Protein AF-0000000075753235 (afdb_homodimer)

Solvent-accessible surface area (backbone atoms only — not comparable to full-atom values): 97916 Å² total; per-residue (Å²): 142,77,81,78,78,77,78,72,82,73,74,75,79,72,69,81,71,80,68,76,73,75,78,65,78,64,93,69,38,59,59,55,52,57,59,63,32,46,79,42,34,32,75,44,60,53,36,77,43,79,50,76,74,67,65,80,92,75,47,64,98,64,55,66,48,65,40,37,39,37,42,35,33,50,56,72,45,80,89,66,63,62,46,47,30,39,38,29,28,66,83,36,90,60,72,43,78,44,76,40,39,81,50,61,64,69,44,44,36,70,41,46,74,52,74,90,72,58,59,54,44,79,44,33,29,37,41,74,43,71,49,60,59,76,37,33,66,32,44,33,45,46,32,36,26,50,26,92,64,46,69,79,39,45,48,57,75,68,37,94,40,51,57,15,32,40,25,24,46,28,79,80,36,71,62,59,49,51,58,70,42,84,60,77,79,59,55,45,57,63,59,50,46,74,48,25,39,75,59,39,83,78,55,43,59,40,70,46,88,51,88,25,84,71,30,47,32,35,38,36,36,37,80,42,59,22,40,51,95,76,34,57,28,75,48,75,45,61,50,22,28,69,45,62,42,51,29,23,31,29,39,20,43,62,34,65,35,23,51,32,73,47,59,48,45,69,62,47,75,56,92,49,47,18,43,33,41,34,33,36,25,37,55,32,37,23,40,32,38,40,38,51,20,42,53,80,41,21,48,34,29,33,41,44,41,96,83,27,22,40,24,40,41,32,38,19,40,20,79,51,66,46,60,50,46,33,31,35,16,37,11,68,45,59,68,41,13,51,45,27,41,51,58,49,48,54,45,68,62,51,68,78,68,62,74,74,79,55,73,52,80,79,68,60,76,68,62,86,45,60,64,24,47,50,82,69,75,69,58,88,84,58,72,71,72,89,49,80,62,33,25,33,26,40,36,36,49,79,32,64,38,54,83,43,30,52,64,57,53,52,50,38,52,48,39,33,50,74,69,72,48,63,43,23,30,38,34,47,36,62,47,50,68,23,53,42,59,79,92,53,59,63,45,54,16,9,32,19,50,92,57,44,29,50,90,36,27,71,76,31,54,40,49,46,45,50,51,46,42,70,76,36,66,63,42,75,42,38,23,41,44,47,31,66,52,41,32,76,20,11,32,18,81,86,24,59,48,46,71,74,42,58,61,39,81,44,45,50,49,54,88,43,65,79,23,70,55,41,65,48,22,86,83,30,54,36,32,28,69,24,58,91,36,36,48,59,49,40,44,51,51,50,49,50,39,46,72,34,62,35,52,29,37,36,39,28,58,45,27,55,51,75,27,36,60,44,24,66,53,32,57,50,41,45,58,40,49,53,50,22,49,51,51,32,39,46,73,69,30,49,62,44,41,34,43,24,35,46,54,26,61,46,46,37,49,61,66,30,47,50,73,88,55,81,52,28,39,28,51,42,44,77,81,72,55,93,87,41,77,73,48,54,52,48,51,56,53,36,33,22,52,42,29,74,54,46,67,74,31,34,41,37,58,22,76,58,48,48,37,56,60,48,96,55,18,68,44,52,50,53,52,39,40,48,32,32,30,44,50,34,37,23,44,40,71,84,41,72,36,65,71,60,52,48,25,52,41,33,36,26,83,84,69,46,38,25,43,38,48,32,75,32,67,23,20,46,76,55,77,64,66,42,77,79,71,43,58,70,45,45,31,28,17,19,26,60,51,51,80,67,27,33,16,28,35,36,39,35,38,60,31,62,47,69,45,68,50,57,47,48,56,64,68,26,31,47,45,48,82,82,47,83,55,37,29,33,40,35,26,51,89,57,62,35,66,52,70,82,26,36,63,80,43,92,54,28,35,36,24,42,64,30,49,56,60,23,61,46,37,35,38,38,37,53,44,45,77,43,79,45,77,84,55,66,73,87,51,84,63,75,78,61,49,43,35,36,30,81,52,23,29,58,76,26,67,39,15,53,35,30,45,73,47,73,47,74,46,70,46,96,89,44,30,40,36,37,45,36,33,21,51,45,42,38,32,37,30,33,38,30,66,50,39,50,82,54,47,65,88,74,25,46,46,49,25,47,84,85,37,76,57,63,70,90,36,49,51,50,52,85,42,75,79,22,44,31,43,32,34,31,47,38,61,39,38,60,74,66,65,64,76,60,79,87,50,52,49,49,50,39,35,38,39,38,91,138,78,81,75,81,77,77,72,80,72,75,75,80,71,67,81,71,80,68,76,73,74,77,64,77,65,93,69,38,60,61,55,52,57,57,62,32,46,79,41,35,31,74,43,60,54,36,79,44,77,49,76,73,66,62,79,91,75,48,62,98,64,54,66,48,65,40,36,39,38,41,33,32,49,56,71,46,79,90,65,63,62,45,48,31,38,38,28,29,65,83,37,90,61,73,45,78,44,76,41,39,82,50,60,65,70,45,43,36,69,42,46,74,54,74,92,73,57,58,54,45,79,45,31,29,38,40,74,42,72,50,60,60,76,36,32,65,28,44,32,44,47,33,34,25,49,25,93,67,46,70,80,38,45,47,58,74,67,38,92,41,52,57,14,32,41,25,24,44,30,79,80,36,72,61,59,49,51,57,70,43,83,60,75,79,60,56,46,56,64,59,49,46,74,50,25,39,74,59,38,84,77,56,44,60,39,70,46,88,49,86,24,84,73,30,47,32,36,40,36,36,37,80,42,59,22,43,52,95,76,33,57,28,75,47,78,46,60,48,21,29,68,46,62,42,53,28,24,31,28,40,20,44,60,34,65,35,25,51,31,72,46,59,48,46,69,64,48,74,56,94,49,47,18,43,33,44,34,33,37,26,37,55,32,38,24,41,33,39,40,38,50,19,42,52,80,42,22,45,35,29,33,40,45,42,95,84,27,22,39,24,39,40,35,39,20,40,20,80,51,66,45,60,51,46,35,30,36,16,38,12,67,45,58,67,39,13,51,43,27,41,52,58,50,47,54,44,67,62,51,68,78,67,64,75,74,77,56,71,55,78,75,68,62,75,69,61,86,46,60,64,26,49,51,82,71,74,75,59,91,82,59,71,69,72,88,49,82,63,33,26,32,25,39,35,36,49,80,32,64,38,54,84,42,30,51,65,58,52,52,49,39,52,47,39,32,50,74,70,70,47,63,44,22,31,38,33,47,37,62,45,52,68,25,54,42,60,79,92,55,59,63,46,53,15,9,33,19,48,93,57,45,29,49,89,33,27,70,75,31,55,41,50,46,45,51,50,45,42,69,75,38,66,66,42,75,41,38,23,41,44,47,32,66,52,40,32,77,20,11,33,20,80,85,24,59,46,45,72,75,42,56,61,41,81,44,47,49,48,52,85,44,64,78,24,69,56,40,66,47,23,85,84,29,53,36,32,27,68,24,58,93,37,34,50,60,48,40,44,52,52,50,48,50,38,45,74,34,62,35,51,30,37,35,40,27,58,44,26,56,51,76,27,36,59,43,24,67,54,30,56,50,42,45,59,40,50,53,49,24,49,51,52,32,40,47,73,69,31,49,60,42,41,34,44,23,35,46,54,26,61,46,46,37,50,62,65,32,47,49,73,90,54,82,51,26,40,27,51,43,43,75,82,71,54,92,87,41,77,72,47,55,51,48,52,56,51,33,34,24,54,42,29,72,55,48,68,77,31,35,42,38,56,21,76,58,49,46,37,55,61,49,97,53,16,68,42,52,50,52,52,40,40,46,32,32,29,45,51,35,36,24,44,38,71,84,41,70,35,66,72,60,51,48,25,51,39,34,36,26,84,84,69,44,38,26,42,37,48,32,74,33,67,23,19,44,77,55,77,62,67,41,79,78,72,43,58,71,45,45,32,28,18,20,26,60,51,52,78,68,28,32,16,28,36,36,39,34,37,58,32,62,49,68,46,69,48,58,46,48,57,64,68,25,30,47,44,48,82,82,46,83,57,38,29,33,39,35,26,51,88,58,61,35,67,52,71,80,25,35,64,80,44,90,55,28,35,37,24,42,65,30,49,56,58,21,60,45,38,35,37,36,38,53,43,44,78,41,78,46,77,83,57,67,73,88,50,86,64,73,77,63,48,43,35,37,30,81,51,22,28,59,77,27,68,38,17,52,35,30,45,74,48,74,48,75,47,70,45,94,88,44,28,41,36,37,46,36,33,22,52,44,42,37,33,38,30,34,37,29,67,51,38,50,81,54,49,63,87,75,28,46,48,50,24,46,85,85,36,75,56,63,70,88,36,49,50,51,53,86,41,76,79,22,42,30,42,32,35,31,48,39,60,40,38,60,74,67,64,64,75,60,78,89,50,51,48,47,48,39,38,38,38,38,92

pLDDT: mean 88.5, std 16.79, range [19.42, 98.81]

Nearest PDB structures (foldseek):
  7exr-assembly1_B  TM=8.157E-01  e=2.314E-50  Arabidopsis thaliana
  7exf-assembly1_B  TM=8.101E-01  e=1.974E-50  Arabidopsis thaliana
  7exh-assembly2_A  TM=8.199E-01  e=3.097E-49  Arabidopsis thaliana
  7exg-assembly1_B  TM=8.079E-01  e=2.377E-49  Arabidopsis thaliana
  7exf-assembly2_A  TM=8.141E-01  e=5.545E-49  Arabidopsis thaliana

Sequence (1890 aa):
MKANNRDTSTLPIQGPSQTARHPQTPFVSPAQMAMFSRVTSYPPLGQITCLQGAQTALRPKQDTLRFTVTIESSSSFPAQSWEAQIWHNITSPEWGSLPLQRCSPDHAALLTGEESKYRYHRYIFSEDISLPAAGGHAQFTVRFRTGPDAEWQWANQMHPLHDGEIVYSARHSDLDKAVCMDFAAQAPKEQLQKYIDNLHDDIQVESRLSEAPGSILWALSGDIDGVQNGSSTMKRLAVGTPSSVVRYFSLVRVSSPWLGPRHGKDNFRLTEDAIFCSFLREDGVNLVLLAVSGVNDILTVFQSGENGDVLISAKSDNSEASKFHVLVSAAENFEVAMSAVVYEARKVVRPFADASHLDLEDSVPLSPPGDDMVLVEKDPSAQWLSEWIDGLTYCTWNGLGQDLTEEKILRALDSLKANGINIVNLIIDDGWQTNDNDGESQFKQGWKQFEAHAKGFPKGLNHTVRAIHRAHPNIEHVAVWHALLGYWGGISPKGDLAQRFKTKRVKIKDPTANGPIAECLPDGTIVAIDPDDVKRFYDEFYTYLRSVGIDSVKTDAQFFLDLLEDPEDRRSFMTSYQDAWSIASLRHFSTRSVSCGSMTPQIIFHSQISTNKPAIPLRNSDDFFPDVVASHPWHVFCNAHNALLTRYLNVLPDWDMFQTSHPYASFHAAARCVSGGPIYITDEPGKHDLALLDQMTAPTVKDITVILRPSVIGRTIDVYHDYNEGQVLRIGSYTGWAKTGSGILGLFNIQPAEASIIVSLMDFPGIHEDSEGQYIVRSHSSGKISPRMRPSTKDSLISVVLEPKGWEVLTAYPTHPFALTGSHGGNSSGDGLTHVAVLGLLGKMTGAAAVVTSDISVVENGRLRLDISLKALGTLGIYFSDLQDKSIARNFMVMILGLPIPENTVWKQGGENANVLAIDVLAAWKSMKLDSGWSNEAFVQLFMGMKANNRDTSTLPIQGPSQTARHPQTPFVSPAQMAMFSRVTSYPPLGQITCLQGAQTALRPKQDTLRFTVTIESSSSFPAQSWEAQIWHNITSPEWGSLPLQRCSPDHAALLTGEESKYRYHRYIFSEDISLPAAGGHAQFTVRFRTGPDAEWQWANQMHPLHDGEIVYSARHSDLDKAVCMDFAAQAPKEQLQKYIDNLHDDIQVESRLSEAPGSILWALSGDIDGVQNGSSTMKRLAVGTPSSVVRYFSLVRVSSPWLGPRHGKDNFRLTEDAIFCSFLREDGVNLVLLAVSGVNDILTVFQSGENGDVLISAKSDNSEASKFHVLVSAAENFEVAMSAVVYEARKVVRPFADASHLDLEDSVPLSPPGDDMVLVEKDPSAQWLSEWIDGLTYCTWNGLGQDLTEEKILRALDSLKANGINIVNLIIDDGWQTNDNDGESQFKQGWKQFEAHAKGFPKGLNHTVRAIHRAHPNIEHVAVWHALLGYWGGISPKGDLAQRFKTKRVKIKDPTANGPIAECLPDGTIVAIDPDDVKRFYDEFYTYLRSVGIDSVKTDAQFFLDLLEDPEDRRSFMTSYQDAWSIASLRHFSTRSVSCGSMTPQIIFHSQISTNKPAIPLRNSDDFFPDVVASHPWHVFCNAHNALLTRYLNVLPDWDMFQTSHPYASFHAAARCVSGGPIYITDEPGKHDLALLDQMTAPTVKDITVILRPSVIGRTIDVYHDYNEGQVLRIGSYTGWAKTGSGILGLFNIQPAEASIIVSLMDFPGIHEDSEGQYIVRSHSSGKISPRMRPSTKDSLISVVLEPKGWEVLTAYPTHPFALTGSHGGNSSGDGLTHVAVLGLLGKMTGAAAVVTSDISVVENGRLRLDISLKALGTLGIYFSDLQDKSIARNFMVMILGLPIPENTVWKQGGENANVLAIDVLAAWKSMKLDSGWSNEAFVQLFMG

Radius of gyration: 38.79 Å; Cα contacts (8 Å, |Δi|>4): 4490; chains: 2; bounding box: 101×114×123 Å

Foldseek 3Di:
DDDPPPPPPCPDPPDDPPPPPDQPADPDDFVVQQLPKDKAKVVGFQEEDEDEQDPPPPGPPFDKDKMKMKIKGFLSHDQFPKWKWKFKCQVHVDTDIGTWAWDDCLLFPAFDDDPVPDGIDMTMTMDMDTGDQQWFKMWIWMWMTRDPPGDIDTPVVSDVTHIYMYGYAHPDHPLVVVLPDPVVPDDQVVVCCVFFPPADPQKDKDWDDFPQRFKTKIKIKHKWFEDDPQAWGKDKDWGGATPQFAKKKFWFCPDLLFTFIDMDGRAAADDGWTQKMWTQHGNQKIKIKGWAAQVLQKDWTWHADPRRIIMIMIIHLHRGMDMTMMMMMMGNDPLSRLLRRLVVLLCRLPVPPPPPPPPVPPPPPRRVPFLFALPPVDDLPDFDDDDPLFWEEAEAPPQPHQQAALVSVVLLVVLCVVVVHQTAEYEDEHNFFDWPPPPDDQLQTAGADLWGDCVRPVPTLLVSLVVCCVVRVSHNAYEYEAELQGTNQHHDCPHPDVVVAPKDKFAFADPDDVPPNCVNPVVRIHIGGFLVCLLVVLLVSLVVCVVSPHQAYEYEPLSRLVRTRGSVSNSSCVQSSLVSNVVSCCVRRNQRYEHYSQPHSSSQSRPWSHQPGAAHEYAQRDEDDQPDPLVLLSLLVGSQQSCSNNLNTRYQYDSYEEACQHPLNLVVLLSRQQQLTGYYYHYHRPRHDVLSLVQQWFAWLVRGITGQGASGGKHFPRNNDDVVSQAWTWIWHWHDHQLQTKIKIKTWRSDQAKDKHKDFPCSTGRDDCPRAFWKWKAKQPSRDIRPIDDNPDSSRMYMYIAGGSGMIMMMIGTWDWDAAVPLPDDQPVPPNTKIKTWQAAHSHSPRSSQWSDKDWDQDPVRKIKIKTKGLGFHKTKMFIPRQLVDDPVPWKFKDKPRHTFDPVQWDAPPDSNHGIIIGRRVVRCVVVVDHPVPHRIIIMMMIGD/DDPDPPPPCCPDPPPDPPPPPPQPADPDDFVVQQLPKDKAKVVGFQEEDEDEADPPPPGPPFDKDKMKMKIKGFLSHDQFPKWKWKFKCQVHVDTDIGTWAWDDCLLFPAFDDDPVPDGIDMTMTMDMDTGDQQWFKMWIWMWMTRDPVGDIDTPVVSDVTHIYMYGYAHPDHPLVVVLPDPVVPDDQVVVCCVFFPPADPQKDKDWDDFPQRFKTKIKIKHKWFEADPQAWGKDKDWGGATPQFAKKKFWFCPDLLFTFIDMDGRAAADDGWTQKMWTQHGNQKIKIKGWAAQVLQKDWTWHADPRRIIMIMIIHLHRGMDMTMMMIMMGNDPLSRLLRRLVVLLCRLDVPPPPPPPPVVPPPPRRVPFLFALPPPDDLPDFDDDDPFFWEEAEAPPQPHQQAALVSVVLLVVLCVVVVHQTAEYEDEHNFFDWPPPPDDQLQTAGADLWGDCVRPVPTLLVSLVVCCVVRVSHNAYEYEAELQGTNQHHDCPHPDVVPAAKDKFAFADPDDVPPNCVNCVVRIHIGGFLVCLLVVLLVSLVVCVVSPHQAYEYEPLSSLVRTRGSVSNSSCNQSSLVSNVVNCCVRRNQRYEAYSQPHSSSCSRPWSHQPGAAHEYAQRDEDDQPDVLVLLSLLQGSQQSCSNNLNTRYQYDSYEEACQHPLNLVVLLSRQQQLTGYYYNYHRPRHDVLSLVQQWFAWLVRGITGQGASGGKHFPRNNDDVVSQAWTWIWHWHDHQLQTKIKIKTWRSDQAKDKHKDFPCSTGRDDQPRAFWKWKAKQPSRDIRPIDDNPDSSGMYMYIAGGSGMIMMMIGTWDWDAAVPLPDDQVVPPNTKIKTWQAAHSHSPRSSQWSDWDWDQDPVRKIKIKTKGLGFHKTKMFIPRQLVDDPVPWKFKDKPRHTFDPVQWDAPPDSNHGIIIGRRVVRCVVVVDHPVPHRIIIMMMIGD

InterPro domains:
  IPR008811 Glycosyl hydrolases 36 [PF05691] (385-752)
  IPR008811 Glycosyl hydrolases 36 [PTHR31268] (193-888)
  IPR013785 Aldolase-type TIM barrel [G3DSA:3.20.20.70] (391-705)
  IPR017853 Glycoside hydrolase superfamily [SSF51445] (389-701)

Secondary structure (DSSP, 8-state):
-----------------------------HHHHHHT-EEEEESPTTSEEEE----GGG--SS-EEEEEEEEEEETTS-----EEEEEE-SSSSS-EEEE-EEE-GGGEEE-SS-GGG--EEEEEEEEEEEPPTT-EEEEEEEEEESSTTSPPEEHHHHSS-PPEEEEE--TT-HHHHHHHS-TTSS-HHHHHTTTEES--TT-EEEEE--SSTTEEEEEEEEEE---BTTB-EEEEEEEEEESSEEEEEEEE-SSSS--EEEEESSS---SS-EEEEEEEETTSPEEEEEEE-SGGGEEEEEEE-TTS-EEEEEEE--SS-EEEEEEEEEESSHHHHHHHHHHHHHHHH-TT--SSS--TTS-S--SS--TT-----S-TTSPP---GGGB-EEESHHHH-SS--HHHHHHHHHHHHHTT---SEEEE-TT-SEESSTTS-GGG--EEESSPPTTT-TTHHHHHHHHHHHH-TT--EEEEEEETTBBTTBB-TTSHHHHHS-EEEEEB--SSTT-HHHHH-TT-EEEEE-GGGHHHHHHHHHHHHHHTT--EEEEE-TTHHHHB-SHHHHHHHHHHHHHHHHHHHHHHHTT-EEE-S---HHHIIIIIS--SS--EEEE-SS---TT-TTHHHHHHHHHHHHHHHHTTSSEEEE--EE-SSSTTHHHHHHHHHHH-S--EE-PPTT---HHHHHHHEEE-TT--EEE---SEEEEES-TT--GGG-PPEEEEEEESSTTTSEEEEEEE--SSS-EEEEEEGGGSTT--TT--SEEEEEETTT--BPPPB-TTSS--EEEEEE-TT-EEEEEEEEEEEE--TT--S--TTSSS-EEEEEEEEETSTTGGGGEEEEEEEE-TTS-EEEEEEESS-SEEEEEETTGGG--HHHHEEEEETTEEPPGGGEEETTSTT-SEEEEEHHHHHHHTT---TT-SSEEEEEEE-/-----------------------------HHHHHHT-EEEEESPTTSEEEE----GGG--SS-EEEEEEEEEEETTS-----EEEEEE-SSSSS-EEEE-EEE-GGGEEE-SS-GGG--EEEEEEEEEEEPPTT-EEEEEEEEEESSTTSPPEEHHHHSS-PPEEEEE--TT-HHHHHHHS-TTSS-HHHHHTTTEES--TT-EEEEE--SSTTEEEEEEEEEE---BTTB-EEEEEEEEEESSEEEEEEEE-SSSS--EEEEESSS---SS-EEEEEEEETTSPEEEEEEE-SGGGEEEEEEE-TTS-EEEEEEE--SS-EEEEEEEEEESSHHHHHHHHHHHHHHHH-TT--SSSS-TTS-S--SS--TT-----S-TTSPP---GGGB-EEESHHHH-SS--HHHHHHHHHHHHHTT---SEEEE-TT-SEESSTTS-GGG--EEESSPPTTT-TTHHHHHHHHHHHH-TT--EEEEEEETTBBTTBB-TTSHHHHHS-EEEEEB--SSTT-HHHHH-TT-EEEEE-GGGHHHHHHHHHHHHHHTT--EEEEE-TTHHHHB-SHHHHHHHHHHHHHHHHHHHHHHHTT-EEE-S---HHHIIIIIS--SS--EEEE-SS---TT-TTHHHHHHHHHHHHHHHHTTSSEEEE--EE-SSSTTHHHHHHHHHHH-S--EE-PPTT---HHHHHHHEEE-TT--EEE---SEEEEES-TT--GGG-PPEEEEEEESSTTTSEEEEEEE--SSS-EEEEEEGGGSTT--TT--SEEEEEETTT--BPPPB-TTSS--EEEEEE-TT-EEEEEEEEEEEE--TT--S--TTSSS-EEEEEEEEETSTTGGGGEEEEEEEE-TTS-EEEEEEESS-SEEEEEETTGGG--HHHHEEEEETTEEPPGGGEEETTSTT-SEEEEEHHHHHHHTT---TT-SSEEEEEEE-

Structure (mmCIF, N/CA/C/O backbone):
data_AF-0000000075753235-model_v1
#
loop_
_entity.id
_entity.type
_entity.pdbx_description
1 polymer 'Pc13g07970 protein'
#
loop_
_atom_site.group_PDB
_atom_site.id
_atom_site.type_symbol
_atom_site.label_atom_id
_atom_site.label_alt_id
_atom_site.label_comp_id
_atom_site.label_asym_id
_atom_site.label_entity_id
_atom_site.label_seq_id
_atom_site.pdbx_PDB_ins_code
_atom_site.Cartn_x
_atom_site.Cartn_y
_atom_site.Cartn_z
_atom_site.occupancy
_atom_site.B_iso_or_equiv
_atom_site.auth_seq_id
_atom_site.auth_comp_id
_atom_site.auth_asym_id
_atom_site.auth_atom_id
_atom_site.pdbx_PDB_model_num
ATOM 1 N N . MET A 1 1 ? -9.742 8.391 -71.625 1 19.44 1 MET A N 1
ATOM 2 C CA . MET A 1 1 ? -9.008 7.219 -71.125 1 19.44 1 MET A CA 1
ATOM 3 C C . MET A 1 1 ? -8.875 7.215 -69.625 1 19.44 1 MET A C 1
ATOM 5 O O . MET A 1 1 ? -8.148 8.039 -69.062 1 19.44 1 MET A O 1
ATOM 9 N N . LYS A 1 2 ? -9.82 6.727 -68.875 1 20.08 2 LYS A N 1
ATOM 10 C CA . LYS A 1 2 ? -10.82 6.754 -67.812 1 20.08 2 LYS A CA 1
ATOM 11 C C . LYS A 1 2 ? -10.367 5.949 -66.625 1 20.08 2 LYS A C 1
ATOM 13 O O . LYS A 1 2 ? -10.047 4.762 -66.75 1 20.08 2 LYS A O 1
ATOM 18 N N . ALA A 1 3 ? -9.844 6.742 -65.625 1 20.88 3 ALA A N 1
ATOM 19 C CA . ALA A 1 3 ? -9.125 6.488 -64.375 1 20.88 3 ALA A CA 1
ATOM 20 C C . ALA A 1 3 ? -9.828 5.422 -63.531 1 20.88 3 ALA A C 1
ATOM 22 O O . ALA A 1 3 ? -11.031 5.527 -63.281 1 20.88 3 ALA A O 1
ATOM 23 N N . ASN A 1 4 ? -9.367 4.223 -63.656 1 21.39 4 ASN A N 1
ATOM 24 C CA . ASN A 1 4 ? -9.938 2.986 -63.125 1 21.39 4 ASN A CA 1
ATOM 25 C C . ASN A 1 4 ? -10.148 3.053 -61.625 1 21.39 4 ASN A C 1
ATOM 27 O O . ASN A 1 4 ? -9.211 3.312 -60.875 1 21.39 4 ASN A O 1
ATOM 31 N N . ASN A 1 5 ? -11.367 3.391 -61.156 1 22 5 ASN A N 1
ATOM 32 C CA . ASN A 1 5 ? -12.031 3.717 -59.906 1 22 5 ASN A CA 1
ATOM 33 C C . ASN A 1 5 ? -11.922 2.576 -58.906 1 22 5 ASN A C 1
ATOM 35 O O . ASN A 1 5 ? -12.57 1.541 -59.062 1 22 5 ASN A O 1
ATOM 39 N N . ARG A 1 6 ? -10.578 2.266 -58.5 1 22.62 6 ARG A N 1
ATOM 40 C CA . ARG A 1 6 ? -10.305 1.132 -57.625 1 22.62 6 ARG A CA 1
ATOM 41 C C . ARG A 1 6 ? -11.195 1.179 -56.375 1 22.62 6 ARG A C 1
ATOM 43 O O . ARG A 1 6 ? -11.258 2.203 -55.688 1 22.62 6 ARG A O 1
ATOM 50 N N . ASP A 1 7 ? -12.242 0.362 -56.281 1 21.7 7 ASP A N 1
ATOM 51 C CA . ASP A 1 7 ? -13.398 0.163 -55.406 1 21.7 7 ASP A CA 1
ATOM 52 C C . ASP A 1 7 ? -12.969 -0.184 -53.969 1 21.7 7 ASP A C 1
ATOM 54 O O . ASP A 1 7 ? -12.422 -1.262 -53.75 1 21.7 7 ASP A O 1
ATOM 58 N N . THR A 1 8 ? -12.242 0.71 -53.312 1 26.03 8 THR A N 1
ATOM 59 C CA . THR A 1 8 ? -11.648 0.494 -52 1 26.03 8 THR A CA 1
ATOM 60 C C . THR A 1 8 ? -12.711 0.069 -51 1 26.03 8 THR A C 1
ATOM 62 O O . THR A 1 8 ? -13.742 0.726 -50.844 1 26.03 8 THR A O 1
ATOM 65 N N . SER A 1 9 ? -12.828 -1.245 -50.75 1 24.19 9 SER A N 1
ATOM 66 C CA . SER A 1 9 ? -13.828 -1.902 -49.906 1 24.19 9 SER A CA 1
ATOM 67 C C . SER A 1 9 ? -13.93 -1.246 -48.531 1 24.19 9 SER A C 1
ATOM 69 O O . SER A 1 9 ? -12.922 -1.104 -47.844 1 24.19 9 SER A O 1
ATOM 71 N N . THR A 1 10 ? -14.695 -0.194 -48.281 1 25.5 10 THR A N 1
ATOM 72 C CA . THR A 1 10 ? -15.07 0.682 -47.156 1 25.5 10 THR A CA 1
ATOM 73 C C . THR A 1 10 ? -15.719 -0.115 -46.031 1 25.5 10 THR A C 1
ATOM 75 O O . THR A 1 10 ? -16.906 0.054 -45.75 1 25.5 10 THR A O 1
ATOM 78 N N . LEU A 1 11 ? -15.406 -1.398 -45.812 1 28.42 11 LEU A N 1
ATOM 79 C CA . LEU A 1 11 ? -16.297 -1.96 -44.812 1 28.42 11 LEU A CA 1
ATOM 80 C C . LEU A 1 11 ? -16.203 -1.171 -43.5 1 28.42 11 LEU A C 1
ATOM 82 O O . LEU A 1 11 ? -15.117 -0.837 -43.062 1 28.42 11 LEU A O 1
ATOM 86 N N . PRO A 1 12 ? -17.297 -0.491 -43.156 1 28.19 12 PRO A N 1
ATOM 87 C CA . PRO A 1 12 ? -17.375 0.41 -42 1 28.19 12 PRO A CA 1
ATOM 88 C C . PRO A 1 12 ? -16.938 -0.262 -40.688 1 28.19 12 PRO A C 1
ATOM 90 O O . PRO A 1 12 ? -17.203 -1.448 -40.5 1 28.19 12 PRO A O 1
ATOM 93 N N . ILE A 1 13 ? -15.875 0.191 -40.125 1 32.06 13 ILE A N 1
ATOM 94 C CA . ILE A 1 13 ? -15.367 -0.187 -38.812 1 32.06 13 ILE A CA 1
ATOM 95 C C . ILE A 1 13 ? -16.453 0.017 -37.75 1 32.06 13 ILE A C 1
ATOM 97 O O . ILE A 1 13 ? -16.844 1.151 -37.438 1 32.06 13 ILE A O 1
ATOM 101 N N . GLN A 1 14 ? -17.594 -0.715 -37.875 1 30.62 14 GLN A N 1
ATOM 102 C CA . GLN A 1 14 ? -18.594 -0.616 -36.812 1 30.62 14 GLN A CA 1
ATOM 103 C C . GLN A 1 14 ? -17.938 -0.556 -35.438 1 30.62 14 GLN A C 1
ATOM 105 O O . GLN A 1 14 ? -16.953 -1.254 -35.188 1 30.62 14 GLN A O 1
ATOM 110 N N . GLY A 1 15 ? -18.094 0.594 -34.812 1 30.94 15 GLY A N 1
ATOM 111 C CA . GLY A 1 15 ? -17.656 0.928 -33.469 1 30.94 15 GLY A CA 1
ATOM 112 C C . GLY A 1 15 ? -17.891 -0.19 -32.469 1 30.94 15 GLY A C 1
ATOM 113 O O . GLY A 1 15 ? -18.688 -1.104 -32.719 1 30.94 15 GLY A O 1
ATOM 114 N N . PRO A 1 16 ? -16.984 -0.376 -31.625 1 32.84 16 PRO A N 1
ATOM 115 C CA . PRO A 1 16 ? -17.047 -1.477 -30.672 1 32.84 16 PRO A CA 1
ATOM 116 C C . PRO A 1 16 ? -18.375 -1.536 -29.922 1 32.84 16 PRO A C 1
ATOM 118 O O . PRO A 1 16 ? -18.812 -0.536 -29.344 1 32.84 16 PRO A O 1
ATOM 121 N N . SER A 1 17 ? -19.453 -2.035 -30.547 1 32.47 17 SER A N 1
ATOM 122 C CA . SER A 1 17 ? -20.656 -2.293 -29.781 1 32.47 17 SER A CA 1
ATOM 123 C C . SER A 1 17 ? -20.328 -2.658 -28.344 1 32.47 17 SER A C 1
ATOM 125 O O . SER A 1 17 ? -19.422 -3.455 -28.094 1 32.47 17 SER A O 1
ATOM 127 N N . GLN A 1 18 ? -20.609 -1.744 -27.438 1 35.28 18 GLN A N 1
ATOM 128 C CA . GLN A 1 18 ? -20.594 -1.973 -26 1 35.28 18 GLN A CA 1
ATOM 129 C C . GLN A 1 18 ? -21.297 -3.275 -25.641 1 35.28 18 GLN A C 1
ATOM 131 O O . GLN A 1 18 ? -22.516 -3.301 -25.453 1 35.28 18 GLN A O 1
ATOM 136 N N . THR A 1 19 ? -21.156 -4.305 -26.344 1 33.66 19 THR A N 1
ATOM 137 C CA . THR A 1 19 ? -21.812 -5.504 -25.844 1 33.66 19 THR A CA 1
ATOM 138 C C . THR A 1 19 ? -21.5 -5.719 -24.359 1 33.66 19 THR A C 1
ATOM 140 O O . THR A 1 19 ? -20.344 -5.844 -23.984 1 33.66 19 THR A O 1
ATOM 143 N N . ALA A 1 20 ? -22.469 -5.348 -23.547 1 42.47 20 ALA A N 1
ATOM 144 C CA . ALA A 1 20 ? -22.438 -5.684 -22.125 1 42.47 20 ALA A CA 1
ATOM 145 C C . ALA A 1 20 ? -21.953 -7.109 -21.906 1 42.47 20 ALA A C 1
ATOM 147 O O . ALA A 1 20 ? -22.578 -8.07 -22.375 1 42.47 20 ALA A O 1
ATOM 148 N N . ARG A 1 21 ? -20.844 -7.332 -21.578 1 44.62 21 ARG A N 1
ATOM 149 C CA . ARG A 1 21 ? -20.328 -8.648 -21.234 1 44.62 21 ARG A CA 1
ATOM 150 C C . ARG A 1 21 ? -21.219 -9.344 -20.203 1 44.62 21 ARG A C 1
ATOM 152 O O . ARG A 1 21 ? -21.469 -8.805 -19.125 1 44.62 21 ARG A O 1
ATOM 159 N N . HIS A 1 22 ? -22.078 -10.273 -20.562 1 44.09 22 HIS A N 1
ATOM 160 C CA . HIS A 1 22 ? -22.75 -11.062 -19.547 1 44.09 22 HIS A CA 1
ATOM 161 C C . HIS A 1 22 ? -21.75 -11.672 -18.562 1 44.09 22 HIS A C 1
ATOM 163 O O . HIS A 1 22 ? -20.719 -12.211 -18.984 1 44.09 22 HIS A O 1
ATOM 169 N N . PRO A 1 23 ? -21.859 -11.32 -17.281 1 47.38 23 PRO A N 1
ATOM 170 C CA . PRO A 1 23 ? -20.891 -11.797 -16.297 1 47.38 23 PRO A CA 1
ATOM 171 C C . PRO A 1 23 ? -20.719 -13.312 -16.328 1 47.38 23 PRO A C 1
ATOM 173 O O . PRO A 1 23 ? -21.703 -14.055 -16.359 1 47.38 23 PRO A O 1
ATOM 176 N N . GLN A 1 24 ? -19.641 -13.766 -16.812 1 51.53 24 GLN A N 1
ATOM 177 C CA . GLN A 1 24 ? -19.188 -15.148 -16.688 1 51.53 24 GLN A CA 1
ATOM 178 C C . GLN A 1 24 ? -19.266 -15.625 -15.242 1 51.53 24 GLN A C 1
ATOM 180 O O . GLN A 1 24 ? -18.828 -14.93 -14.328 1 51.53 24 GLN A O 1
ATOM 185 N N . THR A 1 25 ? -20.344 -16.359 -14.844 1 52.78 25 THR A N 1
ATOM 186 C CA . THR A 1 25 ? -20.422 -16.797 -13.453 1 52.78 25 THR A CA 1
ATOM 187 C C . THR A 1 25 ? -19.312 -17.797 -13.141 1 52.78 25 THR A C 1
ATOM 189 O O . THR A 1 25 ? -19.438 -18.984 -13.469 1 52.78 25 THR A O 1
ATOM 192 N N . PRO A 1 26 ? -18.125 -17.266 -12.867 1 58.75 26 PRO A N 1
ATOM 193 C CA . PRO A 1 26 ? -17.078 -18.234 -12.516 1 58.75 26 PRO A CA 1
ATOM 194 C C . PRO A 1 26 ? -17.406 -19.031 -11.258 1 58.75 26 PRO A C 1
ATOM 196 O O . PRO A 1 26 ? -18.172 -18.562 -10.414 1 58.75 26 PRO A O 1
ATOM 199 N N . PHE A 1 27 ? -17.188 -20.297 -11.273 1 64.81 27 PHE A N 1
ATOM 200 C CA . PHE A 1 27 ? -17.234 -21.078 -10.047 1 64.81 27 PHE A CA 1
ATOM 201 C C . PHE A 1 27 ? -16.125 -20.641 -9.086 1 64.81 27 PHE A C 1
ATOM 203 O O . PHE A 1 27 ? -14.945 -20.859 -9.344 1 64.81 27 PHE A O 1
ATOM 210 N N . VAL A 1 28 ? -16.5 -19.734 -8.133 1 72.81 28 VAL A N 1
ATOM 211 C CA . VAL A 1 28 ? -15.547 -19.25 -7.141 1 72.81 28 VAL A CA 1
ATOM 212 C C . VAL A 1 28 ? -15.906 -19.797 -5.766 1 72.81 28 VAL A C 1
ATOM 214 O O . VAL A 1 28 ? -17.094 -19.844 -5.398 1 72.81 28 VAL A O 1
ATOM 217 N N . SER A 1 29 ? -14.883 -20.234 -5.051 1 78.62 29 SER A N 1
ATOM 218 C CA . SER A 1 29 ? -15.094 -20.797 -3.721 1 78.62 29 SER A CA 1
ATOM 219 C C . SER A 1 29 ? -15.508 -19.719 -2.727 1 78.62 29 SER A C 1
ATOM 221 O O . SER A 1 29 ? -15.133 -18.547 -2.871 1 78.62 29 SER A O 1
ATOM 223 N N . PRO A 1 30 ? -16.297 -20.156 -1.712 1 79.31 30 PRO A N 1
ATOM 224 C CA . PRO A 1 30 ? -16.672 -19.219 -0.651 1 79.31 30 PRO A CA 1
ATOM 225 C C . PRO A 1 30 ? -15.461 -18.609 0.043 1 79.31 30 PRO A C 1
ATOM 227 O O . PRO A 1 30 ? -15.469 -17.406 0.359 1 79.31 30 PRO A O 1
ATOM 230 N N . ALA A 1 31 ? -14.461 -19.359 0.213 1 77.75 31 ALA A N 1
ATOM 231 C CA . ALA A 1 31 ? -13.273 -18.859 0.892 1 77.75 31 ALA A CA 1
ATOM 232 C C . ALA A 1 31 ? -12.578 -17.781 0.065 1 77.75 31 ALA A C 1
ATOM 234 O O . ALA A 1 31 ? -12.086 -16.797 0.611 1 77.75 31 ALA A O 1
ATOM 235 N N . GLN A 1 32 ? -12.555 -18 -1.137 1 82.06 32 GLN A N 1
ATOM 236 C CA . GLN A 1 32 ? -11.906 -17.016 -2.008 1 82.06 32 GLN A CA 1
ATOM 237 C C . GLN A 1 32 ? -12.734 -15.75 -2.129 1 82.06 32 GLN A C 1
ATOM 239 O O . GLN A 1 32 ? -12.188 -14.648 -2.207 1 82.06 32 GLN A O 1
ATOM 244 N N . MET A 1 33 ? -14.016 -15.984 -2.25 1 86.56 33 MET A N 1
ATOM 245 C CA . MET A 1 33 ? -14.875 -14.805 -2.27 1 86.56 33 MET A CA 1
ATOM 246 C C . MET A 1 33 ? -14.688 -13.969 -1.007 1 86.56 33 MET A C 1
ATOM 248 O O . MET A 1 33 ? -14.656 -12.742 -1.069 1 86.56 33 MET A O 1
ATOM 252 N N . ALA A 1 34 ? -14.562 -14.703 0.096 1 86.62 34 ALA A N 1
ATOM 253 C CA . ALA A 1 34 ? -14.352 -14.016 1.37 1 86.62 34 ALA A CA 1
ATOM 254 C C . ALA A 1 34 ? -13 -13.312 1.394 1 86.62 34 ALA A C 1
ATOM 256 O O . ALA A 1 34 ? -12.891 -12.188 1.902 1 86.62 34 ALA A O 1
ATOM 257 N N . MET A 1 35 ? -12.086 -13.898 0.825 1 86.88 35 MET A N 1
ATOM 258 C CA . MET A 1 35 ? -10.727 -13.352 0.812 1 86.88 35 MET A CA 1
ATOM 259 C C . MET A 1 35 ? -10.672 -12.047 0.021 1 86.88 35 MET A C 1
ATOM 261 O O . MET A 1 35 ? -9.922 -11.141 0.368 1 86.88 35 MET A O 1
ATOM 265 N N . PHE A 1 36 ? -11.453 -11.922 -1.009 1 89.44 36 PHE A N 1
ATOM 266 C CA . PHE A 1 36 ? -11.375 -10.758 -1.891 1 89.44 36 PHE A CA 1
ATOM 267 C C . PHE A 1 36 ? -12.414 -9.711 -1.497 1 89.44 36 PHE A C 1
ATOM 269 O O . PHE A 1 36 ? -12.5 -8.656 -2.125 1 89.44 36 PHE A O 1
ATOM 276 N N . SER A 1 37 ? -13.156 -10.047 -0.483 1 92.31 37 SER A N 1
ATOM 277 C CA . SER A 1 37 ? -14.172 -9.086 -0.06 1 92.31 37 SER A CA 1
ATOM 278 C C . SER A 1 37 ? -13.562 -7.977 0.792 1 92.31 37 SER A C 1
ATOM 280 O O . SER A 1 37 ? -12.516 -8.164 1.412 1 92.31 37 SER A O 1
ATOM 282 N N . ARG A 1 38 ? -14.164 -6.82 0.732 1 92.44 38 ARG A N 1
ATOM 283 C CA . ARG A 1 38 ? -13.812 -5.707 1.608 1 92.44 38 ARG A CA 1
ATOM 284 C C . ARG A 1 38 ? -14.734 -5.652 2.82 1 92.44 38 ARG A C 1
ATOM 286 O O . ARG A 1 38 ? -15.961 -5.594 2.674 1 92.44 38 ARG A O 1
ATOM 293 N N . VAL A 1 39 ? -14.133 -5.715 4 1 94.81 39 VAL A N 1
ATOM 294 C CA . VAL A 1 39 ? -14.914 -5.684 5.238 1 94.81 39 VAL A CA 1
ATOM 295 C C . VAL A 1 39 ? -14.609 -4.402 6.008 1 94.81 39 VAL A C 1
ATOM 297 O O . VAL A 1 39 ? -13.445 -4.117 6.32 1 94.81 39 VAL A O 1
ATOM 300 N N . THR A 1 40 ? -15.617 -3.574 6.23 1 95.69 40 THR A N 1
ATOM 301 C CA . THR A 1 40 ? -15.5 -2.34 7 1 95.69 40 THR A CA 1
ATOM 302 C C . THR A 1 40 ? -16.484 -2.336 8.164 1 95.69 40 THR A C 1
ATOM 304 O O . THR A 1 40 ? -17.625 -2.785 8.031 1 95.69 40 THR A O 1
ATOM 307 N N . SER A 1 41 ? -16.031 -1.885 9.32 1 96.44 41 SER A N 1
ATOM 308 C CA . SER A 1 41 ? -16.906 -1.909 10.484 1 96.44 41 SER A CA 1
ATOM 309 C C . SER A 1 41 ? -16.938 -0.557 11.188 1 96.44 41 SER A C 1
ATOM 311 O O . SER A 1 41 ? -16.031 0.255 11.016 1 96.44 41 SER A O 1
ATOM 313 N N . TYR A 1 42 ? -18.031 -0.284 11.883 1 95.69 42 TYR A N 1
ATOM 314 C CA . TYR A 1 42 ? -18.188 0.793 12.852 1 95.69 42 TYR A CA 1
ATOM 315 C C . TYR A 1 42 ? -18.75 0.267 14.164 1 95.69 42 TYR A C 1
ATOM 317 O O . TYR A 1 42 ? -19.844 -0.291 14.203 1 95.69 42 TYR A O 1
ATOM 325 N N . PRO A 1 43 ? -18.047 0.432 15.258 1 95.38 43 PRO A N 1
ATOM 326 C CA . PRO A 1 43 ? -16.688 0.977 15.375 1 95.38 43 PRO A CA 1
ATOM 327 C C . PRO A 1 43 ? -15.672 0.214 14.531 1 95.38 43 PRO A C 1
ATOM 329 O O . PRO A 1 43 ? -15.891 -0.956 14.203 1 95.38 43 PRO A O 1
ATOM 332 N N . PRO A 1 44 ? -14.641 0.923 14.172 1 96.12 44 PRO A N 1
ATOM 333 C CA . PRO A 1 44 ? -13.703 0.33 13.219 1 96.12 44 PRO A CA 1
ATOM 334 C C . PRO A 1 44 ? -12.789 -0.712 13.859 1 96.12 44 PRO A C 1
ATOM 336 O O . PRO A 1 44 ? -12.461 -0.602 15.039 1 96.12 44 PRO A O 1
ATOM 339 N N . LEU A 1 45 ? -12.375 -1.69 13.055 1 94.38 45 LEU A N 1
ATOM 340 C CA . LEU A 1 45 ? -11.328 -2.635 13.43 1 94.38 45 LEU A CA 1
ATOM 341 C C . LEU A 1 45 ? -9.969 -1.954 13.461 1 94.38 45 LEU A C 1
ATOM 343 O O . LEU A 1 45 ? -9.766 -0.935 12.797 1 94.38 45 LEU A O 1
ATOM 347 N N . GLY A 1 46 ? -9.094 -2.436 14.25 1 91.06 46 GLY A N 1
ATOM 348 C CA . GLY A 1 46 ? -7.699 -2.014 14.258 1 91.06 46 GLY A CA 1
ATOM 349 C C . GLY A 1 46 ? -7.477 -0.694 14.969 1 91.06 46 GLY A C 1
ATOM 350 O O . GLY A 1 46 ? -6.359 -0.178 15 1 91.06 46 GLY A O 1
ATOM 351 N N . GLN A 1 47 ? -8.57 -0.107 15.516 1 92.56 47 GLN A N 1
ATOM 352 C CA . GLN A 1 47 ? -8.469 1.187 16.188 1 92.56 47 GLN A CA 1
ATOM 353 C C . GLN A 1 47 ? -9.172 1.161 17.531 1 92.56 47 GLN A C 1
ATOM 355 O O . GLN A 1 47 ? -9.914 0.226 17.844 1 92.56 47 GLN A O 1
ATOM 360 N N . ILE A 1 48 ? -8.828 2.145 18.328 1 94.62 48 ILE A N 1
ATOM 361 C CA . ILE A 1 48 ? -9.508 2.316 19.594 1 94.62 48 ILE A CA 1
ATOM 362 C C . ILE A 1 48 ? -10.633 3.338 19.453 1 94.62 48 ILE A C 1
ATOM 364 O O . ILE A 1 48 ? -10.461 4.367 18.797 1 94.62 48 ILE A O 1
ATOM 368 N N . THR A 1 49 ? -11.781 3.016 19.875 1 94.69 49 THR A N 1
ATOM 369 C CA . THR A 1 49 ? -12.938 3.906 19.891 1 94.69 49 THR A CA 1
ATOM 370 C C . THR A 1 49 ? -13.328 4.258 21.312 1 94.69 49 THR A C 1
ATOM 372 O O . THR A 1 49 ? -13.586 3.367 22.141 1 94.69 49 THR A O 1
ATOM 375 N N . CYS A 1 50 ? -13.312 5.531 21.594 1 92 50 CYS A N 1
ATOM 376 C CA . CYS A 1 50 ? -13.742 6.02 22.891 1 92 50 CYS A CA 1
ATOM 377 C C . CYS A 1 50 ? -15.211 6.414 22.875 1 92 50 CYS A C 1
ATOM 379 O O . CYS A 1 50 ? -15.594 7.375 22.203 1 92 50 CYS A O 1
ATOM 381 N N . LEU A 1 51 ? -16 5.688 23.656 1 87.75 51 LEU A N 1
ATOM 382 C CA . LEU A 1 51 ? -17.438 5.961 23.703 1 87.75 51 LEU A CA 1
ATOM 383 C C . LEU A 1 51 ? -17.766 6.926 24.844 1 87.75 51 LEU A C 1
ATOM 385 O O . LEU A 1 51 ? -17.281 6.758 25.969 1 87.75 51 LEU A O 1
ATOM 389 N N . GLN A 1 52 ? -18.297 8.031 24.438 1 71.75 52 GLN A N 1
ATOM 390 C CA . GLN A 1 52 ? -18.688 9 25.453 1 71.75 52 GLN A CA 1
ATOM 391 C C . GLN A 1 52 ? -20.141 8.812 25.875 1 71.75 52 GLN A C 1
ATOM 393 O O . GLN A 1 52 ? -21 8.555 25.031 1 71.75 52 GLN A O 1
ATOM 398 N N . GLY A 1 53 ? -20.344 8.438 27.156 1 60.06 53 GLY A N 1
ATOM 399 C CA . GLY A 1 53 ? -21.703 8.266 27.641 1 60.06 53 GLY A CA 1
ATOM 400 C C . GLY A 1 53 ? -22.547 9.531 27.547 1 60.06 53 GLY A C 1
ATOM 401 O O . GLY A 1 53 ? -22 10.633 27.469 1 60.06 53 GLY A O 1
ATOM 402 N N . ALA A 1 54 ? -23.781 9.359 27.062 1 54.09 54 ALA A N 1
ATOM 403 C CA . ALA A 1 54 ? -24.719 10.477 27.062 1 54.09 54 ALA A CA 1
ATOM 404 C C . ALA A 1 54 ? -24.719 11.211 28.391 1 54.09 54 ALA A C 1
ATOM 406 O O . ALA A 1 54 ? -24.5 10.602 29.438 1 54.09 54 ALA A O 1
ATOM 407 N N . GLN A 1 55 ? -24.578 12.555 28.391 1 51.69 55 GLN A N 1
ATOM 408 C CA . GLN A 1 55 ? -24.703 13.352 29.609 1 51.69 55 GLN A CA 1
ATOM 409 C C . GLN A 1 55 ? -25.891 12.906 30.453 1 51.69 55 GLN A C 1
ATOM 411 O O . GLN A 1 55 ? -26.844 12.328 29.922 1 51.69 55 GLN A O 1
ATOM 416 N N . THR A 1 56 ? -25.828 12.961 31.797 1 48.44 56 THR A N 1
ATOM 417 C CA . THR A 1 56 ? -26.609 12.477 32.938 1 48.44 56 THR A CA 1
ATOM 418 C C . THR A 1 56 ? -28.109 12.578 32.625 1 48.44 56 THR A C 1
ATOM 420 O O . THR A 1 56 ? -28.891 11.695 33 1 48.44 56 THR A O 1
ATOM 423 N N . ALA A 1 57 ? -28.547 13.719 32.156 1 46.31 57 ALA A N 1
ATOM 424 C CA . ALA A 1 57 ? -30 13.906 32.281 1 46.31 57 ALA A CA 1
ATOM 425 C C . ALA A 1 57 ? -30.766 12.992 31.344 1 46.31 57 ALA A C 1
ATOM 427 O O . ALA A 1 57 ? -31.891 12.578 31.641 1 46.31 57 ALA A O 1
ATOM 428 N N . LEU A 1 58 ? -30.25 12.57 30.172 1 52.12 58 LEU A N 1
ATOM 429 C CA . LEU A 1 58 ? -31.062 11.859 29.172 1 52.12 58 LEU A CA 1
ATOM 430 C C . LEU A 1 58 ? -30.484 10.469 28.922 1 52.12 58 LEU A C 1
ATOM 432 O O . LEU A 1 58 ? -30.75 9.867 27.875 1 52.12 58 LEU A O 1
ATOM 436 N N . ARG A 1 59 ? -29.766 10.008 29.828 1 59.75 59 ARG A N 1
ATOM 437 C CA . ARG A 1 59 ? -29.109 8.727 29.594 1 59.75 59 ARG A CA 1
ATOM 438 C C . ARG A 1 59 ? -30.094 7.57 29.703 1 59.75 59 ARG A C 1
ATOM 440 O O . ARG A 1 59 ? -30.781 7.438 30.719 1 59.75 59 ARG A O 1
ATOM 447 N N . PRO A 1 60 ? -30.312 6.91 28.656 1 62.25 60 PRO A N 1
ATOM 448 C CA . PRO A 1 60 ? -31.172 5.734 28.734 1 62.25 60 PRO A CA 1
ATOM 449 C C . PRO A 1 60 ? -30.766 4.77 29.844 1 62.25 60 PRO A C 1
ATOM 451 O O . PRO A 1 60 ? -29.656 4.891 30.391 1 62.25 60 PRO A O 1
ATOM 454 N N . LYS A 1 61 ? -31.641 3.988 30.344 1 62.38 61 LYS A N 1
ATOM 455 C CA . LYS A 1 61 ? -31.438 3.027 31.438 1 62.38 61 LYS A CA 1
ATOM 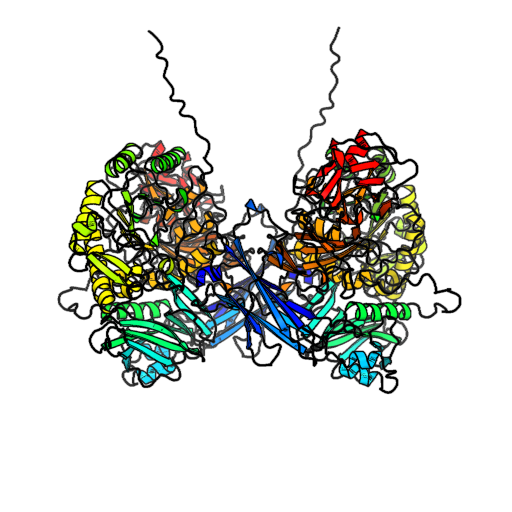456 C C . LYS A 1 61 ? -30.234 2.127 31.156 1 62.38 61 LYS A C 1
ATOM 458 O O . LYS A 1 61 ? -29.516 1.746 32.094 1 62.38 61 LYS A O 1
ATOM 463 N N . GLN A 1 62 ? -30.047 1.87 29.781 1 71.94 62 GLN A N 1
ATOM 464 C CA . GLN A 1 62 ? -28.891 1.031 29.453 1 71.94 62 GLN A CA 1
ATOM 465 C C . GLN A 1 62 ? -28.141 1.583 28.234 1 71.94 62 GLN A C 1
ATOM 467 O O . GLN A 1 62 ? -28.75 1.896 27.219 1 71.94 62 GLN A O 1
ATOM 472 N N . ASP A 1 63 ? -26.844 1.765 28.469 1 82.06 63 ASP A N 1
ATOM 473 C CA . ASP A 1 63 ? -26 2.209 27.359 1 82.06 63 ASP A CA 1
ATOM 474 C C . ASP A 1 63 ? -25.812 1.1 26.328 1 82.06 63 ASP A C 1
ATOM 476 O O . ASP A 1 63 ? -25.672 -0.073 26.688 1 82.06 63 ASP A O 1
ATOM 480 N N . THR A 1 64 ? -26.016 1.411 25.094 1 88.44 64 THR A N 1
ATOM 481 C CA . THR A 1 64 ? -25.844 0.433 24.031 1 88.44 64 THR A CA 1
ATOM 482 C C . THR A 1 64 ? -24.844 0.937 22.984 1 88.44 64 THR A C 1
ATOM 484 O O . THR A 1 64 ? -24.609 2.143 22.875 1 88.44 64 THR A O 1
ATOM 487 N N . LEU A 1 65 ? -24.203 0.062 22.375 1 91.75 65 LEU A N 1
ATOM 488 C CA . LEU A 1 65 ? -23.328 0.323 21.25 1 91.75 65 LEU A CA 1
ATOM 489 C C . LEU A 1 65 ? -23.812 -0.418 20 1 91.75 65 LEU A C 1
ATOM 491 O O . LEU A 1 65 ? -24.047 -1.627 20.047 1 91.75 65 LEU A O 1
ATOM 495 N N . ARG A 1 66 ? -24.062 0.267 18.984 1 93 66 ARG A N 1
ATOM 496 C CA . ARG A 1 66 ? -24.484 -0.36 17.734 1 93 66 ARG A CA 1
ATOM 497 C C . ARG A 1 66 ? -23.281 -0.696 16.859 1 93 66 ARG A C 1
ATOM 499 O O . ARG A 1 66 ? -22.469 0.179 16.531 1 93 66 ARG A O 1
ATOM 506 N N . PHE A 1 67 ? -23.172 -1.929 16.484 1 96 67 PHE A N 1
ATOM 507 C CA . PHE A 1 67 ? -22.172 -2.352 15.508 1 96 67 PHE A CA 1
ATOM 508 C C . PHE A 1 67 ? -22.75 -2.348 14.094 1 96 67 PHE A C 1
ATOM 510 O O . PHE A 1 67 ? -23.906 -2.719 13.891 1 96 67 PHE A O 1
ATOM 517 N N . THR A 1 68 ? -22.016 -1.888 13.141 1 96.81 68 THR A N 1
ATOM 518 C CA . THR A 1 68 ? -22.375 -1.964 11.727 1 96.81 68 THR A CA 1
ATOM 519 C C . THR A 1 68 ? -21.203 -2.506 10.914 1 96.81 68 THR A C 1
ATOM 521 O O . THR A 1 68 ? -20.062 -2.045 11.055 1 96.81 68 THR A O 1
ATOM 524 N N . VAL A 1 69 ? -21.422 -3.531 10.125 1 97.12 69 VAL A N 1
ATOM 525 C CA . VAL A 1 69 ? -20.406 -4.137 9.266 1 97.12 69 VAL A CA 1
ATOM 526 C C . VAL A 1 69 ? -20.859 -4.086 7.812 1 97.12 69 VAL A C 1
ATOM 528 O O . VAL A 1 69 ? -22.016 -4.414 7.504 1 97.12 69 VAL A O 1
ATOM 531 N N . THR A 1 70 ? -20.047 -3.592 6.949 1 96.75 70 THR A N 1
ATOM 532 C CA . THR A 1 70 ? -20.281 -3.631 5.508 1 96.75 70 THR A CA 1
ATOM 533 C C . THR A 1 70 ? -19.359 -4.641 4.836 1 96.75 70 THR A C 1
ATOM 535 O O . THR A 1 70 ? -18.156 -4.629 5.07 1 96.75 70 THR A O 1
ATOM 538 N N . ILE A 1 71 ? -19.922 -5.512 4.047 1 95.75 71 ILE A N 1
ATOM 539 C CA . ILE A 1 71 ? -19.156 -6.449 3.221 1 95.75 71 ILE A CA 1
ATOM 540 C C . ILE A 1 71 ? -19.391 -6.137 1.743 1 95.75 71 ILE A C 1
ATOM 542 O O . ILE A 1 71 ? -20.531 -6.121 1.275 1 95.75 71 ILE A O 1
ATOM 546 N N . GLU A 1 72 ? -18.328 -5.867 1.038 1 94.38 72 GLU A N 1
ATOM 547 C CA . GLU A 1 72 ? -18.391 -5.609 -0.397 1 94.38 72 GLU A CA 1
ATOM 548 C C . GLU A 1 72 ? -17.672 -6.703 -1.188 1 94.38 72 GLU A C 1
ATOM 550 O O . GLU A 1 72 ? -16.469 -6.887 -1.049 1 94.38 72 GLU A O 1
ATOM 555 N N . SER A 1 73 ? -18.453 -7.387 -1.944 1 92.75 73 SER A N 1
ATOM 556 C CA . SER A 1 73 ? -17.938 -8.453 -2.795 1 92.75 73 SER A CA 1
ATOM 557 C C . SER A 1 73 ? -18 -8.062 -4.266 1 92.75 73 SER A C 1
ATOM 559 O O . SER A 1 73 ? -18.984 -7.488 -4.727 1 92.75 73 SER A O 1
ATOM 561 N N . SER A 1 74 ? -16.969 -8.352 -4.984 1 90.38 74 SER A N 1
ATOM 562 C CA . SER A 1 74 ? -16.875 -7.973 -6.391 1 90.38 74 SER A CA 1
ATOM 563 C C . SER A 1 74 ? -18.078 -8.453 -7.18 1 90.38 74 SER A C 1
ATOM 565 O O . SER A 1 74 ? -18.578 -9.562 -6.949 1 90.38 74 SER A O 1
ATOM 567 N N . SER A 1 75 ? -18.484 -7.668 -8.172 1 89.38 75 SER A N 1
ATOM 568 C CA . SER A 1 75 ? -19.609 -8.031 -9.031 1 89.38 75 SER A CA 1
ATOM 569 C C . SER A 1 75 ? -19.234 -9.125 -10.016 1 89.38 75 SER A C 1
ATOM 571 O O . SER A 1 75 ? -20.094 -9.719 -10.664 1 89.38 75 SER A O 1
ATOM 573 N N . SER A 1 76 ? -17.938 -9.375 -10.023 1 84.19 76 SER A N 1
ATOM 574 C CA . SER A 1 76 ? -17.469 -10.5 -10.836 1 84.19 76 SER A CA 1
ATOM 575 C C . SER A 1 76 ? -17.891 -11.828 -10.219 1 84.19 76 SER A C 1
ATOM 577 O O . SER A 1 76 ? -17.844 -12.867 -10.883 1 84.19 76 SER A O 1
ATOM 579 N N . PHE A 1 77 ? -18.25 -11.766 -8.953 1 84.69 77 PHE A N 1
ATOM 580 C CA . PHE A 1 77 ? -18.75 -12.938 -8.258 1 84.69 77 PHE A CA 1
ATOM 581 C C . PHE A 1 77 ? -20.266 -12.859 -8.07 1 84.69 77 PHE A C 1
ATOM 583 O O . PHE A 1 77 ? -20.828 -11.766 -8.094 1 84.69 77 PHE A O 1
ATOM 590 N N . PRO A 1 78 ? -20.906 -13.977 -7.969 1 82.88 78 PRO A N 1
ATOM 591 C CA . PRO A 1 78 ? -22.359 -13.93 -7.75 1 82.88 78 PRO A CA 1
ATOM 592 C C . PRO A 1 78 ? -22.719 -13.352 -6.387 1 82.88 78 PRO A C 1
ATOM 594 O O . PRO A 1 78 ? -21.953 -13.453 -5.434 1 82.88 78 PRO A O 1
ATOM 597 N N . ALA A 1 79 ? -23.891 -12.727 -6.316 1 87.88 79 ALA A N 1
ATOM 598 C CA . ALA A 1 79 ? -24.422 -12.281 -5.031 1 87.88 79 ALA A CA 1
ATOM 599 C C . ALA A 1 79 ? -24.641 -13.461 -4.09 1 87.88 79 ALA A C 1
ATOM 601 O O . ALA A 1 79 ? -25.062 -14.539 -4.516 1 87.88 79 ALA A O 1
ATOM 602 N N . GLN A 1 80 ? -24.297 -13.305 -2.842 1 87.75 80 GLN A N 1
ATOM 603 C CA . GLN A 1 80 ? -24.406 -14.367 -1.846 1 87.75 80 GLN A CA 1
ATOM 604 C C . GLN A 1 80 ? -25.219 -13.914 -0.646 1 87.75 80 GLN A C 1
ATOM 606 O O . GLN A 1 80 ? -25.484 -12.719 -0.479 1 87.75 80 GLN A O 1
ATOM 611 N N . SER A 1 81 ? -25.656 -14.867 0.139 1 89.44 81 SER A N 1
ATOM 612 C CA . SER A 1 81 ? -26.344 -14.57 1.392 1 89.44 81 SER A CA 1
ATOM 613 C C . SER A 1 81 ? -25.359 -14.477 2.551 1 89.44 81 SER A C 1
ATOM 615 O O . SER A 1 81 ? -25.406 -15.266 3.492 1 89.44 81 SER A O 1
ATOM 617 N N . TRP A 1 82 ? -24.625 -13.422 2.496 1 93.94 82 TRP A N 1
ATOM 618 C CA . TRP A 1 82 ? -23.547 -13.227 3.465 1 93.94 82 TRP A CA 1
ATOM 619 C C . TRP A 1 82 ? -24.109 -13.133 4.883 1 93.94 82 TRP A C 1
ATOM 621 O O . TRP A 1 82 ? -25.234 -12.68 5.082 1 93.94 82 TRP A O 1
ATOM 631 N N . GLU A 1 83 ? -23.344 -13.625 5.816 1 95.56 83 GLU A N 1
ATOM 632 C CA . GLU A 1 83 ? -23.594 -13.453 7.246 1 95.56 83 GLU A CA 1
ATOM 633 C C . GLU A 1 83 ? -22.391 -12.82 7.945 1 95.56 83 GLU A C 1
ATOM 635 O O . GLU A 1 83 ? -21.234 -13.023 7.531 1 95.56 83 GLU A O 1
ATOM 640 N N . ALA A 1 84 ? -22.688 -12.023 8.953 1 97.25 84 ALA A N 1
ATOM 641 C CA . ALA A 1 84 ? -21.625 -11.383 9.719 1 97.25 84 ALA A CA 1
ATOM 642 C C . ALA A 1 84 ? -21.906 -11.438 11.211 1 97.25 84 ALA A C 1
ATOM 644 O O . ALA A 1 84 ? -23.078 -11.406 11.625 1 97.25 84 ALA A O 1
ATOM 645 N N . GLN A 1 85 ? -20.859 -11.609 12.023 1 97.75 85 GLN A N 1
ATOM 646 C CA . GLN A 1 85 ? -20.938 -11.578 13.477 1 97.75 85 GLN A CA 1
ATOM 647 C C . GLN A 1 85 ? -19.781 -10.781 14.07 1 97.75 85 GLN A C 1
ATOM 649 O O . GLN A 1 85 ? -18.719 -10.68 13.461 1 97.75 85 GLN A O 1
ATOM 654 N N . ILE A 1 86 ? -20.078 -10.227 15.227 1 97.88 86 ILE A N 1
ATOM 655 C CA . ILE A 1 86 ? -19.016 -9.625 16.031 1 97.88 86 ILE A CA 1
ATOM 656 C C . ILE A 1 86 ? -18.547 -10.625 17.094 1 97.88 86 ILE A C 1
ATOM 658 O O . ILE A 1 86 ? -19.359 -11.18 17.828 1 97.88 86 ILE A O 1
ATOM 662 N N . TRP A 1 87 ? -17.312 -10.883 17.031 1 96.06 87 TRP A N 1
ATOM 663 C CA . TRP A 1 87 ? -16.672 -11.648 18.094 1 96.06 87 TRP A CA 1
ATOM 664 C C . TRP A 1 87 ? -16.031 -10.719 19.125 1 96.06 87 TRP A C 1
ATOM 666 O O . TRP A 1 87 ? -15.156 -9.914 18.766 1 96.06 87 TRP A O 1
ATOM 676 N N . HIS A 1 88 ? -16.5 -10.789 20.406 1 96.44 88 HIS A N 1
ATOM 677 C CA . HIS A 1 88 ? -16.109 -9.711 21.312 1 96.44 88 HIS A CA 1
ATOM 678 C C . HIS A 1 88 ? -15.992 -10.219 22.75 1 96.44 88 HIS A C 1
ATOM 680 O O . HIS A 1 88 ? -16.469 -11.312 23.062 1 96.44 88 HIS A O 1
ATOM 686 N N . ASN A 1 89 ? -15.336 -9.484 23.609 1 96.38 89 ASN A N 1
ATOM 687 C CA . ASN A 1 89 ? -15.297 -9.695 25.047 1 96.38 89 ASN A CA 1
ATOM 688 C C . ASN A 1 89 ? -15.883 -8.508 25.812 1 96.38 89 ASN A C 1
ATOM 690 O O . ASN A 1 89 ? -15.398 -8.148 26.891 1 96.38 89 ASN A O 1
ATOM 694 N N . ILE A 1 90 ? -16.844 -7.855 25.312 1 94.88 90 ILE A N 1
ATOM 695 C CA . ILE A 1 90 ? -17.453 -6.637 25.844 1 94.88 90 ILE A CA 1
ATOM 696 C C . ILE A 1 90 ? -18.328 -6.977 27.047 1 94.88 90 ILE A C 1
ATOM 698 O O . ILE A 1 90 ? -18.25 -6.316 28.078 1 94.88 90 ILE A O 1
ATOM 702 N N . THR A 1 91 ? -19.109 -8.016 26.922 1 92.19 91 THR A N 1
ATOM 703 C CA . THR A 1 91 ? -20.094 -8.336 27.953 1 92.19 91 THR A CA 1
ATOM 704 C C . THR A 1 91 ? -19.5 -9.312 28.969 1 92.19 91 THR A C 1
ATOM 706 O O . THR A 1 91 ? -20.016 -9.445 30.078 1 92.19 91 THR A O 1
ATOM 709 N N . SER A 1 92 ? -18.453 -9.992 28.547 1 90.75 92 SER A N 1
ATOM 710 C CA . SER A 1 92 ? -17.75 -10.953 29.375 1 90.75 92 SER A CA 1
ATOM 711 C C . SER A 1 92 ? -16.266 -11.039 28.984 1 90.75 92 SER A C 1
ATOM 713 O O . SER A 1 92 ? -15.914 -10.75 27.844 1 90.75 92 SER A O 1
ATOM 715 N N . PRO A 1 93 ? -15.484 -11.391 29.938 1 89.94 93 PRO A N 1
ATOM 716 C CA . PRO A 1 93 ? -14.078 -11.594 29.578 1 89.94 93 PRO A CA 1
ATOM 717 C C . PRO A 1 93 ? -13.883 -12.719 28.562 1 89.94 93 PRO A C 1
ATOM 719 O O . PRO A 1 93 ? -12.906 -12.719 27.812 1 89.94 93 PRO A O 1
ATOM 722 N N . GLU A 1 94 ? -14.773 -13.641 28.531 1 92.56 94 GLU A N 1
ATOM 723 C CA . GLU A 1 94 ? -14.727 -14.703 27.531 1 92.56 94 GLU A CA 1
ATOM 724 C C . GLU A 1 94 ? -15.328 -14.234 26.203 1 92.56 94 GLU A C 1
ATOM 726 O O . GLU A 1 94 ? -16.375 -13.586 26.188 1 92.56 94 GLU A O 1
ATOM 731 N N . TRP A 1 95 ? -14.656 -14.547 25.25 1 93.56 95 TRP A N 1
ATOM 732 C CA . TRP A 1 95 ? -15.086 -14.094 23.938 1 93.56 95 TRP A CA 1
ATOM 733 C C . TRP A 1 95 ? -16.391 -14.773 23.531 1 93.56 95 TRP A C 1
ATOM 735 O O . TRP A 1 95 ? -16.594 -15.961 23.797 1 93.56 95 TRP A O 1
ATOM 745 N N . GLY A 1 96 ? -17.266 -14.031 23.047 1 94.06 96 GLY A N 1
ATOM 746 C CA . GLY A 1 96 ? -18.547 -14.508 22.547 1 94.06 96 GLY A CA 1
ATOM 747 C C . GLY A 1 96 ? -18.969 -13.875 21.234 1 94.06 96 GLY A C 1
ATOM 748 O O . GLY A 1 96 ? -18.266 -12.992 20.719 1 94.06 96 GLY A O 1
ATOM 749 N N . SER A 1 97 ? -20.062 -14.391 20.672 1 95.81 97 SER A N 1
ATOM 750 C CA . SER A 1 97 ? -20.516 -13.93 19.359 1 95.81 97 SER A CA 1
ATOM 751 C C . SER A 1 97 ? -21.734 -13.031 19.469 1 95.81 97 SER A C 1
ATOM 753 O O . SER A 1 97 ? -22.594 -13.25 20.328 1 95.81 97 SER A O 1
ATOM 755 N N . LEU A 1 98 ? -21.797 -11.984 18.703 1 97.44 98 LEU A N 1
ATOM 756 C CA . LEU A 1 98 ? -22.984 -11.156 18.453 1 97.44 98 LEU A CA 1
ATOM 757 C C . LEU A 1 98 ? -23.406 -11.258 16.984 1 97.44 98 LEU A C 1
ATOM 759 O O . LEU A 1 98 ? -22.828 -10.602 16.125 1 97.44 98 LEU A O 1
ATOM 763 N N . PRO A 1 99 ? -24.438 -12.094 16.688 1 97.62 99 PRO A N 1
ATOM 764 C CA . PRO A 1 99 ? -24.922 -12.156 15.305 1 97.62 99 PRO A CA 1
ATOM 765 C C . PRO A 1 99 ? -25.531 -10.836 14.836 1 97.62 99 PRO A C 1
ATOM 767 O O . PRO A 1 99 ? -26.297 -10.203 15.562 1 97.62 99 PRO A O 1
ATOM 770 N N . LEU A 1 100 ? -25.172 -10.445 13.727 1 97.94 100 LEU A N 1
ATOM 771 C CA . LEU A 1 100 ? -25.688 -9.203 13.164 1 97.94 100 LEU A CA 1
ATOM 772 C C . LEU A 1 100 ? -26.844 -9.469 12.203 1 97.94 100 LEU A C 1
ATOM 774 O O . LEU A 1 100 ? -26.938 -10.562 11.641 1 97.94 100 LEU A O 1
ATOM 778 N N . GLN A 1 101 ? -27.656 -8.461 12.039 1 96.44 101 GLN A N 1
ATOM 779 C CA . GLN A 1 101 ? -28.797 -8.57 11.133 1 96.44 101 GLN A CA 1
ATOM 780 C C . GLN A 1 101 ? -28.594 -7.734 9.875 1 96.44 101 GLN A C 1
ATOM 782 O O . GLN A 1 101 ? -28.031 -6.633 9.938 1 96.44 101 GLN A O 1
ATOM 787 N N . ARG A 1 102 ? -29.062 -8.234 8.812 1 94.88 102 ARG A N 1
ATOM 788 C CA . ARG A 1 102 ? -28.969 -7.512 7.547 1 94.88 102 ARG A CA 1
ATOM 789 C C . ARG A 1 102 ? -29.844 -6.266 7.555 1 94.88 102 ARG A C 1
ATOM 791 O O . ARG A 1 102 ? -30.969 -6.297 8.062 1 94.88 102 ARG A O 1
ATOM 798 N N . CYS A 1 103 ? -29.25 -5.164 7.062 1 92.31 103 CYS A N 1
ATOM 799 C CA . CYS A 1 103 ? -29.953 -3.887 7.004 1 92.31 103 CYS A CA 1
ATOM 800 C C . CYS A 1 103 ? -29.984 -3.346 5.578 1 92.31 103 CYS A C 1
ATOM 802 O O . CYS A 1 103 ? -29.359 -3.918 4.68 1 92.31 103 CYS A O 1
ATOM 804 N N . SER A 1 104 ? -30.75 -2.291 5.453 1 87.31 104 SER A N 1
ATOM 805 C CA . SER A 1 104 ? -30.797 -1.575 4.18 1 87.31 104 SER A CA 1
ATOM 806 C C . SER A 1 104 ? -29.453 -0.91 3.883 1 87.31 104 SER A C 1
ATOM 808 O O . SER A 1 104 ? -28.75 -0.477 4.801 1 87.31 104 SER A O 1
ATOM 810 N N . PRO A 1 105 ? -29.172 -0.873 2.615 1 81.56 105 PRO A N 1
ATOM 811 C CA . PRO A 1 105 ? -27.906 -0.208 2.244 1 81.56 105 PRO A CA 1
ATOM 812 C C . PRO A 1 105 ? -27.875 1.258 2.67 1 81.56 105 PRO A C 1
ATOM 814 O O . PRO A 1 105 ? -26.797 1.838 2.805 1 81.56 105 PRO A O 1
ATOM 817 N N . ASP A 1 106 ? -28.969 1.868 2.963 1 82.19 106 ASP A N 1
ATOM 818 C CA . ASP A 1 106 ? -29.031 3.275 3.346 1 82.19 106 ASP A CA 1
ATOM 819 C C . ASP A 1 106 ? -28.562 3.479 4.781 1 82.19 106 ASP A C 1
ATOM 821 O O . ASP A 1 106 ? -28.297 4.609 5.199 1 82.19 106 ASP A O 1
ATOM 825 N N . HIS A 1 107 ? -28.406 2.379 5.453 1 87.25 107 HIS A N 1
ATOM 826 C CA . HIS A 1 107 ? -27.938 2.439 6.832 1 87.25 107 HIS A CA 1
ATOM 827 C C . HIS A 1 107 ? -26.531 3.041 6.91 1 87.25 107 HIS A C 1
ATOM 829 O O . HIS A 1 107 ? -26.172 3.637 7.926 1 87.25 107 HIS A O 1
ATOM 835 N N . ALA A 1 108 ? -25.781 2.854 5.953 1 91.75 108 ALA A N 1
ATOM 836 C CA . ALA A 1 108 ? -24.438 3.42 5.785 1 91.75 108 ALA A CA 1
ATOM 837 C C . ALA A 1 108 ? -24.156 3.736 4.316 1 91.75 108 ALA A C 1
ATOM 839 O O . ALA A 1 108 ? -23.359 3.057 3.674 1 91.75 108 ALA A O 1
ATOM 840 N N . ALA A 1 109 ? -24.719 4.84 3.902 1 92.81 109 ALA A N 1
ATOM 841 C CA . ALA A 1 109 ? -24.688 5.199 2.486 1 92.81 109 ALA A CA 1
ATOM 842 C C . ALA A 1 109 ? -23.25 5.469 2.018 1 92.81 109 ALA A C 1
ATOM 844 O O . ALA A 1 109 ? -22.469 6.078 2.74 1 92.81 109 ALA A O 1
ATOM 845 N N . LEU A 1 110 ? -22.938 4.93 0.85 1 94.81 110 LEU A N 1
ATOM 846 C CA . LEU A 1 110 ? -21.641 5.191 0.232 1 94.81 110 LEU A CA 1
ATOM 847 C C . LEU A 1 110 ? -21.656 6.531 -0.498 1 94.81 110 LEU A C 1
ATOM 849 O O . LEU A 1 110 ? -22.391 6.715 -1.462 1 94.81 110 LEU A O 1
ATOM 853 N N . LEU A 1 111 ? -20.766 7.441 -0.114 1 95.88 111 LEU A N 1
ATOM 854 C CA . LEU A 1 111 ? -20.828 8.789 -0.663 1 95.88 111 LEU A CA 1
ATOM 855 C C . LEU A 1 111 ? -19.688 9.039 -1.633 1 95.88 111 LEU A C 1
ATOM 857 O O . LEU A 1 111 ? -19.531 10.148 -2.154 1 95.88 111 LEU A O 1
ATOM 861 N N . THR A 1 112 ? -18.844 8.031 -1.912 1 92.56 112 THR A N 1
ATOM 862 C CA . THR A 1 112 ? -17.75 8.219 -2.863 1 92.56 112 THR A CA 1
ATOM 863 C C . THR A 1 112 ? -17.922 7.293 -4.066 1 92.56 112 THR A C 1
ATOM 865 O O . THR A 1 112 ? -18.688 6.324 -4.008 1 92.56 112 THR A O 1
ATOM 868 N N . GLY A 1 113 ? -17.25 7.68 -5.105 1 86.56 113 GLY A N 1
ATOM 869 C CA . GLY A 1 113 ? -17.219 6.855 -6.301 1 86.56 113 GLY A CA 1
ATOM 870 C C . GLY A 1 113 ? -18.391 7.117 -7.238 1 86.56 113 GLY A C 1
ATOM 871 O O . GLY A 1 113 ? -19.391 7.699 -6.836 1 86.56 113 GLY A O 1
ATOM 872 N N . GLU A 1 114 ? -18.156 6.754 -8.469 1 83.94 114 GLU A N 1
ATOM 873 C CA . GLU A 1 114 ? -19.203 6.801 -9.484 1 83.94 114 GLU A CA 1
ATOM 874 C C . GLU A 1 114 ? -19.984 5.484 -9.547 1 83.94 114 GLU A C 1
ATOM 876 O O . GLU A 1 114 ? -19.391 4.41 -9.43 1 83.94 114 GLU A O 1
ATOM 881 N N . GLU A 1 115 ? -21.156 5.629 -9.656 1 80.12 115 GLU A N 1
ATOM 882 C CA . GLU A 1 115 ? -22.016 4.445 -9.688 1 80.12 115 GLU A CA 1
ATOM 883 C C . GLU A 1 115 ? -21.625 3.512 -10.828 1 80.12 115 GLU A C 1
ATOM 885 O O . GLU A 1 115 ? -21.656 2.289 -10.672 1 80.12 115 GLU A O 1
ATOM 890 N N . SER A 1 116 ? -21.234 4.062 -11.898 1 80.38 116 SER A N 1
ATOM 891 C CA . SER A 1 116 ? -20.906 3.26 -13.078 1 80.38 116 SER A CA 1
ATOM 892 C C . SER A 1 116 ? -19.609 2.479 -12.867 1 80.38 116 SER A C 1
ATOM 894 O O . SER A 1 116 ? -19.391 1.436 -13.492 1 80.38 116 SER A O 1
ATOM 896 N N . LYS A 1 117 ? -18.828 2.908 -11.984 1 83.19 117 LYS A N 1
ATOM 897 C CA . LYS A 1 117 ? -17.531 2.277 -11.766 1 83.19 117 LYS A CA 1
ATOM 898 C C . LYS A 1 117 ? -17.547 1.407 -10.516 1 83.19 117 LYS A C 1
ATOM 900 O O . LYS A 1 117 ? -16.562 0.734 -10.211 1 83.19 117 LYS A O 1
ATOM 905 N N . TYR A 1 118 ? -18.688 1.488 -9.836 1 87.81 118 TYR A N 1
ATOM 906 C CA . TYR A 1 118 ? -18.797 0.694 -8.617 1 87.81 118 TYR A CA 1
ATOM 907 C C . TYR A 1 118 ? -19.172 -0.751 -8.938 1 87.81 118 TYR A C 1
ATOM 909 O O . TYR A 1 118 ? -20.328 -1.052 -9.25 1 87.81 118 TYR A O 1
ATOM 917 N N . ARG A 1 119 ? -18.25 -1.682 -8.852 1 88.12 119 ARG A N 1
ATOM 918 C CA . ARG A 1 119 ? -18.422 -3.066 -9.273 1 88.12 119 ARG A CA 1
ATOM 919 C C . ARG A 1 119 ? -18.438 -4.012 -8.078 1 88.12 119 ARG A C 1
ATOM 921 O O . ARG A 1 119 ? -17.688 -5 -8.055 1 88.12 119 ARG A O 1
ATOM 928 N N . TYR A 1 120 ? -19.328 -3.646 -7.039 1 92.69 120 TYR A N 1
ATOM 929 C CA . TYR A 1 120 ? -19.406 -4.492 -5.852 1 92.69 120 TYR A CA 1
ATOM 930 C C . TYR A 1 120 ? -20.859 -4.754 -5.48 1 92.69 120 TYR A C 1
ATOM 932 O O . TYR A 1 120 ? -21.734 -3.906 -5.707 1 92.69 120 TYR A O 1
ATOM 940 N N . HIS A 1 121 ? -21.125 -5.969 -5.039 1 92.94 121 HIS A N 1
ATOM 941 C CA . HIS A 1 121 ? -22.297 -6.207 -4.215 1 92.94 121 HIS A CA 1
ATOM 942 C C . HIS A 1 121 ? -22.078 -5.738 -2.781 1 92.94 121 HIS A C 1
ATOM 944 O O . HIS A 1 121 ? -21.062 -6.078 -2.162 1 92.94 121 HIS A O 1
ATOM 950 N N . ARG A 1 122 ? -23.031 -4.934 -2.334 1 94.38 122 ARG A N 1
ATOM 951 C CA . ARG A 1 122 ? -22.859 -4.332 -1.016 1 94.38 122 ARG A CA 1
ATOM 952 C C . ARG A 1 122 ? -23.859 -4.902 -0.015 1 94.38 122 ARG A C 1
ATOM 954 O O . ARG A 1 122 ? -25.062 -4.906 -0.27 1 94.38 122 ARG A O 1
ATOM 961 N N . TYR A 1 123 ? -23.344 -5.41 1.124 1 95.75 123 TYR A N 1
ATOM 962 C CA . TYR A 1 123 ? -24.156 -5.977 2.199 1 95.75 123 TYR A CA 1
ATOM 963 C C . TYR A 1 123 ? -23.891 -5.262 3.518 1 95.75 123 TYR A C 1
ATOM 965 O O . TYR A 1 123 ? -22.734 -5.086 3.912 1 95.75 123 TYR A O 1
ATOM 973 N N . ILE A 1 124 ? -24.938 -4.848 4.188 1 96.69 124 ILE A N 1
ATOM 974 C CA . ILE A 1 124 ? -24.781 -4.133 5.453 1 96.69 124 ILE A CA 1
ATOM 975 C C . ILE A 1 124 ? -25.469 -4.914 6.574 1 96.69 124 ILE A C 1
ATOM 977 O O . ILE A 1 124 ? -26.562 -5.438 6.395 1 96.69 124 ILE A O 1
ATOM 981 N N . PHE A 1 125 ? -24.797 -5.027 7.668 1 97.25 125 PHE A N 1
ATOM 982 C CA . PHE A 1 125 ? -25.281 -5.73 8.844 1 97.25 125 PHE A CA 1
ATOM 983 C C . PHE A 1 125 ? -25.172 -4.855 10.086 1 97.25 125 PHE A C 1
ATOM 985 O O . PHE A 1 125 ? -24.219 -4.082 10.219 1 97.25 125 PHE A O 1
ATOM 992 N N . SER A 1 126 ? -26.125 -4.938 11 1 96.5 126 SER A N 1
ATOM 993 C CA . SER A 1 126 ? -26.062 -4.125 12.211 1 96.5 126 SER A CA 1
ATOM 994 C C . SER A 1 126 ? -26.781 -4.797 13.375 1 96.5 126 SER A C 1
ATOM 996 O O . SER A 1 126 ? -27.688 -5.605 13.164 1 96.5 126 SER A O 1
ATOM 998 N N . GLU A 1 127 ? -26.266 -4.566 14.523 1 96 127 GLU A N 1
ATOM 999 C CA . GLU A 1 127 ? -26.906 -5.023 15.75 1 96 127 GLU A CA 1
ATOM 1000 C C . GLU A 1 127 ? -26.391 -4.238 16.953 1 96 127 GLU A C 1
ATOM 1002 O O . GLU A 1 127 ? -25.281 -3.707 16.938 1 96 127 GLU A O 1
ATOM 1007 N N . ASP A 1 128 ? -27.219 -4.133 18 1 93.94 128 ASP A N 1
ATOM 1008 C CA . ASP A 1 128 ? -26.859 -3.447 19.234 1 93.94 128 ASP A CA 1
ATOM 1009 C C . ASP A 1 128 ? -26.328 -4.434 20.281 1 93.94 128 ASP A C 1
ATOM 1011 O O . ASP A 1 128 ? -26.719 -5.602 20.281 1 93.94 128 ASP A O 1
ATOM 1015 N N . ILE A 1 129 ? -25.438 -3.967 21.016 1 94.12 129 ILE A N 1
ATOM 1016 C CA . ILE A 1 129 ? -24.969 -4.715 22.172 1 94.12 129 ILE A CA 1
ATOM 1017 C C . ILE A 1 129 ? -25.062 -3.84 23.422 1 94.12 129 ILE A C 1
ATOM 1019 O O . ILE A 1 129 ? -24.875 -2.623 23.344 1 94.12 129 ILE A O 1
ATOM 1023 N N . SER A 1 130 ? -25.406 -4.414 24.516 1 91.88 130 SER A N 1
ATOM 1024 C CA . SER A 1 130 ? -25.469 -3.682 25.781 1 91.88 130 SER A CA 1
ATOM 1025 C C . SER A 1 130 ? -24.078 -3.469 26.359 1 91.88 130 SER A C 1
ATOM 1027 O O . SER A 1 130 ? -23.234 -4.367 26.312 1 91.88 130 SER A O 1
ATOM 1029 N N . LEU A 1 131 ? -23.891 -2.309 26.891 1 91.44 131 LEU A N 1
ATOM 1030 C CA . LEU A 1 131 ? -22.625 -1.994 27.547 1 91.44 131 LEU A CA 1
ATOM 1031 C C . LEU A 1 131 ? -22.734 -2.131 29.062 1 91.44 131 LEU A C 1
ATOM 1033 O O . LEU A 1 131 ? -23.641 -1.564 29.672 1 91.44 131 LEU A O 1
ATOM 1037 N N . PRO A 1 132 ? -21.812 -2.85 29.641 1 89.62 132 PRO A N 1
ATOM 1038 C CA . PRO A 1 132 ? -21.828 -2.955 31.109 1 89.62 132 PRO A CA 1
ATOM 1039 C C . PRO A 1 132 ? -21.688 -1.601 31.797 1 89.62 132 PRO A C 1
ATOM 1041 O O . PRO A 1 132 ? -20.938 -0.739 31.328 1 89.62 132 PRO A O 1
ATOM 1044 N N . ALA A 1 133 ? -22.281 -1.398 32.969 1 87.5 133 ALA A N 1
ATOM 1045 C CA . ALA A 1 133 ? -22.297 -0.138 33.719 1 87.5 133 ALA A CA 1
ATOM 1046 C C . ALA A 1 133 ? -20.922 0.191 34.281 1 87.5 133 ALA A C 1
ATOM 1048 O O . ALA A 1 133 ? -20.609 1.36 34.5 1 87.5 133 ALA A O 1
ATOM 1049 N N . ALA A 1 134 ? -20.156 -0.837 34.5 1 87.12 134 ALA A N 1
ATOM 1050 C CA . ALA A 1 134 ? -18.859 -0.652 35.156 1 87.12 134 ALA A CA 1
ATOM 1051 C C . ALA A 1 134 ? -17.859 -0.007 34.188 1 87.12 134 ALA A C 1
ATOM 1053 O O . ALA A 1 134 ? -16.812 0.495 34.625 1 87.12 134 ALA A O 1
ATOM 1054 N N . GLY A 1 135 ? -18.266 0.127 32.969 1 88.56 135 GLY A N 1
ATOM 1055 C CA . GLY A 1 135 ? -17.297 0.626 32 1 88.56 135 GLY A CA 1
ATOM 1056 C C . GLY A 1 135 ? -16.094 -0.282 31.844 1 88.56 135 GLY A C 1
ATOM 1057 O O . GLY A 1 135 ? -16.062 -1.389 32.375 1 88.56 135 GLY A O 1
ATOM 1058 N N . GLY A 1 136 ? -15.109 0.119 30.906 1 91.44 136 GLY A N 1
ATOM 1059 C CA . GLY A 1 136 ? -13.898 -0.677 30.75 1 91.44 136 GLY A CA 1
ATOM 1060 C C . GLY A 1 136 ? -13.344 -0.671 29.344 1 91.44 136 GLY A C 1
ATOM 1061 O O . GLY A 1 136 ? -13.672 0.213 28.547 1 91.44 136 GLY A O 1
ATOM 1062 N N . HIS A 1 137 ? -12.391 -1.515 29.172 1 95.56 137 HIS A N 1
ATOM 1063 C CA . HIS A 1 137 ? -11.688 -1.715 27.906 1 95.56 137 HIS A CA 1
ATOM 1064 C C . HIS A 1 137 ? -11.984 -3.092 27.312 1 95.56 137 HIS A C 1
ATOM 1066 O O . HIS A 1 137 ? -11.852 -4.105 28 1 95.56 137 HIS A O 1
ATOM 1072 N N . ALA A 1 138 ? -12.484 -3.156 26.109 1 96.5 138 ALA A N 1
ATOM 1073 C CA . ALA A 1 138 ? -12.852 -4.414 25.469 1 96.5 138 ALA A CA 1
ATOM 1074 C C . ALA A 1 138 ? -12.359 -4.457 24.016 1 96.5 138 ALA A C 1
ATOM 1076 O O . ALA A 1 138 ? -11.914 -3.438 23.484 1 96.5 138 ALA A O 1
ATOM 1077 N N . GLN A 1 139 ? -12.312 -5.625 23.469 1 96.19 139 GLN A N 1
ATOM 1078 C CA . GLN A 1 139 ? -11.875 -5.848 22.094 1 96.19 139 GLN A CA 1
ATOM 1079 C C . GLN A 1 139 ? -12.945 -6.582 21.297 1 96.19 139 GLN A C 1
ATOM 1081 O O . GLN A 1 139 ? -13.852 -7.191 21.859 1 96.19 139 GLN A O 1
ATOM 1086 N N . PHE A 1 140 ? -12.867 -6.457 19.984 1 96.62 140 PHE A N 1
ATOM 1087 C CA . PHE A 1 140 ? -13.789 -7.176 19.109 1 96.62 140 PHE A CA 1
ATOM 1088 C C . PHE A 1 140 ? -13.156 -7.402 17.734 1 96.62 140 PHE A C 1
ATOM 1090 O O . PHE A 1 140 ? -12.188 -6.73 17.375 1 96.62 140 PHE A O 1
ATOM 1097 N N . THR A 1 141 ? -13.562 -8.359 17 1 95.81 141 THR A N 1
ATOM 1098 C CA . THR A 1 141 ? -13.242 -8.609 15.602 1 95.81 141 THR A CA 1
ATOM 1099 C C . THR A 1 141 ? -14.492 -9.047 14.836 1 95.81 141 THR A C 1
ATOM 1101 O O . THR A 1 141 ? -15.578 -9.148 15.406 1 95.81 141 THR A O 1
ATOM 1104 N N . VAL A 1 142 ? -14.391 -9.125 13.523 1 96.62 142 VAL A N 1
ATOM 1105 C CA . VAL A 1 142 ? -15.508 -9.5 12.664 1 96.62 142 VAL A CA 1
ATOM 1106 C C . VAL A 1 142 ? -15.258 -10.875 12.055 1 96.62 142 VAL A C 1
ATOM 1108 O O . VAL A 1 142 ? -14.148 -11.172 11.609 1 96.62 142 VAL A O 1
ATOM 1111 N N . ARG A 1 143 ? -16.141 -11.703 12.164 1 94.62 143 ARG A N 1
ATOM 1112 C CA . ARG A 1 143 ? -16.109 -12.914 11.359 1 94.62 143 ARG A CA 1
ATOM 1113 C C . ARG A 1 143 ? -17.312 -12.969 10.406 1 94.62 143 ARG A C 1
ATOM 1115 O O . ARG A 1 143 ? -18.359 -12.414 10.703 1 94.62 143 ARG A O 1
ATOM 1122 N N . PHE A 1 144 ? -17.156 -13.492 9.25 1 95.06 144 PHE A N 1
ATOM 1123 C CA . PHE A 1 144 ? -18.156 -13.484 8.188 1 95.06 144 PHE A CA 1
ATOM 1124 C C . PHE A 1 144 ? -18.047 -14.734 7.324 1 95.06 144 PHE A C 1
ATOM 1126 O O . PHE A 1 144 ? -17.031 -15.43 7.359 1 95.06 144 PHE A O 1
ATOM 1133 N N . ARG A 1 145 ? -19.109 -15.047 6.695 1 92.06 145 ARG A N 1
ATOM 1134 C CA . ARG A 1 145 ? -19.156 -16.172 5.766 1 92.06 145 ARG A CA 1
ATOM 1135 C C . ARG A 1 145 ? -20.141 -15.898 4.629 1 92.06 145 ARG A C 1
ATOM 1137 O O . ARG A 1 145 ? -21.047 -15.086 4.773 1 92.06 145 ARG A O 1
ATOM 1144 N N . THR A 1 146 ? -19.953 -16.531 3.512 1 89.75 146 THR A N 1
ATOM 1145 C CA . THR A 1 146 ? -20.719 -16.266 2.295 1 89.75 146 THR A CA 1
ATOM 1146 C C . THR A 1 146 ? -22.109 -16.859 2.383 1 89.75 146 THR A C 1
ATOM 1148 O O . THR A 1 146 ? -22.984 -16.531 1.579 1 89.75 146 THR A O 1
ATOM 1151 N N . GLY A 1 147 ? -22.375 -17.688 3.307 1 87.44 147 GLY A N 1
ATOM 1152 C CA . GLY A 1 147 ? -23.656 -18.328 3.52 1 87.44 147 GLY A CA 1
ATOM 1153 C C . GLY A 1 147 ? -23.688 -19.203 4.766 1 87.44 147 GLY A C 1
ATOM 1154 O O . GLY A 1 147 ? -22.656 -19.422 5.395 1 87.44 147 GLY A O 1
ATOM 1155 N N . PRO A 1 148 ? -24.797 -19.688 5.184 1 82.12 148 PRO A N 1
ATOM 1156 C CA . PRO A 1 148 ? -24.953 -20.406 6.445 1 82.12 148 PRO A CA 1
ATOM 1157 C C . PRO A 1 148 ? -24.141 -21.703 6.484 1 82.12 148 PRO A C 1
ATOM 1159 O O . PRO A 1 148 ? -23.734 -22.156 7.562 1 82.12 148 PRO A O 1
ATOM 1162 N N . ASP A 1 149 ? -23.828 -22.219 5.305 1 76.38 149 ASP A N 1
ATOM 1163 C CA . ASP A 1 149 ? -23.141 -23.5 5.277 1 76.38 149 ASP A CA 1
ATOM 1164 C C . ASP A 1 149 ? -21.641 -23.312 5.051 1 76.38 149 ASP A C 1
ATOM 1166 O O . ASP A 1 149 ? -20.891 -24.281 5.043 1 76.38 149 ASP A O 1
ATOM 1170 N N . ALA A 1 150 ? -21.266 -22.094 4.766 1 82.25 150 ALA A N 1
ATOM 1171 C CA . ALA A 1 150 ? -19.844 -21.797 4.59 1 82.25 150 ALA A CA 1
ATOM 1172 C C . ALA A 1 150 ? -19.141 -21.656 5.938 1 82.25 150 ALA A C 1
ATOM 1174 O O . ALA A 1 150 ? -19.781 -21.344 6.945 1 82.25 150 ALA A O 1
ATOM 1175 N N . GLU A 1 151 ? -17.875 -21.906 5.984 1 80.88 151 GLU A N 1
ATOM 1176 C CA . GLU A 1 151 ? -17.094 -21.734 7.203 1 80.88 151 GLU A CA 1
ATOM 1177 C C . GLU A 1 151 ? -16.875 -20.25 7.512 1 80.88 151 GLU A C 1
ATOM 1179 O O . GLU A 1 151 ? -16.734 -19.438 6.602 1 80.88 151 GLU A O 1
ATOM 1184 N N . TRP A 1 152 ? -16.812 -19.984 8.828 1 88.19 152 TRP A N 1
ATOM 1185 C CA . TRP A 1 152 ? -16.547 -18.625 9.266 1 88.19 152 TRP A CA 1
ATOM 1186 C C . TRP A 1 152 ? -15.117 -18.203 8.914 1 88.19 152 TRP A C 1
ATOM 1188 O O . TRP A 1 152 ? -14.18 -18.984 9.078 1 88.19 152 TRP A O 1
ATOM 1198 N N . GLN A 1 153 ? -15.109 -17.109 8.312 1 87.69 153 GLN A N 1
ATOM 1199 C CA . GLN A 1 153 ? -13.82 -16.469 8.078 1 87.69 153 GLN A CA 1
ATOM 1200 C C . GLN A 1 153 ? -13.609 -15.289 9.016 1 87.69 153 GLN A C 1
ATOM 1202 O O . GLN A 1 153 ? -14.562 -14.609 9.398 1 87.69 153 GLN A O 1
ATOM 1207 N N . TRP A 1 154 ? -12.359 -15.047 9.391 1 87.25 154 TRP A N 1
ATOM 1208 C CA . TRP A 1 154 ? -12.031 -14 10.344 1 87.25 154 TRP A CA 1
ATOM 1209 C C . TRP A 1 154 ? -11.352 -12.82 9.648 1 87.25 154 TRP A C 1
ATOM 1211 O O . TRP A 1 154 ? -10.367 -13 8.938 1 87.25 154 TRP A O 1
ATOM 1221 N N . ALA A 1 155 ? -11.836 -11.641 9.914 1 88.06 155 ALA A N 1
ATOM 1222 C CA . ALA A 1 155 ? -11.305 -10.445 9.266 1 88.06 155 ALA A CA 1
ATOM 1223 C C . ALA A 1 155 ? -9.828 -10.25 9.609 1 88.06 155 ALA A C 1
ATOM 1225 O O . ALA A 1 155 ? -9.039 -9.844 8.75 1 88.06 155 ALA A O 1
ATOM 1226 N N . ASN A 1 156 ? -9.406 -10.492 10.789 1 80.25 156 ASN A N 1
ATOM 1227 C CA . ASN A 1 156 ? -8.039 -10.25 11.227 1 80.25 156 ASN A CA 1
ATOM 1228 C C . ASN A 1 156 ? -7.09 -11.336 10.734 1 80.25 156 ASN A C 1
ATOM 1230 O O . ASN A 1 156 ? -5.875 -11.242 10.93 1 80.25 156 ASN A O 1
ATOM 1234 N N . GLN A 1 157 ? -7.625 -12.367 10.141 1 72.31 157 GLN A N 1
ATOM 1235 C CA . GLN A 1 157 ? -6.789 -13.414 9.562 1 72.31 157 GLN A CA 1
ATOM 1236 C C . GLN A 1 157 ? -6.664 -13.25 8.047 1 72.31 157 GLN A C 1
ATOM 1238 O O . GLN A 1 157 ? -5.629 -13.578 7.465 1 72.31 157 GLN A O 1
ATOM 1243 N N . MET A 1 158 ? -7.77 -12.789 7.539 1 69.62 158 MET A N 1
ATOM 1244 C CA . MET A 1 158 ? -7.812 -12.672 6.086 1 69.62 158 MET A CA 1
ATOM 1245 C C . MET A 1 158 ? -7.129 -11.391 5.625 1 69.62 158 MET A C 1
ATOM 1247 O O . MET A 1 158 ? -6.664 -11.297 4.484 1 69.62 158 MET A O 1
ATOM 1251 N N . HIS A 1 159 ? -7.145 -10.391 6.508 1 72.5 159 HIS A N 1
ATOM 1252 C CA . HIS A 1 159 ? -6.605 -9.07 6.188 1 72.5 159 HIS A CA 1
ATOM 1253 C C . HIS A 1 159 ? -5.633 -8.602 7.258 1 72.5 159 HIS A C 1
ATOM 1255 O O . HIS A 1 159 ? -5.656 -9.094 8.391 1 72.5 159 HIS A O 1
ATOM 1261 N N . PRO A 1 160 ? -4.676 -7.797 6.816 1 71.69 160 PRO A N 1
ATOM 1262 C CA . PRO A 1 160 ? -3.766 -7.242 7.82 1 71.69 160 PRO A CA 1
ATOM 1263 C C . PRO A 1 160 ? -4.449 -6.238 8.742 1 71.69 160 PRO A C 1
ATOM 1265 O O . PRO A 1 160 ? -4.094 -5.055 8.75 1 71.69 160 PRO A O 1
ATOM 1268 N N . LEU A 1 161 ? -5.445 -6.773 9.5 1 79.31 161 LEU A N 1
ATOM 1269 C CA . LEU A 1 161 ? -6.238 -5.941 10.398 1 79.31 161 LEU A CA 1
ATOM 1270 C C . LEU A 1 161 ? -6.145 -6.457 11.828 1 79.31 161 LEU A C 1
ATOM 1272 O O . LEU A 1 161 ? -6.184 -7.664 12.062 1 79.31 161 LEU A O 1
ATOM 1276 N N . HIS A 1 162 ? -5.941 -5.559 12.758 1 85.38 162 HIS A N 1
ATOM 1277 C CA . HIS A 1 162 ? -5.992 -5.898 14.172 1 85.38 162 HIS A CA 1
ATOM 1278 C C . HIS A 1 162 ? -7.41 -5.793 14.719 1 85.38 162 HIS A C 1
ATOM 1280 O O . HIS A 1 162 ? -8.297 -5.254 14.055 1 85.38 162 HIS A O 1
ATOM 1286 N N . ASP A 1 163 ? -7.621 -6.312 15.867 1 93.31 163 ASP A N 1
ATOM 1287 C CA . ASP A 1 163 ? -8.914 -6.215 16.531 1 93.31 163 ASP A CA 1
ATOM 1288 C C . ASP A 1 163 ? -9.266 -4.762 16.844 1 93.31 163 ASP A C 1
ATOM 1290 O O . ASP A 1 163 ? -8.375 -3.938 17.062 1 93.31 163 ASP A O 1
ATOM 1294 N N . GLY A 1 164 ? -10.57 -4.492 16.75 1 95.62 164 GLY A N 1
ATOM 1295 C CA . GLY A 1 164 ? -11.039 -3.217 17.266 1 95.62 164 GLY A CA 1
ATOM 1296 C C . GLY A 1 164 ? -11.039 -3.152 18.781 1 95.62 164 GLY A C 1
ATOM 1297 O O . GLY A 1 164 ? -11.133 -4.184 19.453 1 95.62 164 GLY A O 1
ATOM 1298 N N . GLU A 1 165 ? -10.836 -2.002 19.297 1 96.12 165 GLU A N 1
ATOM 1299 C CA . GLU A 1 165 ? -10.867 -1.771 20.734 1 96.12 165 GLU A CA 1
ATOM 1300 C C . GLU A 1 165 ? -11.906 -0.72 21.109 1 96.12 165 GLU A C 1
ATOM 1302 O O . GLU A 1 165 ? -12.141 0.227 20.359 1 96.12 165 GLU A O 1
ATOM 1307 N N . ILE A 1 166 ? -12.555 -0.924 22.297 1 95.81 166 ILE A N 1
ATOM 1308 C CA . ILE A 1 166 ? -13.523 0.038 22.797 1 95.81 166 ILE A CA 1
ATOM 1309 C C . ILE A 1 166 ? -13.188 0.394 24.25 1 95.81 166 ILE A C 1
ATOM 1311 O O . ILE A 1 166 ? -12.797 -0.474 25.031 1 95.81 166 ILE A O 1
ATOM 1315 N N . VAL A 1 167 ? -13.242 1.655 24.531 1 95.12 167 VAL A N 1
ATOM 1316 C CA . VAL A 1 167 ? -13.117 2.16 25.891 1 95.12 167 VAL A CA 1
ATOM 1317 C C . VAL A 1 167 ? -14.336 3.018 26.234 1 95.12 167 VAL A C 1
ATOM 1319 O O . VAL A 1 167 ? -14.758 3.85 25.438 1 95.12 167 VAL A O 1
ATOM 1322 N N . TYR A 1 168 ? -14.953 2.812 27.297 1 88.25 168 TYR A N 1
ATOM 1323 C CA . TYR A 1 168 ? -16.094 3.615 27.719 1 88.25 168 TYR A CA 1
ATOM 1324 C C . TYR A 1 168 ? -16.156 3.738 29.234 1 88.25 168 TYR A C 1
ATOM 1326 O O . TYR A 1 168 ? -15.742 2.828 29.953 1 88.25 168 TYR A O 1
ATOM 1334 N N . SER A 1 169 ? -16.656 4.828 29.641 1 86.25 169 SER A N 1
ATOM 1335 C CA . SER A 1 169 ? -16.672 5.18 31.062 1 86.25 169 SER A CA 1
ATOM 1336 C C . SER A 1 169 ? -17.844 4.516 31.781 1 86.25 169 SER A C 1
ATOM 1338 O O . SER A 1 169 ? -18.891 4.246 31.172 1 86.25 169 SER A O 1
ATOM 1340 N N . ALA A 1 170 ? -17.547 4.387 33.062 1 85.56 170 ALA A N 1
ATOM 1341 C CA . ALA A 1 170 ? -18.625 3.875 33.938 1 85.56 170 ALA A CA 1
ATOM 1342 C C . ALA A 1 170 ? -19.766 4.883 34.031 1 85.56 170 ALA A C 1
ATOM 1344 O O . ALA A 1 170 ? -19.547 6.09 33.906 1 85.56 170 ALA A O 1
ATOM 1345 N N . ARG A 1 171 ? -20.938 4.402 34.25 1 80.06 171 ARG A N 1
ATOM 1346 C CA . ARG A 1 171 ? -22.109 5.266 34.406 1 80.06 171 ARG A CA 1
ATOM 1347 C C . ARG A 1 171 ? -21.922 6.207 35.594 1 80.06 171 ARG A C 1
ATOM 1349 O O . ARG A 1 171 ? -22.391 7.344 35.594 1 80.06 171 ARG A O 1
ATOM 1356 N N . HIS A 1 172 ? -21.391 5.637 36.656 1 79.06 172 HIS A N 1
ATOM 1357 C CA . HIS A 1 172 ? -21.031 6.434 37.812 1 79.06 172 HIS A CA 1
ATOM 1358 C C . HIS A 1 172 ? -19.516 6.406 38.031 1 79.06 172 HIS A C 1
ATOM 1360 O O . HIS A 1 172 ? -19.031 5.66 38.875 1 79.06 172 HIS A O 1
ATOM 1366 N N . SER A 1 173 ? -18.891 7.336 37.312 1 79.62 173 SER A N 1
ATOM 1367 C CA . SER A 1 173 ? -17.438 7.27 37.312 1 79.62 173 SER A CA 1
ATOM 1368 C C . SER A 1 173 ? -16.859 7.953 38.562 1 79.62 173 SER A C 1
ATOM 1370 O O . SER A 1 173 ? -17.484 8.852 39.125 1 79.62 173 SER A O 1
ATOM 1372 N N . ASP A 1 174 ? -15.75 7.492 38.938 1 79.44 174 ASP A N 1
ATOM 1373 C CA . ASP A 1 174 ? -15.031 8.094 40.062 1 79.44 174 ASP A CA 1
ATOM 1374 C C . ASP A 1 174 ? -14.664 9.547 39.75 1 79.44 174 ASP A C 1
ATOM 1376 O O . ASP A 1 174 ? -14.633 10.383 40.656 1 79.44 174 ASP A O 1
ATOM 1380 N N . LEU A 1 175 ? -14.492 9.828 38.594 1 83.62 175 LEU A N 1
ATOM 1381 C CA . LEU A 1 175 ? -14.125 11.18 38.188 1 83.62 175 LEU A CA 1
ATOM 1382 C C . LEU A 1 175 ? -15.305 12.133 38.375 1 83.62 175 LEU A C 1
ATOM 1384 O O . LEU A 1 175 ? -15.133 13.266 38.844 1 83.62 175 LEU A O 1
ATOM 1388 N N . ASP A 1 176 ? -16.453 11.68 37.969 1 79.62 176 ASP A N 1
ATOM 1389 C CA . ASP A 1 176 ? -17.641 12.516 38.125 1 79.62 176 ASP A CA 1
ATOM 1390 C C . ASP A 1 176 ? -17.906 12.852 39.594 1 79.62 176 ASP A C 1
ATOM 1392 O O . ASP A 1 176 ? -18.297 13.969 39.906 1 79.62 176 ASP A O 1
ATOM 1396 N N . LYS A 1 177 ? -17.609 11.898 40.344 1 78.88 177 LYS A N 1
ATOM 1397 C CA . LYS A 1 177 ? -17.75 12.117 41.781 1 78.88 177 LYS A CA 1
ATOM 1398 C C . LYS A 1 177 ? -16.75 13.148 42.281 1 78.88 177 LYS A C 1
ATOM 1400 O O . LYS A 1 177 ? -17.078 13.984 43.125 1 78.88 177 LYS A O 1
ATOM 1405 N N . ALA A 1 178 ? -15.633 12.992 41.781 1 79 178 ALA A N 1
ATOM 1406 C CA . ALA A 1 178 ? -14.562 13.875 42.219 1 79 178 ALA A CA 1
ATOM 1407 C C . ALA A 1 178 ? -14.797 15.305 41.719 1 79 178 ALA A C 1
ATOM 1409 O O . ALA A 1 178 ? -14.461 16.266 42.438 1 79 178 ALA A O 1
ATOM 1410 N N . VAL A 1 179 ? -15.32 15.484 40.594 1 79.56 179 VAL A N 1
ATOM 1411 C CA . VAL A 1 179 ? -15.57 16.797 40 1 79.56 179 VAL A CA 1
ATOM 1412 C C . VAL A 1 179 ? -16.688 17.5 40.75 1 79.56 179 VAL A C 1
ATOM 1414 O O . VAL A 1 179 ? -16.656 18.719 40.938 1 79.56 179 VAL A O 1
ATOM 1417 N N . CYS A 1 180 ? -17.781 16.766 41.094 1 68.25 180 CYS A N 1
ATOM 1418 C CA . CYS A 1 180 ? -18.953 17.344 41.75 1 68.25 180 CYS A CA 1
ATOM 1419 C C . CYS A 1 180 ? -18.672 17.609 43.219 1 68.25 180 CYS A C 1
ATOM 1421 O O . CYS A 1 180 ? -19.188 18.562 43.781 1 68.25 180 CYS A O 1
ATOM 1423 N N . MET A 1 181 ? -18.094 16.609 43.844 1 60.94 181 MET A N 1
ATOM 1424 C CA . MET A 1 181 ? -17.969 16.703 45.281 1 60.94 181 MET A CA 1
ATOM 1425 C C . MET A 1 181 ? -16.828 17.625 45.688 1 60.94 181 MET A C 1
ATOM 1427 O O . MET A 1 181 ? -15.852 17.766 44.938 1 60.94 181 MET A O 1
ATOM 1431 N N . ASP A 1 182 ? -17.062 18.656 46.469 1 51.47 182 ASP A N 1
ATOM 1432 C CA . ASP A 1 182 ? -16.047 19.438 47.156 1 51.47 182 ASP A CA 1
ATOM 1433 C C . ASP A 1 182 ? -14.945 18.547 47.688 1 51.47 182 ASP A C 1
ATOM 1435 O O . ASP A 1 182 ? -15.031 18.062 48.844 1 51.47 182 ASP A O 1
ATOM 1439 N N . PHE A 1 183 ? -14.375 17.781 47 1 50.25 183 PHE A N 1
ATOM 1440 C CA . PHE A 1 183 ? -13.328 16.828 47.375 1 50.25 183 PHE A CA 1
ATOM 1441 C C . PHE A 1 183 ? -12.25 17.531 48.188 1 50.25 183 PHE A C 1
ATOM 1443 O O . PHE A 1 183 ? -11.086 17.594 47.781 1 50.25 183 PHE A O 1
ATOM 1450 N N . ALA A 1 184 ? -12.578 18.578 48.875 1 51.72 184 ALA A N 1
ATOM 1451 C CA . ALA A 1 184 ? -11.68 19.266 49.781 1 51.72 184 ALA A CA 1
ATOM 1452 C C . ALA A 1 184 ? -11.023 18.281 50.75 1 51.72 184 ALA A C 1
ATOM 1454 O O . ALA A 1 184 ? -10.086 18.641 51.469 1 51.72 184 ALA A O 1
ATOM 1455 N N . ALA A 1 185 ? -11.578 17.016 50.906 1 59.41 185 ALA A N 1
ATOM 1456 C CA . ALA A 1 185 ? -11.094 16.312 52.062 1 59.41 185 ALA A CA 1
ATOM 1457 C C . ALA A 1 185 ? -9.797 15.57 51.781 1 59.41 185 ALA A C 1
ATOM 1459 O O . ALA A 1 185 ? -9.016 15.266 52.688 1 59.41 185 ALA A O 1
ATOM 1460 N N . GLN A 1 186 ? -9.516 15.125 50.5 1 72.44 186 GLN A N 1
ATOM 1461 C CA . GLN A 1 186 ? -8.297 14.344 50.312 1 72.44 186 GLN A CA 1
ATOM 1462 C C . GLN A 1 186 ? -7.141 15.242 49.875 1 72.44 186 GLN A C 1
ATOM 1464 O O . GLN A 1 186 ? -7.344 16.219 49.156 1 72.44 186 GLN A O 1
ATOM 1469 N N . ALA A 1 187 ? -6.023 14.844 50.438 1 87.5 187 ALA A N 1
ATOM 1470 C CA . ALA A 1 187 ? -4.805 15.547 50.031 1 87.5 187 ALA A CA 1
ATOM 1471 C C . ALA A 1 187 ? -4.562 15.453 48.531 1 87.5 187 ALA A C 1
ATOM 1473 O O . ALA A 1 187 ? -4.805 14.406 47.938 1 87.5 187 ALA A O 1
ATOM 1474 N N . PRO A 1 188 ? -4.305 16.516 47.906 1 91.94 188 PRO A N 1
ATOM 1475 C CA . PRO A 1 188 ? -4.078 16.547 46.469 1 91.94 188 PRO A CA 1
ATOM 1476 C C . PRO A 1 188 ? -3.17 15.422 45.969 1 91.94 188 PRO A C 1
ATOM 1478 O O . PRO A 1 188 ? -3.402 14.852 44.906 1 91.94 188 PRO A O 1
ATOM 1481 N N . LYS A 1 189 ? -2.223 15.07 46.719 1 92.75 189 LYS A N 1
ATOM 1482 C CA . LYS A 1 189 ? -1.301 14.008 46.375 1 92.75 189 LYS A CA 1
ATOM 1483 C C . LYS A 1 189 ? -2.018 12.656 46.281 1 92.75 189 LYS A C 1
ATOM 1485 O O . LYS A 1 189 ? -1.742 11.844 45.406 1 92.75 189 LYS A O 1
ATOM 1490 N N . GLU A 1 190 ? -2.877 12.438 47.219 1 90.75 190 GLU A N 1
ATOM 1491 C CA . GLU A 1 190 ? -3.643 11.188 47.219 1 90.75 190 GLU A CA 1
ATOM 1492 C C . GLU A 1 190 ? -4.598 11.109 46.031 1 90.75 190 GLU A C 1
ATOM 1494 O O . GLU A 1 190 ? -4.824 10.023 45.5 1 90.75 190 GLU A O 1
ATOM 1499 N N . GLN A 1 191 ? -5.055 12.211 45.719 1 91.56 191 GLN A N 1
ATOM 1500 C CA . GLN A 1 191 ? -5.949 12.25 44.562 1 91.56 191 GLN A CA 1
ATOM 1501 C C . GLN A 1 191 ? -5.207 11.891 43.281 1 91.56 191 GLN A C 1
ATOM 1503 O O . GLN A 1 191 ? -5.711 11.117 42.469 1 91.56 191 GLN A O 1
ATOM 1508 N N . LEU A 1 192 ? -4.086 12.422 43.125 1 95 192 LEU A N 1
ATOM 1509 C CA . LEU A 1 192 ? -3.299 12.227 41.938 1 95 192 LEU A CA 1
ATOM 1510 C C . LEU A 1 192 ? -2.783 10.797 41.844 1 95 192 LEU A C 1
ATOM 1512 O O . LEU A 1 192 ? -2.562 10.273 40.75 1 95 192 LEU A O 1
ATOM 1516 N N . GLN A 1 193 ? -2.648 10.102 43 1 94.56 193 GLN A N 1
ATOM 1517 C CA . GLN A 1 193 ? -2.152 8.727 43.031 1 94.56 193 GLN A CA 1
ATOM 1518 C C . GLN A 1 193 ? -3.15 7.754 42.438 1 94.56 193 GLN A C 1
ATOM 1520 O O . GLN A 1 193 ? -2.797 6.617 42.094 1 94.56 193 GLN A O 1
ATOM 1525 N N . LYS A 1 194 ? -4.277 8.188 42.219 1 92.5 194 LYS A N 1
ATOM 1526 C CA . LYS A 1 194 ? -5.27 7.367 41.531 1 92.5 194 LYS A CA 1
ATOM 1527 C C . LYS A 1 194 ? -4.938 7.246 40.062 1 92.5 194 LYS A C 1
ATOM 1529 O O . LYS A 1 194 ? -5.371 6.301 39.375 1 92.5 194 LYS A O 1
ATOM 1534 N N . TYR A 1 195 ? -4.246 8.195 39.594 1 95.88 195 TYR A N 1
ATOM 1535 C CA . TYR A 1 195 ? -3.977 8.258 38.156 1 95.88 195 TYR A CA 1
ATOM 1536 C C . TYR A 1 195 ? -2.514 7.941 37.875 1 95.88 195 TYR A C 1
ATOM 1538 O O . TYR A 1 195 ? -2.166 7.555 36.75 1 95.88 195 TYR A O 1
ATOM 1546 N N . ILE A 1 196 ? -1.667 8.141 38.812 1 97.38 196 ILE A N 1
ATOM 1547 C CA . ILE A 1 196 ? -0.236 7.906 38.625 1 97.38 196 ILE A CA 1
ATOM 1548 C C . ILE A 1 196 ? 0.281 7.039 39.781 1 97.38 196 ILE A C 1
ATOM 1550 O O . ILE A 1 196 ? 0.219 7.438 40.938 1 97.38 196 ILE A O 1
ATOM 1554 N N . ASP A 1 197 ? 0.868 5.934 39.406 1 96 197 ASP A N 1
ATOM 1555 C CA . ASP A 1 197 ? 1.453 5.027 40.406 1 96 197 ASP A CA 1
ATOM 1556 C C . ASP A 1 197 ? 2.863 5.465 40.781 1 96 197 ASP A C 1
ATOM 1558 O O . ASP A 1 197 ? 3.592 6.023 39.938 1 96 197 ASP A O 1
ATOM 1562 N N . ASN A 1 198 ? 3.268 5.266 42.031 1 93.88 198 ASN A N 1
ATOM 1563 C CA . ASN A 1 198 ? 4.625 5.492 42.531 1 93.88 198 ASN A CA 1
ATOM 1564 C C . ASN A 1 198 ? 5.043 6.949 42.375 1 93.88 198 ASN A C 1
ATOM 1566 O O . ASN A 1 198 ? 6.117 7.238 41.812 1 93.88 198 ASN A O 1
ATOM 1570 N N . LEU A 1 199 ? 4.117 7.844 42.75 1 94.12 199 LEU A N 1
ATOM 1571 C CA . LEU A 1 199 ? 4.426 9.273 42.719 1 94.12 199 LEU A CA 1
ATOM 1572 C C . LEU A 1 199 ? 5.652 9.578 43.562 1 94.12 199 LEU A C 1
ATOM 1574 O O . LEU A 1 199 ? 5.727 9.156 44.719 1 94.12 199 LEU A O 1
ATOM 1578 N N . HIS A 1 200 ? 6.531 10.211 42.969 1 91.75 200 HIS A N 1
ATOM 1579 C CA . HIS A 1 200 ? 7.777 10.484 43.688 1 91.75 200 HIS A CA 1
ATOM 1580 C C . HIS A 1 200 ? 7.555 11.438 44.844 1 91.75 200 HIS A C 1
ATOM 1582 O O . HIS A 1 200 ? 6.781 12.391 44.75 1 91.75 200 HIS A O 1
ATOM 1588 N N . ASP A 1 201 ? 8.352 11.344 45.938 1 90.25 201 ASP A N 1
ATOM 1589 C CA . ASP A 1 201 ? 8.148 12.086 47.156 1 90.25 201 ASP A CA 1
ATOM 1590 C C . ASP A 1 201 ? 8.609 13.539 47.031 1 90.25 201 ASP A C 1
ATOM 1592 O O . ASP A 1 201 ? 8.062 14.43 47.688 1 90.25 201 ASP A O 1
ATOM 1596 N N . ASP A 1 202 ? 9.461 13.773 46.156 1 91.06 202 ASP A N 1
ATOM 1597 C CA . ASP A 1 202 ? 10.055 15.094 46.062 1 91.06 202 ASP A CA 1
ATOM 1598 C C . ASP A 1 202 ? 9.156 16.031 45.25 1 91.06 202 ASP A C 1
ATOM 1600 O O . ASP A 1 202 ? 9.406 17.234 45.188 1 91.06 202 ASP A O 1
ATOM 1604 N N . ILE A 1 203 ? 8.086 15.531 44.688 1 94.56 203 ILE A N 1
ATOM 1605 C CA . ILE A 1 203 ? 7.191 16.359 43.875 1 94.56 203 ILE A CA 1
ATOM 1606 C C . ILE A 1 203 ? 6.156 17.031 44.781 1 94.56 203 ILE A C 1
ATOM 1608 O O . ILE A 1 203 ? 5.516 16.359 45.594 1 94.56 203 ILE A O 1
ATOM 1612 N N . GLN A 1 204 ? 6.047 18.312 44.688 1 95.25 204 GLN A N 1
ATOM 1613 C CA . GLN A 1 204 ? 4.992 19.062 45.375 1 95.25 204 GLN A CA 1
ATOM 1614 C C . GLN A 1 204 ? 3.713 19.094 44.531 1 95.25 204 GLN A C 1
ATOM 1616 O O . GLN A 1 204 ? 3.729 19.531 43.375 1 95.25 204 GLN A O 1
ATOM 1621 N N . VAL A 1 205 ? 2.598 18.672 45.156 1 96.75 205 VAL A N 1
ATOM 1622 C CA . VAL A 1 205 ? 1.333 18.578 44.438 1 96.75 205 VAL A CA 1
ATOM 1623 C C . VAL A 1 205 ? 0.314 19.531 45.031 1 96.75 205 VAL A C 1
ATOM 1625 O O . VAL A 1 205 ? 0.07 19.5 46.25 1 96.75 205 VAL A O 1
ATOM 1628 N N . GLU A 1 206 ? -0.247 20.391 44.219 1 95.5 206 GLU A N 1
ATOM 1629 C CA . GLU A 1 206 ? -1.317 21.297 44.625 1 95.5 206 GLU A CA 1
ATOM 1630 C C . GLU A 1 206 ? -2.555 21.109 43.75 1 95.5 206 GLU A C 1
ATOM 1632 O O . GLU A 1 206 ? -2.441 20.922 42.531 1 95.5 206 GLU A O 1
ATOM 1637 N N . SER A 1 207 ? -3.676 21.141 44.375 1 93.88 207 SER A N 1
ATOM 1638 C CA . SER A 1 207 ? -4.922 21.141 43.594 1 93.88 207 SER A CA 1
ATOM 1639 C C . SER A 1 207 ? -5.277 22.531 43.125 1 93.88 207 SER A C 1
ATOM 1641 O O . SER A 1 207 ? -5.094 23.516 43.844 1 93.88 207 SER A O 1
ATOM 1643 N N . ARG A 1 208 ? -5.715 22.641 41.938 1 93.44 208 ARG A N 1
ATOM 1644 C CA . ARG A 1 208 ? -6.148 23.906 41.344 1 93.44 208 ARG A CA 1
ATOM 1645 C C . ARG A 1 208 ? -7.586 23.812 40.844 1 93.44 208 ARG A C 1
ATOM 1647 O O . ARG A 1 208 ? -8.039 22.734 40.438 1 93.44 208 ARG A O 1
ATOM 1654 N N . LEU A 1 209 ? -8.242 24.891 40.906 1 89.62 209 LEU A N 1
ATOM 1655 C CA . LEU A 1 209 ? -9.578 24.938 40.312 1 89.62 209 LEU A CA 1
ATOM 1656 C C . LEU A 1 209 ? -9.5 25.047 38.812 1 89.62 209 LEU A C 1
ATOM 1658 O O . LEU A 1 209 ? -8.852 25.953 38.281 1 89.62 209 LEU A O 1
ATOM 1662 N N . SER A 1 210 ? -10.18 24.172 38.156 1 91.06 210 SER A N 1
ATOM 1663 C CA . SER A 1 210 ? -10.148 24.125 36.688 1 91.06 210 SER A CA 1
ATOM 1664 C C . SER A 1 210 ? -11.164 25.094 36.094 1 91.06 210 SER A C 1
ATOM 1666 O O . SER A 1 210 ? -12.273 25.234 36.625 1 91.06 210 SER A O 1
ATOM 1668 N N . GLU A 1 211 ? -10.836 25.734 35.031 1 89 211 GLU A N 1
ATOM 1669 C CA . GLU A 1 211 ? -11.75 26.578 34.25 1 89 211 GLU A CA 1
ATOM 1670 C C . GLU A 1 211 ? -12.453 25.797 33.156 1 89 211 GLU A C 1
ATOM 1672 O O . GLU A 1 211 ? -13.25 26.344 32.406 1 89 211 GLU A O 1
ATOM 1677 N N . ALA A 1 212 ? -12.18 24.578 33.094 1 91.19 212 ALA A N 1
ATOM 1678 C CA . ALA A 1 212 ? -12.844 23.672 32.156 1 91.19 212 ALA A CA 1
ATOM 1679 C C . ALA A 1 212 ? -13.773 22.719 32.875 1 91.19 212 ALA A C 1
ATOM 1681 O O . ALA A 1 212 ? -13.32 21.734 33.5 1 91.19 212 ALA A O 1
ATOM 1682 N N . PRO A 1 213 ? -15 22.891 32.75 1 88.19 213 PRO A N 1
ATOM 1683 C CA . PRO A 1 213 ? -15.938 22.031 33.5 1 88.19 213 PRO A CA 1
ATOM 1684 C C . PRO A 1 213 ? -15.781 20.562 33.125 1 88.19 213 PRO A C 1
ATOM 1686 O O . PRO A 1 213 ? -15.633 20.219 31.953 1 88.19 213 PRO A O 1
ATOM 1689 N N . GLY A 1 214 ? -15.766 19.734 34.156 1 88.81 214 GLY A N 1
ATOM 1690 C CA . GLY A 1 214 ? -15.68 18.297 33.969 1 88.81 214 GLY A CA 1
ATOM 1691 C C . GLY A 1 214 ? -14.273 17.75 34.125 1 88.81 214 GLY A C 1
ATOM 1692 O O . GLY A 1 214 ? -14.016 16.594 33.844 1 88.81 214 GLY A O 1
ATOM 1693 N N . SER A 1 215 ? -13.367 18.641 34.656 1 94.25 215 SER A N 1
ATOM 1694 C CA . SER A 1 215 ? -11.984 18.203 34.812 1 94.25 215 SER A CA 1
ATOM 1695 C C . SER A 1 215 ? -11.469 18.453 36.219 1 94.25 215 SER A C 1
ATOM 1697 O O . SER A 1 215 ? -12.055 19.234 36.969 1 94.25 215 SER A O 1
ATOM 1699 N N . ILE A 1 216 ? -10.477 17.703 36.594 1 95.44 216 ILE A N 1
ATOM 1700 C CA . ILE A 1 216 ? -9.68 17.938 37.781 1 95.44 216 ILE A CA 1
ATOM 1701 C C . ILE A 1 216 ? -8.289 18.422 37.375 1 95.44 216 ILE A C 1
ATOM 1703 O O . ILE A 1 216 ? -7.746 18.016 36.375 1 95.44 216 ILE A O 1
ATOM 1707 N N . LEU A 1 217 ? -7.789 19.328 38.219 1 96.56 217 LEU A N 1
ATOM 1708 C CA . LEU A 1 217 ? -6.543 19.984 37.812 1 96.56 217 LEU A CA 1
ATOM 1709 C C . LEU A 1 217 ? -5.562 20.016 39 1 96.56 217 LEU A C 1
ATOM 1711 O O . LEU A 1 217 ? -5.945 20.328 40.125 1 96.56 217 LEU A O 1
ATOM 1715 N N . TRP A 1 218 ? -4.375 19.625 38.75 1 97.5 218 TRP A N 1
ATOM 1716 C CA . TRP A 1 218 ? -3.287 19.703 39.719 1 97.5 218 TRP A CA 1
ATOM 1717 C C . TRP A 1 218 ? -2.109 20.484 39.156 1 97.5 218 TRP A C 1
ATOM 1719 O O . TRP A 1 218 ? -1.897 20.516 37.938 1 97.5 218 TRP A O 1
ATOM 1729 N N . ALA A 1 219 ? -1.395 21.141 40 1 97.12 219 ALA A N 1
ATOM 1730 C CA . ALA A 1 219 ? -0.114 21.766 39.688 1 97.12 219 ALA A CA 1
ATOM 1731 C C . ALA A 1 219 ? 1.03 21.078 40.406 1 97.12 219 ALA A C 1
ATOM 1733 O O . ALA A 1 219 ? 0.971 20.875 41.625 1 97.12 219 ALA A O 1
ATOM 1734 N N . LEU A 1 220 ? 1.958 20.641 39.688 1 97.62 220 LEU A N 1
ATOM 1735 C CA . LEU A 1 220 ? 3.156 20.016 40.25 1 97.62 220 LEU A CA 1
ATOM 1736 C C . LEU A 1 220 ? 4.348 20.969 40.156 1 97.62 220 LEU A C 1
ATOM 1738 O O . LEU A 1 220 ? 4.504 21.688 39.188 1 97.62 220 LEU A O 1
ATOM 1742 N N . SER A 1 221 ? 5.16 21 41.188 1 96.19 221 SER A N 1
ATOM 1743 C CA . SER A 1 221 ? 6.371 21.812 41.188 1 96.19 221 SER A CA 1
ATOM 1744 C C . SER A 1 221 ? 7.5 21.109 41.938 1 96.19 221 SER A C 1
ATOM 1746 O O . SER A 1 221 ? 7.262 20.141 42.656 1 96.19 221 SER A O 1
ATOM 1748 N N . GLY A 1 222 ? 8.641 21.484 41.719 1 95.44 222 GLY A N 1
ATOM 1749 C CA . GLY A 1 222 ? 9.844 21.016 42.406 1 95.44 222 GLY A CA 1
ATOM 1750 C C . GLY A 1 222 ? 10.992 22 42.344 1 95.44 222 GLY A C 1
ATOM 1751 O O . GLY A 1 222 ? 11.07 22.812 41.406 1 95.44 222 GLY A O 1
ATOM 1752 N N . ASP A 1 223 ? 11.867 21.891 43.281 1 95.06 223 ASP A N 1
ATOM 1753 C CA . ASP A 1 223 ? 12.969 22.844 43.406 1 95.06 223 ASP A CA 1
ATOM 1754 C C . ASP A 1 223 ? 14.086 22.5 42.406 1 95.06 223 ASP A C 1
ATOM 1756 O O . ASP A 1 223 ? 14.367 21.328 42.156 1 95.06 223 ASP A O 1
ATOM 1760 N N . ILE A 1 224 ? 14.68 23.5 41.906 1 96.62 224 ILE A N 1
ATOM 1761 C CA . ILE A 1 224 ? 15.859 23.359 41.062 1 96.62 224 ILE A CA 1
ATOM 1762 C C . ILE A 1 224 ? 16.844 24.484 41.344 1 96.62 224 ILE A C 1
ATOM 1764 O O . ILE A 1 224 ? 16.453 25.625 41.562 1 96.62 224 ILE A O 1
ATOM 1768 N N . ASP A 1 225 ? 18.156 24.156 41.375 1 96.38 225 ASP A N 1
ATOM 1769 C CA . ASP A 1 225 ? 19.203 25.125 41.688 1 96.38 225 ASP A CA 1
ATOM 1770 C C . ASP A 1 225 ? 19.422 26.094 40.531 1 96.38 225 ASP A C 1
ATOM 1772 O O . ASP A 1 225 ? 19.016 25.812 39.406 1 96.38 225 ASP A O 1
ATOM 1776 N N . GLY A 1 226 ? 19.922 27.25 40.875 1 95.69 226 GLY A N 1
ATOM 1777 C CA . GLY A 1 226 ? 20.281 28.203 39.844 1 95.69 226 GLY A CA 1
ATOM 1778 C C . GLY A 1 226 ? 21.562 27.844 39.125 1 95.69 226 GLY A C 1
ATOM 1779 O O . GLY A 1 226 ? 22.203 26.828 39.438 1 95.69 226 GLY A O 1
ATOM 1780 N N . VAL A 1 227 ? 21.875 28.656 38.125 1 96.19 227 VAL A N 1
ATOM 1781 C CA . VAL A 1 227 ? 23.078 28.5 37.312 1 96.19 227 VAL A CA 1
ATOM 1782 C C . VAL A 1 227 ? 24.297 28.312 38.219 1 96.19 227 VAL A C 1
ATOM 1784 O O . VAL A 1 227 ? 24.422 29 39.219 1 96.19 227 VAL A O 1
ATOM 1787 N N . GLN A 1 228 ? 25.188 27.312 37.844 1 93.38 228 GLN A N 1
ATOM 1788 C CA . GLN A 1 228 ? 26.422 27.047 38.594 1 93.38 228 GLN A CA 1
ATOM 1789 C C . GLN A 1 228 ? 27.641 27.109 37.656 1 93.38 228 GLN A C 1
ATOM 1791 O O . GLN A 1 228 ? 27.688 26.406 36.656 1 93.38 228 GLN A O 1
ATOM 1796 N N . ASN A 1 229 ? 28.641 27.891 38 1 91.5 229 ASN A N 1
ATOM 1797 C CA . ASN A 1 229 ? 29.891 28.016 37.25 1 91.5 229 ASN A CA 1
ATOM 1798 C C . ASN A 1 229 ? 29.625 28.328 35.781 1 91.5 229 ASN A C 1
ATOM 1800 O O . ASN A 1 229 ? 30.234 27.734 34.906 1 91.5 229 ASN A O 1
ATOM 1804 N N . GLY A 1 230 ? 28.578 29.125 35.531 1 90.5 230 GLY A N 1
ATOM 1805 C CA . GLY A 1 230 ? 28.312 29.594 34.188 1 90.5 230 GLY A CA 1
ATOM 1806 C C . GLY A 1 230 ? 27.547 28.578 33.344 1 90.5 230 GLY A C 1
ATOM 1807 O O . GLY A 1 230 ? 27.312 28.797 32.156 1 90.5 230 GLY A O 1
ATOM 1808 N N . SER A 1 231 ? 27.125 27.5 33.969 1 94.06 231 SER A N 1
ATOM 1809 C CA . SER A 1 231 ? 26.391 26.469 33.25 1 94.06 231 SER A CA 1
ATOM 1810 C C . SER A 1 231 ? 25 26.266 33.844 1 94.06 231 SER A C 1
ATOM 1812 O O . SER A 1 231 ? 24.828 26.391 35.062 1 94.06 231 SER A O 1
ATOM 1814 N N . SER A 1 232 ? 24.078 25.969 32.969 1 95.81 232 SER A N 1
ATOM 1815 C CA . SER A 1 232 ? 22.719 25.672 33.438 1 95.81 232 SER A CA 1
ATOM 1816 C C . SER A 1 232 ? 22.719 24.469 34.375 1 95.81 232 SER A C 1
ATOM 1818 O O . SER A 1 232 ? 23.516 23.562 34.25 1 95.81 232 SER A O 1
ATOM 1820 N N . THR A 1 233 ? 21.859 24.5 35.344 1 96.69 233 THR A N 1
ATOM 1821 C CA . THR A 1 233 ? 21.656 23.344 36.188 1 96.69 233 THR A CA 1
ATOM 1822 C C . THR A 1 233 ? 20.547 22.453 35.656 1 96.69 233 THR A C 1
ATOM 1824 O O . THR A 1 233 ? 19.516 22.953 35.188 1 96.69 233 THR A O 1
ATOM 1827 N N . MET A 1 234 ? 20.828 21.172 35.656 1 96.25 234 MET A N 1
ATOM 1828 C CA . MET A 1 234 ? 19.844 20.203 35.156 1 96.25 234 MET A CA 1
ATOM 1829 C C . MET A 1 234 ? 19.297 19.375 36.312 1 96.25 234 MET A C 1
ATOM 1831 O O . MET A 1 234 ? 20.031 19.016 37.25 1 96.25 234 MET A O 1
ATOM 1835 N N . LYS A 1 235 ? 18.016 19.156 36.281 1 95.88 235 LYS A N 1
ATOM 1836 C CA . LYS A 1 235 ? 17.359 18.266 37.25 1 95.88 235 LYS A CA 1
ATOM 1837 C C . LYS A 1 235 ? 16.438 17.281 36.531 1 95.88 235 LYS A C 1
ATOM 1839 O O . LYS A 1 235 ? 15.688 17.656 35.625 1 95.88 235 LYS A O 1
ATOM 1844 N N . ARG A 1 236 ? 16.578 16.047 36.844 1 95.81 236 ARG A N 1
ATOM 1845 C CA . ARG A 1 236 ? 15.688 14.984 36.375 1 95.81 236 ARG A CA 1
ATOM 1846 C C . ARG A 1 236 ? 14.922 14.352 37.531 1 95.81 236 ARG A C 1
ATOM 1848 O O . ARG A 1 236 ? 15.531 13.93 38.5 1 95.81 236 ARG A O 1
ATOM 1855 N N . LEU A 1 237 ? 13.641 14.359 37.438 1 95.75 237 LEU A N 1
ATOM 1856 C CA . LEU A 1 237 ? 12.805 13.852 38.531 1 95.75 237 LEU A CA 1
ATOM 1857 C C . LEU A 1 237 ? 11.672 12.992 37.969 1 95.75 237 LEU A C 1
ATOM 1859 O O . LEU A 1 237 ? 10.969 13.406 37.031 1 95.75 237 LEU A O 1
ATOM 1863 N N . ALA A 1 238 ? 11.5 11.828 38.531 1 95.62 238 ALA A N 1
ATOM 1864 C CA . ALA A 1 238 ? 10.406 10.953 38.125 1 95.62 238 ALA A CA 1
ATOM 1865 C C . ALA A 1 238 ? 9.078 11.422 38.719 1 95.62 238 ALA A C 1
ATOM 1867 O O . ALA A 1 238 ? 9 11.781 39.906 1 95.62 238 ALA A O 1
ATOM 1868 N N . VAL A 1 239 ? 8.109 11.539 37.906 1 96.75 239 VAL A N 1
ATOM 1869 C CA . VAL A 1 239 ? 6.758 11.797 38.406 1 96.75 239 VAL A CA 1
ATOM 1870 C C . VAL A 1 239 ? 6.145 10.508 38.938 1 96.75 239 VAL A C 1
ATOM 1872 O O . VAL A 1 239 ? 5.684 10.461 40.062 1 96.75 239 VAL A O 1
ATOM 1875 N N . GLY A 1 240 ? 6.133 9.516 38.188 1 96.75 240 GLY A N 1
ATOM 1876 C CA . GLY A 1 240 ? 5.543 8.211 38.406 1 96.75 240 GLY A CA 1
ATOM 1877 C C . GLY A 1 240 ? 5.09 7.531 37.125 1 96.75 240 GLY A C 1
ATOM 1878 O O . GLY A 1 240 ? 5.453 7.961 36.031 1 96.75 240 GLY A O 1
ATOM 1879 N N . THR A 1 241 ? 4.453 6.391 37.281 1 97.12 241 THR A N 1
ATOM 1880 C CA . THR A 1 241 ? 3.973 5.621 36.156 1 97.12 241 THR A CA 1
ATOM 1881 C C . THR A 1 241 ? 2.467 5.793 35.969 1 97.12 241 THR A C 1
ATOM 1883 O O . THR A 1 241 ? 1.688 5.438 36.875 1 97.12 241 THR A O 1
ATOM 1886 N N . PRO A 1 242 ? 2.051 6.391 34.812 1 97.5 242 PRO A N 1
ATOM 1887 C CA . PRO A 1 242 ? 0.604 6.48 34.594 1 97.5 242 PRO A CA 1
ATOM 1888 C C . PRO A 1 242 ? -0.101 5.133 34.75 1 97.5 242 PRO A C 1
ATOM 1890 O O . PRO A 1 242 ? 0.397 4.117 34.281 1 97.5 242 PRO A O 1
ATOM 1893 N N . SER A 1 243 ? -1.252 5.168 35.375 1 95.88 243 SER A N 1
ATOM 1894 C CA . SER A 1 243 ? -1.931 3.932 35.719 1 95.88 243 SER A CA 1
ATOM 1895 C C . SER A 1 243 ? -2.973 3.543 34.688 1 95.88 243 SER A C 1
ATOM 1897 O O . SER A 1 243 ? -3.654 4.406 34.125 1 95.88 243 SER A O 1
ATOM 1899 N N . SER A 1 244 ? -3.086 2.219 34.406 1 95.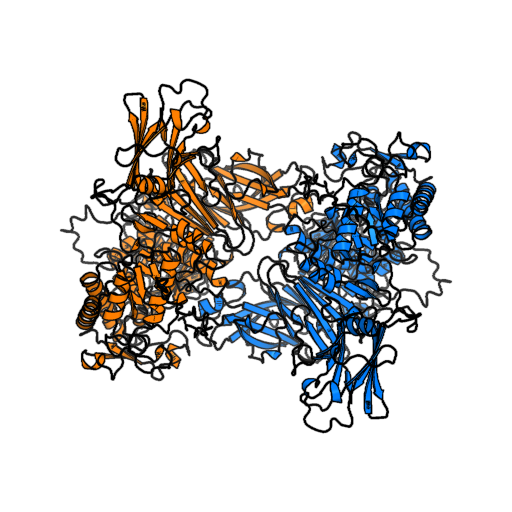56 244 SER A N 1
ATOM 1900 C CA . SER A 1 244 ? -4.141 1.625 33.594 1 95.56 244 SER A CA 1
ATOM 1901 C C . SER A 1 244 ? -4.184 2.25 32.219 1 95.56 244 SER A C 1
ATOM 1903 O O . SER A 1 244 ? -5.254 2.621 31.734 1 95.56 244 SER A O 1
ATOM 1905 N N . VAL A 1 245 ? -3.057 2.461 31.688 1 97 245 VAL A N 1
ATOM 1906 C CA . VAL A 1 245 ? -2.949 3.139 30.391 1 97 245 VAL A CA 1
ATOM 1907 C C . VAL A 1 245 ? -3.23 2.15 29.266 1 97 245 VAL A C 1
ATOM 1909 O O . VAL A 1 245 ? -2.729 1.024 29.281 1 97 245 VAL A O 1
ATOM 1912 N N . VAL A 1 246 ? -4.059 2.559 28.328 1 96.75 246 VAL A N 1
ATOM 1913 C CA . VAL A 1 246 ? -4.332 1.77 27.125 1 96.75 246 VAL A CA 1
ATOM 1914 C C . VAL A 1 246 ? -3.545 2.33 25.938 1 96.75 246 VAL A C 1
ATOM 1916 O O . VAL A 1 246 ? -3.02 1.574 25.125 1 96.75 246 VAL A O 1
ATOM 1919 N N . ARG A 1 247 ? -3.576 3.682 25.781 1 97.38 247 ARG A N 1
ATOM 1920 C CA . ARG A 1 247 ? -2.859 4.402 24.734 1 97.38 247 ARG A CA 1
ATOM 1921 C C . ARG A 1 247 ? -2.242 5.688 25.281 1 97.38 247 ARG A C 1
ATOM 1923 O O . ARG A 1 247 ? -2.709 6.227 26.281 1 97.38 247 ARG A O 1
ATOM 1930 N N . TYR A 1 248 ? -1.194 6.07 24.641 1 97.81 248 TYR A N 1
ATOM 1931 C CA . TYR A 1 248 ? -0.695 7.398 24.984 1 97.81 248 TYR A CA 1
ATOM 1932 C C . TYR A 1 248 ? -0.351 8.195 23.734 1 97.81 248 TYR A C 1
ATOM 1934 O O . TYR A 1 248 ? -0.207 7.629 22.641 1 97.81 248 TYR A O 1
ATOM 1942 N N . PHE A 1 249 ? -0.347 9.438 23.875 1 97.38 249 PHE A N 1
ATOM 1943 C CA . PHE A 1 249 ? -0.01 10.438 22.875 1 97.38 249 PHE A CA 1
ATOM 1944 C C . PHE A 1 249 ? 0.856 11.539 23.469 1 97.38 249 PHE A C 1
ATOM 1946 O O . PHE A 1 249 ? 0.572 12.031 24.562 1 97.38 249 PHE A O 1
ATOM 1953 N N . SER A 1 250 ? 1.97 11.867 22.766 1 98.06 250 SER A N 1
ATOM 1954 C CA . SER A 1 250 ? 2.83 12.961 23.203 1 98.06 250 SER A CA 1
ATOM 1955 C C . SER A 1 250 ? 3.219 13.859 22.047 1 98.06 250 SER A C 1
ATOM 1957 O O . SER A 1 250 ? 3.299 13.406 20.906 1 98.06 250 SER A O 1
ATOM 1959 N N . LEU A 1 251 ? 3.301 15.094 22.312 1 98 251 LEU A N 1
ATOM 1960 C CA . LEU A 1 251 ? 3.986 16 21.391 1 98 251 LEU A CA 1
ATOM 1961 C C . LEU A 1 251 ? 5.438 16.203 21.812 1 98 251 LEU A C 1
ATOM 1963 O O . LEU A 1 251 ? 5.707 16.75 22.875 1 98 251 LEU A O 1
ATOM 1967 N N . VAL A 1 252 ? 6.293 15.75 20.984 1 96 252 VAL A N 1
ATOM 1968 C CA . VAL A 1 252 ? 7.715 15.75 21.312 1 96 252 VAL A CA 1
ATOM 1969 C C . VAL A 1 252 ? 8.438 16.812 20.484 1 96 252 VAL A C 1
ATOM 1971 O O . VAL A 1 252 ? 7.895 17.297 19.484 1 96 252 VAL A O 1
ATOM 1974 N N . ARG A 1 253 ? 9.547 17.219 20.969 1 94 253 ARG A N 1
ATOM 1975 C CA . ARG A 1 253 ? 10.445 18.078 20.188 1 94 253 ARG A CA 1
ATOM 1976 C C . ARG A 1 253 ? 11.227 17.266 19.156 1 94 253 ARG A C 1
ATOM 1978 O O . ARG A 1 253 ? 12.391 16.938 19.375 1 94 253 ARG A O 1
ATOM 1985 N N . VAL A 1 254 ? 10.664 17.094 18.031 1 89.12 254 VAL A N 1
ATOM 1986 C CA . VAL A 1 254 ? 11.328 16.344 16.984 1 89.12 254 VAL A CA 1
ATOM 1987 C C . VAL A 1 254 ? 12.672 17 16.656 1 89.12 254 VAL A C 1
ATOM 1989 O O . VAL A 1 254 ? 13.617 16.328 16.234 1 89.12 254 VAL A O 1
ATOM 1992 N N . SER A 1 255 ? 12.656 18.281 16.703 1 87.75 255 SER A N 1
ATOM 1993 C CA . SER A 1 255 ? 13.828 19.156 16.641 1 87.75 255 SER A CA 1
ATOM 1994 C C . SER A 1 255 ? 13.594 20.438 17.406 1 87.75 255 SER A C 1
ATOM 1996 O O . SER A 1 255 ? 12.5 20.688 17.906 1 87.75 255 SER A O 1
ATOM 1998 N N . SER A 1 256 ? 14.594 21.188 17.469 1 91 256 SER A N 1
ATOM 1999 C CA . SER A 1 256 ? 14.477 22.422 18.219 1 91 256 SER A CA 1
ATOM 2000 C C . SER A 1 256 ? 13.359 23.297 17.672 1 91 256 SER A C 1
ATOM 2002 O O . SER A 1 256 ? 12.68 24 18.438 1 91 256 SER A O 1
ATOM 2004 N N . PRO A 1 257 ? 13.156 23.359 16.359 1 93.44 257 PRO A N 1
ATOM 2005 C CA . PRO A 1 257 ? 12.133 24.25 15.812 1 93.44 257 PRO A CA 1
ATOM 2006 C C . PRO A 1 257 ? 10.75 23.609 15.773 1 93.44 257 PRO A C 1
ATOM 2008 O O . PRO A 1 257 ? 9.742 24.312 15.602 1 93.44 257 PRO A O 1
ATOM 2011 N N . TRP A 1 258 ? 10.695 22.281 15.906 1 94.38 258 TRP A N 1
ATOM 2012 C CA . TRP A 1 258 ? 9.445 21.641 15.508 1 94.38 258 TRP A CA 1
ATOM 2013 C C . TRP A 1 258 ? 8.992 20.641 16.562 1 94.38 258 TRP A C 1
ATOM 2015 O O . TRP A 1 258 ? 9.805 19.938 17.156 1 94.38 258 TRP A O 1
ATOM 2025 N N . LEU A 1 259 ? 7.664 20.609 16.75 1 96.12 259 LEU A N 1
ATOM 2026 C CA . LEU A 1 259 ? 7.012 19.562 17.516 1 96.12 259 LEU A CA 1
ATOM 2027 C C . LEU A 1 259 ? 6.461 18.484 16.578 1 96.12 259 LEU A C 1
ATOM 2029 O O . LEU A 1 259 ? 6.285 18.719 15.391 1 96.12 259 LEU A O 1
ATOM 2033 N N . GLY A 1 260 ? 6.258 17.344 17.078 1 95.12 260 GLY A N 1
ATOM 2034 C CA . GLY A 1 260 ? 5.629 16.25 16.359 1 95.12 260 GLY A CA 1
ATOM 2035 C C . GLY A 1 260 ? 5.02 15.203 17.281 1 95.12 260 GLY A C 1
ATOM 2036 O O . GLY A 1 260 ? 5.422 15.086 18.438 1 95.12 260 GLY A O 1
ATOM 2037 N N . PRO A 1 261 ? 4.109 14.398 16.781 1 96.5 261 PRO A N 1
ATOM 2038 C CA . PRO A 1 261 ? 3.396 13.422 17.609 1 96.5 261 PRO A CA 1
ATOM 2039 C C . PRO A 1 261 ? 4.168 12.117 17.781 1 96.5 261 PRO A C 1
ATOM 2041 O O . PRO A 1 261 ? 4.879 11.695 16.859 1 96.5 261 PRO A O 1
ATOM 2044 N N . ARG A 1 262 ? 4.055 11.492 18.969 1 94.12 262 ARG A N 1
ATOM 2045 C CA . ARG A 1 262 ? 4.461 10.125 19.281 1 94.12 262 ARG A CA 1
ATOM 2046 C C . ARG A 1 262 ? 3.34 9.359 19.969 1 94.12 262 ARG A C 1
ATOM 2048 O O . ARG A 1 262 ? 2.652 9.898 20.828 1 94.12 262 ARG A O 1
ATOM 2055 N N . HIS A 1 263 ? 3.152 8.141 19.469 1 94.69 263 HIS A N 1
ATOM 2056 C CA . HIS A 1 263 ? 2.086 7.312 20.031 1 94.69 263 HIS A CA 1
ATOM 2057 C C . HIS A 1 263 ? 2.621 5.961 20.484 1 94.69 263 HIS A C 1
ATOM 2059 O O . HIS A 1 263 ? 3.709 5.547 20.078 1 94.69 263 HIS A O 1
ATOM 2065 N N . GLY A 1 264 ? 1.823 5.367 21.359 1 92.38 264 GLY A N 1
ATOM 2066 C CA . GLY A 1 264 ? 2.1 4.008 21.797 1 92.38 264 GLY A CA 1
ATOM 2067 C C . GLY A 1 264 ? 0.949 3.381 22.562 1 92.38 264 GLY A C 1
ATOM 2068 O O . GLY A 1 264 ? -0.139 3.955 22.641 1 92.38 264 GLY A O 1
ATOM 2069 N N . LYS A 1 265 ? 1.176 2.229 23.078 1 92.25 265 LYS A N 1
ATOM 2070 C CA . LYS A 1 265 ? 0.145 1.487 23.812 1 92.25 265 LYS A CA 1
ATOM 2071 C C . LYS A 1 265 ? 0.384 1.538 25.312 1 92.25 265 LYS A C 1
ATOM 2073 O O . LYS A 1 265 ? 0.488 2.621 25.891 1 92.25 265 LYS A O 1
ATOM 2078 N N . ASP A 1 266 ? 0.597 0.408 25.922 1 91 266 ASP A N 1
ATOM 2079 C CA . ASP A 1 266 ? 0.563 0.373 27.391 1 91 266 ASP A CA 1
ATOM 2080 C C . ASP A 1 266 ? 1.963 0.546 27.969 1 91 266 ASP A C 1
ATOM 2082 O O . ASP A 1 266 ? 2.125 0.625 29.188 1 91 266 ASP A O 1
ATOM 2086 N N . ASN A 1 267 ? 2.953 0.649 27.188 1 90.31 267 ASN A N 1
ATOM 2087 C CA . ASN A 1 267 ? 4.312 0.909 27.641 1 90.31 267 ASN A CA 1
ATOM 2088 C C . ASN A 1 267 ? 4.824 2.258 27.141 1 90.31 267 ASN A C 1
ATOM 2090 O O . ASN A 1 267 ? 5.316 2.367 26.016 1 90.31 267 ASN A O 1
ATOM 2094 N N . PHE A 1 268 ? 4.863 3.188 28.078 1 95.19 268 PHE A N 1
ATOM 2095 C CA . PHE A 1 268 ? 5.254 4.547 27.734 1 95.19 268 PHE A CA 1
ATOM 2096 C C . PHE A 1 268 ? 6.75 4.625 27.438 1 95.19 268 PHE A C 1
ATOM 2098 O O . PHE A 1 268 ? 7.57 4.281 28.297 1 95.19 268 PHE A O 1
ATOM 2105 N N . ARG A 1 269 ? 7.082 5.008 26.234 1 89.06 269 ARG A N 1
ATOM 2106 C CA . ARG A 1 269 ? 8.469 5.145 25.797 1 89.06 269 ARG A CA 1
ATOM 2107 C C . ARG A 1 269 ? 8.625 6.289 24.812 1 89.06 269 ARG A C 1
ATOM 2109 O O . ARG A 1 269 ? 7.902 6.355 23.812 1 89.06 269 ARG A O 1
ATOM 2116 N N . LEU A 1 270 ? 9.578 7.203 25.125 1 89.81 270 LEU A N 1
ATOM 2117 C CA . LEU A 1 270 ? 9.891 8.312 24.234 1 89.81 270 LEU A CA 1
ATOM 2118 C C . LEU A 1 270 ? 11.383 8.328 23.891 1 89.81 270 LEU A C 1
ATOM 2120 O O . LEU A 1 270 ? 12.219 8 24.734 1 89.81 270 LEU A O 1
ATOM 2124 N N . THR A 1 271 ? 11.633 8.727 22.703 1 79.88 271 THR A N 1
ATOM 2125 C CA . THR A 1 271 ? 13.016 8.945 22.312 1 79.88 271 THR A CA 1
ATOM 2126 C C . THR A 1 271 ? 13.383 10.422 22.422 1 79.88 271 THR A C 1
ATOM 2128 O O . THR A 1 271 ? 14.516 10.758 22.766 1 79.88 271 THR A O 1
ATOM 2131 N N . GLU A 1 272 ? 12.43 11.305 22.188 1 88.38 272 GLU A N 1
ATOM 2132 C CA . GLU A 1 272 ? 12.633 12.75 22.25 1 88.38 272 GLU A CA 1
ATOM 2133 C C . GLU A 1 272 ? 11.961 13.352 23.484 1 88.38 272 GLU A C 1
ATOM 2135 O O . GLU A 1 272 ? 11.086 12.727 24.078 1 88.38 272 GLU A O 1
ATOM 2140 N N . ASP A 1 273 ? 12.359 14.562 23.781 1 93.94 273 ASP A N 1
ATOM 2141 C CA . ASP A 1 273 ? 11.711 15.312 24.859 1 93.94 273 ASP A CA 1
ATOM 2142 C C . ASP A 1 273 ? 10.289 15.711 24.469 1 93.94 273 ASP A C 1
ATOM 2144 O O . ASP A 1 273 ? 10.039 16.078 23.312 1 93.94 273 ASP A O 1
ATOM 2148 N N . ALA A 1 274 ? 9.445 15.578 25.453 1 97.56 274 ALA A N 1
ATOM 2149 C CA . ALA A 1 274 ? 8.055 15.953 25.188 1 97.56 274 ALA A CA 1
ATOM 2150 C C . ALA A 1 274 ? 7.656 17.188 25.984 1 97.56 274 ALA A C 1
ATOM 2152 O O . ALA A 1 274 ? 8.148 17.406 27.094 1 97.56 274 ALA A O 1
ATOM 2153 N N . ILE A 1 275 ? 6.781 18 25.453 1 97.69 275 ILE A N 1
ATOM 2154 C CA . ILE A 1 275 ? 6.25 19.141 26.188 1 97.69 275 ILE A CA 1
ATOM 2155 C C . ILE A 1 275 ? 4.844 18.812 26.688 1 97.69 275 ILE A C 1
ATOM 2157 O O . ILE A 1 275 ? 4.32 19.516 27.562 1 97.69 275 ILE A O 1
ATOM 2161 N N . PHE A 1 276 ? 4.316 17.844 26.016 1 95 276 PHE A N 1
ATOM 2162 C CA . PHE A 1 276 ? 2.941 17.438 26.281 1 95 276 PHE A CA 1
ATOM 2163 C C . PHE A 1 276 ? 2.816 15.914 26.234 1 95 276 PHE A C 1
ATOM 2165 O O . PHE A 1 276 ? 3.395 15.258 25.359 1 95 276 PHE A O 1
ATOM 2172 N N . CYS A 1 277 ? 2.133 15.25 27.328 1 98.31 277 CYS A N 1
ATOM 2173 C CA . CYS A 1 277 ? 1.822 13.828 27.328 1 98.31 277 CYS A CA 1
ATOM 2174 C C . CYS A 1 277 ? 0.363 13.586 27.703 1 98.31 277 CYS A C 1
ATOM 2176 O O . CYS A 1 277 ? -0.164 14.227 28.609 1 98.31 277 CYS A O 1
ATOM 2178 N N . SER A 1 278 ? -0.217 12.727 27 1 98.56 278 SER A N 1
ATOM 2179 C CA . SER A 1 278 ? -1.595 12.328 27.281 1 98.56 278 SER A CA 1
ATOM 2180 C C . SER A 1 278 ? -1.735 10.812 27.344 1 98.56 278 SER A C 1
ATOM 2182 O O . SER A 1 278 ? -1.123 10.094 26.547 1 98.56 278 SER A O 1
ATOM 2184 N N . PHE A 1 279 ? -2.5 10.336 28.328 1 98.44 279 PHE A N 1
ATOM 2185 C CA . PHE A 1 279 ? -2.715 8.914 28.547 1 98.44 279 PHE A CA 1
ATOM 2186 C C . PHE A 1 279 ? -4.203 8.586 28.578 1 98.44 279 PHE A C 1
ATOM 2188 O O . PHE A 1 279 ? -4.941 9.148 29.406 1 98.44 279 PHE A O 1
ATOM 2195 N N . LEU A 1 280 ? -4.629 7.754 27.688 1 97.69 280 LEU A N 1
ATOM 2196 C CA . LEU A 1 280 ? -5.973 7.195 27.734 1 97.69 280 LEU A CA 1
ATOM 2197 C C . LEU A 1 280 ? -6.016 5.977 28.656 1 97.69 280 LEU A C 1
ATOM 2199 O O . LEU A 1 280 ? -5.293 5.004 28.438 1 97.69 280 LEU A O 1
ATOM 2203 N N . ARG A 1 281 ? -6.844 6.059 29.609 1 96.5 281 ARG A N 1
ATOM 2204 C CA . ARG A 1 281 ? -6.93 5 30.609 1 96.5 281 ARG A CA 1
ATOM 2205 C C . ARG A 1 281 ? -8.016 3.99 30.234 1 96.5 281 ARG A C 1
ATOM 2207 O O . ARG A 1 281 ? -8.891 4.281 29.422 1 96.5 281 ARG A O 1
ATOM 2214 N N . GLU A 1 282 ? -8.039 2.875 30.938 1 95.12 282 GLU A N 1
ATOM 2215 C CA . GLU A 1 282 ? -9 1.802 30.719 1 95.12 282 GLU A CA 1
ATOM 2216 C C . GLU A 1 282 ? -10.414 2.238 31.109 1 95.12 282 GLU A C 1
ATOM 2218 O O . GLU A 1 282 ? -11.398 1.695 30.594 1 95.12 282 GLU A O 1
ATOM 2223 N N . ASP A 1 283 ? -10.516 3.193 31.984 1 92.56 283 ASP A N 1
ATOM 2224 C CA . ASP A 1 283 ? -11.828 3.658 32.438 1 92.56 283 ASP A CA 1
ATOM 2225 C C . ASP A 1 283 ? -12.328 4.805 31.547 1 92.56 283 ASP A C 1
ATOM 2227 O O . ASP A 1 283 ? -13.352 5.43 31.859 1 92.56 283 ASP A O 1
ATOM 2231 N N . GLY A 1 284 ? -11.586 5.184 30.547 1 92.69 284 GLY A N 1
ATOM 2232 C CA . GLY A 1 284 ? -12.016 6.188 29.578 1 92.69 284 GLY A CA 1
ATOM 2233 C C . GLY A 1 284 ? -11.531 7.586 29.922 1 92.69 284 GLY A C 1
ATOM 2234 O O . GLY A 1 284 ? -11.758 8.523 29.156 1 92.69 284 GLY A O 1
ATOM 2235 N N . VAL A 1 285 ? -10.883 7.707 31.016 1 94.56 285 VAL A N 1
ATOM 2236 C CA . VAL A 1 285 ? -10.406 9.016 31.469 1 94.56 285 VAL A CA 1
ATOM 2237 C C . VAL A 1 285 ? -9.109 9.367 30.734 1 94.56 285 VAL A C 1
ATOM 2239 O O . VAL A 1 285 ? -8.266 8.5 30.5 1 94.56 285 VAL A O 1
ATOM 2242 N N . ASN A 1 286 ? -9 10.625 30.359 1 96.44 286 ASN A N 1
ATOM 2243 C CA . ASN A 1 286 ? -7.777 11.172 29.781 1 96.44 286 ASN A CA 1
ATOM 2244 C C . ASN A 1 286 ? -6.945 11.906 30.828 1 96.44 286 ASN A C 1
ATOM 2246 O O . ASN A 1 286 ? -7.426 12.836 31.469 1 96.44 286 ASN A O 1
ATOM 2250 N N . LEU A 1 287 ? -5.746 11.438 31.016 1 98.12 287 LEU A N 1
ATOM 2251 C CA . LEU A 1 287 ? -4.777 12.125 31.859 1 98.12 287 LEU A CA 1
ATOM 2252 C C . LEU A 1 287 ? -3.801 12.938 31.031 1 98.12 287 LEU A C 1
ATOM 2254 O O . LEU A 1 287 ? -3.072 12.383 30.203 1 98.12 287 LEU A O 1
ATOM 2258 N N . VAL A 1 288 ? -3.805 14.242 31.25 1 98.44 288 VAL A N 1
ATOM 2259 C CA . VAL A 1 288 ? -2.996 15.117 30.406 1 98.44 288 VAL A CA 1
ATOM 2260 C C . VAL A 1 288 ? -1.968 15.852 31.266 1 98.44 288 VAL A C 1
ATOM 2262 O O . VAL A 1 288 ? -2.305 16.406 32.312 1 98.44 288 VAL A O 1
ATOM 2265 N N . LEU A 1 289 ? -0.72 15.781 30.859 1 98.75 289 LEU A N 1
ATOM 2266 C CA . LEU A 1 289 ? 0.375 16.5 31.5 1 98.75 289 LEU A CA 1
ATOM 2267 C C . LEU A 1 289 ? 0.962 17.547 30.562 1 98.75 289 LEU A C 1
ATOM 2269 O O . LEU A 1 289 ? 1.222 17.266 29.391 1 98.75 289 LEU A O 1
ATOM 2273 N N . LEU A 1 290 ? 1.154 18.734 31.062 1 98.62 290 LEU A N 1
ATOM 2274 C CA . LEU A 1 290 ? 1.756 19.828 30.312 1 98.62 290 LEU A CA 1
ATOM 2275 C C . LEU A 1 290 ? 2.947 20.422 31.062 1 98.62 290 LEU A C 1
ATOM 2277 O O . LEU A 1 290 ? 2.812 20.844 32.219 1 98.62 290 LEU A O 1
ATOM 2281 N N . ALA A 1 291 ? 4.086 20.391 30.438 1 98.44 291 ALA A N 1
ATOM 2282 C CA . ALA A 1 291 ? 5.285 21.016 31 1 98.44 291 ALA A CA 1
ATOM 2283 C C . ALA A 1 291 ? 5.344 22.5 30.656 1 98.44 291 ALA A C 1
ATOM 2285 O O . ALA A 1 291 ? 5.406 22.875 29.484 1 98.44 291 ALA A O 1
ATOM 2286 N N . VAL A 1 292 ? 5.34 23.328 31.625 1 97.56 292 VAL A N 1
ATOM 2287 C CA . VAL A 1 292 ? 5.344 24.766 31.406 1 97.56 292 VAL A CA 1
ATOM 2288 C C . VAL A 1 292 ? 6.777 25.297 31.453 1 97.56 292 VAL A C 1
ATOM 2290 O O . VAL A 1 292 ? 7.477 25.109 32.438 1 97.56 292 VAL A O 1
ATOM 2293 N N . SER A 1 293 ? 7.164 26 30.422 1 96.25 293 SER A N 1
ATOM 2294 C CA . SER A 1 293 ? 8.539 26.484 30.312 1 96.25 293 SER A CA 1
ATOM 2295 C C . SER A 1 293 ? 8.586 28.016 30.266 1 96.25 293 SER A C 1
ATOM 2297 O O . SER A 1 293 ? 7.578 28.672 30.016 1 96.25 293 SER A O 1
ATOM 2299 N N . GLY A 1 294 ? 9.75 28.562 30.484 1 91.38 294 GLY A N 1
ATOM 2300 C CA . GLY A 1 294 ? 9.992 29.984 30.344 1 91.38 294 GLY A CA 1
ATOM 2301 C C . GLY A 1 294 ? 9.773 30.75 31.641 1 91.38 294 GLY A C 1
ATOM 2302 O O . GLY A 1 294 ? 10.375 31.812 31.844 1 91.38 294 GLY A O 1
ATOM 2303 N N . VAL A 1 295 ? 8.961 30.219 32.5 1 90.75 295 VAL A N 1
ATOM 2304 C CA . VAL A 1 295 ? 8.742 30.844 33.781 1 90.75 295 VAL A CA 1
ATOM 2305 C C . VAL A 1 295 ? 9.992 30.703 34.656 1 90.75 295 VAL A C 1
ATOM 2307 O O . VAL A 1 295 ? 10.562 29.609 34.781 1 90.75 295 VAL A O 1
ATOM 2310 N N . ASN A 1 296 ? 10.445 31.797 35.188 1 90.38 296 ASN A N 1
ATOM 2311 C CA . ASN A 1 296 ? 11.656 31.844 36 1 90.38 296 ASN A CA 1
ATOM 2312 C C . ASN A 1 296 ? 12.867 31.344 35.219 1 90.38 296 ASN A C 1
ATOM 2314 O O . ASN A 1 296 ? 13.797 30.781 35.781 1 90.38 296 ASN A O 1
ATOM 2318 N N . ASP A 1 297 ? 12.789 31.391 33.906 1 94.31 297 ASP A N 1
ATOM 2319 C CA . ASP A 1 297 ? 13.883 31 33.031 1 94.31 297 ASP A CA 1
ATOM 2320 C C . ASP A 1 297 ? 14.219 29.516 33.156 1 94.31 297 ASP A C 1
ATOM 2322 O O . ASP A 1 297 ? 15.391 29.141 33.219 1 94.31 297 ASP A O 1
ATOM 2326 N N . ILE A 1 298 ? 13.219 28.719 33.312 1 96.38 298 ILE A N 1
ATOM 2327 C CA . ILE A 1 298 ? 13.383 27.266 33.438 1 96.38 298 ILE A CA 1
ATOM 2328 C C . ILE A 1 298 ? 12.766 26.578 32.219 1 96.38 298 ILE A C 1
ATOM 2330 O O . ILE A 1 298 ? 11.625 26.859 31.844 1 96.38 298 ILE A O 1
ATOM 2334 N N . LEU A 1 299 ? 13.531 25.734 31.531 1 97.12 299 LEU A N 1
ATOM 2335 C CA . LEU A 1 299 ? 13.016 24.812 30.531 1 97.12 299 LEU A CA 1
ATOM 2336 C C . LEU A 1 299 ? 12.57 23.5 31.156 1 97.12 299 LEU A C 1
ATOM 2338 O O . LEU A 1 299 ? 13.352 22.844 31.844 1 97.12 299 LEU A O 1
ATOM 2342 N N . THR A 1 300 ? 11.328 23.141 31.047 1 98 300 THR A N 1
ATOM 2343 C CA . THR A 1 300 ? 10.766 21.906 31.578 1 98 300 THR A CA 1
ATOM 2344 C C . THR A 1 300 ? 10.227 21.016 30.469 1 98 300 THR A C 1
ATOM 2346 O O . THR A 1 300 ? 9.461 21.469 29.609 1 98 300 THR A O 1
ATOM 2349 N N . VAL A 1 301 ? 10.656 19.75 30.375 1 98.25 301 VAL A N 1
ATOM 2350 C CA . VAL A 1 301 ? 10.18 18.797 29.391 1 98.25 301 VAL A CA 1
ATOM 2351 C C . VAL A 1 301 ? 9.969 17.422 30.047 1 98.25 301 VAL A C 1
ATOM 2353 O O . VAL A 1 301 ? 10.336 17.219 31.203 1 98.25 301 VAL A O 1
ATOM 2356 N N . PHE A 1 302 ? 9.297 16.5 29.328 1 98.38 302 PHE A N 1
ATOM 2357 C CA . PHE A 1 302 ? 9.07 15.141 29.797 1 98.38 302 PHE A CA 1
ATOM 2358 C C . PHE A 1 302 ? 9.969 14.164 29.047 1 98.38 302 PHE A C 1
ATOM 2360 O O . PHE A 1 302 ? 10.289 14.367 27.875 1 98.38 302 PHE A O 1
ATOM 2367 N N . GLN A 1 303 ? 10.359 13.164 29.688 1 96.75 303 GLN A N 1
ATOM 2368 C CA . GLN A 1 303 ? 11.055 11.992 29.141 1 96.75 303 GLN A CA 1
ATOM 2369 C C . GLN A 1 303 ? 10.445 10.703 29.688 1 96.75 303 GLN A C 1
ATOM 2371 O O . GLN A 1 303 ? 9.523 10.734 30.5 1 96.75 303 GLN A O 1
ATOM 2376 N N . SER A 1 304 ? 10.922 9.57 29.141 1 95.12 304 SER A N 1
ATOM 2377 C CA . SER A 1 304 ? 10.438 8.289 29.641 1 95.12 304 SER A CA 1
ATOM 2378 C C . SER A 1 304 ? 11.523 7.551 30.422 1 95.12 304 SER A C 1
ATOM 2380 O O . SER A 1 304 ? 12.703 7.621 30.062 1 95.12 304 SER A O 1
ATOM 2382 N N . GLY A 1 305 ? 11.055 6.965 31.5 1 92 305 GLY A N 1
ATOM 2383 C CA . GLY A 1 305 ? 11.953 6.09 32.219 1 92 305 GLY A CA 1
ATOM 2384 C C . GLY A 1 305 ? 11.992 4.676 31.672 1 92 305 GLY A C 1
ATOM 2385 O O . GLY A 1 305 ? 11.312 4.371 30.703 1 92 305 GLY A O 1
ATOM 2386 N N . GLU A 1 306 ? 12.75 3.791 32.219 1 85.19 306 GLU A N 1
ATOM 2387 C CA . GLU A 1 306 ? 12.945 2.416 31.781 1 85.19 306 GLU A CA 1
ATOM 2388 C C . GLU A 1 306 ? 11.688 1.581 32 1 85.19 306 GLU A C 1
ATOM 2390 O O . GLU A 1 306 ? 11.43 0.633 31.25 1 85.19 306 GLU A O 1
ATOM 2395 N N . ASN A 1 307 ? 10.969 1.922 33 1 87.44 307 ASN A N 1
ATOM 2396 C CA . ASN A 1 307 ? 9.805 1.116 33.344 1 87.44 307 ASN A CA 1
ATOM 2397 C C . ASN A 1 307 ? 8.5 1.829 32.969 1 87.44 307 ASN A C 1
ATOM 2399 O O . ASN A 1 307 ? 7.488 1.661 33.656 1 87.44 307 ASN A O 1
ATOM 2403 N N . GLY A 1 308 ? 8.555 2.787 32.062 1 91.81 308 GLY A N 1
ATOM 2404 C CA . GLY A 1 308 ? 7.352 3.459 31.609 1 91.81 308 GLY A CA 1
ATOM 2405 C C . GLY A 1 308 ? 6.984 4.672 32.438 1 91.81 308 GLY A C 1
ATOM 2406 O O . GLY A 1 308 ? 5.891 5.223 32.312 1 91.81 308 GLY A O 1
ATOM 2407 N N . ASP A 1 309 ? 7.848 5.16 33.281 1 95.19 309 ASP A N 1
ATOM 2408 C CA . ASP A 1 309 ? 7.625 6.344 34.094 1 95.19 309 ASP A CA 1
ATOM 2409 C C . ASP A 1 309 ? 7.75 7.621 33.281 1 95.19 309 ASP A C 1
ATOM 2411 O O . ASP A 1 309 ? 8.516 7.668 32.312 1 95.19 309 ASP A O 1
ATOM 2415 N N . VAL A 1 310 ? 6.961 8.539 33.75 1 97.75 310 VAL A N 1
ATOM 2416 C CA . VAL A 1 310 ? 7.156 9.883 33.188 1 97.75 310 VAL A CA 1
ATOM 2417 C C . VAL A 1 310 ? 8.234 10.609 34 1 97.75 310 VAL A C 1
ATOM 2419 O O . VAL A 1 310 ? 8.164 10.688 35.219 1 97.75 310 VAL A O 1
ATOM 2422 N N . LEU A 1 311 ? 9.227 11.07 33.281 1 97.69 311 LEU A N 1
ATOM 2423 C CA . LEU A 1 311 ? 10.305 11.828 33.906 1 97.69 311 LEU A CA 1
ATOM 2424 C C . LEU A 1 311 ? 10.195 13.312 33.562 1 97.69 311 LEU A C 1
ATOM 2426 O O . LEU A 1 311 ? 9.891 13.664 32.406 1 97.69 311 LEU A O 1
ATOM 2430 N N . ILE A 1 312 ? 10.359 14.172 34.562 1 97.69 312 ILE A N 1
ATOM 2431 C CA . ILE A 1 312 ? 10.516 15.602 34.312 1 97.69 312 ILE A CA 1
ATOM 2432 C C . ILE A 1 312 ? 12 15.938 34.156 1 97.69 312 ILE A C 1
ATOM 2434 O O . ILE A 1 312 ? 12.82 15.555 35 1 97.69 312 ILE A O 1
ATOM 2438 N N . SER A 1 313 ? 12.32 16.484 33.094 1 97.88 313 SER A N 1
ATOM 2439 C CA . SER A 1 313 ? 13.648 17.047 32.906 1 97.88 313 SER A CA 1
ATOM 2440 C C . SER A 1 313 ? 13.602 18.578 32.844 1 97.88 313 SER A C 1
ATOM 2442 O O . SER A 1 313 ? 12.961 19.156 31.969 1 97.88 313 SER A O 1
ATOM 2444 N N . ALA A 1 314 ? 14.266 19.219 33.812 1 97.5 314 ALA A N 1
ATOM 2445 C CA . ALA A 1 314 ? 14.25 20.688 33.906 1 97.5 314 ALA A CA 1
ATOM 2446 C C . ALA A 1 314 ? 15.656 21.25 33.812 1 97.5 314 ALA A C 1
ATOM 2448 O O . ALA A 1 314 ? 16.609 20.688 34.312 1 97.5 314 ALA A O 1
ATOM 2449 N N . LYS A 1 315 ? 15.781 22.25 33.094 1 97.19 315 LYS A N 1
ATOM 2450 C CA . LYS A 1 315 ? 17.031 23 32.906 1 97.19 315 LYS A CA 1
ATOM 2451 C C . LYS A 1 315 ? 16.859 24.453 33.375 1 97.19 315 LYS A C 1
ATOM 2453 O O . LYS A 1 315 ? 16.031 25.188 32.844 1 97.19 315 LYS A O 1
ATOM 2458 N N . SER A 1 316 ? 17.656 24.906 34.344 1 97.19 316 SER A N 1
ATOM 2459 C CA . SER A 1 316 ? 17.531 26.25 34.906 1 97.19 316 SER A CA 1
ATOM 2460 C C . SER A 1 316 ? 18.578 27.188 34.312 1 97.19 316 SER A C 1
ATOM 2462 O O . SER A 1 316 ? 19.781 26.906 34.406 1 97.19 316 SER A O 1
ATOM 2464 N N . ASP A 1 317 ? 18.156 28.219 33.781 1 96.38 317 ASP A N 1
ATOM 2465 C CA . ASP A 1 317 ? 19.016 29.328 33.344 1 96.38 317 ASP A CA 1
ATOM 2466 C C . ASP A 1 317 ? 18.922 30.5 34.344 1 96.38 317 ASP A C 1
ATOM 2468 O O . ASP A 1 317 ? 19.484 31.562 34.062 1 96.38 317 ASP A O 1
ATOM 2472 N N . ASN A 1 318 ? 18.219 30.281 35.375 1 94.69 318 ASN A N 1
ATOM 2473 C CA . ASN A 1 318 ? 18.031 31.297 36.406 1 94.69 318 ASN A CA 1
ATOM 2474 C C . ASN A 1 318 ? 19.266 31.406 37.312 1 94.69 318 ASN A C 1
ATOM 2476 O O . ASN A 1 318 ? 19.875 30.406 37.625 1 94.69 318 ASN A O 1
ATOM 2480 N N . SER A 1 319 ? 19.594 32.688 37.656 1 92.94 319 SER A N 1
ATOM 2481 C CA . SER A 1 319 ? 20.734 32.875 38.562 1 92.94 319 SER A CA 1
ATOM 2482 C C . SER A 1 319 ? 20.438 32.406 39.969 1 92.94 319 SER A C 1
ATOM 2484 O O . SER A 1 319 ? 21.344 32.094 40.719 1 92.94 319 SER A O 1
ATOM 2486 N N . GLU A 1 320 ? 19.219 32.312 40.312 1 94.88 320 GLU A N 1
ATOM 2487 C CA . GLU A 1 320 ? 18.797 31.891 41.656 1 94.88 320 GLU A CA 1
ATOM 2488 C C . GLU A 1 320 ? 18.016 30.594 41.594 1 94.88 320 GLU A C 1
ATOM 2490 O O . GLU A 1 320 ? 17.5 30.203 40.531 1 94.88 320 GLU A O 1
ATOM 2495 N N . ALA A 1 321 ? 18.016 29.969 42.719 1 95.69 321 ALA A N 1
ATOM 2496 C CA . ALA A 1 321 ? 17.188 28.766 42.844 1 95.69 321 ALA A CA 1
ATOM 2497 C C . ALA A 1 321 ? 15.719 29.094 42.594 1 95.69 321 ALA A C 1
ATOM 2499 O O . ALA A 1 321 ? 15.234 30.156 42.969 1 95.69 321 ALA A O 1
ATOM 2500 N N . SER A 1 322 ? 15.094 28.25 41.938 1 95.19 322 SER A N 1
ATOM 2501 C CA . SER A 1 322 ? 13.695 28.438 41.594 1 95.19 322 SER A CA 1
ATOM 2502 C C . SER A 1 322 ? 12.961 27.094 41.5 1 95.19 322 SER A C 1
ATOM 2504 O O . SER A 1 322 ? 13.43 26.094 42.062 1 95.19 322 SER A O 1
ATOM 2506 N N . LYS A 1 323 ? 11.727 27.141 40.844 1 95.12 323 LYS A N 1
ATOM 2507 C CA . LYS A 1 323 ? 10.906 25.922 40.75 1 95.12 323 LYS A CA 1
ATOM 2508 C C . LYS A 1 323 ? 10.461 25.672 39.312 1 95.12 323 LYS A C 1
ATOM 2510 O O . LYS A 1 323 ? 10.172 26.625 38.594 1 95.12 323 LYS A O 1
ATOM 2515 N N . PHE A 1 324 ? 10.523 24.406 38.969 1 96.44 324 PHE A N 1
ATOM 2516 C CA . PHE A 1 324 ? 9.875 24.062 37.688 1 96.44 324 PHE A CA 1
ATOM 2517 C C . PHE A 1 324 ? 8.375 23.875 37.906 1 96.44 324 PHE A C 1
ATOM 2519 O O . PHE A 1 324 ? 7.91 23.688 39.031 1 96.44 324 PHE A O 1
ATOM 2526 N N . HIS A 1 325 ? 7.57 23.922 36.812 1 95.94 325 HIS A N 1
ATOM 2527 C CA . HIS A 1 325 ? 6.113 23.844 36.875 1 95.94 325 HIS A CA 1
ATOM 2528 C C . HIS A 1 325 ? 5.574 22.812 35.875 1 95.94 325 HIS A C 1
ATOM 2530 O O . HIS A 1 325 ? 5.98 22.797 34.688 1 95.94 325 HIS A O 1
ATOM 2536 N N . VAL A 1 326 ? 4.727 21.953 36.344 1 97.94 326 VAL A N 1
ATOM 2537 C CA . VAL A 1 326 ? 4.008 20.969 35.531 1 97.94 326 VAL A CA 1
ATOM 2538 C C . VAL A 1 326 ? 2.525 20.984 35.875 1 97.94 326 VAL A C 1
ATOM 2540 O O . VAL A 1 326 ? 2.17 21.109 37.062 1 97.94 326 VAL A O 1
ATOM 2543 N N . LEU A 1 327 ? 1.707 20.969 34.938 1 98.38 327 LEU A N 1
ATOM 2544 C CA . LEU A 1 327 ? 0.267 20.906 35.156 1 98.38 327 LEU A CA 1
ATOM 2545 C C . LEU A 1 327 ? -0.285 19.547 34.719 1 98.38 327 LEU A C 1
ATOM 2547 O O . LEU A 1 327 ? 0.159 18.969 33.719 1 98.38 327 LEU A O 1
ATOM 2551 N N . VAL A 1 328 ? -1.207 19.016 35.5 1 98.44 328 VAL A N 1
ATOM 2552 C CA . VAL A 1 328 ? -1.84 17.734 35.219 1 98.44 328 VAL A CA 1
ATOM 2553 C C . VAL A 1 328 ? -3.357 17.875 35.312 1 98.44 328 VAL A C 1
ATOM 2555 O O . VAL A 1 328 ? -3.873 18.5 36.25 1 98.44 328 VAL A O 1
ATOM 2558 N N . SER A 1 329 ? -4.062 17.344 34.375 1 98.12 329 SER A N 1
ATOM 2559 C CA . SER A 1 329 ? -5.523 17.344 34.438 1 98.12 329 SER A CA 1
ATOM 2560 C C . SER A 1 329 ? -6.09 15.977 34.062 1 98.12 329 SER A C 1
ATOM 2562 O O . SER A 1 329 ? -5.434 15.188 33.375 1 98.12 329 SER A O 1
ATOM 2564 N N . ALA A 1 330 ? -7.238 15.617 34.531 1 96.69 330 ALA A N 1
ATOM 2565 C CA . ALA A 1 330 ? -7.988 14.414 34.188 1 96.69 330 ALA A CA 1
ATOM 2566 C C . ALA A 1 330 ? -9.422 14.75 33.812 1 96.69 330 ALA A C 1
ATOM 2568 O O . ALA A 1 330 ? -10.078 15.555 34.469 1 96.69 330 ALA A O 1
ATOM 2569 N N . ALA A 1 331 ? -9.852 14.234 32.719 1 94.69 331 ALA A N 1
ATOM 2570 C CA . ALA A 1 331 ? -11.219 14.422 32.25 1 94.69 331 ALA A CA 1
ATOM 2571 C C . ALA A 1 331 ? -11.648 13.273 31.344 1 94.69 331 ALA A C 1
ATOM 2573 O O . ALA A 1 331 ? -10.812 12.562 30.797 1 94.69 331 ALA A O 1
ATOM 2574 N N . GLU A 1 332 ? -12.906 13.109 31.156 1 91.06 332 GLU A N 1
ATOM 2575 C CA . GLU A 1 332 ? -13.414 12.078 30.25 1 91.06 332 GLU A CA 1
ATOM 2576 C C . GLU A 1 332 ? -13.203 12.469 28.797 1 91.06 332 GLU A C 1
ATOM 2578 O O . GLU A 1 332 ? -13.055 11.602 27.938 1 91.06 332 GLU A O 1
ATOM 2583 N N . ASN A 1 333 ? -13.242 13.719 28.594 1 91.5 333 ASN A N 1
ATOM 2584 C CA . ASN A 1 333 ? -13.008 14.258 27.266 1 91.5 333 ASN A CA 1
ATOM 2585 C C . ASN A 1 333 ? -11.617 14.875 27.141 1 91.5 333 ASN A C 1
ATOM 2587 O O . ASN A 1 333 ? -11.219 15.688 27.969 1 91.5 333 ASN A O 1
ATOM 2591 N N . PHE A 1 334 ? -10.844 14.508 26.188 1 95.69 334 PHE A N 1
ATOM 2592 C CA . PHE A 1 334 ? -9.477 14.961 25.984 1 95.69 334 PHE A CA 1
ATOM 2593 C C . PHE A 1 334 ? -9.414 16.484 25.906 1 95.69 334 PHE A C 1
ATOM 2595 O O . PHE A 1 334 ? -8.531 17.109 26.484 1 95.69 334 PHE A O 1
ATOM 2602 N N . GLU A 1 335 ? -10.344 17.078 25.109 1 93.88 335 GLU A N 1
ATOM 2603 C CA . GLU A 1 335 ? -10.32 18.516 24.891 1 93.88 335 GLU A CA 1
ATOM 2604 C C . GLU A 1 335 ? -10.586 19.281 26.188 1 93.88 335 GLU A C 1
ATOM 2606 O O . GLU A 1 335 ? -10.039 20.359 26.391 1 93.88 335 GLU A O 1
ATOM 2611 N N . VAL A 1 336 ? -11.398 18.688 27.016 1 94 336 VAL A N 1
ATOM 2612 C CA . VAL A 1 336 ? -11.648 19.281 28.312 1 94 336 VAL A CA 1
ATOM 2613 C C . VAL A 1 336 ? -10.375 19.25 29.156 1 94 336 VAL A C 1
ATOM 2615 O O . VAL A 1 336 ? -10.016 20.25 29.797 1 94 336 VAL A O 1
ATOM 2618 N N . ALA A 1 337 ? -9.758 18.141 29.141 1 96.75 337 ALA A N 1
ATOM 2619 C CA . ALA A 1 337 ? -8.508 18.016 29.875 1 96.75 337 ALA A CA 1
ATOM 2620 C C . ALA A 1 337 ? -7.449 18.969 29.344 1 96.75 337 ALA A C 1
ATOM 2622 O O . ALA A 1 337 ? -6.719 19.594 30.125 1 96.75 337 ALA A O 1
ATOM 2623 N N . MET A 1 338 ? -7.359 19.109 28.078 1 96.88 338 MET A N 1
ATOM 2624 C CA . MET A 1 338 ? -6.395 19.984 27.422 1 96.88 338 MET A CA 1
ATOM 2625 C C . MET A 1 338 ? -6.688 21.453 27.766 1 96.88 338 MET A C 1
ATOM 2627 O O . MET A 1 338 ? -5.773 22.219 28.062 1 96.88 338 MET A O 1
ATOM 2631 N N . SER A 1 339 ? -7.945 21.844 27.719 1 96.06 339 SER A N 1
ATOM 2632 C CA . SER A 1 339 ? -8.328 23.203 28.047 1 96.06 339 SER A CA 1
ATOM 2633 C C . SER A 1 339 ? -7.953 23.547 29.484 1 96.06 339 SER A C 1
ATOM 2635 O O . SER A 1 339 ? -7.484 24.656 29.766 1 96.06 339 SER A O 1
ATOM 2637 N N . ALA A 1 340 ? -8.109 22.547 30.328 1 96.75 340 ALA A N 1
ATOM 2638 C CA . ALA A 1 340 ? -7.816 22.781 31.75 1 96.75 340 ALA A CA 1
ATOM 2639 C C . ALA A 1 340 ? -6.352 23.141 31.953 1 96.75 340 ALA A C 1
ATOM 2641 O O . ALA A 1 340 ? -6.039 24.109 32.656 1 96.75 340 ALA A O 1
ATOM 2642 N N . VAL A 1 341 ? -5.5 22.438 31.359 1 97.75 341 VAL A N 1
ATOM 2643 C CA . VAL A 1 341 ? -4.074 22.656 31.578 1 97.75 341 VAL A CA 1
ATOM 2644 C C . VAL A 1 341 ? -3.627 23.922 30.859 1 97.75 341 VAL A C 1
ATOM 2646 O O . VAL A 1 341 ? -2.715 24.625 31.312 1 97.75 341 VAL A O 1
ATOM 2649 N N . VAL A 1 342 ? -4.113 24.266 29.703 1 96.44 342 VAL A N 1
ATOM 2650 C CA . VAL A 1 342 ? -3.672 25.438 28.938 1 96.44 342 VAL A CA 1
ATOM 2651 C C . VAL A 1 342 ? -4.16 26.703 29.625 1 96.44 342 VAL A C 1
ATOM 2653 O O . VAL A 1 342 ? -3.414 27.688 29.719 1 96.44 342 VAL A O 1
ATOM 2656 N N . TYR A 1 343 ? -5.402 26.703 30.078 1 94.56 343 TYR A N 1
ATOM 2657 C CA . TYR A 1 343 ? -5.93 27.875 30.766 1 94.56 343 TYR A CA 1
ATOM 2658 C C . TYR A 1 343 ? -5.152 28.156 32.062 1 94.56 343 TYR A C 1
ATOM 2660 O O . TYR A 1 343 ? -4.867 29.297 32.375 1 94.56 343 TYR A O 1
ATOM 2668 N N . GLU A 1 344 ? -4.855 27.109 32.719 1 95.88 344 GLU A N 1
ATOM 2669 C CA . GLU A 1 344 ? -4.043 27.281 33.938 1 95.88 344 GLU A CA 1
ATOM 2670 C C . GLU A 1 344 ? -2.639 27.766 33.562 1 95.88 344 GLU A C 1
ATOM 2672 O O . GLU A 1 344 ? -2.047 28.562 34.312 1 95.88 344 GLU A O 1
ATOM 2677 N N . ALA A 1 345 ? -2.084 27.281 32.531 1 96.56 345 ALA A N 1
ATOM 2678 C CA . ALA A 1 345 ? -0.756 27.703 32.094 1 96.56 345 ALA A CA 1
ATOM 2679 C C . ALA A 1 345 ? -0.716 29.203 31.812 1 96.56 345 ALA A C 1
ATOM 2681 O O . ALA A 1 345 ? 0.294 29.859 32.062 1 96.56 345 ALA A O 1
ATOM 2682 N N . ARG A 1 346 ? -1.761 29.766 31.266 1 94.12 346 ARG A N 1
ATOM 2683 C CA . ARG A 1 346 ? -1.85 31.203 31 1 94.12 346 ARG A CA 1
ATOM 2684 C C . ARG A 1 346 ? -1.728 32 32.312 1 94.12 346 ARG A C 1
ATOM 2686 O O . ARG A 1 346 ? -1.112 33.062 32.312 1 94.12 346 ARG A O 1
ATOM 2693 N N . LYS A 1 347 ? -2.215 31.391 33.375 1 92.06 347 LYS A N 1
ATOM 2694 C CA . LYS A 1 347 ? -2.133 32.062 34.688 1 92.06 347 LYS A CA 1
ATOM 2695 C C . LYS A 1 347 ? -0.719 31.969 35.25 1 92.06 347 LYS A C 1
ATOM 2697 O O . LYS A 1 347 ? -0.249 32.906 35.875 1 92.06 347 LYS A O 1
ATOM 2702 N N . VAL A 1 348 ? -0.171 30.844 35 1 92.19 348 VAL A N 1
ATOM 2703 C CA . VAL A 1 348 ? 1.167 30.609 35.531 1 92.19 348 VAL A CA 1
ATOM 2704 C C . VAL A 1 348 ? 2.156 31.578 34.875 1 92.19 348 VAL A C 1
ATOM 2706 O O . VAL A 1 348 ? 3.062 32.094 35.531 1 92.19 348 VAL A O 1
ATOM 2709 N N . VAL A 1 349 ? 2.08 31.891 33.688 1 90.19 349 VAL A N 1
ATOM 2710 C CA . VAL A 1 349 ? 3.008 32.719 32.938 1 90.19 349 VAL A CA 1
ATOM 2711 C C . VAL A 1 349 ? 2.75 34.188 33.219 1 90.19 349 VAL A C 1
ATOM 2713 O O . VAL A 1 349 ? 3.676 35 33.188 1 90.19 349 VAL A O 1
ATOM 2716 N N . ARG A 1 350 ? 1.6 34.719 33.438 1 77.25 350 ARG A N 1
ATOM 2717 C CA . ARG A 1 350 ? 1.312 36.125 33.781 1 77.25 350 ARG A CA 1
ATOM 2718 C C . ARG A 1 350 ? 0.604 36.219 35.125 1 77.25 350 ARG A C 1
ATOM 2720 O O . ARG A 1 350 ? -0.62 36.344 35.188 1 77.25 350 ARG A O 1
ATOM 2727 N N . PRO A 1 351 ? 1.491 36.031 36.219 1 51.25 351 PRO A N 1
ATOM 2728 C CA . PRO A 1 351 ? 0.804 36 37.5 1 51.25 351 PRO A CA 1
ATOM 2729 C C . PRO A 1 351 ? 0.081 37.312 37.812 1 51.25 351 PRO A C 1
ATOM 2731 O O . PRO A 1 351 ? -0.95 37.312 38.469 1 51.25 351 PRO A O 1
ATOM 2734 N N . PHE A 1 352 ? 0.751 38.656 37.688 1 42.16 352 PHE A N 1
ATOM 2735 C CA . PHE A 1 352 ? 0.229 39.906 38.219 1 42.16 352 PHE A CA 1
ATOM 2736 C C . PHE A 1 352 ? -0.899 40.438 37.344 1 42.16 352 PHE A C 1
ATOM 2738 O O . PHE A 1 352 ? -1.187 41.656 37.375 1 42.16 352 PHE A O 1
ATOM 2745 N N . ALA A 1 353 ? -1.34 39.969 36.406 1 43.53 353 ALA A N 1
ATOM 2746 C CA . ALA A 1 353 ? -2.541 40.594 35.875 1 43.53 353 ALA A CA 1
ATOM 2747 C C . ALA A 1 353 ? -3.617 40.75 36.938 1 43.53 353 ALA A C 1
ATOM 2749 O O . ALA A 1 353 ? -4.07 39.75 37.531 1 43.53 353 ALA A O 1
ATOM 2750 N N . ASP A 1 354 ? -3.508 41.781 37.688 1 35.97 354 ASP A N 1
ATOM 2751 C CA . ASP A 1 354 ? -4.5 42.281 38.625 1 35.97 354 ASP A CA 1
ATOM 2752 C C . ASP A 1 354 ? -5.918 41.938 38.156 1 35.97 354 ASP A C 1
ATOM 2754 O O . ASP A 1 354 ? -6.316 42.312 37.062 1 35.97 354 ASP A O 1
ATOM 2758 N N . ALA A 1 355 ? -6.535 41.062 38.719 1 37.59 355 ALA A N 1
ATOM 2759 C CA . ALA A 1 355 ? -7.945 40.719 38.562 1 37.59 355 ALA A CA 1
ATOM 2760 C C . ALA A 1 355 ? -8.82 41.969 38.531 1 37.59 355 ALA A C 1
ATOM 2762 O O . ALA A 1 355 ? -10.031 41.875 38.344 1 37.59 355 ALA A O 1
ATOM 2763 N N . SER A 1 356 ? -8.414 43.062 39.25 1 32 356 SER A N 1
ATOM 2764 C CA . SER A 1 356 ? -9.383 44.125 39.5 1 32 356 SER A CA 1
ATOM 2765 C C . SER A 1 356 ? -9.938 44.688 38.188 1 32 356 SER A C 1
ATOM 2767 O O . SER A 1 356 ? -11.133 44.938 38.062 1 32 356 SER A O 1
ATOM 2769 N N . HIS A 1 357 ? -9.086 45.656 37.5 1 30.84 357 HIS A N 1
ATOM 2770 C CA . HIS A 1 357 ? -9.711 46.531 36.5 1 30.84 357 HIS A CA 1
ATOM 2771 C C . HIS A 1 357 ? -9.992 45.781 35.188 1 30.84 357 HIS A C 1
ATOM 2773 O O . HIS A 1 357 ? -10.336 46.406 34.188 1 30.84 357 HIS A O 1
ATOM 2779 N N . LEU A 1 358 ? -9.273 44.688 34.938 1 31.2 358 LEU A N 1
ATOM 2780 C CA . LEU A 1 358 ? -9.789 44.156 33.688 1 31.2 358 LEU A CA 1
ATOM 2781 C C . LEU A 1 358 ? -11.234 43.688 33.844 1 31.2 358 LEU A C 1
ATOM 2783 O O . LEU A 1 358 ? -11.531 42.812 34.656 1 31.2 358 LEU A O 1
ATOM 2787 N N . ASP A 1 359 ? -12.133 44.656 33.844 1 29.27 359 ASP A N 1
ATOM 2788 C CA . ASP A 1 359 ? -13.5 44.312 33.469 1 29.27 359 ASP A CA 1
ATOM 2789 C C . ASP A 1 359 ? -13.516 43.094 32.531 1 29.27 359 ASP A C 1
ATOM 2791 O O . ASP A 1 359 ? -13.398 43.281 31.312 1 29.27 359 ASP A O 1
ATOM 2795 N N . LEU A 1 360 ? -12.773 42.156 32.875 1 30.34 360 LEU A N 1
ATOM 2796 C CA . LEU A 1 360 ? -12.648 40.844 32.25 1 30.34 360 LEU A CA 1
ATOM 2797 C C . LEU A 1 360 ? -14.023 40.281 31.875 1 30.34 360 LEU A C 1
ATOM 2799 O O . LEU A 1 360 ? -14.156 39.094 31.609 1 30.34 360 LEU A O 1
ATOM 2803 N N . GLU A 1 361 ? -15.086 41 32.344 1 29.2 361 GLU A N 1
ATOM 2804 C CA . GLU A 1 361 ? -16.312 40.312 31.953 1 29.2 361 GLU A CA 1
ATOM 2805 C C . GLU A 1 361 ? -16.234 39.812 30.516 1 29.2 361 GLU A C 1
ATOM 2807 O O . GLU A 1 361 ? -16.703 38.719 30.219 1 29.2 361 GLU A O 1
ATOM 2812 N N . ASP A 1 362 ? -16.031 40.844 29.609 1 29.7 362 ASP A N 1
ATOM 2813 C CA . ASP A 1 362 ? -16.422 40.562 28.234 1 29.7 362 ASP A CA 1
ATOM 2814 C C . ASP A 1 362 ? -15.391 39.688 27.547 1 29.7 362 ASP A C 1
ATOM 2816 O O . ASP A 1 362 ? -15.703 39.031 26.547 1 29.7 362 ASP A O 1
ATOM 2820 N N . SER A 1 363 ? -13.945 39.969 27.641 1 29.86 363 SER A N 1
ATOM 2821 C CA . SER A 1 363 ? -13.125 39.5 26.531 1 29.86 363 SER A CA 1
ATOM 2822 C C . SER A 1 363 ? -12.484 38.156 26.844 1 29.86 363 SER A C 1
ATOM 2824 O O . SER A 1 363 ? -11.438 37.812 26.297 1 29.86 363 SER A O 1
ATOM 2826 N N . VAL A 1 364 ? -12.547 37.656 28 1 31.7 364 VAL A N 1
ATOM 2827 C CA . VAL A 1 364 ? -11.867 36.375 28.125 1 31.7 364 VAL A CA 1
ATOM 2828 C C . VAL A 1 364 ? -12.352 35.438 27.016 1 31.7 364 VAL A C 1
ATOM 2830 O O . VAL A 1 364 ? -13.539 35.125 26.938 1 31.7 364 VAL A O 1
ATOM 2833 N N . PRO A 1 365 ? -11.562 35.406 26 1 31.3 365 PRO A N 1
ATOM 2834 C CA . PRO A 1 365 ? -12.078 34.406 25.047 1 31.3 365 PRO A CA 1
ATOM 2835 C C . PRO A 1 365 ? -12.391 33.062 25.719 1 31.3 365 PRO A C 1
ATOM 2837 O O . PRO A 1 365 ? -11.633 32.594 26.578 1 31.3 365 PRO A O 1
ATOM 2840 N N . LEU A 1 366 ? -13.656 32.75 26.016 1 31.53 366 LEU A N 1
ATOM 2841 C CA . LEU A 1 366 ? -14.172 31.453 26.453 1 31.53 366 LEU A CA 1
ATOM 2842 C C . LEU A 1 366 ? -13.266 30.328 25.984 1 31.53 366 LEU A C 1
ATOM 2844 O O . LEU A 1 366 ? -12.555 30.469 24.984 1 31.53 366 LEU A O 1
ATOM 2848 N N . SER A 1 367 ? -12.906 29.281 26.828 1 30.67 367 SER A N 1
ATOM 2849 C CA . SER A 1 367 ? -12.352 27.953 26.547 1 30.67 367 SER A CA 1
ATOM 2850 C C . SER A 1 367 ? -12.547 27.578 25.078 1 30.67 367 SER A C 1
ATOM 2852 O O . SER A 1 367 ? -13.492 28.031 24.438 1 30.67 367 SER A O 1
ATOM 2854 N N . PRO A 1 368 ? -11.539 27.281 24.375 1 36.28 368 PRO A N 1
ATOM 2855 C CA . PRO A 1 368 ? -11.977 26.906 23.031 1 36.28 368 PRO A CA 1
ATOM 2856 C C . PRO A 1 368 ? -13.359 26.25 23.031 1 36.28 368 PRO A C 1
ATOM 2858 O O . PRO A 1 368 ? -13.586 25.266 23.734 1 36.28 368 PRO A O 1
ATOM 2861 N N . PRO A 1 369 ? -14.406 27 22.953 1 37.84 369 PRO A N 1
ATOM 2862 C CA . PRO A 1 369 ? -15.758 26.438 22.969 1 37.84 369 PRO A CA 1
ATOM 2863 C C . PRO A 1 369 ? -15.867 25.141 22.172 1 37.84 369 PRO A C 1
ATOM 2865 O O . PRO A 1 369 ? -15.016 24.844 21.344 1 37.84 369 PRO A O 1
ATOM 2868 N N . GLY A 1 370 ? -16.562 24.219 22.75 1 41.5 370 GLY A N 1
ATOM 2869 C CA . GLY A 1 370 ? -16.969 23.062 21.969 1 41.5 370 GLY A CA 1
ATOM 2870 C C . GLY A 1 370 ? -17.094 23.359 20.484 1 41.5 370 GLY A C 1
ATOM 2871 O O . GLY A 1 370 ? -17.109 24.531 20.078 1 41.5 370 GLY A O 1
ATOM 2872 N N . ASP A 1 371 ? -16.734 22.438 19.703 1 43.78 371 ASP A N 1
ATOM 2873 C CA . ASP A 1 371 ? -16.734 22.562 18.25 1 43.78 371 ASP A CA 1
ATOM 2874 C C . ASP A 1 371 ? -17.781 23.578 17.781 1 43.78 371 ASP A C 1
ATOM 2876 O O . ASP A 1 371 ? -17.719 24.047 16.641 1 43.78 371 ASP A O 1
ATOM 2880 N N . ASP A 1 372 ? -18.812 23.891 18.625 1 39.03 372 ASP A N 1
ATOM 2881 C CA . ASP A 1 372 ? -19.906 24.734 18.156 1 39.03 372 ASP A CA 1
ATOM 2882 C C . ASP A 1 372 ? -19.734 26.172 18.641 1 39.03 372 ASP A C 1
ATOM 2884 O O . ASP A 1 372 ? -20.594 27.016 18.406 1 39.03 372 ASP A O 1
ATOM 2888 N N . MET A 1 373 ? -18.875 26.328 19.578 1 36.22 373 MET A N 1
ATOM 2889 C CA . MET A 1 373 ? -18.906 27.703 20.078 1 36.22 373 MET A CA 1
ATOM 2890 C C . MET A 1 373 ? -18 28.609 19.25 1 36.22 373 MET A C 1
ATOM 2892 O O . MET A 1 373 ? -16.781 28.516 19.344 1 36.22 373 MET A O 1
ATOM 2896 N N . VAL A 1 374 ? -18.312 28.891 18.234 1 38.97 374 VAL A N 1
ATOM 2897 C CA . VAL A 1 374 ? -17.672 29.953 17.484 1 38.97 374 VAL A CA 1
ATOM 2898 C C . VAL A 1 374 ? -17.875 31.281 18.188 1 38.97 374 VAL A C 1
ATOM 2900 O O . VAL A 1 374 ? -19.016 31.719 18.391 1 38.97 374 VAL A O 1
ATOM 2903 N N . LEU A 1 375 ? -17.031 31.75 19.109 1 33.16 375 LEU A N 1
ATOM 2904 C CA . LEU A 1 375 ? -17.172 33.125 19.562 1 33.16 375 LEU A CA 1
ATOM 2905 C C . LEU A 1 375 ? -17.203 34.094 18.391 1 33.16 375 LEU A C 1
ATOM 2907 O O . LEU A 1 375 ? -16.203 34.25 17.688 1 33.16 375 LEU A O 1
ATOM 2911 N N . VAL A 1 376 ? -18.281 34.188 17.844 1 34.53 376 VAL A N 1
ATOM 2912 C CA . VAL A 1 376 ? -18.469 35.281 16.875 1 34.53 376 VAL A CA 1
ATOM 2913 C C . VAL A 1 376 ? -18.297 36.625 17.547 1 34.53 376 VAL A C 1
ATOM 2915 O O . VAL A 1 376 ? -19.094 37 18.391 1 34.53 376 VAL A O 1
ATOM 2918 N N . GLU A 1 377 ? -17.25 36.906 18.016 1 33.72 377 GLU A N 1
ATOM 2919 C CA . GLU A 1 377 ? -17.109 38.25 18.594 1 33.72 377 GLU A CA 1
ATOM 2920 C C . GLU A 1 377 ? -17.859 39.281 17.75 1 33.72 377 GLU A C 1
ATOM 2922 O O . GLU A 1 377 ? -18.047 40.438 18.188 1 33.72 377 GLU A O 1
ATOM 2927 N N . LYS A 1 378 ? -17.625 39.406 16.406 1 38.28 378 LYS A N 1
ATOM 2928 C CA . LYS A 1 378 ? -17.938 40.688 15.789 1 38.28 378 LYS A CA 1
ATOM 2929 C C . LYS A 1 378 ? -19.453 40.906 15.727 1 38.28 378 LYS A C 1
ATOM 2931 O O . LYS A 1 378 ? -20.219 39.938 15.766 1 38.28 378 LYS A O 1
ATOM 2936 N N . ASP A 1 379 ? -19.844 41.969 15.742 1 33.59 379 ASP A N 1
ATOM 2937 C CA . ASP A 1 379 ? -21.141 42.594 15.469 1 33.59 379 ASP A CA 1
ATOM 2938 C C . ASP A 1 379 ? -21.828 41.938 14.281 1 33.59 379 ASP A C 1
ATOM 2940 O O . ASP A 1 379 ? -21.297 41.906 13.18 1 33.59 379 ASP A O 1
ATOM 2944 N N . PRO A 1 380 ? -22.812 41.156 14.523 1 39.5 380 PRO A N 1
ATOM 2945 C CA . PRO A 1 380 ? -23.609 40.531 13.453 1 39.5 380 PRO A CA 1
ATOM 2946 C C . PRO A 1 380 ? -23.766 41.438 12.234 1 39.5 380 PRO A C 1
ATOM 2948 O O . PRO A 1 380 ? -24.094 40.969 11.141 1 39.5 380 PRO A O 1
ATOM 2951 N N . SER A 1 381 ? -23.844 42.75 12.438 1 41.47 381 SER A N 1
ATOM 2952 C CA . SER A 1 381 ? -24.062 43.688 11.336 1 41.47 381 SER A CA 1
ATOM 2953 C C . SER A 1 381 ? -22.766 43.969 10.586 1 41.47 381 SER A C 1
ATOM 2955 O O . SER A 1 381 ? -22.781 44.656 9.555 1 41.47 381 SER A O 1
ATOM 2957 N N . ALA A 1 382 ? -21.703 43.531 11.148 1 48.81 382 ALA A N 1
ATOM 2958 C CA . ALA A 1 382 ? -20.438 43.906 10.523 1 48.81 382 ALA A CA 1
ATOM 2959 C C . ALA A 1 382 ? -20.156 43.062 9.289 1 48.81 382 ALA A C 1
ATOM 2961 O O . ALA A 1 382 ? -20.281 41.844 9.328 1 48.81 382 ALA A O 1
ATOM 2962 N N . GLN A 1 383 ? -20.047 43.625 8.133 1 57.81 383 GLN A N 1
ATOM 2963 C CA . GLN A 1 383 ? -19.672 43.031 6.859 1 57.81 383 GLN A CA 1
ATOM 2964 C C . GLN A 1 383 ? -18.328 42.312 6.957 1 57.81 383 GLN A C 1
ATOM 2966 O O . GLN A 1 383 ? -17.453 42.719 7.707 1 57.81 383 GLN A O 1
ATOM 2971 N N . TRP A 1 384 ? -18.312 41.156 6.336 1 68.81 384 TRP A N 1
ATOM 2972 C CA . TRP A 1 384 ? -17.078 40.406 6.254 1 68.81 384 TRP A CA 1
ATOM 2973 C C . TRP A 1 384 ? -15.992 41.188 5.516 1 68.81 384 TRP A C 1
ATOM 2975 O O . TRP A 1 384 ? -16.266 41.812 4.496 1 68.81 384 TRP A O 1
ATOM 2985 N N . LEU A 1 385 ? -14.758 41.344 6.168 1 65.69 385 LEU A N 1
ATOM 2986 C CA . LEU A 1 385 ? -13.609 41.938 5.508 1 65.69 385 LEU A CA 1
ATOM 2987 C C . LEU A 1 385 ? -12.461 40.938 5.395 1 65.69 385 LEU A C 1
ATOM 2989 O O . LEU A 1 385 ? -12.094 40.312 6.379 1 65.69 385 LEU A O 1
ATOM 2993 N N . SER A 1 386 ? -12.055 40.781 4.176 1 77.56 386 SER A N 1
ATOM 2994 C CA . SER A 1 386 ? -10.945 39.844 3.941 1 77.56 386 SER A CA 1
ATOM 2995 C C . SER A 1 386 ? -9.68 40.312 4.641 1 77.56 386 SER A C 1
ATOM 2997 O O . SER A 1 386 ? -9.367 41.531 4.633 1 77.56 386 SER A O 1
ATOM 2999 N N . GLU A 1 387 ? -9.031 39.375 5.258 1 85.19 387 GLU A N 1
ATOM 3000 C CA . GLU A 1 387 ? -7.723 39.625 5.867 1 85.19 387 GLU A CA 1
ATOM 3001 C C . GLU A 1 387 ? -6.605 39.062 4.988 1 85.19 387 GLU A C 1
ATOM 3003 O O . GLU A 1 387 ? -6.863 38.344 4.016 1 85.19 387 GLU A O 1
ATOM 3008 N N . TRP A 1 388 ? -5.457 39.531 5.324 1 89.56 388 TRP A N 1
ATOM 3009 C CA . TRP A 1 388 ? -4.312 39.094 4.527 1 89.56 388 TRP A CA 1
ATOM 3010 C C . TRP A 1 388 ? -4.203 37.562 4.504 1 89.56 388 TRP A C 1
ATOM 3012 O O . TRP A 1 388 ? -3.771 37 3.506 1 89.56 388 TRP A O 1
ATOM 3022 N N . ILE A 1 389 ? -4.668 36.906 5.574 1 94.31 389 ILE A N 1
ATOM 3023 C CA . ILE A 1 389 ? -4.562 35.469 5.684 1 94.31 389 ILE A CA 1
ATOM 3024 C C . ILE A 1 389 ? -5.594 34.812 4.773 1 94.31 389 ILE A C 1
ATOM 3026 O O . ILE A 1 389 ? -5.504 33.594 4.492 1 94.31 389 ILE A O 1
ATOM 3030 N N . ASP A 1 390 ? -6.539 35.5 4.273 1 95.38 390 ASP A N 1
ATOM 3031 C CA . ASP A 1 390 ? -7.594 34.938 3.426 1 95.38 390 ASP A CA 1
ATOM 3032 C C . ASP A 1 390 ? -7.16 34.906 1.961 1 95.38 390 ASP A C 1
ATOM 3034 O O . ASP A 1 390 ? -7.781 34.25 1.138 1 95.38 390 ASP A O 1
ATOM 3038 N N . GLY A 1 391 ? -6.148 35.656 1.636 1 96.94 391 GLY A N 1
ATOM 3039 C CA . GLY A 1 391 ? -5.703 35.75 0.253 1 96.94 391 GLY A CA 1
ATOM 3040 C C . GLY A 1 391 ? -4.82 34.562 -0.148 1 96.94 391 GLY A C 1
ATOM 3041 O O . GLY A 1 391 ? -3.994 34.094 0.642 1 96.94 391 GLY A O 1
ATOM 3042 N N . LEU A 1 392 ? -5.059 34.062 -1.37 1 97.94 392 LEU A N 1
ATOM 3043 C CA . LEU A 1 392 ? -4.137 33.062 -1.89 1 97.94 392 LEU A CA 1
ATOM 3044 C C . LEU A 1 392 ? -2.717 33.625 -1.965 1 97.94 392 LEU A C 1
ATOM 3046 O O . LEU A 1 392 ? -2.504 34.75 -2.451 1 97.94 392 LEU A O 1
ATOM 3050 N N . THR A 1 393 ? -1.779 32.875 -1.518 1 98.38 393 THR A N 1
ATOM 3051 C CA . THR A 1 393 ? -0.412 33.375 -1.389 1 98.38 393 THR A CA 1
ATOM 3052 C C . THR A 1 393 ? 0.55 32.5 -2.207 1 98.38 393 THR A C 1
ATOM 3054 O O . THR A 1 393 ? 0.379 31.297 -2.301 1 98.38 393 THR A O 1
ATOM 3057 N N . TYR A 1 394 ? 1.479 33.125 -2.893 1 98.44 394 TYR A N 1
ATOM 3058 C CA . TYR A 1 394 ? 2.566 32.438 -3.578 1 98.44 394 TYR A CA 1
ATOM 3059 C C . TYR A 1 394 ? 3.885 32.625 -2.832 1 98.44 394 TYR A C 1
ATOM 3061 O O . TYR A 1 394 ? 4.23 33.75 -2.432 1 98.44 394 TYR A O 1
ATOM 3069 N N . CYS A 1 395 ? 4.578 31.609 -2.531 1 98.19 395 CYS A N 1
ATOM 3070 C CA . CYS A 1 395 ? 5.898 31.625 -1.905 1 98.19 395 CYS A CA 1
ATOM 3071 C C . CYS A 1 395 ? 6.965 31.125 -2.873 1 98.19 395 CYS A C 1
ATOM 3073 O O . CYS A 1 395 ? 6.773 30.109 -3.553 1 98.19 395 CYS A O 1
ATOM 3075 N N . THR A 1 396 ? 8.141 31.703 -2.934 1 97.69 396 THR A N 1
ATOM 3076 C CA . THR A 1 396 ? 9.133 31.469 -3.971 1 97.69 396 THR A CA 1
ATOM 3077 C C . THR A 1 396 ? 10.016 30.281 -3.617 1 97.69 396 THR A C 1
ATOM 3079 O O . THR A 1 396 ? 10.766 29.781 -4.461 1 97.69 396 THR A O 1
ATOM 3082 N N . TRP A 1 397 ? 9.969 29.688 -2.461 1 94.06 397 TRP A N 1
ATOM 3083 C CA . TRP A 1 397 ? 10.992 28.797 -1.915 1 94.06 397 TRP A CA 1
ATOM 3084 C C . TRP A 1 397 ? 11.148 27.547 -2.773 1 94.06 397 TRP A C 1
ATOM 3086 O O . TRP A 1 397 ? 12.164 27.359 -3.445 1 94.06 397 TRP A O 1
ATOM 3096 N N . ASN A 1 398 ? 10.148 26.734 -2.947 1 90.81 398 ASN A N 1
ATOM 3097 C CA . ASN A 1 398 ? 10.297 25.5 -3.699 1 90.81 398 ASN A CA 1
ATOM 3098 C C . ASN A 1 398 ? 10.211 25.734 -5.203 1 90.81 398 ASN A C 1
ATOM 3100 O O . ASN A 1 398 ? 10.844 25.031 -5.988 1 90.81 398 ASN A O 1
ATOM 3104 N N . GLY A 1 399 ? 9.484 26.719 -5.625 1 93.19 399 GLY A N 1
ATOM 3105 C CA . GLY A 1 399 ? 9.234 26.953 -7.039 1 93.19 399 GLY A CA 1
ATOM 3106 C C . GLY A 1 399 ? 10.414 27.594 -7.75 1 93.19 399 GLY A C 1
ATOM 3107 O O . GLY A 1 399 ? 10.711 27.25 -8.898 1 93.19 399 GLY A O 1
ATOM 3108 N N . LEU A 1 400 ? 11.062 28.578 -7.016 1 93.94 400 LEU A N 1
ATOM 3109 C CA . LEU A 1 400 ? 12.109 29.344 -7.676 1 93.94 400 LEU A CA 1
ATOM 3110 C C . LEU A 1 400 ? 13.477 29 -7.105 1 93.94 400 LEU A C 1
ATOM 3112 O O . LEU A 1 400 ? 14.5 29.25 -7.75 1 93.94 400 LEU A O 1
ATOM 3116 N N . GLY A 1 401 ? 13.523 28.516 -5.891 1 89.19 401 GLY A N 1
ATOM 3117 C CA . GLY A 1 401 ? 14.789 28.188 -5.27 1 89.19 401 GLY A CA 1
ATOM 3118 C C . GLY A 1 401 ? 15.445 29.375 -4.586 1 89.19 401 GLY A C 1
ATOM 3119 O O . GLY A 1 401 ? 14.883 30.469 -4.551 1 89.19 401 GLY A O 1
ATOM 3120 N N . GLN A 1 402 ? 16.656 29.203 -4.105 1 87.44 402 GLN A N 1
ATOM 3121 C CA . GLN A 1 402 ? 17.344 30.172 -3.256 1 87.44 402 GLN A CA 1
ATOM 3122 C C . GLN A 1 402 ? 18.078 31.219 -4.094 1 87.44 402 GLN A C 1
ATOM 3124 O 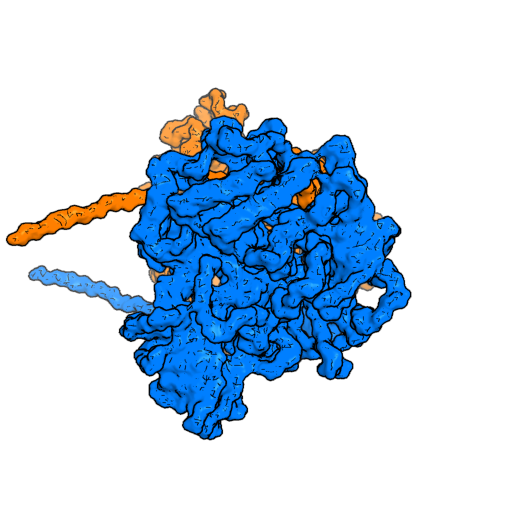O . GLN A 1 402 ? 18.391 32.312 -3.602 1 87.44 402 GLN A O 1
ATOM 3129 N N . ASP A 1 403 ? 18.406 30.906 -5.34 1 90.44 403 ASP A N 1
ATOM 3130 C CA . ASP A 1 403 ? 19.062 31.859 -6.215 1 90.44 403 ASP A CA 1
ATOM 3131 C C . ASP A 1 403 ? 18.047 32.844 -6.828 1 90.44 403 ASP A C 1
ATOM 3133 O O . ASP A 1 403 ? 17.859 32.844 -8.047 1 90.44 403 ASP A O 1
ATOM 3137 N N . LEU A 1 404 ? 17.594 33.781 -5.996 1 95 404 LEU A N 1
ATOM 3138 C CA . LEU A 1 404 ? 16.484 34.625 -6.391 1 95 404 LEU A CA 1
ATOM 3139 C C . LEU A 1 404 ? 16.984 35.875 -7.102 1 95 404 LEU A C 1
ATOM 3141 O O . LEU A 1 404 ? 18 36.469 -6.711 1 95 404 LEU A O 1
ATOM 3145 N N . THR A 1 405 ? 16.297 36.281 -8.125 1 96.69 405 THR A N 1
ATOM 3146 C CA . THR A 1 405 ? 16.516 37.531 -8.828 1 96.69 405 THR A CA 1
ATOM 3147 C C . THR A 1 405 ? 15.18 38.219 -9.125 1 96.69 405 THR A C 1
ATOM 3149 O O . THR A 1 405 ? 14.125 37.562 -9.125 1 96.69 405 THR A O 1
ATOM 3152 N N . GLU A 1 406 ? 15.273 39.531 -9.273 1 97.25 406 GLU A N 1
ATOM 3153 C CA . GLU A 1 406 ? 14.086 40.281 -9.688 1 97.25 406 GLU A CA 1
ATOM 3154 C C . GLU A 1 406 ? 13.461 39.656 -10.93 1 97.25 406 GLU A C 1
ATOM 3156 O O . GLU A 1 406 ? 12.242 39.469 -11 1 97.25 406 GLU A O 1
ATOM 3161 N N . GLU A 1 407 ? 14.273 39.219 -11.844 1 96.44 407 GLU A N 1
ATOM 3162 C CA . GLU A 1 407 ? 13.797 38.656 -13.102 1 96.44 407 GLU A CA 1
ATOM 3163 C C . GLU A 1 407 ? 13.039 37.375 -12.875 1 96.44 407 GLU A C 1
ATOM 3165 O O . GLU A 1 407 ? 11.984 37.125 -13.477 1 96.44 407 GLU A O 1
ATOM 3170 N N . LYS A 1 408 ? 13.578 36.469 -12.078 1 96.69 408 LYS A N 1
ATOM 3171 C CA . LYS A 1 408 ? 12.93 35.219 -11.789 1 96.69 408 LYS A CA 1
ATOM 3172 C C . LYS A 1 408 ? 11.57 35.406 -11.141 1 96.69 408 LYS A C 1
ATOM 3174 O O . LYS A 1 408 ? 10.609 34.719 -11.461 1 96.69 408 LYS A O 1
ATOM 3179 N N . ILE A 1 409 ? 11.492 36.344 -10.242 1 98.06 409 ILE A N 1
ATOM 3180 C CA . ILE A 1 409 ? 10.258 36.625 -9.523 1 98.06 409 ILE A CA 1
ATOM 3181 C C . ILE A 1 409 ? 9.211 37.156 -10.5 1 98.06 409 ILE A C 1
ATOM 3183 O O . ILE A 1 409 ? 8.07 36.688 -10.523 1 98.06 409 ILE A O 1
ATOM 3187 N N . LEU A 1 410 ? 9.609 38.156 -11.297 1 97.62 410 LEU A N 1
ATOM 3188 C CA . LEU A 1 410 ? 8.68 38.75 -12.25 1 97.62 410 LEU A CA 1
ATOM 3189 C C . LEU A 1 410 ? 8.211 37.719 -13.273 1 97.62 410 LEU A C 1
ATOM 3191 O O . LEU A 1 410 ? 7.043 37.688 -13.656 1 97.62 410 LEU A O 1
ATOM 3195 N N . ARG A 1 411 ? 9.133 36.875 -13.648 1 96.69 411 ARG A N 1
ATOM 3196 C CA . ARG A 1 411 ? 8.773 35.812 -14.594 1 96.69 411 ARG A CA 1
ATOM 3197 C C . ARG A 1 411 ? 7.758 34.875 -13.984 1 96.69 411 ARG A C 1
ATOM 3199 O O . ARG A 1 411 ? 6.848 34.406 -14.672 1 96.69 411 ARG A O 1
ATOM 3206 N N . ALA A 1 412 ? 7.961 34.469 -12.789 1 97.62 412 ALA A N 1
ATOM 3207 C CA . ALA A 1 412 ? 7.031 33.594 -12.109 1 97.62 412 ALA A CA 1
ATOM 3208 C C . ALA A 1 412 ? 5.645 34.219 -12 1 97.62 412 ALA A C 1
ATOM 3210 O O . ALA A 1 412 ? 4.633 33.562 -12.219 1 97.62 412 ALA A O 1
ATOM 3211 N N . LEU A 1 413 ? 5.594 35.5 -11.688 1 98.12 413 LEU A N 1
ATOM 3212 C CA . LEU A 1 413 ? 4.324 36.188 -11.539 1 98.12 413 LEU A CA 1
ATOM 3213 C C . LEU A 1 413 ? 3.633 36.344 -12.891 1 98.12 413 LEU A C 1
ATOM 3215 O O . LEU A 1 413 ? 2.406 36.25 -12.984 1 98.12 413 LEU A O 1
ATOM 3219 N N . ASP A 1 414 ? 4.438 36.531 -13.922 1 97.12 414 ASP A N 1
ATOM 3220 C CA . ASP A 1 414 ? 3.893 36.594 -15.273 1 97.12 414 ASP A CA 1
ATOM 3221 C C . ASP A 1 414 ? 3.246 35.25 -15.648 1 97.12 414 ASP A C 1
ATOM 3223 O O . ASP A 1 414 ? 2.201 35.219 -16.297 1 97.12 414 ASP A O 1
ATOM 3227 N N . SER A 1 415 ? 3.955 34.25 -15.273 1 96.5 415 SER A N 1
ATOM 3228 C CA . SER A 1 415 ? 3.424 32.906 -15.539 1 96.5 415 SER A CA 1
ATOM 3229 C C . SER A 1 415 ? 2.09 32.688 -14.836 1 96.5 415 SER A C 1
ATOM 3231 O O . SER A 1 415 ? 1.161 32.125 -15.414 1 96.5 415 SER A O 1
ATOM 3233 N N . LEU A 1 416 ? 1.968 33.094 -13.617 1 97.44 416 LEU A N 1
ATOM 3234 C CA . LEU A 1 416 ? 0.708 32.969 -12.891 1 97.44 416 LEU A CA 1
ATOM 3235 C C . LEU A 1 416 ? -0.394 33.75 -13.594 1 97.44 416 LEU A C 1
ATOM 3237 O O . LEU A 1 416 ? -1.487 33.25 -13.82 1 97.44 416 LEU A O 1
ATOM 3241 N N . LYS A 1 417 ? -0.04 34.969 -13.938 1 96.12 417 LYS A N 1
ATOM 3242 C CA . LYS A 1 417 ? -0.997 35.812 -14.617 1 96.12 417 LYS A CA 1
ATOM 3243 C C . LYS A 1 417 ? -1.44 35.219 -15.945 1 96.12 417 LYS A C 1
ATOM 3245 O O . LYS A 1 417 ? -2.631 35.219 -16.266 1 96.12 417 LYS A O 1
ATOM 3250 N N . ALA A 1 418 ? -0.498 34.719 -16.641 1 95.94 418 ALA A N 1
ATOM 3251 C CA . ALA A 1 418 ? -0.776 34.125 -17.938 1 95.94 418 ALA A CA 1
ATOM 3252 C C . ALA A 1 418 ? -1.719 32.938 -17.812 1 95.94 418 ALA A C 1
ATOM 3254 O O . ALA A 1 418 ? -2.469 32.625 -18.75 1 95.94 418 ALA A O 1
ATOM 3255 N N . ASN A 1 419 ? -1.676 32.312 -16.719 1 95.12 419 ASN A N 1
ATOM 3256 C CA . ASN A 1 419 ? -2.527 31.156 -16.484 1 95.12 419 ASN A CA 1
ATOM 3257 C C . ASN A 1 419 ? -3.797 31.531 -15.727 1 95.12 419 ASN A C 1
ATOM 3259 O O . ASN A 1 419 ? -4.531 30.656 -15.266 1 95.12 419 ASN A O 1
ATOM 3263 N N . GLY A 1 420 ? -4.027 32.781 -15.531 1 94.12 420 GLY A N 1
ATOM 3264 C CA . GLY A 1 420 ? -5.242 33.25 -14.891 1 94.12 420 GLY A CA 1
ATOM 3265 C C . GLY A 1 420 ? -5.23 33.062 -13.383 1 94.12 420 GLY A C 1
ATOM 3266 O O . GLY A 1 420 ? -6.285 33.062 -12.75 1 94.12 420 GLY A O 1
ATOM 3267 N N . ILE A 1 421 ? -4.133 32.875 -12.82 1 96.81 421 ILE A N 1
ATOM 3268 C CA . ILE A 1 421 ? -3.992 32.719 -11.375 1 96.81 421 ILE A CA 1
ATOM 3269 C C . ILE A 1 421 ? -3.668 34.062 -10.727 1 96.81 421 ILE A C 1
ATOM 3271 O O . ILE A 1 421 ? -2.586 34.594 -10.938 1 96.81 421 ILE A O 1
ATOM 3275 N N . ASN A 1 422 ? -4.574 34.594 -9.977 1 96 422 ASN A N 1
ATOM 3276 C CA . ASN A 1 422 ? -4.391 35.875 -9.312 1 96 422 ASN A CA 1
ATOM 3277 C C . ASN A 1 422 ? -4.137 35.719 -7.812 1 96 422 ASN A C 1
ATOM 3279 O O . ASN A 1 422 ? -5.082 35.625 -7.027 1 96 422 ASN A O 1
ATOM 3283 N N . ILE A 1 423 ? -2.947 35.812 -7.434 1 97.69 423 ILE A N 1
ATOM 3284 C CA . ILE A 1 423 ? -2.611 35.719 -6.016 1 97.69 423 ILE A CA 1
ATOM 3285 C C . ILE A 1 423 ? -2.783 37.094 -5.348 1 97.69 423 ILE A C 1
ATOM 3287 O O . ILE A 1 423 ? -2.787 38.125 -6.023 1 97.69 423 ILE A O 1
ATOM 3291 N N . VAL A 1 424 ? -2.916 37.062 -4.082 1 97.81 424 VAL A N 1
ATOM 3292 C CA . VAL A 1 424 ? -3.121 38.281 -3.322 1 97.81 424 VAL A CA 1
ATOM 3293 C C . VAL A 1 424 ? -1.834 38.656 -2.588 1 97.81 424 VAL A C 1
ATOM 3295 O O . VAL A 1 424 ? -1.537 39.844 -2.406 1 97.81 424 VAL A O 1
ATOM 3298 N N . ASN A 1 425 ? -1.117 37.656 -2.123 1 98.12 425 ASN A N 1
ATOM 3299 C CA . ASN A 1 425 ? 0.126 37.875 -1.391 1 98.12 425 ASN A CA 1
ATOM 3300 C C . ASN A 1 425 ? 1.302 37.156 -2.061 1 98.12 425 ASN A C 1
ATOM 3302 O O . ASN A 1 425 ? 1.142 36.094 -2.627 1 98.12 425 ASN A O 1
ATOM 3306 N N . LEU A 1 426 ? 2.443 37.812 -2.016 1 98.56 426 LEU A N 1
ATOM 3307 C CA . LEU A 1 426 ? 3.705 37.219 -2.449 1 98.56 426 LEU A CA 1
ATOM 3308 C C . LEU A 1 426 ? 4.703 37.156 -1.297 1 98.56 426 LEU A C 1
ATOM 3310 O O . LEU A 1 426 ? 4.891 38.156 -0.582 1 98.56 426 LEU A O 1
ATOM 3314 N N . ILE A 1 427 ? 5.281 36.062 -1.079 1 98.5 427 ILE A N 1
ATOM 3315 C CA . ILE A 1 427 ? 6.379 35.906 -0.127 1 98.5 427 ILE A CA 1
ATOM 3316 C C . ILE A 1 427 ? 7.691 35.688 -0.878 1 98.5 427 ILE A C 1
ATOM 3318 O O . ILE A 1 427 ? 7.891 34.625 -1.491 1 98.5 427 ILE A O 1
ATOM 3322 N N . ILE A 1 428 ? 8.5 36.688 -0.887 1 98.5 428 ILE A N 1
ATOM 3323 C CA . ILE A 1 428 ? 9.875 36.531 -1.346 1 98.5 428 ILE A CA 1
ATOM 3324 C C . ILE A 1 428 ? 10.695 35.812 -0.27 1 98.5 428 ILE A C 1
ATOM 3326 O O . ILE A 1 428 ? 11.148 36.438 0.688 1 98.5 428 ILE A O 1
ATOM 3330 N N . ASP A 1 429 ? 10.93 34.562 -0.453 1 97.62 429 ASP A N 1
ATOM 3331 C CA . ASP A 1 429 ? 11.562 33.719 0.566 1 97.62 429 ASP A CA 1
ATOM 3332 C C . ASP A 1 429 ? 13.078 33.906 0.554 1 97.62 429 ASP A C 1
ATOM 3334 O O . ASP A 1 429 ? 13.594 34.844 -0.061 1 97.62 429 ASP A O 1
ATOM 3338 N N . ASP A 1 430 ? 13.805 33.094 1.291 1 95.5 430 ASP A N 1
ATOM 3339 C CA . ASP A 1 430 ? 15.25 33.188 1.469 1 95.5 430 ASP A CA 1
ATOM 3340 C C . ASP A 1 430 ? 15.961 33.344 0.126 1 95.5 430 ASP A C 1
ATOM 3342 O O . ASP A 1 430 ? 15.586 32.688 -0.857 1 95.5 430 ASP A O 1
ATOM 3346 N N . GLY A 1 431 ? 16.938 34.219 0.071 1 94.25 431 GLY A N 1
ATOM 3347 C CA . GLY A 1 431 ? 17.75 34.344 -1.132 1 94.25 431 GLY A CA 1
ATOM 3348 C C . GLY A 1 431 ? 17.906 35.781 -1.578 1 94.25 431 GLY A C 1
ATOM 3349 O O . GLY A 1 431 ? 18.734 36.094 -2.449 1 94.25 431 GLY A O 1
ATOM 3350 N N . TRP A 1 432 ? 17.219 36.781 -0.91 1 96.88 432 TRP A N 1
ATOM 3351 C CA . TRP A 1 432 ? 17.234 38.188 -1.336 1 96.88 432 TRP A CA 1
ATOM 3352 C C . TRP A 1 432 ? 18.266 38.969 -0.541 1 96.88 432 TRP A C 1
ATOM 3354 O O . TRP A 1 432 ? 18.688 40.062 -0.964 1 96.88 432 TRP A O 1
ATOM 3364 N N . GLN A 1 433 ? 18.781 38.562 0.614 1 96.44 433 GLN A N 1
ATOM 3365 C CA . GLN A 1 433 ? 19.562 39.281 1.587 1 96.44 433 GLN A CA 1
ATOM 3366 C C . GLN A 1 433 ? 21.016 39.469 1.108 1 96.44 433 GLN A C 1
ATOM 3368 O O . GLN A 1 433 ? 21.5 38.656 0.314 1 96.44 433 GLN A O 1
ATOM 3373 N N . THR A 1 434 ? 21.625 40.531 1.603 1 97 434 THR A N 1
ATOM 3374 C CA . THR A 1 434 ? 23.062 40.719 1.409 1 97 434 THR A CA 1
ATOM 3375 C C . THR A 1 434 ? 23.844 40.094 2.555 1 97 434 THR A C 1
ATOM 3377 O O . THR A 1 434 ? 23.828 40.594 3.678 1 97 434 THR A O 1
ATOM 3380 N N . ASN A 1 435 ? 24.516 39.062 2.25 1 96 435 ASN A N 1
ATOM 3381 C CA . ASN A 1 435 ? 25.266 38.312 3.254 1 96 435 ASN A CA 1
ATOM 3382 C C . ASN A 1 435 ? 26.766 38.281 2.932 1 96 435 ASN A C 1
ATOM 3384 O O . ASN A 1 435 ? 27.172 38.625 1.812 1 96 435 ASN A O 1
ATOM 3388 N N . ASP A 1 436 ? 27.531 37.969 3.857 1 94.88 436 ASP A N 1
ATOM 3389 C CA . ASP A 1 436 ? 28.953 37.719 3.623 1 94.88 436 ASP A CA 1
ATOM 3390 C C . ASP A 1 436 ? 29.188 36.281 3.207 1 94.88 436 ASP A C 1
ATOM 3392 O O . ASP A 1 436 ? 28.234 35.531 2.955 1 94.88 436 ASP A O 1
ATOM 3396 N N . ASN A 1 437 ? 30.469 35.906 2.881 1 89.25 437 ASN A N 1
ATOM 3397 C CA . ASN A 1 437 ? 30.891 34.562 2.566 1 89.25 437 ASN A CA 1
ATOM 3398 C C . ASN A 1 437 ? 30.078 33.938 1.423 1 89.25 437 ASN A C 1
ATOM 3400 O O . ASN A 1 437 ? 29.547 32.844 1.544 1 89.25 437 ASN A O 1
ATOM 3404 N N . ASP A 1 438 ? 29.984 34.719 0.444 1 85.12 438 ASP A N 1
ATOM 3405 C CA . ASP A 1 438 ? 29.234 34.281 -0.733 1 85.12 438 ASP A CA 1
ATOM 3406 C C . ASP A 1 438 ? 29.75 32.938 -1.25 1 85.12 438 ASP A C 1
ATOM 3408 O O . ASP A 1 438 ? 30.969 32.75 -1.344 1 85.12 438 ASP A O 1
ATOM 3412 N N . GLY A 1 439 ? 28.844 32 -1.525 1 80.12 439 GLY A N 1
ATOM 3413 C CA . GLY A 1 439 ? 29.234 30.719 -2.072 1 80.12 439 GLY A CA 1
ATOM 3414 C C . GLY A 1 439 ? 29.438 29.656 -1.011 1 80.12 439 GLY A C 1
ATOM 3415 O O . GLY A 1 439 ? 29.5 28.469 -1.321 1 80.12 439 GLY A O 1
ATOM 3416 N N . GLU A 1 440 ? 29.562 30.109 0.176 1 85.69 440 GLU A N 1
ATOM 3417 C CA . GLU A 1 440 ? 29.703 29.141 1.263 1 85.69 440 GLU A CA 1
ATOM 3418 C C . GLU A 1 440 ? 28.344 28.641 1.735 1 85.69 440 GLU A C 1
ATOM 3420 O O . GLU A 1 440 ? 27.312 29.062 1.222 1 85.69 440 GLU A O 1
ATOM 3425 N N . SER A 1 441 ? 28.406 27.672 2.707 1 83.5 441 SER A N 1
ATOM 3426 C CA . SER A 1 441 ? 27.172 27.172 3.322 1 83.5 441 SER A CA 1
ATOM 3427 C C . SER A 1 441 ? 26.391 28.312 3.975 1 83.5 441 SER A C 1
ATOM 3429 O O . SER A 1 441 ? 26.984 29.234 4.527 1 83.5 441 SER A O 1
ATOM 3431 N N . GLN A 1 442 ? 25.125 28.234 3.91 1 86.06 442 GLN A N 1
ATOM 3432 C CA . GLN A 1 442 ? 24.25 29.266 4.48 1 86.06 442 GLN A CA 1
ATOM 3433 C C . GLN A 1 442 ? 24.547 29.469 5.965 1 86.06 442 GLN A C 1
ATOM 3435 O O . GLN A 1 442 ? 24.406 30.578 6.484 1 86.06 442 GLN A O 1
ATOM 3440 N N . PHE A 1 443 ? 25.062 28.469 6.645 1 86.69 443 PHE A N 1
ATOM 3441 C CA . PHE A 1 443 ? 25.297 28.547 8.078 1 86.69 443 PHE A CA 1
ATOM 3442 C C . PHE A 1 443 ? 26.562 29.344 8.383 1 86.69 443 PHE A C 1
ATOM 3444 O O . PHE A 1 443 ? 26.781 29.734 9.523 1 86.69 443 PHE A O 1
ATOM 3451 N N . LYS A 1 444 ? 27.328 29.656 7.34 1 89.12 444 LYS A N 1
ATOM 3452 C CA . LYS A 1 444 ? 28.531 30.453 7.488 1 89.12 444 LYS A CA 1
ATOM 3453 C C . LYS A 1 444 ? 28.297 31.891 7.051 1 89.12 444 LYS A C 1
ATOM 3455 O O . LYS A 1 444 ? 29.156 32.75 7.211 1 89.12 444 LYS A O 1
ATOM 3460 N N . GLN A 1 445 ? 27.141 32.125 6.555 1 92.94 445 GLN A N 1
ATOM 3461 C CA . GLN A 1 445 ? 26.844 33.438 6.012 1 92.94 445 GLN A CA 1
ATOM 3462 C C . GLN A 1 445 ? 26.172 34.344 7.062 1 92.94 445 GLN A C 1
ATOM 3464 O O . GLN A 1 445 ? 25.266 33.906 7.762 1 92.94 445 GLN A O 1
ATOM 3469 N N . GLY A 1 446 ? 26.703 35.531 7.223 1 95.81 446 GLY A N 1
ATOM 3470 C CA . GLY A 1 446 ? 26.141 36.531 8.117 1 95.81 446 GLY A CA 1
ATOM 3471 C C . GLY A 1 446 ? 25.562 37.719 7.379 1 95.81 446 GLY A C 1
ATOM 3472 O O . GLY A 1 446 ? 26.078 38.156 6.34 1 95.81 446 GLY A O 1
ATOM 3473 N N . TRP A 1 447 ? 24.516 38.312 7.93 1 98.06 447 TRP A N 1
ATOM 3474 C CA . TRP A 1 447 ? 23.797 39.406 7.332 1 98.06 447 TRP A CA 1
ATOM 3475 C C . TRP A 1 447 ? 24.609 40.688 7.402 1 98.06 447 TRP A C 1
ATOM 3477 O O . TRP A 1 447 ? 25.094 41.062 8.477 1 98.06 447 TRP A O 1
ATOM 3487 N N . LYS A 1 448 ? 24.719 41.469 6.301 1 97.75 448 LYS A N 1
ATOM 3488 C CA . LYS A 1 448 ? 25.656 42.594 6.215 1 97.75 448 LYS A CA 1
ATOM 3489 C C . LYS A 1 448 ? 24.922 43.938 6.32 1 97.75 448 LYS A C 1
ATOM 3491 O O . LYS A 1 448 ? 25.438 44.875 6.938 1 97.75 448 LYS A O 1
ATOM 3496 N N . GLN A 1 449 ? 23.828 44 5.613 1 97.75 449 GLN A N 1
ATOM 3497 C CA . GLN A 1 449 ? 23.094 45.281 5.527 1 97.75 449 GLN A CA 1
ATOM 3498 C C . GLN A 1 449 ? 21.625 45.031 5.195 1 97.75 449 GLN A C 1
ATOM 3500 O O . GLN A 1 449 ? 21.25 43.938 4.758 1 97.75 449 GLN A O 1
ATOM 3505 N N . PHE A 1 450 ? 20.766 46.031 5.371 1 98.12 450 PHE A N 1
ATOM 3506 C CA . PHE A 1 450 ? 19.328 45.906 5.195 1 98.12 450 PHE A CA 1
ATOM 3507 C C . PHE A 1 450 ? 18.984 45.688 3.729 1 98.12 450 PHE A C 1
ATOM 3509 O O . PHE A 1 450 ? 18.062 44.938 3.41 1 98.12 450 PHE A O 1
ATOM 3516 N N . GLU A 1 451 ? 19.75 46.281 2.828 1 97.19 451 GLU A N 1
ATOM 3517 C CA . GLU A 1 451 ? 19.438 46.312 1.403 1 97.19 451 GLU A CA 1
ATOM 3518 C C . GLU A 1 451 ? 19.703 44.938 0.76 1 97.19 451 GLU A C 1
ATOM 3520 O O . GLU A 1 451 ? 20.641 44.25 1.123 1 97.19 451 GLU A O 1
ATOM 3525 N N . ALA A 1 452 ? 18.953 44.656 -0.236 1 97.56 452 ALA A N 1
ATOM 3526 C CA . ALA A 1 452 ? 19.094 43.406 -0.977 1 97.56 452 ALA A CA 1
ATOM 3527 C C . ALA A 1 452 ? 20.406 43.375 -1.754 1 97.56 452 ALA A C 1
ATOM 3529 O O . ALA A 1 452 ? 20.969 44.438 -2.082 1 97.56 452 ALA A O 1
ATOM 3530 N N . HIS A 1 453 ? 20.875 42.125 -1.988 1 95.88 453 HIS A N 1
ATOM 3531 C CA . HIS A 1 453 ? 22.141 42.031 -2.713 1 95.88 453 HIS A CA 1
ATOM 3532 C C . HIS A 1 453 ? 21.984 42.5 -4.16 1 95.88 453 HIS A C 1
ATOM 3534 O O . HIS A 1 453 ? 20.938 42.281 -4.773 1 95.88 453 HIS A O 1
ATOM 3540 N N . ALA A 1 454 ? 22.938 42.969 -4.742 1 94.88 454 ALA A N 1
ATOM 3541 C CA . ALA A 1 454 ? 22.891 43.656 -6.043 1 94.88 454 ALA A CA 1
ATOM 3542 C C . ALA A 1 454 ? 22.875 42.625 -7.18 1 94.88 454 ALA A C 1
ATOM 3544 O O . ALA A 1 454 ? 22.406 42.938 -8.281 1 94.88 454 ALA A O 1
ATOM 3545 N N . LYS A 1 455 ? 23.422 41.531 -6.938 1 94.38 455 LYS A N 1
ATOM 3546 C CA . LYS A 1 455 ? 23.469 40.5 -7.973 1 94.38 455 LYS A CA 1
ATOM 3547 C C . LYS A 1 455 ? 22.062 40.125 -8.469 1 94.38 455 LYS A C 1
ATOM 3549 O O . LYS A 1 455 ? 21.828 40.062 -9.672 1 94.38 455 LYS A O 1
ATOM 3554 N N . GLY A 1 456 ? 21.172 39.969 -7.605 1 95.62 456 GLY A N 1
ATOM 3555 C CA . GLY A 1 456 ? 19.812 39.594 -7.965 1 95.62 456 GLY A CA 1
ATOM 3556 C C . GLY A 1 456 ? 18.859 40.75 -8.047 1 95.62 456 GLY A C 1
ATOM 3557 O O . GLY A 1 456 ? 17.859 40.719 -8.766 1 95.62 456 GLY A O 1
ATOM 3558 N N . PHE A 1 457 ? 19.234 41.812 -7.312 1 97.75 457 PHE A N 1
ATOM 3559 C CA . PHE A 1 457 ? 18.406 43 -7.234 1 97.75 457 PHE A CA 1
ATOM 3560 C C . PHE A 1 457 ? 19.234 44.25 -7.508 1 97.75 457 PHE A C 1
ATOM 3562 O O . PHE A 1 457 ? 19.375 45.125 -6.633 1 97.75 457 PHE A O 1
ATOM 3569 N N . PRO A 1 458 ? 19.609 44.375 -8.648 1 96 458 PRO A N 1
ATOM 3570 C CA . PRO A 1 458 ? 20.562 45.438 -8.977 1 96 458 PRO A CA 1
ATOM 3571 C C . PRO A 1 458 ? 20 46.844 -8.703 1 96 458 PRO A C 1
ATOM 3573 O O . PRO A 1 458 ? 20.766 47.781 -8.398 1 96 458 PRO A O 1
ATOM 3576 N N . LYS A 1 459 ? 18.719 47.062 -8.82 1 97 459 LYS A N 1
ATOM 3577 C CA . LYS A 1 459 ? 18.109 48.375 -8.586 1 97 459 LYS A CA 1
ATOM 3578 C C . LYS A 1 459 ? 17.453 48.438 -7.211 1 97 459 LYS A C 1
ATOM 3580 O O . LYS A 1 459 ? 16.703 49.375 -6.918 1 97 459 LYS A O 1
ATOM 3585 N N . GLY A 1 460 ? 17.609 47.344 -6.449 1 96.06 460 GLY A N 1
ATOM 3586 C CA . GLY A 1 460 ? 17.094 47.312 -5.09 1 96.06 460 GLY A CA 1
ATOM 3587 C C . GLY A 1 460 ? 15.703 46.75 -4.992 1 96.06 460 GLY A C 1
ATOM 3588 O O . GLY A 1 460 ? 15.016 46.594 -6.004 1 96.06 460 GLY A O 1
ATOM 3589 N N . LEU A 1 461 ? 15.25 46.562 -3.752 1 97.31 461 LEU A N 1
ATOM 3590 C CA . LEU A 1 461 ? 13.945 45.969 -3.496 1 97.31 461 LEU A CA 1
ATOM 3591 C C . LEU A 1 461 ? 12.828 46.969 -3.82 1 97.31 461 LEU A C 1
ATOM 3593 O O . LEU A 1 461 ? 11.727 46.562 -4.211 1 97.31 461 LEU A O 1
ATOM 3597 N N . ASN A 1 462 ? 13.125 48.188 -3.586 1 97.69 462 ASN A N 1
ATOM 3598 C CA . ASN A 1 462 ? 12.125 49.219 -3.904 1 97.69 462 ASN A CA 1
ATOM 3599 C C . ASN A 1 462 ? 11.688 49.125 -5.363 1 97.69 462 ASN A C 1
ATOM 3601 O O . ASN A 1 462 ? 10.492 49.188 -5.66 1 97.69 462 ASN A O 1
ATOM 3605 N N . HIS A 1 463 ? 12.664 49.062 -6.199 1 97.81 463 HIS A N 1
ATOM 3606 C CA . HIS A 1 463 ? 12.367 48.938 -7.621 1 97.81 463 HIS A CA 1
ATOM 3607 C C . HIS A 1 463 ? 11.586 47.656 -7.898 1 97.81 463 HIS A C 1
ATOM 3609 O O . HIS A 1 463 ? 10.633 47.656 -8.688 1 97.81 463 HIS A O 1
ATOM 3615 N N . THR A 1 464 ? 12.039 46.594 -7.289 1 98.06 464 THR A N 1
ATOM 3616 C CA . THR A 1 464 ? 11.398 45.312 -7.492 1 98.06 464 THR A CA 1
ATOM 3617 C C . THR A 1 464 ? 9.93 45.375 -7.07 1 98.06 464 THR A C 1
ATOM 3619 O O . THR A 1 464 ? 9.047 44.938 -7.809 1 98.06 464 THR A O 1
ATOM 3622 N N . VAL A 1 465 ? 9.617 45.875 -5.902 1 98.44 465 VAL A N 1
ATOM 3623 C CA . VAL A 1 465 ? 8.258 45.906 -5.367 1 98.44 465 VAL A CA 1
ATOM 3624 C C . VAL A 1 465 ? 7.387 46.812 -6.238 1 98.44 465 VAL A C 1
ATOM 3626 O O . VAL A 1 465 ? 6.234 46.469 -6.523 1 98.44 465 VAL A O 1
ATOM 3629 N N . ARG A 1 466 ? 7.887 47.875 -6.676 1 97.75 466 ARG A N 1
ATOM 3630 C CA . ARG A 1 466 ? 7.148 48.781 -7.566 1 97.75 466 ARG A CA 1
ATOM 3631 C C . ARG A 1 466 ? 6.832 48.094 -8.891 1 97.75 466 ARG A C 1
ATOM 3633 O O . ARG A 1 466 ? 5.73 48.219 -9.422 1 97.75 466 ARG A O 1
ATOM 3640 N N . ALA A 1 467 ? 7.859 47.438 -9.359 1 97.69 467 ALA A N 1
ATOM 3641 C CA . ALA A 1 467 ? 7.652 46.688 -10.609 1 97.69 467 ALA A CA 1
ATOM 3642 C C . ALA A 1 467 ? 6.559 45.656 -10.445 1 97.69 467 ALA A C 1
ATOM 3644 O O . ALA A 1 467 ? 5.75 45.438 -11.359 1 97.69 467 ALA A O 1
ATOM 3645 N N . ILE A 1 468 ? 6.527 44.969 -9.359 1 98.19 468 ILE A N 1
ATOM 3646 C CA . ILE A 1 468 ? 5.531 43.938 -9.062 1 98.19 468 ILE A CA 1
ATOM 3647 C C . ILE A 1 468 ? 4.141 44.562 -9.031 1 98.19 468 ILE A C 1
ATOM 3649 O O . ILE A 1 468 ? 3.215 44.094 -9.68 1 98.19 468 ILE A O 1
ATOM 3653 N N . HIS A 1 469 ? 3.986 45.688 -8.312 1 97.38 469 HIS A N 1
ATOM 3654 C CA . HIS A 1 469 ? 2.682 46.312 -8.164 1 97.38 469 HIS A CA 1
ATOM 3655 C C . HIS A 1 469 ? 2.195 46.875 -9.492 1 97.38 469 HIS A C 1
ATOM 3657 O O . HIS A 1 469 ? 0.994 46.906 -9.766 1 97.38 469 HIS A O 1
ATOM 3663 N N . ARG A 1 470 ? 3.09 47.312 -10.266 1 97 470 ARG A N 1
ATOM 3664 C CA . ARG A 1 470 ? 2.73 47.844 -11.562 1 97 470 ARG A CA 1
ATOM 3665 C C . ARG A 1 470 ? 2.252 46.75 -12.508 1 97 470 ARG A C 1
ATOM 3667 O O . ARG A 1 470 ? 1.221 46.906 -13.172 1 97 470 ARG A O 1
ATOM 3674 N N . ALA A 1 471 ? 3 45.75 -12.484 1 96.75 471 ALA A N 1
ATOM 3675 C CA . ALA A 1 471 ? 2.721 44.656 -13.43 1 96.75 471 ALA A CA 1
ATOM 3676 C C . ALA A 1 471 ? 1.594 43.781 -12.922 1 96.75 471 ALA A C 1
ATOM 3678 O O . ALA A 1 471 ? 0.855 43.188 -13.719 1 96.75 471 ALA A O 1
ATOM 3679 N N . HIS A 1 472 ? 1.438 43.719 -11.672 1 97.31 472 HIS A N 1
ATOM 3680 C CA . HIS A 1 472 ? 0.485 42.812 -11.039 1 97.31 472 HIS A CA 1
ATOM 3681 C C . HIS A 1 472 ? -0.29 43.5 -9.93 1 97.31 472 HIS A C 1
ATOM 3683 O O . HIS A 1 472 ? -0.112 43.188 -8.75 1 97.31 472 HIS A O 1
ATOM 3689 N N . PRO A 1 473 ? -1.207 44.281 -10.219 1 95.31 473 PRO A N 1
ATOM 3690 C CA . PRO A 1 473 ? -1.934 45.094 -9.234 1 95.31 473 PRO A CA 1
ATOM 3691 C C . PRO A 1 473 ? -2.779 44.25 -8.289 1 95.31 473 PRO A C 1
ATOM 3693 O O . PRO A 1 473 ? -3.215 44.719 -7.242 1 95.31 473 PRO A O 1
ATOM 3696 N N . ASN A 1 474 ? -3.049 43 -8.703 1 94.19 474 ASN A N 1
ATOM 3697 C CA . ASN A 1 474 ? -3.795 42.094 -7.836 1 94.19 474 ASN A CA 1
ATOM 3698 C C . ASN A 1 474 ? -3.006 41.75 -6.582 1 94.19 474 ASN A C 1
ATOM 3700 O O . ASN A 1 474 ? -3.574 41.25 -5.602 1 94.19 474 ASN A O 1
ATOM 3704 N N . ILE A 1 475 ? -1.725 41.938 -6.566 1 97.69 475 ILE A N 1
ATOM 3705 C CA . ILE A 1 475 ? -0.896 41.625 -5.406 1 97.69 475 ILE A CA 1
ATOM 3706 C C . ILE A 1 475 ? -0.966 42.781 -4.406 1 97.69 475 ILE A C 1
ATOM 3708 O O . ILE A 1 475 ? -0.453 43.875 -4.668 1 97.69 475 ILE A O 1
ATOM 3712 N N . GLU A 1 476 ? -1.549 42.469 -3.295 1 95.62 476 GLU A N 1
ATOM 3713 C CA . GLU A 1 476 ? -1.762 43.5 -2.287 1 95.62 476 GLU A CA 1
ATOM 3714 C C . GLU A 1 476 ? -0.575 43.594 -1.332 1 95.62 476 GLU A C 1
ATOM 3716 O O . GLU A 1 476 ? -0.228 44.688 -0.868 1 95.62 476 GLU A O 1
ATOM 3721 N N . HIS A 1 477 ? -0.025 42.469 -1.02 1 97 477 HIS A N 1
ATOM 3722 C CA . HIS A 1 477 ? 1.032 42.469 -0.015 1 97 477 HIS A CA 1
ATOM 3723 C C . HIS A 1 477 ? 2.254 41.688 -0.515 1 97 477 HIS A C 1
ATOM 3725 O O . HIS A 1 477 ? 2.119 40.688 -1.212 1 97 477 HIS A O 1
ATOM 3731 N N . VAL A 1 478 ? 3.416 42.188 -0.201 1 98.38 478 VAL A N 1
ATOM 3732 C CA . VAL A 1 478 ? 4.688 41.531 -0.489 1 98.38 478 VAL A CA 1
ATOM 3733 C C . VAL A 1 478 ? 5.461 41.312 0.809 1 98.38 478 VAL A C 1
ATOM 3735 O O . VAL A 1 478 ? 5.738 42.25 1.546 1 98.38 478 VAL A O 1
ATOM 3738 N N . ALA A 1 479 ? 5.703 40.125 1.126 1 98.44 479 ALA A N 1
ATOM 3739 C CA . ALA A 1 479 ? 6.449 39.719 2.318 1 98.44 479 ALA A CA 1
ATOM 3740 C C . ALA A 1 479 ? 7.875 39.312 1.963 1 98.44 479 ALA A C 1
ATOM 3742 O O . ALA A 1 479 ? 8.141 38.875 0.842 1 98.44 479 ALA A O 1
ATOM 3743 N N . VAL A 1 480 ? 8.797 39.438 2.891 1 98.5 480 VAL A N 1
ATOM 3744 C CA . VAL A 1 480 ? 10.133 38.875 2.727 1 98.5 480 VAL A CA 1
ATOM 3745 C C . VAL A 1 480 ? 10.453 37.938 3.883 1 98.5 480 VAL A C 1
ATOM 3747 O O . VAL A 1 480 ? 9.945 38.125 4.992 1 98.5 480 VAL A O 1
ATOM 3750 N N . TRP A 1 481 ? 11.273 36.969 3.553 1 98.12 481 TRP A N 1
ATOM 3751 C CA . TRP A 1 481 ? 11.805 36.031 4.535 1 98.12 481 TRP A CA 1
ATOM 3752 C C . TRP A 1 481 ? 13.055 36.594 5.211 1 98.12 481 TRP A C 1
ATOM 3754 O O . TRP A 1 481 ? 13.891 37.219 4.559 1 98.12 481 TRP A O 1
ATOM 3764 N N . HIS A 1 482 ? 13.203 36.406 6.492 1 97.75 482 HIS A N 1
ATOM 3765 C CA . HIS A 1 482 ? 14.469 36.656 7.188 1 97.75 482 HIS A CA 1
ATOM 3766 C C . HIS A 1 482 ? 14.586 35.781 8.438 1 97.75 482 HIS A C 1
ATOM 3768 O O . HIS A 1 482 ? 13.586 35.25 8.906 1 97.75 482 HIS A O 1
ATOM 3774 N N . ALA A 1 483 ? 15.805 35.656 8.977 1 97.31 483 ALA A N 1
ATOM 3775 C CA . ALA A 1 483 ? 16.047 34.906 10.211 1 97.31 483 ALA A CA 1
ATOM 3776 C C . ALA A 1 483 ? 16.062 35.844 11.422 1 97.31 483 ALA A C 1
ATOM 3778 O O . ALA A 1 483 ? 16.469 37 11.312 1 97.31 483 ALA A O 1
ATOM 3779 N N . LEU A 1 484 ? 15.727 35.312 12.539 1 98.06 484 LEU A N 1
ATOM 3780 C CA . LEU A 1 484 ? 15.547 36.125 13.734 1 98.06 484 LEU A CA 1
ATOM 3781 C C . LEU A 1 484 ? 16.859 36.75 14.164 1 98.06 484 LEU A C 1
ATOM 3783 O O . LEU A 1 484 ? 16.906 37.938 14.539 1 98.06 484 LEU A O 1
ATOM 3787 N N . LEU A 1 485 ? 17.969 36.062 14.086 1 97.19 485 LEU A N 1
ATOM 3788 C CA . LEU A 1 485 ? 19.25 36.562 14.578 1 97.19 485 LEU A CA 1
ATOM 3789 C C . LEU A 1 485 ? 20.047 37.188 13.453 1 97.19 485 LEU A C 1
ATOM 3791 O O . LEU A 1 485 ? 21.25 37.438 13.594 1 97.19 485 LEU A O 1
ATOM 3795 N N . GLY A 1 486 ? 19.438 37.469 12.422 1 96.5 486 GLY A N 1
ATOM 3796 C CA . GLY A 1 486 ? 20.062 37.938 11.188 1 96.5 486 GLY A CA 1
ATOM 3797 C C . GLY A 1 486 ? 19.891 36.938 10.039 1 96.5 486 GLY A C 1
ATOM 3798 O O . GLY A 1 486 ? 18.828 36.906 9.422 1 96.5 486 GLY A O 1
ATOM 3799 N N . TYR A 1 487 ? 20.875 36.219 9.781 1 95.44 487 TYR A N 1
ATOM 3800 C CA . TYR A 1 487 ? 20.828 35.094 8.875 1 95.44 487 TYR A CA 1
ATOM 3801 C C . TYR A 1 487 ? 21.203 33.812 9.586 1 95.44 487 TYR A C 1
ATOM 3803 O O . TYR A 1 487 ? 21.281 33.75 10.82 1 95.44 487 TYR A O 1
ATOM 3811 N N . TRP A 1 488 ? 21.438 32.719 8.883 1 91.38 488 TRP A N 1
ATOM 3812 C CA . TRP A 1 488 ? 21.797 31.453 9.508 1 91.38 488 TRP A CA 1
ATOM 3813 C C . TRP A 1 488 ? 23.109 31.562 10.25 1 91.38 488 TRP A C 1
ATOM 3815 O O . TRP A 1 488 ? 23.281 30.969 11.32 1 91.38 488 TRP A O 1
ATOM 3825 N N . GLY A 1 489 ? 24.062 32.344 9.734 1 92.38 489 GLY A N 1
ATOM 3826 C CA . GLY A 1 489 ? 25.328 32.594 10.375 1 92.38 489 GLY A CA 1
ATOM 3827 C C . GLY A 1 489 ? 25.328 33.875 11.211 1 92.38 489 GLY A C 1
ATOM 3828 O O . GLY A 1 489 ? 26.391 34.375 11.586 1 92.38 489 GLY A O 1
ATOM 3829 N N . GLY A 1 490 ? 24.188 34.469 11.469 1 95.88 490 GLY A N 1
ATOM 3830 C CA . GLY A 1 490 ? 24.078 35.688 12.289 1 95.88 490 GLY A CA 1
ATOM 3831 C C . GLY A 1 490 ? 24.328 36.969 11.516 1 95.88 490 GLY A C 1
ATOM 3832 O O . GLY A 1 490 ? 23.797 37.156 10.422 1 95.88 490 GLY A O 1
ATOM 3833 N N . ILE A 1 491 ? 25 37.906 12.25 1 97.5 491 ILE A N 1
ATOM 3834 C CA . ILE A 1 491 ? 25.375 39.188 11.68 1 97.5 491 ILE A CA 1
ATOM 3835 C C . ILE A 1 491 ? 26.828 39.156 11.211 1 97.5 491 ILE A C 1
ATOM 3837 O O . ILE A 1 491 ? 27.688 38.625 11.906 1 97.5 491 ILE A O 1
ATOM 3841 N N . SER A 1 492 ? 27.047 39.75 10.016 1 97.12 492 SER A N 1
ATOM 3842 C CA . SER A 1 492 ? 28.422 39.844 9.539 1 97.12 492 SER A CA 1
ATOM 3843 C C . SER A 1 492 ? 29.234 40.812 10.406 1 97.12 492 SER A C 1
ATOM 3845 O O . SER A 1 492 ? 28.875 42 10.562 1 97.12 492 SER A O 1
ATOM 3847 N N . PRO A 1 493 ? 30.328 40.344 10.914 1 95.06 493 PRO A N 1
ATOM 3848 C CA . PRO A 1 493 ? 31.109 41.219 11.789 1 95.06 493 PRO A CA 1
ATOM 3849 C C . PRO A 1 493 ? 31.703 42.438 11.047 1 95.06 493 PRO A C 1
ATOM 3851 O O . PRO A 1 493 ? 32.062 43.438 11.672 1 95.06 493 PRO A O 1
ATOM 3854 N N . LYS A 1 494 ? 31.859 42.312 9.805 1 94.44 494 LYS A N 1
ATOM 3855 C CA . LYS A 1 494 ? 32.5 43.375 9.023 1 94.44 494 LYS A CA 1
ATOM 3856 C C . LYS A 1 494 ? 31.453 44.156 8.219 1 94.44 494 LYS A C 1
ATOM 3858 O O . LYS A 1 494 ? 31.812 45 7.402 1 94.44 494 LYS A O 1
ATOM 3863 N N . GLY A 1 495 ? 30.234 43.938 8.438 1 96.25 495 GLY A N 1
ATOM 3864 C CA . GLY A 1 495 ? 29.188 44.562 7.676 1 96.25 495 GLY A CA 1
ATOM 3865 C C . GLY A 1 495 ? 28.672 45.844 8.312 1 96.25 495 GLY A C 1
ATOM 3866 O O . GLY A 1 495 ? 29.094 46.219 9.414 1 96.25 495 GLY A O 1
ATOM 3867 N N . ASP A 1 496 ? 27.812 46.469 7.605 1 97.44 496 ASP A N 1
ATOM 3868 C CA . ASP A 1 496 ? 27.219 47.75 8.039 1 97.44 496 ASP A CA 1
ATOM 3869 C C . ASP A 1 496 ? 26.438 47.562 9.336 1 97.44 496 ASP A C 1
ATOM 3871 O O . ASP A 1 496 ? 26.438 48.438 10.195 1 97.44 496 ASP A O 1
ATOM 3875 N N . LEU A 1 497 ? 25.75 46.469 9.539 1 98.19 497 LEU A N 1
ATOM 3876 C CA . LEU A 1 497 ? 24.922 46.25 10.711 1 98.19 497 LEU A CA 1
ATOM 3877 C C . LEU A 1 497 ? 25.766 46.156 11.977 1 98.19 497 LEU A C 1
ATOM 3879 O O . LEU A 1 497 ? 25.375 46.688 13.023 1 98.19 497 LEU A O 1
ATOM 3883 N N . ALA A 1 498 ? 26.891 45.562 11.859 1 97.38 498 ALA A N 1
ATOM 3884 C CA . ALA A 1 498 ? 27.781 45.438 13.008 1 97.38 498 ALA A CA 1
ATOM 3885 C C . ALA A 1 498 ? 28.375 46.781 13.383 1 97.38 498 ALA A C 1
ATOM 3887 O O . ALA A 1 498 ? 28.75 47 14.539 1 97.38 498 ALA A O 1
ATOM 3888 N N . GLN A 1 499 ? 28.484 47.625 12.453 1 97.44 499 GLN A N 1
ATOM 3889 C CA . GLN A 1 499 ? 28.984 48.969 12.719 1 97.44 499 GLN A CA 1
ATOM 3890 C C . GLN A 1 499 ? 27.906 49.875 13.312 1 97.44 499 GLN A C 1
ATOM 3892 O O . GLN A 1 499 ? 28.172 50.688 14.172 1 97.44 499 GLN A O 1
ATOM 3897 N N . ARG A 1 500 ? 26.734 49.688 12.953 1 97.56 500 ARG A N 1
ATOM 3898 C CA . ARG A 1 500 ? 25.609 50.531 13.32 1 97.56 500 ARG A CA 1
ATOM 3899 C C . ARG A 1 500 ? 25.016 50.125 14.664 1 97.56 500 ARG A C 1
ATOM 3901 O O . ARG A 1 500 ? 24.5 50.969 15.398 1 97.56 500 ARG A O 1
ATOM 3908 N N . PHE A 1 501 ? 25 48.875 14.977 1 98.38 501 PHE A N 1
ATOM 3909 C CA . PHE A 1 501 ? 24.344 48.406 16.172 1 98.38 501 PHE A CA 1
ATOM 3910 C C . PHE A 1 501 ? 25.328 47.719 17.109 1 98.38 501 PHE A C 1
ATOM 3912 O O . PHE A 1 501 ? 26.359 47.219 16.656 1 98.38 501 PHE A O 1
ATOM 3919 N N . LYS A 1 502 ? 24.984 47.688 18.469 1 98.19 502 LYS A N 1
ATOM 3920 C CA . LYS A 1 502 ? 25.766 46.906 19.422 1 98.19 502 LYS A CA 1
ATOM 3921 C C . LYS A 1 502 ? 25.578 45.406 19.172 1 98.19 502 LYS A C 1
ATOM 3923 O O . LYS A 1 502 ? 24.469 44.938 19 1 98.19 502 LYS A O 1
ATOM 3928 N N . THR A 1 503 ? 26.672 44.719 19.031 1 98 503 THR A N 1
ATOM 3929 C CA . THR A 1 503 ? 26.625 43.281 18.75 1 98 503 THR A CA 1
ATOM 3930 C C . THR A 1 503 ? 27.297 42.5 19.875 1 98 503 THR A C 1
ATOM 3932 O O . THR A 1 503 ? 28 43.062 20.703 1 98 503 THR A O 1
ATOM 3935 N N . LYS A 1 504 ? 27 41.25 19.938 1 97.44 504 LYS A N 1
ATOM 3936 C CA . LYS A 1 504 ? 27.625 40.281 20.859 1 97.44 504 LYS A CA 1
ATOM 3937 C C . LYS A 1 504 ? 27.938 38.969 20.172 1 97.44 504 LYS A C 1
ATOM 3939 O O . LYS A 1 504 ? 27.125 38.469 19.391 1 97.44 504 LYS A O 1
ATOM 3944 N N . ARG A 1 505 ? 29.141 38.469 20.422 1 95.69 505 ARG A N 1
ATOM 3945 C CA . ARG A 1 505 ? 29.469 37.125 19.984 1 95.69 505 ARG A CA 1
ATOM 3946 C C . ARG A 1 505 ? 28.906 36.094 20.953 1 95.69 505 ARG A C 1
ATOM 3948 O O . ARG A 1 505 ? 29.156 36.156 22.156 1 95.69 505 ARG A O 1
ATOM 3955 N N . VAL A 1 506 ? 28.125 35.188 20.438 1 95.38 506 VAL A N 1
ATOM 3956 C CA . VAL A 1 506 ? 27.469 34.188 21.281 1 95.38 506 VAL A CA 1
ATOM 3957 C C . VAL A 1 506 ? 27.797 32.781 20.781 1 95.38 506 VAL A C 1
ATOM 3959 O O . VAL A 1 506 ? 28 32.562 19.578 1 95.38 506 VAL A O 1
ATOM 3962 N N . LYS A 1 507 ? 27.797 31.812 21.656 1 93 507 LYS A N 1
ATOM 3963 C CA . LYS A 1 507 ? 28.078 30.422 21.328 1 93 507 LYS A CA 1
ATOM 3964 C C . LYS A 1 507 ? 26.797 29.656 21.016 1 93 507 LYS A C 1
ATOM 3966 O O . LYS A 1 507 ? 25.781 29.828 21.719 1 93 507 LYS A O 1
ATOM 3971 N N . ILE A 1 508 ? 26.844 28.891 19.906 1 90.5 508 ILE A N 1
ATOM 3972 C CA . ILE A 1 508 ? 25.688 28.094 19.484 1 90.5 508 ILE A CA 1
ATOM 3973 C C . ILE A 1 508 ? 26.016 26.609 19.672 1 90.5 508 ILE A C 1
ATOM 3975 O O . ILE A 1 508 ? 27.094 26.141 19.281 1 90.5 508 ILE A O 1
ATOM 3979 N N . LYS A 1 509 ? 25.141 25.875 20.25 1 80.56 509 LYS A N 1
ATOM 3980 C CA . LYS A 1 509 ? 25.281 24.438 20.375 1 80.56 509 LYS A CA 1
ATOM 3981 C C . LYS A 1 509 ? 24.5 23.703 19.281 1 80.56 509 LYS A C 1
ATOM 3983 O O . LYS A 1 509 ? 23.281 23.891 19.156 1 80.56 509 LYS A O 1
ATOM 3988 N N . ASP A 1 510 ? 25.172 23.062 18.422 1 66.12 510 ASP A N 1
ATOM 3989 C CA . ASP A 1 510 ? 24.531 22.297 17.359 1 66.12 510 ASP A CA 1
ATOM 3990 C C . ASP A 1 510 ? 23.859 21.031 17.938 1 66.12 510 ASP A C 1
ATOM 3992 O O . ASP A 1 510 ? 24.516 20.219 18.594 1 66.12 510 ASP A O 1
ATOM 3996 N N . PRO A 1 511 ? 22.562 20.953 17.688 1 61.09 511 PRO A N 1
ATOM 3997 C CA . PRO A 1 511 ? 21.875 19.781 18.219 1 61.09 511 PRO A CA 1
ATOM 3998 C C . PRO A 1 511 ? 22.375 18.469 17.609 1 61.09 511 PRO A C 1
ATOM 4000 O O . PRO A 1 511 ? 22.234 17.406 18.203 1 61.09 511 PRO A O 1
ATOM 4003 N N . THR A 1 512 ? 22.797 18.5 16.328 1 56.06 512 THR A N 1
ATOM 4004 C CA . THR A 1 512 ? 23.328 17.312 15.672 1 56.06 512 THR A CA 1
ATOM 4005 C C . THR A 1 512 ? 24.859 17.359 15.656 1 56.06 512 THR A C 1
ATOM 4007 O O . THR A 1 512 ? 25.453 18.344 15.227 1 56.06 512 THR A O 1
ATOM 4010 N N . ALA A 1 513 ? 25.453 16.359 16.375 1 44.5 513 ALA A N 1
ATOM 4011 C CA . ALA A 1 513 ? 26.906 16.281 16.281 1 44.5 513 ALA A CA 1
ATOM 4012 C C . ALA A 1 513 ? 27.359 16.266 14.82 1 44.5 513 ALA A C 1
ATOM 4014 O O . ALA A 1 513 ? 26.844 15.5 14.008 1 44.5 513 ALA A O 1
ATOM 4015 N N . ASN A 1 514 ? 28.141 17.156 14.398 1 46.97 514 ASN A N 1
ATOM 4016 C CA . ASN A 1 514 ? 28.656 17.312 13.039 1 46.97 514 ASN A CA 1
ATOM 4017 C C . ASN A 1 514 ? 27.562 17.812 12.094 1 46.97 514 ASN A C 1
ATOM 4019 O O . ASN A 1 514 ? 27.547 17.453 10.914 1 46.97 514 ASN A O 1
ATOM 4023 N N . GLY A 1 515 ? 26.531 18.375 12.781 1 60.31 515 GLY A N 1
ATOM 4024 C CA . GLY A 1 515 ? 25.516 19 11.945 1 60.31 515 GLY A CA 1
ATOM 4025 C C . GLY A 1 515 ? 26.047 20.172 11.148 1 60.31 515 GLY A C 1
ATOM 4026 O O . GLY A 1 515 ? 27.188 20.578 11.328 1 60.31 515 GLY A O 1
ATOM 4027 N N . PRO A 1 516 ? 25.266 20.531 10.266 1 61.28 516 PRO A N 1
ATOM 4028 C CA . PRO A 1 516 ? 25.719 21.594 9.375 1 61.28 516 PRO A CA 1
ATOM 4029 C C . PRO A 1 516 ? 26.172 22.844 10.133 1 61.28 516 PRO A C 1
ATOM 4031 O O . PRO A 1 516 ? 27.109 23.531 9.719 1 61.28 516 PRO A O 1
ATOM 4034 N N . ILE A 1 517 ? 25.531 23.062 11.258 1 66.25 517 ILE A N 1
ATOM 4035 C CA . ILE A 1 517 ? 25.906 24.25 12.023 1 66.25 517 ILE A CA 1
ATOM 4036 C C . ILE A 1 517 ? 27.281 24.062 12.633 1 66.25 517 ILE A C 1
ATOM 4038 O O . ILE A 1 517 ? 28.141 24.953 12.555 1 66.25 517 ILE A O 1
ATOM 4042 N N . ALA A 1 518 ? 27.469 22.891 13.141 1 56.81 518 ALA A N 1
ATOM 4043 C CA . ALA A 1 518 ? 28.75 22.594 13.781 1 56.81 518 ALA A CA 1
ATOM 4044 C C . ALA A 1 518 ? 29.875 22.594 12.766 1 56.81 518 ALA A C 1
ATOM 4046 O O . ALA A 1 518 ? 30.984 23.047 13.062 1 56.81 518 ALA A O 1
ATOM 4047 N N . GLU A 1 519 ? 29.609 22.125 11.633 1 61.16 519 GLU A N 1
ATOM 4048 C CA . GLU A 1 519 ? 30.625 22.016 10.594 1 61.16 519 GLU A CA 1
ATOM 4049 C C . GLU A 1 519 ? 31 23.391 10.055 1 61.16 519 GLU A C 1
ATOM 4051 O O . GLU A 1 519 ? 32.156 23.641 9.695 1 61.16 519 GLU A O 1
ATOM 4056 N N . CYS A 1 520 ? 30.078 24.188 10.133 1 66.25 520 CYS A N 1
ATOM 4057 C CA . CYS A 1 520 ? 30.281 25.453 9.438 1 66.25 520 CYS A CA 1
ATOM 4058 C C . CYS A 1 520 ? 30.781 26.531 10.383 1 66.25 520 CYS A C 1
ATOM 4060 O O . CYS A 1 520 ? 31.328 27.547 9.945 1 66.25 520 CYS A O 1
ATOM 4062 N N . LEU A 1 521 ? 30.609 26.312 11.672 1 71.94 521 LEU A N 1
ATOM 4063 C CA . LEU A 1 521 ? 31.062 27.281 12.656 1 71.94 521 LEU A CA 1
ATOM 4064 C C . LEU A 1 521 ? 32.188 26.703 13.516 1 71.94 521 LEU A C 1
ATOM 4066 O O . LEU A 1 521 ? 31.922 26.219 14.617 1 71.94 521 LEU A O 1
ATOM 4070 N N . PRO A 1 522 ? 33.469 26.656 12.969 1 64.81 522 PRO A N 1
ATOM 4071 C CA . PRO A 1 522 ? 34.594 25.984 13.656 1 64.81 522 PRO A CA 1
ATOM 4072 C C . PRO A 1 522 ? 34.656 26.344 15.133 1 64.81 522 PRO A C 1
ATOM 4074 O O . PRO A 1 522 ? 34.969 25.484 15.969 1 64.81 522 PRO A O 1
ATOM 4077 N N . ASP A 1 523 ? 34.406 27.578 15.469 1 79.19 523 ASP A N 1
ATOM 4078 C CA . ASP A 1 523 ? 34.469 27.938 16.891 1 79.19 523 ASP A CA 1
ATOM 4079 C C . ASP A 1 523 ? 33.094 27.891 17.547 1 79.19 523 ASP A C 1
ATOM 4081 O O . ASP A 1 523 ? 32.938 28.25 18.719 1 79.19 523 ASP A O 1
ATOM 4085 N N . GLY A 1 524 ? 32.125 27.562 16.781 1 84.62 524 GLY A N 1
ATOM 4086 C CA . GLY A 1 524 ? 30.766 27.391 17.266 1 84.62 524 GLY A CA 1
ATOM 4087 C C . GLY A 1 524 ? 30.094 28.688 17.672 1 84.62 524 GLY A C 1
ATOM 4088 O O . GLY A 1 524 ? 29.203 28.703 18.516 1 84.62 524 GLY A O 1
ATOM 4089 N N . THR A 1 525 ? 30.594 29.844 17.188 1 91.69 525 THR A N 1
ATOM 4090 C CA . THR A 1 525 ? 30.047 31.141 17.594 1 91.69 525 THR A CA 1
ATOM 4091 C C . THR A 1 525 ? 29.469 31.891 16.406 1 91.69 525 THR A C 1
ATOM 4093 O O . THR A 1 525 ? 29.875 31.656 15.258 1 91.69 525 THR A O 1
ATOM 4096 N N . ILE A 1 526 ? 28.547 32.75 16.672 1 94.25 526 ILE A N 1
ATOM 4097 C CA . ILE A 1 526 ? 28.031 33.688 15.695 1 94.25 526 ILE A CA 1
ATOM 4098 C C . ILE A 1 526 ? 27.922 35.094 16.328 1 94.25 526 ILE A C 1
ATOM 4100 O O . ILE A 1 526 ? 27.953 35.219 17.562 1 94.25 526 ILE A O 1
ATOM 4104 N N . VAL A 1 527 ? 27.891 36.062 15.5 1 96.38 527 VAL A N 1
ATOM 4105 C CA . VAL A 1 527 ? 27.656 37.438 15.969 1 96.38 527 VAL A CA 1
ATOM 4106 C C . VAL A 1 527 ? 26.172 37.75 15.836 1 96.38 527 VAL A C 1
ATOM 4108 O O . VAL A 1 527 ? 25.547 37.469 14.812 1 96.38 527 VAL A O 1
ATOM 4111 N N . ALA A 1 528 ? 25.578 38.281 16.906 1 97.94 528 ALA A N 1
ATOM 4112 C CA . ALA A 1 528 ? 24.188 38.719 16.922 1 97.94 528 ALA A CA 1
ATOM 4113 C C . ALA A 1 528 ? 24.047 40.125 17.469 1 97.94 528 ALA A C 1
ATOM 4115 O O . ALA A 1 528 ? 24.969 40.625 18.125 1 97.94 528 ALA A O 1
ATOM 4116 N N . ILE A 1 529 ? 22.969 40.781 17.141 1 98.56 529 ILE A N 1
ATOM 4117 C CA . ILE A 1 529 ? 22.688 42.094 17.734 1 98.56 529 ILE A CA 1
ATOM 4118 C C . ILE A 1 529 ? 22.484 41.938 19.234 1 98.56 529 ILE A C 1
ATOM 4120 O O . ILE A 1 529 ? 21.734 41.062 19.688 1 98.56 529 ILE A O 1
ATOM 4124 N N . ASP A 1 530 ? 23.156 42.719 19.969 1 98 530 ASP A N 1
ATOM 4125 C CA . ASP A 1 530 ? 23.047 42.656 21.438 1 98 530 ASP A CA 1
ATOM 4126 C C . ASP A 1 530 ? 21.625 42.969 21.891 1 98 530 ASP A C 1
ATOM 4128 O O . ASP A 1 530 ? 20.953 43.844 21.344 1 98 530 ASP A O 1
ATOM 4132 N N . PRO A 1 531 ? 21.109 42.281 22.969 1 97.81 531 PRO A N 1
ATOM 4133 C CA . PRO A 1 531 ? 19.766 42.531 23.484 1 97.81 531 PRO A CA 1
ATOM 4134 C C . PRO A 1 531 ? 19.516 44 23.812 1 97.81 531 PRO A C 1
ATOM 4136 O O . PRO A 1 531 ? 18.375 44.469 23.703 1 97.81 531 PRO A O 1
ATOM 4139 N N . ASP A 1 532 ? 20.516 44.75 24.094 1 97.06 532 ASP A N 1
ATOM 4140 C CA . ASP A 1 532 ? 20.375 46.156 24.453 1 97.06 532 ASP A CA 1
ATOM 4141 C C . ASP A 1 532 ? 19.969 47 23.25 1 97.06 532 ASP A C 1
ATOM 4143 O O . ASP A 1 532 ? 19.453 48.094 23.406 1 97.06 532 ASP A O 1
ATOM 4147 N N . ASP A 1 533 ? 20.219 46.438 22.109 1 98.12 533 ASP A N 1
ATOM 4148 C CA . ASP A 1 533 ? 20.031 47.25 20.922 1 98.12 533 ASP A CA 1
ATOM 4149 C C . ASP A 1 533 ? 19.047 46.562 19.953 1 98.12 533 ASP A C 1
ATOM 4151 O O . ASP A 1 533 ? 18.797 47.062 18.859 1 98.12 533 ASP A O 1
ATOM 4155 N N . VAL A 1 534 ? 18.453 45.5 20.344 1 98.44 534 VAL A N 1
ATOM 4156 C CA . VAL A 1 534 ? 17.656 44.688 19.438 1 98.44 534 VAL A CA 1
ATOM 4157 C C . VAL A 1 534 ? 16.344 45.375 19.125 1 98.44 534 VAL A C 1
ATOM 4159 O O . VAL A 1 534 ? 15.812 45.25 18.016 1 98.44 534 VAL A O 1
ATOM 4162 N N . LYS A 1 535 ? 15.758 46.125 20.047 1 97.75 535 LYS A N 1
ATOM 4163 C CA . LYS A 1 535 ? 14.539 46.906 19.797 1 97.75 535 LYS A CA 1
ATOM 4164 C C . LYS A 1 535 ? 14.75 47.938 18.688 1 97.75 535 LYS A C 1
ATOM 4166 O O . LYS A 1 535 ? 13.922 48.062 17.781 1 97.75 535 LYS A O 1
ATOM 4171 N N . ARG A 1 536 ? 15.852 48.656 18.828 1 98.12 536 ARG A N 1
ATOM 4172 C CA . ARG A 1 536 ? 16.188 49.625 17.812 1 98.12 536 ARG A CA 1
ATOM 4173 C C . ARG A 1 536 ? 16.438 48.969 16.453 1 98.12 536 ARG A C 1
ATOM 4175 O O . ARG A 1 536 ? 16.016 49.469 15.414 1 98.12 536 ARG A O 1
ATOM 4182 N N . PHE A 1 537 ? 17.172 47.938 16.531 1 98.19 537 PHE A N 1
ATOM 4183 C CA . PHE A 1 537 ? 17.5 47.219 15.312 1 98.19 537 PHE A CA 1
ATOM 4184 C C . PHE A 1 537 ? 16.219 46.844 14.547 1 98.19 537 PHE A C 1
ATOM 4186 O O . PHE A 1 537 ? 16.094 47.156 13.367 1 98.19 537 PHE A O 1
ATOM 4193 N N . TYR A 1 538 ? 15.234 46.156 15.125 1 98.69 538 TYR A N 1
ATOM 4194 C CA . TYR A 1 538 ? 14.023 45.719 14.445 1 98.69 538 TYR A CA 1
ATOM 4195 C C . TYR A 1 538 ? 13.164 46.875 14.016 1 98.69 538 TYR A C 1
ATOM 4197 O O . TYR A 1 538 ? 12.523 46.844 12.961 1 98.69 538 TYR A O 1
ATOM 4205 N N . ASP A 1 539 ? 13.102 47.875 14.828 1 97.81 539 ASP A N 1
ATOM 4206 C CA . ASP A 1 539 ? 12.352 49.062 14.438 1 97.81 539 ASP A CA 1
ATOM 4207 C C . ASP A 1 539 ? 12.922 49.688 13.156 1 97.81 539 ASP A C 1
ATOM 4209 O O . ASP A 1 539 ? 12.172 50 12.234 1 97.81 539 ASP A O 1
ATOM 4213 N N . GLU A 1 540 ? 14.266 49.812 13.078 1 98.19 540 GLU A N 1
ATOM 4214 C CA . GLU A 1 540 ? 14.906 50.406 11.906 1 98.19 540 GLU A CA 1
ATOM 4215 C C . GLU A 1 540 ? 14.805 49.5 10.703 1 98.19 540 GLU A C 1
ATOM 4217 O O . GLU A 1 540 ? 14.602 49.938 9.57 1 98.19 540 GLU A O 1
ATOM 4222 N N . PHE A 1 541 ? 15.047 48.281 10.906 1 98.38 541 PHE A N 1
ATOM 4223 C CA . PHE A 1 541 ? 14.953 47.312 9.828 1 98.38 541 PHE A CA 1
ATOM 4224 C C . PHE A 1 541 ? 13.562 47.312 9.195 1 98.38 541 PHE A C 1
ATOM 4226 O O . PHE A 1 541 ? 13.438 47.406 7.973 1 98.38 541 PHE A O 1
ATOM 4233 N N . TYR A 1 542 ? 12.484 47.219 10.016 1 98.69 542 TYR A N 1
ATOM 4234 C CA . TYR A 1 542 ? 11.117 47.188 9.5 1 98.69 542 TYR A CA 1
ATOM 4235 C C . TYR A 1 542 ? 10.711 48.562 8.938 1 98.69 542 TYR A C 1
ATOM 4237 O O . TYR A 1 542 ? 9.906 48.625 8.008 1 98.69 542 TYR A O 1
ATOM 4245 N N . THR A 1 543 ? 11.273 49.625 9.484 1 98.12 543 THR A N 1
ATOM 4246 C CA . THR A 1 543 ? 11.094 50.906 8.852 1 98.12 543 THR A CA 1
ATOM 4247 C C . THR A 1 543 ? 11.656 50.906 7.434 1 98.12 543 THR A C 1
ATOM 4249 O O . THR A 1 543 ? 11.016 51.406 6.504 1 98.12 543 THR A O 1
ATOM 4252 N N . TYR A 1 544 ? 12.844 50.375 7.379 1 98.06 544 TYR A N 1
ATOM 4253 C CA . TYR A 1 544 ? 13.438 50.25 6.055 1 98.06 544 TYR A CA 1
ATOM 4254 C C . TYR A 1 544 ? 12.539 49.438 5.129 1 98.06 544 TYR A C 1
ATOM 4256 O O . TYR A 1 544 ? 12.266 49.844 3.998 1 98.06 544 TYR A O 1
ATOM 4264 N N . LEU A 1 545 ? 12.125 48.25 5.562 1 98.69 545 LEU A N 1
ATOM 4265 C CA . LEU A 1 545 ? 11.297 47.375 4.727 1 98.69 545 LEU A CA 1
ATOM 4266 C C . LEU A 1 545 ? 10.047 48.125 4.266 1 98.69 545 LEU A C 1
ATOM 4268 O O . LEU A 1 545 ? 9.672 48.062 3.092 1 98.69 545 LEU A O 1
ATOM 4272 N N . ARG A 1 546 ? 9.406 48.812 5.16 1 97.88 546 ARG A N 1
ATOM 4273 C CA . ARG A 1 546 ? 8.227 49.594 4.801 1 97.88 546 ARG A CA 1
ATOM 4274 C C . ARG A 1 546 ? 8.57 50.656 3.764 1 97.88 546 ARG A C 1
ATOM 4276 O O . ARG A 1 546 ? 7.777 50.906 2.854 1 97.88 546 ARG A O 1
ATOM 4283 N N . SER A 1 547 ? 9.703 51.281 3.891 1 98 547 SER A N 1
ATOM 4284 C CA . SER A 1 547 ? 10.125 52.344 2.996 1 98 547 SER A CA 1
ATOM 4285 C C . SER A 1 547 ? 10.297 51.844 1.568 1 98 547 SER A C 1
ATOM 4287 O O . SER A 1 547 ? 10.18 52.594 0.612 1 98 547 SER A O 1
ATOM 4289 N N . VAL A 1 548 ? 10.602 50.594 1.48 1 98 548 VAL A N 1
ATOM 4290 C CA . VAL A 1 548 ? 10.828 50.062 0.143 1 98 548 VAL A CA 1
ATOM 4291 C C . VAL A 1 548 ? 9.602 49.281 -0.32 1 98 548 VAL A C 1
ATOM 4293 O O . VAL A 1 548 ? 9.664 48.531 -1.291 1 98 548 VAL A O 1
ATOM 4296 N N . GLY A 1 549 ? 8.508 49.312 0.376 1 97.44 549 GLY A N 1
ATOM 4297 C CA . GLY A 1 549 ? 7.234 48.781 -0.081 1 97.44 549 GLY A CA 1
ATOM 4298 C C . GLY A 1 549 ? 6.93 47.406 0.474 1 97.44 549 GLY A C 1
ATOM 4299 O O . GLY A 1 549 ? 5.895 46.812 0.152 1 97.44 549 GLY A O 1
ATOM 4300 N N . ILE A 1 550 ? 7.773 46.812 1.258 1 98.25 550 ILE A N 1
ATOM 4301 C CA . ILE A 1 550 ? 7.523 45.562 1.929 1 98.25 550 ILE A CA 1
ATOM 4302 C C . ILE A 1 550 ? 6.625 45.781 3.143 1 98.25 550 ILE A C 1
ATOM 4304 O O . ILE A 1 550 ? 6.91 46.625 3.984 1 98.25 550 ILE A O 1
ATOM 4308 N N . ASP A 1 551 ? 5.523 44.969 3.25 1 97 551 ASP A N 1
ATOM 4309 C CA . ASP A 1 551 ? 4.602 45.281 4.336 1 97 551 ASP A CA 1
ATOM 4310 C C . ASP A 1 551 ? 4.238 44 5.117 1 97 551 ASP A C 1
ATOM 4312 O O . ASP A 1 551 ? 3.217 43.969 5.809 1 97 551 ASP A O 1
ATOM 4316 N N . SER A 1 552 ? 4.934 42.969 4.973 1 97.75 552 SER A N 1
ATOM 4317 C CA . SER A 1 552 ? 4.773 41.719 5.676 1 97.75 552 SER A CA 1
ATOM 4318 C C . SER A 1 552 ? 6.094 40.938 5.754 1 97.75 552 SER A C 1
ATOM 4320 O O . SER A 1 552 ? 7 41.188 4.949 1 97.75 552 SER A O 1
ATOM 4322 N N . VAL A 1 553 ? 6.18 40 6.766 1 98.31 553 VAL A N 1
ATOM 4323 C CA . VAL A 1 553 ? 7.438 39.25 6.902 1 98.31 553 VAL A CA 1
ATOM 4324 C C . VAL A 1 553 ? 7.16 37.812 7.277 1 98.31 553 VAL A C 1
ATOM 4326 O O . VAL A 1 553 ? 6.121 37.5 7.863 1 98.31 553 VAL A O 1
ATOM 4329 N N . LYS A 1 554 ? 7.949 36.938 6.867 1 98.19 554 LYS A N 1
ATOM 4330 C CA . LYS A 1 554 ? 8.117 35.594 7.395 1 98.19 554 LYS A CA 1
ATOM 4331 C C . LYS A 1 554 ? 9.422 35.469 8.172 1 98.19 554 LYS A C 1
ATOM 4333 O O . LYS A 1 554 ? 10.508 35.469 7.582 1 98.19 554 LYS A O 1
ATOM 4338 N N . THR A 1 555 ? 9.32 35.375 9.422 1 98.5 555 THR A N 1
ATOM 4339 C CA . THR A 1 555 ? 10.516 35.344 10.258 1 98.5 555 THR A CA 1
ATOM 4340 C C . THR A 1 555 ? 10.828 33.906 10.672 1 98.5 555 THR A C 1
ATOM 4342 O O . THR A 1 555 ? 10.039 33.281 11.383 1 98.5 555 THR A O 1
ATOM 4345 N N . ASP A 1 556 ? 11.961 33.438 10.266 1 96.62 556 ASP A N 1
ATOM 4346 C CA . ASP A 1 556 ? 12.344 32.031 10.391 1 96.62 556 ASP A CA 1
ATOM 4347 C C . ASP A 1 556 ? 13.508 31.875 11.367 1 96.62 556 ASP A C 1
ATOM 4349 O O . ASP A 1 556 ? 13.977 32.844 11.945 1 96.62 556 ASP A O 1
ATOM 4353 N N . ALA A 1 557 ? 13.898 30.656 11.68 1 95 557 ALA A N 1
ATOM 4354 C CA . ALA A 1 557 ? 15.039 30.266 12.508 1 95 557 ALA A CA 1
ATOM 4355 C C . ALA A 1 557 ? 14.93 30.875 13.906 1 95 557 ALA A C 1
ATOM 4357 O O . ALA A 1 557 ? 15.938 31.25 14.508 1 95 557 ALA A O 1
ATOM 4358 N N . GLN A 1 558 ? 13.773 30.969 14.367 1 97.38 558 GLN A N 1
ATOM 4359 C CA . GLN A 1 558 ? 13.609 31.547 15.695 1 97.38 558 GLN A CA 1
ATOM 4360 C C . GLN A 1 558 ? 14.133 30.625 16.781 1 97.38 558 GLN A C 1
ATOM 4362 O O . GLN A 1 558 ? 14.469 31.062 17.875 1 97.38 558 GLN A O 1
ATOM 4367 N N . PHE A 1 559 ? 14.32 29.359 16.5 1 95.06 559 PHE A N 1
ATOM 4368 C CA . PHE A 1 559 ? 14.797 28.344 17.422 1 95.06 559 PHE A CA 1
ATOM 4369 C C . PHE A 1 559 ? 16.266 28.547 17.734 1 95.06 559 PHE A C 1
ATOM 4371 O O . PHE A 1 559 ? 16.797 27.953 18.672 1 95.06 559 PHE A O 1
ATOM 4378 N N . PHE A 1 560 ? 16.969 29.391 17.031 1 94.94 560 PHE A N 1
ATOM 4379 C CA . PHE A 1 560 ? 18.375 29.641 17.312 1 94.94 560 PHE A CA 1
ATOM 4380 C C . PHE A 1 560 ? 18.547 30.156 18.734 1 94.94 560 PHE A C 1
ATOM 4382 O O . PHE A 1 560 ? 19.609 29.969 19.344 1 94.94 560 PHE A O 1
ATOM 4389 N N . LEU A 1 561 ? 17.531 30.812 19.234 1 96.5 561 LEU A N 1
ATOM 4390 C CA . LEU A 1 561 ? 17.578 31.25 20.625 1 96.5 561 LEU A CA 1
ATOM 4391 C C . LEU A 1 561 ? 17.719 30.047 21.562 1 96.5 561 LEU A C 1
ATOM 4393 O O . LEU A 1 561 ? 18.375 30.156 22.609 1 96.5 561 LEU A O 1
ATOM 4397 N N . ASP A 1 562 ? 17.062 28.984 21.219 1 94.56 562 ASP A N 1
ATOM 4398 C CA . ASP A 1 562 ? 17.094 27.734 21.969 1 94.56 562 ASP A CA 1
ATOM 4399 C C . ASP A 1 562 ? 18.453 27.062 21.875 1 94.56 562 ASP A C 1
ATOM 4401 O O . ASP A 1 562 ? 18.828 26.266 22.75 1 94.56 562 ASP A O 1
ATOM 4405 N N . LEU A 1 563 ? 19.266 27.406 20.875 1 92.75 563 LEU A N 1
ATOM 4406 C CA . LEU A 1 563 ? 20.531 26.75 20.609 1 92.75 563 LEU A CA 1
ATOM 4407 C C . LEU A 1 563 ? 21.688 27.484 21.312 1 92.75 563 LEU A C 1
ATOM 4409 O O . LEU A 1 563 ? 22.812 27.016 21.312 1 92.75 563 LEU A O 1
ATOM 4413 N N . LEU A 1 564 ? 21.406 28.641 21.875 1 94.94 564 LEU A N 1
ATOM 4414 C CA . LEU A 1 564 ? 22.453 29.359 22.594 1 94.94 564 LEU A CA 1
ATOM 4415 C C . LEU A 1 564 ? 23.016 28.516 23.734 1 94.94 564 LEU A C 1
ATOM 4417 O O . LEU A 1 564 ? 22.25 27.922 24.516 1 94.94 564 LEU A O 1
ATOM 4421 N N . GLU A 1 565 ? 24.281 28.469 23.859 1 92.88 565 GLU A N 1
ATOM 4422 C CA . GLU A 1 565 ? 24.938 27.594 24.828 1 92.88 565 GLU A CA 1
ATOM 4423 C C . GLU A 1 565 ? 24.953 28.219 26.219 1 92.88 565 GLU A C 1
ATOM 4425 O O . GLU A 1 565 ? 24.688 27.547 27.219 1 92.88 565 GLU A O 1
ATOM 4430 N N . ASP A 1 566 ? 25.297 29.5 26.328 1 94.31 566 ASP A N 1
ATOM 4431 C CA . ASP A 1 566 ? 25.453 30.203 27.594 1 94.31 566 ASP A CA 1
ATOM 4432 C C . ASP A 1 566 ? 24.094 30.547 28.203 1 94.31 566 ASP A C 1
ATOM 4434 O O . ASP A 1 566 ? 23.281 31.219 27.578 1 94.31 566 ASP A O 1
ATOM 4438 N N . PRO A 1 567 ? 23.891 30.125 29.484 1 95.69 567 PRO A N 1
ATOM 4439 C CA . PRO A 1 567 ? 22.594 30.406 30.109 1 95.69 567 PRO A CA 1
ATOM 4440 C C . PRO A 1 567 ? 22.281 31.891 30.219 1 95.69 567 PRO A C 1
ATOM 4442 O O . PRO A 1 567 ? 21.125 32.281 30.078 1 95.69 567 PRO A O 1
ATOM 4445 N N . GLU A 1 568 ? 23.266 32.656 30.469 1 95 568 GLU A N 1
ATOM 4446 C CA . GLU A 1 568 ? 23.062 34.094 30.547 1 95 568 GLU A CA 1
ATOM 4447 C C . GLU A 1 568 ? 22.578 34.656 29.203 1 95 568 GLU A C 1
ATOM 4449 O O . GLU A 1 568 ? 21.688 35.5 29.172 1 95 568 GLU A O 1
ATOM 4454 N N . ASP A 1 569 ? 23.172 34.219 28.188 1 95.62 569 ASP A N 1
ATOM 4455 C CA . ASP A 1 569 ? 22.75 34.656 26.859 1 95.62 569 ASP A CA 1
ATOM 4456 C C . ASP A 1 569 ? 21.328 34.188 26.547 1 95.62 569 ASP A C 1
ATOM 4458 O O . ASP A 1 569 ? 20.531 34.938 26 1 95.62 569 ASP A O 1
ATOM 4462 N N . ARG A 1 570 ? 21.062 32.938 26.844 1 95.88 570 ARG A N 1
ATOM 4463 C CA . ARG A 1 570 ? 19.719 32.406 26.594 1 95.88 570 ARG A CA 1
ATOM 4464 C C . ARG A 1 570 ? 18.656 33.25 27.297 1 95.88 570 ARG A C 1
ATOM 4466 O O . ARG A 1 570 ? 17.625 33.562 26.719 1 95.88 570 ARG A O 1
ATOM 4473 N N . ARG A 1 571 ? 18.906 33.562 28.531 1 93.62 571 ARG A N 1
ATOM 4474 C CA . ARG A 1 571 ? 17.969 34.344 29.312 1 93.62 571 ARG A CA 1
ATOM 4475 C C . ARG A 1 571 ? 17.766 35.719 28.719 1 93.62 571 ARG A C 1
ATOM 4477 O O . ARG A 1 571 ? 16.625 36.188 28.562 1 93.62 571 ARG A O 1
ATOM 4484 N N . SER A 1 572 ? 18.859 36.344 28.391 1 94.31 572 SER A N 1
ATOM 4485 C CA . SER A 1 572 ? 18.797 37.719 27.922 1 94.31 572 SER A CA 1
ATOM 4486 C C . SER A 1 572 ? 18.25 37.812 26.5 1 94.31 572 SER A C 1
ATOM 4488 O O . SER A 1 572 ? 17.453 38.688 26.188 1 94.31 572 SER A O 1
ATOM 4490 N N . PHE A 1 573 ? 18.656 36.938 25.641 1 97.19 573 PHE A N 1
ATOM 4491 C CA . PHE A 1 573 ? 18.297 37 24.234 1 97.19 573 PHE A CA 1
ATOM 4492 C C . PHE A 1 573 ? 16.859 36.531 24.031 1 97.19 573 PHE A C 1
ATOM 4494 O O . PHE A 1 573 ? 16.125 37.094 23.203 1 97.19 573 PHE A O 1
ATOM 4501 N N . MET A 1 574 ? 16.391 35.531 24.75 1 95.44 574 MET A N 1
ATOM 4502 C CA . MET A 1 574 ? 15.086 34.906 24.531 1 95.44 574 MET A CA 1
ATOM 4503 C C . MET A 1 574 ? 13.969 35.938 24.625 1 95.44 574 MET A C 1
ATOM 4505 O O . MET A 1 574 ? 13.281 36.188 23.641 1 95.44 574 MET A O 1
ATOM 4509 N N . THR A 1 575 ? 13.789 36.562 25.656 1 94 575 THR A N 1
ATOM 4510 C CA . THR A 1 575 ? 12.68 37.469 25.891 1 94 575 THR A CA 1
ATOM 4511 C C . THR A 1 575 ? 12.883 38.781 25.109 1 94 575 THR A C 1
ATOM 4513 O O . THR A 1 575 ? 11.938 39.312 24.547 1 94 575 THR A O 1
ATOM 4516 N N . SER A 1 576 ? 14.164 39.281 25.031 1 96.88 576 SER A N 1
ATOM 4517 C CA . SER A 1 576 ? 14.445 40.531 24.375 1 96.88 576 SER A CA 1
ATOM 4518 C C . SER A 1 576 ? 14.148 40.469 22.875 1 96.88 576 SER A C 1
ATOM 4520 O O . SER A 1 576 ? 13.523 41.375 22.312 1 96.88 576 SER A O 1
ATOM 4522 N N . TYR A 1 577 ? 14.617 39.406 22.297 1 98.06 577 TYR A N 1
ATOM 4523 C CA . TYR A 1 577 ? 14.422 39.281 20.859 1 98.06 577 TYR A CA 1
ATOM 4524 C C . TYR A 1 577 ? 12.945 39.062 20.531 1 98.06 577 TYR A C 1
ATOM 4526 O O . TYR A 1 577 ? 12.422 39.656 19.609 1 98.06 577 TYR A O 1
ATOM 4534 N N . GLN A 1 578 ? 12.266 38.156 21.312 1 96.62 578 GLN A N 1
ATOM 4535 C CA . GLN A 1 578 ? 10.852 37.875 21.062 1 96.62 578 GLN A CA 1
ATOM 4536 C C . GLN A 1 578 ? 9.992 39.125 21.266 1 96.62 578 GLN A C 1
ATOM 4538 O O . GLN A 1 578 ? 9.07 39.375 20.484 1 96.62 578 GLN A O 1
ATOM 4543 N N . ASP A 1 579 ? 10.273 39.875 22.266 1 96.19 579 ASP A N 1
ATOM 4544 C CA . ASP A 1 579 ? 9.523 41.094 22.531 1 96.19 579 ASP A CA 1
ATOM 4545 C C . ASP A 1 579 ? 9.789 42.156 21.453 1 96.19 579 ASP A C 1
ATOM 4547 O O . ASP A 1 579 ? 8.852 42.781 20.953 1 96.19 579 ASP A O 1
ATOM 4551 N N . ALA A 1 580 ? 11.086 42.375 21.141 1 97.75 580 ALA A N 1
ATOM 4552 C CA . ALA A 1 580 ? 11.453 43.344 20.125 1 97.75 580 ALA A CA 1
ATOM 4553 C C . ALA A 1 580 ? 10.805 43.031 18.781 1 97.75 580 ALA A C 1
ATOM 4555 O O . ALA A 1 580 ? 10.258 43.906 18.109 1 97.75 580 ALA A O 1
ATOM 4556 N N . TRP A 1 581 ? 10.922 41.781 18.406 1 97.62 581 TRP A N 1
ATOM 4557 C CA . TRP A 1 581 ? 10.344 41.344 17.141 1 97.62 581 TRP A CA 1
ATOM 4558 C C . TRP A 1 581 ? 8.836 41.5 17.141 1 97.62 581 TRP A C 1
ATOM 4560 O O . TRP A 1 581 ? 8.266 42 16.156 1 97.62 581 TRP A O 1
ATOM 4570 N N . SER A 1 582 ? 8.148 41.125 18.219 1 95.75 582 SER A N 1
ATOM 4571 C CA . SER A 1 582 ? 6.695 41.219 18.328 1 95.75 582 SER A CA 1
ATOM 4572 C C . SER A 1 582 ? 6.23 42.656 18.25 1 95.75 582 SER A C 1
ATOM 4574 O O . SER A 1 582 ? 5.273 42.969 17.531 1 95.75 582 SER A O 1
ATOM 4576 N N . ILE A 1 583 ? 6.871 43.5 18.938 1 95.94 583 ILE A N 1
ATOM 4577 C CA . ILE A 1 583 ? 6.504 44.906 18.984 1 95.94 583 ILE A CA 1
ATOM 4578 C C . ILE A 1 583 ? 6.691 45.562 17.609 1 95.94 583 ILE A C 1
ATOM 4580 O O . ILE A 1 583 ? 5.812 46.25 17.109 1 95.94 583 ILE A O 1
ATOM 4584 N N . ALA A 1 584 ? 7.828 45.312 17.031 1 97.38 584 ALA A N 1
ATOM 4585 C CA . ALA A 1 584 ? 8.102 45.844 15.711 1 97.38 584 ALA A CA 1
ATOM 4586 C C . ALA A 1 584 ? 7.105 45.344 14.68 1 97.38 584 ALA A C 1
ATOM 4588 O O . ALA A 1 584 ? 6.656 46.094 13.812 1 97.38 584 ALA A O 1
ATOM 4589 N N . SER A 1 585 ? 6.844 44.094 14.719 1 96.19 585 SER A N 1
ATOM 4590 C CA . SER A 1 585 ? 5.891 43.469 13.789 1 96.19 585 SER A CA 1
ATOM 4591 C C . SER A 1 585 ? 4.52 44.125 13.898 1 96.19 585 SER A C 1
ATOM 4593 O O . SER A 1 585 ? 3.902 44.469 12.883 1 96.19 585 SER A O 1
ATOM 4595 N N . LEU A 1 586 ? 4.027 44.344 15.133 1 93.25 586 LEU A N 1
ATOM 4596 C CA . LEU A 1 586 ? 2.721 44.938 15.367 1 93.25 586 LEU A CA 1
ATOM 4597 C C . LEU A 1 586 ? 2.707 46.375 14.906 1 93.25 586 LEU A C 1
ATOM 4599 O O . LEU A 1 586 ? 1.719 46.844 14.336 1 93.25 586 LEU A O 1
ATOM 4603 N N . ARG A 1 587 ? 3.773 47.031 15.102 1 95.25 587 ARG A N 1
ATOM 4604 C CA . ARG A 1 587 ? 3.881 48.469 14.789 1 95.25 587 ARG A CA 1
ATOM 4605 C C . ARG A 1 587 ? 3.926 48.688 13.281 1 95.25 587 ARG A C 1
ATOM 4607 O O . ARG A 1 587 ? 3.307 49.625 12.773 1 95.25 587 ARG A O 1
ATOM 4614 N N . HIS A 1 588 ? 4.617 47.875 12.633 1 96.5 588 HIS A N 1
ATOM 4615 C CA . HIS A 1 588 ? 4.914 48.188 11.234 1 96.5 588 HIS A CA 1
ATOM 4616 C C . HIS A 1 588 ? 4.043 47.344 10.297 1 96.5 58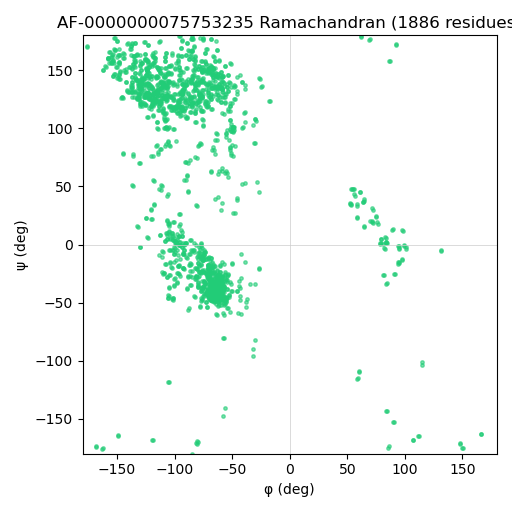8 HIS A C 1
ATOM 4618 O O . HIS A 1 588 ? 3.758 47.781 9.172 1 96.5 588 HIS A O 1
ATOM 4624 N N . PHE A 1 589 ? 3.625 46.219 10.75 1 96.5 589 PHE A N 1
ATOM 4625 C CA . PHE A 1 589 ? 2.994 45.281 9.805 1 96.5 589 PHE A CA 1
ATOM 4626 C C . PHE A 1 589 ? 1.671 44.781 10.352 1 96.5 589 PHE A C 1
ATOM 4628 O O . PHE A 1 589 ? 1.016 43.938 9.727 1 96.5 589 PHE A O 1
ATOM 4635 N N . SER A 1 590 ? 1.305 45.188 11.531 1 92.31 590 SER A N 1
ATOM 4636 C CA . SER A 1 590 ? 0.116 44.656 12.188 1 92.31 590 SER A CA 1
ATOM 4637 C C . SER A 1 590 ? 0.21 43.125 12.367 1 92.31 590 SER A C 1
ATOM 4639 O O . SER A 1 590 ? 1.174 42.625 12.953 1 92.31 590 SER A O 1
ATOM 4641 N N . THR A 1 591 ? -0.676 42.344 11.711 1 90.38 591 THR A N 1
ATOM 4642 C CA . THR A 1 591 ? -0.696 40.906 11.938 1 90.38 591 THR A CA 1
ATOM 4643 C C . THR A 1 591 ? -0.069 40.156 10.758 1 90.38 591 THR A C 1
ATOM 4645 O O . THR A 1 591 ? -0.127 38.938 10.68 1 90.38 591 THR A O 1
ATOM 4648 N N . ARG A 1 592 ? 0.57 40.875 9.859 1 96.31 592 ARG A N 1
ATOM 4649 C CA . ARG A 1 592 ? 1.089 40.25 8.641 1 96.31 592 ARG A CA 1
ATOM 4650 C C . ARG A 1 592 ? 2.521 39.75 8.844 1 96.31 592 ARG A C 1
ATOM 4652 O O . ARG A 1 592 ? 3.428 40.188 8.117 1 96.31 592 ARG A O 1
ATOM 4659 N N . SER A 1 593 ? 2.666 38.938 9.852 1 96.94 593 SER A N 1
ATOM 4660 C CA . SER A 1 593 ? 3.943 38.312 10.195 1 96.94 593 SER A CA 1
ATOM 4661 C C . SER A 1 593 ? 3.779 36.812 10.461 1 96.94 593 SER A C 1
ATOM 4663 O O . SER A 1 593 ? 2.928 36.406 11.25 1 96.94 593 SER A O 1
ATOM 4665 N N . VAL A 1 594 ? 4.516 36.031 9.781 1 97.62 594 VAL A N 1
ATOM 4666 C CA . VAL A 1 594 ? 4.5 34.594 9.992 1 97.62 594 VAL A CA 1
ATOM 4667 C C . VAL A 1 594 ? 5.629 34.188 10.938 1 97.62 594 VAL A C 1
ATOM 4669 O O . VAL A 1 594 ? 6.797 34.5 10.68 1 97.62 594 VAL A O 1
ATOM 4672 N N . SER A 1 595 ? 5.285 33.625 12.07 1 98 595 SER A N 1
ATOM 4673 C CA . SER A 1 595 ? 6.266 33.062 12.977 1 98 595 SER A CA 1
ATOM 4674 C C . SER A 1 595 ? 6.68 31.656 12.539 1 98 595 SER A C 1
ATOM 4676 O O . SER A 1 595 ? 5.855 30.734 12.516 1 98 595 SER A O 1
ATOM 4678 N N . CYS A 1 596 ? 7.93 31.484 12.195 1 97.19 596 CYS A N 1
ATOM 4679 C CA . CYS A 1 596 ? 8.391 30.219 11.633 1 97.19 596 CYS A CA 1
ATOM 4680 C C . CYS A 1 596 ? 9.602 29.688 12.406 1 97.19 596 CYS A C 1
ATOM 4682 O O . CYS A 1 596 ? 10.461 30.469 12.82 1 97.19 596 CYS A O 1
ATOM 4684 N N . GLY A 1 597 ? 9.664 28.297 12.594 1 95.94 597 GLY A N 1
ATOM 4685 C CA . GLY A 1 597 ? 10.719 27.703 13.391 1 95.94 597 GLY A CA 1
ATOM 4686 C C . GLY A 1 597 ? 10.688 28.125 14.844 1 95.94 597 GLY A C 1
ATOM 4687 O O . GLY A 1 597 ? 11.734 28.406 15.438 1 95.94 597 GLY A O 1
ATOM 4688 N N . SER A 1 598 ? 9.516 28.266 15.336 1 97.56 598 SER A N 1
ATOM 4689 C CA . SER A 1 598 ? 9.406 28.906 16.641 1 97.56 598 SER A CA 1
ATOM 4690 C C . SER A 1 598 ? 8.641 28.016 17.625 1 97.56 598 SER A C 1
ATOM 4692 O O . SER A 1 598 ? 8.086 28.516 18.609 1 97.56 598 SER A O 1
ATOM 4694 N N . MET A 1 599 ? 8.609 26.688 17.375 1 96.69 599 MET A N 1
ATOM 4695 C CA . MET A 1 599 ? 7.883 25.797 18.281 1 96.69 599 MET A CA 1
ATOM 4696 C C . MET A 1 599 ? 8.789 25.328 19.406 1 96.69 599 MET A C 1
ATOM 4698 O O . MET A 1 599 ? 8.852 24.141 19.703 1 96.69 599 MET A O 1
ATOM 4702 N N . THR A 1 600 ? 9.516 26.266 19.969 1 95.62 600 THR A N 1
ATOM 4703 C CA . THR A 1 600 ? 10.336 26.047 21.156 1 95.62 600 THR A CA 1
ATOM 4704 C C . THR A 1 600 ? 9.539 26.328 22.422 1 95.62 600 THR A C 1
ATOM 4706 O O . THR A 1 600 ? 8.82 27.328 22.5 1 95.62 600 THR A O 1
ATOM 4709 N N . PRO A 1 601 ? 9.688 25.453 23.453 1 97.31 601 PRO A N 1
ATOM 4710 C CA . PRO A 1 601 ? 8.836 25.594 24.641 1 97.31 601 PRO A CA 1
ATOM 4711 C C . PRO A 1 601 ? 8.875 27 25.234 1 97.31 601 PRO A C 1
ATOM 4713 O O . PRO A 1 601 ? 7.828 27.562 25.562 1 97.31 601 PRO A O 1
ATOM 4716 N N . GLN A 1 602 ? 10.039 27.578 25.328 1 95.88 602 GLN A N 1
ATOM 4717 C CA . GLN A 1 602 ? 10.172 28.906 25.922 1 95.88 602 GLN A CA 1
ATOM 4718 C C . GLN A 1 602 ? 9.422 29.953 25.109 1 95.88 602 GLN A C 1
ATOM 4720 O O . GLN A 1 602 ? 8.828 30.875 25.656 1 95.88 602 GLN A O 1
ATOM 4725 N N . ILE A 1 603 ? 9.469 29.828 23.812 1 97.19 603 ILE A N 1
ATOM 4726 C CA . ILE A 1 603 ? 8.766 30.75 22.922 1 97.19 603 ILE A CA 1
ATOM 4727 C C . ILE A 1 603 ? 7.258 30.531 23.047 1 97.19 603 ILE A C 1
ATOM 4729 O O . ILE A 1 603 ? 6.484 31.5 23.109 1 97.19 603 ILE A O 1
ATOM 4733 N N . ILE A 1 604 ? 6.859 29.297 23.125 1 97.62 604 ILE A N 1
ATOM 4734 C CA . ILE A 1 604 ? 5.449 28.938 23.219 1 97.62 604 ILE A CA 1
ATOM 4735 C C . ILE A 1 604 ? 4.824 29.578 24.453 1 97.62 604 ILE A C 1
ATOM 4737 O O . ILE A 1 604 ? 3.771 30.219 24.359 1 97.62 604 ILE A O 1
ATOM 4741 N N . PHE A 1 605 ? 5.457 29.562 25.562 1 96.62 605 PHE A N 1
ATOM 4742 C CA . PHE A 1 605 ? 4.848 29.984 26.828 1 96.62 605 PHE A CA 1
ATOM 4743 C C . PHE A 1 605 ? 5.113 31.469 27.078 1 96.62 605 PHE A C 1
ATOM 4745 O O . PHE A 1 605 ? 4.5 32.062 27.969 1 96.62 605 PHE A O 1
ATOM 4752 N N . HIS A 1 606 ? 5.949 32.031 26.25 1 93.94 606 HIS A N 1
ATOM 4753 C CA . HIS A 1 606 ? 6.203 33.469 26.391 1 93.94 606 HIS A CA 1
ATOM 4754 C C . HIS A 1 606 ? 5.426 34.281 25.359 1 93.94 606 HIS A C 1
ATOM 4756 O O . HIS A 1 606 ? 4.77 35.25 25.703 1 93.94 606 HIS A O 1
ATOM 4762 N N . SER A 1 607 ? 5.5 33.844 24.125 1 93.75 607 SER A N 1
ATOM 4763 C CA . SER A 1 607 ? 5.02 34.656 23.031 1 93.75 607 SER A CA 1
ATOM 4764 C C . SER A 1 607 ? 3.707 34.125 22.469 1 93.75 607 SER A C 1
ATOM 4766 O O . SER A 1 607 ? 2.904 34.875 21.922 1 93.75 607 SER A O 1
ATOM 4768 N N . GLN A 1 608 ? 3.455 32.875 22.562 1 95.75 608 GLN A N 1
ATOM 4769 C CA . GLN A 1 608 ? 2.385 32.312 21.75 1 95.75 608 GLN A CA 1
ATOM 4770 C C . GLN A 1 608 ? 1.179 31.953 22.625 1 95.75 608 GLN A C 1
ATOM 4772 O O . GLN A 1 608 ? 0.078 31.75 22.094 1 95.75 608 GLN A O 1
ATOM 4777 N N . ILE A 1 609 ? 1.347 31.859 23.922 1 94.31 609 ILE A N 1
ATOM 4778 C CA . ILE A 1 609 ? 0.244 31.453 24.781 1 94.31 609 ILE A CA 1
ATOM 4779 C C . ILE A 1 609 ? -0.568 32.656 25.203 1 94.31 609 ILE A C 1
ATOM 4781 O O . ILE A 1 609 ? -1.782 32.562 25.406 1 94.31 609 ILE A O 1
ATOM 4785 N N . SER A 1 610 ? 0.056 33.844 25.266 1 88.5 610 SER A N 1
ATOM 4786 C CA . SER A 1 610 ? -0.595 35.062 25.781 1 88.5 610 SER A CA 1
ATOM 4787 C C . SER A 1 610 ? -1.587 35.625 24.766 1 88.5 610 SER A C 1
ATOM 4789 O O . SER A 1 610 ? -1.297 35.656 23.562 1 88.5 610 SER A O 1
ATOM 4791 N N . THR A 1 611 ? -2.732 36.094 25.234 1 87.31 611 THR A N 1
ATOM 4792 C CA . THR A 1 611 ? -3.787 36.562 24.344 1 87.31 611 THR A CA 1
ATOM 4793 C C . THR A 1 611 ? -3.85 38.094 24.328 1 87.31 611 THR A C 1
ATOM 4795 O O . THR A 1 611 ? -4.844 38.688 23.891 1 87.31 611 THR A O 1
ATOM 4798 N N . ASN A 1 612 ? -2.893 38.719 24.766 1 83.69 612 ASN A N 1
ATOM 4799 C CA . ASN A 1 612 ? -2.893 40.188 24.891 1 83.69 612 ASN A CA 1
ATOM 4800 C C . ASN A 1 612 ? -2.463 40.844 23.578 1 83.69 612 ASN A C 1
ATOM 4802 O O . ASN A 1 612 ? -2.26 42.062 23.547 1 83.69 612 ASN A O 1
ATOM 4806 N N . LYS A 1 613 ? -2.258 40.156 22.625 1 87.25 613 LYS A N 1
ATOM 4807 C CA . LYS A 1 613 ? -1.924 40.625 21.281 1 87.25 613 LYS A CA 1
ATOM 4808 C C . LYS A 1 613 ? -2.686 39.875 20.203 1 87.25 613 LYS A C 1
ATOM 4810 O O . LYS A 1 613 ? -3.244 38.812 20.484 1 87.25 613 LYS A O 1
ATOM 4815 N N . PRO A 1 614 ? -2.756 40.406 19.031 1 90.06 614 PRO A N 1
ATOM 4816 C CA . PRO A 1 614 ? -3.439 39.688 17.969 1 90.06 614 PRO A CA 1
ATOM 4817 C C . PRO A 1 614 ? -2.717 38.406 17.578 1 90.06 614 PRO A C 1
ATOM 4819 O O . PRO A 1 614 ? -1.488 38.344 17.656 1 90.06 614 PRO A O 1
ATOM 4822 N N . ALA A 1 615 ? -3.482 37.531 17.125 1 92.44 615 ALA A N 1
ATOM 4823 C CA . ALA A 1 615 ? -2.916 36.281 16.688 1 92.44 615 ALA A CA 1
ATOM 4824 C C . ALA A 1 615 ? -2.213 36.406 15.336 1 92.44 615 ALA A C 1
ATOM 4826 O O . ALA A 1 615 ? -2.666 37.188 14.477 1 92.44 615 ALA A O 1
ATOM 4827 N N . ILE A 1 616 ? -1.142 35.75 15.156 1 94.88 616 ILE A N 1
ATOM 4828 C CA . ILE A 1 616 ? -0.405 35.75 13.891 1 94.88 616 ILE A CA 1
ATOM 4829 C C . ILE A 1 616 ? -0.218 34.312 13.414 1 94.88 616 ILE A C 1
ATOM 4831 O O . ILE A 1 616 ? -0.337 33.375 14.203 1 94.88 616 ILE A O 1
ATOM 4835 N N . PRO A 1 617 ? 0.042 34.062 12.133 1 96.94 617 PRO A N 1
ATOM 4836 C CA . PRO A 1 617 ? 0.306 32.719 11.641 1 96.94 617 PRO A CA 1
ATOM 4837 C C . PRO A 1 617 ? 1.558 32.094 12.258 1 96.94 617 PRO A C 1
ATOM 4839 O O . PRO A 1 617 ? 2.562 32.781 12.453 1 96.94 617 PRO A O 1
ATOM 4842 N N . LEU A 1 618 ? 1.446 30.859 12.664 1 98.19 618 LEU A N 1
ATOM 4843 C CA . LEU A 1 618 ? 2.549 30.047 13.172 1 98.19 618 LEU A CA 1
ATOM 4844 C C . LEU A 1 618 ? 2.764 28.812 12.305 1 98.19 618 LEU A C 1
ATOM 4846 O O . LEU A 1 618 ? 1.838 28.016 12.094 1 98.19 618 LEU A O 1
ATOM 4850 N N . ARG A 1 619 ? 3.951 28.688 11.719 1 98.06 619 ARG A N 1
ATOM 4851 C CA . ARG A 1 619 ? 4.254 27.422 11.055 1 98.06 619 ARG A CA 1
ATOM 4852 C C . ARG A 1 619 ? 4.113 26.25 12.023 1 98.06 619 ARG A C 1
ATOM 4854 O O . ARG A 1 619 ? 4.84 26.156 13.008 1 98.06 619 ARG A O 1
ATOM 4861 N N . ASN A 1 620 ? 3.248 25.297 11.656 1 98.25 620 ASN A N 1
ATOM 4862 C CA . ASN A 1 620 ? 2.725 24.344 12.625 1 98.25 620 ASN A CA 1
ATOM 4863 C C . ASN A 1 620 ? 3.445 23 12.531 1 98.25 620 ASN A C 1
ATOM 4865 O O . ASN A 1 620 ? 3.143 22.078 13.289 1 98.25 620 ASN A O 1
ATOM 4869 N N . SER A 1 621 ? 4.363 22.859 11.617 1 95.75 621 SER A N 1
ATOM 4870 C CA . SER A 1 621 ? 5.191 21.672 11.469 1 95.75 621 SER A CA 1
ATOM 4871 C C . SER A 1 621 ? 6.422 21.953 10.617 1 95.75 621 SER A C 1
ATOM 4873 O O . SER A 1 621 ? 6.652 23.094 10.219 1 95.75 621 SER A O 1
ATOM 4875 N N . ASP A 1 622 ? 7.168 20.891 10.367 1 92.88 622 ASP A N 1
ATOM 4876 C CA . ASP A 1 622 ? 8.297 20.984 9.453 1 92.88 622 ASP A CA 1
ATOM 4877 C C . ASP A 1 622 ? 7.82 21.203 8.016 1 92.88 622 ASP A C 1
ATOM 4879 O O . ASP A 1 622 ? 6.617 21.219 7.75 1 92.88 622 ASP A O 1
ATOM 4883 N N . ASP A 1 623 ? 8.688 21.359 7.121 1 92.31 623 ASP A N 1
ATOM 4884 C CA . ASP A 1 623 ? 8.461 21.875 5.777 1 92.31 623 ASP A CA 1
ATOM 4885 C C . ASP A 1 623 ? 7.828 20.812 4.883 1 92.31 623 ASP A C 1
ATOM 4887 O O . ASP A 1 623 ? 7.891 19.625 5.188 1 92.31 623 ASP A O 1
ATOM 4891 N N . PHE A 1 624 ? 7.195 21.266 3.873 1 94.69 624 PHE A N 1
ATOM 4892 C CA . PHE A 1 624 ? 6.773 20.484 2.715 1 94.69 624 PHE A CA 1
ATOM 4893 C C . PHE A 1 624 ? 7.973 20.094 1.864 1 94.69 624 PHE A C 1
ATOM 4895 O O . PHE A 1 624 ? 8.711 20.953 1.377 1 94.69 624 PHE A O 1
ATOM 4902 N N . PHE A 1 625 ? 8.203 18.766 1.707 1 92.62 625 PHE A N 1
ATOM 4903 C CA . PHE A 1 625 ? 9.273 18.25 0.86 1 92.62 625 PHE A CA 1
ATOM 4904 C C . PHE A 1 625 ? 8.695 17.609 -0.398 1 92.62 625 PHE A C 1
ATOM 4906 O O . PHE A 1 625 ? 8.383 16.422 -0.407 1 92.62 625 PHE A O 1
ATOM 4913 N N . PRO A 1 626 ? 8.719 18.328 -1.519 1 93.19 626 PRO A N 1
ATOM 4914 C CA . PRO A 1 626 ? 8.023 17.828 -2.709 1 93.19 626 PRO A CA 1
ATOM 4915 C C . PRO A 1 626 ? 8.594 16.5 -3.207 1 93.19 626 PRO A C 1
ATOM 4917 O O . PRO A 1 626 ? 7.848 15.672 -3.723 1 93.19 626 PRO A O 1
ATOM 4920 N N . ASP A 1 627 ? 9.875 16.203 -2.932 1 90.06 627 ASP A N 1
ATOM 4921 C CA . ASP A 1 627 ? 10.516 15.086 -3.607 1 90.06 627 ASP A CA 1
ATOM 4922 C C . ASP A 1 627 ? 10.695 13.898 -2.658 1 90.06 627 ASP A C 1
ATOM 4924 O O . ASP A 1 627 ? 11.375 12.93 -2.992 1 90.06 627 ASP A O 1
ATOM 4928 N N . VAL A 1 628 ? 10.203 13.969 -1.477 1 91.5 628 VAL A N 1
ATOM 4929 C CA . VAL A 1 628 ? 10.25 12.875 -0.516 1 91.5 628 VAL A CA 1
ATOM 4930 C C . VAL A 1 628 ? 8.852 12.266 -0.356 1 91.5 628 VAL A C 1
ATOM 4932 O O . VAL A 1 628 ? 8.055 12.742 0.452 1 91.5 628 VAL A O 1
ATOM 4935 N N . VAL A 1 629 ? 8.641 11.195 -0.963 1 89.69 629 VAL A N 1
ATOM 4936 C CA . VAL A 1 629 ? 7.312 10.609 -1.103 1 89.69 629 VAL A CA 1
ATOM 4937 C C . VAL A 1 629 ? 6.73 10.312 0.278 1 89.69 629 VAL A C 1
ATOM 4939 O O . VAL A 1 629 ? 5.578 10.648 0.559 1 89.69 629 VAL A O 1
ATOM 4942 N N . ALA A 1 630 ? 7.473 9.82 1.183 1 89.5 630 ALA A N 1
ATOM 4943 C CA . ALA A 1 630 ? 6.988 9.391 2.49 1 89.5 630 ALA A CA 1
ATOM 4944 C C . ALA A 1 630 ? 6.645 10.586 3.371 1 89.5 630 ALA A C 1
ATOM 4946 O O . ALA A 1 630 ? 5.957 10.445 4.383 1 89.5 630 ALA A O 1
ATOM 4947 N N . SER A 1 631 ? 7.039 11.742 2.984 1 94.31 631 SER A N 1
ATOM 4948 C CA . SER A 1 631 ? 6.855 12.922 3.824 1 94.31 631 SER A CA 1
ATOM 4949 C C . SER A 1 631 ? 5.434 13.461 3.713 1 94.31 631 SER A C 1
ATOM 4951 O O . SER A 1 631 ? 4.973 14.195 4.59 1 94.31 631 SER A O 1
ATOM 4953 N N . HIS A 1 632 ? 4.723 13.148 2.672 1 96.88 632 HIS A N 1
ATOM 4954 C CA . HIS A 1 632 ? 3.465 13.82 2.381 1 96.88 632 HIS A CA 1
ATOM 4955 C C . HIS A 1 632 ? 2.373 13.398 3.355 1 96.88 632 HIS A C 1
ATOM 4957 O O . HIS A 1 632 ? 1.752 14.242 4.008 1 96.88 632 HIS A O 1
ATOM 4963 N N . PRO A 1 633 ? 2.105 12.078 3.527 1 96.75 633 PRO A N 1
ATOM 4964 C CA . PRO A 1 633 ? 1.115 11.727 4.547 1 96.75 633 PRO A CA 1
ATOM 4965 C C . PRO A 1 633 ? 1.538 12.148 5.953 1 96.75 633 PRO A C 1
ATOM 4967 O O . PRO A 1 633 ? 0.702 12.586 6.746 1 96.75 633 PRO A O 1
ATOM 4970 N N . TRP A 1 634 ? 2.809 12.07 6.219 1 95.69 634 TRP A N 1
ATOM 4971 C CA . TRP A 1 634 ? 3.312 12.453 7.535 1 95.69 634 TRP A CA 1
ATOM 4972 C C . TRP A 1 634 ? 3.08 13.938 7.797 1 95.69 634 TRP A C 1
ATOM 4974 O O . TRP A 1 634 ? 2.717 14.328 8.906 1 95.69 634 TRP A O 1
ATOM 4984 N N . HIS A 1 635 ? 3.326 14.742 6.777 1 97.38 635 HIS A N 1
ATOM 4985 C CA . HIS A 1 635 ? 3.174 16.188 6.918 1 97.38 635 HIS A CA 1
ATOM 4986 C C . HIS A 1 635 ? 1.769 16.547 7.383 1 97.38 635 HIS A C 1
ATOM 4988 O O . HIS A 1 635 ? 1.604 17.344 8.32 1 97.38 635 HIS A O 1
ATOM 4994 N N . VAL A 1 636 ? 0.786 15.969 6.758 1 98.56 636 VAL A N 1
ATOM 4995 C CA . VAL A 1 636 ? -0.601 16.266 7.098 1 98.56 636 VAL A CA 1
ATOM 4996 C C . VAL A 1 636 ? -0.938 15.672 8.461 1 98.56 636 VAL A C 1
ATOM 4998 O O . VAL A 1 636 ? -1.618 16.312 9.273 1 98.56 636 VAL A O 1
ATOM 5001 N N . PHE A 1 637 ? -0.405 14.469 8.758 1 98.06 637 PHE A N 1
ATOM 5002 C CA . PHE A 1 637 ? -0.609 13.812 10.039 1 98.06 637 PHE A CA 1
ATOM 5003 C C . PHE A 1 637 ? -0.036 14.648 11.18 1 98.06 637 PHE A C 1
ATOM 5005 O O . PHE A 1 637 ? -0.696 14.859 12.195 1 98.06 637 PHE A O 1
ATOM 5012 N N . CYS A 1 638 ? 1.141 15.156 10.977 1 97.5 638 CYS A N 1
ATOM 5013 C CA . CYS A 1 638 ? 1.842 15.945 11.984 1 97.5 638 CYS A CA 1
ATOM 5014 C C . CYS A 1 638 ? 1.114 17.266 12.242 1 97.5 638 CYS A C 1
ATOM 5016 O O . CYS A 1 638 ? 0.915 17.641 13.398 1 97.5 638 CYS A O 1
ATOM 5018 N N . ASN A 1 639 ? 0.716 17.922 11.188 1 98.69 639 ASN A N 1
ATOM 5019 C CA . ASN A 1 639 ? -0.013 19.188 11.344 1 98.69 639 ASN A CA 1
ATOM 5020 C C . ASN A 1 639 ? -1.321 18.984 12.102 1 98.69 639 ASN A C 1
ATOM 5022 O O . ASN A 1 639 ? -1.662 19.781 12.977 1 98.69 639 ASN A O 1
ATOM 5026 N N . ALA A 1 640 ? -2.006 17.922 11.781 1 98.75 640 ALA A N 1
ATOM 5027 C CA . ALA A 1 640 ? -3.301 17.672 12.406 1 98.75 640 ALA A CA 1
ATOM 5028 C C . ALA A 1 640 ? -3.146 17.391 13.891 1 98.75 640 ALA A C 1
ATOM 5030 O O . ALA A 1 640 ? -3.973 17.812 14.703 1 98.75 640 ALA A O 1
ATOM 5031 N N . HIS A 1 641 ? -2.123 16.688 14.273 1 98.56 641 HIS A N 1
ATOM 5032 C CA . HIS A 1 641 ? -1.915 16.344 15.672 1 98.56 641 HIS A CA 1
ATOM 5033 C C . HIS A 1 641 ? -1.305 17.516 16.438 1 98.56 641 HIS A C 1
ATOM 5035 O O . HIS A 1 641 ? -1.626 17.719 17.609 1 98.56 641 HIS A O 1
ATOM 5041 N N . ASN A 1 642 ? -0.396 18.297 15.812 1 98.5 642 ASN A N 1
ATOM 5042 C CA . ASN A 1 642 ? 0.135 19.484 16.469 1 98.5 642 ASN A CA 1
ATOM 5043 C C . ASN A 1 642 ? -0.973 20.484 16.812 1 98.5 642 ASN A C 1
ATOM 5045 O O . ASN A 1 642 ? -0.898 21.172 17.828 1 98.5 642 ASN A O 1
ATOM 5049 N N . ALA A 1 643 ? -1.961 20.453 15.969 1 98.25 643 ALA A N 1
ATOM 5050 C CA . ALA A 1 643 ? -3.068 21.391 16.141 1 98.25 643 ALA A CA 1
ATOM 5051 C C . ALA A 1 643 ? -3.875 21.062 17.391 1 98.25 643 ALA A C 1
ATOM 5053 O O . ALA A 1 643 ? -4.648 21.891 17.875 1 98.25 643 ALA A O 1
ATOM 5054 N N . LEU A 1 644 ? -3.639 19.906 17.984 1 98 644 LEU A N 1
ATOM 5055 C CA . LEU A 1 644 ? -4.305 19.562 19.234 1 98 644 LEU A CA 1
ATOM 5056 C C . LEU A 1 644 ? -3.82 20.453 20.375 1 98 644 LEU A C 1
ATOM 5058 O O . LEU A 1 644 ? -4.523 20.625 21.359 1 98 644 LEU A O 1
ATOM 5062 N N . LEU A 1 645 ? -2.678 21 20.203 1 98 645 LEU A N 1
ATOM 5063 C CA . LEU A 1 645 ? -2.164 21.953 21.172 1 98 645 LEU A CA 1
ATOM 5064 C C . LEU A 1 645 ? -2.246 23.375 20.625 1 98 645 LEU A C 1
ATOM 5066 O O . LEU A 1 645 ? -2.725 24.281 21.297 1 98 645 LEU A O 1
ATOM 5070 N N . THR A 1 646 ? -1.836 23.594 19.391 1 97.56 646 THR A N 1
ATOM 5071 C CA . THR A 1 646 ? -1.602 24.938 18.859 1 97.56 646 THR A CA 1
ATOM 5072 C C . THR A 1 646 ? -2.918 25.688 18.703 1 97.56 646 THR A C 1
ATOM 5074 O O . THR A 1 646 ? -2.936 26.922 18.688 1 97.56 646 THR A O 1
ATOM 5077 N N . ARG A 1 647 ? -3.986 25 18.578 1 95.12 647 ARG A N 1
ATOM 5078 C CA . ARG A 1 647 ? -5.273 25.672 18.438 1 95.12 647 ARG A CA 1
ATOM 5079 C C . ARG A 1 647 ? -5.652 26.422 19.703 1 95.12 647 ARG A C 1
ATOM 5081 O O . ARG A 1 647 ? -6.516 27.297 19.688 1 95.12 647 ARG A O 1
ATOM 5088 N N . TYR A 1 648 ? -5.008 26.047 20.844 1 95.12 648 TYR A N 1
ATOM 5089 C CA . TYR A 1 648 ? -5.297 26.703 22.109 1 95.12 648 TYR A CA 1
ATOM 5090 C C . TYR A 1 648 ? -4.391 27.906 22.328 1 95.12 648 TYR A C 1
ATOM 5092 O O . TYR A 1 648 ? -4.648 28.75 23.188 1 95.12 648 TYR A O 1
ATOM 5100 N N . LEU A 1 649 ? -3.396 28.031 21.516 1 96.44 649 LEU A N 1
ATOM 5101 C CA . LEU A 1 649 ? -2.482 29.172 21.609 1 96.44 649 LEU A CA 1
ATOM 5102 C C . LEU A 1 649 ? -3.051 30.391 20.891 1 96.44 649 LEU A C 1
ATOM 5104 O O . LEU A 1 649 ? -4.109 30.312 20.266 1 96.44 649 LEU A O 1
ATOM 5108 N N . ASN A 1 650 ? -2.385 31.5 21.094 1 94.5 650 ASN A N 1
ATOM 5109 C CA . ASN A 1 650 ? -2.781 32.719 20.406 1 94.5 650 ASN A CA 1
ATOM 5110 C C . ASN A 1 650 ? -2.082 32.875 19.047 1 94.5 650 ASN A C 1
ATOM 5112 O O . ASN A 1 650 ? -1.366 33.844 18.812 1 94.5 650 ASN A O 1
ATOM 5116 N N . VAL A 1 651 ? -2.311 31.891 18.234 1 96.38 651 VAL A N 1
ATOM 5117 C CA . VAL A 1 651 ? -1.707 31.828 16.922 1 96.38 651 VAL A CA 1
ATOM 5118 C C . VAL A 1 651 ? -2.693 31.203 15.93 1 96.38 651 VAL A C 1
ATOM 5120 O O . VAL A 1 651 ? -3.756 30.719 16.328 1 96.38 651 VAL A O 1
ATOM 5123 N N . LEU A 1 652 ? -2.406 31.359 14.68 1 96.38 652 LEU A N 1
ATOM 5124 C CA . LEU A 1 652 ? -3.094 30.656 13.602 1 96.38 652 LEU A CA 1
ATOM 5125 C C . LEU A 1 652 ? -2.182 29.625 12.961 1 96.38 652 LEU A C 1
ATOM 5127 O O . LEU A 1 652 ? -1.218 29.984 12.273 1 96.38 652 LEU A O 1
ATOM 5131 N N . PRO A 1 653 ? -2.506 28.328 13.117 1 97.5 653 PRO A N 1
ATOM 5132 C CA . PRO A 1 653 ? -1.64 27.312 12.539 1 97.5 653 PRO A CA 1
ATOM 5133 C C . PRO A 1 653 ? -1.559 27.391 11.016 1 97.5 653 PRO A C 1
ATOM 5135 O O . PRO A 1 653 ? -2.59 27.422 10.336 1 97.5 653 PRO A O 1
ATOM 5138 N N . ASP A 1 654 ? -0.394 27.484 10.562 1 96.62 654 ASP A N 1
ATOM 5139 C CA . ASP A 1 654 ? -0.001 27.516 9.156 1 96.62 654 ASP A CA 1
ATOM 5140 C C . ASP A 1 654 ? 0.586 26.172 8.727 1 96.62 654 ASP A C 1
ATOM 5142 O O . ASP A 1 654 ? 1.61 25.734 9.25 1 96.62 654 ASP A O 1
ATOM 5146 N N . TRP A 1 655 ? -0.051 25.469 7.715 1 98.19 655 TRP A N 1
ATOM 5147 C CA . TRP A 1 655 ? 0.381 24.125 7.328 1 98.19 655 TRP A CA 1
ATOM 5148 C C . TRP A 1 655 ? 1.331 24.188 6.137 1 98.19 655 TRP A C 1
ATOM 5150 O O . TRP A 1 655 ? 1.314 23.297 5.277 1 98.19 655 TRP A O 1
ATOM 5160 N N . ASP A 1 656 ? 2.037 25.25 5.926 1 97.56 656 ASP A N 1
ATOM 5161 C CA . ASP A 1 656 ? 3.096 25.422 4.934 1 97.56 656 ASP A CA 1
ATOM 5162 C C . ASP A 1 656 ? 2.527 25.438 3.518 1 97.56 656 ASP A C 1
ATOM 5164 O O . ASP A 1 656 ? 1.314 25.328 3.33 1 97.56 656 ASP A O 1
ATOM 5168 N N . MET A 1 657 ? 3.414 25.656 2.559 1 98 657 MET A N 1
ATOM 5169 C CA . MET A 1 657 ? 3.094 25.734 1.136 1 98 657 MET A CA 1
ATOM 5170 C C . MET A 1 657 ? 3.082 24.359 0.503 1 98 657 MET A C 1
ATOM 5172 O O . MET A 1 657 ? 3.496 23.375 1.132 1 98 657 MET A O 1
ATOM 5176 N N . PHE A 1 658 ? 2.549 24.203 -0.726 1 98.06 658 PHE A N 1
ATOM 5177 C CA . PHE A 1 658 ? 2.604 22.984 -1.521 1 98.06 658 PHE A CA 1
ATOM 5178 C C . PHE A 1 658 ? 2.549 23.312 -3.01 1 98.06 658 PHE A C 1
ATOM 5180 O O . PHE A 1 658 ? 2.527 24.484 -3.398 1 98.06 658 PHE A O 1
ATOM 5187 N N . GLN A 1 659 ? 2.627 22.344 -3.854 1 98.19 659 GLN A N 1
ATOM 5188 C CA . GLN A 1 659 ? 2.598 22.5 -5.305 1 98.19 659 GLN A CA 1
ATOM 5189 C C . GLN A 1 659 ? 1.321 21.922 -5.898 1 98.19 659 GLN A C 1
ATOM 5191 O O . GLN A 1 659 ? 0.923 20.797 -5.547 1 98.19 659 GLN A O 1
ATOM 5196 N N . THR A 1 660 ? 0.698 22.641 -6.785 1 98.19 660 THR A N 1
ATOM 5197 C CA . THR A 1 660 ? -0.593 22.219 -7.32 1 98.19 660 THR A CA 1
ATOM 5198 C C . THR A 1 660 ? -0.407 21.203 -8.438 1 98.19 660 THR A C 1
ATOM 5200 O O . THR A 1 660 ? -1.359 20.516 -8.828 1 98.19 660 THR A O 1
ATOM 5203 N N . SER A 1 661 ? 0.77 21.188 -8.992 1 96.81 661 SER A N 1
ATOM 5204 C CA . SER A 1 661 ? 1.124 20.156 -9.953 1 96.81 661 SER A CA 1
ATOM 5205 C C . SER A 1 661 ? 2.043 19.109 -9.32 1 96.81 661 SER A C 1
ATOM 5207 O O . SER A 1 661 ? 3.268 19.234 -9.383 1 96.81 661 SER A O 1
ATOM 5209 N N . HIS A 1 662 ? 1.524 18.156 -8.68 1 96.31 662 HIS A N 1
ATOM 5210 C CA . HIS A 1 662 ? 2.201 17.141 -7.902 1 96.31 662 HIS A CA 1
ATOM 5211 C C . HIS A 1 662 ? 1.285 15.938 -7.652 1 96.31 662 HIS A C 1
ATOM 5213 O O . HIS A 1 662 ? 0.065 16.094 -7.57 1 96.31 662 HIS A O 1
ATOM 5219 N N . PRO A 1 663 ? 1.829 14.688 -7.516 1 94.69 663 PRO A N 1
ATOM 5220 C CA . PRO A 1 663 ? 0.985 13.516 -7.277 1 94.69 663 PRO A CA 1
ATOM 5221 C C . PRO A 1 663 ? 0.149 13.633 -6.008 1 94.69 663 PRO A C 1
ATOM 5223 O O . PRO A 1 663 ? -0.928 13.039 -5.91 1 94.69 663 PRO A O 1
ATOM 5226 N N . TYR A 1 664 ? 0.604 14.398 -4.992 1 97.62 664 TYR A N 1
ATOM 5227 C CA . TYR A 1 664 ? -0.113 14.578 -3.738 1 97.62 664 TYR A CA 1
ATOM 5228 C C . TYR A 1 664 ? -0.772 15.953 -3.684 1 97.62 664 TYR A C 1
ATOM 5230 O O . TYR A 1 664 ? -1.168 16.422 -2.611 1 97.62 664 TYR A O 1
ATOM 5238 N N . ALA A 1 665 ? -0.964 16.641 -4.789 1 98.38 665 ALA A N 1
ATOM 5239 C CA . ALA A 1 665 ? -1.428 18.031 -4.809 1 98.38 665 ALA A CA 1
ATOM 5240 C C . ALA A 1 665 ? -2.818 18.141 -4.191 1 98.38 665 ALA A C 1
ATOM 5242 O O . ALA A 1 665 ? -3.041 18.969 -3.309 1 98.38 665 ALA A O 1
ATOM 5243 N N . SER A 1 666 ? -3.729 17.359 -4.676 1 98.38 666 SER A N 1
ATOM 5244 C CA . SER A 1 666 ? -5.094 17.469 -4.176 1 98.38 666 SER A CA 1
ATOM 5245 C C . SER A 1 666 ? -5.188 17.016 -2.719 1 98.38 666 SER A C 1
ATOM 5247 O O . SER A 1 666 ? -5.992 17.547 -1.952 1 98.38 666 SER A O 1
ATOM 5249 N N . PHE A 1 667 ? -4.375 16.031 -2.316 1 98.44 667 PHE A N 1
ATOM 5250 C CA . PHE A 1 667 ? -4.25 15.586 -0.934 1 98.44 667 PHE A CA 1
ATOM 5251 C C . PHE A 1 667 ? -3.879 16.75 -0.021 1 98.44 667 PHE A C 1
ATOM 5253 O O . PHE A 1 667 ? -4.527 16.969 1.001 1 98.44 667 PHE A O 1
ATOM 5260 N N . HIS A 1 668 ? -2.908 17.531 -0.387 1 98.69 668 HIS A N 1
ATOM 5261 C CA . HIS A 1 668 ? -2.434 18.688 0.355 1 98.69 668 HIS A CA 1
ATOM 5262 C C . HIS A 1 668 ? -3.451 19.828 0.311 1 98.69 668 HIS A C 1
ATOM 5264 O O . HIS A 1 668 ? -3.658 20.516 1.31 1 98.69 668 HIS A O 1
ATOM 5270 N N . ALA A 1 669 ? -4.055 20.016 -0.838 1 98.75 669 ALA A N 1
ATOM 5271 C CA . ALA A 1 669 ? -5.055 21.078 -0.972 1 98.75 669 ALA A CA 1
ATOM 5272 C C . ALA A 1 669 ? -6.207 20.875 0.006 1 98.75 669 ALA A C 1
ATOM 5274 O O . ALA A 1 669 ? -6.617 21.812 0.701 1 98.75 669 ALA A O 1
ATOM 5275 N N . ALA A 1 670 ? -6.691 19.656 0.05 1 98.81 670 ALA A N 1
ATOM 5276 C CA . ALA A 1 670 ? -7.797 19.344 0.952 1 98.81 670 ALA A CA 1
ATOM 5277 C C . ALA A 1 670 ? -7.402 19.594 2.406 1 98.81 670 ALA A C 1
ATOM 5279 O O . ALA A 1 670 ? -8.188 20.141 3.186 1 98.81 670 ALA A O 1
ATOM 5280 N N . ALA A 1 671 ? -6.215 19.172 2.74 1 98.81 671 ALA A N 1
ATOM 5281 C CA . ALA A 1 671 ? -5.738 19.344 4.109 1 98.81 671 ALA A CA 1
ATOM 5282 C C . ALA A 1 671 ? -5.641 20.828 4.48 1 98.81 671 ALA A C 1
ATOM 5284 O O . ALA A 1 671 ? -6.027 21.219 5.578 1 98.81 671 ALA A O 1
ATOM 5285 N N . ARG A 1 672 ? -5.16 21.641 3.529 1 98.56 672 ARG A N 1
ATOM 5286 C CA . ARG A 1 672 ? -5.035 23.062 3.797 1 98.56 672 ARG A CA 1
ATOM 5287 C C . ARG A 1 672 ? -6.406 23.719 3.932 1 98.56 672 ARG A C 1
ATOM 5289 O O . ARG A 1 672 ? -6.582 24.656 4.723 1 98.56 672 ARG A O 1
ATOM 5296 N N . CYS A 1 673 ? -7.281 23.281 3.156 1 98.69 673 CYS A N 1
ATOM 5297 C CA . CYS A 1 673 ? -8.617 23.859 3.199 1 98.69 673 CYS A CA 1
ATOM 5298 C C . CYS A 1 673 ? -9.297 23.547 4.531 1 98.69 673 CYS A C 1
ATOM 5300 O O . CYS A 1 673 ? -9.922 24.422 5.125 1 98.69 673 CYS A O 1
ATOM 5302 N N . VAL A 1 674 ? -9.141 22.359 5 1 98.56 674 VAL A N 1
ATOM 5303 C CA . VAL A 1 674 ? -9.828 21.953 6.219 1 98.56 674 VAL A CA 1
ATOM 5304 C C . VAL A 1 674 ? -9.094 22.5 7.441 1 98.56 674 VAL A C 1
ATOM 5306 O O . VAL A 1 674 ? -9.688 22.656 8.516 1 98.56 674 VAL A O 1
ATOM 5309 N N . SER A 1 675 ? -7.867 22.906 7.34 1 98.25 675 SER A N 1
ATOM 5310 C CA . SER A 1 675 ? -7.02 23.328 8.445 1 98.25 675 SER A CA 1
ATOM 5311 C C . SER A 1 675 ? -7.516 24.641 9.047 1 98.25 675 SER A C 1
ATOM 5313 O O . SER A 1 675 ? -7.328 24.891 10.242 1 98.25 675 SER A O 1
ATOM 5315 N N . GLY A 1 676 ? -8.094 25.5 8.188 1 96.88 676 GLY A N 1
ATOM 5316 C CA . GLY A 1 676 ? -8.516 26.812 8.633 1 96.88 676 GLY A CA 1
ATOM 5317 C C . GLY A 1 676 ? -7.391 27.828 8.641 1 96.88 676 GLY A C 1
ATOM 5318 O O . GLY A 1 676 ? -7.598 29 8.992 1 96.88 676 GLY A O 1
ATOM 5319 N N . GLY A 1 677 ? -6.184 27.469 8.211 1 96.94 677 GLY A N 1
ATOM 5320 C CA . GLY A 1 677 ? -5.051 28.375 8.102 1 96.94 677 GLY A CA 1
ATOM 5321 C C . GLY A 1 677 ? -4.879 28.938 6.703 1 96.94 677 GLY A C 1
ATOM 5322 O O . GLY A 1 677 ? -5.723 28.719 5.832 1 96.94 677 GLY A O 1
ATOM 5323 N N . PRO A 1 678 ? -3.881 29.766 6.539 1 97.31 678 PRO A N 1
ATOM 5324 C CA . PRO A 1 678 ? -3.621 30.312 5.203 1 97.31 678 PRO A CA 1
ATOM 5325 C C . PRO A 1 678 ? -3.197 29.234 4.207 1 97.31 678 PRO A C 1
ATOM 5327 O O . PRO A 1 678 ? -2.797 28.141 4.609 1 97.31 678 PRO A O 1
ATOM 5330 N N . ILE A 1 679 ? -3.367 29.5 2.932 1 98.19 679 ILE A N 1
ATOM 5331 C CA . ILE A 1 679 ? -2.963 28.578 1.886 1 98.19 679 ILE A CA 1
ATOM 5332 C C . ILE A 1 679 ? -1.91 29.234 0.992 1 98.19 679 ILE A C 1
ATOM 5334 O O . ILE A 1 679 ? -2.15 30.281 0.413 1 98.19 679 ILE A O 1
ATOM 5338 N N . TYR A 1 680 ? -0.762 28.578 0.915 1 97.81 680 TYR A N 1
ATOM 5339 C CA . TYR A 1 680 ? 0.358 29.016 0.086 1 97.81 680 TYR A CA 1
ATOM 5340 C C . TYR A 1 680 ? 0.641 28 -1.021 1 97.81 680 TYR A C 1
ATOM 5342 O O . TYR A 1 680 ? 0.72 26.797 -0.765 1 97.81 680 TYR A O 1
ATOM 5350 N N . ILE A 1 681 ? 0.798 28.469 -2.211 1 98.19 681 ILE A N 1
ATOM 5351 C CA . ILE A 1 681 ? 1.294 27.594 -3.266 1 98.19 681 ILE A CA 1
ATOM 5352 C C . ILE A 1 681 ? 2.73 27.969 -3.617 1 98.19 681 ILE A C 1
ATOM 5354 O O . ILE A 1 681 ? 3.162 29.109 -3.367 1 98.19 681 ILE A O 1
ATOM 5358 N N . THR A 1 682 ? 3.477 27.031 -4.074 1 98.25 682 THR A N 1
ATOM 5359 C CA . THR A 1 682 ? 4.859 27.234 -4.492 1 98.25 682 THR A CA 1
ATOM 5360 C C . THR A 1 682 ? 5.137 26.5 -5.801 1 98.25 682 THR A C 1
ATOM 5362 O O . THR A 1 682 ? 6.133 25.781 -5.918 1 98.25 682 THR A O 1
ATOM 5365 N N . ASP A 1 683 ? 4.293 26.719 -6.773 1 97.44 683 ASP A N 1
ATOM 5366 C CA . ASP A 1 683 ? 4.375 26.047 -8.07 1 97.44 683 ASP A CA 1
ATOM 5367 C C . ASP A 1 683 ? 5.605 26.5 -8.844 1 97.44 683 ASP A C 1
ATOM 5369 O O . ASP A 1 683 ? 6.012 27.656 -8.758 1 97.44 683 ASP A O 1
ATOM 5373 N N . GLU A 1 684 ? 6.137 25.609 -9.594 1 96.44 684 GLU A N 1
ATOM 5374 C CA . GLU A 1 684 ? 7.082 26.016 -10.633 1 96.44 684 GLU A CA 1
ATOM 5375 C C . GLU A 1 684 ? 6.375 26.719 -11.781 1 96.44 684 GLU A C 1
ATOM 5377 O O . GLU A 1 684 ? 5.266 26.344 -12.164 1 96.44 684 GLU A O 1
ATOM 5382 N N . PRO A 1 685 ? 7.039 27.828 -12.234 1 96.06 685 PRO A N 1
ATOM 5383 C CA . PRO A 1 685 ? 6.398 28.5 -13.367 1 96.06 685 PRO A CA 1
ATOM 5384 C C . PRO A 1 685 ? 5.988 27.547 -14.477 1 96.06 685 PRO A C 1
ATOM 5386 O O . PRO A 1 685 ? 6.797 26.734 -14.93 1 96.06 685 PRO A O 1
ATOM 5389 N N . GLY A 1 686 ? 4.738 27.625 -14.797 1 95.56 686 GLY A N 1
ATOM 5390 C CA . GLY A 1 686 ? 4.238 26.797 -15.883 1 95.56 686 GLY A CA 1
ATOM 5391 C C . GLY A 1 686 ? 3.623 25.5 -15.406 1 95.56 686 GLY A C 1
ATOM 5392 O O . GLY A 1 686 ? 2.941 24.812 -16.172 1 95.56 686 GLY A O 1
ATOM 5393 N N . LYS A 1 687 ? 3.809 25.078 -14.281 1 97.12 687 LYS A N 1
ATOM 5394 C CA . LYS A 1 687 ? 3.262 23.844 -13.734 1 97.12 687 LYS A CA 1
ATOM 5395 C C . LYS A 1 687 ? 2.164 24.141 -12.711 1 97.12 687 LYS A C 1
ATOM 5397 O O . LYS A 1 687 ? 2.42 24.156 -11.508 1 97.12 687 LYS A O 1
ATOM 5402 N N . HIS A 1 688 ? 0.892 24.312 -13.219 1 97.38 688 HIS A N 1
ATOM 5403 C CA . HIS A 1 688 ? -0.239 24.688 -12.375 1 97.38 688 HIS A CA 1
ATOM 5404 C C . HIS A 1 688 ? -1.439 23.781 -12.641 1 97.38 688 HIS A C 1
ATOM 5406 O O . HIS A 1 688 ? -1.652 23.344 -13.773 1 97.38 688 HIS A O 1
ATOM 5412 N N . ASP A 1 689 ? -2.119 23.391 -11.648 1 97.94 689 ASP A N 1
ATOM 5413 C CA . ASP A 1 689 ? -3.408 22.719 -11.773 1 97.94 689 ASP A CA 1
ATOM 5414 C C . ASP A 1 689 ? -4.562 23.688 -11.508 1 97.94 689 ASP A C 1
ATOM 5416 O O . ASP A 1 689 ? -4.969 23.875 -10.367 1 97.94 689 ASP A O 1
ATOM 5420 N N . LEU A 1 690 ? -5.188 24.203 -12.516 1 97.81 690 LEU A N 1
ATOM 5421 C CA . LEU A 1 690 ? -6.203 25.25 -12.422 1 97.81 690 LEU A CA 1
ATOM 5422 C C . LEU A 1 690 ? -7.473 24.703 -11.773 1 97.81 690 LEU A C 1
ATOM 5424 O O . LEU A 1 690 ? -8.156 25.422 -11.039 1 97.81 690 LEU A O 1
ATOM 5428 N N . ALA A 1 691 ? -7.789 23.484 -12.102 1 97.56 691 ALA A N 1
ATOM 5429 C CA . ALA A 1 691 ? -8.977 22.875 -11.508 1 97.56 691 ALA A CA 1
ATOM 5430 C C . ALA A 1 691 ? -8.844 22.781 -9.992 1 97.56 691 ALA A C 1
ATOM 5432 O O . ALA A 1 691 ? -9.812 23 -9.266 1 97.56 691 ALA A O 1
ATOM 5433 N N . LEU A 1 692 ? -7.703 22.406 -9.57 1 98.06 692 LEU A N 1
ATOM 5434 C CA . LEU A 1 692 ? -7.449 22.297 -8.141 1 98.06 692 LEU A CA 1
ATOM 5435 C C . LEU A 1 692 ? -7.492 23.672 -7.469 1 98.06 692 LEU A C 1
ATOM 5437 O O . LEU A 1 692 ? -8.07 23.812 -6.387 1 98.06 692 LEU A O 1
ATOM 5441 N N . LEU A 1 693 ? -6.887 24.672 -8.039 1 98.25 693 LEU A N 1
ATOM 5442 C CA . LEU A 1 693 ? -6.898 26.031 -7.508 1 98.25 693 LEU A CA 1
ATOM 5443 C C . LEU A 1 693 ? -8.328 26.547 -7.371 1 98.25 693 LEU A C 1
ATOM 5445 O O . LEU A 1 693 ? -8.648 27.234 -6.395 1 98.25 693 LEU A O 1
ATOM 5449 N N . ASP A 1 694 ? -9.078 26.203 -8.312 1 97.94 694 ASP A N 1
ATOM 5450 C CA . ASP A 1 694 ? -10.469 26.641 -8.281 1 97.94 694 ASP A CA 1
ATOM 5451 C C . ASP A 1 694 ? -11.211 26.047 -7.086 1 97.94 694 ASP A C 1
ATOM 5453 O O . ASP A 1 694 ? -12.094 26.688 -6.516 1 97.94 694 ASP A O 1
ATOM 5457 N N . GLN A 1 695 ? -10.906 24.875 -6.684 1 98.5 695 GLN A N 1
ATOM 5458 C CA . GLN A 1 695 ? -11.562 24.219 -5.559 1 98.5 695 GLN A CA 1
ATOM 5459 C C . GLN A 1 695 ? -11.172 24.875 -4.234 1 98.5 695 GLN A C 1
ATOM 5461 O O . GLN A 1 695 ? -11.875 24.703 -3.23 1 98.5 695 GLN A O 1
ATOM 5466 N N . MET A 1 696 ? -10.102 25.625 -4.219 1 98.25 696 MET A N 1
ATOM 5467 C CA . MET A 1 696 ? -9.586 26.172 -2.965 1 98.25 696 MET A CA 1
ATOM 5468 C C . MET A 1 696 ? -9.914 27.656 -2.834 1 98.25 696 MET A C 1
ATOM 5470 O O . MET A 1 696 ? -9.82 28.219 -1.743 1 98.25 696 MET A O 1
ATOM 5474 N N . THR A 1 697 ? -10.305 28.234 -3.996 1 98.06 697 THR A N 1
ATOM 5475 C CA . THR A 1 697 ? -10.398 29.688 -4 1 98.06 697 THR A CA 1
ATOM 5476 C C . THR A 1 697 ? -11.711 30.141 -4.637 1 98.06 697 THR A C 1
ATOM 5478 O O . THR A 1 697 ? -12.398 29.359 -5.285 1 98.06 697 THR A O 1
ATOM 5481 N N . ALA A 1 698 ? -12.031 31.391 -4.375 1 97.88 698 ALA A N 1
ATOM 5482 C CA . ALA A 1 698 ? -13.172 32.062 -4.98 1 97.88 698 ALA A CA 1
ATOM 5483 C C . ALA A 1 698 ? -12.953 33.594 -5.047 1 97.88 698 ALA A C 1
ATOM 5485 O O . ALA A 1 698 ? -12.336 34.156 -4.156 1 97.88 698 ALA A O 1
ATOM 5486 N N . PRO A 1 699 ? -13.43 34.219 -6.062 1 96.62 699 PRO A N 1
ATOM 5487 C CA . PRO A 1 699 ? -13.312 35.688 -6.148 1 96.62 699 PRO A CA 1
ATOM 5488 C C . PRO A 1 699 ? -14.359 36.406 -5.305 1 96.62 699 PRO A C 1
ATOM 5490 O O . PRO A 1 699 ? -15.523 36 -5.266 1 96.62 699 PRO A O 1
ATOM 5493 N N . THR A 1 700 ? -13.938 37.406 -4.637 1 95.5 700 THR A N 1
ATOM 5494 C CA . THR A 1 700 ? -14.891 38.281 -3.93 1 95.5 700 THR A CA 1
ATOM 5495 C C . THR A 1 700 ? -15.609 39.188 -4.902 1 95.5 700 THR A C 1
ATOM 5497 O O . THR A 1 700 ? -15.328 39.188 -6.102 1 95.5 700 THR A O 1
ATOM 5500 N N . VAL A 1 701 ? -16.531 40 -4.395 1 94.12 701 VAL A N 1
ATOM 5501 C CA . VAL A 1 701 ? -17.281 40.969 -5.207 1 94.12 701 VAL A CA 1
ATOM 5502 C C . VAL A 1 701 ? -16.344 42.062 -5.715 1 94.12 701 VAL A C 1
ATOM 5504 O O . VAL A 1 701 ? -16.641 42.719 -6.703 1 94.12 701 VAL A O 1
ATOM 5507 N N . LYS A 1 702 ? -15.18 42.156 -5.133 1 91.69 702 LYS A N 1
ATOM 5508 C CA . LYS A 1 702 ? -14.172 43.125 -5.555 1 91.69 702 LYS A CA 1
ATOM 5509 C C . LYS A 1 702 ? -13.102 42.469 -6.418 1 91.69 702 LYS A C 1
ATOM 5511 O O . LYS A 1 702 ? -12.039 43.031 -6.648 1 91.69 702 LYS A O 1
ATOM 5516 N N . ASP A 1 703 ? -13.305 41.219 -6.738 1 91.19 703 ASP A N 1
ATOM 5517 C CA . ASP A 1 703 ? -12.461 40.438 -7.645 1 91.19 703 ASP A CA 1
ATOM 5518 C C . ASP A 1 703 ? -11.125 40.094 -6.988 1 91.19 703 ASP A C 1
ATOM 5520 O O . ASP A 1 703 ? -10.086 40.094 -7.648 1 91.19 703 ASP A O 1
ATOM 5524 N N . ILE A 1 704 ? -11.172 39.969 -5.672 1 93.94 704 ILE A N 1
ATOM 5525 C CA . ILE A 1 704 ? -10.023 39.469 -4.914 1 93.94 704 ILE A CA 1
ATOM 5526 C C . ILE A 1 704 ? -10.117 37.969 -4.727 1 93.94 704 ILE A C 1
ATOM 5528 O O . ILE A 1 704 ? -11.164 37.438 -4.332 1 93.94 704 ILE A O 1
ATOM 5532 N N . THR A 1 705 ? -9.039 37.25 -5.055 1 96.62 705 THR A N 1
ATOM 5533 C CA . THR A 1 705 ? -9.016 35.812 -4.898 1 96.62 705 THR A CA 1
ATOM 5534 C C . THR A 1 705 ? -8.828 35.438 -3.436 1 96.62 705 THR A C 1
ATOM 5536 O O . THR A 1 705 ? -7.762 35.656 -2.863 1 96.62 705 THR A O 1
ATOM 5539 N N . VAL A 1 706 ? -9.82 34.812 -2.838 1 97.06 706 VAL A N 1
ATOM 5540 C CA . VAL A 1 706 ? -9.734 34.469 -1.425 1 97.06 706 VAL A CA 1
ATOM 5541 C C . VAL A 1 706 ? -9.898 32.969 -1.252 1 97.06 706 VAL A C 1
ATOM 5543 O O . VAL A 1 706 ? -10.461 32.281 -2.123 1 97.06 706 VAL A O 1
ATOM 5546 N N . ILE A 1 707 ? -9.352 32.438 -0.252 1 97.75 707 ILE A N 1
ATOM 5547 C CA . ILE A 1 707 ? -9.609 31.078 0.19 1 97.75 707 ILE A CA 1
ATOM 5548 C C . ILE A 1 707 ? -10.812 31.078 1.134 1 97.75 707 ILE A C 1
ATOM 5550 O O . ILE A 1 707 ? -11.203 32.125 1.663 1 97.75 707 ILE A O 1
ATOM 5554 N N . LEU A 1 708 ? -11.422 29.938 1.295 1 97.38 708 LEU A N 1
ATOM 5555 C CA . LEU A 1 708 ? -12.594 29.812 2.152 1 97.38 708 LEU A CA 1
ATOM 5556 C C . LEU A 1 708 ? -12.242 29.109 3.457 1 97.38 708 LEU A C 1
ATOM 5558 O O . LEU A 1 708 ? -12.453 27.906 3.596 1 97.38 708 LEU A O 1
ATOM 5562 N N . ARG A 1 709 ? -11.844 29.828 4.402 1 96.06 709 ARG A N 1
ATOM 5563 C CA . ARG A 1 709 ? -11.359 29.281 5.668 1 96.06 709 ARG A CA 1
ATOM 5564 C C . ARG A 1 709 ? -12.516 28.969 6.605 1 96.06 709 ARG A C 1
ATOM 5566 O O . ARG A 1 709 ? -13.391 29.812 6.828 1 96.06 709 ARG A O 1
ATOM 5573 N N . PRO A 1 710 ? -12.531 27.797 7.211 1 96.44 710 PRO A N 1
ATOM 5574 C CA . PRO A 1 710 ? -13.508 27.516 8.273 1 96.44 710 PRO A CA 1
ATOM 5575 C C . PRO A 1 710 ? -13.273 28.375 9.516 1 96.44 710 PRO A C 1
ATOM 5577 O O . PRO A 1 710 ? -12.172 28.891 9.719 1 96.44 710 PRO A O 1
ATOM 5580 N N . SER A 1 711 ? -14.281 28.469 10.352 1 93.31 711 SER A N 1
ATOM 5581 C CA . SER A 1 711 ? -14.25 29.328 11.531 1 93.31 711 SER A CA 1
ATOM 5582 C C . SER A 1 711 ? -13.391 28.703 12.633 1 93.31 711 SER A C 1
ATOM 5584 O O . SER A 1 711 ? -12.805 29.422 13.445 1 93.31 711 SER A O 1
ATOM 5586 N N . VAL A 1 712 ? -13.391 27.422 12.656 1 93.94 712 VAL A N 1
ATOM 5587 C CA . VAL A 1 712 ? -12.641 26.703 13.688 1 93.94 712 VAL A CA 1
ATOM 5588 C C . VAL A 1 712 ? -11.461 25.969 13.055 1 93.94 712 VAL A C 1
ATOM 5590 O O . VAL A 1 712 ? -11.602 25.375 11.984 1 93.94 712 VAL A O 1
ATOM 5593 N N . ILE A 1 713 ? -10.336 26.016 13.758 1 95.44 713 ILE A N 1
ATOM 5594 C CA . ILE A 1 713 ? -9.094 25.422 13.273 1 95.44 713 ILE A CA 1
ATOM 5595 C C . ILE A 1 713 ? -9.25 23.906 13.172 1 95.44 713 ILE A C 1
ATOM 5597 O O . ILE A 1 713 ? -9.836 23.281 14.062 1 95.44 713 ILE A O 1
ATOM 5601 N N . GLY A 1 714 ? -8.766 23.359 12.047 1 97.56 714 GLY A N 1
ATOM 5602 C CA . GLY A 1 714 ? -8.82 21.922 11.844 1 97.56 714 GLY A CA 1
ATOM 5603 C C . GLY A 1 714 ? -7.812 21.172 12.695 1 97.56 714 GLY A C 1
ATOM 5604 O O . GLY A 1 714 ? -6.684 21.625 12.891 1 97.56 714 GLY A O 1
ATOM 5605 N N . ARG A 1 715 ? -8.234 20 13.273 1 98.06 715 ARG A N 1
ATOM 5606 C CA . ARG A 1 715 ? -7.387 19.078 14.016 1 98.06 715 ARG A CA 1
ATOM 5607 C C . ARG A 1 715 ? -7.891 17.641 13.883 1 98.06 715 ARG A C 1
ATOM 5609 O O . ARG A 1 715 ? -9.031 17.422 13.484 1 98.06 715 ARG A O 1
ATOM 5616 N N . THR A 1 716 ? -7.012 16.75 14.188 1 98.38 716 THR A N 1
ATOM 5617 C CA . THR A 1 716 ? -7.457 15.352 14.156 1 98.38 716 THR A CA 1
ATOM 5618 C C . THR A 1 716 ? -8.492 15.094 15.242 1 98.38 716 THR A C 1
ATOM 5620 O O . THR A 1 716 ? -8.438 15.688 16.312 1 98.38 716 THR A O 1
ATOM 5623 N N . ILE A 1 717 ? -9.438 14.258 14.938 1 97 717 ILE A N 1
ATOM 5624 C CA . ILE A 1 717 ? -10.398 13.867 15.961 1 97 717 ILE A CA 1
ATOM 5625 C C . ILE A 1 717 ? -10.016 12.508 16.531 1 97 717 ILE A C 1
ATOM 5627 O O . ILE A 1 717 ? -10.695 11.984 17.422 1 97 717 ILE A O 1
ATOM 5631 N N . ASP A 1 718 ? -8.883 11.961 16.062 1 96.62 718 ASP A N 1
ATOM 5632 C CA . ASP A 1 718 ? -8.352 10.688 16.547 1 96.62 718 ASP A CA 1
ATOM 5633 C C . ASP A 1 718 ? -7.047 10.891 17.312 1 96.62 718 ASP A C 1
ATOM 5635 O O . ASP A 1 718 ? -5.977 10.516 16.828 1 96.62 718 ASP A O 1
ATOM 5639 N N . VAL A 1 719 ? -7.133 11.234 18.484 1 97.31 719 VAL A N 1
ATOM 5640 C CA . VAL A 1 719 ? -6.023 11.719 19.297 1 97.31 719 VAL A CA 1
ATOM 5641 C C . VAL A 1 719 ? -4.984 10.617 19.469 1 97.31 719 VAL A C 1
ATOM 5643 O O . VAL A 1 719 ? -3.779 10.875 19.406 1 97.31 719 VAL A O 1
ATOM 5646 N N . TYR A 1 720 ? -5.391 9.375 19.625 1 97.19 720 TYR A N 1
ATOM 5647 C CA . TYR A 1 720 ? -4.488 8.32 20.078 1 97.19 720 TYR A CA 1
ATOM 5648 C C . TYR A 1 720 ? -4.129 7.383 18.922 1 97.19 720 TYR A C 1
ATOM 5650 O O . TYR A 1 720 ? -3.547 6.32 19.141 1 97.19 720 TYR A O 1
ATOM 5658 N N . HIS A 1 721 ? -4.488 7.738 17.688 1 94.38 721 HIS A N 1
ATOM 5659 C CA . HIS A 1 721 ? -4.137 6.906 16.547 1 94.38 721 HIS A CA 1
ATOM 5660 C C . HIS A 1 721 ? -2.674 7.098 16.156 1 94.38 721 HIS A C 1
ATOM 5662 O O . HIS A 1 721 ? -2.238 8.219 15.891 1 94.38 721 HIS A O 1
ATOM 5668 N N . ASP A 1 722 ? -2.025 6.008 16.094 1 92.75 722 ASP A N 1
ATOM 5669 C CA . ASP A 1 722 ? -0.613 5.984 15.727 1 92.75 722 ASP A CA 1
ATOM 5670 C C . ASP A 1 722 ? -0.437 6.02 14.211 1 92.75 722 ASP A C 1
ATOM 5672 O O . ASP A 1 722 ? -1.191 5.375 13.484 1 92.75 722 ASP A O 1
ATOM 5676 N N . TYR A 1 723 ? 0.544 6.805 13.703 1 93.56 723 TYR A N 1
ATOM 5677 C CA . TYR A 1 723 ? 0.831 6.914 12.273 1 93.56 723 TYR A CA 1
ATOM 5678 C C . TYR A 1 723 ? 1.085 5.543 11.664 1 93.56 723 TYR A C 1
ATOM 5680 O O . TYR A 1 723 ? 0.66 5.27 10.539 1 93.56 723 TYR A O 1
ATOM 5688 N N . ASN A 1 724 ? 1.769 4.695 12.414 1 85.94 724 ASN A N 1
ATOM 5689 C CA . ASN A 1 724 ? 2.232 3.414 11.891 1 85.94 724 ASN A CA 1
ATOM 5690 C C . ASN A 1 724 ? 1.087 2.412 11.766 1 85.94 724 ASN A C 1
ATOM 5692 O O . ASN A 1 724 ? 1.228 1.382 11.109 1 85.94 724 ASN A O 1
ATOM 5696 N N . GLU A 1 725 ? -0.036 2.754 12.359 1 86.56 725 GLU A N 1
ATOM 5697 C CA . GLU A 1 725 ? -1.196 1.877 12.227 1 86.56 725 GLU A CA 1
ATOM 5698 C C . GLU A 1 725 ? -1.87 2.055 10.867 1 86.56 725 GLU A C 1
ATOM 5700 O O . GLU A 1 725 ? -2.639 1.195 10.43 1 86.56 725 GLU A O 1
ATOM 5705 N N . GLY A 1 726 ? -1.674 3.215 10.25 1 88.69 726 GLY A N 1
ATOM 5706 C CA . GLY A 1 726 ? -2.094 3.426 8.875 1 88.69 726 GLY A CA 1
ATOM 5707 C C . GLY A 1 726 ? -3.592 3.607 8.727 1 88.69 726 GLY A C 1
ATOM 5708 O O . GLY A 1 726 ? -4.156 3.334 7.664 1 88.69 726 GLY A O 1
ATOM 5709 N N . GLN A 1 727 ? -4.316 4.035 9.727 1 92.75 727 GLN A N 1
ATOM 5710 C CA . GLN A 1 727 ? -5.746 4.305 9.656 1 92.75 727 GLN A CA 1
ATOM 5711 C C . GLN A 1 727 ? -6.023 5.594 8.883 1 92.75 727 GLN A C 1
ATOM 5713 O O . GLN A 1 727 ? -5.145 6.449 8.758 1 92.75 727 GLN A O 1
ATOM 5718 N N . VAL A 1 728 ? -7.234 5.703 8.367 1 97.5 728 VAL A N 1
ATOM 5719 C CA . VAL A 1 728 ? -7.637 6.941 7.715 1 97.5 728 VAL A CA 1
ATOM 5720 C C . VAL A 1 728 ? -7.555 8.102 8.711 1 97.5 728 VAL A C 1
ATOM 5722 O O . VAL A 1 728 ? -8.102 8.023 9.812 1 97.5 728 VAL A O 1
ATOM 5725 N N . LEU A 1 729 ? -6.758 9.094 8.32 1 98.5 729 LEU A N 1
ATOM 5726 C CA . LEU A 1 729 ? -6.664 10.281 9.148 1 98.5 729 LEU A CA 1
ATOM 5727 C C . LEU A 1 729 ? -7.934 11.125 9.039 1 98.5 729 LEU A C 1
ATOM 5729 O O . LEU A 1 729 ? -8.352 11.484 7.941 1 98.5 729 LEU A O 1
ATOM 5733 N N . ARG A 1 730 ? -8.562 11.391 10.141 1 98.06 730 ARG A N 1
ATOM 5734 C CA . ARG A 1 730 ? -9.758 12.227 10.172 1 98.06 730 ARG A CA 1
ATOM 5735 C C . ARG A 1 730 ? -9.461 13.586 10.789 1 98.06 730 ARG A C 1
ATOM 5737 O O . ARG A 1 730 ? -8.969 13.664 11.922 1 98.06 730 ARG A O 1
ATOM 5744 N N . ILE A 1 731 ? -9.773 14.641 10.062 1 98.81 731 ILE A N 1
ATOM 5745 C CA . ILE A 1 731 ? -9.57 16 10.523 1 98.81 731 ILE A CA 1
ATOM 5746 C C . ILE A 1 731 ? -10.914 16.719 10.617 1 98.81 731 ILE A C 1
ATOM 5748 O O . ILE A 1 731 ? -11.641 16.828 9.625 1 98.81 731 ILE A O 1
ATOM 5752 N N . GLY A 1 732 ? -11.211 17.234 11.805 1 98.25 732 GLY A N 1
ATOM 5753 C CA . GLY A 1 732 ? -12.477 17.906 12.031 1 98.25 732 GLY A CA 1
ATOM 5754 C C . GLY A 1 732 ? -12.328 19.422 12.117 1 98.25 732 GLY A C 1
ATOM 5755 O O . GLY A 1 732 ? -11.352 19.922 12.68 1 98.25 732 GLY A O 1
ATOM 5756 N N . SER A 1 733 ? -13.234 20.109 11.461 1 97.38 733 SER A N 1
ATOM 5757 C CA . SER A 1 733 ? -13.367 21.562 11.516 1 97.38 733 SER A CA 1
ATOM 5758 C C . SER A 1 733 ? -14.828 21.984 11.531 1 97.38 733 SER A C 1
ATOM 5760 O O . SER A 1 733 ? -15.727 21.125 11.547 1 97.38 733 SER A O 1
ATOM 5762 N N . TYR A 1 734 ? -15.078 23.234 11.719 1 97.19 734 TYR A N 1
ATOM 5763 C CA . TYR A 1 734 ? -16.438 23.75 11.836 1 97.19 734 TYR A CA 1
ATOM 5764 C C . TYR A 1 734 ? -16.516 25.188 11.32 1 97.19 734 TYR A C 1
ATOM 5766 O O . TYR A 1 734 ? -15.562 25.953 11.445 1 97.19 734 TYR A O 1
ATOM 5774 N N . THR A 1 735 ? -17.609 25.516 10.672 1 96.25 735 THR A N 1
ATOM 5775 C CA . THR A 1 735 ? -17.797 26.891 10.211 1 96.25 735 THR A CA 1
ATOM 5776 C C . THR A 1 735 ? -19.234 27.359 10.492 1 96.25 735 THR A C 1
ATOM 5778 O O . THR A 1 735 ? -20.172 26.562 10.43 1 96.25 735 THR A O 1
ATOM 5781 N N . GLY A 1 736 ? -19.391 28.562 10.906 1 91.19 736 GLY A N 1
ATOM 5782 C CA . GLY A 1 736 ? -20.688 29.141 11.18 1 91.19 736 GLY A CA 1
ATOM 5783 C C . GLY A 1 736 ? -20.969 29.297 12.656 1 91.19 736 GLY A C 1
ATOM 5784 O O . GLY A 1 736 ? -20.062 29.172 13.484 1 91.19 736 GLY A O 1
ATOM 5785 N N . TRP A 1 737 ? -22.203 29.578 12.953 1 84.69 737 TRP A N 1
ATOM 5786 C CA . TRP A 1 737 ? -22.594 29.812 14.336 1 84.69 737 TRP A CA 1
ATOM 5787 C C . TRP A 1 737 ? -22.828 28.484 15.062 1 84.69 737 TRP A C 1
ATOM 5789 O O . TRP A 1 737 ? -23.109 27.469 14.438 1 84.69 737 TRP A O 1
ATOM 5799 N N . ALA A 1 738 ? -22.75 28.578 16.344 1 75.75 738 ALA A N 1
ATOM 5800 C CA . ALA A 1 738 ? -22.969 27.391 17.172 1 75.75 738 ALA A CA 1
ATOM 5801 C C . ALA A 1 738 ? -24.328 26.766 16.891 1 75.75 738 ALA A C 1
ATOM 5803 O O . ALA A 1 738 ? -25.344 27.469 16.781 1 75.75 738 ALA A O 1
ATOM 5804 N N . LYS A 1 739 ? -24.375 25.516 16.656 1 75.19 739 LYS A N 1
ATOM 5805 C CA . LYS A 1 739 ? -25.578 24.688 16.516 1 75.19 739 LYS A CA 1
ATOM 5806 C C . LYS A 1 739 ? -26.156 24.812 15.109 1 75.19 739 LYS A C 1
ATOM 5808 O O . LYS A 1 739 ? -26.875 23.922 14.648 1 75.19 739 LYS A O 1
ATOM 5813 N N . THR A 1 740 ? -25.859 25.969 14.492 1 82.5 740 THR A N 1
ATOM 5814 C CA . THR A 1 740 ? -26.484 26.156 13.188 1 82.5 740 THR A CA 1
ATOM 5815 C C . THR A 1 740 ? -25.453 26.094 12.07 1 82.5 740 THR A C 1
ATOM 5817 O O . THR A 1 740 ? -25.812 26.094 10.891 1 82.5 740 THR A O 1
ATOM 5820 N N . GLY A 1 741 ? -24.266 26.016 12.477 1 92.25 741 GLY A N 1
ATOM 5821 C CA . GLY A 1 741 ? -23.203 25.953 11.477 1 92.25 741 GLY A CA 1
ATOM 5822 C C . GLY A 1 741 ? -23.031 24.562 10.891 1 92.25 741 GLY A C 1
ATOM 5823 O O . GLY A 1 741 ? -23.938 23.734 10.953 1 92.25 741 GLY A O 1
ATOM 5824 N N . SER A 1 742 ? -21.953 24.406 10.148 1 96.19 742 SER A N 1
ATOM 5825 C CA . SER A 1 742 ? -21.672 23.156 9.438 1 96.19 742 SER A CA 1
ATOM 5826 C C . SER A 1 742 ? -20.375 22.516 9.93 1 96.19 742 SER A C 1
ATOM 5828 O O . SER A 1 742 ? -19.328 23.188 9.969 1 96.19 742 SER A O 1
ATOM 5830 N N . GLY A 1 743 ? -20.516 21.234 10.414 1 97.5 743 GLY A N 1
ATOM 5831 C CA . GLY A 1 743 ? -19.328 20.469 10.703 1 97.5 743 GLY A CA 1
ATOM 5832 C C . GLY A 1 743 ? -18.656 19.922 9.453 1 97.5 743 GLY A C 1
ATOM 5833 O O . GLY A 1 743 ? -19.312 19.5 8.516 1 97.5 743 GLY A O 1
ATOM 5834 N N . ILE A 1 744 ? -17.344 20.078 9.359 1 98.56 744 ILE A N 1
ATOM 5835 C CA . ILE A 1 744 ? -16.562 19.609 8.227 1 98.56 744 ILE A CA 1
ATOM 5836 C C . ILE A 1 744 ? -15.617 18.5 8.68 1 98.56 744 ILE A C 1
ATOM 5838 O O . ILE A 1 744 ? -14.961 18.609 9.719 1 98.56 744 ILE A O 1
ATOM 5842 N N . LEU A 1 745 ? -15.594 17.406 7.969 1 98.62 745 LEU A N 1
ATOM 5843 C CA . LEU A 1 745 ? -14.711 16.281 8.258 1 98.62 745 LEU A CA 1
ATOM 5844 C C . LEU A 1 745 ? -13.852 15.945 7.043 1 98.62 745 LEU A C 1
ATOM 5846 O O . LEU A 1 745 ? -14.367 15.523 6.004 1 98.62 745 LEU A O 1
ATOM 5850 N N . GLY A 1 746 ? -12.531 16.234 7.129 1 98.81 746 GLY A N 1
ATOM 5851 C CA . GLY A 1 746 ? -11.586 15.773 6.121 1 98.81 746 GLY A CA 1
ATOM 5852 C C . GLY A 1 746 ? -11.078 14.367 6.375 1 98.81 746 GLY A C 1
ATOM 5853 O O . GLY A 1 746 ? -10.688 14.031 7.496 1 98.81 746 GLY A O 1
ATOM 5854 N N . LEU A 1 747 ? -11.188 13.484 5.383 1 98.81 747 LEU A N 1
ATOM 5855 C CA . LEU A 1 747 ? -10.68 12.117 5.43 1 98.81 747 LEU A CA 1
ATOM 5856 C C . LEU A 1 747 ? -9.477 11.945 4.512 1 98.81 747 LEU A C 1
ATOM 5858 O O . LEU A 1 747 ? -9.539 12.305 3.332 1 98.81 747 LEU A O 1
ATOM 5862 N N . PHE A 1 748 ? -8.367 11.406 5.082 1 98.81 748 PHE A N 1
ATOM 5863 C CA . PHE A 1 748 ? -7.137 11.305 4.305 1 98.81 748 PHE A CA 1
ATOM 5864 C C . PHE A 1 748 ? -6.562 9.891 4.391 1 98.81 748 PHE A C 1
ATOM 5866 O O . PHE A 1 748 ? -6.316 9.383 5.484 1 98.81 748 PHE A O 1
ATOM 5873 N N . ASN A 1 749 ? -6.414 9.258 3.246 1 97.75 749 ASN A N 1
ATOM 5874 C CA . ASN A 1 749 ? -5.77 7.953 3.172 1 97.75 749 ASN A CA 1
ATOM 5875 C C . ASN A 1 749 ? -4.254 8.062 3.316 1 97.75 749 ASN A C 1
ATOM 5877 O O . ASN A 1 749 ? -3.566 8.469 2.377 1 97.75 749 ASN A O 1
ATOM 5881 N N . ILE A 1 750 ? -3.703 7.652 4.445 1 96.19 750 ILE A N 1
ATOM 5882 C CA . ILE A 1 750 ? -2.271 7.824 4.668 1 96.19 750 ILE A CA 1
ATOM 5883 C C . ILE A 1 750 ? -1.552 6.496 4.445 1 96.19 750 ILE A C 1
ATOM 5885 O O . ILE A 1 750 ? -0.369 6.363 4.77 1 96.19 750 ILE A O 1
ATOM 5889 N N . GLN A 1 751 ? -2.283 5.527 3.918 1 91.19 751 GLN A N 1
ATOM 5890 C CA . GLN A 1 751 ? -1.676 4.25 3.555 1 91.19 751 GLN A CA 1
ATOM 5891 C C . GLN A 1 751 ? -1.579 4.098 2.039 1 91.19 751 GLN A C 1
ATOM 5893 O O . GLN A 1 751 ? -2.271 4.797 1.295 1 91.19 751 GLN A O 1
ATOM 5898 N N . PRO A 1 752 ? -0.748 3.225 1.625 1 89.31 752 PRO A N 1
ATOM 5899 C CA . PRO A 1 752 ? -0.56 3.068 0.181 1 89.31 752 PRO A CA 1
ATOM 5900 C C . PRO A 1 752 ? -1.724 2.344 -0.491 1 89.31 752 PRO A C 1
ATOM 5902 O O . PRO A 1 752 ? -1.982 2.553 -1.679 1 89.31 752 PRO A O 1
ATOM 5905 N N . ALA A 1 753 ? -2.455 1.559 0.248 1 89.94 753 ALA A N 1
ATOM 5906 C CA . ALA A 1 753 ? -3.574 0.805 -0.311 1 89.94 753 ALA A CA 1
ATOM 5907 C C . ALA A 1 753 ? -4.867 1.608 -0.232 1 89.94 753 ALA A C 1
ATOM 5909 O O . ALA A 1 753 ? -4.934 2.631 0.454 1 89.94 753 ALA A O 1
ATOM 5910 N N . GLU A 1 754 ? -5.867 1.147 -1.038 1 92.44 754 GLU A N 1
ATOM 5911 C CA . GLU A 1 754 ? -7.207 1.707 -0.901 1 92.44 754 GLU A CA 1
ATOM 5912 C C . GLU A 1 754 ? -7.734 1.535 0.521 1 92.44 754 GLU A C 1
ATOM 5914 O O . GLU A 1 754 ? -7.449 0.531 1.177 1 92.44 754 GLU A O 1
ATOM 5919 N N . ALA A 1 755 ? -8.484 2.486 0.984 1 94.38 755 ALA A N 1
ATOM 5920 C CA . ALA A 1 755 ? -9.008 2.432 2.35 1 94.38 755 ALA A CA 1
ATOM 5921 C C . ALA A 1 755 ? -10.508 2.695 2.375 1 94.38 755 ALA A C 1
ATOM 5923 O O . ALA A 1 755 ? -11.016 3.533 1.62 1 94.38 755 ALA A O 1
ATOM 5924 N N . SER A 1 756 ? -11.211 1.951 3.168 1 94.75 756 SER A N 1
ATOM 5925 C CA . SER A 1 756 ? -12.633 2.164 3.408 1 94.75 756 SER A CA 1
ATOM 5926 C C . SER A 1 756 ? -12.898 2.545 4.859 1 94.75 756 SER A C 1
ATOM 5928 O O . SER A 1 756 ? -12.227 2.049 5.77 1 94.75 756 SER A O 1
ATOM 5930 N N . ILE A 1 757 ? -13.867 3.422 5.055 1 96.81 757 ILE A N 1
ATOM 5931 C CA . ILE A 1 757 ? -14.18 3.865 6.41 1 96.81 757 ILE A CA 1
ATOM 5932 C C . ILE A 1 757 ? -15.672 4.176 6.523 1 96.81 757 ILE A C 1
ATOM 5934 O O . ILE A 1 757 ? -16.312 4.555 5.535 1 96.81 757 ILE A O 1
ATOM 5938 N N . ILE A 1 758 ? -16.219 3.918 7.68 1 96.94 758 ILE A N 1
ATOM 5939 C CA . ILE A 1 758 ? -17.562 4.367 8.062 1 96.94 758 ILE A CA 1
ATOM 5940 C C . ILE A 1 758 ? -17.453 5.457 9.133 1 96.94 758 ILE A C 1
ATOM 5942 O O . ILE A 1 758 ? -16.734 5.293 10.125 1 96.94 758 ILE A O 1
ATOM 5946 N N . VAL A 1 759 ? -18.062 6.57 8.891 1 96.38 759 VAL A N 1
ATOM 5947 C CA . VAL A 1 759 ? -18.047 7.648 9.875 1 96.38 759 VAL A CA 1
ATOM 5948 C C . VAL A 1 759 ? -19.469 7.906 10.375 1 96.38 759 VAL A C 1
ATOM 5950 O O . VAL A 1 759 ? -20.453 7.621 9.672 1 96.38 759 VAL A O 1
ATOM 5953 N N . SER A 1 760 ? -19.531 8.391 11.57 1 94.62 760 SER A N 1
ATOM 5954 C CA . SER A 1 760 ? -20.797 8.711 12.203 1 94.62 760 SER A CA 1
ATOM 5955 C C . SER A 1 760 ? -21.109 10.203 12.117 1 94.62 760 SER A C 1
ATOM 5957 O O . SER A 1 760 ? -20.188 11.023 12.062 1 94.62 760 SER A O 1
ATOM 5959 N N . LEU A 1 761 ? -22.391 10.539 12.094 1 94.81 761 LEU A N 1
ATOM 5960 C CA . LEU A 1 761 ? -22.797 11.938 12.164 1 94.81 761 LEU A CA 1
ATOM 5961 C C . LEU A 1 761 ? -22.219 12.609 13.406 1 94.81 761 LEU A C 1
ATOM 5963 O O . LEU A 1 761 ? -21.906 13.797 13.391 1 94.81 761 LEU A O 1
ATOM 5967 N N . MET A 1 762 ? -21.953 11.844 14.391 1 91.88 762 MET A N 1
ATOM 5968 C CA . MET A 1 762 ? -21.453 12.359 15.664 1 91.88 762 MET A CA 1
ATOM 5969 C C . MET A 1 762 ? -19.969 12.703 15.57 1 91.88 762 MET A C 1
ATOM 5971 O O . MET A 1 762 ? -19.438 13.391 16.438 1 91.88 762 MET A O 1
ATOM 5975 N N . ASP A 1 763 ? -19.344 12.281 14.539 1 94.06 763 ASP A N 1
ATOM 5976 C CA . ASP A 1 763 ? -17.922 12.578 14.359 1 94.06 763 ASP A CA 1
ATOM 5977 C C . ASP A 1 763 ? -17.719 14.008 13.883 1 94.06 763 ASP A C 1
ATOM 5979 O O . ASP A 1 763 ? -16.594 14.531 13.945 1 94.06 763 ASP A O 1
ATOM 5983 N N . PHE A 1 764 ? -18.781 14.602 13.398 1 96.25 764 PHE A N 1
ATOM 5984 C CA . PHE A 1 764 ? -18.672 15.961 12.875 1 96.25 764 PHE A CA 1
ATOM 5985 C C . PHE A 1 764 ? -18.656 16.984 14.008 1 96.25 764 PHE A C 1
ATOM 5987 O O . PHE A 1 764 ? -19.562 17 14.844 1 96.25 764 PHE A O 1
ATOM 5994 N N . PRO A 1 765 ? -17.672 17.844 13.969 1 94.94 765 PRO A N 1
ATOM 5995 C CA . PRO A 1 765 ? -17.672 18.891 14.984 1 94.94 765 PRO A CA 1
ATOM 5996 C C . PRO A 1 765 ? -18.953 19.734 14.953 1 94.94 765 PRO A C 1
ATOM 5998 O O . PRO A 1 765 ? -19.453 20.062 13.875 1 94.94 765 PRO A O 1
ATOM 6001 N N . GLY A 1 766 ? -19.438 20.062 16.109 1 91.44 766 GLY A N 1
ATOM 6002 C CA . GLY A 1 766 ? -20.641 20.875 16.219 1 91.44 766 GLY A CA 1
ATOM 6003 C C . GLY A 1 766 ? -21.891 20.047 16.438 1 91.44 766 GLY A C 1
ATOM 6004 O O . GLY A 1 766 ? -22.938 20.578 16.812 1 91.44 766 GLY A O 1
ATOM 6005 N N . ILE A 1 767 ? -21.781 18.75 16.234 1 91.75 767 ILE A N 1
ATOM 6006 C CA . ILE A 1 767 ? -22.922 17.875 16.438 1 91.75 767 ILE A CA 1
ATOM 6007 C C . ILE A 1 767 ? -22.719 17.062 17.719 1 91.75 767 ILE A C 1
ATOM 6009 O O . ILE A 1 767 ? -21.719 16.344 17.859 1 91.75 767 ILE A O 1
ATOM 6013 N N . HIS A 1 768 ? -23.625 17.156 18.547 1 85.31 768 HIS A N 1
ATOM 6014 C CA . HIS A 1 768 ? -23.547 16.5 19.844 1 85.31 768 HIS A CA 1
ATOM 6015 C C . HIS A 1 768 ? -24.781 15.633 20.094 1 85.31 768 HIS A C 1
ATOM 6017 O O . HIS A 1 768 ? -25.719 15.641 19.297 1 85.31 768 HIS A O 1
ATOM 6023 N N . GLU A 1 769 ? -24.781 14.953 21.109 1 76.38 769 GLU A N 1
ATOM 6024 C CA . GLU A 1 769 ? -25.875 14.031 21.453 1 76.38 769 GLU A CA 1
ATOM 6025 C C . GLU A 1 769 ? -27.172 14.789 21.688 1 76.38 769 GLU A C 1
ATOM 6027 O O . GLU A 1 769 ? -28.266 14.266 21.406 1 76.38 769 GLU A O 1
ATOM 6032 N N . ASP A 1 770 ? -27.047 15.969 22.094 1 76.56 770 ASP A N 1
ATOM 6033 C CA . ASP A 1 770 ? -28.234 16.734 22.422 1 76.56 770 ASP A CA 1
ATOM 6034 C C . ASP A 1 770 ? -28.703 17.562 21.234 1 76.56 770 ASP A C 1
ATOM 6036 O O . ASP A 1 770 ? -29.688 18.297 21.328 1 76.56 770 ASP A O 1
ATOM 6040 N N . SER A 1 771 ? -28.062 17.312 20.188 1 81.38 771 SER A N 1
ATOM 6041 C CA . SER A 1 771 ? -28.5 18.031 19 1 81.38 771 SER A CA 1
ATOM 6042 C C . SER A 1 771 ? -29.828 17.469 18.469 1 81.38 771 SER A C 1
ATOM 6044 O O . SER A 1 771 ? -29.984 16.25 18.344 1 81.38 771 SER A O 1
ATOM 6046 N N . GLU A 1 772 ? -30.938 18.203 18.328 1 77.69 772 GLU A N 1
ATOM 6047 C CA . GLU A 1 772 ? -32.281 17.734 17.953 1 77.69 772 GLU A CA 1
ATOM 6048 C C . GLU A 1 772 ? -32.562 17.969 16.484 1 77.69 772 GLU A C 1
ATOM 6050 O O . GLU A 1 772 ? -33.5 17.422 15.922 1 77.69 772 GLU A O 1
ATOM 6055 N N . GLY A 1 773 ? -31.734 18.438 15.758 1 83.56 773 GLY A N 1
ATOM 6056 C CA . GLY A 1 773 ? -32 18.734 14.367 1 83.56 773 GLY A CA 1
ATOM 6057 C C . GLY A 1 773 ? -31.594 17.625 13.422 1 83.56 773 GLY A C 1
ATOM 6058 O O . GLY A 1 773 ? -31.094 16.578 13.859 1 83.56 773 GLY A O 1
ATOM 6059 N N . GLN A 1 774 ? -32.156 17.703 12.195 1 92.5 774 GLN A N 1
ATOM 6060 C CA . GLN A 1 774 ? -31.75 16.781 11.141 1 92.5 774 GLN A CA 1
ATOM 6061 C C . GLN A 1 774 ? -30.594 17.344 10.336 1 92.5 774 GLN A C 1
ATOM 6063 O O . GLN A 1 774 ? -30.406 18.547 10.258 1 92.5 774 GLN A O 1
ATOM 6068 N N . TYR A 1 775 ? -29.875 16.375 9.836 1 95.69 775 TYR A N 1
ATOM 6069 C CA . TYR A 1 775 ? -28.688 16.75 9.086 1 95.69 775 TYR A CA 1
ATOM 6070 C C . TYR A 1 775 ? -28.578 15.977 7.777 1 95.69 775 TYR A C 1
ATOM 6072 O O . TYR A 1 775 ? -29.078 14.859 7.676 1 95.69 775 TYR A O 1
ATOM 6080 N N . ILE A 1 776 ? -28.047 16.562 6.816 1 96.5 776 ILE A N 1
ATOM 6081 C CA . ILE A 1 776 ? -27.547 15.859 5.637 1 96.5 776 ILE A CA 1
ATOM 6082 C C . ILE A 1 776 ? -26.031 16 5.559 1 96.5 776 ILE A C 1
ATOM 6084 O O . ILE A 1 776 ? -25.453 16.953 6.105 1 96.5 776 ILE A O 1
ATOM 6088 N N . VAL A 1 777 ? -25.359 15.047 4.969 1 97.75 777 VAL A N 1
ATOM 6089 C CA . VAL A 1 777 ? -23.922 15.102 4.742 1 97.75 777 VAL A CA 1
ATOM 6090 C C . VAL A 1 777 ? -23.625 15.078 3.242 1 97.75 777 VAL A C 1
ATOM 6092 O O . VAL A 1 777 ? -24.203 14.273 2.504 1 97.75 777 VAL A O 1
ATOM 6095 N N . ARG A 1 778 ? -22.844 15.93 2.773 1 97.94 778 ARG A N 1
ATOM 6096 C CA . ARG A 1 778 ? -22.469 16 1.365 1 97.94 778 ARG A CA 1
ATOM 6097 C C . ARG A 1 778 ? -20.984 15.727 1.185 1 97.94 778 ARG A C 1
ATOM 6099 O O . ARG A 1 778 ? -20.156 16.172 1.981 1 97.94 778 ARG A O 1
ATOM 6106 N N . SER A 1 779 ? -20.688 14.953 0.176 1 97.69 779 SER A N 1
ATOM 6107 C CA . SER A 1 779 ? -19.312 14.695 -0.213 1 97.69 779 SER A CA 1
ATOM 6108 C C . SER A 1 779 ? -18.844 15.672 -1.282 1 97.69 779 SER A C 1
ATOM 6110 O O . SER A 1 779 ? -19.562 15.953 -2.238 1 97.69 779 SER A O 1
ATOM 6112 N N . HIS A 1 780 ? -17.641 16.172 -1.179 1 98 780 HIS A N 1
ATOM 6113 C CA . HIS A 1 780 ? -17.125 17.172 -2.107 1 98 780 HIS A CA 1
ATOM 6114 C C . HIS A 1 780 ? -16.812 16.562 -3.467 1 98 780 HIS A C 1
ATOM 6116 O O . HIS A 1 780 ? -17.219 17.078 -4.504 1 98 780 HIS A O 1
ATOM 6122 N N . SER A 1 781 ? -16.094 15.477 -3.469 1 95.25 781 SER A N 1
ATOM 6123 C CA . SER A 1 781 ? -15.562 14.922 -4.707 1 95.25 781 SER A CA 1
ATOM 6124 C C . SER A 1 781 ? -16.672 14.383 -5.602 1 95.25 781 SER A C 1
ATOM 6126 O O . SER A 1 781 ? -16.656 14.594 -6.816 1 95.25 781 SER A O 1
ATOM 6128 N N . SER A 1 782 ? -17.672 13.711 -4.961 1 93.94 782 SER A N 1
ATOM 6129 C CA . SER A 1 782 ? -18.719 13.078 -5.754 1 93.94 782 SER A CA 1
ATOM 6130 C C . SER A 1 782 ? -19.953 13.977 -5.879 1 93.94 782 SER A C 1
ATOM 6132 O O . SER A 1 782 ? -20.734 13.828 -6.809 1 93.94 782 SER A O 1
ATOM 6134 N N . GLY A 1 783 ? -20.141 14.875 -4.895 1 95.12 783 GLY A N 1
ATOM 6135 C CA . GLY A 1 783 ? -21.344 15.695 -4.844 1 95.12 783 GLY A CA 1
ATOM 6136 C C . GLY A 1 783 ? -22.547 14.969 -4.277 1 95.12 783 GLY A C 1
ATOM 6137 O O . GLY A 1 783 ? -23.625 15.555 -4.125 1 95.12 783 GLY A O 1
ATOM 6138 N N . LYS A 1 784 ? -22.359 13.711 -3.887 1 94.81 784 LYS A N 1
ATOM 6139 C CA . LYS A 1 784 ? -23.469 12.93 -3.34 1 94.81 784 LYS A CA 1
ATOM 6140 C C . LYS A 1 784 ? -23.906 13.477 -1.988 1 94.81 784 LYS A C 1
ATOM 6142 O O . LYS A 1 784 ? -23.125 14.078 -1.263 1 94.81 784 LYS A O 1
ATOM 6147 N N . ILE A 1 785 ? -25.156 13.258 -1.663 1 95.94 785 ILE A N 1
ATOM 6148 C CA . ILE A 1 785 ? -25.75 13.695 -0.404 1 95.94 785 ILE A CA 1
ATOM 6149 C C . ILE A 1 785 ? -26.375 12.5 0.306 1 95.94 785 ILE A C 1
ATOM 6151 O O . ILE A 1 785 ? -27.016 11.656 -0.334 1 95.94 785 ILE A O 1
ATOM 6155 N N . SER A 1 786 ? -26.203 12.406 1.555 1 95.12 786 SER A N 1
ATOM 6156 C CA . SER A 1 786 ? -26.797 11.328 2.35 1 95.12 786 SER A CA 1
ATOM 6157 C C . SER A 1 786 ? -28.297 11.539 2.531 1 95.12 786 SER A C 1
ATOM 6159 O O . SER A 1 786 ? -28.812 12.625 2.281 1 95.12 786 SER A O 1
ATOM 6161 N N . PRO A 1 787 ? -29.016 10.508 2.961 1 92.25 787 PRO A N 1
ATOM 6162 C CA . PRO A 1 787 ? -30.359 10.742 3.502 1 92.25 787 PRO A CA 1
ATOM 6163 C C . PRO A 1 787 ? -30.344 11.625 4.746 1 92.25 787 PRO A C 1
ATOM 6165 O O . PRO A 1 787 ? -29.297 11.836 5.348 1 92.25 787 PRO A O 1
ATOM 6168 N N . ARG A 1 788 ? -31.5 12.242 5.031 1 93.62 788 ARG A N 1
ATOM 6169 C CA . ARG A 1 788 ? -31.594 13.023 6.258 1 93.62 788 ARG A CA 1
ATOM 6170 C C . ARG A 1 788 ? -31.391 12.141 7.488 1 93.62 788 ARG A C 1
ATOM 6172 O O . ARG A 1 788 ? -31.984 11.062 7.582 1 93.62 788 ARG A O 1
ATOM 6179 N N . MET A 1 789 ? -30.516 12.586 8.312 1 93.44 789 MET A N 1
ATOM 6180 C CA . MET A 1 789 ? -30.141 11.797 9.492 1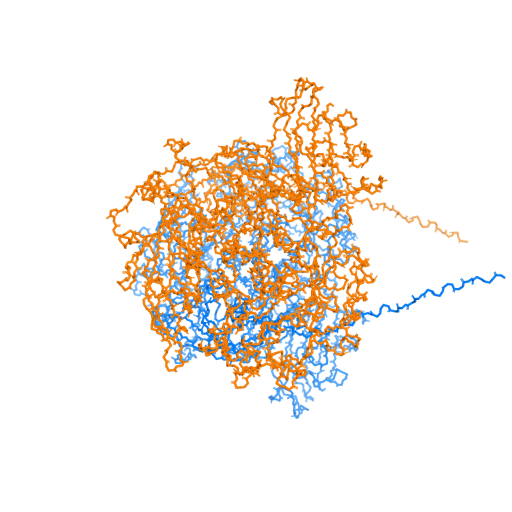 93.44 789 MET A CA 1
ATOM 6181 C C . MET A 1 789 ? -30.359 12.594 10.773 1 93.44 789 MET A C 1
ATOM 6183 O O . MET A 1 789 ? -30.406 13.828 10.742 1 93.44 789 MET A O 1
ATOM 6187 N N . ARG A 1 790 ? -30.5 11.867 11.828 1 90.81 790 ARG A N 1
ATOM 6188 C CA . ARG A 1 790 ? -30.578 12.422 13.172 1 90.81 790 ARG A CA 1
ATOM 6189 C C . ARG A 1 790 ? -29.516 11.82 14.086 1 90.81 790 ARG A C 1
ATOM 6191 O O . ARG A 1 790 ? -29.25 10.617 14.023 1 90.81 790 ARG A O 1
ATOM 6198 N N . PRO A 1 791 ? -28.906 12.633 14.867 1 84.56 791 PRO A N 1
ATOM 6199 C CA . PRO A 1 791 ? -27.859 12.117 15.766 1 84.56 791 PRO A CA 1
ATOM 6200 C C . PRO A 1 791 ? -28.391 11.023 16.703 1 84.56 791 PRO A C 1
ATOM 6202 O O . PRO A 1 791 ? -27.641 10.102 17.062 1 84.56 791 PRO A O 1
ATOM 6205 N N . SER A 1 792 ? -29.562 11.094 17.047 1 73.88 792 SER A N 1
ATOM 6206 C CA . SER A 1 792 ? -30.141 10.18 18.031 1 73.88 792 SER A CA 1
ATOM 6207 C C . SER A 1 792 ? -30.484 8.844 17.391 1 73.88 792 SER A C 1
ATOM 6209 O O . SER A 1 792 ? -30.672 7.848 18.109 1 73.88 792 SER A O 1
ATOM 6211 N N . THR A 1 793 ? -30.516 8.875 16.094 1 70.94 793 THR A N 1
ATOM 6212 C CA . THR A 1 793 ? -30.922 7.641 15.438 1 70.94 793 THR A CA 1
ATOM 6213 C C . THR A 1 793 ? -29.703 6.789 15.086 1 70.94 793 THR A C 1
ATOM 6215 O O . THR A 1 793 ? -28.609 7.312 14.938 1 70.94 793 THR A O 1
ATOM 6218 N N . LYS A 1 794 ? -29.922 5.551 15.117 1 68.56 794 LYS A N 1
ATOM 6219 C CA . LYS A 1 794 ? -28.844 4.586 14.914 1 68.56 794 LYS A CA 1
ATOM 6220 C C . LYS A 1 794 ? -28.484 4.461 13.438 1 68.56 794 LYS A C 1
ATOM 6222 O O . LYS A 1 794 ? -27.5 3.814 13.078 1 68.56 794 LYS A O 1
ATOM 6227 N N . ASP A 1 795 ? -29.125 5.145 12.555 1 77.5 795 ASP A N 1
ATOM 6228 C CA . ASP A 1 795 ? -28.828 5.082 11.125 1 77.5 795 ASP A CA 1
ATOM 6229 C C . ASP A 1 795 ? -28.109 6.344 10.656 1 77.5 795 ASP A C 1
ATOM 6231 O O . ASP A 1 795 ? -28.438 6.895 9.602 1 77.5 795 ASP A O 1
ATOM 6235 N N . SER A 1 796 ? -27.234 6.812 11.383 1 91.75 796 SER A N 1
ATOM 6236 C CA . SER A 1 796 ? -26.562 8.062 11.062 1 91.75 796 SER A CA 1
ATOM 6237 C C . SER A 1 796 ? -25.094 7.824 10.703 1 91.75 796 SER A C 1
ATOM 6239 O O . SER A 1 796 ? -24.203 8.5 11.219 1 91.75 796 SER A O 1
ATOM 6241 N N . LEU A 1 797 ? -24.938 6.777 9.797 1 95.12 797 LEU A N 1
ATOM 6242 C CA . LEU A 1 797 ? -23.594 6.426 9.367 1 95.12 797 LEU A CA 1
ATOM 6243 C C . LEU A 1 797 ? -23.391 6.73 7.887 1 95.12 797 LEU A C 1
ATOM 6245 O O . LEU A 1 797 ? -24.359 6.73 7.113 1 95.12 797 LEU A O 1
ATOM 6249 N N . ILE A 1 798 ? -22.172 7.043 7.543 1 95.94 798 ILE A N 1
ATOM 6250 C CA . ILE A 1 798 ? -21.766 7.301 6.172 1 95.94 798 ILE A CA 1
ATOM 6251 C C . ILE A 1 798 ? -20.547 6.441 5.828 1 95.94 798 ILE A C 1
ATOM 6253 O O . ILE A 1 798 ? -19.625 6.312 6.637 1 95.94 798 ILE A O 1
ATOM 6257 N N . SER A 1 799 ? -20.547 5.82 4.613 1 96.56 799 SER A N 1
ATOM 6258 C CA . SER A 1 799 ? -19.406 5.039 4.141 1 96.56 799 SER A CA 1
ATOM 6259 C C . SER A 1 799 ? -18.625 5.801 3.076 1 96.56 799 SER A C 1
ATOM 6261 O O . SER A 1 799 ? -19.203 6.504 2.248 1 96.56 799 SER A O 1
ATOM 6263 N N . VAL A 1 800 ? -17.328 5.68 3.141 1 97.38 800 VAL A N 1
ATOM 6264 C CA . VAL A 1 800 ? -16.422 6.332 2.197 1 97.38 800 VAL A CA 1
ATOM 6265 C C . VAL A 1 800 ? -15.32 5.363 1.788 1 97.38 800 VAL A C 1
ATOM 6267 O O . VAL A 1 800 ? -14.812 4.605 2.617 1 97.38 800 VAL A O 1
ATOM 6270 N N . VAL A 1 801 ? -15 5.289 0.519 1 96.19 801 VAL A N 1
ATOM 6271 C CA . VAL A 1 801 ? -13.844 4.559 0.008 1 96.19 801 VAL A CA 1
ATOM 6272 C C . VAL A 1 801 ? -12.836 5.535 -0.592 1 96.19 801 VAL A C 1
ATOM 6274 O O . VAL A 1 801 ? -13.195 6.383 -1.41 1 96.19 801 VAL A O 1
ATOM 6277 N N . LEU A 1 802 ? -11.586 5.418 -0.159 1 97.25 802 LEU A N 1
ATOM 6278 C CA . LEU A 1 802 ? -10.531 6.324 -0.612 1 97.25 802 LEU A CA 1
ATOM 6279 C C . LEU A 1 802 ? -9.469 5.57 -1.396 1 97.25 802 LEU A C 1
ATOM 6281 O O . LEU A 1 802 ? -8.977 4.531 -0.946 1 97.25 802 LEU A O 1
ATOM 6285 N N . GLU A 1 803 ? -9.125 6.074 -2.551 1 94.81 803 GLU A N 1
ATOM 6286 C CA . GLU A 1 803 ? -8.023 5.531 -3.338 1 94.81 803 GLU A CA 1
ATOM 6287 C C . GLU A 1 803 ? -6.676 5.871 -2.707 1 94.81 803 GLU A C 1
ATOM 6289 O O . GLU A 1 803 ? -6.605 6.68 -1.78 1 94.81 803 GLU A O 1
ATOM 6294 N N . PRO A 1 804 ? -5.578 5.211 -3.209 1 93.44 804 PRO A N 1
ATOM 6295 C CA . PRO A 1 804 ? -4.254 5.656 -2.762 1 93.44 804 PRO A CA 1
ATOM 6296 C C . PRO A 1 804 ? -4.027 7.148 -2.988 1 93.44 804 PRO A C 1
ATOM 6298 O O . PRO A 1 804 ? -4.387 7.68 -4.043 1 93.44 804 PRO A O 1
ATOM 6301 N N . LYS A 1 805 ? -3.465 7.828 -1.995 1 96.06 805 LYS A N 1
ATOM 6302 C CA . LYS A 1 805 ? -3.271 9.273 -1.996 1 96.06 805 LYS A CA 1
ATOM 6303 C C . LYS A 1 805 ? -4.609 10.008 -2.014 1 96.06 805 LYS A C 1
ATOM 6305 O O . LYS A 1 805 ? -4.664 11.203 -2.318 1 96.06 805 LYS A O 1
ATOM 6310 N N . GLY A 1 806 ? -5.672 9.273 -1.695 1 97.25 806 GLY A N 1
ATOM 6311 C CA . GLY A 1 806 ? -7.008 9.836 -1.786 1 97.25 806 GLY A CA 1
ATOM 6312 C C . GLY A 1 806 ? -7.414 10.609 -0.545 1 97.25 806 GLY A C 1
ATOM 6313 O O . GLY A 1 806 ? -6.754 10.516 0.493 1 97.25 806 GLY A O 1
ATOM 6314 N N . TRP A 1 807 ? -8.469 11.32 -0.731 1 98.44 807 TRP A N 1
ATOM 6315 C CA . TRP A 1 807 ? -9.062 12.156 0.307 1 98.44 807 TRP A CA 1
ATOM 6316 C C . TRP A 1 807 ? -10.531 12.445 0.009 1 98.44 807 TRP A C 1
ATOM 6318 O O . TRP A 1 807 ? -11 12.195 -1.103 1 98.44 807 TRP A O 1
ATOM 6328 N N . GLU A 1 808 ? -11.219 12.82 1.058 1 98.56 808 GLU A N 1
ATOM 6329 C CA . GLU A 1 808 ? -12.578 13.328 0.913 1 98.56 808 GLU A CA 1
ATOM 6330 C C . GLU A 1 808 ? -12.898 14.375 1.978 1 98.56 808 GLU A C 1
ATOM 6332 O O . GLU A 1 808 ? -12.398 14.289 3.104 1 98.56 808 GLU A O 1
ATOM 6337 N N . VAL A 1 809 ? -13.633 15.383 1.577 1 98.81 809 VAL A N 1
ATOM 6338 C CA . VAL A 1 809 ? -14.164 16.359 2.525 1 98.81 809 VAL A CA 1
ATOM 6339 C C . VAL A 1 809 ? -15.68 16.203 2.631 1 98.81 809 VAL A C 1
ATOM 6341 O O . VAL A 1 809 ? -16.391 16.375 1.643 1 98.81 809 VAL A O 1
ATOM 6344 N N . LEU A 1 810 ? -16.078 15.82 3.779 1 98.75 810 LEU A N 1
ATOM 6345 C CA . LEU A 1 810 ? -17.5 15.711 4.082 1 98.75 810 LEU A CA 1
ATOM 6346 C C . LEU A 1 810 ? -17.984 16.922 4.891 1 98.75 810 LEU A C 1
ATOM 6348 O O . LEU A 1 810 ? -17.281 17.391 5.789 1 98.75 810 LEU A O 1
ATOM 6352 N N . THR A 1 811 ? -19.109 17.406 4.555 1 98.75 811 THR A N 1
ATOM 6353 C CA . THR A 1 811 ? -19.688 18.516 5.305 1 98.75 811 THR A CA 1
ATOM 6354 C C . THR A 1 811 ? -21.109 18.172 5.75 1 98.75 811 THR A C 1
ATOM 6356 O O . THR A 1 811 ? -21.938 17.75 4.938 1 98.75 811 THR A O 1
ATOM 6359 N N . ALA A 1 812 ? -21.359 18.312 7.012 1 97.94 812 ALA A N 1
ATOM 6360 C CA . ALA A 1 812 ? -22.703 18.109 7.559 1 97.94 812 ALA A CA 1
ATOM 6361 C C . ALA A 1 812 ? -23.469 19.422 7.629 1 97.94 812 ALA A C 1
ATOM 6363 O O . ALA A 1 812 ? -22.922 20.438 8.07 1 97.94 812 ALA A O 1
ATOM 6364 N N . TYR A 1 813 ? -24.734 19.406 7.145 1 97.31 813 TYR A N 1
ATOM 6365 C CA . TYR A 1 813 ? -25.594 20.594 7.117 1 97.31 813 TYR A CA 1
ATOM 6366 C C . TYR A 1 813 ? -26.875 20.359 7.91 1 97.31 813 TYR A C 1
ATOM 6368 O O . TYR A 1 813 ? -27.594 19.391 7.648 1 97.31 813 TYR A O 1
ATOM 6376 N N . PRO A 1 814 ? -27.125 21.234 8.859 1 95.62 814 PRO A N 1
ATOM 6377 C CA . PRO A 1 814 ? -28.453 21.141 9.477 1 95.62 814 PRO A CA 1
ATOM 6378 C C . PRO A 1 814 ? -29.578 21.5 8.516 1 95.62 814 PRO A C 1
ATOM 6380 O O . PRO A 1 814 ? -29.438 22.453 7.738 1 95.62 814 PRO A O 1
ATOM 6383 N N . THR A 1 815 ? -30.641 20.75 8.523 1 95.31 815 THR A N 1
ATOM 6384 C CA . THR A 1 815 ? -31.797 21.062 7.695 1 95.31 815 THR A CA 1
ATOM 6385 C C . THR A 1 815 ? -32.906 21.688 8.539 1 95.31 815 THR A C 1
ATOM 6387 O O . THR A 1 815 ? -33.094 21.328 9.703 1 95.31 815 THR A O 1
ATOM 6390 N N . HIS A 1 816 ? -33.625 22.562 7.887 1 93.94 816 HIS A N 1
ATOM 6391 C CA . HIS A 1 816 ? -34.781 23.219 8.539 1 93.94 816 HIS A CA 1
ATOM 6392 C C . HIS A 1 816 ? -36.094 22.875 7.836 1 93.94 816 HIS A C 1
ATOM 6394 O O . HIS A 1 816 ? -36.188 23.047 6.621 1 93.94 816 HIS A O 1
ATOM 6400 N N . PRO A 1 817 ? -37.031 22.422 8.648 1 93.62 817 PRO A N 1
ATOM 6401 C CA . PRO A 1 817 ? -38.344 22.062 8.062 1 93.62 817 PRO A CA 1
ATOM 6402 C C . PRO A 1 817 ? -39.281 23.266 7.941 1 93.62 817 PRO A C 1
ATOM 6404 O O . PRO A 1 817 ? -39.344 24.094 8.852 1 93.62 817 PRO A O 1
ATOM 6407 N N . PHE A 1 818 ? -40.031 23.375 6.809 1 93.81 818 PHE A N 1
ATOM 6408 C CA . PHE A 1 818 ? -41 24.438 6.578 1 93.81 818 PHE A CA 1
ATOM 6409 C C . PHE A 1 818 ? -42.281 23.875 5.977 1 93.81 818 PHE A C 1
ATOM 6411 O O . PHE A 1 818 ? -42.25 22.984 5.125 1 93.81 818 PHE A O 1
ATOM 6418 N N . ALA A 1 819 ? -43.406 24.344 6.473 1 88.31 819 ALA A N 1
ATOM 6419 C CA . ALA A 1 819 ? -44.719 24.031 5.887 1 88.31 819 ALA A CA 1
ATOM 6420 C C . ALA A 1 819 ? -45.125 25.062 4.828 1 88.31 819 ALA A C 1
ATOM 6422 O O . ALA A 1 819 ? -45.25 26.25 5.133 1 88.31 819 ALA A O 1
ATOM 6423 N N . LEU A 1 820 ? -45.25 24.594 3.695 1 83 820 LEU A N 1
ATOM 6424 C CA . LEU A 1 820 ? -45.594 25.5 2.617 1 83 820 LEU A CA 1
ATOM 6425 C C . LEU A 1 820 ? -47.062 25.344 2.217 1 83 820 LEU A C 1
ATOM 6427 O O . LEU A 1 820 ? -47.594 24.234 2.283 1 83 820 LEU A O 1
ATOM 6431 N N . THR A 1 821 ? -48.125 26.359 2.271 1 69.75 821 THR A N 1
ATOM 6432 C CA . THR A 1 821 ? -49.562 26.328 2.031 1 69.75 821 THR A CA 1
ATOM 6433 C C . THR A 1 821 ? -49.875 25.516 0.774 1 69.75 821 THR A C 1
ATOM 6435 O O . THR A 1 821 ? -50.875 24.812 0.728 1 69.75 821 THR A O 1
ATOM 6438 N N . GLY A 1 822 ? -49.375 25.562 -0.307 1 56.47 822 GLY A N 1
ATOM 6439 C CA . GLY A 1 822 ? -49.688 24.859 -1.536 1 56.47 822 GLY A CA 1
ATOM 6440 C C . GLY A 1 822 ? -49.156 23.453 -1.587 1 56.47 822 GLY A C 1
ATOM 6441 O O . GLY A 1 822 ? -49.25 22.781 -2.611 1 56.47 822 GLY A O 1
ATOM 6442 N N . SER A 1 823 ? -48.438 23.125 -0.685 1 53.44 823 SER A N 1
ATOM 6443 C CA . SER A 1 823 ? -47.875 21.781 -0.724 1 53.44 823 SER A CA 1
ATOM 6444 C C . SER A 1 823 ? -48.875 20.75 -0.224 1 53.44 823 SER A C 1
ATOM 6446 O O . SER A 1 823 ? -49 20.516 0.98 1 53.44 823 SER A O 1
ATOM 6448 N N . HIS A 1 824 ? -50.125 20.969 -0.474 1 45.66 824 HIS A N 1
ATOM 6449 C CA . HIS A 1 824 ? -51.062 19.938 -0.014 1 45.66 824 HIS A CA 1
ATOM 6450 C C . HIS A 1 824 ? -50.406 18.562 -0.06 1 45.66 824 HIS A C 1
ATOM 6452 O O . HIS A 1 824 ? -50.438 17.828 0.931 1 45.66 824 HIS A O 1
ATOM 6458 N N . GLY A 1 825 ? -50.719 17.859 -1.255 1 44.31 825 GLY A N 1
ATOM 6459 C CA . GLY A 1 825 ? -50.656 16.406 -1.39 1 44.31 825 GLY A CA 1
ATOM 6460 C C . GLY A 1 825 ? -49.281 15.836 -1.042 1 44.31 825 GLY A C 1
ATOM 6461 O O . GLY A 1 825 ? -48.438 16.531 -0.467 1 44.31 825 GLY A O 1
ATOM 6462 N N . GLY A 1 826 ? -48.812 14.719 -1.928 1 45.91 826 GLY A N 1
ATOM 6463 C CA . GLY A 1 826 ? -47.938 13.586 -2.104 1 45.91 826 GLY A CA 1
ATOM 6464 C C . GLY A 1 826 ? -46.469 13.984 -2.129 1 45.91 826 GLY A C 1
ATOM 6465 O O . GLY A 1 826 ? -45.75 13.656 -3.074 1 45.91 826 GLY A O 1
ATOM 6466 N N . ASN A 1 827 ? -46.062 14.875 -1.354 1 50.47 827 ASN A N 1
ATOM 6467 C CA . ASN A 1 827 ? -44.656 15.188 -1.591 1 50.47 827 ASN A CA 1
ATOM 6468 C C . ASN A 1 827 ? -43.75 14.016 -1.224 1 50.47 827 ASN A C 1
ATOM 6470 O O . ASN A 1 827 ? -44.094 13.188 -0.384 1 50.47 827 ASN A O 1
ATOM 6474 N N . SER A 1 828 ? -42.75 13.773 -1.97 1 50.72 828 SER A N 1
ATOM 6475 C CA . SER A 1 828 ? -41.844 12.641 -1.926 1 50.72 828 SER A CA 1
ATOM 6476 C C . SER A 1 828 ? -41.156 12.539 -0.566 1 50.72 828 SER A C 1
ATOM 6478 O O . SER A 1 828 ? -40.562 11.508 -0.238 1 50.72 828 SER A O 1
ATOM 6480 N N . SER A 1 829 ? -41.219 13.672 0.285 1 56 829 SER A N 1
ATOM 6481 C CA . SER A 1 829 ? -40.469 13.547 1.54 1 56 829 SER A CA 1
ATOM 6482 C C . SER A 1 829 ? -41.312 12.852 2.605 1 56 829 SER A C 1
ATOM 6484 O O . SER A 1 829 ? -40.812 12.453 3.652 1 56 829 SER A O 1
ATOM 6486 N N . GLY A 1 830 ? -42.625 12.516 2.441 1 58.12 830 GLY A N 1
ATOM 6487 C CA . GLY A 1 830 ? -43.531 11.719 3.26 1 58.12 830 GLY A CA 1
ATOM 6488 C C . GLY A 1 830 ? -44.188 12.516 4.375 1 58.12 830 GLY A C 1
ATOM 6489 O O . GLY A 1 830 ? -45.344 12.242 4.746 1 58.12 830 GLY A O 1
ATOM 6490 N N . ASP A 1 831 ? -43.5 13.586 5.016 1 67.25 831 ASP A N 1
ATOM 6491 C CA . ASP A 1 831 ? -44.031 14.211 6.215 1 67.25 831 ASP A CA 1
ATOM 6492 C C . ASP A 1 831 ? -44.75 15.523 5.875 1 67.25 831 ASP A C 1
ATOM 6494 O O . ASP A 1 831 ? -45.156 16.25 6.773 1 67.25 831 ASP A O 1
ATOM 6498 N N . GLY A 1 832 ? -44.844 15.93 4.668 1 77.06 832 GLY A N 1
ATOM 6499 C CA . GLY A 1 832 ? -45.531 17.141 4.219 1 77.06 832 GLY A CA 1
ATOM 6500 C C . GLY A 1 832 ? -44.719 18.391 4.43 1 77.06 832 GLY A C 1
ATOM 6501 O O . GLY A 1 832 ? -45.219 19.5 4.238 1 77.06 832 GLY A O 1
ATOM 6502 N N . LEU A 1 833 ? -43.5 18.234 4.883 1 89.19 833 LEU A N 1
ATOM 6503 C CA . LEU A 1 833 ? -42.625 19.375 5.141 1 89.19 833 LEU A CA 1
ATOM 6504 C C . LEU A 1 833 ? -41.5 19.453 4.094 1 89.19 833 LEU A C 1
ATOM 6506 O O . LEU A 1 833 ? -41.125 18.422 3.527 1 89.19 833 LEU A O 1
ATOM 6510 N N . THR A 1 834 ? -41.094 20.703 3.779 1 92.38 834 THR A N 1
ATOM 6511 C CA . THR A 1 834 ? -39.906 20.922 2.949 1 92.38 834 THR A CA 1
ATOM 6512 C C . THR A 1 834 ? -38.688 21.203 3.816 1 92.38 834 THR A C 1
ATOM 6514 O O . THR A 1 834 ? -38.656 22.188 4.574 1 92.38 834 THR A O 1
ATOM 6517 N N . HIS A 1 835 ? -37.75 20.344 3.717 1 95.25 835 HIS A N 1
ATOM 6518 C CA . HIS A 1 835 ? -36.5 20.562 4.438 1 95.25 835 HIS A CA 1
ATOM 6519 C C . HIS A 1 835 ? -35.5 21.312 3.578 1 95.25 835 HIS A C 1
ATOM 6521 O O . HIS A 1 835 ? -35.281 20.984 2.412 1 95.25 835 HIS A O 1
ATOM 6527 N N . VAL A 1 836 ? -34.906 22.359 4.207 1 96.44 836 VAL A N 1
ATOM 6528 C CA . VAL A 1 836 ? -34.031 23.219 3.438 1 96.44 836 VAL A CA 1
ATOM 6529 C C . VAL A 1 836 ? -32.688 23.375 4.152 1 96.44 836 VAL A C 1
ATOM 6531 O O . VAL A 1 836 ? -32.625 23.438 5.383 1 96.44 836 VAL A O 1
ATOM 6534 N N . ALA A 1 837 ? -31.578 23.359 3.406 1 96.94 837 ALA A N 1
ATOM 6535 C CA . ALA A 1 837 ? -30.25 23.641 3.918 1 96.94 837 ALA A CA 1
ATOM 6536 C C . ALA A 1 837 ? -29.438 24.453 2.912 1 96.94 837 ALA A C 1
ATOM 6538 O O . ALA A 1 837 ? -29.438 24.156 1.716 1 96.94 837 ALA A O 1
ATOM 6539 N N . VAL A 1 838 ? -28.797 25.5 3.355 1 97.69 838 VAL A N 1
ATOM 6540 C CA . VAL A 1 838 ? -27.875 26.266 2.523 1 97.69 838 VAL A CA 1
ATOM 6541 C C . VAL A 1 838 ? -26.5 25.609 2.551 1 97.69 838 VAL A C 1
ATOM 6543 O O . VAL A 1 838 ? -25.859 25.531 3.604 1 97.69 838 VAL A O 1
ATOM 6546 N N . LEU A 1 839 ? -26 25.203 1.43 1 98.31 839 LEU A N 1
ATOM 6547 C CA . LEU A 1 839 ? -24.797 24.375 1.366 1 98.31 839 LEU A CA 1
ATOM 6548 C C . LEU A 1 839 ? -23.547 25.219 1.215 1 98.31 839 LEU A C 1
ATOM 6550 O O . LEU A 1 839 ? -22.438 24.766 1.499 1 98.31 839 LEU A O 1
ATOM 6554 N N . GLY A 1 840 ? -23.672 26.469 0.748 1 98.25 840 GLY A N 1
ATOM 6555 C CA . GLY A 1 840 ? -22.516 27.281 0.385 1 98.25 840 GLY A CA 1
ATOM 6556 C C . GLY A 1 840 ? -22.109 27.125 -1.07 1 98.25 840 GLY A C 1
ATOM 6557 O O . GLY A 1 840 ? -22.969 26.938 -1.938 1 98.25 840 GLY A O 1
ATOM 6558 N N . LEU A 1 841 ? -20.875 27.328 -1.395 1 98.69 841 LEU A N 1
ATOM 6559 C CA . LEU A 1 841 ? -20.438 27.281 -2.783 1 98.69 841 LEU A CA 1
ATOM 6560 C C . LEU A 1 841 ? -20.078 25.859 -3.193 1 98.69 841 LEU A C 1
ATOM 6562 O O . LEU A 1 841 ? -19.156 25.25 -2.631 1 98.69 841 LEU A O 1
ATOM 6566 N N . LEU A 1 842 ? -20.734 25.406 -4.184 1 98.19 842 LEU A N 1
ATOM 6567 C CA . LEU A 1 842 ? -20.453 24.078 -4.727 1 98.19 842 LEU A CA 1
ATOM 6568 C C . LEU A 1 842 ? -19.109 24.047 -5.445 1 98.19 842 LEU A C 1
ATOM 6570 O O . LEU A 1 842 ? -18.656 25.062 -5.969 1 98.19 842 LEU A O 1
ATOM 6574 N N . GLY A 1 843 ? -18.469 22.875 -5.398 1 97.75 843 GLY A N 1
ATOM 6575 C CA . GLY A 1 843 ? -17.219 22.703 -6.098 1 97.75 843 GLY A CA 1
ATOM 6576 C C . GLY A 1 843 ? -16.016 23.219 -5.316 1 97.75 843 GLY A C 1
ATOM 6577 O O . GLY A 1 843 ? -14.883 23.156 -5.797 1 97.75 843 GLY A O 1
ATOM 6578 N N . LYS A 1 844 ? -16.297 23.797 -4.211 1 98.69 844 LYS A N 1
ATOM 6579 C CA . LYS A 1 844 ? -15.227 24.234 -3.309 1 98.69 844 LYS A CA 1
ATOM 6580 C C . LYS A 1 844 ? -15.055 23.25 -2.146 1 98.69 844 LYS A C 1
ATOM 6582 O O . LYS A 1 844 ? -16.047 22.766 -1.591 1 98.69 844 LYS A O 1
ATOM 6587 N N . MET A 1 845 ? -13.867 22.953 -1.746 1 98.69 845 MET A N 1
ATOM 6588 C CA . MET A 1 845 ? -13.602 21.938 -0.729 1 98.69 845 MET A CA 1
ATOM 6589 C C . MET A 1 845 ? -14.242 22.328 0.602 1 98.69 845 MET A C 1
ATOM 6591 O O . MET A 1 845 ? -14.766 21.469 1.314 1 98.69 845 MET A O 1
ATOM 6595 N N . THR A 1 846 ? -14.117 23.594 0.93 1 98.62 846 THR A N 1
ATOM 6596 C CA . THR A 1 846 ? -14.781 24.125 2.121 1 98.62 846 THR A CA 1
ATOM 6597 C C . THR A 1 846 ? -15.789 25.203 1.748 1 98.62 846 THR A C 1
ATOM 6599 O O . THR A 1 846 ? -15.789 26.281 2.346 1 98.62 846 THR A O 1
ATOM 6602 N N . GLY A 1 847 ? -16.672 24.875 0.895 1 98.44 847 GLY A N 1
ATOM 6603 C CA . GLY A 1 847 ? -17.625 25.812 0.333 1 98.44 847 GLY A CA 1
ATOM 6604 C C . GLY A 1 847 ? -18.609 26.359 1.36 1 98.44 847 GLY A C 1
ATOM 6605 O O . GLY A 1 847 ? -19.125 27.469 1.202 1 98.44 847 GLY A O 1
ATOM 6606 N N . ALA A 1 848 ? -18.828 25.609 2.418 1 98.25 848 ALA A N 1
ATOM 6607 C CA . ALA A 1 848 ? -19.734 26.047 3.48 1 98.25 848 ALA A CA 1
ATOM 6608 C C . ALA A 1 848 ? -19.219 27.328 4.129 1 98.25 848 ALA A C 1
ATOM 6610 O O . ALA A 1 848 ? -20.016 28.156 4.605 1 98.25 848 ALA A O 1
ATOM 6611 N N . ALA A 1 849 ? -17.953 27.562 4.086 1 97.5 849 ALA A N 1
ATOM 6612 C CA . ALA A 1 849 ? -17.328 28.703 4.742 1 97.5 849 ALA A CA 1
ATOM 6613 C C . ALA A 1 849 ? -17.594 30 3.965 1 97.5 849 ALA A C 1
ATOM 6615 O O . ALA A 1 849 ? -17.344 31.094 4.469 1 97.5 849 ALA A O 1
ATOM 6616 N N . ALA A 1 850 ? -18.141 29.891 2.82 1 97.62 850 ALA A N 1
ATOM 6617 C CA . ALA A 1 850 ? -18.453 31.078 2.023 1 97.62 850 ALA A CA 1
ATOM 6618 C C . ALA A 1 850 ? -19.672 31.812 2.58 1 97.62 850 ALA A C 1
ATOM 6620 O O . ALA A 1 850 ? -19.875 33 2.297 1 97.62 850 ALA A O 1
ATOM 6621 N N . VAL A 1 851 ? -20.484 31.141 3.322 1 96.75 851 VAL A N 1
ATOM 6622 C CA . VAL A 1 851 ? -21.719 31.719 3.844 1 96.75 851 VAL A CA 1
ATOM 6623 C C . VAL A 1 851 ? -21.406 32.594 5.062 1 96.75 851 VAL A C 1
ATOM 6625 O O . VAL A 1 851 ? -20.797 32.125 6.027 1 96.75 851 VAL A O 1
ATOM 6628 N N . VAL A 1 852 ? -21.797 33.781 4.988 1 93.88 852 VAL A N 1
ATOM 6629 C CA . VAL A 1 852 ? -21.656 34.688 6.133 1 93.88 852 VAL A CA 1
ATOM 6630 C C . VAL A 1 852 ? -22.891 34.562 7.027 1 93.88 852 VAL A C 1
ATOM 6632 O O . VAL A 1 852 ? -22.766 34.312 8.227 1 93.88 852 VAL A O 1
ATOM 6635 N N . THR A 1 853 ? -24.047 34.781 6.418 1 92.12 853 THR A N 1
ATOM 6636 C CA . THR A 1 853 ? -25.328 34.625 7.098 1 92.12 853 THR A CA 1
ATOM 6637 C C . THR A 1 853 ? -26.375 34.031 6.156 1 92.12 853 THR A C 1
ATOM 6639 O O . THR A 1 853 ? -26.25 34.125 4.938 1 92.12 853 THR A O 1
ATOM 6642 N N . SER A 1 854 ? -27.281 33.344 6.727 1 93.5 854 SER A N 1
ATOM 6643 C CA . SER A 1 854 ? -28.422 32.812 5.988 1 93.5 854 SER A CA 1
ATOM 6644 C C . SER A 1 854 ? -29.688 32.812 6.855 1 93.5 854 SER A C 1
ATOM 6646 O O . SER A 1 854 ? -29.656 32.344 7.996 1 93.5 854 SER A O 1
ATOM 6648 N N . ASP A 1 855 ? -30.688 33.406 6.355 1 93.75 855 ASP A N 1
ATOM 6649 C CA . ASP A 1 855 ? -31.984 33.406 7.016 1 93.75 855 ASP A CA 1
ATOM 6650 C C . ASP A 1 855 ? -33.062 32.844 6.113 1 93.75 855 ASP A C 1
ATOM 6652 O O . ASP A 1 855 ? -33.156 33.219 4.941 1 93.75 855 ASP A O 1
ATOM 6656 N N . ILE A 1 856 ? -33.844 31.938 6.621 1 94.62 856 ILE A N 1
ATOM 6657 C CA . ILE A 1 856 ? -34.938 31.297 5.883 1 94.62 856 ILE A CA 1
ATOM 6658 C C . ILE A 1 856 ? -36.25 31.484 6.629 1 94.62 856 ILE A C 1
ATOM 6660 O O . ILE A 1 856 ? -36.344 31.203 7.82 1 94.62 856 ILE A O 1
ATOM 6664 N N . SER A 1 857 ? -37.25 31.938 5.941 1 94.12 857 SER A N 1
ATOM 6665 C CA . SER A 1 857 ? -38.531 32.156 6.562 1 94.12 857 SER A CA 1
ATOM 6666 C C . SER A 1 857 ? -39.656 32.062 5.535 1 94.12 857 SER A C 1
ATOM 6668 O O . SER A 1 857 ? -39.438 32.188 4.332 1 94.12 857 SER A O 1
ATOM 6670 N N . VAL A 1 858 ? -40.844 31.797 6.078 1 92.69 858 VAL A N 1
ATOM 6671 C CA . VAL A 1 858 ? -42.031 31.844 5.242 1 92.69 858 VAL A CA 1
ATOM 6672 C C . VAL A 1 858 ? -42.688 33.219 5.32 1 92.69 858 VAL A C 1
ATOM 6674 O O . VAL A 1 858 ? -42.969 33.719 6.414 1 92.69 858 VAL A O 1
ATOM 6677 N N . VAL A 1 859 ? -42.906 33.812 4.223 1 89.38 859 VAL A N 1
ATOM 6678 C CA . VAL A 1 859 ? -43.469 35.156 4.207 1 89.38 859 VAL A CA 1
ATOM 6679 C C . VAL A 1 859 ? -45 35.062 4.191 1 89.38 859 VAL A C 1
ATOM 6681 O O . VAL A 1 859 ? -45.562 33.969 4.074 1 89.38 859 VAL A O 1
ATOM 6684 N N . GLU A 1 860 ? -45.688 36.188 4.305 1 82.94 860 GLU A N 1
ATOM 6685 C CA . GLU A 1 860 ? -47.156 36.281 4.527 1 82.94 860 GLU A CA 1
ATOM 6686 C C . GLU A 1 860 ? -47.906 35.594 3.41 1 82.94 860 GLU A C 1
ATOM 6688 O O . GLU A 1 860 ? -48.969 35 3.654 1 82.94 860 GLU A O 1
ATOM 6693 N N . ASN A 1 861 ? -47.406 35.625 2.252 1 83.25 861 ASN A N 1
ATOM 6694 C CA . ASN A 1 861 ? -48.125 35.031 1.132 1 83.25 861 ASN A CA 1
ATOM 6695 C C . ASN A 1 861 ? -47.875 33.531 1.059 1 83.25 861 ASN A C 1
ATOM 6697 O O . ASN A 1 861 ? -48.312 32.844 0.119 1 83.25 861 ASN A O 1
ATOM 6701 N N . GLY A 1 862 ? -47.094 33.031 1.997 1 82.94 862 GLY A N 1
ATOM 6702 C CA . GLY A 1 862 ? -46.875 31.578 2.09 1 82.94 862 GLY A CA 1
ATOM 6703 C C . GLY A 1 862 ? -45.656 31.094 1.37 1 82.94 862 GLY A C 1
ATOM 6704 O O . GLY A 1 862 ? -45.312 29.906 1.416 1 82.94 862 GLY A O 1
ATOM 6705 N N . ARG A 1 863 ? -44.969 31.953 0.748 1 89.44 863 ARG A N 1
ATOM 6706 C CA . ARG A 1 863 ? -43.781 31.578 0.018 1 89.44 863 ARG A CA 1
ATOM 6707 C C . ARG A 1 863 ? -42.562 31.484 0.954 1 89.44 863 ARG A C 1
ATOM 6709 O O . ARG A 1 863 ? -42.531 32.188 1.974 1 89.44 863 ARG A O 1
ATOM 6716 N N . LEU A 1 864 ? -41.688 30.609 0.574 1 94.38 864 LEU A N 1
ATOM 6717 C CA . LEU A 1 864 ? -40.438 30.484 1.302 1 94.38 864 LEU A CA 1
ATOM 6718 C C . LEU A 1 864 ? -39.438 31.531 0.815 1 94.38 864 LEU A C 1
ATOM 6720 O O . LEU A 1 864 ? -39.25 31.703 -0.392 1 94.38 864 LEU A O 1
ATOM 6724 N N . ARG A 1 865 ? -38.875 32.281 1.774 1 95.5 865 ARG A N 1
ATOM 6725 C CA . ARG A 1 865 ? -37.844 33.281 1.454 1 95.5 865 ARG A CA 1
ATOM 6726 C C . ARG A 1 865 ? -36.531 32.938 2.104 1 95.5 865 ARG A C 1
ATOM 6728 O O . ARG A 1 865 ? -36.469 32.625 3.295 1 95.5 865 ARG A O 1
ATOM 6735 N N . LEU A 1 866 ? -35.5 32.969 1.312 1 97.31 866 LEU A N 1
ATOM 6736 C CA . LEU A 1 866 ? -34.125 32.812 1.8 1 97.31 866 LEU A CA 1
ATOM 6737 C C . LEU A 1 866 ? -33.312 34.062 1.549 1 97.31 866 LEU A C 1
ATOM 6739 O O . LEU A 1 866 ? -33.25 34.562 0.422 1 97.31 866 LEU A O 1
ATOM 6743 N N . ASP A 1 867 ? -32.719 34.625 2.555 1 96.56 867 ASP A N 1
ATOM 6744 C CA . ASP A 1 867 ? -31.719 35.688 2.467 1 96.56 867 ASP A CA 1
ATOM 6745 C C . ASP A 1 867 ? -30.328 35.188 2.805 1 96.56 867 ASP A C 1
ATOM 6747 O O . ASP A 1 867 ? -30.047 34.844 3.953 1 96.56 867 ASP A O 1
ATOM 6751 N N . ILE A 1 868 ? -29.484 35.188 1.802 1 96.81 868 ILE A N 1
ATOM 6752 C CA . ILE A 1 868 ? -28.156 34.594 1.975 1 96.81 868 ILE A CA 1
ATOM 6753 C C . ILE A 1 868 ? -27.078 35.625 1.662 1 96.81 868 ILE A C 1
ATOM 6755 O O . ILE A 1 868 ? -27.141 36.281 0.628 1 96.81 868 ILE A O 1
ATOM 6759 N N . SER A 1 869 ? -26.156 35.844 2.562 1 95.44 869 SER A N 1
ATOM 6760 C CA . SER A 1 869 ? -24.969 36.656 2.346 1 95.44 869 SER A CA 1
ATOM 6761 C C . SER A 1 869 ? -23.734 35.812 2.139 1 95.44 869 SER A C 1
ATOM 6763 O O . SER A 1 869 ? -23.438 34.906 2.938 1 95.44 869 SER A O 1
ATOM 6765 N N . LEU A 1 870 ? -22.984 36.062 1.056 1 96.12 870 LEU A N 1
ATOM 6766 C CA . LEU A 1 870 ? -21.797 35.281 0.708 1 96.12 870 LEU A CA 1
ATOM 6767 C C . LEU A 1 870 ? -20.547 36.125 0.749 1 96.12 870 LEU A C 1
ATOM 6769 O O . LEU A 1 870 ? -20.578 37.312 0.351 1 96.12 870 LEU A O 1
ATOM 6773 N N . LYS A 1 871 ? -19.391 35.5 1.209 1 94.38 871 LYS A N 1
ATOM 6774 C CA . LYS A 1 871 ? -18.062 36.125 1.215 1 94.38 871 LYS A CA 1
ATOM 6775 C C . LYS A 1 871 ? -17.531 36.281 -0.203 1 94.38 871 LYS A C 1
ATOM 6777 O O . LYS A 1 871 ? -16.719 37.156 -0.474 1 94.38 871 LYS A O 1
ATOM 6782 N N . ALA A 1 872 ? -17.922 35.375 -1.056 1 96.44 872 ALA A N 1
ATOM 6783 C CA . ALA A 1 872 ? -17.328 35.25 -2.383 1 96.44 872 ALA A CA 1
ATOM 6784 C C . ALA A 1 872 ? -18.344 34.75 -3.398 1 96.44 872 ALA A C 1
ATOM 6786 O O . ALA A 1 872 ? -19.422 34.281 -3.025 1 96.44 872 ALA A O 1
ATOM 6787 N N . LEU A 1 873 ? -17.906 34.875 -4.617 1 97.62 873 LEU A N 1
ATOM 6788 C CA . LEU A 1 873 ? -18.781 34.5 -5.719 1 97.62 873 LEU A CA 1
ATOM 6789 C C . LEU A 1 873 ? -18.484 33.062 -6.176 1 97.62 873 LEU A C 1
ATOM 6791 O O . LEU A 1 873 ? -17.344 32.594 -6.023 1 97.62 873 LEU A O 1
ATOM 6795 N N . GLY A 1 874 ? -19.391 32.375 -6.652 1 98.25 874 GLY A N 1
ATOM 6796 C CA . GLY A 1 874 ? -19.359 31 -7.133 1 98.25 874 GLY A CA 1
ATOM 6797 C C . GLY A 1 874 ? -20.734 30.406 -7.336 1 98.25 874 GLY A C 1
ATOM 6798 O O . GLY A 1 874 ? -21.719 31.141 -7.488 1 98.25 874 GLY A O 1
ATOM 6799 N N . THR A 1 875 ? -20.781 29.125 -7.43 1 98.56 875 THR A N 1
ATOM 6800 C CA . THR A 1 875 ? -22.062 28.438 -7.562 1 98.56 875 THR A CA 1
ATOM 6801 C C . THR A 1 875 ? -22.641 28.109 -6.188 1 98.56 875 THR A C 1
ATOM 6803 O O . THR A 1 875 ? -22.141 27.203 -5.508 1 98.56 875 THR A O 1
ATOM 6806 N N . LEU A 1 876 ? -23.672 28.828 -5.867 1 98.62 876 LEU A N 1
ATOM 6807 C CA . LEU A 1 876 ? -24.344 28.594 -4.594 1 98.62 876 LEU A CA 1
ATOM 6808 C C . LEU A 1 876 ? -25.266 27.375 -4.672 1 98.62 876 LEU A C 1
ATOM 6810 O O . LEU A 1 876 ? -26.031 27.234 -5.625 1 98.62 876 LEU A O 1
ATOM 6814 N N . GLY A 1 877 ? -25.125 26.469 -3.656 1 98.5 877 GLY A N 1
ATOM 6815 C CA . GLY A 1 877 ? -26 25.312 -3.578 1 98.5 877 GLY A CA 1
ATOM 6816 C C . GLY A 1 877 ? -27.016 25.406 -2.447 1 98.5 877 GLY A C 1
ATOM 6817 O O . GLY A 1 877 ? -26.672 25.844 -1.343 1 98.5 877 GLY A O 1
ATOM 6818 N N . ILE A 1 878 ? -28.25 25.031 -2.738 1 98.31 878 ILE A N 1
ATOM 6819 C CA . ILE A 1 878 ? -29.312 24.938 -1.738 1 98.31 878 ILE A CA 1
ATOM 6820 C C . ILE A 1 878 ? -30.031 23.609 -1.86 1 98.31 878 ILE A C 1
ATOM 6822 O O . ILE A 1 878 ? -30.469 23.219 -2.949 1 98.31 878 ILE A O 1
ATOM 6826 N N . TYR A 1 879 ? -30.109 22.938 -0.777 1 97.94 879 TYR A N 1
ATOM 6827 C CA . TYR A 1 879 ? -30.781 21.641 -0.721 1 97.94 879 TYR A CA 1
ATOM 6828 C C . TYR A 1 879 ? -32.281 21.828 -0.415 1 97.94 879 TYR A C 1
ATOM 6830 O O . TYR A 1 879 ? -32.625 22.578 0.494 1 97.94 879 TYR A O 1
ATOM 6838 N N . PHE A 1 880 ? -33.094 21.234 -1.172 1 96.19 880 PHE A N 1
ATOM 6839 C CA . PHE A 1 880 ? -34.5 21.094 -0.924 1 96.19 880 PHE A CA 1
ATO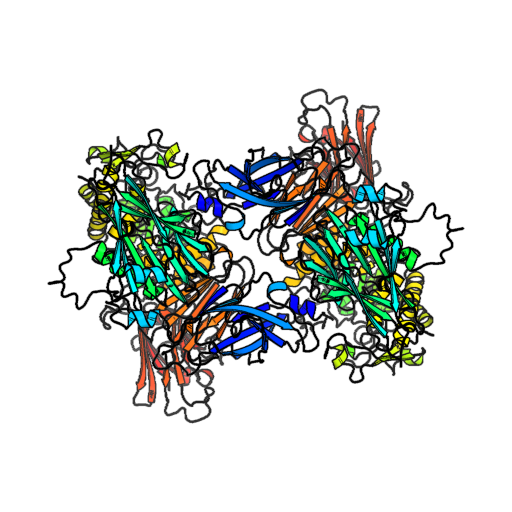M 6840 C C . PHE A 1 880 ? -34.938 19.625 -0.967 1 96.19 880 PHE A C 1
ATOM 6842 O O . PHE A 1 880 ? -34.688 18.938 -1.96 1 96.19 880 PHE A O 1
ATOM 6849 N N . SER A 1 881 ? -35.594 19.156 0.057 1 94.56 881 SER A N 1
ATOM 6850 C CA . SER A 1 881 ? -35.969 17.75 0.147 1 94.56 881 SER A CA 1
ATOM 6851 C C . SER A 1 881 ? -36.938 17.359 -0.961 1 94.56 881 SER A C 1
ATOM 6853 O O . SER A 1 881 ? -37 16.203 -1.368 1 94.56 881 SER A O 1
ATOM 6855 N N . ASP A 1 882 ? -37.719 18.266 -1.489 1 92.5 882 ASP A N 1
ATOM 6856 C CA . ASP A 1 882 ? -38.719 17.969 -2.502 1 92.5 882 ASP A CA 1
ATOM 6857 C C . ASP A 1 882 ? -38.469 18.75 -3.783 1 92.5 882 ASP A C 1
ATOM 6859 O O . ASP A 1 882 ? -39.406 19.125 -4.488 1 92.5 882 ASP A O 1
ATOM 6863 N N . LEU A 1 883 ? -37.25 19.031 -4.066 1 93.56 883 LEU A N 1
ATOM 6864 C CA . LEU A 1 883 ? -36.875 19.781 -5.258 1 93.56 883 LEU A CA 1
ATOM 6865 C C . LEU A 1 883 ? -37.344 19.062 -6.523 1 93.56 883 LEU A C 1
ATOM 6867 O O . LEU A 1 883 ? -37.656 19.719 -7.52 1 93.56 883 LEU A O 1
ATOM 6871 N N . GLN A 1 884 ? -37.375 17.766 -6.523 1 90.88 884 GLN A N 1
ATOM 6872 C CA . GLN A 1 884 ? -37.75 16.969 -7.684 1 90.88 884 GLN A CA 1
ATOM 6873 C C . GLN A 1 884 ? -39.156 17.281 -8.133 1 90.88 884 GLN A C 1
ATOM 6875 O O . GLN A 1 884 ? -39.5 17.156 -9.312 1 90.88 884 GLN A O 1
ATOM 6880 N N . ASP A 1 885 ? -39.938 17.766 -7.254 1 88.88 885 ASP A N 1
ATOM 6881 C CA . ASP A 1 885 ? -41.344 18.031 -7.547 1 88.88 885 ASP A CA 1
ATOM 6882 C C . ASP A 1 885 ? -41.531 19.484 -8.023 1 88.88 885 ASP A C 1
ATOM 6884 O O . ASP A 1 885 ? -42.656 19.906 -8.312 1 88.88 885 ASP A O 1
ATOM 6888 N N . LYS A 1 886 ? -40.469 20.188 -8.102 1 90.56 886 LYS A N 1
ATOM 6889 C CA . LYS A 1 886 ? -40.562 21.609 -8.43 1 90.56 886 LYS A CA 1
ATOM 6890 C C . LYS A 1 886 ? -39.906 21.891 -9.789 1 90.56 886 LYS A C 1
ATOM 6892 O O . LYS A 1 886 ? -39.062 21.141 -10.258 1 90.56 886 LYS A O 1
ATOM 6897 N N . SER A 1 887 ? -40.469 22.922 -10.359 1 90.75 887 SER A N 1
ATOM 6898 C CA . SER A 1 887 ? -39.875 23.453 -11.578 1 90.75 887 SER A CA 1
ATOM 6899 C C . SER A 1 887 ? -39.188 24.797 -11.336 1 90.75 887 SER A C 1
ATOM 6901 O O . SER A 1 887 ? -39.719 25.641 -10.617 1 90.75 887 SER A O 1
ATOM 6903 N N . ILE A 1 888 ? -38.094 24.984 -11.852 1 91.62 888 ILE A N 1
ATOM 6904 C CA . ILE A 1 888 ? -37.312 26.203 -11.609 1 91.62 888 ILE A CA 1
ATOM 6905 C C . ILE A 1 888 ? -38.094 27.422 -12.109 1 91.62 888 ILE A C 1
ATOM 6907 O O . ILE A 1 888 ? -38.219 28.406 -11.391 1 91.62 888 ILE A O 1
ATOM 6911 N N . ALA A 1 889 ? -38.656 27.375 -13.312 1 89.75 889 ALA A N 1
ATOM 6912 C CA . ALA A 1 889 ? -39.312 28.5 -13.953 1 89.75 889 ALA A CA 1
ATOM 6913 C C . ALA A 1 889 ? -40.594 28.875 -13.195 1 89.75 889 ALA A C 1
ATOM 6915 O O . ALA A 1 889 ? -40.938 30.062 -13.094 1 89.75 889 ALA A O 1
ATOM 6916 N N . ARG A 1 890 ? -41.188 27.953 -12.594 1 90.06 890 ARG A N 1
ATOM 6917 C CA . ARG A 1 890 ? -42.531 28.188 -12.016 1 90.06 890 ARG A CA 1
ATOM 6918 C C . ARG A 1 890 ? -42.438 28.453 -10.516 1 90.06 890 ARG A C 1
ATOM 6920 O O . ARG A 1 890 ? -43.219 29.203 -9.961 1 90.06 890 ARG A O 1
ATOM 6927 N N . ASN A 1 891 ? -41.438 27.875 -9.945 1 92.31 891 ASN A N 1
ATOM 6928 C CA . ASN A 1 891 ? -41.531 27.812 -8.484 1 92.31 891 ASN A CA 1
ATOM 6929 C C . ASN A 1 891 ? -40.438 28.688 -7.836 1 92.31 891 ASN A C 1
ATOM 6931 O O . ASN A 1 891 ? -40.5 28.938 -6.625 1 92.31 891 ASN A O 1
ATOM 6935 N N . PHE A 1 892 ? -39.5 29.203 -8.602 1 94.88 892 PHE A N 1
ATOM 6936 C CA . PHE A 1 892 ? -38.406 29.906 -7.961 1 94.88 892 PHE A CA 1
ATOM 6937 C C . PHE A 1 892 ? -38.188 31.281 -8.586 1 94.88 892 PHE A C 1
ATOM 6939 O O . PHE A 1 892 ? -38.375 31.453 -9.797 1 94.88 892 PHE A O 1
ATOM 6946 N N . MET A 1 893 ? -37.875 32.188 -7.773 1 95.19 893 MET A N 1
ATOM 6947 C CA . MET A 1 893 ? -37.375 33.5 -8.156 1 95.19 893 MET A CA 1
ATOM 6948 C C . MET A 1 893 ? -36.094 33.844 -7.387 1 95.19 893 MET A C 1
ATOM 6950 O O . MET A 1 893 ? -36.094 33.812 -6.156 1 95.19 893 MET A O 1
ATOM 6954 N N . VAL A 1 894 ? -35.062 34.031 -8.094 1 97.38 894 VAL A N 1
ATOM 6955 C CA . VAL A 1 894 ? -33.75 34.344 -7.469 1 97.38 894 VAL A CA 1
ATOM 6956 C C . VAL A 1 894 ? -33.344 35.75 -7.816 1 97.38 894 VAL A C 1
ATOM 6958 O O . VAL A 1 894 ? -33.438 36.188 -8.969 1 97.38 894 VAL A O 1
ATOM 6961 N N . MET A 1 895 ? -32.875 36.5 -6.828 1 96.88 895 MET A N 1
ATOM 6962 C CA . MET A 1 895 ? -32.438 37.875 -7.016 1 96.88 895 MET A CA 1
ATOM 6963 C C . MET A 1 895 ? -31.078 38.094 -6.387 1 96.88 895 MET A C 1
ATOM 6965 O O . MET A 1 895 ? -30.734 37.469 -5.379 1 96.88 895 MET A O 1
ATOM 6969 N N . ILE A 1 896 ? -30.344 38.969 -7.012 1 96.12 896 ILE A N 1
ATOM 6970 C CA . ILE A 1 896 ? -29.109 39.5 -6.445 1 96.12 896 ILE A CA 1
ATOM 6971 C C . ILE A 1 896 ? -29.188 41 -6.355 1 96.12 896 ILE A C 1
ATOM 6973 O O . ILE A 1 896 ? -29.469 41.688 -7.352 1 96.12 896 ILE A O 1
ATOM 6977 N N . LEU A 1 897 ? -28.984 41.531 -5.223 1 91.19 897 LEU A N 1
ATOM 6978 C CA . LEU A 1 897 ? -29.109 42.969 -4.98 1 91.19 897 LEU A CA 1
ATOM 6979 C C . LEU A 1 897 ? -30.469 43.5 -5.445 1 91.19 897 LEU A C 1
ATOM 6981 O O . LEU A 1 897 ? -30.547 44.531 -6.082 1 91.19 897 LEU A O 1
ATOM 6985 N N . GLY A 1 898 ? -31.453 42.656 -5.293 1 89.19 898 GLY A N 1
ATOM 6986 C CA . GLY A 1 898 ? -32.812 43.031 -5.594 1 89.19 898 GLY A CA 1
ATOM 6987 C C . GLY A 1 898 ? -33.188 42.875 -7.059 1 89.19 898 GLY A C 1
ATOM 6988 O O . GLY A 1 898 ? -34.312 43.156 -7.461 1 89.19 898 GLY A O 1
ATOM 6989 N N . LEU A 1 899 ? -32.25 42.406 -7.863 1 94.81 899 LEU A N 1
ATOM 6990 C CA . LEU A 1 899 ? -32.5 42.219 -9.289 1 94.81 899 LEU A CA 1
ATOM 6991 C C . LEU A 1 899 ? -32.594 40.75 -9.641 1 94.81 899 LEU A C 1
ATOM 6993 O O . LEU A 1 899 ? -31.812 39.938 -9.18 1 94.81 899 LEU A O 1
ATOM 6997 N N . PRO A 1 900 ? -33.625 40.438 -10.438 1 95.75 900 PRO A N 1
ATOM 6998 C CA . PRO A 1 900 ? -33.719 39.062 -10.859 1 95.75 900 PRO A CA 1
ATOM 6999 C C . PRO A 1 900 ? -32.562 38.594 -11.711 1 95.75 900 PRO A C 1
ATOM 7001 O O . PRO A 1 900 ? -32.062 39.344 -12.555 1 95.75 900 PRO A O 1
ATOM 7004 N N . ILE A 1 901 ? -32.156 37.375 -11.555 1 96.56 901 ILE A N 1
ATOM 7005 C CA . ILE A 1 901 ? -30.984 36.875 -12.273 1 96.56 901 ILE A CA 1
ATOM 7006 C C . ILE A 1 901 ? -31.438 36.125 -13.516 1 96.56 901 ILE A C 1
ATOM 7008 O O . ILE A 1 901 ? -32.594 35.688 -13.617 1 96.56 901 ILE A O 1
ATOM 7012 N N . PRO A 1 902 ? -30.5 35.906 -14.484 1 95.25 902 PRO A N 1
ATOM 7013 C CA . PRO A 1 902 ? -30.828 35.125 -15.688 1 95.25 902 PRO A CA 1
ATOM 7014 C C . PRO A 1 902 ? -31.172 33.688 -15.383 1 95.25 902 PRO A C 1
ATOM 7016 O O . PRO A 1 902 ? -30.531 33.062 -14.531 1 95.25 902 PRO A O 1
ATOM 7019 N N . GLU A 1 903 ? -32.031 33.125 -16.156 1 92.75 903 GLU A N 1
ATOM 7020 C CA . GLU A 1 903 ? -32.531 31.75 -15.922 1 92.75 903 GLU A CA 1
ATOM 7021 C C . GLU A 1 903 ? -31.438 30.719 -16.156 1 92.75 903 GLU A C 1
ATOM 7023 O O . GLU A 1 903 ? -31.422 29.672 -15.523 1 92.75 903 GLU A O 1
ATOM 7028 N N . ASN A 1 904 ? -30.531 31.016 -17.031 1 94.12 904 ASN A N 1
ATOM 7029 C CA . ASN A 1 904 ? -29.5 30.047 -17.391 1 94.12 904 ASN A CA 1
ATOM 7030 C C . ASN A 1 904 ? -28.453 29.906 -16.297 1 94.12 904 ASN A C 1
ATOM 7032 O O . ASN A 1 904 ? -27.562 29.047 -16.375 1 94.12 904 ASN A O 1
ATOM 7036 N N . THR A 1 905 ? -28.531 30.719 -15.281 1 97.25 905 THR A N 1
ATOM 7037 C CA . THR A 1 905 ? -27.578 30.641 -14.18 1 97.25 905 THR A CA 1
ATOM 7038 C C . THR A 1 905 ? -28.125 29.797 -13.039 1 97.25 905 THR A C 1
ATOM 7040 O O . THR A 1 905 ? -27.5 29.703 -11.977 1 97.25 905 THR A O 1
ATOM 7043 N N . VAL A 1 906 ? -29.281 29.25 -13.219 1 97.12 906 VAL A N 1
ATOM 7044 C CA . VAL A 1 906 ? -29.906 28.422 -12.188 1 97.12 906 VAL A CA 1
ATOM 7045 C C . VAL A 1 906 ? -30.25 27.047 -12.766 1 97.12 906 VAL A C 1
ATOM 7047 O O . VAL A 1 906 ? -30.828 26.953 -13.852 1 97.12 906 VAL A O 1
ATOM 7050 N N . TRP A 1 907 ? -29.859 25.969 -12.102 1 96.5 907 TRP A N 1
ATOM 7051 C CA . TRP A 1 907 ? -30.203 24.625 -12.555 1 96.5 907 TRP A CA 1
ATOM 7052 C C . TRP A 1 907 ? -30.266 23.656 -11.383 1 96.5 907 TRP A C 1
ATOM 7054 O O . TRP A 1 907 ? -29.906 24 -10.258 1 96.5 907 TRP A O 1
ATOM 7064 N N . LYS A 1 908 ? -30.812 22.438 -11.594 1 95.75 908 LYS A N 1
ATOM 7065 C CA . LYS A 1 908 ? -30.766 21.344 -10.625 1 95.75 908 LYS A CA 1
ATOM 7066 C C . LYS A 1 908 ? -29.484 20.531 -10.773 1 95.75 908 LYS A C 1
ATOM 7068 O O . LYS A 1 908 ? -29.266 19.891 -11.805 1 95.75 908 LYS A O 1
ATOM 7073 N N . GLN A 1 909 ? -28.656 20.578 -9.773 1 93.94 909 GLN A N 1
ATOM 7074 C CA . GLN A 1 909 ? -27.391 19.875 -9.82 1 93.94 909 GLN A CA 1
ATOM 7075 C C . GLN A 1 909 ? -27.594 18.359 -9.797 1 93.94 909 GLN A C 1
ATOM 7077 O O . GLN A 1 909 ? -28.031 17.797 -8.789 1 93.94 909 GLN A O 1
ATOM 7082 N N . GLY A 1 910 ? -27.25 17.625 -10.773 1 87.56 910 GLY A N 1
ATOM 7083 C CA . GLY A 1 910 ? -27.406 16.188 -10.883 1 87.56 910 GLY A CA 1
ATOM 7084 C C . GLY A 1 910 ? -28.594 15.773 -11.742 1 87.56 910 GLY A C 1
ATOM 7085 O O . GLY A 1 910 ? -28.906 14.594 -11.852 1 87.56 910 GLY A O 1
ATOM 7086 N N . GLY A 1 911 ? -29.359 16.688 -12.242 1 87.38 911 GLY A N 1
ATOM 7087 C CA . GLY A 1 911 ? -30.453 16.375 -13.148 1 87.38 911 GLY A CA 1
ATOM 7088 C C . GLY A 1 911 ? -31.828 16.625 -12.547 1 87.38 911 GLY A C 1
ATOM 7089 O O . GLY A 1 911 ? -31.938 17.234 -11.477 1 87.38 911 GLY A O 1
ATOM 7090 N N . GLU A 1 912 ? -32.781 16.141 -13.102 1 85.25 912 GLU A N 1
ATOM 7091 C CA . GLU A 1 912 ? -34.188 16.469 -12.781 1 85.25 912 GLU A CA 1
ATOM 7092 C C . GLU A 1 912 ? -34.594 15.867 -11.438 1 85.25 912 GLU A C 1
ATOM 7094 O O . GLU A 1 912 ? -35.438 16.422 -10.742 1 85.25 912 GLU A O 1
ATOM 7099 N N . ASN A 1 913 ? -33.938 14.867 -11.094 1 85.5 913 ASN A N 1
ATOM 7100 C CA . ASN A 1 913 ? -34.312 14.203 -9.852 1 85.5 913 ASN A CA 1
ATOM 7101 C C . ASN A 1 913 ? -33.375 14.602 -8.703 1 85.5 913 ASN A C 1
ATOM 7103 O O . ASN A 1 913 ? -33.406 13.977 -7.637 1 85.5 913 ASN A O 1
ATOM 7107 N N . ALA A 1 914 ? -32.719 15.68 -8.898 1 91.31 914 ALA A N 1
ATOM 7108 C CA . ALA A 1 914 ? -31.719 16.094 -7.906 1 91.31 914 ALA A CA 1
ATOM 7109 C C . ALA A 1 914 ? -32.375 16.922 -6.797 1 91.31 914 ALA A C 1
ATOM 7111 O O . ALA A 1 914 ? -33.5 17.391 -6.957 1 91.31 914 ALA A O 1
ATOM 7112 N N . ASN A 1 915 ? -31.672 17.047 -5.684 1 95.06 915 ASN A N 1
ATOM 7113 C CA . ASN A 1 915 ? -32.188 17.766 -4.527 1 95.06 915 ASN A CA 1
ATOM 7114 C C . ASN A 1 915 ? -31.406 19.047 -4.266 1 95.06 915 ASN A C 1
ATOM 7116 O O . ASN A 1 915 ? -31.594 19.688 -3.232 1 95.06 915 ASN A O 1
ATOM 7120 N N . VAL A 1 916 ? -30.531 19.391 -5.168 1 97.56 916 VAL A N 1
ATOM 7121 C CA . VAL A 1 916 ? -29.719 20.578 -4.945 1 97.56 916 VAL A CA 1
ATOM 7122 C C . VAL A 1 916 ? -29.953 21.594 -6.066 1 97.56 916 VAL A C 1
ATOM 7124 O O . VAL A 1 916 ? -29.766 21.281 -7.246 1 97.56 916 VAL A O 1
ATOM 7127 N N . LEU A 1 917 ? -30.422 22.719 -5.676 1 97.56 917 LEU A N 1
ATOM 7128 C CA . LEU A 1 917 ? -30.531 23.844 -6.602 1 97.56 917 LEU A CA 1
ATOM 7129 C C . LEU A 1 917 ? -29.203 24.609 -6.684 1 97.56 917 LEU A C 1
ATOM 7131 O O . LEU A 1 917 ? -28.703 25.094 -5.668 1 97.56 917 LEU A O 1
ATOM 7135 N N . ALA A 1 918 ? -28.672 24.688 -7.863 1 98.19 918 ALA A N 1
ATOM 7136 C CA . ALA A 1 918 ? -27.422 25.391 -8.094 1 98.19 918 ALA A CA 1
ATOM 7137 C C . ALA A 1 918 ? -27.672 26.781 -8.695 1 98.19 918 ALA A C 1
ATOM 7139 O O . ALA A 1 918 ? -28.438 26.906 -9.656 1 98.19 918 ALA A O 1
ATOM 7140 N N . ILE A 1 919 ? -27.141 27.781 -8.07 1 98.31 919 ILE A N 1
ATOM 7141 C CA . ILE A 1 919 ? -27.234 29.156 -8.531 1 98.31 919 ILE A CA 1
ATOM 7142 C C . ILE A 1 919 ? -25.828 29.703 -8.812 1 98.31 919 ILE A C 1
ATOM 7144 O O . ILE A 1 919 ? -25.047 29.938 -7.887 1 98.31 919 ILE A O 1
ATOM 7148 N N . ASP A 1 920 ? -25.547 29.906 -10.031 1 98.38 920 ASP A N 1
ATOM 7149 C CA . ASP A 1 920 ? -24.234 30.438 -10.406 1 98.38 920 ASP A CA 1
ATOM 7150 C C . ASP A 1 920 ? -24.172 31.953 -10.18 1 98.38 920 ASP A C 1
ATOM 7152 O O . ASP A 1 920 ? -24.281 32.719 -11.133 1 98.38 920 ASP A O 1
ATOM 7156 N N . VAL A 1 921 ? -23.859 32.312 -9.016 1 98.19 921 VAL A N 1
ATOM 7157 C CA . VAL A 1 921 ? -23.844 33.719 -8.594 1 98.19 921 VAL A CA 1
ATOM 7158 C C . VAL A 1 921 ? -22.719 34.438 -9.328 1 98.19 921 VAL A C 1
ATOM 7160 O O . VAL A 1 921 ? -22.859 35.625 -9.672 1 98.19 921 VAL A O 1
ATOM 7163 N N . LEU A 1 922 ? -21.609 33.781 -9.602 1 97.69 922 LEU A N 1
ATOM 7164 C CA . LEU A 1 922 ? -20.484 34.375 -10.305 1 97.69 922 LEU A CA 1
ATOM 7165 C C . LEU A 1 922 ? -20.875 34.75 -11.734 1 97.69 922 LEU A C 1
ATOM 7167 O O . LEU A 1 922 ? -20.625 35.875 -12.18 1 97.69 922 LEU A O 1
ATOM 7171 N N . ALA A 1 923 ? -21.438 33.812 -12.414 1 97.19 923 ALA A N 1
ATOM 7172 C CA . ALA A 1 923 ? -21.859 34.062 -13.789 1 97.19 923 ALA A CA 1
ATOM 7173 C C . ALA A 1 923 ? -22.906 35.188 -13.852 1 97.19 923 ALA A C 1
ATOM 7175 O O . ALA A 1 923 ? -22.859 36.031 -14.75 1 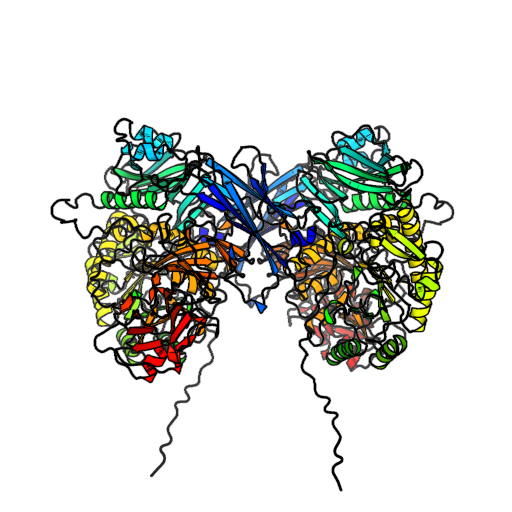97.19 923 ALA A O 1
ATOM 7176 N N . ALA A 1 924 ? -23.875 35.125 -12.969 1 97.62 924 ALA A N 1
ATOM 7177 C CA . ALA A 1 924 ? -24.906 36.156 -12.922 1 97.62 924 ALA A CA 1
ATOM 7178 C C . ALA A 1 924 ? -24.297 37.5 -12.633 1 97.62 924 ALA A C 1
ATOM 7180 O O . ALA A 1 924 ? -24.656 38.5 -13.258 1 97.62 924 ALA A O 1
ATOM 7181 N N . TRP A 1 925 ? -23.438 37.531 -11.672 1 96.69 925 TRP A N 1
ATOM 7182 C CA . TRP A 1 925 ? -22.766 38.75 -11.266 1 96.69 925 TRP A CA 1
ATOM 7183 C C . TRP A 1 925 ? -22.047 39.406 -12.445 1 96.69 925 TRP A C 1
ATOM 7185 O O . TRP A 1 925 ? -22.156 40.594 -12.664 1 96.69 925 TRP A O 1
ATOM 7195 N N . LYS A 1 926 ? -21.344 38.656 -13.172 1 95.31 926 LYS A N 1
ATOM 7196 C CA . LYS A 1 926 ? -20.562 39.125 -14.312 1 95.31 926 LYS A CA 1
ATOM 7197 C C . LYS A 1 926 ? -21.484 39.562 -15.461 1 95.31 926 LYS A C 1
ATOM 7199 O O . LYS A 1 926 ? -21.297 40.625 -16.047 1 95.31 926 LYS A O 1
ATOM 7204 N N . SER A 1 927 ? -22.453 38.688 -15.75 1 95.94 927 SER A N 1
ATOM 7205 C CA . SER A 1 927 ? -23.328 38.969 -16.875 1 95.94 927 SER A CA 1
ATOM 7206 C C . SER A 1 927 ? -24.188 40.219 -16.641 1 95.94 927 SER A C 1
ATOM 7208 O O . SER A 1 927 ? -24.5 40.938 -17.578 1 95.94 927 SER A O 1
ATOM 7210 N N . MET A 1 928 ? -24.531 40.469 -15.438 1 96.06 928 MET A N 1
ATOM 7211 C CA . MET A 1 928 ? -25.391 41.594 -15.086 1 96.06 928 MET A CA 1
ATOM 7212 C C . MET A 1 928 ? -24.547 42.812 -14.758 1 96.06 928 MET A C 1
ATOM 7214 O O . MET A 1 928 ? -25.094 43.906 -14.539 1 96.06 928 MET A O 1
ATOM 7218 N N . LYS A 1 929 ? -23.234 42.656 -14.75 1 93.19 929 LYS A N 1
ATOM 7219 C CA . LYS A 1 929 ? -22.297 43.75 -14.461 1 93.19 929 LYS A CA 1
ATOM 7220 C C . LYS A 1 929 ? -22.641 44.438 -13.148 1 93.19 929 LYS A C 1
ATOM 7222 O O . LYS A 1 929 ? -22.766 45.656 -13.102 1 93.19 929 LYS A O 1
ATOM 7227 N N . LEU A 1 930 ? -22.844 43.594 -12.195 1 92.5 930 LEU A N 1
ATOM 7228 C CA . LEU A 1 930 ? -23.25 44.094 -10.891 1 92.5 930 LEU A CA 1
ATOM 7229 C C . LEU A 1 930 ? -22.062 44.688 -10.156 1 92.5 930 LEU A C 1
ATOM 7231 O O . LEU A 1 930 ? -20.906 44.312 -10.398 1 92.5 930 LEU A O 1
ATOM 7235 N N . ASP A 1 931 ? -22.359 45.688 -9.328 1 87.06 931 ASP A N 1
ATOM 7236 C CA . ASP A 1 931 ? -21.391 46.344 -8.445 1 87.06 931 ASP A CA 1
ATOM 7237 C C . ASP A 1 931 ? -21.938 46.438 -7.02 1 87.06 931 ASP A C 1
ATOM 7239 O O . ASP A 1 931 ? -23.047 46.938 -6.809 1 87.06 931 ASP A O 1
ATOM 7243 N N . SER A 1 932 ? -21.266 45.969 -6.066 1 80.5 932 SER A N 1
ATOM 7244 C CA . SER A 1 932 ? -21.766 45.875 -4.695 1 80.5 932 SER A CA 1
ATOM 7245 C C . SER A 1 932 ? -21.688 47.219 -3.988 1 80.5 932 SER A C 1
ATOM 7247 O O . SER A 1 932 ? -22.234 47.375 -2.889 1 80.5 932 SER A O 1
ATOM 7249 N N . GLY A 1 933 ? -21.188 48.188 -4.617 1 79.44 933 GLY A N 1
ATOM 7250 C CA . GLY A 1 933 ? -21 49.438 -3.945 1 79.44 933 GLY A CA 1
ATOM 7251 C C . GLY A 1 933 ? -20.078 49.375 -2.744 1 79.44 933 GLY A C 1
ATOM 7252 O O . GLY A 1 933 ? -18.922 48.938 -2.873 1 79.44 933 GLY A O 1
ATOM 7253 N N . TRP A 1 934 ? -20.719 49.5 -1.604 1 75.31 934 TRP A N 1
ATOM 7254 C CA . TRP A 1 934 ? -19.891 49.562 -0.403 1 75.31 934 TRP A CA 1
ATOM 7255 C C . TRP A 1 934 ? -19.844 48.219 0.302 1 75.31 934 TRP A C 1
ATOM 7257 O O . TRP A 1 934 ? -19.031 48 1.188 1 75.31 934 TRP A O 1
ATOM 7267 N N . SER A 1 935 ? -20.594 47.312 -0.153 1 82.5 935 SER A N 1
ATOM 7268 C CA . SER A 1 935 ? -20.641 46 0.516 1 82.5 935 SER A CA 1
ATOM 7269 C C . SER A 1 935 ? -19.547 45.094 0.019 1 82.5 935 SER A C 1
ATOM 7271 O O . SER A 1 935 ? -19.203 45.094 -1.164 1 82.5 935 SER A O 1
ATOM 7273 N N . ASN A 1 936 ? -19 44.312 0.981 1 88.75 936 ASN A N 1
ATOM 7274 C CA . ASN A 1 936 ? -17.984 43.312 0.644 1 88.75 936 ASN A CA 1
ATOM 7275 C C . ASN A 1 936 ? -18.594 41.938 0.475 1 88.75 936 ASN A C 1
ATOM 7277 O O . ASN A 1 936 ? -17.875 40.938 0.322 1 88.75 936 ASN A O 1
ATOM 7281 N N . GLU A 1 937 ? -19.906 41.875 0.523 1 92.56 937 GLU A N 1
ATOM 7282 C CA . GLU A 1 937 ? -20.609 40.594 0.438 1 92.56 937 GLU A CA 1
ATOM 7283 C C . GLU A 1 937 ? -21.578 40.562 -0.742 1 92.56 937 GLU A C 1
ATOM 7285 O O . GLU A 1 937 ? -21.953 41.625 -1.258 1 92.56 937 GLU A O 1
ATOM 7290 N N . ALA A 1 938 ? -21.844 39.438 -1.191 1 93.88 938 ALA A N 1
ATOM 7291 C CA . ALA A 1 938 ? -22.906 39.25 -2.186 1 93.88 938 ALA A CA 1
ATOM 7292 C C . ALA A 1 938 ? -24.203 38.812 -1.525 1 93.88 938 ALA A C 1
ATOM 7294 O O . ALA A 1 938 ? -24.234 37.781 -0.819 1 93.88 938 ALA A O 1
ATOM 7295 N N . PHE A 1 939 ? -25.219 39.531 -1.746 1 94.75 939 PHE A N 1
ATOM 7296 C CA . PHE A 1 939 ? -26.516 39.25 -1.148 1 94.75 939 PHE A CA 1
ATOM 7297 C C . PHE A 1 939 ? -27.438 38.562 -2.158 1 94.75 939 PHE A C 1
ATOM 7299 O O . PHE A 1 939 ? -27.766 39.156 -3.193 1 94.75 939 PHE A O 1
ATOM 7306 N N . VAL A 1 940 ? -27.859 37.375 -1.884 1 96.88 940 VAL A N 1
ATOM 7307 C CA . VAL A 1 940 ? -28.719 36.594 -2.746 1 96.88 940 VAL A CA 1
ATOM 7308 C C . VAL A 1 940 ? -30.062 36.344 -2.049 1 96.88 940 VAL A C 1
ATOM 7310 O O . VAL A 1 940 ? -30.094 35.969 -0.878 1 96.88 940 VAL A O 1
ATOM 7313 N N . GLN A 1 941 ? -31.078 36.594 -2.74 1 97.19 941 GLN A N 1
ATOM 7314 C CA . GLN A 1 941 ? -32.438 36.312 -2.246 1 97.19 941 GLN A CA 1
ATOM 7315 C C . GLN A 1 941 ? -33.156 35.312 -3.125 1 97.19 941 GLN A C 1
ATOM 7317 O O . GLN A 1 941 ? -33.062 35.375 -4.352 1 97.19 941 GLN A O 1
ATOM 7322 N N . LEU A 1 942 ? -33.75 34.375 -2.508 1 96.88 942 LEU A N 1
ATOM 7323 C CA . LEU A 1 942 ? -34.5 33.375 -3.217 1 96.88 942 LEU A CA 1
ATOM 7324 C C . LEU A 1 942 ? -35.938 33.25 -2.67 1 96.88 942 LEU A C 1
ATOM 7326 O O . LEU A 1 942 ? -36.125 33.281 -1.454 1 96.88 942 LEU A O 1
ATOM 7330 N N . PHE A 1 943 ? -36.875 33.219 -3.58 1 94.56 943 PHE A N 1
ATOM 7331 C CA . PHE A 1 943 ? -38.281 32.969 -3.244 1 94.56 943 PHE A CA 1
ATOM 7332 C C . PHE A 1 943 ? -38.75 31.672 -3.867 1 94.56 943 PHE A C 1
ATOM 7334 O O . PHE A 1 943 ? -38.469 31.391 -5.035 1 94.56 943 PHE A O 1
ATOM 7341 N N . MET A 1 944 ? -39.375 30.906 -3.084 1 93.88 944 MET A N 1
ATOM 7342 C CA . MET A 1 944 ? -39.938 29.641 -3.57 1 93.88 944 MET A CA 1
ATOM 7343 C C . MET A 1 944 ? -41.438 29.547 -3.246 1 93.88 944 MET A C 1
ATOM 7345 O O . MET A 1 944 ? -41.844 29.797 -2.107 1 93.88 944 MET A O 1
ATOM 7349 N N . GLY A 1 945 ? -42.281 29.234 -4.211 1 86.88 945 GLY A N 1
ATOM 7350 C CA . GLY A 1 945 ? -43.719 29.062 -4.082 1 86.88 945 GLY A CA 1
ATOM 7351 C C . GLY A 1 945 ? -44.344 28.406 -5.293 1 86.88 945 GLY A C 1
ATOM 7352 O O . GLY A 1 945 ? -43.719 28.359 -6.367 1 86.88 945 GLY A O 1
ATOM 7353 N N . MET B 1 1 ? -2.051 56.375 -46.094 1 19.42 1 MET B N 1
ATOM 7354 C CA . MET B 1 1 ? -1.869 56.531 -44.656 1 19.42 1 MET B CA 1
ATOM 7355 C C . MET B 1 1 ? -1.411 55.219 -44.031 1 19.42 1 MET B C 1
ATOM 7357 O O . MET B 1 1 ? -2.068 54.188 -44.188 1 19.42 1 MET B O 1
ATOM 7361 N N . LYS B 1 2 ? -0.111 55.031 -43.688 1 20.09 2 LYS B N 1
ATOM 7362 C CA . LYS B 1 2 ? 1.038 54.156 -43.906 1 20.09 2 LYS B CA 1
ATOM 7363 C C . LYS B 1 2 ? 1.186 53.156 -42.781 1 20.09 2 LYS B C 1
ATOM 7365 O O . LYS B 1 2 ? 1.284 53.531 -41.594 1 20.09 2 LYS B O 1
ATOM 7370 N N . ALA B 1 3 ? 0.511 52.031 -42.969 1 21.22 3 ALA B N 1
ATOM 7371 C CA . ALA B 1 3 ? 0.059 51.031 -42 1 21.22 3 ALA B CA 1
ATOM 7372 C C . ALA B 1 3 ? 1.214 50.562 -41.125 1 21.22 3 ALA B C 1
ATOM 7374 O O . ALA B 1 3 ? 2.232 50.094 -41.625 1 21.22 3 ALA B O 1
ATOM 7375 N N . ASN B 1 4 ? 1.433 51.25 -40 1 20.66 4 ASN B N 1
ATOM 7376 C CA . ASN B 1 4 ? 2.568 51.219 -39.094 1 20.66 4 ASN B CA 1
ATOM 7377 C C . ASN B 1 4 ? 2.875 49.812 -38.625 1 20.66 4 ASN B C 1
ATOM 7379 O O . ASN B 1 4 ? 1.959 49 -38.375 1 20.66 4 ASN B O 1
ATOM 7383 N N . ASN B 1 5 ? 4.051 49.25 -38.938 1 21.77 5 ASN B N 1
ATOM 7384 C CA . ASN B 1 5 ? 4.863 48.031 -38.875 1 21.77 5 ASN B CA 1
ATOM 7385 C C . ASN B 1 5 ? 5 47.562 -37.406 1 21.77 5 ASN B C 1
ATOM 7387 O O . ASN B 1 5 ? 5.727 48.156 -36.625 1 21.77 5 ASN B O 1
ATOM 7391 N N . ARG B 1 6 ? 3.768 47.219 -36.75 1 21.75 6 ARG B N 1
ATOM 7392 C CA . ARG B 1 6 ? 3.717 46.969 -35.312 1 21.75 6 ARG B CA 1
ATOM 7393 C C . ARG B 1 6 ? 4.707 45.875 -34.906 1 21.75 6 ARG B C 1
ATOM 7395 O O . ARG B 1 6 ? 4.68 44.781 -35.469 1 21.75 6 ARG B O 1
ATOM 7402 N N . ASP B 1 7 ? 5.93 46.25 -34.469 1 21.16 7 ASP B N 1
ATOM 7403 C CA . ASP B 1 7 ? 7.172 45.594 -34.094 1 21.16 7 ASP B CA 1
ATOM 7404 C C . ASP B 1 7 ? 6.926 44.531 -33.031 1 21.16 7 ASP B C 1
ATOM 7406 O O . ASP B 1 7 ? 6.602 44.906 -31.875 1 21.16 7 ASP B O 1
ATOM 7410 N N . THR B 1 8 ? 6.094 43.562 -33.281 1 25.66 8 THR B N 1
ATOM 7411 C CA . THR B 1 8 ? 5.633 42.594 -32.281 1 25.66 8 THR B CA 1
ATOM 7412 C C . THR B 1 8 ? 6.816 41.906 -31.609 1 25.66 8 THR B C 1
ATOM 7414 O O . THR B 1 8 ? 7.688 41.375 -32.281 1 25.66 8 THR B O 1
ATOM 7417 N N . SER B 1 9 ? 7.258 42.469 -30.469 1 23.16 9 SER B N 1
ATOM 7418 C CA . SER B 1 9 ? 8.422 42.062 -29.672 1 23.16 9 SER B CA 1
ATOM 7419 C C . SER B 1 9 ? 8.445 40.562 -29.422 1 23.16 9 SER B C 1
ATOM 7421 O O . SER B 1 9 ? 7.48 40 -28.906 1 23.16 9 SER B O 1
ATOM 7423 N N . THR B 1 10 ? 8.961 39.719 -30.297 1 25.58 10 THR B N 1
ATOM 7424 C CA . THR B 1 10 ? 9.203 38.281 -30.375 1 25.58 10 THR B CA 1
ATOM 7425 C C . THR B 1 10 ? 10.094 37.812 -29.234 1 25.58 10 THR B C 1
ATOM 7427 O O . THR B 1 10 ? 11.289 37.594 -29.406 1 25.58 10 THR B O 1
ATOM 7430 N N . LEU B 1 11 ? 9.984 38.375 -28.016 1 27.73 11 LEU B N 1
ATOM 7431 C CA . LEU B 1 11 ? 11.023 37.906 -27.125 1 27.73 11 LEU B CA 1
ATOM 7432 C C . LEU B 1 11 ? 10.984 36.375 -27.016 1 27.73 11 LEU B C 1
ATOM 7434 O O . LEU B 1 11 ? 9.914 35.781 -26.859 1 27.73 11 LEU B O 1
ATOM 7438 N N . PRO B 1 12 ? 12.023 35.719 -27.547 1 28.02 12 PRO B N 1
ATOM 7439 C CA . PRO B 1 12 ? 12.141 34.25 -27.641 1 28.02 12 PRO B CA 1
ATOM 7440 C C . PRO B 1 12 ? 11.906 33.562 -26.297 1 28.02 12 PRO B C 1
ATOM 7442 O O . PRO B 1 12 ? 12.312 34.094 -25.25 1 28.02 12 PRO B O 1
ATOM 7445 N N . ILE B 1 13 ? 10.898 32.812 -26.188 1 31.73 13 ILE B N 1
ATOM 7446 C CA . ILE B 1 13 ? 10.57 31.953 -25.047 1 31.73 13 ILE B CA 1
ATOM 7447 C C . ILE B 1 13 ? 11.75 31.016 -24.75 1 31.73 13 ILE B C 1
ATOM 7449 O O . ILE B 1 13 ? 12.062 30.125 -25.547 1 31.73 13 ILE B O 1
ATOM 7453 N N . GLN B 1 14 ? 12.922 31.578 -24.375 1 30.12 14 GLN B N 1
ATOM 7454 C CA . GLN B 1 14 ? 14.031 30.734 -23.969 1 30.12 14 GLN B CA 1
ATOM 7455 C C . GLN B 1 14 ? 13.539 29.547 -23.141 1 30.12 14 GLN B C 1
ATOM 7457 O O . GLN B 1 14 ? 12.641 29.703 -22.312 1 30.12 14 GLN B O 1
ATOM 7462 N N . GLY B 1 15 ? 13.711 28.391 -23.719 1 30.8 15 GLY B N 1
ATOM 7463 C CA . GLY B 1 15 ? 13.422 27.078 -23.156 1 30.8 15 GLY B CA 1
ATOM 7464 C C . GLY B 1 15 ? 13.828 26.953 -21.703 1 30.8 15 GLY B C 1
ATOM 7465 O O . GLY B 1 15 ? 14.617 27.766 -21.203 1 30.8 15 GLY B O 1
ATOM 7466 N N . PRO B 1 16 ? 13.039 26.328 -20.969 1 32.59 16 PRO B N 1
ATOM 7467 C CA . PRO B 1 16 ? 13.273 26.203 -19.531 1 32.59 16 PRO B CA 1
ATOM 7468 C C . PRO B 1 16 ? 14.695 25.75 -19.203 1 32.59 16 PRO B C 1
ATOM 7470 O O . PRO B 1 16 ? 15.156 24.734 -19.719 1 32.59 16 PRO B O 1
ATOM 7473 N N . SER B 1 17 ? 15.695 26.641 -19.297 1 31.83 17 SER B N 1
ATOM 7474 C CA . SER B 1 17 ? 17.016 26.281 -18.781 1 31.83 17 SER B CA 1
ATOM 7475 C C . SER B 1 17 ? 16.906 25.312 -17.609 1 31.83 17 SER B C 1
ATOM 7477 O O . SER B 1 17 ? 16.078 25.516 -16.719 1 31.83 17 SER B O 1
ATOM 7479 N N . GLN B 1 18 ? 17.266 24.078 -17.844 1 34.97 18 GLN B N 1
ATOM 7480 C CA . GLN B 1 18 ? 17.453 23.047 -16.828 1 34.97 18 GLN B CA 1
ATOM 7481 C C . GLN B 1 18 ? 18.266 23.594 -15.648 1 34.97 18 GLN B C 1
ATOM 7483 O O . GLN B 1 18 ? 19.5 23.562 -15.672 1 34.97 18 GLN B O 1
ATOM 7488 N N . THR B 1 19 ? 18.094 24.766 -15.227 1 33.44 19 THR B N 1
ATOM 7489 C CA . THR B 1 19 ? 18.891 25.141 -14.062 1 33.44 19 THR B CA 1
ATOM 7490 C C . THR B 1 19 ? 18.781 24.078 -12.969 1 33.44 19 THR B C 1
ATOM 7492 O O . THR B 1 19 ? 17.688 23.766 -12.5 1 33.44 19 THR B O 1
ATOM 7495 N N . ALA B 1 20 ? 19.812 23.281 -12.906 1 42.12 20 ALA B N 1
ATOM 7496 C CA . ALA B 1 20 ? 20 22.359 -11.789 1 42.12 20 ALA B CA 1
ATOM 7497 C C . ALA B 1 20 ? 19.625 23.031 -10.461 1 42.12 20 ALA B C 1
ATOM 7499 O O . ALA B 1 20 ? 20.25 24.016 -10.062 1 42.12 20 ALA B O 1
ATOM 7500 N N . ARG B 1 21 ? 18.594 22.812 -9.945 1 44.09 21 ARG B N 1
ATOM 7501 C CA . ARG B 1 21 ? 18.203 23.312 -8.633 1 44.09 21 ARG B CA 1
ATOM 7502 C C . ARG B 1 21 ? 19.266 23 -7.59 1 44.09 21 ARG B C 1
ATOM 7504 O O . ARG B 1 21 ? 19.625 21.828 -7.398 1 44.09 21 ARG B O 1
ATOM 7511 N N . HIS B 1 22 ? 20.125 23.906 -7.219 1 43.41 22 HIS B N 1
ATOM 7512 C CA . HIS B 1 22 ? 20.969 23.625 -6.066 1 43.41 22 HIS B CA 1
ATOM 7513 C C . HIS B 1 22 ? 20.141 23.188 -4.863 1 43.41 22 HIS B C 1
ATOM 7515 O O . HIS B 1 22 ? 19.125 23.797 -4.555 1 43.41 22 HIS B O 1
ATOM 7521 N N . PRO B 1 23 ? 20.391 21.969 -4.395 1 46.91 23 PRO B N 1
ATOM 7522 C CA . PRO B 1 23 ? 19.578 21.422 -3.293 1 46.91 23 PRO B CA 1
ATOM 7523 C C . PRO B 1 23 ? 19.516 22.375 -2.096 1 46.91 23 PRO B C 1
ATOM 7525 O O . PRO B 1 23 ? 20.547 22.891 -1.657 1 46.91 23 PRO B O 1
ATOM 7528 N N . GLN B 1 24 ? 18.438 22.984 -1.885 1 51.06 24 GLN B N 1
ATOM 7529 C CA . GLN B 1 24 ? 18.109 23.703 -0.656 1 51.06 24 GLN B CA 1
ATOM 7530 C C . GLN B 1 24 ? 18.406 22.859 0.573 1 51.06 24 GLN B C 1
ATOM 7532 O O . GLN B 1 24 ? 18.031 21.672 0.624 1 51.06 24 GLN B O 1
ATOM 7537 N N . THR B 1 25 ? 19.562 23.047 1.263 1 52.53 25 THR B N 1
ATOM 7538 C CA . THR B 1 25 ? 19.859 22.203 2.426 1 52.53 25 THR B CA 1
ATOM 7539 C C . THR B 1 25 ? 18.875 22.516 3.557 1 52.53 25 THR B C 1
ATOM 7541 O O . THR B 1 25 ? 19.031 23.484 4.281 1 52.53 25 THR B O 1
ATOM 7544 N N . PRO B 1 26 ? 17.672 21.906 3.455 1 58.47 26 PRO B N 1
ATOM 7545 C CA . PRO B 1 26 ? 16.75 22.141 4.562 1 58.47 26 PRO B CA 1
ATOM 7546 C C . PRO B 1 26 ? 17.297 21.672 5.906 1 58.47 26 PRO B C 1
ATOM 7548 O O . PRO B 1 26 ? 18.141 20.766 5.945 1 58.47 26 PRO B O 1
ATOM 7551 N N . PHE B 1 27 ? 17.156 22.438 6.93 1 65.31 27 PHE B N 1
ATOM 7552 C CA . PHE B 1 27 ? 17.406 21.969 8.289 1 65.31 27 PHE B CA 1
ATOM 7553 C C . PHE B 1 27 ? 16.422 20.859 8.664 1 65.31 27 PHE B C 1
ATOM 7555 O O . PHE B 1 27 ? 15.227 21.125 8.828 1 65.31 27 PHE B O 1
ATOM 7562 N N . VAL B 1 28 ? 16.859 19.578 8.477 1 73.25 28 VAL B N 1
ATOM 7563 C CA . VAL B 1 28 ? 16.016 18.438 8.82 1 73.25 28 VAL B CA 1
ATOM 7564 C C . VAL B 1 28 ? 16.594 17.703 10.031 1 73.25 28 VAL B C 1
ATOM 7566 O O . VAL B 1 28 ? 17.812 17.531 10.125 1 73.25 28 VAL B O 1
ATOM 7569 N N . SER B 1 29 ? 15.703 17.344 10.93 1 78.31 29 SER B N 1
ATOM 7570 C CA . SER B 1 29 ? 16.125 16.656 12.141 1 78.31 29 SER B CA 1
ATOM 7571 C C . SER B 1 29 ? 16.594 15.234 11.828 1 78.31 29 SER B C 1
ATOM 7573 O O . SER B 1 29 ? 16.125 14.609 10.875 1 78.31 29 SER B O 1
ATOM 7575 N N . PRO B 1 30 ? 17.547 14.75 12.688 1 79.62 30 PRO B N 1
ATOM 7576 C CA . PRO B 1 30 ? 18 13.367 12.531 1 79.62 30 PRO B CA 1
ATOM 7577 C C . PRO B 1 30 ? 16.844 12.359 12.625 1 79.62 30 PRO B C 1
ATOM 7579 O O . PRO B 1 30 ? 16.812 11.383 11.867 1 79.62 30 PRO B O 1
ATOM 7582 N N . ALA B 1 31 ? 15.938 12.633 13.461 1 77.75 31 ALA B N 1
ATOM 7583 C CA . ALA B 1 31 ? 14.812 11.719 13.633 1 77.75 31 ALA B CA 1
ATOM 7584 C C . ALA B 1 31 ? 13.945 11.672 12.383 1 77.75 31 ALA B C 1
ATOM 7586 O O . ALA B 1 31 ? 13.461 10.602 11.992 1 77.75 31 ALA B O 1
ATOM 7587 N N . GLN B 1 32 ? 13.781 12.742 11.828 1 81.94 32 GLN B N 1
ATOM 7588 C CA . GLN B 1 32 ? 12.953 12.797 10.625 1 81.94 32 GLN B CA 1
ATOM 7589 C C . GLN B 1 32 ? 13.672 12.172 9.438 1 81.94 32 GLN B C 1
ATOM 7591 O O . GLN B 1 32 ? 13.047 11.523 8.594 1 81.94 32 GLN B O 1
ATOM 7596 N N . MET B 1 33 ? 14.938 12.484 9.367 1 86.75 33 MET B N 1
ATOM 7597 C CA . MET B 1 33 ? 15.711 11.836 8.312 1 86.75 33 MET B CA 1
ATOM 7598 C C . MET B 1 33 ? 15.633 10.32 8.438 1 86.75 33 MET B C 1
ATOM 7600 O O . MET B 1 33 ? 15.508 9.617 7.434 1 86.75 33 MET B O 1
ATOM 7604 N N . ALA B 1 34 ? 15.703 9.883 9.695 1 87 34 ALA B N 1
ATOM 7605 C CA . ALA B 1 34 ? 15.617 8.453 9.953 1 87 34 ALA B CA 1
ATOM 7606 C C . ALA B 1 34 ? 14.242 7.906 9.586 1 87 34 ALA B C 1
ATOM 7608 O O . ALA B 1 34 ? 14.125 6.816 9.023 1 87 34 ALA B O 1
ATOM 7609 N N . MET B 1 35 ? 13.297 8.656 9.828 1 86.81 35 MET B N 1
ATOM 7610 C CA . MET B 1 35 ? 11.922 8.242 9.57 1 86.81 35 MET B CA 1
ATOM 7611 C C . MET B 1 35 ? 11.68 8.07 8.078 1 86.81 35 MET B C 1
ATOM 7613 O O . MET B 1 35 ? 10.922 7.188 7.672 1 86.81 35 MET B O 1
ATOM 7617 N N . PHE B 1 36 ? 12.297 8.859 7.254 1 89.5 36 PHE B N 1
ATOM 7618 C CA . PHE B 1 36 ? 12.031 8.836 5.82 1 89.5 36 PHE B CA 1
ATOM 7619 C C . PHE B 1 36 ? 13.039 7.957 5.094 1 89.5 36 PHE B C 1
ATOM 7621 O O . PHE B 1 36 ? 12.977 7.809 3.871 1 89.5 36 PHE B O 1
ATOM 7628 N N . SER B 1 37 ? 13.938 7.406 5.867 1 92.5 37 SER B N 1
ATOM 7629 C CA . SER B 1 37 ? 14.938 6.551 5.23 1 92.5 37 SER B CA 1
ATOM 7630 C C . SER B 1 37 ? 14.375 5.164 4.945 1 92.5 37 SER B C 1
ATOM 7632 O O . SER B 1 37 ? 13.43 4.723 5.602 1 92.5 37 SER B O 1
ATOM 7634 N N . ARG B 1 38 ? 14.883 4.535 3.912 1 92.56 38 ARG B N 1
ATOM 7635 C CA . ARG B 1 38 ? 14.578 3.141 3.607 1 92.56 38 ARG B CA 1
ATOM 7636 C C . ARG B 1 38 ? 15.648 2.213 4.172 1 92.56 38 ARG B C 1
ATOM 7638 O O . ARG B 1 38 ? 16.828 2.371 3.873 1 92.56 38 ARG B O 1
ATOM 7645 N N . VAL B 1 39 ? 15.211 1.288 5.008 1 94.88 39 VAL B N 1
ATOM 7646 C CA . VAL B 1 39 ? 16.141 0.347 5.625 1 94.88 39 VAL B CA 1
ATOM 7647 C C . VAL B 1 39 ? 15.852 -1.065 5.117 1 94.88 39 VAL B C 1
ATOM 7649 O O . VAL B 1 39 ? 14.734 -1.563 5.238 1 94.88 39 VAL B O 1
ATOM 7652 N N . THR B 1 40 ? 16.828 -1.677 4.465 1 95.75 40 THR B N 1
ATOM 7653 C CA . THR B 1 40 ? 16.734 -3.045 3.969 1 95.75 40 THR B CA 1
ATOM 7654 C C . THR B 1 40 ? 17.859 -3.904 4.539 1 95.75 40 THR B C 1
ATOM 7656 O O . THR B 1 40 ? 19 -3.443 4.656 1 95.75 40 THR B O 1
ATOM 7659 N N . SER B 1 41 ? 17.547 -5.113 4.934 1 96.5 41 SER B N 1
ATOM 7660 C CA . SER B 1 41 ? 18.578 -5.957 5.535 1 96.5 41 SER B CA 1
ATOM 7661 C C . SER B 1 41 ? 18.609 -7.34 4.895 1 96.5 41 SER B C 1
ATOM 7663 O O . SER B 1 41 ? 17.625 -7.762 4.27 1 96.5 41 SER B O 1
ATOM 7665 N N . TYR B 1 42 ? 19.766 -7.984 4.961 1 95.75 42 TYR B N 1
ATOM 7666 C CA . TYR B 1 42 ? 19.969 -9.398 4.68 1 95.75 42 TYR B CA 1
ATOM 7667 C C . TYR B 1 42 ? 20.734 -10.078 5.809 1 95.75 42 TYR B C 1
ATOM 7669 O O . TYR B 1 42 ? 21.859 -9.688 6.113 1 95.75 42 TYR B O 1
ATOM 7677 N N . PRO B 1 43 ? 20.188 -11.078 6.426 1 95.44 43 PRO B N 1
ATOM 7678 C CA . PRO B 1 43 ? 18.812 -11.594 6.25 1 95.44 43 PRO B CA 1
ATOM 7679 C C . PRO B 1 43 ? 17.75 -10.523 6.48 1 95.44 43 PRO B C 1
ATOM 7681 O O . PRO B 1 43 ? 18 -9.539 7.176 1 95.44 43 PRO B O 1
ATOM 7684 N N . PRO B 1 44 ? 16.641 -10.75 5.84 1 96.25 44 PRO B N 1
ATOM 7685 C CA . PRO B 1 44 ? 15.617 -9.695 5.855 1 96.25 44 PRO B CA 1
ATOM 7686 C C . PRO B 1 44 ? 14.875 -9.625 7.184 1 96.25 44 PRO B C 1
ATOM 7688 O O . PRO B 1 44 ? 14.688 -10.641 7.852 1 96.25 44 PRO B O 1
ATOM 7691 N N . LEU B 1 45 ? 14.43 -8.406 7.535 1 94.44 45 LEU B N 1
ATOM 7692 C CA . LEU B 1 45 ? 13.508 -8.188 8.641 1 94.44 45 LEU B CA 1
ATOM 7693 C C . LEU B 1 45 ? 12.117 -8.719 8.305 1 94.44 45 LEU B C 1
ATOM 7695 O O . LEU B 1 45 ? 11.758 -8.836 7.129 1 94.44 45 LEU B O 1
ATOM 7699 N N . GLY B 1 46 ? 11.391 -9.102 9.281 1 91.19 46 GLY B N 1
ATOM 7700 C CA . GLY B 1 46 ? 9.984 -9.461 9.133 1 91.19 46 GLY B CA 1
ATOM 7701 C C . GLY B 1 46 ? 9.781 -10.844 8.555 1 91.19 46 GLY B C 1
ATOM 7702 O O . GLY B 1 46 ? 8.648 -11.266 8.32 1 91.19 46 GLY B O 1
ATOM 7703 N N . GLN B 1 47 ? 10.898 -11.562 8.266 1 92.75 47 GLN B N 1
ATOM 7704 C CA . GLN B 1 47 ? 10.812 -12.883 7.652 1 92.75 47 GLN B CA 1
ATOM 7705 C C . GLN B 1 47 ? 11.664 -13.891 8.414 1 92.75 47 GLN B C 1
ATOM 7707 O O . GLN B 1 47 ? 12.492 -13.516 9.242 1 92.75 47 GLN B O 1
ATOM 7712 N N . ILE B 1 48 ? 11.367 -15.133 8.141 1 94.69 48 ILE B N 1
ATOM 7713 C CA . ILE B 1 48 ? 12.195 -16.203 8.688 1 94.69 48 ILE B CA 1
ATOM 7714 C C . ILE B 1 48 ? 13.219 -16.641 7.645 1 94.69 48 ILE B C 1
ATOM 7716 O O . ILE B 1 48 ? 12.898 -16.766 6.465 1 94.69 48 ILE B O 1
ATOM 7720 N N . THR B 1 49 ? 14.422 -16.703 8.016 1 94.75 49 THR B N 1
ATOM 7721 C CA . THR B 1 49 ? 15.508 -17.188 7.168 1 94.75 49 THR B CA 1
ATOM 7722 C C . THR B 1 49 ? 16.062 -18.5 7.703 1 94.75 49 THR B C 1
ATOM 7724 O O . THR B 1 49 ? 16.484 -18.578 8.859 1 94.75 49 THR B O 1
ATOM 7727 N N . CYS B 1 50 ? 15.992 -19.5 6.871 1 92.06 50 CYS B N 1
ATOM 7728 C CA . CYS B 1 50 ? 16.562 -20.797 7.215 1 92.06 50 CYS B CA 1
ATOM 7729 C C . CYS B 1 50 ? 17.984 -20.922 6.699 1 92.06 50 CYS B C 1
ATOM 7731 O O . CYS B 1 50 ? 18.203 -20.969 5.488 1 92.06 50 CYS B O 1
ATOM 7733 N N . LEU B 1 51 ? 18.906 -21.047 7.641 1 87.75 51 LEU B N 1
ATOM 7734 C CA . LEU B 1 51 ? 20.312 -21.156 7.262 1 87.75 51 LEU B CA 1
ATOM 7735 C C . LEU B 1 51 ? 20.734 -22.625 7.137 1 87.75 51 LEU B C 1
ATOM 7737 O O . LEU B 1 51 ? 20.406 -23.438 8 1 87.75 51 LEU B O 1
ATOM 7741 N N . GLN B 1 52 ? 21.125 -22.953 5.949 1 71.75 52 GLN B N 1
ATOM 7742 C CA . GLN B 1 52 ? 21.578 -24.312 5.746 1 71.75 52 GLN B CA 1
ATOM 7743 C C . GLN B 1 52 ? 23.094 -24.438 5.949 1 71.75 52 GLN B C 1
ATOM 7745 O O . GLN B 1 52 ? 23.844 -23.547 5.535 1 71.75 52 GLN B O 1
ATOM 7750 N N . GLY B 1 53 ? 23.5 -25.203 6.977 1 60.06 53 GLY B N 1
ATOM 7751 C CA . GLY B 1 53 ? 24.922 -25.406 7.219 1 60.06 53 GLY B CA 1
ATOM 7752 C C . GLY B 1 53 ? 25.641 -26.047 6.047 1 60.06 53 GLY B C 1
ATOM 7753 O O . GLY B 1 53 ? 25.016 -26.688 5.207 1 60.06 53 GLY B O 1
ATOM 7754 N N . ALA B 1 54 ? 26.828 -25.484 5.727 1 54 54 ALA B N 1
ATOM 7755 C CA . ALA B 1 54 ? 27.672 -26.109 4.711 1 54 54 ALA B CA 1
ATOM 7756 C C . ALA B 1 54 ? 27.781 -27.609 4.934 1 54 54 ALA B C 1
ATOM 7758 O O . ALA B 1 54 ? 27.734 -28.078 6.074 1 54 54 ALA B O 1
ATOM 7759 N N . GLN B 1 55 ? 27.594 -28.438 3.871 1 51.66 55 GLN B N 1
ATOM 7760 C CA . GLN B 1 55 ? 27.812 -29.875 3.959 1 51.66 55 GLN B CA 1
ATOM 7761 C C . GLN B 1 55 ? 29.125 -30.188 4.68 1 51.66 55 GLN B C 1
ATOM 7763 O O . GLN B 1 55 ? 30.047 -29.344 4.699 1 51.66 55 GLN B O 1
ATOM 7768 N N . THR B 1 56 ? 29.188 -31.266 5.469 1 48.44 56 THR B N 1
ATOM 7769 C CA . THR B 1 56 ? 30.141 -31.797 6.438 1 48.44 56 THR B CA 1
ATOM 7770 C C . THR B 1 56 ? 31.578 -31.547 5.977 1 48.44 56 THR B C 1
ATOM 7772 O O . THR B 1 56 ? 32.438 -31.234 6.789 1 48.44 56 THR B O 1
ATOM 7775 N N . ALA B 1 57 ? 31.859 -31.844 4.723 1 46.38 57 ALA B N 1
ATOM 7776 C CA . ALA B 1 57 ? 33.281 -31.984 4.449 1 46.38 57 ALA B CA 1
ATOM 7777 C C . ALA B 1 57 ? 33.969 -30.625 4.477 1 46.38 57 ALA B C 1
ATOM 7779 O O . ALA B 1 57 ? 35.156 -30.531 4.793 1 46.38 57 ALA B O 1
ATOM 7780 N N . LEU B 1 58 ? 33.344 -29.469 4.211 1 52.22 58 LEU B N 1
ATOM 7781 C CA . LEU B 1 58 ? 34.031 -28.203 4.055 1 52.22 58 LEU B CA 1
ATOM 7782 C C . LEU B 1 58 ? 33.531 -27.188 5.078 1 52.22 58 LEU B C 1
ATOM 7784 O O . LEU B 1 58 ? 33.719 -25.969 4.891 1 52.22 58 LEU B O 1
ATOM 7788 N N . ARG B 1 59 ? 33 -27.672 6.094 1 59.97 59 ARG B N 1
ATOM 7789 C CA . ARG B 1 59 ? 32.406 -26.734 7.047 1 59.97 59 ARG B CA 1
ATOM 7790 C C . ARG B 1 59 ? 33.469 -26.062 7.891 1 59.97 59 ARG B C 1
ATOM 7792 O O . ARG B 1 59 ? 34.312 -26.734 8.508 1 59.97 59 ARG B O 1
ATOM 7799 N N . PRO B 1 60 ? 33.594 -24.828 7.766 1 62.06 60 PRO B N 1
ATOM 7800 C CA . PRO B 1 60 ? 34.562 -24.125 8.625 1 62.06 60 PRO B CA 1
ATOM 7801 C C . PRO B 1 60 ? 34.375 -24.438 10.109 1 62.06 60 PRO B C 1
ATOM 7803 O O . PRO B 1 60 ? 33.344 -25 10.492 1 62.06 60 PRO B O 1
ATOM 7806 N N . LYS B 1 61 ? 35.344 -24.297 10.898 1 62.09 61 LYS B N 1
ATOM 7807 C CA . LYS B 1 61 ? 35.344 -24.562 12.328 1 62.09 61 LYS B CA 1
ATOM 7808 C C . LYS B 1 61 ? 34.188 -23.875 13.047 1 62.09 61 LYS B C 1
ATOM 7810 O O . LYS B 1 61 ? 33.625 -24.406 14 1 62.09 61 LYS B O 1
ATOM 7815 N N . GLN B 1 62 ? 33.875 -22.625 12.445 1 71.81 62 GLN B N 1
ATOM 7816 C CA . GLN B 1 62 ? 32.75 -21.922 13.055 1 71.81 62 GLN B CA 1
ATOM 7817 C C . GLN B 1 62 ? 31.797 -21.359 11.992 1 71.81 62 GLN B C 1
ATOM 7819 O O . GLN B 1 62 ? 32.25 -20.703 11.047 1 71.81 62 GLN B O 1
ATOM 7824 N N . ASP B 1 63 ? 30.547 -21.719 12.156 1 82.12 63 ASP B N 1
ATOM 7825 C CA . ASP B 1 63 ? 29.531 -21.188 11.258 1 82.12 63 ASP B CA 1
ATOM 7826 C C . ASP B 1 63 ? 29.281 -19.703 11.539 1 82.12 63 ASP B C 1
ATOM 7828 O O . ASP B 1 63 ? 29.266 -19.281 12.695 1 82.12 63 ASP B O 1
ATOM 7832 N N . THR B 1 64 ? 29.297 -18.906 10.523 1 88.5 64 THR B N 1
ATOM 7833 C CA . THR B 1 64 ? 29.047 -17.484 10.672 1 88.5 64 THR B CA 1
ATOM 7834 C C . THR B 1 64 ? 27.891 -17.031 9.781 1 88.5 64 THR B C 1
ATOM 7836 O O . THR B 1 64 ? 27.562 -17.703 8.805 1 88.5 64 THR B O 1
ATOM 7839 N N . LEU B 1 65 ? 27.25 -16.062 10.188 1 91.75 65 LEU B N 1
ATOM 7840 C CA . LEU B 1 65 ? 26.203 -15.383 9.414 1 91.75 65 LEU B CA 1
ATOM 7841 C C . LEU B 1 65 ? 26.562 -13.922 9.188 1 91.75 65 LEU B C 1
ATOM 7843 O O . LEU B 1 65 ? 26.875 -13.195 10.133 1 91.75 65 LEU B O 1
ATOM 7847 N N . ARG B 1 66 ? 26.625 -13.516 7.996 1 93 66 ARG B N 1
ATOM 7848 C CA . ARG B 1 66 ? 26.922 -12.117 7.68 1 93 66 ARG B CA 1
ATOM 7849 C C . ARG B 1 66 ? 25.641 -11.305 7.574 1 93 66 ARG B C 1
ATOM 7851 O O . ARG B 1 66 ? 24.734 -11.641 6.805 1 93 66 ARG B O 1
ATOM 7858 N N . PHE B 1 67 ? 25.562 -10.258 8.336 1 96 67 PHE B N 1
ATOM 7859 C CA . PHE B 1 67 ? 24.469 -9.297 8.219 1 96 67 PHE B CA 1
ATOM 7860 C C . PHE B 1 67 ? 24.859 -8.156 7.289 1 96 67 PHE B C 1
ATOM 7862 O O . PHE B 1 67 ? 26 -7.691 7.305 1 96 67 PHE B O 1
ATOM 7869 N N . THR B 1 68 ? 23.984 -7.734 6.453 1 96.81 68 THR B N 1
ATOM 7870 C CA . THR B 1 68 ? 24.141 -6.551 5.617 1 96.81 68 THR B CA 1
ATOM 7871 C C . THR B 1 68 ? 22.906 -5.648 5.707 1 96.81 68 THR B C 1
ATOM 7873 O O . THR B 1 68 ? 21.781 -6.121 5.586 1 96.81 68 THR B O 1
ATOM 7876 N N . VAL B 1 69 ? 23.094 -4.395 6.012 1 97.12 69 VAL B N 1
ATOM 7877 C CA . VAL B 1 69 ? 22.016 -3.412 6.105 1 97.12 69 VAL B CA 1
ATOM 7878 C C . VAL B 1 69 ? 22.266 -2.268 5.129 1 97.12 69 VAL B C 1
ATOM 7880 O O . VAL B 1 69 ? 23.391 -1.747 5.055 1 97.12 69 VAL B O 1
ATOM 7883 N N . THR B 1 70 ? 21.328 -1.941 4.324 1 96.75 70 THR B N 1
ATOM 7884 C CA . THR B 1 70 ? 21.359 -0.768 3.461 1 96.75 70 THR B CA 1
ATOM 7885 C C . THR B 1 70 ? 20.422 0.32 3.977 1 96.75 70 THR B C 1
ATOM 7887 O O . THR B 1 70 ? 19.266 0.051 4.273 1 96.75 70 THR B O 1
ATOM 7890 N N . ILE B 1 71 ? 20.922 1.511 4.113 1 95.81 71 ILE B N 1
ATOM 7891 C CA . ILE B 1 71 ? 20.125 2.686 4.457 1 95.81 71 ILE B CA 1
ATOM 7892 C C . ILE B 1 71 ? 20.141 3.674 3.295 1 95.81 71 ILE B C 1
ATOM 7894 O O . ILE B 1 71 ? 21.203 4.109 2.852 1 95.81 71 ILE B O 1
ATOM 7898 N N . GLU B 1 72 ? 18.969 3.992 2.795 1 94.5 72 GLU B N 1
ATOM 7899 C CA . GLU B 1 72 ? 18.828 4.969 1.72 1 94.5 72 GLU B CA 1
ATOM 7900 C C . GLU B 1 72 ? 18.094 6.215 2.201 1 94.5 72 GLU B C 1
ATOM 7902 O O . GLU B 1 72 ? 16.922 6.141 2.596 1 94.5 72 GLU B O 1
ATOM 7907 N N . SER B 1 73 ? 18.797 7.281 2.18 1 92.81 73 SER B N 1
ATOM 7908 C CA . SER B 1 73 ? 18.25 8.57 2.58 1 92.81 73 SER B CA 1
ATOM 7909 C C . SER B 1 73 ? 18.078 9.492 1.38 1 92.81 73 SER B C 1
ATOM 7911 O O . SER B 1 73 ? 18.953 9.578 0.521 1 92.81 73 SER B O 1
ATOM 7913 N N . SER B 1 74 ? 16.984 10.164 1.312 1 90.5 74 SER B N 1
ATOM 7914 C CA . SER B 1 74 ? 16.672 11.031 0.183 1 90.5 74 SER B CA 1
ATOM 7915 C C . SER B 1 74 ? 17.797 12.031 -0.076 1 90.5 74 SER B C 1
ATOM 7917 O O . SER B 1 74 ? 18.406 12.555 0.865 1 90.5 74 SER B O 1
ATOM 7919 N N . SER B 1 75 ? 18.016 12.359 -1.345 1 89.56 75 SER B N 1
ATOM 7920 C CA . SER B 1 75 ? 19.031 13.328 -1.73 1 89.56 75 SER B CA 1
ATOM 7921 C C . SER B 1 75 ? 18.594 14.75 -1.407 1 89.56 75 SER B C 1
ATOM 7923 O O . SER B 1 75 ? 19.406 15.68 -1.439 1 89.56 75 SER B O 1
ATOM 7925 N N . SER B 1 76 ? 17.344 14.82 -1.039 1 84.44 76 SER B N 1
ATOM 7926 C CA . SER B 1 76 ? 16.844 16.109 -0.58 1 84.44 76 SER B CA 1
ATOM 7927 C C . SER B 1 76 ? 17.422 16.469 0.784 1 84.44 76 SER B C 1
ATOM 7929 O O . SER B 1 76 ? 17.359 17.625 1.204 1 84.44 76 SER B O 1
ATOM 7931 N N . PHE B 1 77 ? 17.938 15.469 1.438 1 84.88 77 PHE B N 1
ATOM 7932 C CA . PHE B 1 77 ? 18.594 15.664 2.721 1 84.88 77 PHE B CA 1
ATOM 7933 C C . PHE B 1 77 ? 20.109 15.578 2.568 1 84.88 77 PHE B C 1
ATOM 7935 O O . PHE B 1 77 ? 20.609 14.961 1.62 1 84.88 77 PHE B O 1
ATOM 7942 N N . PRO B 1 78 ? 20.844 16.219 3.422 1 83 78 PRO B N 1
ATOM 7943 C CA . PRO B 1 78 ? 22.297 16.125 3.328 1 83 78 PRO B CA 1
ATOM 7944 C C . PRO B 1 78 ? 22.812 14.711 3.637 1 83 78 PRO B C 1
ATOM 7946 O O . PRO B 1 78 ? 22.188 13.977 4.395 1 83 78 PRO B O 1
ATOM 7949 N N . ALA B 1 79 ? 23.953 14.352 3.027 1 87.94 79 ALA B N 1
ATOM 7950 C CA . ALA B 1 79 ? 24.609 13.102 3.381 1 87.94 79 ALA B CA 1
ATOM 7951 C C . ALA B 1 79 ? 25.031 13.102 4.848 1 87.94 79 ALA B C 1
ATOM 7953 O O . ALA B 1 79 ? 25.469 14.125 5.379 1 87.94 79 ALA B O 1
ATOM 7954 N N . GLN B 1 80 ? 24.844 12 5.527 1 87.94 80 GLN B N 1
ATOM 7955 C CA . GLN B 1 80 ? 25.156 11.875 6.949 1 87.94 80 GLN B CA 1
ATOM 7956 C C . GLN B 1 80 ? 26.094 10.695 7.199 1 87.94 80 GLN B C 1
ATOM 7958 O O . GLN B 1 80 ? 26.297 9.852 6.324 1 87.94 80 GLN B O 1
ATOM 7963 N N . SER B 1 81 ? 26.688 10.695 8.375 1 89.5 81 SER B N 1
ATOM 7964 C CA . SER B 1 81 ? 27.516 9.57 8.797 1 89.5 81 SER B CA 1
ATOM 7965 C C . SER B 1 81 ? 26.688 8.531 9.547 1 89.5 81 SER B C 1
ATOM 7967 O O . SER B 1 81 ? 26.922 8.281 10.734 1 89.5 81 SER B O 1
ATOM 7969 N N . TRP B 1 82 ? 25.891 7.891 8.789 1 93.94 82 TRP B N 1
ATOM 7970 C CA . TRP B 1 82 ? 24.953 6.938 9.359 1 93.94 82 TRP B CA 1
ATOM 7971 C C . TRP B 1 82 ? 25.688 5.801 10.055 1 93.94 82 TRP B C 1
ATOM 7973 O O . TRP B 1 82 ? 26.797 5.438 9.672 1 93.94 82 TRP B O 1
ATOM 7983 N N . GLU B 1 83 ? 25.078 5.312 11.109 1 95.5 83 GLU B N 1
ATOM 7984 C CA . GLU B 1 83 ? 25.5 4.098 11.797 1 95.5 83 GLU B CA 1
ATOM 7985 C C . GLU B 1 83 ? 24.375 3.084 11.891 1 95.5 83 GLU B C 1
ATOM 7987 O O . GLU B 1 83 ? 23.203 3.463 11.953 1 95.5 83 GLU B O 1
ATOM 7992 N N . ALA B 1 84 ? 24.75 1.817 11.82 1 97.25 84 ALA B N 1
ATOM 7993 C CA . ALA B 1 84 ? 23.75 0.756 11.922 1 97.25 84 ALA B CA 1
ATOM 7994 C C . ALA B 1 84 ? 24.25 -0.37 12.828 1 97.25 84 ALA B C 1
ATOM 7996 O O . ALA B 1 84 ? 25.453 -0.641 12.898 1 97.25 84 ALA B O 1
ATOM 7997 N N . GLN B 1 85 ? 23.328 -0.968 13.586 1 97.75 85 GLN B N 1
ATOM 7998 C CA . GLN B 1 85 ? 23.594 -2.129 14.438 1 97.75 85 GLN B CA 1
ATOM 7999 C C . GLN B 1 85 ? 22.469 -3.158 14.32 1 97.75 85 GLN B C 1
ATOM 8001 O O . GLN B 1 85 ? 21.328 -2.812 14.008 1 97.75 85 GLN B O 1
ATOM 8006 N N . ILE B 1 86 ? 22.891 -4.398 14.539 1 97.88 86 ILE B N 1
ATOM 8007 C CA . ILE B 1 86 ? 21.906 -5.469 14.688 1 97.88 86 ILE B CA 1
ATOM 8008 C C . ILE B 1 86 ? 21.656 -5.727 16.172 1 97.88 86 ILE B C 1
ATOM 8010 O O . ILE B 1 86 ? 22.594 -5.93 16.938 1 97.88 86 ILE B O 1
ATOM 8014 N N . TRP B 1 87 ? 20.438 -5.586 16.516 1 96 87 TRP B N 1
ATOM 8015 C CA . TRP B 1 87 ? 20 -6.004 17.844 1 96 87 TRP B CA 1
ATOM 8016 C C . TRP B 1 87 ? 19.438 -7.418 17.812 1 96 87 TRP B C 1
ATOM 8018 O O . TRP B 1 87 ? 18.484 -7.695 17.078 1 96 87 TRP B O 1
ATOM 8028 N N . HIS B 1 88 ? 20.078 -8.352 18.562 1 96.38 88 HIS B N 1
ATOM 8029 C CA . HIS B 1 88 ? 19.75 -9.75 18.312 1 96.38 88 HIS B CA 1
ATOM 8030 C C . HIS B 1 88 ? 19.844 -10.578 19.594 1 96.38 88 HIS B C 1
ATOM 8032 O O . HIS B 1 88 ? 20.438 -10.133 20.578 1 96.38 88 HIS B O 1
ATOM 8038 N N . ASN B 1 89 ? 19.266 -11.75 19.625 1 96.31 89 ASN B N 1
ATOM 8039 C CA . ASN B 1 89 ? 19.438 -12.766 20.656 1 96.31 89 ASN B CA 1
ATOM 8040 C C . ASN B 1 89 ? 20.031 -14.047 20.094 1 96.31 89 ASN B C 1
ATOM 8042 O O . ASN B 1 89 ? 19.672 -15.148 20.516 1 96.31 89 ASN B O 1
ATOM 8046 N N . ILE B 1 90 ? 20.875 -14 19.156 1 94.88 90 ILE B N 1
ATOM 8047 C CA . ILE B 1 90 ? 21.469 -15.125 18.438 1 94.88 90 ILE B CA 1
ATOM 8048 C C . ILE B 1 90 ? 22.516 -15.805 19.312 1 94.88 90 ILE B C 1
ATOM 8050 O O . ILE B 1 90 ? 22.531 -17.031 19.422 1 94.88 90 ILE B O 1
ATOM 8054 N N . THR B 1 91 ? 23.344 -15.023 19.953 1 92.12 91 THR B N 1
ATOM 8055 C CA . THR B 1 91 ? 24.469 -15.586 20.703 1 92.12 91 THR B CA 1
ATOM 8056 C C . THR B 1 91 ? 24.078 -15.836 22.156 1 92.12 91 THR B C 1
ATOM 8058 O O . THR B 1 91 ? 24.734 -16.594 22.859 1 92.12 91 THR B O 1
ATOM 8061 N N . SER B 1 92 ? 23.047 -15.141 22.578 1 90.69 92 SER B N 1
ATOM 8062 C CA . SER B 1 92 ? 22.516 -15.258 23.922 1 90.69 92 SER B CA 1
ATOM 8063 C C . SER B 1 92 ? 21.016 -14.984 23.953 1 90.69 92 SER B C 1
ATOM 8065 O O . SER B 1 92 ? 20.484 -14.289 23.078 1 90.69 92 SER B O 1
ATOM 8067 N N . PRO B 1 93 ? 20.375 -15.57 24.922 1 89.88 93 PRO B N 1
ATOM 8068 C CA . PRO B 1 93 ? 18.953 -15.25 25.047 1 89.88 93 PRO B CA 1
ATOM 8069 C C . PRO B 1 93 ? 18.703 -13.773 25.344 1 89.88 93 PRO B C 1
ATOM 8071 O O . PRO B 1 93 ? 17.625 -13.25 25.016 1 89.88 93 PRO B O 1
ATOM 8074 N N . GLU B 1 94 ? 19.641 -13.125 25.938 1 92.5 94 GLU B N 1
ATOM 8075 C CA . GLU B 1 94 ? 19.531 -11.688 26.172 1 92.5 94 GLU B CA 1
ATOM 8076 C C . GLU B 1 94 ? 19.922 -10.898 24.938 1 92.5 94 GLU B C 1
ATOM 8078 O O . GLU B 1 94 ? 20.906 -11.211 24.266 1 92.5 94 GLU B O 1
ATOM 8083 N N . TRP B 1 95 ? 19.141 -9.992 24.688 1 93.44 95 TRP B N 1
ATOM 8084 C CA . TRP B 1 95 ? 19.375 -9.203 23.484 1 93.44 95 TRP B CA 1
ATOM 8085 C C . TRP B 1 95 ? 20.641 -8.383 23.594 1 93.44 95 TRP B C 1
ATOM 8087 O O . TRP B 1 95 ? 20.953 -7.855 24.672 1 93.44 95 TRP B O 1
ATOM 8097 N N . GLY B 1 96 ? 21.406 -8.391 22.609 1 94 96 GLY B N 1
ATOM 8098 C CA . GLY B 1 96 ? 22.641 -7.625 22.516 1 94 96 GLY B CA 1
ATOM 8099 C C . GLY B 1 96 ? 22.828 -6.957 21.172 1 94 96 GLY B C 1
ATOM 8100 O O . GLY B 1 96 ? 22.016 -7.141 20.266 1 94 96 GLY B O 1
ATOM 8101 N N . SER B 1 97 ? 23.875 -6.129 21.078 1 95.88 97 SER B N 1
ATOM 8102 C CA . SER B 1 97 ? 24.094 -5.355 19.875 1 95.88 97 SER B CA 1
ATOM 8103 C C . SER B 1 97 ? 25.266 -5.918 19.062 1 95.88 97 SER B C 1
ATOM 8105 O O . SER B 1 97 ? 26.25 -6.402 19.641 1 95.88 97 SER B O 1
ATOM 8107 N N . LEU B 1 98 ? 25.172 -5.949 17.781 1 97.44 98 LEU B N 1
ATOM 8108 C CA . LEU B 1 98 ? 26.25 -6.176 16.812 1 97.44 98 LEU B CA 1
ATOM 8109 C C . LEU B 1 98 ? 26.484 -4.938 15.961 1 97.44 98 LEU B C 1
ATOM 8111 O O . LEU B 1 98 ? 25.75 -4.695 15 1 97.44 98 LEU B O 1
ATOM 8115 N N . PRO B 1 99 ? 27.516 -4.109 16.297 1 97.56 99 PRO B N 1
ATOM 8116 C CA . PRO B 1 99 ? 27.812 -2.955 15.453 1 97.56 99 PRO B CA 1
ATOM 8117 C C . PRO B 1 99 ? 28.25 -3.355 14.047 1 97.56 99 PRO B C 1
ATOM 8119 O O . PRO B 1 99 ? 29.062 -4.266 13.883 1 97.56 99 PRO B O 1
ATOM 8122 N N . LEU B 1 100 ? 27.734 -2.734 13.125 1 97.94 100 LEU B N 1
ATOM 8123 C CA . LEU B 1 100 ? 28.078 -3.023 11.734 1 97.94 100 LEU B CA 1
ATOM 8124 C C . LEU B 1 100 ? 29.109 -2.025 11.211 1 97.94 100 LEU B C 1
ATOM 8126 O O . LEU B 1 100 ? 29.203 -0.905 11.719 1 97.94 100 LEU B O 1
ATOM 8130 N N . GLN B 1 101 ? 29.828 -2.463 10.203 1 96.44 101 GLN B N 1
ATOM 8131 C CA . GLN B 1 101 ? 30.844 -1.615 9.594 1 96.44 101 GLN B CA 1
ATOM 8132 C C . GLN B 1 101 ? 30.406 -1.148 8.211 1 96.44 101 GLN B C 1
ATOM 8134 O O . GLN B 1 101 ? 29.797 -1.908 7.453 1 96.44 101 GLN B O 1
ATOM 8139 N N . ARG B 1 102 ? 30.781 0.019 7.902 1 94.88 102 ARG B N 1
ATOM 8140 C CA . ARG B 1 102 ? 30.453 0.566 6.586 1 94.88 102 ARG B CA 1
ATOM 8141 C C . ARG B 1 102 ? 31.25 -0.145 5.492 1 94.88 102 ARG B C 1
ATOM 8143 O O . ARG B 1 102 ? 32.438 -0.451 5.672 1 94.88 102 ARG B O 1
ATOM 8150 N N . CYS B 1 103 ? 30.531 -0.469 4.402 1 92.31 103 CYS B N 1
ATOM 8151 C CA . CYS B 1 103 ? 31.125 -1.157 3.268 1 92.31 103 CYS B CA 1
ATOM 8152 C C . CYS B 1 103 ? 30.938 -0.363 1.981 1 92.31 103 CYS B C 1
ATOM 8154 O O . CYS B 1 103 ? 30.234 0.655 1.976 1 92.31 103 CYS B O 1
ATOM 8156 N N . SER B 1 104 ? 31.609 -0.858 0.97 1 87.38 104 SER B N 1
ATOM 8157 C CA . SER B 1 104 ? 31.438 -0.29 -0.363 1 87.38 104 SER B CA 1
ATOM 8158 C C . SER B 1 104 ? 30.031 -0.552 -0.891 1 87.38 104 SER B C 1
ATOM 8160 O O . SER B 1 104 ? 29.422 -1.584 -0.586 1 87.38 104 SER B O 1
ATOM 8162 N N . PRO B 1 105 ? 29.578 0.397 -1.649 1 81.5 105 PRO B N 1
ATOM 8163 C CA . PRO B 1 105 ? 28.25 0.198 -2.229 1 81.5 105 PRO B CA 1
ATOM 8164 C C . PRO B 1 105 ? 28.172 -1.04 -3.119 1 81.5 105 PRO B C 1
ATOM 8166 O O . PRO B 1 105 ? 27.078 -1.569 -3.355 1 81.5 105 PRO B O 1
ATOM 8169 N N . ASP B 1 106 ? 29.25 -1.564 -3.566 1 82.19 106 ASP B N 1
ATOM 8170 C CA . ASP B 1 106 ? 29.281 -2.727 -4.449 1 82.19 106 ASP B CA 1
ATOM 8171 C C . ASP B 1 106 ? 29 -4.012 -3.678 1 82.19 106 ASP B C 1
ATOM 8173 O O . ASP B 1 106 ? 28.719 -5.051 -4.277 1 82.19 106 ASP B O 1
ATOM 8177 N N . HIS B 1 107 ? 29 -3.875 -2.396 1 87.25 107 HIS B N 1
ATOM 8178 C CA . HIS B 1 107 ? 28.719 -5.027 -1.546 1 87.25 107 HIS B CA 1
ATOM 8179 C C . HIS B 1 107 ? 27.297 -5.555 -1.782 1 87.25 107 HIS B C 1
ATOM 8181 O O . HIS B 1 107 ? 27.031 -6.742 -1.589 1 87.25 107 HIS B O 1
ATOM 8187 N N . ALA B 1 108 ? 26.422 -4.742 -2.117 1 91.75 108 ALA B N 1
ATOM 8188 C CA . ALA B 1 108 ? 25.047 -5.047 -2.484 1 91.75 108 ALA B CA 1
ATOM 8189 C C . ALA B 1 108 ? 24.547 -4.109 -3.58 1 91.75 108 ALA B C 1
ATOM 8191 O O . ALA B 1 108 ? 23.719 -3.24 -3.326 1 91.75 108 ALA B O 1
ATOM 8192 N N . ALA B 1 109 ? 24.969 -4.422 -4.773 1 92.69 109 ALA B N 1
ATOM 8193 C CA . ALA B 1 109 ? 24.734 -3.527 -5.902 1 92.69 109 ALA B CA 1
ATOM 8194 C C . ALA B 1 109 ? 23.25 -3.418 -6.211 1 92.69 109 ALA B C 1
ATOM 8196 O O . ALA B 1 109 ? 22.516 -4.414 -6.152 1 92.69 109 ALA B O 1
ATOM 8197 N N . LEU B 1 110 ? 22.812 -2.193 -6.445 1 94.75 110 LEU B N 1
ATOM 8198 C CA . LEU B 1 110 ? 21.438 -1.95 -6.852 1 94.75 110 LEU B CA 1
ATOM 8199 C C . LEU B 1 110 ? 21.25 -2.197 -8.344 1 94.75 110 LEU B C 1
ATOM 8201 O O . LEU B 1 110 ? 21.844 -1.503 -9.172 1 94.75 110 LEU B O 1
ATOM 8205 N N . LEU B 1 111 ? 20.375 -3.104 -8.711 1 95.81 111 LEU B N 1
ATOM 8206 C CA . LEU B 1 111 ? 20.266 -3.496 -10.109 1 95.81 111 LEU B CA 1
ATOM 8207 C C . LEU B 1 111 ? 18.984 -2.957 -10.734 1 95.81 111 LEU B C 1
ATOM 8209 O O . LEU B 1 111 ? 18.688 -3.234 -11.898 1 95.81 111 LEU B O 1
ATOM 8213 N N . THR B 1 112 ? 18.188 -2.178 -9.992 1 92.56 112 THR B N 1
ATOM 8214 C CA . THR B 1 112 ? 16.969 -1.611 -10.57 1 92.56 112 THR B CA 1
ATOM 8215 C C . THR B 1 112 ? 17.047 -0.088 -10.586 1 92.56 112 THR B C 1
ATOM 8217 O O . THR B 1 112 ? 17.875 0.509 -9.891 1 92.56 112 THR B O 1
ATOM 8220 N N . GLY B 1 113 ? 16.219 0.451 -11.422 1 86.5 113 GLY B N 1
ATOM 8221 C CA . GLY B 1 113 ? 16.078 1.897 -11.484 1 86.5 113 GLY B CA 1
ATOM 8222 C C . GLY B 1 113 ? 17.078 2.549 -12.414 1 86.5 113 GLY B C 1
ATOM 8223 O O . GLY B 1 113 ? 18.109 1.945 -12.758 1 86.5 113 GLY B O 1
ATOM 8224 N N . GLU B 1 114 ? 16.703 3.729 -12.844 1 84 114 GLU B N 1
ATOM 8225 C CA . GLU B 1 114 ? 17.609 4.57 -13.633 1 84 114 GLU B CA 1
ATOM 8226 C C . GLU B 1 114 ? 18.453 5.477 -12.734 1 84 114 GLU B C 1
ATOM 8228 O O . GLU B 1 114 ? 17.953 6.004 -11.734 1 84 114 GLU B O 1
ATOM 8233 N N . GLU B 1 115 ? 19.594 5.551 -13.07 1 80.19 115 GLU B N 1
ATOM 8234 C CA . GLU B 1 115 ? 20.5 6.355 -12.273 1 80.19 115 GLU B CA 1
ATOM 8235 C C . GLU B 1 115 ? 20.016 7.801 -12.164 1 80.19 115 GLU B C 1
ATOM 8237 O O . GLU B 1 115 ? 20.156 8.43 -11.109 1 80.19 115 GLU B O 1
ATOM 8242 N N . SER B 1 116 ? 19.453 8.273 -13.195 1 80.5 116 SER B N 1
ATOM 8243 C CA . SER B 1 116 ? 19.016 9.672 -13.227 1 80.5 116 SER B CA 1
ATOM 8244 C C . SER B 1 116 ? 17.812 9.891 -12.312 1 80.5 116 SER B C 1
ATOM 8246 O O . SER B 1 116 ? 17.578 11.008 -11.836 1 80.5 116 SER B O 1
ATOM 8248 N N . LYS B 1 117 ? 17.141 8.875 -12.008 1 83.19 117 LYS B N 1
ATOM 8249 C CA . LYS B 1 117 ? 15.922 9 -11.211 1 83.19 117 LYS B CA 1
ATOM 8250 C C . LYS B 1 117 ? 16.172 8.547 -9.773 1 83.19 117 LYS B C 1
ATOM 8252 O O . LYS B 1 117 ? 15.281 8.656 -8.922 1 83.19 117 LYS B O 1
ATOM 8257 N N . TYR B 1 118 ? 17.391 8.055 -9.578 1 87.88 118 TYR B N 1
ATOM 8258 C CA . TYR B 1 118 ? 17.719 7.59 -8.234 1 87.88 118 TYR B CA 1
ATOM 8259 C C . TYR B 1 118 ? 18.141 8.758 -7.344 1 87.88 118 TYR B C 1
ATOM 8261 O O . TYR B 1 118 ? 19.25 9.266 -7.457 1 87.88 118 TYR B O 1
ATOM 8269 N N . ARG B 1 119 ? 17.297 9.195 -6.43 1 88.12 119 ARG B N 1
ATOM 8270 C CA . ARG B 1 119 ? 17.5 10.391 -5.621 1 88.12 119 ARG B CA 1
ATOM 8271 C C . ARG B 1 119 ? 17.734 10.023 -4.16 1 88.12 119 ARG B C 1
ATOM 8273 O O . ARG B 1 119 ? 17.078 10.562 -3.268 1 88.12 119 ARG B O 1
ATOM 8280 N N . TYR B 1 120 ? 18.734 9.047 -3.938 1 92.69 120 TYR B N 1
ATOM 8281 C CA . TYR B 1 120 ? 19.031 8.633 -2.57 1 92.69 120 TYR B CA 1
ATOM 8282 C C . TYR B 1 120 ? 20.531 8.602 -2.336 1 92.69 120 TYR B C 1
ATOM 8284 O O . TYR B 1 120 ? 21.312 8.32 -3.254 1 92.69 120 TYR B O 1
ATOM 8292 N N . HIS B 1 121 ? 20.938 9.023 -1.149 1 92.94 121 HIS B N 1
ATOM 8293 C CA . HIS B 1 121 ? 22.219 8.602 -0.622 1 92.94 121 HIS B CA 1
ATOM 8294 C C . HIS B 1 121 ? 22.172 7.168 -0.102 1 92.94 121 HIS B C 1
ATOM 8296 O O . HIS B 1 121 ? 21.281 6.824 0.68 1 92.94 121 HIS B O 1
ATOM 8302 N N . ARG B 1 122 ? 23.109 6.391 -0.601 1 94.44 122 ARG B N 1
ATOM 8303 C CA . ARG B 1 122 ? 23.078 4.973 -0.256 1 94.44 122 ARG B CA 1
ATOM 8304 C C . ARG B 1 122 ? 24.234 4.598 0.66 1 94.44 122 ARG B C 1
ATOM 8306 O O . ARG B 1 122 ? 25.391 4.879 0.348 1 94.44 122 ARG B O 1
ATOM 8313 N N . TYR B 1 123 ? 23.922 3.979 1.819 1 95.75 123 TYR B N 1
ATOM 8314 C CA . TYR B 1 123 ? 24.906 3.533 2.803 1 95.75 123 TYR B CA 1
ATOM 8315 C C . TYR B 1 123 ? 24.766 2.039 3.07 1 95.75 123 TYR B C 1
ATOM 8317 O O . TYR B 1 123 ? 23.672 1.546 3.328 1 95.75 123 TYR B O 1
ATOM 8325 N N . ILE B 1 124 ? 25.875 1.323 3.002 1 96.69 124 ILE B N 1
ATOM 8326 C CA . ILE B 1 124 ? 25.844 -0.119 3.219 1 96.69 124 ILE B CA 1
ATOM 8327 C C . ILE B 1 124 ? 26.719 -0.481 4.418 1 96.69 124 ILE B C 1
ATOM 8329 O O . ILE B 1 124 ? 27.812 0.05 4.57 1 96.69 124 ILE B O 1
ATOM 8333 N N . PHE B 1 125 ? 26.203 -1.308 5.262 1 97.25 125 PHE B N 1
ATOM 8334 C CA . PHE B 1 125 ? 26.891 -1.773 6.457 1 97.25 125 PHE B CA 1
ATOM 8335 C C . PHE B 1 125 ? 26.875 -3.297 6.531 1 97.25 125 PHE B C 1
ATOM 8337 O O . PHE B 1 125 ? 25.906 -3.936 6.129 1 97.25 125 PHE B O 1
ATOM 8344 N N . SER B 1 126 ? 27.953 -3.908 7.027 1 96.5 126 SER B N 1
ATOM 8345 C CA . SER B 1 126 ? 27.984 -5.363 7.125 1 96.5 126 SER B CA 1
ATOM 8346 C C . SER B 1 126 ? 28.906 -5.82 8.258 1 96.5 126 SER B C 1
ATOM 8348 O O . SER B 1 126 ? 29.828 -5.098 8.641 1 96.5 126 SER B O 1
ATOM 8350 N N . GLU B 1 127 ? 28.516 -6.898 8.836 1 96 127 GLU B N 1
ATOM 8351 C CA . GLU B 1 127 ? 29.344 -7.543 9.852 1 96 127 GLU B CA 1
ATOM 8352 C C . GLU B 1 127 ? 28.953 -9.008 10.031 1 96 127 GLU B C 1
ATOM 8354 O O . GLU B 1 127 ? 27.828 -9.391 9.742 1 96 127 GLU B O 1
ATOM 8359 N N . ASP B 1 128 ? 29.906 -9.844 10.469 1 94 128 ASP B N 1
ATOM 8360 C CA . ASP B 1 128 ? 29.672 -11.266 10.711 1 94 128 ASP B CA 1
ATOM 8361 C C . ASP B 1 128 ? 29.359 -11.516 12.188 1 94 128 ASP B C 1
ATOM 8363 O O . ASP B 1 128 ? 29.828 -10.789 13.062 1 94 128 ASP B O 1
ATOM 8367 N N . ILE B 1 129 ? 28.547 -12.438 12.375 1 94.19 129 ILE B N 1
ATOM 8368 C CA . ILE B 1 129 ? 28.281 -12.922 13.727 1 94.19 129 ILE B CA 1
ATOM 8369 C C . ILE B 1 129 ? 28.484 -14.438 13.773 1 94.19 129 ILE B C 1
ATOM 8371 O O . ILE B 1 129 ? 28.203 -15.141 12.797 1 94.19 129 ILE B O 1
ATOM 8375 N N . SER B 1 130 ? 29.016 -14.93 14.844 1 91.88 130 SER B N 1
ATOM 8376 C CA . SER B 1 130 ? 29.188 -16.359 15.016 1 91.88 130 SER B CA 1
ATOM 8377 C C . SER B 1 130 ? 27.875 -17.047 15.383 1 91.88 130 SER B C 1
ATOM 8379 O O . SER B 1 130 ? 27.094 -16.516 16.172 1 91.88 130 SER B O 1
ATOM 8381 N N . LEU B 1 131 ? 27.688 -18.188 14.82 1 91.44 131 LEU B N 1
ATOM 8382 C CA . LEU B 1 131 ? 26.5 -18.969 15.125 1 91.44 131 LEU B CA 1
ATOM 8383 C C . LEU B 1 131 ? 26.812 -20.078 16.125 1 91.44 131 LEU B C 1
ATOM 8385 O O . LEU B 1 131 ? 27.766 -20.844 15.93 1 91.44 131 LEU B O 1
ATOM 8389 N N . PRO B 1 132 ? 26.031 -20.156 17.172 1 89.56 132 PRO B N 1
ATOM 8390 C CA . PRO B 1 132 ? 26.25 -21.25 18.125 1 89.56 132 PRO B CA 1
ATOM 8391 C C . PRO B 1 132 ? 26.109 -22.625 17.5 1 89.56 132 PRO B C 1
ATOM 8393 O O . PRO B 1 132 ? 25.25 -22.844 16.641 1 89.56 132 PRO B O 1
ATOM 8396 N N . ALA B 1 133 ? 26.828 -23.641 17.953 1 87.56 133 ALA B N 1
ATOM 8397 C CA . ALA B 1 133 ? 26.875 -25 17.406 1 87.56 133 ALA B CA 1
ATOM 8398 C C . ALA B 1 133 ? 25.562 -25.734 17.672 1 87.56 133 ALA B C 1
ATOM 8400 O O . ALA B 1 133 ? 25.203 -26.641 16.922 1 87.56 133 ALA B O 1
ATOM 8401 N N . ALA B 1 134 ? 24.906 -25.328 18.719 1 87.12 134 ALA B N 1
ATOM 8402 C CA . ALA B 1 134 ? 23.703 -26.031 19.125 1 87.12 134 ALA B CA 1
ATOM 8403 C C . ALA B 1 134 ? 22.531 -25.734 18.188 1 87.12 134 ALA B C 1
ATOM 8405 O O . ALA B 1 134 ? 21.531 -26.438 18.188 1 87.12 134 ALA B O 1
ATOM 8406 N N . GLY B 1 135 ? 22.766 -24.828 17.297 1 88.5 135 GLY B N 1
ATOM 8407 C CA . GLY B 1 135 ? 21.656 -24.438 16.453 1 88.5 135 GLY B CA 1
ATOM 8408 C C . GLY B 1 135 ? 20.5 -23.828 17.234 1 88.5 135 GLY B C 1
ATOM 8409 O O . GLY B 1 135 ? 20.625 -23.578 18.438 1 88.5 135 GLY B O 1
ATOM 8410 N N . GLY B 1 136 ? 19.375 -23.391 16.484 1 91.44 136 GLY B N 1
ATOM 8411 C CA . GLY B 1 136 ? 18.219 -22.875 17.188 1 91.44 136 GLY B CA 1
ATOM 8412 C C . GLY B 1 136 ? 17.484 -21.797 16.406 1 91.44 136 GLY B C 1
ATOM 8413 O O . GLY B 1 136 ? 17.625 -21.703 15.188 1 91.44 136 GLY B O 1
ATOM 8414 N N . HIS B 1 137 ? 16.562 -21.203 17.078 1 95.62 137 HIS B N 1
ATOM 8415 C CA . HIS B 1 137 ? 15.703 -20.141 16.578 1 95.62 137 HIS B CA 1
ATOM 8416 C C . HIS B 1 137 ? 16.016 -18.812 17.266 1 95.62 137 HIS B C 1
ATOM 8418 O O . HIS B 1 137 ? 16.031 -18.734 18.5 1 95.62 137 HIS B O 1
ATOM 8424 N N . ALA B 1 138 ? 16.359 -17.781 16.531 1 96.5 138 ALA B N 1
ATOM 8425 C CA . ALA B 1 138 ? 16.719 -16.484 17.078 1 96.5 138 ALA B CA 1
ATOM 8426 C C . ALA B 1 138 ? 16.047 -15.359 16.312 1 96.5 138 ALA B C 1
ATOM 8428 O O . ALA B 1 138 ? 15.461 -15.578 15.242 1 96.5 138 ALA B O 1
ATOM 8429 N N . GLN B 1 139 ? 16 -14.211 16.906 1 96.19 139 GLN B N 1
ATOM 8430 C CA . GLN B 1 139 ? 15.406 -13.023 16.312 1 96.19 139 GLN B CA 1
ATOM 8431 C C . GLN B 1 139 ? 16.406 -11.867 16.266 1 96.19 139 GLN B C 1
ATOM 8433 O O . GLN B 1 139 ? 17.406 -11.883 16.969 1 96.19 139 GLN B O 1
ATOM 8438 N N . PHE B 1 140 ? 16.156 -10.922 15.383 1 96.56 140 PHE B N 1
ATOM 8439 C CA . PHE B 1 140 ? 16.984 -9.727 15.297 1 96.56 140 PHE B CA 1
ATOM 8440 C C . PHE B 1 140 ? 16.188 -8.547 14.742 1 96.56 140 PHE B C 1
ATOM 8442 O O . PHE B 1 140 ? 15.148 -8.734 14.117 1 96.56 140 PHE B O 1
ATOM 8449 N N . THR B 1 141 ? 16.562 -7.363 15.008 1 95.81 141 THR B N 1
ATOM 8450 C CA . THR B 1 141 ? 16.078 -6.125 14.406 1 95.81 141 THR B CA 1
ATOM 8451 C C . THR B 1 141 ? 17.234 -5.172 14.117 1 95.81 141 THR B C 1
ATOM 8453 O O . THR B 1 141 ? 18.391 -5.492 14.398 1 95.81 141 THR B O 1
ATOM 8456 N N . VAL B 1 142 ? 16.969 -4.098 13.406 1 96.56 142 VAL B N 1
ATOM 8457 C CA . VAL B 1 142 ? 17.984 -3.117 13.031 1 96.56 142 VAL B CA 1
ATOM 8458 C C . VAL B 1 142 ? 17.75 -1.811 13.781 1 96.56 142 VAL B C 1
ATOM 8460 O O . VAL B 1 142 ? 16.609 -1.354 13.906 1 96.56 142 VAL B O 1
ATOM 8463 N N . ARG B 1 143 ? 18.688 -1.328 14.383 1 94.62 143 ARG B N 1
ATOM 8464 C CA . ARG B 1 143 ? 18.641 0.05 14.859 1 94.62 143 ARG B CA 1
ATOM 8465 C C . ARG B 1 143 ? 19.688 0.908 14.164 1 94.62 143 ARG B C 1
ATOM 8467 O O . ARG B 1 143 ? 20.734 0.404 13.758 1 94.62 143 ARG B O 1
ATOM 8474 N N . PHE B 1 144 ? 19.422 2.127 13.898 1 95.12 144 PHE B N 1
ATOM 8475 C CA . PHE B 1 144 ? 20.266 3.02 13.117 1 95.12 144 PHE B CA 1
ATOM 8476 C C . PHE B 1 144 ? 20.125 4.461 13.594 1 95.12 144 PHE B C 1
ATOM 8478 O O . PHE B 1 144 ? 19.172 4.789 14.312 1 95.12 144 PHE B O 1
ATOM 8485 N N . ARG B 1 145 ? 21.109 5.215 13.312 1 92.12 145 ARG B N 1
ATOM 8486 C CA . ARG B 1 145 ? 21.109 6.641 13.633 1 92.12 145 ARG B CA 1
ATOM 8487 C C . ARG B 1 145 ? 21.906 7.434 12.609 1 92.12 145 ARG B C 1
ATOM 8489 O O . ARG B 1 145 ? 22.781 6.883 11.93 1 92.12 145 ARG B O 1
ATOM 8496 N N . THR B 1 146 ? 21.625 8.688 12.461 1 89.75 146 THR B N 1
ATOM 8497 C CA . THR B 1 146 ? 22.203 9.531 11.414 1 89.75 146 THR B CA 1
ATOM 8498 C C . THR B 1 146 ? 23.641 9.922 11.75 1 89.75 146 THR B C 1
ATOM 8500 O O . THR B 1 146 ? 24.375 10.414 10.891 1 89.75 146 THR B O 1
ATOM 8503 N N . GLY B 1 147 ? 24.062 9.719 12.922 1 87.5 147 GLY B N 1
ATOM 8504 C CA . GLY B 1 147 ? 25.406 10.031 13.391 1 87.5 147 GLY B CA 1
ATOM 8505 C C . GLY B 1 147 ? 25.656 9.586 14.82 1 87.5 147 GLY B C 1
ATOM 8506 O O . GLY B 1 147 ? 24.734 9.156 15.516 1 87.5 147 GLY B O 1
ATOM 8507 N N . PRO B 1 148 ? 26.859 9.625 15.305 1 82.12 148 PRO B N 1
ATOM 8508 C CA . PRO B 1 148 ? 27.219 9.086 16.609 1 82.12 148 PRO B CA 1
ATOM 8509 C C . PRO B 1 148 ? 26.516 9.789 17.766 1 82.12 148 PRO B C 1
ATOM 8511 O O . PRO B 1 148 ? 26.297 9.195 18.828 1 82.12 148 PRO B O 1
ATOM 8514 N N . ASP B 1 149 ? 26.078 11.008 17.5 1 76.44 149 ASP B N 1
ATOM 8515 C CA . ASP B 1 149 ? 25.484 11.773 18.594 1 76.44 149 ASP B CA 1
ATOM 8516 C C . ASP B 1 149 ? 23.953 11.742 18.516 1 76.44 149 ASP B C 1
ATOM 8518 O O . ASP B 1 149 ? 23.266 12.297 19.375 1 76.44 149 ASP B O 1
ATOM 8522 N N . ALA B 1 150 ? 23.453 11.195 17.406 1 82.06 150 ALA B N 1
ATOM 8523 C CA . ALA B 1 150 ? 22.016 11.062 17.266 1 82.06 150 ALA B CA 1
ATOM 8524 C C . ALA B 1 150 ? 21.484 9.859 18.062 1 82.06 150 ALA B C 1
ATOM 8526 O O . ALA B 1 150 ? 22.234 8.922 18.344 1 82.06 150 ALA B O 1
ATOM 8527 N N . GLU B 1 151 ? 20.266 9.898 18.469 1 80.69 151 GLU B N 1
ATOM 8528 C CA . GLU B 1 151 ? 19.641 8.781 19.156 1 80.69 151 GLU B CA 1
ATOM 8529 C C . GLU B 1 151 ? 19.375 7.617 18.219 1 80.69 151 GLU B C 1
ATOM 8531 O O . GLU B 1 151 ? 19.047 7.824 17.031 1 80.69 151 GLU B O 1
ATOM 8536 N N . TRP B 1 152 ? 19.469 6.41 18.812 1 88.19 152 TRP B N 1
ATOM 8537 C CA . TRP B 1 152 ? 19.172 5.215 18.031 1 88.19 152 TRP B CA 1
ATOM 8538 C C . TRP B 1 152 ? 17.688 5.141 17.688 1 88.19 152 TRP B C 1
ATOM 8540 O O . TRP B 1 152 ? 16.828 5.438 18.531 1 88.19 152 TRP B O 1
ATOM 8550 N N . GLN B 1 153 ? 17.516 4.941 16.453 1 87.62 153 GLN B N 1
ATOM 8551 C CA . GLN B 1 153 ? 16.156 4.656 15.992 1 87.62 153 GLN B CA 1
ATOM 8552 C C . GLN B 1 153 ? 15.992 3.18 15.648 1 87.62 153 GLN B C 1
ATOM 8554 O O . GLN B 1 153 ? 16.938 2.529 15.203 1 87.62 153 GLN B O 1
ATOM 8559 N N . TRP B 1 154 ? 14.797 2.658 15.875 1 87.19 154 TRP B N 1
ATOM 8560 C CA . TRP B 1 154 ? 14.531 1.24 15.656 1 87.19 154 TRP B CA 1
ATOM 8561 C C . TRP B 1 154 ? 13.695 1.028 14.398 1 87.19 154 TRP B C 1
ATOM 8563 O O . TRP B 1 154 ? 12.641 1.646 14.242 1 87.19 154 TRP B O 1
ATOM 8573 N N . ALA B 1 155 ? 14.125 0.125 13.562 1 88.12 155 ALA B N 1
ATOM 8574 C CA . ALA B 1 155 ? 13.438 -0.129 12.305 1 88.12 155 ALA B CA 1
ATOM 8575 C C . ALA B 1 155 ? 12.008 -0.606 12.547 1 88.12 155 ALA B C 1
ATOM 8577 O O . ALA B 1 155 ? 11.086 -0.225 11.812 1 88.12 155 ALA B O 1
ATOM 8578 N N . ASN B 1 156 ? 11.758 -1.406 13.508 1 80.38 156 ASN B N 1
ATOM 8579 C CA . ASN B 1 156 ? 10.445 -1.984 13.758 1 80.38 156 ASN B CA 1
ATOM 8580 C C . ASN B 1 156 ? 9.516 -0.987 14.445 1 80.38 156 ASN B C 1
ATOM 8582 O O . ASN B 1 156 ? 8.336 -1.27 14.641 1 80.38 156 ASN B O 1
ATOM 8586 N N . GLN B 1 157 ? 10.039 0.147 14.82 1 72.38 157 GLN B N 1
ATOM 8587 C CA . GLN B 1 157 ? 9.211 1.196 15.406 1 72.38 157 GLN B CA 1
ATOM 8588 C C . GLN B 1 157 ? 8.883 2.275 14.375 1 72.38 157 GLN B C 1
ATOM 8590 O O . GLN B 1 157 ? 7.809 2.875 14.414 1 72.38 157 GLN B O 1
ATOM 8595 N N . MET B 1 158 ? 9.891 2.459 13.57 1 69.88 158 MET B N 1
ATOM 8596 C CA . MET B 1 158 ? 9.734 3.531 12.594 1 69.88 158 MET B CA 1
ATOM 8597 C C . MET B 1 158 ? 8.922 3.062 11.391 1 69.88 158 MET B C 1
ATOM 8599 O O . MET B 1 158 ? 8.305 3.875 10.695 1 69.88 158 MET B O 1
ATOM 8603 N N . HIS B 1 159 ? 8.984 1.76 11.141 1 72.81 159 HIS B N 1
ATOM 8604 C CA . HIS B 1 159 ? 8.328 1.172 9.977 1 72.81 159 HIS B CA 1
ATOM 8605 C C . HIS B 1 159 ? 7.465 -0.021 10.375 1 72.81 159 HIS B C 1
ATOM 8607 O O . HIS B 1 159 ? 7.664 -0.605 11.445 1 72.81 159 HIS B O 1
ATOM 8613 N N . PRO B 1 160 ? 6.414 -0.231 9.602 1 71.94 160 PRO B N 1
ATOM 8614 C CA . PRO B 1 160 ? 5.605 -1.417 9.883 1 71.94 160 PRO B CA 1
ATOM 8615 C C . PRO B 1 160 ? 6.332 -2.721 9.562 1 71.94 160 PRO B C 1
ATOM 8617 O O . PRO B 1 160 ? 5.898 -3.473 8.688 1 71.94 160 PRO B O 1
ATOM 8620 N N . LEU B 1 161 ? 7.449 -2.928 10.305 1 79.44 161 LEU B N 1
ATOM 8621 C CA . LEU B 1 161 ? 8.297 -4.098 10.086 1 79.44 161 LEU B CA 1
ATOM 8622 C C . LEU B 1 161 ? 8.422 -4.914 11.367 1 79.44 161 LEU B C 1
ATOM 8624 O O . LEU B 1 161 ? 8.555 -4.355 12.461 1 79.44 161 LEU B O 1
ATOM 8628 N N . HIS B 1 162 ? 8.289 -6.207 11.25 1 85.31 162 HIS B N 1
ATOM 8629 C CA . HIS B 1 162 ? 8.547 -7.109 12.367 1 85.31 162 HIS B CA 1
ATOM 8630 C C . HIS B 1 162 ? 10.008 -7.52 12.422 1 85.31 162 HIS B C 1
ATOM 8632 O O . HIS B 1 162 ? 10.766 -7.273 11.477 1 85.31 162 HIS B O 1
ATOM 8638 N N . ASP B 1 163 ? 10.398 -8.102 13.5 1 93.25 163 ASP B N 1
ATOM 8639 C CA . ASP B 1 163 ? 11.758 -8.602 13.656 1 93.25 163 ASP B CA 1
ATOM 8640 C C . ASP B 1 163 ? 12.055 -9.719 12.656 1 93.25 163 ASP B C 1
ATOM 8642 O O . ASP B 1 163 ? 11.148 -10.453 12.258 1 93.25 163 ASP B O 1
ATOM 8646 N N . GLY B 1 164 ? 13.312 -9.719 12.211 1 95.69 164 GLY B N 1
ATOM 8647 C CA . GLY B 1 164 ? 13.758 -10.883 11.453 1 95.69 164 GLY B CA 1
ATOM 8648 C C . GLY B 1 164 ? 13.953 -12.117 12.312 1 95.69 164 GLY B C 1
ATOM 8649 O O . GLY B 1 164 ? 14.203 -12.008 13.516 1 95.69 164 GLY B O 1
ATOM 8650 N N . GLU B 1 165 ? 13.75 -13.234 11.742 1 96.19 165 GLU B N 1
ATOM 8651 C CA . GLU B 1 165 ? 13.953 -14.516 12.422 1 96.19 165 GLU B CA 1
ATOM 8652 C C . GLU B 1 165 ? 14.961 -15.383 11.68 1 96.19 165 GLU B C 1
ATOM 8654 O O . GLU B 1 165 ? 15.023 -15.352 10.445 1 96.19 165 GLU B O 1
ATOM 8659 N N . ILE B 1 166 ? 15.766 -16.141 12.469 1 95.81 166 ILE B N 1
ATOM 8660 C CA . ILE B 1 166 ? 16.734 -17.078 11.883 1 95.81 166 ILE B CA 1
ATOM 8661 C C . ILE B 1 166 ? 16.562 -18.453 12.523 1 95.81 166 ILE B C 1
ATOM 8663 O O . ILE B 1 166 ? 16.344 -18.562 13.727 1 95.81 166 ILE B O 1
ATOM 8667 N N . VAL B 1 167 ? 16.562 -19.438 11.688 1 95.12 167 VAL B N 1
ATOM 8668 C CA . VAL B 1 167 ? 16.594 -20.828 12.125 1 95.12 167 VAL B CA 1
ATOM 8669 C C . VAL B 1 167 ? 17.781 -21.547 11.5 1 95.12 167 VAL B C 1
ATOM 8671 O O . VAL B 1 167 ? 18.047 -21.391 10.305 1 95.12 167 VAL B O 1
ATOM 8674 N N . TYR B 1 168 ? 18.547 -22.219 12.219 1 88.25 168 TYR B N 1
ATOM 8675 C CA . TYR B 1 168 ? 19.688 -22.969 11.68 1 88.25 168 TYR B CA 1
ATOM 8676 C C . TYR B 1 168 ? 19.938 -24.234 12.484 1 88.25 168 TYR B C 1
ATOM 8678 O O . TYR B 1 168 ? 19.688 -24.266 13.695 1 88.25 168 TYR B O 1
ATOM 8686 N N . SER B 1 169 ? 20.422 -25.188 11.812 1 86.25 169 SER B N 1
ATOM 8687 C CA . SER B 1 169 ? 20.594 -26.516 12.383 1 86.25 169 SER B CA 1
ATOM 8688 C C . SER B 1 169 ? 21.891 -26.609 13.188 1 86.25 169 SER B C 1
ATOM 8690 O O . SER B 1 169 ? 22.859 -25.922 12.883 1 86.25 169 SER B O 1
ATOM 8692 N N . ALA B 1 170 ? 21.781 -27.578 14.094 1 85.62 170 ALA B N 1
ATOM 8693 C CA . ALA B 1 170 ? 22.984 -27.875 14.867 1 85.62 170 ALA B CA 1
ATOM 8694 C C . ALA B 1 170 ? 24.062 -28.5 13.984 1 85.62 170 ALA B C 1
ATOM 8696 O O . ALA B 1 170 ? 23.75 -29.172 13 1 85.62 170 ALA B O 1
ATOM 8697 N N . ARG B 1 171 ? 25.297 -28.312 14.336 1 80 171 ARG B N 1
ATOM 8698 C CA . ARG B 1 171 ? 26.406 -28.906 13.594 1 80 171 ARG B CA 1
ATOM 8699 C C . ARG B 1 171 ? 26.312 -30.422 13.602 1 80 171 ARG B C 1
ATOM 8701 O O . ARG B 1 171 ? 26.703 -31.078 12.633 1 80 171 ARG B O 1
ATOM 8708 N N . HIS B 1 172 ? 25.953 -30.922 14.742 1 79.19 172 HIS B N 1
ATOM 8709 C CA . HIS B 1 172 ? 25.688 -32.344 14.875 1 79.19 172 HIS B CA 1
ATOM 8710 C C . HIS B 1 172 ? 24.234 -32.594 15.242 1 79.19 172 HIS B C 1
ATOM 8712 O O . HIS B 1 172 ? 23.922 -32.875 16.406 1 79.19 172 HIS B O 1
ATOM 8718 N N . SER B 1 173 ? 23.453 -32.625 14.164 1 79.94 173 SER B N 1
ATOM 8719 C CA . SER B 1 173 ? 22.031 -32.688 14.422 1 79.94 173 SER B CA 1
ATOM 8720 C C . SER B 1 173 ? 21.562 -34.125 14.703 1 79.94 173 SER B C 1
ATOM 8722 O O . SER B 1 173 ? 22.203 -35.062 14.258 1 79.94 173 SER B O 1
ATOM 8724 N N . ASP B 1 174 ? 20.562 -34.219 15.461 1 79.56 174 ASP B N 1
ATOM 8725 C CA . ASP B 1 174 ? 19.953 -35.5 15.758 1 79.56 174 ASP B CA 1
ATOM 8726 C C . ASP B 1 174 ? 19.453 -36.188 14.484 1 79.56 174 ASP B C 1
ATOM 8728 O O . ASP B 1 174 ? 19.484 -37.406 14.375 1 79.56 174 ASP B O 1
ATOM 8732 N N . LEU B 1 175 ? 19.109 -35.438 13.57 1 83.94 175 LEU B N 1
ATOM 8733 C CA . LEU B 1 175 ? 18.609 -35.969 12.312 1 83.94 175 LEU B CA 1
ATOM 8734 C C . LEU B 1 175 ? 19.734 -36.625 11.516 1 83.94 175 LEU B C 1
ATOM 8736 O O . LEU B 1 175 ? 19.547 -37.719 10.938 1 83.94 175 LEU B O 1
ATOM 8740 N N . ASP B 1 176 ? 20.844 -35.969 11.492 1 79.75 176 ASP B N 1
ATOM 8741 C CA . ASP B 1 176 ? 21.984 -36.531 10.758 1 79.75 176 ASP B CA 1
ATOM 8742 C C . ASP B 1 176 ? 22.422 -37.875 11.344 1 79.75 176 ASP B C 1
ATOM 8744 O O . ASP B 1 176 ? 22.781 -38.781 10.602 1 79.75 176 ASP B O 1
ATOM 8748 N N . LYS B 1 177 ? 22.297 -37.875 12.578 1 79 177 LYS B N 1
ATOM 8749 C CA . LYS B 1 177 ? 22.609 -39.156 13.25 1 79 177 LYS B CA 1
ATOM 8750 C C . LYS B 1 177 ? 21.625 -40.25 12.875 1 79 177 LYS B C 1
ATOM 8752 O O . LYS B 1 177 ? 22 -41.406 12.672 1 79 177 LYS B O 1
ATOM 8757 N N . ALA B 1 178 ? 20.469 -39.812 12.844 1 79 178 ALA B N 1
ATOM 8758 C CA . ALA B 1 178 ? 19.391 -40.781 12.555 1 79 178 ALA B CA 1
ATOM 8759 C C . ALA B 1 178 ? 19.469 -41.25 11.109 1 79 178 ALA B C 1
ATOM 8761 O O . ALA B 1 178 ? 19.172 -42.406 10.82 1 79 178 ALA B O 1
ATOM 8762 N N . VAL B 1 179 ? 19.828 -40.438 10.219 1 79.81 179 VAL B N 1
ATOM 8763 C CA . VAL B 1 179 ? 19.906 -40.75 8.797 1 79.81 179 VAL B CA 1
ATOM 8764 C C . VAL B 1 179 ? 21.078 -41.719 8.539 1 79.81 179 VAL B C 1
ATOM 8766 O O . VAL B 1 179 ? 20.969 -42.625 7.715 1 79.81 179 VAL B O 1
ATOM 8769 N N . CYS B 1 180 ? 22.234 -41.469 9.172 1 68.56 180 CYS B N 1
ATOM 8770 C CA . CYS B 1 180 ? 23.438 -42.25 8.961 1 68.56 180 CYS B CA 1
ATOM 8771 C C . CYS B 1 180 ? 23.344 -43.594 9.68 1 68.56 180 CYS B C 1
ATOM 8773 O O . CYS B 1 180 ? 23.875 -44.594 9.195 1 68.56 180 CYS B O 1
ATOM 8775 N N . MET B 1 181 ? 22.938 -43.5 10.914 1 61.03 181 MET B N 1
ATOM 8776 C CA . MET B 1 181 ? 23.016 -44.719 11.727 1 61.03 181 MET B CA 1
ATOM 8777 C C . MET B 1 181 ? 21.859 -45.656 11.398 1 61.03 181 MET B C 1
ATOM 8779 O O . MET B 1 181 ? 20.797 -45.219 10.969 1 61.03 181 MET B O 1
ATOM 8783 N N . ASP B 1 182 ? 22.125 -46.906 11.055 1 51.28 182 ASP B N 1
ATOM 8784 C CA . ASP B 1 182 ? 21.156 -48 10.992 1 51.28 182 ASP B CA 1
ATOM 8785 C C . ASP B 1 182 ? 20.203 -47.938 12.18 1 51.28 182 ASP B C 1
ATOM 8787 O O . ASP B 1 182 ? 20.453 -48.531 13.227 1 51.28 182 ASP B O 1
ATOM 8791 N N . PHE B 1 183 ? 19.609 -46.906 12.445 1 50.09 183 PHE B N 1
ATOM 8792 C CA . PHE B 1 183 ? 18.672 -46.719 13.547 1 50.09 183 PHE B CA 1
ATOM 8793 C C . PHE B 1 183 ? 17.656 -47.844 13.617 1 50.09 183 PHE B C 1
ATOM 8795 O O . PHE B 1 183 ? 16.453 -47.625 13.453 1 50.09 183 PHE B O 1
ATOM 8802 N N . ALA B 1 184 ? 18.016 -49 13.148 1 51.75 184 ALA B N 1
ATOM 8803 C CA . ALA B 1 184 ? 17.203 -50.188 13.273 1 51.75 184 ALA B CA 1
ATOM 8804 C C . ALA B 1 184 ? 16.734 -50.406 14.711 1 51.75 184 ALA B C 1
ATOM 8806 O O . ALA B 1 184 ? 15.875 -51.25 14.977 1 51.75 184 ALA B O 1
ATOM 8807 N N . ALA B 1 185 ? 17.375 -49.719 15.711 1 59.31 185 ALA B N 1
ATOM 8808 C CA . ALA B 1 185 ? 17.094 -50.25 17.031 1 59.31 185 ALA B CA 1
ATOM 8809 C C . ALA B 1 185 ? 15.828 -49.656 17.625 1 59.31 185 ALA B C 1
ATOM 8811 O O . ALA B 1 185 ? 15.203 -50.219 18.5 1 59.31 185 ALA B O 1
ATOM 8812 N N . GLN B 1 186 ? 15.414 -48.375 17.234 1 72.5 186 GLN B N 1
ATOM 8813 C CA . GLN B 1 186 ? 14.234 -47.812 17.891 1 72.5 186 GLN B CA 1
ATOM 8814 C C . GLN B 1 186 ? 12.969 -48.094 17.078 1 72.5 186 GLN B C 1
ATOM 8816 O O . GLN B 1 186 ? 13.016 -48.125 15.852 1 72.5 186 GLN B O 1
ATOM 8821 N N . ALA B 1 187 ? 11.961 -48.375 17.891 1 87.62 187 ALA B N 1
ATOM 8822 C CA . ALA B 1 187 ? 10.656 -48.594 17.25 1 87.62 187 ALA B CA 1
ATOM 8823 C C . ALA B 1 187 ? 10.227 -47.375 16.453 1 87.62 187 ALA B C 1
ATOM 8825 O O . ALA B 1 187 ? 10.453 -46.219 16.875 1 87.62 187 ALA B O 1
ATOM 8826 N N . PRO B 1 188 ? 9.828 -47.531 15.281 1 92 188 PRO B N 1
ATOM 8827 C CA . PRO B 1 188 ? 9.406 -46.438 14.406 1 92 188 PRO B CA 1
ATOM 8828 C C . PRO B 1 188 ? 8.523 -45.406 15.125 1 92 188 PRO B C 1
ATOM 8830 O O . PRO B 1 188 ? 8.648 -44.219 14.898 1 92 188 PRO B O 1
ATOM 8833 N N . LYS B 1 189 ? 7.699 -45.844 15.977 1 92.81 189 LYS B N 1
ATOM 8834 C CA . LYS B 1 189 ? 6.809 -44.969 16.719 1 92.81 189 LYS B CA 1
ATOM 8835 C C . LYS B 1 189 ? 7.598 -44.031 17.641 1 92.81 189 LYS B C 1
ATOM 8837 O O . LYS B 1 189 ? 7.266 -42.844 17.781 1 92.81 189 LYS B O 1
ATOM 8842 N N . GLU B 1 190 ? 8.586 -44.562 18.25 1 90.75 190 GLU B N 1
ATOM 8843 C CA . GLU B 1 190 ? 9.43 -43.781 19.141 1 90.75 190 GLU B CA 1
ATOM 8844 C C . GLU B 1 190 ? 10.227 -42.719 18.375 1 90.75 190 GLU B C 1
ATOM 8846 O O . GLU B 1 190 ? 10.453 -41.625 18.859 1 90.75 190 GLU B O 1
ATOM 8851 N N . GLN B 1 191 ? 10.57 -43.125 17.25 1 91.56 191 GLN B N 1
ATOM 8852 C CA . GLN B 1 191 ? 11.297 -42.188 16.391 1 91.56 191 GLN B CA 1
ATOM 8853 C C . GLN B 1 191 ? 10.422 -41 16 1 91.56 191 GLN B C 1
ATOM 8855 O O . GLN B 1 191 ? 10.859 -39.844 16.062 1 91.56 191 GLN B O 1
ATOM 8860 N N . LEU B 1 192 ? 9.25 -41.281 15.648 1 95.06 192 LEU B N 1
ATOM 8861 C CA . LEU B 1 192 ? 8.328 -40.25 15.18 1 95.06 192 LEU B CA 1
ATOM 8862 C C . LEU B 1 192 ? 7.898 -39.344 16.328 1 95.06 192 LEU B C 1
ATOM 8864 O O . LEU B 1 192 ? 7.57 -38.156 16.109 1 95.06 192 LEU B O 1
ATOM 8868 N N . GLN B 1 193 ? 7.957 -39.812 17.578 1 94.56 193 GLN B N 1
ATOM 8869 C CA . GLN B 1 193 ? 7.562 -39.062 18.75 1 94.56 193 GLN B CA 1
ATOM 8870 C C . GLN B 1 193 ? 8.531 -37.906 19.016 1 94.56 193 GLN B C 1
ATOM 8872 O O . GLN B 1 193 ? 8.211 -36.969 19.766 1 94.56 193 GLN B O 1
ATOM 8877 N N . LYS B 1 194 ? 9.594 -37.938 18.406 1 92.56 194 LYS B N 1
ATOM 8878 C CA . LYS B 1 194 ? 10.539 -36.844 18.516 1 92.56 194 LYS B CA 1
ATOM 8879 C C . LYS B 1 194 ? 10.023 -35.625 17.75 1 92.56 194 LYS B C 1
ATOM 8881 O O . LYS B 1 194 ? 10.422 -34.5 18.047 1 92.56 194 LYS B O 1
ATOM 8886 N N . TYR B 1 195 ? 9.211 -35.875 16.828 1 95.88 195 TYR B N 1
ATOM 8887 C CA . TYR B 1 195 ? 8.75 -34.812 15.953 1 95.88 195 TYR B CA 1
ATOM 8888 C C . TYR B 1 195 ? 7.289 -34.5 16.219 1 95.88 195 TYR B C 1
ATOM 8890 O O . TYR B 1 195 ? 6.82 -33.406 15.891 1 95.88 195 TYR B O 1
ATOM 8898 N N . ILE B 1 196 ? 6.562 -35.406 16.719 1 97.38 196 ILE B N 1
ATOM 8899 C CA . ILE B 1 196 ? 5.141 -35.219 17 1 97.38 196 ILE B CA 1
ATOM 8900 C C . ILE B 1 196 ? 4.836 -35.625 18.438 1 97.38 196 ILE B C 1
ATOM 8902 O O . ILE B 1 196 ? 5.02 -36.781 18.812 1 97.38 196 ILE B O 1
ATOM 8906 N N . ASP B 1 197 ? 4.285 -34.688 19.172 1 96 197 ASP B N 1
ATOM 8907 C CA . ASP B 1 197 ? 3.896 -34.938 20.547 1 96 197 ASP B CA 1
ATOM 8908 C C . ASP B 1 197 ? 2.523 -35.594 20.625 1 96 197 ASP B C 1
ATOM 8910 O O . ASP B 1 197 ? 1.661 -35.344 19.781 1 96 197 ASP B O 1
ATOM 8914 N N . ASN B 1 198 ? 2.299 -36.469 21.578 1 93.88 198 ASN B N 1
ATOM 8915 C CA . ASN B 1 198 ? 1.008 -37.094 21.891 1 93.88 198 ASN B CA 1
ATOM 8916 C C . ASN B 1 198 ? 0.479 -37.906 20.703 1 93.88 198 ASN B C 1
ATOM 8918 O O . ASN B 1 198 ? -0.671 -37.719 20.297 1 93.88 198 ASN B O 1
ATOM 8922 N N . LEU B 1 199 ? 1.386 -38.688 20.109 1 94.12 199 LEU B N 1
ATOM 8923 C CA . LEU B 1 199 ? 0.98 -39.562 19 1 94.12 199 LEU B CA 1
ATOM 8924 C C . LEU B 1 199 ? -0.139 -40.5 19.438 1 94.12 199 LEU B C 1
ATOM 8926 O O . LEU B 1 199 ? -0.036 -41.156 20.484 1 94.12 199 LEU B O 1
ATOM 8930 N N . HIS B 1 200 ? -1.123 -40.469 18.703 1 91.69 200 HIS B N 1
ATOM 8931 C CA . HIS B 1 200 ? -2.283 -41.281 19.078 1 91.69 200 HIS B CA 1
ATOM 8932 C C . HIS B 1 200 ? -1.969 -42.781 19 1 91.69 200 HIS B C 1
ATOM 8934 O O . HIS B 1 200 ? -1.279 -43.219 18.078 1 91.69 200 HIS B O 1
ATOM 8940 N N . ASP B 1 201 ? -2.617 -43.625 19.812 1 90.31 201 ASP B N 1
ATOM 8941 C CA . ASP B 1 201 ? -2.299 -45.031 19.953 1 90.31 201 ASP B CA 1
ATOM 8942 C C . ASP B 1 201 ? -2.873 -45.844 18.797 1 90.31 201 ASP B C 1
ATOM 8944 O O . ASP B 1 201 ? -2.312 -46.875 18.406 1 90.31 201 ASP B O 1
ATOM 8948 N N . ASP B 1 202 ? -3.842 -45.344 18.203 1 91.12 202 ASP B N 1
ATOM 8949 C CA . ASP B 1 202 ? -4.535 -46.125 17.156 1 91.12 202 ASP B CA 1
ATOM 8950 C C . ASP B 1 202 ? -3.814 -46 15.82 1 91.12 202 ASP B C 1
ATOM 8952 O O . ASP B 1 202 ? -4.148 -46.719 14.867 1 91.12 202 ASP B O 1
ATOM 8956 N N . ILE B 1 203 ? -2.801 -45.188 15.742 1 94.62 203 ILE B N 1
ATOM 8957 C CA . ILE B 1 203 ? -2.068 -45 14.492 1 94.62 203 ILE B CA 1
ATOM 8958 C C . ILE B 1 203 ? -0.97 -46.062 14.375 1 94.62 203 ILE B C 1
ATOM 8960 O O . ILE B 1 203 ? -0.185 -46.25 15.305 1 94.62 203 ILE B O 1
ATOM 8964 N N . GLN B 1 204 ? -0.948 -46.75 13.289 1 95.25 204 GLN B N 1
ATOM 8965 C CA . GLN B 1 204 ? 0.138 -47.688 12.977 1 95.25 204 GLN B CA 1
ATOM 8966 C C . GLN B 1 204 ? 1.29 -46.969 12.281 1 95.25 204 GLN B C 1
ATOM 8968 O O . GLN B 1 204 ? 1.093 -46.312 11.25 1 95.25 204 GLN B O 1
ATOM 8973 N N . VAL B 1 205 ? 2.492 -47.125 12.836 1 96.75 205 VAL B N 1
ATOM 8974 C CA . VAL B 1 205 ? 3.656 -46.406 12.305 1 96.75 205 VAL B CA 1
ATOM 8975 C C . VAL B 1 205 ? 4.684 -47.406 11.789 1 96.75 205 VAL B C 1
ATOM 8977 O O . VAL B 1 205 ? 5.09 -48.344 12.516 1 96.75 205 VAL B O 1
ATOM 8980 N N . GLU B 1 206 ? 5.074 -47.25 10.547 1 95.5 206 GLU B N 1
ATOM 8981 C CA . GLU B 1 206 ? 6.129 -48.062 9.938 1 95.5 206 GLU B CA 1
ATOM 8982 C C . GLU B 1 206 ? 7.25 -47.188 9.383 1 95.5 206 GLU B C 1
ATOM 8984 O O . GLU B 1 206 ? 6.988 -46.125 8.82 1 95.5 206 GLU B O 1
ATOM 8989 N N . SER B 1 207 ? 8.438 -47.625 9.578 1 93.88 207 SER B N 1
ATOM 8990 C CA . SER B 1 207 ? 9.57 -46.938 8.969 1 93.88 207 SER B CA 1
ATOM 8991 C C . SER B 1 207 ? 9.766 -47.375 7.52 1 93.88 207 SER B C 1
ATOM 8993 O O . SER B 1 207 ? 9.609 -48.562 7.203 1 93.88 207 SER B O 1
ATOM 8995 N N . ARG B 1 208 ? 10.023 -46.469 6.664 1 93.5 208 ARG B N 1
ATOM 8996 C CA . ARG B 1 208 ? 10.289 -46.75 5.254 1 93.5 208 ARG B CA 1
ATOM 8997 C C . ARG B 1 208 ? 11.656 -46.219 4.836 1 93.5 208 ARG B C 1
ATOM 8999 O O . ARG B 1 208 ? 12.109 -45.188 5.375 1 93.5 208 ARG B O 1
ATOM 9006 N N . LEU B 1 209 ? 12.242 -46.906 3.938 1 89.69 209 LEU B N 1
ATOM 9007 C CA . LEU B 1 209 ? 13.484 -46.375 3.371 1 89.69 209 LEU B CA 1
ATOM 9008 C C . LEU B 1 209 ? 13.195 -45.25 2.385 1 89.69 209 LEU B C 1
ATOM 9010 O O . LEU B 1 209 ? 12.43 -45.438 1.436 1 89.69 209 LEU B O 1
ATOM 9014 N N . SER B 1 210 ? 13.844 -44.156 2.59 1 90.94 210 SER B N 1
ATOM 9015 C CA . SER B 1 210 ? 13.633 -43 1.745 1 90.94 210 SER B CA 1
ATOM 9016 C C . SER B 1 210 ? 14.492 -43.062 0.487 1 90.94 210 SER B C 1
ATOM 9018 O O . SER B 1 210 ? 15.648 -43.469 0.542 1 90.94 210 SER B O 1
ATOM 9020 N N . GLU B 1 211 ? 13.977 -42.625 -0.613 1 88.94 211 GLU B N 1
ATOM 9021 C CA . GLU B 1 211 ? 14.719 -42.469 -1.86 1 88.94 211 GLU B CA 1
ATOM 9022 C C . GLU B 1 211 ? 15.328 -41.094 -1.986 1 88.94 211 GLU B C 1
ATOM 9024 O O . GLU B 1 211 ? 15.977 -40.781 -2.988 1 88.94 211 GLU B O 1
ATOM 9029 N N . ALA B 1 212 ? 15.133 -40.312 -1.05 1 91.25 212 ALA B N 1
ATOM 9030 C CA . ALA B 1 212 ? 15.727 -38.969 -0.985 1 91.25 212 ALA B CA 1
ATOM 9031 C C . ALA B 1 212 ? 16.797 -38.906 0.089 1 91.25 212 ALA B C 1
ATOM 9033 O O . ALA B 1 212 ? 16.5 -38.812 1.28 1 91.25 212 ALA B O 1
ATOM 9034 N N . PRO B 1 213 ? 18 -38.812 -0.296 1 88.19 213 PRO B N 1
ATOM 9035 C CA . PRO B 1 213 ? 19.078 -38.812 0.696 1 88.19 213 PRO B CA 1
ATOM 9036 C C . PRO B 1 213 ? 18.969 -37.625 1.673 1 88.19 213 PRO B C 1
ATOM 9038 O O . PRO B 1 213 ? 18.672 -36.5 1.265 1 88.19 213 PRO B O 1
ATOM 9041 N N . GLY B 1 214 ? 19.141 -37.938 2.941 1 88.81 214 GLY B N 1
ATOM 9042 C CA . GLY B 1 214 ? 19.125 -36.938 3.977 1 88.81 214 GLY B CA 1
ATOM 9043 C C . GLY B 1 214 ? 17.781 -36.812 4.676 1 88.81 214 GLY B C 1
ATOM 9044 O O . GLY B 1 214 ? 17.562 -35.875 5.441 1 88.81 214 GLY B O 1
ATOM 9045 N N . SER B 1 215 ? 16.906 -37.812 4.422 1 94.31 215 SER B N 1
ATOM 9046 C CA . SER B 1 215 ? 15.578 -37.75 5.031 1 94.31 215 SER B CA 1
ATOM 9047 C C . SER B 1 215 ? 15.242 -39.062 5.754 1 94.31 215 SER B C 1
ATOM 9049 O O . SER B 1 215 ? 15.875 -40.094 5.512 1 94.31 215 SER B O 1
ATOM 9051 N N . ILE B 1 216 ? 14.359 -38.938 6.695 1 95.5 216 ILE B N 1
ATOM 9052 C CA . ILE B 1 216 ? 13.711 -40.094 7.336 1 95.5 216 ILE B CA 1
ATOM 9053 C C . ILE B 1 216 ? 12.258 -40.156 6.898 1 95.5 216 ILE B C 1
ATOM 9055 O O . ILE B 1 216 ? 11.609 -39.125 6.676 1 95.5 216 ILE B O 1
ATOM 9059 N N . LEU B 1 217 ? 11.805 -41.406 6.754 1 96.62 217 LEU B N 1
ATOM 9060 C CA . LEU B 1 217 ? 10.477 -41.562 6.176 1 96.62 217 LEU B CA 1
ATOM 9061 C C . LEU B 1 217 ? 9.664 -42.562 6.977 1 96.62 217 LEU B C 1
ATOM 9063 O O . LEU B 1 217 ? 10.172 -43.625 7.359 1 96.62 217 LEU B O 1
ATOM 9067 N N . TRP B 1 218 ? 8.484 -42.219 7.293 1 97.5 218 TRP B N 1
ATOM 9068 C CA . TRP B 1 218 ? 7.535 -43.094 7.965 1 97.5 218 TRP B CA 1
ATOM 9069 C C . TRP B 1 218 ? 6.242 -43.219 7.164 1 97.5 218 TRP B C 1
ATOM 9071 O O . TRP B 1 218 ? 5.871 -42.281 6.43 1 97.5 218 TRP B O 1
ATOM 9081 N N . ALA B 1 219 ? 5.605 -44.312 7.258 1 97.19 219 ALA B N 1
ATOM 9082 C CA . ALA B 1 219 ? 4.254 -44.562 6.746 1 97.19 219 ALA B CA 1
ATOM 9083 C C . ALA B 1 219 ? 3.266 -44.781 7.887 1 97.19 219 ALA B C 1
ATOM 9085 O O . ALA B 1 219 ? 3.496 -45.594 8.766 1 97.19 219 ALA B O 1
ATOM 9086 N N . LEU B 1 220 ? 2.277 -44 7.906 1 97.69 220 LEU B N 1
ATOM 9087 C CA . LEU B 1 220 ? 1.206 -44.125 8.891 1 97.69 220 LEU B CA 1
ATOM 9088 C C . LEU B 1 220 ? -0.046 -44.719 8.25 1 97.69 220 LEU B C 1
ATOM 9090 O O . LEU B 1 220 ? -0.38 -44.406 7.109 1 97.69 220 LEU B O 1
ATOM 9094 N N . SER B 1 221 ? -0.711 -45.594 8.945 1 96.19 221 SER B N 1
ATOM 9095 C CA . SER B 1 221 ? -1.964 -46.156 8.477 1 96.19 221 SER B CA 1
ATOM 9096 C C . SER B 1 221 ? -2.932 -46.406 9.633 1 96.19 221 SER B C 1
ATOM 9098 O O . SER B 1 221 ? -2.537 -46.375 10.797 1 96.19 221 SER B O 1
ATOM 9100 N N . GLY B 1 222 ? -4.125 -46.531 9.352 1 95.44 222 GLY B N 1
ATOM 9101 C CA . GLY B 1 222 ? -5.188 -46.844 10.289 1 95.44 222 GLY B CA 1
ATOM 9102 C C . GLY B 1 222 ? -6.398 -47.5 9.625 1 95.44 222 GLY B C 1
ATOM 9103 O O . GLY B 1 222 ? -6.648 -47.281 8.438 1 95.44 222 GLY B O 1
ATOM 9104 N N . ASP B 1 223 ? -7.129 -48.219 10.414 1 95.12 223 ASP B N 1
ATOM 9105 C CA . ASP B 1 223 ? -8.266 -48.969 9.875 1 95.12 223 ASP B CA 1
ATOM 9106 C C . ASP B 1 223 ? -9.477 -48.062 9.695 1 95.12 223 ASP B C 1
ATOM 9108 O O . ASP B 1 223 ? -9.703 -47.156 10.5 1 95.12 223 ASP B O 1
ATOM 9112 N N . ILE B 1 224 ? -10.203 -48.312 8.68 1 96.62 224 ILE B N 1
ATOM 9113 C CA . ILE B 1 224 ? -11.469 -47.625 8.445 1 96.62 224 ILE B CA 1
ATOM 9114 C C . ILE B 1 224 ? -12.492 -48.594 7.867 1 96.62 224 ILE B C 1
ATOM 9116 O O . ILE B 1 224 ? -12.141 -49.469 7.047 1 96.62 224 ILE B O 1
ATOM 9120 N N . ASP B 1 225 ? -13.75 -48.5 8.312 1 96.31 225 ASP B N 1
ATOM 9121 C CA . ASP B 1 225 ? -14.812 -49.406 7.887 1 96.31 225 ASP B CA 1
ATOM 9122 C C . ASP B 1 225 ? -15.242 -49.125 6.453 1 96.31 225 ASP B C 1
ATOM 9124 O O . ASP B 1 225 ? -14.969 -48.031 5.93 1 96.31 225 ASP B O 1
ATOM 9128 N N . GLY B 1 226 ? -15.781 -50.125 5.828 1 95.69 226 GLY B N 1
ATOM 9129 C CA . GLY B 1 226 ? -16.328 -49.938 4.496 1 95.69 226 GLY B CA 1
ATOM 9130 C C . GLY B 1 226 ? -17.656 -49.219 4.504 1 95.69 226 GLY B C 1
ATOM 9131 O O . GLY B 1 226 ? -18.188 -48.875 5.57 1 95.69 226 GLY B O 1
ATOM 9132 N N . VAL B 1 227 ? -18.156 -48.969 3.311 1 96.19 227 VAL B N 1
ATOM 9133 C CA . VAL B 1 227 ? -19.438 -48.281 3.102 1 96.19 227 VAL B CA 1
ATOM 9134 C C . VAL B 1 227 ? -20.516 -48.969 3.943 1 96.19 227 VAL B C 1
ATOM 9136 O O . VAL B 1 227 ? -20.562 -50.188 4.039 1 96.19 227 VAL B O 1
ATOM 9139 N N . GLN B 1 228 ? -21.375 -48.125 4.641 1 93.38 228 GLN B N 1
ATOM 9140 C CA . GLN B 1 228 ? -22.484 -48.625 5.449 1 93.38 228 GLN B CA 1
ATOM 9141 C C . GLN B 1 228 ? -23.812 -48 5.004 1 93.38 228 GLN B C 1
ATOM 9143 O O . GLN B 1 228 ? -23.953 -46.781 4.949 1 93.38 228 GLN B O 1
ATOM 9148 N N . ASN B 1 229 ? -24.812 -48.812 4.734 1 91.5 229 ASN B N 1
ATOM 9149 C CA . ASN B 1 229 ? -26.156 -48.375 4.348 1 91.5 229 ASN B CA 1
ATOM 9150 C C . ASN B 1 229 ? -26.109 -47.406 3.176 1 91.5 229 ASN B C 1
ATOM 9152 O O . ASN B 1 229 ? -26.781 -46.375 3.197 1 91.5 229 ASN B O 1
ATOM 9156 N N . GLY B 1 230 ? -25.156 -47.625 2.26 1 90.56 230 GLY B N 1
ATOM 9157 C CA . GLY B 1 230 ? -25.094 -46.812 1.043 1 90.56 230 GLY B CA 1
ATOM 9158 C C . GLY B 1 230 ? -24.375 -45.5 1.23 1 90.56 230 GLY B C 1
ATOM 9159 O O . GLY B 1 230 ? -24.328 -44.688 0.307 1 90.56 230 GLY B O 1
ATOM 9160 N N . SER B 1 231 ? -23.812 -45.312 2.402 1 94.12 231 SER B N 1
ATOM 9161 C CA . SER B 1 231 ? -23.109 -44.062 2.682 1 94.12 231 SER B CA 1
ATOM 9162 C C . SER B 1 231 ? -21.641 -44.312 3.027 1 94.12 231 SER B C 1
ATOM 9164 O O . SER B 1 231 ? -21.312 -45.344 3.635 1 94.12 231 SER B O 1
ATOM 9166 N N . SER B 1 232 ? -20.828 -43.406 2.604 1 95.81 232 SER B N 1
ATOM 9167 C CA . SER B 1 232 ? -19.406 -43.5 2.939 1 95.81 232 SER B CA 1
ATOM 9168 C C . SER B 1 232 ? -19.203 -43.5 4.449 1 95.81 232 SER B C 1
ATOM 9170 O O . SER B 1 232 ? -19.953 -42.875 5.191 1 95.81 232 SER B O 1
ATOM 9172 N N . THR B 1 233 ? -18.234 -44.219 4.891 1 96.69 233 THR B N 1
ATOM 9173 C CA . THR B 1 233 ? -17.844 -44.156 6.297 1 96.69 233 THR B CA 1
ATOM 9174 C C . THR B 1 233 ? -16.75 -43.125 6.52 1 96.69 233 THR B C 1
ATOM 9176 O O . THR B 1 233 ? -15.836 -43 5.707 1 96.69 233 THR B O 1
ATOM 9179 N N . MET B 1 234 ? -16.938 -42.344 7.559 1 96.31 234 MET B N 1
ATOM 9180 C CA . MET B 1 234 ? -15.977 -41.312 7.906 1 96.31 234 MET B CA 1
ATOM 9181 C C . MET B 1 234 ? -15.227 -41.656 9.188 1 96.31 234 MET B C 1
ATOM 9183 O O . MET B 1 234 ? -15.812 -42.219 10.117 1 96.31 234 MET B O 1
ATOM 9187 N N . LYS B 1 235 ? -13.945 -41.406 9.156 1 95.81 235 LYS B N 1
ATOM 9188 C CA . LYS B 1 235 ? -13.117 -41.594 10.344 1 95.81 235 LYS B CA 1
ATOM 9189 C C . LYS B 1 235 ? -12.234 -40.375 10.578 1 95.81 235 LYS B C 1
ATOM 9191 O O . LYS B 1 235 ? -11.633 -39.844 9.641 1 95.81 235 LYS B O 1
ATOM 9196 N N . ARG B 1 236 ? -12.25 -39.844 11.75 1 95.81 236 ARG B N 1
ATOM 9197 C CA . ARG B 1 236 ? -11.367 -38.781 12.172 1 95.81 236 ARG B CA 1
ATOM 9198 C C . ARG B 1 236 ? -10.422 -39.25 13.273 1 95.81 236 ARG B C 1
ATOM 9200 O O . ARG B 1 236 ? -10.859 -39.812 14.281 1 95.81 236 ARG B O 1
ATOM 9207 N N . LEU B 1 237 ? -9.156 -39.125 13.055 1 95.75 237 LEU B N 1
ATOM 9208 C CA . LEU B 1 237 ? -8.148 -39.594 13.992 1 95.75 237 LEU B CA 1
ATOM 9209 C C . LEU B 1 237 ? -7.047 -38.562 14.188 1 95.75 237 LEU B C 1
ATOM 9211 O O . LEU B 1 237 ? -6.496 -38.031 13.211 1 95.75 237 LEU B O 1
ATOM 9215 N N . ALA B 1 238 ? -6.73 -38.281 15.414 1 95.69 238 ALA B N 1
ATOM 9216 C CA . ALA B 1 238 ? -5.645 -37.375 15.719 1 95.69 238 ALA B CA 1
ATOM 9217 C C . ALA B 1 238 ? -4.285 -38.031 15.508 1 95.69 238 ALA B C 1
ATOM 9219 O O . ALA B 1 238 ? -4.074 -39.156 15.93 1 95.69 238 ALA B O 1
ATOM 9220 N N . VAL B 1 239 ? -3.439 -37.406 14.805 1 96.81 239 VAL B N 1
ATOM 9221 C CA . VAL B 1 239 ? -2.055 -37.844 14.711 1 96.81 239 VAL B CA 1
ATOM 9222 C C . VAL B 1 239 ? -1.29 -37.438 15.969 1 96.81 239 VAL B C 1
ATOM 9224 O O . VAL B 1 239 ? -0.679 -38.281 16.625 1 96.81 239 VAL B O 1
ATOM 9227 N N . GLY B 1 240 ? -1.32 -36.25 16.297 1 96.69 240 GLY B N 1
ATOM 9228 C CA . GLY B 1 240 ? -0.617 -35.594 17.391 1 96.69 240 GLY B CA 1
ATOM 9229 C C . GLY B 1 240 ? -0.291 -34.125 17.094 1 96.69 240 GLY B C 1
ATOM 9230 O O . GLY B 1 240 ? -0.82 -33.562 16.141 1 96.69 240 GLY B O 1
ATOM 9231 N N . THR B 1 241 ? 0.433 -33.531 18 1 97.12 241 THR B N 1
ATOM 9232 C CA . THR B 1 241 ? 0.812 -32.125 17.875 1 97.12 241 THR B CA 1
ATOM 9233 C C . THR B 1 241 ? 2.266 -32 17.422 1 97.12 241 THR B C 1
ATOM 9235 O O . THR B 1 241 ? 3.178 -32.438 18.141 1 97.12 241 THR B O 1
ATOM 9238 N N . PRO B 1 242 ? 2.484 -31.422 16.203 1 97.5 242 PRO B N 1
ATOM 9239 C CA . PRO B 1 242 ? 3.879 -31.219 15.805 1 97.5 242 PRO B CA 1
ATOM 9240 C C . PRO B 1 242 ? 4.688 -30.469 16.859 1 97.5 242 PRO B C 1
ATOM 9242 O O . PRO B 1 242 ? 4.199 -29.484 17.438 1 97.5 242 PRO B O 1
ATOM 9245 N N . SER B 1 243 ? 5.898 -30.891 17.047 1 95.88 243 SER B N 1
ATOM 9246 C CA . SER B 1 243 ? 6.703 -30.375 18.141 1 95.88 243 SER B CA 1
ATOM 9247 C C . SER B 1 243 ? 7.621 -29.25 17.688 1 95.88 243 SER B C 1
ATOM 9249 O O . SER B 1 243 ? 8.164 -29.297 16.578 1 95.88 243 SER B O 1
ATOM 9251 N N . SER B 1 244 ? 7.793 -28.219 18.547 1 95.56 244 SER B N 1
ATOM 9252 C CA . SER B 1 244 ? 8.766 -27.141 18.391 1 95.56 244 SER B CA 1
ATOM 9253 C C . SER B 1 244 ? 8.586 -26.438 17.047 1 95.56 244 SER B C 1
ATOM 9255 O O . SER B 1 244 ? 9.555 -26.203 16.328 1 95.56 244 SER B O 1
ATOM 9257 N N . VAL B 1 245 ? 7.379 -26.203 16.719 1 97 245 VAL B N 1
ATOM 9258 C CA . VAL B 1 245 ? 7.059 -25.609 15.43 1 97 245 VAL B CA 1
ATOM 9259 C C . VAL B 1 245 ? 7.25 -24.109 15.484 1 97 245 VAL B C 1
ATOM 9261 O O . VAL B 1 245 ? 6.828 -23.453 16.438 1 97 245 VAL B O 1
ATOM 9264 N N . VAL B 1 246 ? 7.922 -23.562 14.484 1 96.75 246 VAL B N 1
ATOM 9265 C CA . VAL B 1 246 ? 8.086 -22.109 14.344 1 96.75 246 VAL B CA 1
ATOM 9266 C C . VAL B 1 246 ? 7.113 -21.578 13.297 1 96.75 246 VAL B C 1
ATOM 9268 O O . VAL B 1 246 ? 6.531 -20.5 13.469 1 96.75 246 VAL B O 1
ATOM 9271 N N . ARG B 1 247 ? 7.035 -22.281 12.133 1 97.44 247 ARG B N 1
ATOM 9272 C CA . ARG B 1 247 ? 6.141 -21.938 11.031 1 97.44 247 ARG B CA 1
ATOM 9273 C C . ARG B 1 247 ? 5.52 -23.203 10.43 1 97.44 247 ARG B C 1
ATOM 9275 O O . ARG B 1 247 ? 6.078 -24.297 10.547 1 97.44 247 ARG B O 1
ATOM 9282 N N . TYR B 1 248 ? 4.363 -23 9.883 1 97.81 248 TYR B N 1
ATOM 9283 C CA . TYR B 1 248 ? 3.83 -24.125 9.109 1 97.81 248 TYR B CA 1
ATOM 9284 C C . TYR B 1 248 ? 3.273 -23.641 7.773 1 97.81 248 TYR B C 1
ATOM 9286 O O . TYR B 1 248 ? 3.025 -22.453 7.586 1 97.81 248 TYR B O 1
ATOM 9294 N N . PHE B 1 249 ? 3.211 -24.531 6.883 1 97.44 249 PHE B N 1
ATOM 9295 C CA . PHE B 1 249 ? 2.678 -24.375 5.535 1 97.44 249 PHE B CA 1
ATOM 9296 C C . PHE B 1 249 ? 1.831 -25.578 5.145 1 97.44 249 PHE B C 1
ATOM 9298 O O . PHE B 1 249 ? 2.23 -26.719 5.367 1 97.44 249 PHE B O 1
ATOM 9305 N N . SER B 1 250 ? 0.616 -25.281 4.625 1 98.06 250 SER B N 1
ATOM 9306 C CA . SER B 1 250 ? -0.249 -26.359 4.145 1 98.06 250 SER B CA 1
ATOM 9307 C C . SER B 1 250 ? -0.845 -26.016 2.781 1 98.06 250 SER B C 1
ATOM 9309 O O . SER B 1 250 ? -1.037 -24.844 2.459 1 98.06 250 SER B O 1
ATOM 9311 N N . LEU B 1 251 ? -0.977 -27 1.979 1 98 251 LEU B N 1
ATOM 9312 C CA . LEU B 1 251 ? -1.834 -26.875 0.805 1 98 251 LEU B CA 1
ATOM 9313 C C . LEU B 1 251 ? -3.229 -27.422 1.09 1 98 251 LEU B C 1
ATOM 9315 O O . LEU B 1 251 ? -3.391 -28.625 1.337 1 98 251 LEU B O 1
ATOM 9319 N N . VAL B 1 252 ? -4.152 -26.547 1.068 1 96.06 252 VAL B N 1
ATOM 9320 C CA . VAL B 1 252 ? -5.516 -26.906 1.449 1 96.06 252 VAL B CA 1
ATOM 9321 C C . VAL B 1 252 ? -6.406 -26.938 0.21 1 96.06 252 VAL B C 1
ATOM 9323 O O . VAL B 1 252 ? -6.035 -26.422 -0.845 1 96.06 252 VAL B O 1
ATOM 9326 N N . ARG B 1 253 ? -7.473 -27.641 0.32 1 94.19 253 ARG B N 1
ATOM 9327 C CA . ARG B 1 253 ? -8.523 -27.625 -0.696 1 94.19 253 ARG B CA 1
ATOM 9328 C C . ARG B 1 253 ? -9.375 -26.359 -0.577 1 94.19 253 ARG B C 1
ATOM 9330 O O . ARG B 1 253 ? -10.477 -26.406 -0.029 1 94.19 253 ARG B O 1
ATOM 9337 N N . VAL B 1 254 ? -8.945 -25.344 -1.201 1 89.38 254 VAL B N 1
ATOM 9338 C CA . VAL B 1 254 ? -9.703 -24.094 -1.155 1 89.38 254 VAL B CA 1
ATOM 9339 C C . VAL B 1 254 ? -11.117 -24.312 -1.689 1 89.38 254 VAL B C 1
ATOM 9341 O O . VAL B 1 254 ? -12.062 -23.641 -1.271 1 89.38 254 VAL B O 1
ATOM 9344 N N . SER B 1 255 ? -11.18 -25.125 -2.674 1 87.94 255 SER B N 1
ATOM 9345 C CA . SER B 1 255 ? -12.406 -25.688 -3.238 1 87.94 255 SER B CA 1
ATOM 9346 C C . SER B 1 255 ? -12.156 -27.078 -3.822 1 87.94 255 SER B C 1
ATOM 9348 O O . SER B 1 255 ? -11.023 -27.547 -3.857 1 87.94 255 SER B O 1
ATOM 9350 N N . SER B 1 256 ? -13.18 -27.656 -4.234 1 91.12 256 SER B N 1
ATOM 9351 C CA . SER B 1 256 ? -13.047 -29 -4.77 1 91.12 256 SER B CA 1
ATOM 9352 C C . SER B 1 256 ? -12.062 -29.047 -5.938 1 91.12 256 SER B C 1
ATOM 9354 O O . SER B 1 256 ? -11.336 -30.016 -6.113 1 91.12 256 SER B O 1
ATOM 9356 N N . PRO B 1 257 ? -12.047 -28.031 -6.809 1 93.56 257 PRO B N 1
ATOM 9357 C CA . PRO B 1 257 ? -11.164 -28.078 -7.977 1 93.56 257 PRO B CA 1
ATOM 9358 C C . PRO B 1 257 ? -9.758 -27.562 -7.68 1 93.56 257 PRO B C 1
ATOM 9360 O O . PRO B 1 257 ? -8.836 -27.781 -8.461 1 93.56 257 PRO B O 1
ATOM 9363 N N . TRP B 1 258 ? -9.609 -26.844 -6.559 1 94.56 258 TRP B N 1
ATOM 9364 C CA . TRP B 1 258 ? -8.383 -26.047 -6.457 1 94.56 258 TRP B CA 1
ATOM 9365 C C . TRP B 1 258 ? -7.727 -26.234 -5.098 1 94.56 258 TRP B C 1
ATOM 9367 O O . TRP B 1 258 ? -8.414 -26.328 -4.074 1 94.56 258 TRP B O 1
ATOM 9377 N N . LEU B 1 259 ? -6.395 -26.281 -5.141 1 96.19 259 LEU B N 1
ATOM 9378 C CA . LEU B 1 259 ? -5.578 -26.188 -3.934 1 96.19 259 LEU B CA 1
ATOM 9379 C C . LEU B 1 259 ? -5.082 -24.766 -3.721 1 96.19 259 LEU B C 1
ATOM 9381 O O . LEU B 1 259 ? -5.082 -23.953 -4.652 1 96.19 259 LEU B O 1
ATOM 9385 N N . GLY B 1 260 ? -4.742 -24.453 -2.557 1 95.25 260 GLY B N 1
ATOM 9386 C CA . GLY B 1 260 ? -4.145 -23.172 -2.203 1 95.25 260 GLY B CA 1
ATOM 9387 C C . GLY B 1 260 ? -3.346 -23.219 -0.914 1 95.25 260 GLY B C 1
ATOM 9388 O O . GLY B 1 260 ? -3.584 -24.078 -0.066 1 95.25 260 GLY B O 1
ATOM 9389 N N . PRO B 1 261 ? -2.459 -22.281 -0.704 1 96.56 261 PRO B N 1
ATOM 9390 C CA . PRO B 1 261 ? -1.581 -22.281 0.469 1 96.56 261 PRO B CA 1
ATOM 9391 C C . PRO B 1 261 ? -2.234 -21.656 1.698 1 96.56 261 PRO B C 1
ATOM 9393 O O . PRO B 1 261 ? -3.031 -20.719 1.57 1 96.56 261 PRO B O 1
ATOM 9396 N N . ARG B 1 262 ? -1.922 -22.219 2.896 1 94.31 262 ARG B N 1
ATOM 9397 C CA . ARG B 1 262 ? -2.199 -21.641 4.207 1 94.31 262 ARG B CA 1
ATOM 9398 C C . ARG B 1 262 ? -0.95 -21.641 5.082 1 94.31 262 ARG B C 1
ATOM 9400 O O . ARG B 1 262 ? -0.19 -22.609 5.09 1 94.31 262 ARG B O 1
ATOM 9407 N N . HIS B 1 263 ? -0.746 -20.484 5.711 1 94.81 263 HIS B N 1
ATOM 9408 C CA . HIS B 1 263 ? 0.435 -20.344 6.559 1 94.81 263 HIS B CA 1
ATOM 9409 C C . HIS B 1 263 ? 0.055 -19.906 7.969 1 94.81 263 HIS B C 1
ATOM 9411 O O . HIS B 1 263 ? -1.045 -19.406 8.188 1 94.81 263 HIS B O 1
ATOM 9417 N N . GLY B 1 264 ? 0.999 -20.188 8.859 1 92.44 264 GLY B N 1
ATOM 9418 C CA . GLY B 1 264 ? 0.874 -19.703 10.227 1 92.44 264 GLY B CA 1
ATOM 9419 C C . GLY B 1 264 ? 2.152 -19.859 11.031 1 92.44 264 GLY B C 1
ATOM 9420 O O . GLY B 1 264 ? 3.203 -20.188 10.477 1 92.44 264 GLY B O 1
ATOM 9421 N N . LYS B 1 265 ? 2.07 -19.578 12.281 1 92.38 265 LYS B N 1
ATOM 9422 C CA . LYS B 1 265 ? 3.234 -19.625 13.156 1 92.38 265 LYS B CA 1
ATOM 9423 C C . LYS B 1 265 ? 3.189 -20.859 14.062 1 92.38 265 LYS B C 1
ATOM 9425 O O . LYS B 1 265 ? 3.09 -21.984 13.578 1 92.38 265 LYS B O 1
ATOM 9430 N N . ASP B 1 266 ? 3.139 -20.641 15.352 1 91 266 ASP B N 1
ATOM 9431 C CA . ASP B 1 266 ? 3.359 -21.766 16.25 1 91 266 ASP B CA 1
ATOM 9432 C C . ASP B 1 266 ? 2.035 -22.422 16.656 1 91 266 ASP B C 1
ATOM 9434 O O . ASP B 1 266 ? 2.023 -23.422 17.359 1 91 266 ASP B O 1
ATOM 9438 N N . ASN B 1 267 ? 0.955 -21.922 16.234 1 90.38 267 ASN B N 1
ATOM 9439 C CA . ASN B 1 267 ? -0.35 -22.531 16.484 1 90.38 267 ASN B CA 1
ATOM 9440 C C . ASN B 1 267 ? -1.009 -23 15.188 1 90.38 267 ASN B C 1
ATOM 9442 O O . ASN B 1 267 ? -1.642 -22.219 14.484 1 90.38 267 ASN B O 1
ATOM 9446 N N . PHE B 1 268 ? -0.983 -24.312 15.031 1 95.25 268 PHE B N 1
ATOM 9447 C CA . PHE B 1 268 ? -1.507 -24.891 13.805 1 95.25 268 PHE B CA 1
ATOM 9448 C C . PHE B 1 268 ? -3.027 -24.812 13.773 1 95.25 268 PHE B C 1
ATOM 9450 O O . PHE B 1 268 ? -3.701 -25.344 14.672 1 95.25 268 PHE B O 1
ATOM 9457 N N . ARG B 1 269 ? -3.545 -24.125 12.781 1 89.25 269 ARG B N 1
ATOM 9458 C CA . ARG B 1 269 ? -4.984 -23.953 12.602 1 89.25 269 ARG B CA 1
ATOM 9459 C C . ARG B 1 269 ? -5.348 -23.891 11.125 1 89.25 269 ARG B C 1
ATOM 9461 O O . ARG B 1 269 ? -4.77 -23.094 10.375 1 89.25 269 ARG B O 1
ATOM 9468 N N . LEU B 1 270 ? -6.305 -24.766 10.727 1 90 270 LEU B N 1
ATOM 9469 C CA . LEU B 1 270 ? -6.809 -24.766 9.359 1 90 270 LEU B CA 1
ATOM 9470 C C . LEU B 1 270 ? -8.328 -24.609 9.344 1 90 270 LEU B C 1
ATOM 9472 O O . LEU B 1 270 ? -9.016 -25.141 10.219 1 90 270 LEU B O 1
ATOM 9476 N N . THR B 1 271 ? -8.75 -23.938 8.336 1 80.5 271 THR B N 1
ATOM 9477 C CA . THR B 1 271 ? -10.188 -23.844 8.109 1 80.5 271 THR B CA 1
ATOM 9478 C C . THR B 1 271 ? -10.625 -24.875 7.066 1 80.5 271 THR B C 1
ATOM 9480 O O . THR B 1 271 ? -11.727 -25.422 7.156 1 80.5 271 THR B O 1
ATOM 9483 N N . GLU B 1 272 ? -9.781 -25.172 6.102 1 88.69 272 GLU B N 1
ATOM 9484 C CA . GLU B 1 272 ? -10.07 -26.109 5.031 1 88.69 272 GLU B CA 1
ATOM 9485 C C . GLU B 1 272 ? -9.289 -27.406 5.207 1 88.69 272 GLU B C 1
ATOM 9487 O O . GLU B 1 272 ? -8.305 -27.438 5.949 1 88.69 272 GLU B O 1
ATOM 9492 N N . ASP B 1 273 ? -9.711 -28.406 4.48 1 94.06 273 ASP B N 1
ATOM 9493 C CA . ASP B 1 273 ? -8.977 -29.672 4.453 1 94.06 273 ASP B CA 1
ATOM 9494 C C . ASP B 1 273 ? -7.645 -29.516 3.719 1 94.06 273 ASP B C 1
ATOM 9496 O O . ASP B 1 273 ? -7.566 -28.812 2.703 1 94.06 273 ASP B O 1
ATOM 9500 N N . ALA B 1 274 ? -6.672 -30.156 4.297 1 97.62 274 ALA B N 1
ATOM 9501 C CA . ALA B 1 274 ? -5.352 -30.094 3.67 1 97.62 274 ALA B CA 1
ATOM 9502 C C . ALA B 1 274 ? -4.938 -31.453 3.119 1 97.62 274 ALA B C 1
ATOM 9504 O O . ALA B 1 274 ? -5.285 -32.5 3.686 1 97.62 274 ALA B O 1
ATOM 9505 N N . ILE B 1 275 ? -4.191 -31.469 2.049 1 97.75 275 ILE B N 1
ATOM 9506 C CA . ILE B 1 275 ? -3.645 -32.719 1.521 1 97.75 275 ILE B CA 1
ATOM 9507 C C . ILE B 1 275 ? -2.166 -32.812 1.891 1 97.75 275 ILE B C 1
ATOM 9509 O O . ILE B 1 275 ? -1.58 -33.906 1.808 1 97.75 275 ILE B O 1
ATOM 9513 N N . PHE B 1 276 ? -1.672 -31.672 2.191 1 95 276 PHE B N 1
ATOM 9514 C CA . PHE B 1 276 ? -0.251 -31.531 2.486 1 95 276 PHE B CA 1
ATOM 9515 C C . PHE B 1 276 ? -0.032 -30.562 3.641 1 95 276 PHE B C 1
ATOM 9517 O O . PHE B 1 276 ? -0.682 -29.516 3.713 1 95 276 PHE B O 1
ATOM 9524 N N . CYS B 1 277 ? 0.832 -30.969 4.723 1 98.31 277 CYS B N 1
ATOM 9525 C CA . CYS B 1 277 ? 1.235 -30.078 5.809 1 98.31 277 CYS B CA 1
ATOM 9526 C C . CYS B 1 277 ? 2.742 -30.125 6.02 1 98.31 277 CYS B C 1
ATOM 9528 O O . CYS B 1 277 ? 3.342 -31.203 5.996 1 98.31 277 CYS B O 1
ATOM 9530 N N . SER B 1 278 ? 3.279 -29 6.199 1 98.56 278 SER B N 1
ATOM 9531 C CA . SER B 1 278 ? 4.703 -28.891 6.492 1 98.56 278 SER B CA 1
ATOM 9532 C C . SER B 1 278 ? 4.953 -28 7.703 1 98.56 278 SER B C 1
ATOM 9534 O O . SER B 1 278 ? 4.293 -26.984 7.875 1 98.56 278 SER B O 1
ATOM 9536 N N . PHE B 1 279 ? 5.871 -28.453 8.578 1 98.44 279 PHE B N 1
ATOM 9537 C CA . PHE B 1 279 ? 6.207 -27.719 9.797 1 98.44 279 PHE B CA 1
ATOM 9538 C C . PHE B 1 279 ? 7.703 -27.453 9.883 1 98.44 279 PHE B C 1
ATOM 9540 O O . PHE B 1 279 ? 8.508 -28.391 9.836 1 98.44 279 PHE B O 1
ATOM 9547 N N . LEU B 1 280 ? 8.062 -26.219 9.938 1 97.69 280 LEU B N 1
ATOM 9548 C CA . LEU B 1 280 ? 9.438 -25.828 10.234 1 97.69 280 LEU B CA 1
ATOM 9549 C C . LEU B 1 280 ? 9.68 -25.797 11.734 1 97.69 280 LEU B C 1
ATOM 9551 O O . LEU B 1 280 ? 9 -25.062 12.461 1 97.69 280 LEU B O 1
ATOM 9555 N N . ARG B 1 281 ? 10.617 -26.531 12.133 1 96.5 281 ARG B N 1
ATOM 9556 C CA . ARG B 1 281 ? 10.898 -26.672 13.562 1 96.5 281 ARG B CA 1
ATOM 9557 C C . ARG B 1 281 ? 11.992 -25.688 13.992 1 96.5 281 ARG B C 1
ATOM 9559 O O . ARG B 1 281 ? 12.734 -25.172 13.148 1 96.5 281 ARG B O 1
ATOM 9566 N N . GLU B 1 282 ? 12.188 -25.562 15.281 1 95.12 282 GLU B N 1
ATOM 9567 C CA . GLU B 1 282 ? 13.18 -24.656 15.859 1 95.12 282 GLU B CA 1
ATOM 9568 C C . GLU B 1 282 ? 14.594 -25.141 15.562 1 95.12 282 GLU B C 1
ATOM 9570 O O . GLU B 1 282 ? 15.539 -24.344 15.547 1 95.12 282 GLU B O 1
ATOM 9575 N N . ASP B 1 283 ? 14.75 -26.406 15.328 1 92.62 283 ASP B N 1
ATOM 9576 C CA . ASP B 1 283 ? 16.078 -26.969 15.055 1 92.62 283 ASP B CA 1
ATOM 9577 C C . ASP B 1 283 ? 16.391 -26.953 13.562 1 92.62 283 ASP B C 1
ATOM 9579 O O . ASP B 1 283 ? 17.391 -27.516 13.117 1 92.62 283 ASP B O 1
ATOM 9583 N N . GLY B 1 284 ? 15.484 -26.438 12.758 1 92.69 284 GLY B N 1
ATOM 9584 C CA . GLY B 1 284 ? 15.719 -26.281 11.328 1 92.69 284 GLY B CA 1
ATOM 9585 C C . GLY B 1 284 ? 15.188 -27.438 10.5 1 92.69 284 GLY B C 1
ATOM 9586 O O . GLY B 1 284 ? 15.242 -27.406 9.266 1 92.69 284 GLY B O 1
ATOM 9587 N N . VAL B 1 285 ? 14.688 -28.406 11.156 1 94.56 285 VAL B N 1
ATOM 9588 C CA . VAL B 1 285 ? 14.188 -29.594 10.453 1 94.56 285 VAL B CA 1
ATOM 9589 C C . VAL B 1 285 ? 12.789 -29.312 9.906 1 94.56 285 VAL B C 1
ATOM 9591 O O . VAL B 1 285 ? 11.984 -28.641 10.555 1 94.56 285 VAL B O 1
ATOM 9594 N N . ASN B 1 286 ? 12.539 -29.797 8.711 1 96.5 286 ASN B N 1
ATOM 9595 C CA . ASN B 1 286 ? 11.219 -29.766 8.094 1 96.5 286 ASN B CA 1
ATOM 9596 C C . ASN B 1 286 ? 10.484 -31.094 8.25 1 96.5 286 ASN B C 1
ATOM 9598 O O . ASN B 1 286 ? 10.984 -32.125 7.844 1 96.5 286 ASN B O 1
ATOM 9602 N N . LEU B 1 287 ? 9.359 -31.031 8.906 1 98.12 287 LEU B N 1
ATOM 9603 C CA . LEU B 1 287 ? 8.469 -32.188 9.008 1 98.12 287 LEU B CA 1
ATOM 9604 C C . LEU B 1 287 ? 7.34 -32.094 7.988 1 98.12 287 LEU B C 1
ATOM 9606 O O . LEU B 1 287 ? 6.543 -31.141 8.031 1 98.12 287 LEU B O 1
ATOM 9610 N N . VAL B 1 288 ? 7.289 -33.062 7.094 1 98.44 288 VAL B N 1
ATOM 9611 C CA . VAL B 1 288 ? 6.32 -32.969 6.008 1 98.44 288 VAL B CA 1
ATOM 9612 C C . VAL B 1 288 ? 5.367 -34.188 6.082 1 98.44 288 VAL B C 1
ATOM 9614 O O . VAL B 1 288 ? 5.805 -35.312 6.242 1 98.44 288 VAL B O 1
ATOM 9617 N N . LEU B 1 289 ? 4.082 -33.906 6.055 1 98.75 289 LEU B N 1
ATOM 9618 C CA . LEU B 1 289 ? 3.039 -34.906 6.023 1 98.75 289 LEU B CA 1
ATOM 9619 C C . LEU B 1 289 ? 2.268 -34.844 4.711 1 98.75 289 LEU B C 1
ATOM 9621 O O . LEU B 1 289 ? 1.876 -33.781 4.258 1 98.75 289 LEU B O 1
ATOM 9625 N N . LEU B 1 290 ? 2.066 -36 4.098 1 98.62 290 LEU B N 1
ATOM 9626 C CA . LEU B 1 290 ? 1.299 -36.094 2.863 1 98.62 290 LEU B CA 1
ATOM 9627 C C . LEU B 1 290 ? 0.182 -37.125 3.008 1 98.62 290 LEU B C 1
ATOM 9629 O O . LEU B 1 290 ? 0.438 -38.281 3.346 1 98.62 290 LEU B O 1
ATOM 9633 N N . ALA B 1 291 ? -1.029 -36.688 2.805 1 98.5 291 ALA B N 1
ATOM 9634 C CA . ALA B 1 291 ? -2.18 -37.594 2.812 1 98.5 291 ALA B CA 1
ATOM 9635 C C . ALA B 1 291 ? -2.379 -38.25 1.445 1 98.5 291 ALA B C 1
ATOM 9637 O O . ALA B 1 291 ? -2.625 -37.531 0.455 1 98.5 291 ALA B O 1
ATOM 9638 N N . VAL B 1 292 ? -2.299 -39.5 1.372 1 97.56 292 VAL B N 1
ATOM 9639 C CA . VAL B 1 292 ? -2.43 -40.219 0.105 1 97.56 292 VAL B CA 1
ATOM 9640 C C . VAL B 1 292 ? -3.875 -40.688 -0.083 1 97.56 292 VAL B C 1
ATOM 9642 O O . VAL B 1 292 ? -4.418 -41.406 0.756 1 97.56 292 VAL B O 1
ATOM 9645 N N . SER B 1 293 ? -4.449 -40.312 -1.205 1 96.25 293 SER B N 1
ATOM 9646 C CA . SER B 1 293 ? -5.855 -40.625 -1.468 1 96.25 293 SER B CA 1
ATOM 9647 C C . SER B 1 293 ? -6.016 -41.531 -2.684 1 96.25 293 SER B C 1
ATOM 9649 O O . SER B 1 293 ? -5.09 -41.656 -3.486 1 96.25 293 SER B O 1
ATOM 9651 N N . GLY B 1 294 ? -7.156 -42.094 -2.83 1 91.5 294 GLY B N 1
ATOM 9652 C CA . GLY B 1 294 ? -7.508 -42.875 -4.008 1 91.5 294 GLY B CA 1
ATOM 9653 C C . GLY B 1 294 ? -7.184 -44.344 -3.863 1 91.5 294 GLY B C 1
ATOM 9654 O O . GLY B 1 294 ? -7.816 -45.188 -4.5 1 91.5 294 GLY B O 1
ATOM 9655 N N . VAL B 1 295 ? -6.23 -44.656 -3.018 1 90.75 295 VAL B N 1
ATOM 9656 C CA . VAL B 1 295 ? -5.879 -46.031 -2.756 1 90.75 295 VAL B CA 1
ATOM 9657 C C . VAL B 1 295 ? -7 -46.719 -1.963 1 90.75 295 VAL B C 1
ATOM 9659 O O . VAL B 1 295 ? -7.469 -46.156 -0.961 1 90.75 295 VAL B O 1
ATOM 9662 N N . ASN B 1 296 ? -7.438 -47.812 -2.457 1 90.38 296 ASN B N 1
ATOM 9663 C CA . ASN B 1 296 ? -8.539 -48.562 -1.851 1 90.38 296 ASN B CA 1
ATOM 9664 C C . ASN B 1 296 ? -9.805 -47.719 -1.755 1 90.38 296 ASN B C 1
ATOM 9666 O O . ASN B 1 296 ? -10.594 -47.906 -0.829 1 90.38 296 ASN B O 1
ATOM 9670 N N . ASP B 1 297 ? -9.914 -46.719 -2.594 1 94.31 297 ASP B N 1
ATOM 9671 C CA . ASP B 1 297 ? -11.086 -45.875 -2.688 1 94.31 297 ASP B CA 1
ATOM 9672 C C . ASP B 1 297 ? -11.297 -45.094 -1.393 1 94.31 297 ASP B C 1
ATOM 9674 O O . ASP B 1 297 ? -12.43 -44.969 -0.908 1 94.31 297 ASP B O 1
ATOM 9678 N N . ILE B 1 298 ? -10.234 -44.625 -0.795 1 96.38 298 ILE B N 1
ATOM 9679 C CA . ILE B 1 298 ? -10.289 -43.844 0.433 1 96.38 298 ILE B CA 1
ATOM 9680 C C . ILE B 1 298 ? -9.789 -42.438 0.16 1 96.38 298 ILE B C 1
ATOM 9682 O O . ILE B 1 298 ? -8.727 -42.25 -0.44 1 96.38 298 ILE B O 1
ATOM 9686 N N . LEU B 1 299 ? -10.578 -41.438 0.535 1 97.12 299 LEU B N 1
ATOM 9687 C CA . LEU B 1 299 ? -10.141 -40.062 0.573 1 97.12 299 LEU B CA 1
ATOM 9688 C C . LEU B 1 299 ? -9.531 -39.719 1.929 1 97.12 299 LEU B C 1
ATOM 9690 O O . LEU B 1 299 ? -10.18 -39.875 2.965 1 97.12 299 LEU B O 1
ATOM 9694 N N . THR B 1 300 ? -8.289 -39.312 1.982 1 98 300 THR B N 1
ATOM 9695 C CA . THR B 1 300 ? -7.582 -38.938 3.205 1 98 300 THR B CA 1
ATOM 9696 C C . THR B 1 300 ? -7.141 -37.5 3.156 1 98 300 THR B C 1
ATOM 9698 O O . THR B 1 300 ? -6.52 -37.062 2.184 1 98 300 THR B O 1
ATOM 9701 N N . VAL B 1 301 ? -7.492 -36.688 4.152 1 98.25 301 VAL B N 1
ATOM 9702 C CA . VAL B 1 301 ? -7.082 -35.281 4.242 1 98.25 301 VAL B CA 1
ATOM 9703 C C . VAL B 1 301 ? -6.703 -34.938 5.68 1 98.25 301 VAL B C 1
ATOM 9705 O O . VAL B 1 301 ? -6.91 -35.75 6.59 1 98.25 301 VAL B O 1
ATOM 9708 N N . PHE B 1 302 ? -6.07 -33.75 5.883 1 98.38 302 PHE B N 1
ATOM 9709 C CA . PHE B 1 302 ? -5.699 -33.281 7.211 1 98.38 302 PHE B CA 1
ATOM 9710 C C . PHE B 1 302 ? -6.621 -32.156 7.656 1 98.38 302 PHE B C 1
ATOM 9712 O O . PHE B 1 302 ? -7.109 -31.375 6.828 1 98.38 302 PHE B O 1
ATOM 9719 N N . GLN B 1 303 ? -6.859 -32.062 8.875 1 96.81 303 GLN B N 1
ATOM 9720 C CA . GLN B 1 303 ? -7.535 -30.953 9.562 1 96.81 303 GLN B CA 1
ATOM 9721 C C . GLN B 1 303 ? -6.781 -30.562 10.828 1 96.81 303 GLN B C 1
ATOM 9723 O O . GLN B 1 303 ? -5.762 -31.156 11.164 1 96.81 303 GLN B O 1
ATOM 9728 N N . SER B 1 304 ? -7.246 -29.469 11.453 1 95.19 304 SER B N 1
ATOM 9729 C CA . SER B 1 304 ? -6.617 -29.047 12.703 1 95.19 304 SER B CA 1
ATOM 9730 C C . SER B 1 304 ? -7.543 -29.281 13.891 1 95.19 304 SER B C 1
ATOM 9732 O O . SER B 1 304 ? -8.758 -29.109 13.781 1 95.19 304 SER B O 1
ATOM 9734 N N . GLY B 1 305 ? -6.906 -29.734 14.938 1 92.19 305 GLY B N 1
ATOM 9735 C CA . GLY B 1 305 ? -7.637 -29.844 16.188 1 92.19 305 GLY B CA 1
ATOM 9736 C C . GLY B 1 305 ? -7.66 -28.531 16.969 1 92.19 305 GLY B C 1
ATOM 9737 O O . GLY B 1 305 ? -7.098 -27.531 16.531 1 92.19 305 GLY B O 1
ATOM 9738 N N . GLU B 1 306 ? -8.281 -28.469 18.109 1 85.5 306 GLU B N 1
ATOM 9739 C CA . GLU B 1 306 ? -8.438 -27.281 18.938 1 85.5 306 GLU B CA 1
ATOM 9740 C C . GLU B 1 306 ? -7.113 -26.859 19.562 1 85.5 306 GLU B C 1
ATOM 9742 O O . GLU B 1 306 ? -6.895 -25.688 19.828 1 85.5 306 GLU B O 1
ATOM 9747 N N . ASN B 1 307 ? -6.293 -27.812 19.797 1 87.62 307 ASN B N 1
ATOM 9748 C CA . ASN B 1 307 ? -5.043 -27.516 20.484 1 87.62 307 ASN B CA 1
ATOM 9749 C C . ASN B 1 307 ? -3.85 -27.578 19.531 1 87.62 307 ASN B C 1
ATOM 9751 O O . ASN B 1 307 ? -2.746 -27.953 19.938 1 87.62 307 ASN B O 1
ATOM 9755 N N . GLY B 1 308 ? -4.082 -27.469 18.234 1 92 308 GLY B N 1
ATOM 9756 C CA . GLY B 1 308 ? -2.996 -27.438 17.266 1 92 308 GLY B CA 1
ATOM 9757 C C . GLY B 1 308 ? -2.604 -28.812 16.766 1 92 308 GLY B C 1
ATOM 9758 O O . GLY B 1 308 ? -1.571 -28.969 16.109 1 92 308 GLY B O 1
ATOM 9759 N N . ASP B 1 309 ? -3.379 -29.828 17 1 95.19 309 ASP B N 1
ATOM 9760 C CA . ASP B 1 309 ? -3.125 -31.188 16.531 1 95.19 309 ASP B CA 1
ATOM 9761 C C . ASP B 1 309 ? -3.438 -31.328 15.047 1 95.19 309 ASP B C 1
ATOM 9763 O O . ASP B 1 309 ? -4.32 -30.641 14.531 1 95.19 309 ASP B O 1
ATOM 9767 N N . VAL B 1 310 ? -2.654 -32.219 14.508 1 97.75 310 VAL B N 1
ATOM 9768 C CA . VAL B 1 310 ? -3.008 -32.625 13.148 1 97.75 310 VAL B CA 1
ATOM 9769 C C . VAL B 1 310 ? -4.016 -33.75 13.195 1 97.75 310 VAL B C 1
ATOM 9771 O O . VAL B 1 310 ? -3.789 -34.781 13.867 1 97.75 310 VAL B O 1
ATOM 9774 N N . LEU B 1 311 ? -5.121 -33.531 12.539 1 97.75 311 LEU B N 1
ATOM 9775 C CA . LEU B 1 311 ? -6.156 -34.562 12.453 1 97.75 311 LEU B CA 1
ATOM 9776 C C . LEU B 1 311 ? -6.195 -35.188 11.062 1 97.75 311 LEU B C 1
ATOM 9778 O O . LEU B 1 311 ? -6.066 -34.469 10.062 1 97.75 311 LEU B O 1
ATOM 9782 N N . ILE B 1 312 ? -6.277 -36.531 11.023 1 97.69 312 ILE B N 1
ATOM 9783 C CA . ILE B 1 312 ? -6.566 -37.219 9.773 1 97.69 312 ILE B CA 1
ATOM 9784 C C . ILE B 1 312 ? -8.078 -37.406 9.617 1 97.69 312 ILE B C 1
ATOM 9786 O O . ILE B 1 312 ? -8.75 -37.875 10.523 1 97.69 312 ILE B O 1
ATOM 9790 N N . SER B 1 313 ? -8.562 -36.906 8.578 1 97.88 313 SER B N 1
ATOM 9791 C CA . SER B 1 313 ? -9.945 -37.188 8.188 1 97.88 313 SER B CA 1
ATOM 9792 C C . SER B 1 313 ? -10 -38.062 6.953 1 97.88 313 SER B C 1
ATOM 9794 O O . SER B 1 313 ? -9.531 -37.688 5.883 1 97.88 313 SER B O 1
ATOM 9796 N N . ALA B 1 314 ? -10.57 -39.281 7.109 1 97.56 314 ALA B N 1
ATOM 9797 C CA . ALA B 1 314 ? -10.641 -40.25 6.027 1 97.56 314 ALA B CA 1
ATOM 9798 C C . ALA B 1 314 ? -12.086 -40.625 5.691 1 97.56 314 ALA B C 1
ATOM 9800 O O . ALA B 1 314 ? -12.922 -40.719 6.59 1 97.56 314 ALA B O 1
ATOM 9801 N N . LYS B 1 315 ? -12.367 -40.656 4.492 1 97.25 315 LYS B N 1
ATOM 9802 C CA . LYS B 1 315 ? -13.664 -41.062 3.973 1 97.25 315 LYS B CA 1
ATOM 9803 C C . LYS B 1 315 ? -13.539 -42.312 3.08 1 97.25 315 LYS B C 1
ATOM 9805 O O . LYS B 1 315 ? -12.836 -42.281 2.068 1 97.25 315 LYS B O 1
ATOM 9810 N N . SER B 1 316 ? -14.227 -43.406 3.418 1 97.19 316 SER B N 1
ATOM 9811 C CA . SER B 1 316 ? -14.117 -44.656 2.674 1 97.19 316 SER B CA 1
ATOM 9812 C C . SER B 1 316 ? -15.305 -44.844 1.729 1 97.19 316 SER B C 1
ATOM 9814 O O . SER B 1 316 ? -16.453 -44.812 2.156 1 97.19 316 SER B O 1
ATOM 9816 N N . ASP B 1 317 ? -15.023 -45.031 0.527 1 96.44 317 ASP B N 1
ATOM 9817 C CA . ASP B 1 317 ? -16.016 -45.438 -0.473 1 96.44 317 ASP B CA 1
ATOM 9818 C C . ASP B 1 317 ? -15.867 -46.906 -0.818 1 96.44 317 ASP B C 1
ATOM 9820 O O . ASP B 1 317 ? -16.516 -47.406 -1.751 1 96.44 317 ASP B O 1
ATOM 9824 N N . ASN B 1 318 ? -15 -47.562 -0.11 1 94.75 318 ASN B N 1
ATOM 9825 C CA . ASN B 1 318 ? -14.758 -48.969 -0.322 1 94.75 318 ASN B CA 1
ATOM 9826 C C . ASN B 1 318 ? -15.859 -49.812 0.3 1 94.75 318 ASN B C 1
ATOM 9828 O O . ASN B 1 318 ? -16.359 -49.5 1.382 1 94.75 318 ASN B O 1
ATOM 9832 N N . SER B 1 319 ? -16.219 -50.906 -0.435 1 92.94 319 SER B N 1
ATOM 9833 C CA . SER B 1 319 ? -17.25 -51.812 0.084 1 92.94 319 SER B CA 1
ATOM 9834 C C . SER B 1 319 ? -16.734 -52.625 1.268 1 92.94 319 SER B C 1
ATOM 9836 O O . SER B 1 319 ? -17.516 -53.062 2.111 1 92.94 319 SER B O 1
ATOM 9838 N N . GLU B 1 320 ? -15.492 -52.75 1.413 1 94.88 320 GLU B N 1
ATOM 9839 C CA . GLU B 1 320 ? -14.867 -53.531 2.484 1 94.88 320 GLU B CA 1
ATOM 9840 C C . GLU B 1 320 ? -14.008 -52.625 3.373 1 94.88 320 GLU B C 1
ATOM 9842 O O . GLU B 1 320 ? -13.617 -51.531 2.967 1 94.88 320 GLU B O 1
ATOM 9847 N N . ALA B 1 321 ? -13.828 -53.125 4.547 1 95.69 321 ALA B N 1
ATOM 9848 C CA . ALA B 1 321 ? -12.914 -52.438 5.445 1 95.69 321 ALA B CA 1
ATOM 9849 C C . ALA B 1 321 ? -11.516 -52.344 4.84 1 95.69 321 ALA B C 1
ATOM 9851 O O . ALA B 1 321 ? -11.055 -53.25 4.168 1 95.69 321 ALA B O 1
ATOM 9852 N N . SER B 1 322 ? -10.93 -51.281 5.035 1 95.19 322 SER B N 1
ATOM 9853 C CA . SER B 1 322 ? -9.602 -51.031 4.48 1 95.19 322 SER B CA 1
ATOM 9854 C C . SER B 1 322 ? -8.797 -50.094 5.383 1 95.19 322 SER B C 1
ATOM 9856 O O . SER B 1 322 ? -9.117 -49.938 6.562 1 95.19 322 SER B O 1
ATOM 9858 N N . LYS B 1 323 ? -7.652 -49.531 4.793 1 95.19 323 LYS B N 1
ATOM 9859 C CA . LYS B 1 323 ? -6.777 -48.656 5.578 1 95.19 323 LYS B CA 1
ATOM 9860 C C . LYS B 1 323 ? -6.512 -47.344 4.848 1 95.19 323 LYS B C 1
ATOM 9862 O O . LYS B 1 323 ? -6.379 -47.312 3.621 1 95.19 323 LYS B O 1
ATOM 9867 N N . PHE B 1 324 ? -6.535 -46.281 5.633 1 96.5 324 PHE B N 1
ATOM 9868 C CA . PHE B 1 324 ? -6.043 -45.031 5.059 1 96.5 324 PHE B CA 1
ATOM 9869 C C . PHE B 1 324 ? -4.52 -44.969 5.125 1 96.5 324 PHE B C 1
ATOM 9871 O O . PHE B 1 324 ? -3.896 -45.719 5.887 1 96.5 324 PHE B O 1
ATOM 9878 N N . HIS B 1 325 ? -3.865 -44.094 4.332 1 95.94 325 HIS B N 1
ATOM 9879 C CA . HIS B 1 325 ? -2.412 -44 4.23 1 95.94 325 HIS B CA 1
ATOM 9880 C C . HIS B 1 325 ? -1.94 -42.562 4.367 1 95.94 325 HIS B C 1
ATOM 9882 O O . HIS B 1 325 ? -2.492 -41.656 3.73 1 95.94 325 HIS B O 1
ATOM 9888 N N . VAL B 1 326 ? -0.992 -42.344 5.227 1 97.94 326 VAL B N 1
ATOM 9889 C CA . VAL B 1 326 ? -0.325 -41.031 5.406 1 97.94 326 VAL B CA 1
ATOM 9890 C C . VAL B 1 326 ? 1.189 -41.25 5.418 1 97.94 326 VAL B C 1
ATOM 9892 O O . VAL B 1 326 ? 1.688 -42.219 5.973 1 97.94 326 VAL B O 1
ATOM 9895 N N . LEU B 1 327 ? 1.874 -40.406 4.75 1 98.38 327 LEU B N 1
ATOM 9896 C CA . LEU B 1 327 ? 3.332 -40.469 4.742 1 98.38 327 LEU B CA 1
ATOM 9897 C C . LEU B 1 327 ? 3.914 -39.25 5.488 1 98.38 327 LEU B C 1
ATOM 9899 O O . LEU B 1 327 ? 3.383 -38.156 5.402 1 98.38 327 LEU B O 1
ATOM 9903 N N . VAL B 1 328 ? 4.969 -39.5 6.238 1 98.44 328 VAL B N 1
ATOM 9904 C CA . VAL B 1 328 ? 5.641 -38.438 7.008 1 98.44 328 VAL B CA 1
ATOM 9905 C C . VAL B 1 328 ? 7.148 -38.5 6.754 1 98.44 328 VAL B C 1
ATOM 9907 O O . VAL B 1 328 ? 7.734 -39.594 6.746 1 98.44 328 VAL B O 1
ATOM 9910 N N . SER B 1 329 ? 7.75 -37.406 6.508 1 98.12 329 SER B N 1
ATOM 9911 C CA . SER B 1 329 ? 9.203 -37.344 6.344 1 98.12 329 SER B CA 1
ATOM 9912 C C . SER B 1 329 ? 9.805 -36.188 7.117 1 98.12 329 SER B C 1
ATOM 9914 O O . SER B 1 329 ? 9.117 -35.188 7.402 1 98.12 329 SER B O 1
ATOM 9916 N N . ALA B 1 330 ? 11.023 -36.25 7.531 1 96.69 330 ALA B N 1
ATOM 9917 C CA . ALA B 1 330 ? 11.797 -35.219 8.18 1 96.69 330 ALA B CA 1
ATOM 9918 C C . ALA B 1 330 ? 13.148 -35 7.488 1 96.69 330 ALA B C 1
ATOM 9920 O O . ALA B 1 330 ? 13.828 -36 7.16 1 96.69 330 ALA B O 1
ATOM 9921 N N . ALA B 1 331 ? 13.461 -33.812 7.191 1 94.69 331 ALA B N 1
ATOM 9922 C CA . ALA B 1 331 ? 14.734 -33.469 6.578 1 94.69 331 ALA B CA 1
ATOM 9923 C C . ALA B 1 331 ? 15.117 -32.031 6.875 1 94.69 331 ALA B C 1
ATOM 9925 O O . ALA B 1 331 ? 14.258 -31.219 7.219 1 94.69 331 ALA B O 1
ATOM 9926 N N . GLU B 1 332 ? 16.344 -31.703 6.715 1 91.06 332 GLU B N 1
ATOM 9927 C CA . GLU B 1 332 ? 16.797 -30.328 6.914 1 91.06 332 GLU B CA 1
ATOM 9928 C C . GLU B 1 332 ? 16.359 -29.438 5.758 1 91.06 332 GLU B C 1
ATOM 9930 O O . GLU B 1 332 ? 16.172 -28.234 5.938 1 91.06 332 GLU B O 1
ATOM 9935 N N . ASN B 1 333 ? 16.297 -30.047 4.652 1 91.5 333 ASN B N 1
ATOM 9936 C CA . ASN B 1 333 ? 15.852 -29.344 3.453 1 91.5 333 ASN B CA 1
ATOM 9937 C C . ASN B 1 333 ? 14.422 -29.703 3.082 1 91.5 333 ASN B C 1
ATOM 9939 O O . ASN B 1 333 ? 14.086 -30.891 2.99 1 91.5 333 ASN B O 1
ATOM 9943 N N . PHE B 1 334 ? 13.562 -28.781 2.906 1 95.62 334 PHE B N 1
ATOM 9944 C CA . PHE B 1 334 ? 12.148 -28.984 2.607 1 95.62 334 PHE B CA 1
ATOM 9945 C C . PHE B 1 334 ? 11.977 -29.859 1.368 1 95.62 334 PHE B C 1
ATOM 9947 O O . PHE B 1 334 ? 11.141 -30.766 1.349 1 95.62 334 PHE B O 1
ATOM 9954 N N . GLU B 1 335 ? 12.758 -29.547 0.318 1 93.94 335 GLU B N 1
ATOM 9955 C CA . GLU B 1 335 ? 12.602 -30.25 -0.949 1 93.94 335 GLU B CA 1
ATOM 9956 C C . GLU B 1 335 ? 12.984 -31.734 -0.808 1 93.94 335 GLU B C 1
ATOM 9958 O O . GLU B 1 335 ? 12.406 -32.594 -1.466 1 93.94 335 GLU B O 1
ATOM 9963 N N . VAL B 1 336 ? 13.945 -31.953 0.044 1 94.06 336 VAL B N 1
ATOM 9964 C CA . VAL B 1 336 ? 14.328 -33.344 0.316 1 94.06 336 VAL B CA 1
ATOM 9965 C C . VAL B 1 336 ? 13.188 -34.062 1.023 1 94.06 336 VAL B C 1
ATOM 9967 O O . VAL B 1 336 ? 12.836 -35.188 0.665 1 94.06 336 VAL B O 1
ATOM 9970 N N . ALA B 1 337 ? 12.641 -33.406 1.967 1 96.81 337 ALA B N 1
ATOM 9971 C CA . ALA B 1 337 ? 11.508 -34 2.682 1 96.81 337 ALA B CA 1
ATOM 9972 C C . ALA B 1 337 ? 10.328 -34.219 1.741 1 96.81 337 ALA B C 1
ATOM 9974 O O . ALA B 1 337 ? 9.664 -35.25 1.815 1 96.81 337 ALA B O 1
ATOM 9975 N N . MET B 1 338 ? 10.055 -33.312 0.883 1 96.88 338 MET B N 1
ATOM 9976 C CA . MET B 1 338 ? 8.953 -33.406 -0.075 1 96.88 338 MET B CA 1
ATOM 9977 C C . MET B 1 338 ? 9.195 -34.531 -1.06 1 96.88 338 MET B C 1
ATOM 9979 O O . MET B 1 338 ? 8.281 -35.312 -1.364 1 96.88 338 MET B O 1
ATOM 9983 N N . SER B 1 339 ? 10.414 -34.656 -1.562 1 96.06 339 SER B N 1
ATOM 9984 C CA . SER B 1 339 ? 10.75 -35.75 -2.488 1 96.06 339 SER B CA 1
ATOM 9985 C C . SER B 1 339 ? 10.539 -37.094 -1.846 1 96.06 339 SER B C 1
ATOM 9987 O O . SER B 1 339 ? 10.039 -38.031 -2.49 1 96.06 339 SER B O 1
ATOM 9989 N N . ALA B 1 340 ? 10.875 -37.156 -0.579 1 96.81 340 ALA B N 1
ATOM 9990 C CA . ALA B 1 340 ? 10.758 -38.406 0.135 1 96.81 340 ALA B CA 1
ATOM 9991 C C . ALA B 1 340 ? 9.312 -38.906 0.166 1 96.81 340 ALA B C 1
ATOM 9993 O O . ALA B 1 340 ? 9.031 -40.062 -0.135 1 96.81 340 ALA B O 1
ATOM 9994 N N . VAL B 1 341 ? 8.438 -38.062 0.479 1 97.75 341 VAL B N 1
ATOM 9995 C CA . VAL B 1 341 ? 7.043 -38.469 0.632 1 97.75 341 VAL B CA 1
ATOM 9996 C C . VAL B 1 341 ? 6.418 -38.688 -0.742 1 97.75 341 VAL B C 1
ATOM 9998 O O . VAL B 1 341 ? 5.535 -39.531 -0.892 1 97.75 341 VAL B O 1
ATOM 10001 N N . VAL B 1 342 ? 6.723 -37.969 -1.771 1 96.5 342 VAL B N 1
ATOM 10002 C CA . VAL B 1 342 ? 6.105 -38.094 -3.088 1 96.5 342 VAL B CA 1
ATOM 10003 C C . VAL B 1 342 ? 6.594 -39.406 -3.746 1 96.5 342 VAL B C 1
ATOM 10005 O O . VAL B 1 342 ? 5.809 -40.125 -4.352 1 96.5 342 VAL B O 1
ATOM 10008 N N . TYR B 1 343 ? 7.895 -39.688 -3.625 1 94.69 343 TYR B N 1
ATOM 10009 C CA . TYR B 1 343 ? 8.43 -40.906 -4.207 1 94.69 343 TYR B CA 1
ATOM 10010 C C . TYR B 1 343 ? 7.812 -42.125 -3.551 1 94.69 343 TYR B C 1
ATOM 10012 O O . TYR B 1 343 ? 7.492 -43.094 -4.23 1 94.69 343 TYR B O 1
ATOM 10020 N N . GLU B 1 344 ? 7.672 -42.031 -2.281 1 95.94 344 GLU B N 1
ATOM 10021 C CA . GLU B 1 344 ? 7.02 -43.156 -1.594 1 95.94 344 GLU B CA 1
ATOM 10022 C C . GLU B 1 344 ? 5.551 -43.25 -1.994 1 95.94 344 GLU B C 1
ATOM 10024 O O . GLU B 1 344 ? 5.008 -44.344 -2.104 1 95.94 344 GLU B O 1
ATOM 10029 N N . ALA B 1 345 ? 4.891 -42.156 -2.176 1 96.56 345 ALA B N 1
ATOM 10030 C CA . ALA B 1 345 ? 3.492 -42.156 -2.594 1 96.56 345 ALA B CA 1
ATOM 10031 C C . ALA B 1 345 ? 3.316 -42.875 -3.938 1 96.56 345 ALA B C 1
ATOM 10033 O O . ALA B 1 345 ? 2.309 -43.531 -4.164 1 96.56 345 ALA B O 1
ATOM 10034 N N . ARG B 1 346 ? 4.246 -42.719 -4.844 1 94.19 346 ARG B N 1
ATOM 10035 C CA . ARG B 1 346 ? 4.203 -43.375 -6.141 1 94.19 346 ARG B CA 1
ATOM 10036 C C . ARG B 1 346 ? 4.203 -44.906 -5.973 1 94.19 346 ARG B C 1
ATOM 10038 O O . ARG B 1 346 ? 3.529 -45.625 -6.723 1 94.19 346 ARG B O 1
ATOM 10045 N N . LYS B 1 347 ? 4.871 -45.344 -4.918 1 92.06 347 LYS B N 1
ATOM 10046 C CA . LYS B 1 347 ? 4.918 -46.781 -4.637 1 92.06 347 LYS B CA 1
ATOM 10047 C C . LYS B 1 347 ? 3.602 -47.281 -4.043 1 92.06 347 LYS B C 1
ATOM 10049 O O . LYS B 1 347 ? 3.162 -48.375 -4.332 1 92.06 347 LYS B O 1
ATOM 10054 N N . VAL B 1 348 ? 3.1 -46.438 -3.225 1 92.19 348 VAL B N 1
ATOM 10055 C CA . VAL B 1 348 ? 1.862 -46.781 -2.543 1 92.19 348 VAL B CA 1
ATOM 10056 C C . VAL B 1 348 ? 0.733 -46.938 -3.561 1 92.19 348 VAL B C 1
ATOM 10058 O O . VAL B 1 348 ? -0.107 -47.844 -3.445 1 92.19 348 VAL B O 1
ATOM 10061 N N . VAL B 1 349 ? 0.627 -46.188 -4.551 1 90.06 349 VAL B N 1
ATOM 10062 C CA . VAL B 1 349 ? -0.448 -46.156 -5.535 1 90.06 349 VAL B CA 1
ATOM 10063 C C . VAL B 1 349 ? -0.247 -47.281 -6.555 1 90.06 349 VAL B C 1
ATOM 10065 O O . VAL B 1 349 ? -1.217 -47.812 -7.098 1 90.06 349 VAL B O 1
ATOM 10068 N N . ARG B 1 350 ? 0.876 -47.688 -6.992 1 76.69 350 ARG B N 1
ATOM 10069 C CA . ARG B 1 350 ? 1.114 -48.812 -7.922 1 76.69 350 ARG B CA 1
ATOM 10070 C C . ARG B 1 350 ? 1.967 -49.875 -7.277 1 76.69 350 ARG B C 1
ATOM 10072 O O . ARG B 1 350 ? 3.18 -49.938 -7.496 1 76.69 350 ARG B O 1
ATOM 10079 N N . PRO B 1 351 ? 1.226 -50.656 -6.359 1 51.25 351 PRO B N 1
ATOM 10080 C CA . PRO B 1 351 ? 2.066 -51.656 -5.664 1 51.25 351 PRO B CA 1
ATOM 10081 C C . PRO B 1 351 ? 2.736 -52.625 -6.617 1 51.25 351 PRO B C 1
ATOM 10083 O O . PRO B 1 351 ? 3.844 -53.094 -6.348 1 51.25 351 PRO B O 1
ATOM 10086 N N . PHE B 1 352 ? 1.98 -53.375 -7.633 1 41.66 352 PHE B N 1
ATOM 10087 C CA . PHE B 1 352 ? 2.473 -54.562 -8.359 1 41.66 352 PHE B CA 1
ATOM 10088 C C . PHE B 1 352 ? 3.441 -54.125 -9.461 1 41.66 352 PHE B C 1
ATOM 10090 O O . PHE B 1 352 ? 3.621 -54.844 -10.445 1 41.66 352 PHE B O 1
ATOM 10097 N N . ALA B 1 353 ? 3.775 -53.062 -9.727 1 42.88 353 ALA B N 1
ATOM 10098 C CA . ALA B 1 353 ? 4.855 -52.938 -10.703 1 42.88 353 ALA B CA 1
ATOM 10099 C C . ALA B 1 353 ? 6.051 -53.812 -10.289 1 42.88 353 ALA B C 1
ATOM 10101 O O . ALA B 1 353 ? 6.633 -53.594 -9.227 1 42.88 353 ALA B O 1
ATOM 10102 N N . ASP B 1 354 ? 6.004 -55.031 -10.625 1 35.66 354 ASP B N 1
ATOM 10103 C CA . ASP B 1 354 ? 7.086 -56.031 -10.547 1 35.66 354 ASP B CA 1
ATOM 10104 C C . ASP B 1 354 ? 8.445 -55.344 -10.758 1 35.66 354 ASP B C 1
ATOM 10106 O O . ASP B 1 354 ? 8.672 -54.719 -11.781 1 35.66 354 ASP B O 1
ATOM 10110 N N . ALA B 1 355 ? 9.164 -55.125 -9.82 1 38.19 355 ALA B N 1
ATOM 10111 C CA . ALA B 1 355 ? 10.562 -54.688 -9.805 1 38.19 355 ALA B CA 1
ATOM 10112 C C . ALA B 1 355 ? 11.367 -55.438 -10.867 1 38.19 355 ALA B C 1
ATOM 10114 O O . ALA B 1 355 ? 12.562 -55.156 -11.047 1 38.19 355 ALA B O 1
ATOM 10115 N N . SER B 1 356 ? 11 -56.719 -11.25 1 31.8 356 SER B N 1
ATOM 10116 C CA . SER B 1 356 ? 11.953 -57.469 -12.039 1 31.8 356 SER B CA 1
ATOM 10117 C C . SER B 1 356 ? 12.336 -56.75 -13.328 1 31.8 356 SER B C 1
ATOM 10119 O O . SER B 1 356 ? 13.508 -56.719 -13.711 1 31.8 356 SER B O 1
ATOM 10121 N N . HIS B 1 357 ? 11.367 -56.875 -14.445 1 30.77 357 HIS B N 1
ATOM 10122 C CA . HIS B 1 357 ? 11.852 -56.625 -15.797 1 30.77 357 HIS B CA 1
ATOM 10123 C C . HIS B 1 357 ? 12 -55.125 -16.047 1 30.77 357 HIS B C 1
ATOM 10125 O O . HIS B 1 357 ? 12.211 -54.688 -17.172 1 30.77 357 HIS B O 1
ATOM 10131 N N . LEU B 1 358 ? 11.234 -54.25 -15.305 1 31.52 358 LEU B N 1
ATOM 10132 C CA . LEU B 1 358 ? 11.586 -52.938 -15.758 1 31.52 358 LEU B CA 1
ATOM 10133 C C . LEU B 1 358 ? 13.031 -52.594 -15.398 1 31.52 358 LEU B C 1
ATOM 10135 O O . LEU B 1 358 ? 13.422 -52.656 -14.234 1 31.52 358 LEU B O 1
ATOM 10139 N N . ASP B 1 359 ? 13.945 -53.062 -16.281 1 29.23 359 ASP B N 1
ATOM 10140 C CA . ASP B 1 359 ? 15.273 -52.438 -16.281 1 29.23 359 ASP B CA 1
ATOM 10141 C C . ASP B 1 359 ? 15.203 -51 -15.828 1 29.23 359 ASP B C 1
ATOM 10143 O O . ASP B 1 359 ? 14.859 -50.094 -16.609 1 29.23 359 ASP B O 1
ATOM 10147 N N . LEU B 1 360 ? 14.648 -50.781 -14.719 1 30.75 360 LEU B N 1
ATOM 10148 C CA . LEU B 1 360 ? 14.531 -49.562 -13.945 1 30.75 360 LEU B CA 1
ATOM 10149 C C . LEU B 1 360 ? 15.812 -48.75 -14.016 1 30.75 360 LEU B C 1
ATOM 10151 O O . LEU B 1 360 ? 15.984 -47.781 -13.266 1 30.75 360 LEU B O 1
ATOM 10155 N N . GLU B 1 361 ? 16.891 -49.438 -14.5 1 29.19 361 GLU B N 1
ATOM 10156 C CA . GLU B 1 361 ? 18.078 -48.594 -14.453 1 29.19 361 GLU B CA 1
ATOM 10157 C C . GLU B 1 361 ? 17.781 -47.188 -14.961 1 29.19 361 GLU B C 1
ATOM 10159 O O . GLU B 1 361 ? 18.297 -46.219 -14.422 1 29.19 361 GLU B O 1
ATOM 10164 N N . ASP B 1 362 ? 17.312 -47.188 -16.281 1 29.8 362 ASP B N 1
ATOM 10165 C CA . ASP B 1 362 ? 17.5 -45.938 -16.984 1 29.8 362 ASP B CA 1
ATOM 10166 C C . ASP B 1 362 ? 16.453 -44.906 -16.547 1 29.8 362 ASP B C 1
ATOM 10168 O O . ASP B 1 362 ? 16.656 -43.719 -16.703 1 29.8 362 ASP B O 1
ATOM 10172 N N . SER B 1 363 ? 15 -45.281 -16.5 1 29.94 363 SER B N 1
ATOM 10173 C CA . SER B 1 363 ? 14.055 -44.188 -16.703 1 29.94 363 SER B CA 1
ATOM 10174 C C . SER B 1 363 ? 13.578 -43.625 -15.367 1 29.94 363 SER B C 1
ATOM 10176 O O . SER B 1 363 ? 12.523 -43 -15.297 1 29.94 363 SER B O 1
ATOM 10178 N N . VAL B 1 364 ? 13.805 -44.25 -14.297 1 31.77 364 VAL B N 1
ATOM 10179 C CA . VAL B 1 364 ? 13.234 -43.562 -13.133 1 31.77 364 VAL B CA 1
ATOM 10180 C C . VAL B 1 364 ? 13.664 -42.094 -13.117 1 31.77 364 VAL B C 1
ATOM 10182 O O . VAL B 1 364 ? 14.859 -41.812 -13.07 1 31.77 364 VAL B O 1
ATOM 10185 N N . PRO B 1 365 ? 12.789 -41.312 -13.609 1 31.42 365 PRO B N 1
ATOM 10186 C CA . PRO B 1 365 ? 13.25 -39.938 -13.477 1 31.42 365 PRO B CA 1
ATOM 10187 C C . PRO B 1 365 ? 13.727 -39.594 -12.07 1 31.42 365 PRO B C 1
ATOM 10189 O O . PRO B 1 365 ? 13.109 -40.031 -11.086 1 31.42 365 PRO B O 1
ATOM 10192 N N . LEU B 1 366 ? 15.031 -39.562 -11.797 1 31.72 366 LEU B N 1
ATOM 10193 C CA . LEU B 1 366 ? 15.68 -39.094 -10.586 1 31.72 366 LEU B CA 1
ATOM 10194 C C . LEU B 1 366 ? 14.805 -38.094 -9.859 1 31.72 366 LEU B C 1
ATOM 10196 O O . LEU B 1 366 ? 13.953 -37.438 -10.477 1 31.72 366 LEU B O 1
ATOM 10200 N N . SER B 1 367 ? 14.633 -38.125 -8.461 1 30.98 367 SER B N 1
ATOM 10201 C CA . SER B 1 367 ? 14.141 -37.156 -7.5 1 30.98 367 SER B CA 1
ATOM 10202 C C . SER B 1 367 ? 14.156 -35.75 -8.094 1 30.98 367 SER B C 1
ATOM 10204 O O . SER B 1 367 ? 14.945 -35.438 -8.992 1 30.98 367 SER B O 1
ATOM 10206 N N . PRO B 1 368 ? 13.078 -35.094 -8.117 1 37.47 368 PRO B N 1
ATOM 10207 C CA . PRO B 1 368 ? 13.344 -33.781 -8.711 1 37.47 368 PRO B CA 1
ATOM 10208 C C . PRO B 1 368 ? 14.766 -33.281 -8.453 1 37.47 368 PRO B C 1
ATOM 10210 O O . PRO B 1 368 ? 15.203 -33.219 -7.297 1 37.47 368 PRO B O 1
ATOM 10213 N N . PRO B 1 369 ? 15.711 -33.625 -9.266 1 37.59 369 PRO B N 1
ATOM 10214 C CA . PRO B 1 369 ? 17.109 -33.219 -9.047 1 37.59 369 PRO B CA 1
ATOM 10215 C C . PRO B 1 369 ? 17.234 -31.797 -8.531 1 37.59 369 PRO B C 1
ATOM 10217 O O . PRO B 1 369 ? 16.297 -31 -8.68 1 37.59 369 PRO B O 1
ATOM 10220 N N . GLY B 1 370 ? 18.047 -31.656 -7.547 1 41.44 370 GLY B N 1
ATOM 10221 C CA . GLY B 1 370 ? 18.453 -30.297 -7.188 1 41.44 370 GLY B CA 1
ATOM 10222 C C . GLY B 1 370 ? 18.375 -29.328 -8.352 1 41.44 370 GLY B C 1
ATOM 10223 O O . GLY B 1 370 ? 18.234 -29.734 -9.5 1 41.44 370 GLY B O 1
ATOM 10224 N N . ASP B 1 371 ? 17.984 -28.156 -8.055 1 44.12 371 ASP B N 1
ATOM 10225 C CA . ASP B 1 371 ? 17.812 -27.109 -9.047 1 44.12 371 ASP B CA 1
ATOM 10226 C C . ASP B 1 371 ? 18.719 -27.328 -10.258 1 44.12 371 ASP B C 1
ATOM 10228 O O . ASP B 1 371 ? 18.484 -26.766 -11.328 1 44.12 371 ASP B O 1
ATOM 10232 N N . ASP B 1 372 ? 19.828 -28.125 -10.086 1 39.34 372 ASP B N 1
ATOM 10233 C CA . ASP B 1 372 ? 20.797 -28.234 -11.172 1 39.34 372 ASP B CA 1
ATOM 10234 C C . ASP B 1 372 ? 20.578 -29.516 -11.977 1 39.34 372 ASP B C 1
ATOM 10236 O O . ASP B 1 372 ? 21.344 -29.828 -12.891 1 39.34 372 ASP B O 1
ATOM 10240 N N . MET B 1 373 ? 19.797 -30.375 -11.422 1 36.41 373 MET B N 1
ATOM 10241 C CA . MET B 1 373 ? 19.797 -31.609 -12.188 1 36.41 373 MET B CA 1
ATOM 10242 C C . MET B 1 373 ? 18.734 -31.562 -13.281 1 36.41 373 MET B C 1
ATOM 10244 O O . MET B 1 373 ? 17.531 -31.641 -13 1 36.41 373 MET B O 1
ATOM 10248 N N . VAL B 1 374 ? 18.875 -30.891 -14.141 1 39.31 374 VAL B N 1
ATOM 10249 C CA . VAL B 1 374 ? 18.047 -30.984 -15.344 1 39.31 374 VAL B CA 1
ATOM 10250 C C . VAL B 1 374 ? 18.297 -32.312 -16.031 1 39.31 374 VAL B C 1
ATOM 10252 O O . VAL B 1 374 ? 19.438 -32.625 -16.406 1 39.31 374 VAL B O 1
ATOM 10255 N N . LEU B 1 375 ? 17.578 -33.406 -15.75 1 33.06 375 LEU B N 1
ATOM 10256 C CA . LEU B 1 375 ? 17.703 -34.562 -16.609 1 33.06 375 LEU B CA 1
ATOM 10257 C C . LEU B 1 375 ? 17.516 -34.188 -18.078 1 33.06 375 LEU B C 1
ATOM 10259 O O . LEU B 1 375 ? 16.406 -33.844 -18.484 1 33.06 375 LEU B O 1
ATOM 10263 N N . VAL B 1 376 ? 18.484 -33.688 -18.594 1 34.38 376 VAL B N 1
ATOM 10264 C CA . VAL B 1 376 ? 18.469 -33.562 -20.047 1 34.38 376 VAL B CA 1
ATOM 10265 C C . VAL B 1 376 ? 18.312 -34.938 -20.688 1 34.38 376 VAL B C 1
ATOM 10267 O O . VAL B 1 376 ? 19.219 -35.781 -20.578 1 34.38 376 VAL B O 1
ATOM 10270 N N . GLU B 1 377 ? 17.344 -35.594 -20.578 1 33.09 377 GLU B N 1
ATOM 10271 C CA . GLU B 1 377 ? 17.25 -36.875 -21.312 1 33.09 377 GLU B CA 1
ATOM 10272 C C . GLU B 1 377 ? 18.047 -36.812 -22.609 1 33.09 377 GLU B C 1
ATOM 10274 O O . GLU B 1 377 ? 18.672 -37.781 -23 1 33.09 377 GLU B O 1
ATOM 10279 N N . LYS B 1 378 ? 17.438 -36.188 -23.781 1 37.44 378 LYS B N 1
ATOM 10280 C CA . LYS B 1 378 ? 17.703 -36.688 -25.125 1 37.44 378 LYS B CA 1
ATOM 10281 C C . LYS B 1 378 ? 19.172 -36.531 -25.5 1 37.44 378 LYS B C 1
ATOM 10283 O O . LYS B 1 378 ? 19.875 -35.719 -24.891 1 37.44 378 LYS B O 1
ATOM 10288 N N . ASP B 1 379 ? 19.547 -36.969 -26.531 1 32.66 379 ASP B N 1
ATOM 10289 C CA . ASP B 1 379 ? 20.719 -37 -27.391 1 32.66 379 ASP B CA 1
ATOM 10290 C C . ASP B 1 379 ? 21.281 -35.594 -27.625 1 32.66 379 ASP B C 1
ATOM 10292 O O . ASP B 1 379 ? 20.578 -34.719 -28.172 1 32.66 379 ASP B O 1
ATOM 10296 N N . PRO B 1 380 ? 22.297 -35.219 -26.953 1 38.78 380 PRO B N 1
ATOM 10297 C CA . PRO B 1 380 ? 22.969 -33.938 -27.203 1 38.78 380 PRO B CA 1
ATOM 10298 C C . PRO B 1 380 ? 22.859 -33.5 -28.656 1 38.78 380 PRO B C 1
ATOM 10300 O O . PRO B 1 380 ? 23.078 -32.312 -28.969 1 38.78 380 PRO B O 1
ATOM 10303 N N . SER B 1 381 ? 22.859 -34.438 -29.594 1 40.16 381 SER B N 1
ATOM 10304 C CA . SER B 1 381 ? 22.828 -34.125 -31.016 1 40.16 381 SER B CA 1
ATOM 10305 C C . SER B 1 381 ? 21.406 -33.781 -31.469 1 40.16 381 SER B C 1
ATOM 10307 O O . SER B 1 381 ? 21.203 -33.375 -32.625 1 40.16 381 SER B O 1
ATOM 10309 N N . ALA B 1 382 ? 20.469 -34.031 -30.578 1 47.59 382 ALA B N 1
ATOM 10310 C CA . ALA B 1 382 ? 19.094 -33.875 -31.078 1 47.59 382 ALA B CA 1
ATOM 10311 C C . ALA B 1 382 ? 18.703 -32.375 -31.094 1 47.59 382 ALA B C 1
ATOM 10313 O O . ALA B 1 382 ? 18.938 -31.656 -30.125 1 47.59 382 ALA B O 1
ATOM 10314 N N . GLN B 1 383 ? 18.375 -31.828 -32.188 1 56.19 383 GLN B N 1
ATOM 10315 C CA . GLN B 1 383 ? 17.875 -30.469 -32.438 1 56.19 383 GLN B CA 1
ATOM 10316 C C . GLN B 1 383 ? 16.609 -30.188 -31.625 1 56.19 383 GLN B C 1
ATOM 10318 O O . GLN B 1 383 ? 15.812 -31.094 -31.375 1 56.19 383 GLN B O 1
ATOM 10323 N N . TRP B 1 384 ? 16.578 -29.016 -31.062 1 67.81 384 TRP B N 1
ATOM 10324 C CA . TRP B 1 384 ? 15.398 -28.562 -30.344 1 67.81 384 TRP B CA 1
ATOM 10325 C C . TRP B 1 384 ? 14.172 -28.531 -31.25 1 67.81 384 TRP B C 1
ATOM 10327 O O . TRP B 1 384 ? 14.258 -28.109 -32.406 1 67.81 384 TRP B O 1
ATOM 10337 N N . LEU B 1 385 ? 13.023 -29.219 -30.812 1 65.06 385 LEU B N 1
ATOM 10338 C CA . LEU B 1 385 ? 11.758 -29.156 -31.531 1 65.06 385 LEU B CA 1
ATOM 10339 C C . LEU B 1 385 ? 10.68 -28.516 -30.656 1 65.06 385 LEU B C 1
ATOM 10341 O O . LEU B 1 385 ? 10.484 -28.922 -29.516 1 65.06 385 LEU B O 1
ATOM 10345 N N . SER B 1 386 ? 10.125 -27.484 -31.219 1 77.56 386 SER B N 1
ATOM 10346 C CA . SER B 1 386 ? 9.062 -26.797 -30.484 1 77.56 386 SER B CA 1
ATOM 10347 C C . SER B 1 386 ? 7.871 -27.719 -30.25 1 77.56 386 SER B C 1
ATOM 10349 O O . SER B 1 386 ? 7.477 -28.469 -31.156 1 77.56 386 SER B O 1
ATOM 10351 N N . GLU B 1 387 ? 7.387 -27.672 -29.047 1 85.12 387 GLU B N 1
ATOM 10352 C CA . GLU B 1 387 ? 6.164 -28.391 -28.672 1 85.12 387 GLU B CA 1
ATOM 10353 C C . GLU B 1 387 ? 4.973 -27.438 -28.609 1 85.12 387 GLU B C 1
ATOM 10355 O O . GLU B 1 387 ? 5.141 -26.219 -28.672 1 85.12 387 GLU B O 1
ATOM 10360 N N . TRP B 1 388 ? 3.865 -28.094 -28.625 1 89.62 388 TRP B N 1
ATOM 10361 C CA . TRP B 1 388 ? 2.643 -27.297 -28.594 1 89.62 388 TRP B CA 1
ATOM 10362 C C . TRP B 1 388 ? 2.635 -26.344 -27.406 1 89.62 388 TRP B C 1
ATOM 10364 O O . TRP B 1 388 ? 2.119 -25.219 -27.5 1 89.62 388 TRP B O 1
ATOM 10374 N N . ILE B 1 389 ? 3.281 -26.719 -26.297 1 94.38 389 ILE B N 1
ATOM 10375 C CA . ILE B 1 389 ? 3.291 -25.922 -25.078 1 94.38 389 ILE B CA 1
ATOM 10376 C C . ILE B 1 389 ? 4.23 -24.734 -25.25 1 94.38 389 ILE B C 1
ATOM 10378 O O . ILE B 1 389 ? 4.195 -23.781 -24.469 1 94.38 389 ILE B O 1
ATOM 10382 N N . ASP B 1 390 ? 5.047 -24.688 -26.234 1 95.38 390 ASP B N 1
ATOM 10383 C CA . ASP B 1 390 ? 6.012 -23.625 -26.469 1 95.38 390 ASP B CA 1
ATOM 10384 C C . ASP B 1 390 ? 5.391 -22.484 -27.266 1 95.38 390 ASP B C 1
ATOM 10386 O O . ASP B 1 390 ? 5.941 -21.375 -27.312 1 95.38 390 ASP B O 1
ATOM 10390 N N . GLY B 1 391 ? 4.289 -22.75 -27.906 1 96.94 391 GLY B N 1
ATOM 10391 C CA . GLY B 1 391 ? 3.662 -21.734 -28.75 1 96.94 391 GLY B CA 1
ATOM 10392 C C . GLY B 1 391 ? 2.816 -20.75 -27.953 1 96.94 391 GLY B C 1
ATOM 10393 O O . GLY B 1 391 ? 2.133 -21.141 -27 1 96.94 391 GLY B O 1
ATOM 10394 N N . LEU B 1 392 ? 2.93 -19.469 -28.344 1 97.94 392 LEU B N 1
ATOM 10395 C CA . LEU B 1 392 ? 2.016 -18.5 -27.75 1 97.94 392 LEU B CA 1
ATOM 10396 C C . LEU B 1 392 ? 0.564 -18.875 -28.031 1 97.94 392 LEU B C 1
ATOM 10398 O O . LEU B 1 392 ? 0.216 -19.188 -29.172 1 97.94 392 LEU B O 1
ATOM 10402 N N . THR B 1 393 ? -0.256 -18.828 -27.047 1 98.38 393 THR B N 1
ATOM 10403 C CA . THR B 1 393 ? -1.623 -19.312 -27.172 1 98.38 393 THR B CA 1
ATOM 10404 C C . THR B 1 393 ? -2.627 -18.219 -26.875 1 98.38 393 THR B C 1
ATOM 10406 O O . THR B 1 393 ? -2.393 -17.391 -25.984 1 98.38 393 THR B O 1
ATOM 10409 N N . TYR B 1 394 ? -3.674 -18.125 -27.656 1 98.44 394 TYR B N 1
ATOM 10410 C CA . TYR B 1 394 ? -4.793 -17.234 -27.391 1 98.44 394 TYR B CA 1
ATOM 10411 C C . TYR B 1 394 ? -6.012 -18.016 -26.906 1 98.44 394 TYR B C 1
ATOM 10413 O O . TYR B 1 394 ? -6.371 -19.031 -27.5 1 98.44 394 TYR B O 1
ATOM 10421 N N . CYS B 1 395 ? -6.59 -17.672 -25.828 1 98.19 395 CYS B N 1
ATOM 10422 C CA . CYS B 1 395 ? -7.812 -18.266 -25.281 1 98.19 395 CYS B CA 1
ATOM 10423 C C . CYS B 1 395 ? -8.961 -17.266 -25.328 1 98.19 395 CYS B C 1
ATOM 10425 O O . CYS B 1 395 ? -8.797 -16.094 -24.969 1 98.19 395 CYS B O 1
ATOM 10427 N N . THR B 1 396 ? -10.164 -17.641 -25.656 1 97.69 396 THR B N 1
ATOM 10428 C CA . THR B 1 396 ? -11.273 -16.75 -25.969 1 97.69 396 THR B CA 1
ATOM 10429 C C . THR B 1 396 ? -12.016 -16.344 -24.703 1 97.69 396 THR B C 1
ATOM 10431 O O . THR B 1 396 ? -12.836 -15.422 -24.719 1 97.69 396 THR B O 1
ATOM 10434 N N . TRP B 1 397 ? -11.773 -16.891 -23.531 1 94.25 397 TRP B N 1
ATOM 10435 C CA . TRP B 1 397 ? -12.656 -16.844 -22.375 1 94.25 397 TRP B CA 1
ATOM 10436 C C . TRP B 1 397 ? -12.836 -15.414 -21.891 1 94.25 397 TRP B C 1
ATOM 10438 O O . TRP B 1 397 ? -13.922 -14.836 -22.016 1 94.25 397 TRP B O 1
ATOM 10448 N N . ASN B 1 398 ? -11.82 -14.719 -21.5 1 91.06 398 ASN B N 1
ATOM 10449 C CA . ASN B 1 398 ? -11.992 -13.375 -20.953 1 91.06 398 ASN B CA 1
ATOM 10450 C C . ASN B 1 398 ? -12.125 -12.336 -22.062 1 91.06 398 ASN B C 1
ATOM 10452 O O . ASN B 1 398 ? -12.812 -11.328 -21.891 1 91.06 398 ASN B O 1
ATOM 10456 N N . GLY B 1 399 ? -11.523 -12.555 -23.188 1 93.38 399 GLY B N 1
ATOM 10457 C CA . GLY B 1 399 ? -11.484 -11.57 -24.25 1 93.38 399 GLY B CA 1
ATOM 10458 C C . GLY B 1 399 ? -12.789 -11.484 -25.031 1 93.38 399 GLY B C 1
ATOM 10459 O O . GLY B 1 399 ? -13.219 -10.398 -25.406 1 93.38 399 GLY B O 1
ATOM 10460 N N . LEU B 1 400 ? -13.383 -12.703 -25.281 1 94.12 400 LEU B N 1
ATOM 10461 C CA . LEU B 1 400 ? -14.562 -12.734 -26.141 1 94.12 400 LEU B CA 1
ATOM 10462 C C . LEU B 1 400 ? -15.82 -13.055 -25.344 1 94.12 400 LEU B C 1
ATOM 10464 O O . LEU B 1 400 ? -16.938 -12.766 -25.781 1 94.12 400 LEU B O 1
ATOM 10468 N N . GLY B 1 401 ? -15.664 -13.719 -24.219 1 89.44 401 GLY B N 1
ATOM 10469 C CA . GLY B 1 401 ? -16.812 -14.086 -23.422 1 89.44 401 GLY B CA 1
ATOM 10470 C C . GLY B 1 401 ? -17.453 -15.391 -23.859 1 89.44 401 GLY B C 1
ATOM 10471 O O . GLY B 1 401 ? -16.969 -16.062 -24.766 1 89.44 401 GLY B O 1
ATOM 10472 N N . GLN B 1 402 ? -18.578 -15.75 -23.25 1 87.69 402 GLN B N 1
ATOM 10473 C CA . GLN B 1 402 ? -19.219 -17.047 -23.406 1 87.69 402 GLN B CA 1
ATOM 10474 C C . GLN B 1 402 ? -20.125 -17.078 -24.641 1 87.69 402 GLN B C 1
ATOM 10476 O O . GLN B 1 402 ? -20.438 -18.156 -25.156 1 87.69 402 GLN B O 1
ATOM 10481 N N . ASP B 1 403 ? -20.578 -15.922 -25.109 1 90.62 403 ASP B N 1
ATOM 10482 C CA . ASP B 1 403 ? -21.406 -15.867 -26.297 1 90.62 403 ASP B CA 1
ATOM 10483 C C . ASP B 1 403 ? -20.562 -15.906 -27.562 1 90.62 403 ASP B C 1
ATOM 10485 O O . ASP B 1 403 ? -20.547 -14.945 -28.344 1 90.62 403 ASP B O 1
ATOM 10489 N N . LEU B 1 404 ? -20.062 -17.125 -27.875 1 95 404 LEU B N 1
ATOM 10490 C CA . LEU B 1 404 ? -19.078 -17.266 -28.938 1 95 404 LEU B CA 1
ATOM 10491 C C . LEU B 1 404 ? -19.75 -17.5 -30.281 1 95 404 LEU B C 1
ATOM 10493 O O . LEU B 1 404 ? -20.734 -18.234 -30.359 1 95 404 LEU B O 1
ATOM 10497 N N . THR B 1 405 ? -19.234 -16.891 -31.297 1 96.69 405 THR B N 1
ATOM 10498 C CA . THR B 1 405 ? -19.625 -17.125 -32.688 1 96.69 405 THR B CA 1
ATOM 10499 C C . THR B 1 405 ? -18.391 -17.219 -33.562 1 96.69 405 THR B C 1
ATOM 10501 O O . THR B 1 405 ? -17.312 -16.766 -33.188 1 96.69 405 THR B O 1
ATOM 10504 N N . GLU B 1 406 ? -18.578 -17.922 -34.688 1 97.25 406 GLU B N 1
ATOM 10505 C CA . GLU B 1 406 ? -17.516 -17.969 -35.688 1 97.25 406 GLU B CA 1
ATOM 10506 C C . GLU B 1 406 ? -17.016 -16.578 -36.031 1 97.25 406 GLU B C 1
ATOM 10508 O O . GLU B 1 406 ? -15.812 -16.344 -36.094 1 97.25 406 GLU B O 1
ATOM 10513 N N . GLU B 1 407 ? -17.906 -15.656 -36.125 1 96.44 407 GLU B N 1
ATOM 10514 C CA . GLU B 1 407 ? -17.578 -14.289 -36.531 1 96.44 407 GLU B CA 1
ATOM 10515 C C . GLU B 1 407 ? -16.703 -13.617 -35.469 1 96.44 407 GLU B C 1
ATOM 10517 O O . GLU B 1 407 ? -15.727 -12.945 -35.781 1 96.44 407 GLU B O 1
ATOM 10522 N N . LYS B 1 408 ? -17.078 -13.742 -34.219 1 96.75 408 LYS B N 1
ATOM 10523 C CA . LYS B 1 408 ? -16.328 -13.141 -33.125 1 96.75 408 LYS B CA 1
ATOM 10524 C C . LYS B 1 408 ? -14.898 -13.695 -33.062 1 96.75 408 LYS B C 1
ATOM 10526 O O . LYS B 1 408 ? -13.945 -12.953 -32.844 1 96.75 408 LYS B O 1
ATOM 10531 N N . ILE B 1 409 ? -14.766 -14.953 -33.281 1 98.12 409 ILE B N 1
ATOM 10532 C CA . ILE B 1 409 ? -13.469 -15.609 -33.219 1 98.12 409 ILE B CA 1
ATOM 10533 C C . ILE B 1 409 ? -12.594 -15.109 -34.375 1 98.12 409 ILE B C 1
ATOM 10535 O O . ILE B 1 409 ? -11.445 -14.719 -34.156 1 98.12 409 ILE B O 1
ATOM 10539 N N . LEU B 1 410 ? -13.164 -15.109 -35.594 1 97.69 410 LEU B N 1
ATOM 10540 C CA . LEU B 1 410 ? -12.414 -14.664 -36.75 1 97.69 410 LEU B CA 1
ATOM 10541 C C . LEU B 1 410 ? -12.016 -13.195 -36.625 1 97.69 410 LEU B C 1
ATOM 10543 O O . LEU B 1 410 ? -10.906 -12.812 -37 1 97.69 410 LEU B O 1
ATOM 10547 N N . ARG B 1 411 ? -12.922 -12.445 -36.062 1 96.75 411 ARG B N 1
ATOM 10548 C CA . ARG B 1 411 ? -12.625 -11.031 -35.844 1 96.75 411 ARG B CA 1
ATOM 10549 C C . ARG B 1 411 ? -11.477 -10.859 -34.875 1 96.75 411 ARG B C 1
ATOM 10551 O O . ARG B 1 411 ? -10.633 -9.977 -35.031 1 96.75 411 ARG B O 1
ATOM 10558 N N . ALA B 1 412 ? -11.5 -11.578 -33.812 1 97.69 412 ALA B N 1
ATOM 10559 C CA . ALA B 1 412 ? -10.43 -11.508 -32.844 1 97.69 412 ALA B CA 1
ATOM 10560 C C . ALA B 1 412 ? -9.086 -11.891 -33.438 1 97.69 412 ALA B C 1
ATOM 10562 O O . ALA B 1 412 ? -8.07 -11.242 -33.188 1 97.69 412 ALA B O 1
ATOM 10563 N N . LEU B 1 413 ? -9.07 -12.914 -34.25 1 98.19 413 LEU B N 1
ATOM 10564 C CA . LEU B 1 413 ? -7.84 -13.375 -34.906 1 98.19 413 LEU B CA 1
ATOM 10565 C C . LEU B 1 413 ? -7.344 -12.367 -35.938 1 98.19 413 LEU B C 1
ATOM 10567 O O . LEU B 1 413 ? -6.137 -12.156 -36.062 1 98.19 413 LEU B O 1
ATOM 10571 N N . ASP B 1 414 ? -8.297 -11.734 -36.594 1 97.12 414 ASP B N 1
ATOM 10572 C CA . ASP B 1 414 ? -7.941 -10.664 -37.5 1 97.12 414 ASP B CA 1
ATOM 10573 C C . ASP B 1 414 ? -7.266 -9.508 -36.781 1 97.12 414 ASP B C 1
ATOM 10575 O O . ASP B 1 414 ? -6.316 -8.906 -37.281 1 97.12 414 ASP B O 1
ATOM 10579 N N . SER B 1 415 ? -7.855 -9.242 -35.656 1 96.56 415 SER B N 1
ATOM 10580 C CA . SER B 1 415 ? -7.281 -8.172 -34.844 1 96.56 415 SER B CA 1
ATOM 10581 C C . SER B 1 415 ? -5.855 -8.508 -34.438 1 96.56 415 SER B C 1
ATOM 10583 O O . SER B 1 415 ? -4.977 -7.645 -34.438 1 96.56 415 SER B O 1
ATOM 10585 N N . LEU B 1 416 ? -5.594 -9.68 -34 1 97.5 416 LEU B N 1
ATOM 10586 C CA . LEU B 1 416 ? -4.246 -10.102 -33.656 1 97.5 416 LEU B CA 1
ATOM 10587 C C . LEU B 1 416 ? -3.297 -9.969 -34.844 1 97.5 416 LEU B C 1
ATOM 10589 O O . LEU B 1 416 ? -2.211 -9.398 -34.719 1 97.5 416 LEU B O 1
ATOM 10593 N N . LYS B 1 417 ? -3.771 -10.445 -35.938 1 96.19 417 LYS B N 1
ATOM 10594 C CA . LYS B 1 417 ? -2.971 -10.383 -37.156 1 96.19 417 LYS B CA 1
ATOM 10595 C C . LYS B 1 417 ? -2.668 -8.938 -37.531 1 96.19 417 LYS B C 1
ATOM 10597 O O . LYS B 1 417 ? -1.532 -8.609 -37.906 1 96.19 417 LYS B O 1
ATOM 10602 N N . ALA B 1 418 ? -3.66 -8.156 -37.438 1 96 418 ALA B N 1
ATOM 10603 C CA . ALA B 1 418 ? -3.52 -6.746 -37.812 1 96 418 ALA B CA 1
ATOM 10604 C C . ALA B 1 418 ? -2.492 -6.051 -36.906 1 96 418 ALA B C 1
ATOM 10606 O O . ALA B 1 418 ? -1.853 -5.082 -37.344 1 96 418 ALA B O 1
ATOM 10607 N N . ASN B 1 419 ? -2.35 -6.555 -35.75 1 95.12 419 ASN B N 1
ATOM 10608 C CA . ASN B 1 419 ? -1.402 -5.961 -34.812 1 95.12 419 ASN B CA 1
ATOM 10609 C C . ASN B 1 419 ? -0.071 -6.707 -34.812 1 95.12 419 ASN B C 1
ATOM 10611 O O . ASN B 1 419 ? 0.771 -6.488 -33.969 1 95.12 419 ASN B O 1
ATOM 10615 N N . GLY B 1 420 ? 0.102 -7.605 -35.719 1 94.19 420 GLY B N 1
ATOM 10616 C CA . GLY B 1 420 ? 1.357 -8.32 -35.875 1 94.19 420 GLY B CA 1
ATOM 10617 C C . GLY B 1 420 ? 1.559 -9.391 -34.812 1 94.19 420 GLY B C 1
ATOM 10618 O O . GLY B 1 420 ? 2.689 -9.805 -34.562 1 94.19 420 GLY B O 1
ATOM 10619 N N . ILE B 1 421 ? 0.562 -9.797 -34.188 1 96.88 421 ILE B N 1
ATOM 10620 C CA . ILE B 1 421 ? 0.627 -10.836 -33.156 1 96.88 421 ILE B CA 1
ATOM 10621 C C . ILE B 1 421 ? 0.306 -12.195 -33.781 1 96.88 421 ILE B C 1
ATOM 10623 O O . ILE B 1 421 ? -0.829 -12.438 -34.188 1 96.88 421 ILE B O 1
ATOM 10627 N N . ASN B 1 422 ? 1.271 -13.047 -33.875 1 96.06 422 ASN B N 1
ATOM 10628 C CA . ASN B 1 422 ? 1.096 -14.375 -34.469 1 96.06 422 ASN B CA 1
ATOM 10629 C C . ASN B 1 422 ? 1.056 -15.461 -33.406 1 96.06 422 ASN B C 1
ATOM 10631 O O . ASN B 1 422 ? 2.1 -15.969 -32.969 1 96.06 422 ASN B O 1
ATOM 10635 N N . ILE B 1 423 ? -0.086 -15.898 -33.094 1 97.69 423 ILE B N 1
ATOM 10636 C CA . ILE B 1 423 ? -0.223 -16.984 -32.125 1 97.69 423 ILE B CA 1
ATOM 10637 C C . ILE B 1 423 ? -0.053 -18.328 -32.812 1 97.69 423 ILE B C 1
ATOM 10639 O O . ILE B 1 423 ? -0.205 -18.422 -34.031 1 97.69 423 ILE B O 1
ATOM 10643 N N . VAL B 1 424 ? 0.257 -19.297 -32.031 1 97.88 424 VAL B N 1
ATOM 10644 C CA . VAL B 1 424 ? 0.482 -20.625 -32.562 1 97.88 424 VAL B CA 1
ATOM 10645 C C . VAL B 1 424 ? -0.716 -21.516 -32.25 1 97.88 424 VAL B C 1
ATOM 10647 O O . VAL B 1 424 ? -1.067 -22.406 -33.031 1 97.88 424 VAL B O 1
ATOM 10650 N N . ASN B 1 425 ? -1.3 -21.344 -31.078 1 98.12 425 ASN B N 1
ATOM 10651 C CA . ASN B 1 425 ? -2.445 -22.125 -30.641 1 98.12 425 ASN B CA 1
ATOM 10652 C C . ASN B 1 425 ? -3.652 -21.25 -30.344 1 98.12 425 ASN B C 1
ATOM 10654 O O . ASN B 1 425 ? -3.498 -20.125 -29.859 1 98.12 425 ASN B O 1
ATOM 10658 N N . LEU B 1 426 ? -4.816 -21.766 -30.688 1 98.56 426 LEU B N 1
ATOM 10659 C CA . LEU B 1 426 ? -6.082 -21.141 -30.312 1 98.56 426 LEU B CA 1
ATOM 10660 C C . LEU B 1 426 ? -6.914 -22.062 -29.438 1 98.56 426 LEU B C 1
ATOM 10662 O O . LEU B 1 426 ? -7.078 -23.25 -29.766 1 98.56 426 LEU B O 1
ATOM 10666 N N . ILE B 1 427 ? -7.383 -21.594 -28.344 1 98.5 427 ILE B N 1
ATOM 10667 C CA . ILE B 1 427 ? -8.328 -22.328 -27.516 1 98.5 427 ILE B CA 1
ATOM 10668 C C . ILE B 1 427 ? -9.711 -21.672 -27.609 1 98.5 427 ILE B C 1
ATOM 10670 O O . ILE B 1 427 ? -9.922 -20.562 -27.125 1 98.5 427 ILE B O 1
ATOM 10674 N N . ILE B 1 428 ? -10.578 -22.344 -28.297 1 98.5 428 ILE B N 1
ATOM 10675 C CA . ILE B 1 428 ? -11.992 -21.969 -28.25 1 98.5 428 ILE B CA 1
ATOM 10676 C C . ILE B 1 428 ? -12.609 -22.422 -26.938 1 98.5 428 ILE B C 1
ATOM 10678 O O . ILE B 1 428 ? -12.969 -23.594 -26.797 1 98.5 428 ILE B O 1
ATOM 10682 N N . ASP B 1 429 ? -12.789 -21.531 -26.047 1 97.69 429 ASP B N 1
ATOM 10683 C CA . ASP B 1 429 ? -13.227 -21.859 -24.703 1 97.69 429 ASP B CA 1
ATOM 10684 C C . ASP B 1 429 ? -14.742 -22.062 -24.641 1 97.69 429 ASP B C 1
ATOM 10686 O O . ASP B 1 429 ? -15.391 -22.188 -25.688 1 97.69 429 ASP B O 1
ATOM 10690 N N . ASP B 1 430 ? -15.312 -22.188 -23.469 1 95.62 430 ASP B N 1
ATOM 10691 C CA . ASP B 1 430 ? -16.719 -22.453 -23.234 1 95.62 430 ASP B CA 1
ATOM 10692 C C . ASP B 1 430 ? -17.609 -21.547 -24.062 1 95.62 430 ASP B C 1
ATOM 10694 O O . ASP B 1 430 ? -17.328 -20.344 -24.188 1 95.62 430 ASP B O 1
ATOM 10698 N N . GLY B 1 431 ? -18.641 -22.109 -24.656 1 94.31 431 GLY B N 1
ATOM 10699 C CA . GLY B 1 431 ? -19.609 -21.297 -25.375 1 94.31 431 GLY B CA 1
ATOM 10700 C C . GLY B 1 431 ? -19.922 -21.844 -26.766 1 94.31 431 GLY B C 1
ATOM 10701 O O . GLY B 1 431 ? -20.875 -21.391 -27.406 1 94.31 431 GLY B O 1
ATOM 10702 N N . TRP B 1 432 ? -19.203 -22.922 -27.234 1 96.94 432 TRP B N 1
ATOM 10703 C CA . TRP B 1 432 ? -19.375 -23.453 -28.594 1 96.94 432 TRP B CA 1
ATOM 10704 C C . TRP B 1 432 ? -20.344 -24.625 -28.594 1 96.94 432 TRP B C 1
ATOM 10706 O O . TRP B 1 432 ? -20.891 -24.984 -29.641 1 96.94 432 TRP B O 1
ATOM 10716 N N . GLN B 1 433 ? -20.672 -25.312 -27.5 1 96.44 433 GLN B N 1
ATOM 10717 C CA . GLN B 1 433 ? -21.375 -26.594 -27.391 1 96.44 433 GLN B CA 1
ATOM 10718 C C . GLN B 1 433 ? -22.875 -26.406 -27.625 1 96.44 433 GLN B C 1
ATOM 10720 O O . GLN B 1 433 ? -23.406 -25.312 -27.406 1 96.44 433 GLN B O 1
ATOM 10725 N N . THR B 1 434 ? -23.484 -27.484 -28.094 1 97 434 THR B N 1
ATOM 10726 C CA . THR B 1 434 ? -24.953 -27.547 -28.172 1 97 434 THR B CA 1
ATOM 10727 C C . THR B 1 434 ? -25.531 -28.109 -26.875 1 97 434 THR B C 1
ATOM 10729 O O . THR B 1 434 ? -25.406 -29.312 -26.609 1 97 434 THR B O 1
ATOM 10732 N N . ASN B 1 435 ? -26.172 -27.281 -26.141 1 96 435 ASN B N 1
ATOM 10733 C CA . ASN B 1 435 ? -26.734 -27.656 -24.859 1 96 435 ASN B CA 1
ATOM 10734 C C . ASN B 1 435 ? -28.25 -27.484 -24.828 1 96 435 ASN B C 1
ATOM 10736 O O . ASN B 1 435 ? -28.812 -26.828 -25.703 1 96 435 ASN B O 1
ATOM 10740 N N . ASP B 1 436 ? -28.875 -28.078 -23.938 1 94.88 436 ASP B N 1
ATOM 10741 C CA . ASP B 1 436 ? -30.281 -27.828 -23.688 1 94.88 436 ASP B CA 1
ATOM 10742 C C . ASP B 1 436 ? -30.484 -26.625 -22.766 1 94.88 436 ASP B C 1
ATOM 10744 O O . ASP B 1 436 ? -29.516 -25.922 -22.453 1 94.88 436 ASP B O 1
ATOM 10748 N N . ASN B 1 437 ? -31.766 -26.234 -22.5 1 89.25 437 ASN B N 1
ATOM 10749 C CA . ASN B 1 437 ? -32.125 -25.172 -21.562 1 89.25 437 ASN B CA 1
ATOM 10750 C C . ASN B 1 437 ? -31.438 -23.859 -21.891 1 89.25 437 ASN B C 1
ATOM 10752 O O . ASN B 1 437 ? -30.828 -23.25 -21.016 1 89.25 437 ASN B O 1
ATOM 10756 N N . ASP B 1 438 ? -31.516 -23.547 -23.109 1 85.31 438 ASP B N 1
ATOM 10757 C CA . ASP B 1 438 ? -30.906 -22.297 -23.562 1 85.31 438 ASP B CA 1
ATOM 10758 C C . ASP B 1 438 ? -31.406 -21.109 -22.75 1 85.31 438 ASP B C 1
ATOM 10760 O O . ASP B 1 438 ? -32.594 -20.984 -22.5 1 85.31 438 ASP B O 1
ATOM 10764 N N . GLY B 1 439 ? -30.484 -20.266 -22.297 1 80.44 439 GLY B N 1
ATOM 10765 C CA . GLY B 1 439 ? -30.859 -19.062 -21.562 1 80.44 439 GLY B CA 1
ATOM 10766 C C . GLY B 1 439 ? -30.859 -19.266 -20.062 1 80.44 439 GLY B C 1
ATOM 10767 O O . GLY B 1 439 ? -30.875 -18.281 -19.297 1 80.44 439 GLY B O 1
ATOM 10768 N N . GLU B 1 440 ? -30.828 -20.484 -19.672 1 85.81 440 GLU B N 1
ATOM 10769 C CA . GLU B 1 440 ? -30.766 -20.75 -18.25 1 85.81 440 GLU B CA 1
ATOM 10770 C C . GLU B 1 440 ? -29.328 -20.719 -17.734 1 85.81 440 GLU B C 1
ATOM 10772 O O . GLU B 1 440 ? -28.391 -20.5 -18.516 1 85.81 440 GLU B O 1
ATOM 10777 N N . SER B 1 441 ? -29.203 -20.906 -16.391 1 83.5 441 SER B N 1
ATOM 10778 C CA . SER B 1 441 ? -27.875 -21 -15.797 1 83.5 441 SER B CA 1
ATOM 10779 C C . SER B 1 441 ? -27.078 -22.156 -16.406 1 83.5 441 SER B C 1
ATOM 10781 O O . SER B 1 441 ? -27.656 -23.203 -16.734 1 83.5 441 SER B O 1
ATOM 10783 N N . GLN B 1 442 ? -25.844 -21.984 -16.562 1 86.25 442 GLN B N 1
ATOM 10784 C CA . GLN B 1 442 ? -24.969 -23.016 -17.125 1 86.25 442 GLN B CA 1
ATOM 10785 C C . GLN B 1 442 ? -25.078 -24.328 -16.359 1 86.25 442 GLN B C 1
ATOM 10787 O O . GLN B 1 442 ? -24.938 -25.406 -16.938 1 86.25 442 GLN B O 1
ATOM 10792 N N . PHE B 1 443 ? -25.422 -24.281 -15.102 1 86.81 443 PHE B N 1
ATOM 10793 C CA . PHE B 1 443 ? -25.484 -25.469 -14.258 1 86.81 443 PHE B CA 1
ATOM 10794 C C . PHE B 1 443 ? -26.75 -26.266 -14.539 1 86.81 443 PHE B C 1
ATOM 10796 O O . PHE B 1 443 ? -26.844 -27.438 -14.133 1 86.81 443 PHE B O 1
ATOM 10803 N N . LYS B 1 444 ? -27.672 -25.688 -15.305 1 89.12 444 LYS B N 1
ATOM 10804 C CA . LYS B 1 444 ? -28.891 -26.375 -15.695 1 89.12 444 LYS B CA 1
ATOM 10805 C C . LYS B 1 444 ? -28.797 -26.906 -17.125 1 89.12 444 LYS B C 1
ATOM 10807 O O . LYS B 1 444 ? -29.703 -27.609 -17.578 1 89.12 444 LYS B O 1
ATOM 10812 N N . GLN B 1 445 ? -27.734 -26.578 -17.75 1 93 445 GLN B N 1
ATOM 10813 C CA . GLN B 1 445 ? -27.609 -26.938 -19.156 1 93 445 GLN B CA 1
ATOM 10814 C C . GLN B 1 445 ? -26.875 -28.266 -19.312 1 93 445 GLN B C 1
ATOM 10816 O O . GLN B 1 445 ? -25.844 -28.5 -18.672 1 93 445 GLN B O 1
ATOM 10821 N N . GLY B 1 446 ? -27.453 -29.172 -20.078 1 95.88 446 GLY B N 1
ATOM 10822 C CA . GLY B 1 446 ? -26.859 -30.453 -20.422 1 95.88 446 GLY B CA 1
ATOM 10823 C C . GLY B 1 446 ? -26.453 -30.562 -21.875 1 95.88 446 GLY B C 1
ATOM 10824 O O . GLY B 1 446 ? -27.141 -30.031 -22.75 1 95.88 446 GLY B O 1
ATOM 10825 N N . TRP B 1 447 ? -25.375 -31.281 -22.125 1 98.06 447 TRP B N 1
ATOM 10826 C CA . TRP B 1 447 ? -24.812 -31.453 -23.469 1 98.06 447 TRP B CA 1
ATOM 10827 C C . TRP B 1 447 ? -25.703 -32.344 -24.328 1 98.06 447 TRP B C 1
ATOM 10829 O O . TRP B 1 447 ? -26.062 -33.438 -23.906 1 98.06 447 TRP B O 1
ATOM 10839 N N . LYS B 1 448 ? -26 -31.953 -25.578 1 97.81 448 LYS B N 1
ATOM 10840 C CA . LYS B 1 448 ? -27.016 -32.625 -26.391 1 97.81 448 LYS B CA 1
ATOM 10841 C C . LYS B 1 448 ? -26.359 -33.5 -27.469 1 97.81 448 LYS B C 1
ATOM 10843 O O . LYS B 1 448 ? -26.844 -34.594 -27.766 1 97.81 448 LYS B O 1
ATOM 10848 N N . GLN B 1 449 ? -25.359 -32.938 -28.109 1 97.75 449 GLN B N 1
ATOM 10849 C CA . GLN B 1 449 ? -24.734 -33.594 -29.25 1 97.75 449 GLN B CA 1
ATOM 10850 C C . GLN B 1 449 ? -23.312 -33.094 -29.469 1 97.75 449 GLN B C 1
ATOM 10852 O O . GLN B 1 449 ? -22.922 -32.062 -28.922 1 97.75 449 GLN B O 1
ATOM 10857 N N . PHE B 1 450 ? -22.516 -33.781 -30.266 1 98.12 450 PHE B N 1
ATOM 10858 C CA . PHE B 1 450 ? -21.109 -33.469 -30.453 1 98.12 450 PHE B CA 1
ATOM 10859 C C . PHE B 1 450 ? -20.953 -32.156 -31.219 1 98.12 450 PHE B C 1
ATOM 10861 O O . PHE B 1 450 ? -20.016 -31.391 -30.953 1 98.12 450 PHE B O 1
ATOM 10868 N N . GLU B 1 451 ? -21.859 -31.859 -32.125 1 97.19 451 GLU B N 1
ATOM 10869 C CA . GLU B 1 451 ? -21.75 -30.734 -33.031 1 97.19 451 GLU B CA 1
ATOM 10870 C C . GLU B 1 451 ? -21.984 -29.406 -32.312 1 97.19 451 GLU B C 1
ATOM 10872 O O . GLU B 1 451 ? -22.828 -29.328 -31.438 1 97.19 451 GLU B O 1
ATOM 10877 N N . ALA B 1 452 ? -21.375 -28.406 -32.812 1 97.62 452 ALA B N 1
ATOM 10878 C CA . ALA B 1 452 ? -21.531 -27.062 -32.25 1 97.62 452 ALA B CA 1
ATOM 10879 C C . ALA B 1 452 ? -22.938 -26.516 -32.5 1 97.62 452 ALA B C 1
ATOM 10881 O O . ALA B 1 452 ? -23.594 -26.953 -33.469 1 97.62 452 ALA B O 1
ATOM 10882 N N . HIS B 1 453 ? -23.328 -25.594 -31.594 1 95.94 453 HIS B N 1
ATOM 10883 C CA . HIS B 1 453 ? -24.672 -25.031 -31.781 1 95.94 453 HIS B CA 1
ATOM 10884 C C . HIS B 1 453 ? -24.734 -24.172 -33.031 1 95.94 453 HIS B C 1
ATOM 10886 O O . HIS B 1 453 ? -23.766 -23.5 -33.375 1 95.94 453 HIS B O 1
ATOM 10892 N N . ALA B 1 454 ? -25.781 -24.078 -33.656 1 94.94 454 ALA B N 1
ATOM 10893 C CA . ALA B 1 454 ? -25.969 -23.469 -34.969 1 94.94 454 ALA B CA 1
ATOM 10894 C C . ALA B 1 454 ? -26.031 -21.938 -34.875 1 94.94 454 ALA B C 1
ATOM 10896 O O . ALA B 1 454 ? -25.719 -21.234 -35.812 1 94.94 454 ALA B O 1
ATOM 10897 N N . LYS B 1 455 ? -26.453 -21.484 -33.75 1 94.5 455 LYS B N 1
ATOM 10898 C CA . LYS B 1 455 ? -26.578 -20.047 -33.562 1 94.5 455 LYS B CA 1
ATOM 10899 C C . LYS B 1 455 ? -25.234 -19.359 -33.781 1 94.5 455 LYS B C 1
ATOM 10901 O O . LYS B 1 455 ? -25.156 -18.344 -34.469 1 94.5 455 LYS B O 1
ATOM 10906 N N . GLY B 1 456 ? -24.219 -19.875 -33.25 1 95.62 456 GLY B N 1
ATOM 10907 C CA . GLY B 1 456 ? -22.891 -19.281 -33.344 1 95.62 456 GLY B CA 1
ATOM 10908 C C . GLY B 1 456 ? -22.047 -19.875 -34.438 1 95.62 456 GLY B C 1
ATOM 10909 O O . GLY B 1 456 ? -21.141 -19.203 -34.969 1 95.62 456 GLY B O 1
ATOM 10910 N N . PHE B 1 457 ? -22.391 -21.125 -34.781 1 97.75 457 PHE B N 1
ATOM 10911 C CA . PHE B 1 457 ? -21.641 -21.859 -35.781 1 97.75 457 PHE B CA 1
ATOM 10912 C C . PHE B 1 457 ? -22.578 -22.469 -36.812 1 97.75 457 PHE B C 1
ATOM 10914 O O . PHE B 1 457 ? -22.656 -23.688 -36.938 1 97.75 457 PHE B O 1
ATOM 10921 N N . PRO B 1 458 ? -23.109 -21.656 -37.562 1 96 458 PRO B N 1
ATOM 10922 C CA . PRO B 1 458 ? -24.156 -22.109 -38.469 1 96 458 PRO B CA 1
ATOM 10923 C C . PRO B 1 458 ? -23.672 -23.156 -39.469 1 96 458 PRO B C 1
ATOM 10925 O O . PRO B 1 458 ? -24.438 -24 -39.906 1 96 458 PRO B O 1
ATOM 10928 N N . LYS B 1 459 ? -22.422 -23.109 -39.875 1 97.06 459 LYS B N 1
ATOM 10929 C CA . LYS B 1 459 ? -21.891 -24.062 -40.844 1 97.06 459 LYS B CA 1
ATOM 10930 C C . LYS B 1 459 ? -21.062 -25.141 -40.156 1 97.06 459 LYS B C 1
ATOM 10932 O O . LYS B 1 459 ? -20.344 -25.891 -40.812 1 97.06 459 LYS B O 1
ATOM 10937 N N . GLY B 1 460 ? -21.031 -25.094 -38.844 1 96.06 460 GLY B N 1
ATOM 10938 C CA . GLY B 1 460 ? -20.344 -26.109 -38.062 1 96.06 460 GLY B CA 1
ATOM 10939 C C . GLY B 1 460 ? -18.906 -25.75 -37.75 1 96.06 460 GLY B C 1
ATOM 10940 O O . GLY B 1 460 ? -18.359 -24.812 -38.312 1 96.06 460 GLY B O 1
ATOM 10941 N N . LEU B 1 461 ? -18.297 -26.562 -36.906 1 97.31 461 LEU B N 1
ATOM 10942 C CA . LEU B 1 461 ? -16.922 -26.328 -36.438 1 97.31 461 LEU B CA 1
ATOM 10943 C C . LEU B 1 461 ? -15.93 -26.609 -37.562 1 97.31 461 LEU B C 1
ATOM 10945 O O . LEU B 1 461 ? -14.867 -25.984 -37.625 1 97.31 461 LEU B O 1
ATOM 10949 N N . ASN B 1 462 ? -16.281 -27.578 -38.375 1 97.69 462 ASN B N 1
ATOM 10950 C CA . ASN B 1 462 ? -15.398 -27.875 -39.5 1 97.69 462 ASN B CA 1
ATOM 10951 C C . ASN B 1 462 ? -15.156 -26.656 -40.375 1 97.69 462 ASN B C 1
ATOM 10953 O O . ASN B 1 462 ? -14.016 -26.359 -40.75 1 97.69 462 ASN B O 1
ATOM 10957 N N . HIS B 1 463 ? -16.234 -26.016 -40.688 1 97.75 463 HIS B N 1
ATOM 10958 C CA . HIS B 1 463 ? -16.109 -24.797 -41.469 1 97.75 463 HIS B CA 1
ATOM 10959 C C . HIS B 1 463 ? -15.297 -23.734 -40.75 1 97.75 463 HIS B C 1
ATOM 10961 O O . HIS B 1 463 ? -14.461 -23.062 -41.344 1 97.75 463 HIS B O 1
ATOM 10967 N N . THR B 1 464 ? -15.602 -23.609 -39.469 1 98 464 THR B N 1
ATOM 10968 C CA . THR B 1 464 ? -14.906 -22.609 -38.688 1 98 464 THR B CA 1
ATOM 10969 C C . THR B 1 464 ? -13.398 -22.875 -38.656 1 98 464 THR B C 1
ATOM 10971 O O . THR B 1 464 ? -12.602 -21.969 -38.875 1 98 464 THR B O 1
ATOM 10974 N N . VAL B 1 465 ? -12.969 -24.094 -38.406 1 98.44 465 VAL B N 1
ATOM 10975 C CA . VAL B 1 465 ? -11.555 -24.453 -38.281 1 98.44 465 VAL B CA 1
ATOM 10976 C C . VAL B 1 465 ? -10.867 -24.266 -39.625 1 98.44 465 VAL B C 1
ATOM 10978 O O . VAL B 1 465 ? -9.75 -23.75 -39.719 1 98.44 465 VAL B O 1
ATOM 10981 N N . ARG B 1 466 ? -11.492 -24.609 -40.688 1 97.75 466 ARG B N 1
ATOM 10982 C CA . ARG B 1 466 ? -10.938 -24.406 -42 1 97.75 466 ARG B CA 1
ATOM 10983 C C . ARG B 1 466 ? -10.758 -22.922 -42.312 1 97.75 466 ARG B C 1
ATOM 10985 O O . ARG B 1 466 ? -9.742 -22.516 -42.875 1 97.75 466 ARG B O 1
ATOM 10992 N N . ALA B 1 467 ? -11.789 -22.219 -41.969 1 97.69 467 ALA B N 1
ATOM 10993 C CA . ALA B 1 467 ? -11.703 -20.781 -42.156 1 97.69 467 ALA B CA 1
ATOM 10994 C C . ALA B 1 467 ? -10.531 -20.188 -41.375 1 97.69 467 ALA B C 1
ATOM 10996 O O . ALA B 1 467 ? -9.836 -19.297 -41.875 1 97.69 467 ALA B O 1
ATOM 10997 N N . ILE B 1 468 ? -10.312 -20.625 -40.188 1 98.19 468 ILE B N 1
ATOM 10998 C CA . ILE B 1 468 ? -9.227 -20.156 -39.344 1 98.19 468 ILE B CA 1
ATOM 10999 C C . ILE B 1 468 ? -7.883 -20.484 -40 1 98.19 468 ILE B C 1
ATOM 11001 O O . ILE B 1 468 ? -7.023 -19.609 -40.125 1 98.19 468 ILE B O 1
ATOM 11005 N N . HIS B 1 469 ? -7.707 -21.703 -40.438 1 97.38 469 HIS B N 1
ATOM 11006 C CA . HIS B 1 469 ? -6.434 -22.125 -41.031 1 97.38 469 HIS B CA 1
ATOM 11007 C C . HIS B 1 469 ? -6.168 -21.406 -42.344 1 97.38 469 HIS B C 1
ATOM 11009 O O . HIS B 1 469 ? -5.016 -21.109 -42.688 1 97.38 469 HIS B O 1
ATOM 11015 N N . ARG B 1 470 ? -7.188 -21.109 -43.031 1 97 470 ARG B N 1
ATOM 11016 C CA . ARG B 1 470 ? -7.039 -20.406 -44.281 1 97 470 ARG B CA 1
ATOM 11017 C C . ARG B 1 470 ? -6.621 -18.953 -44.062 1 97 470 ARG B C 1
ATOM 11019 O O . ARG B 1 470 ? -5.699 -18.453 -44.719 1 97 470 ARG B O 1
ATOM 11026 N N . ALA B 1 471 ? -7.285 -18.391 -43.156 1 96.75 471 ALA B N 1
ATOM 11027 C CA . ALA B 1 471 ? -7.066 -16.969 -42.906 1 96.75 471 ALA B CA 1
ATOM 11028 C C . ALA B 1 471 ? -5.824 -16.75 -42.031 1 96.75 471 ALA B C 1
ATOM 11030 O O . ALA B 1 471 ? -5.16 -15.711 -42.156 1 96.75 471 ALA B O 1
ATOM 11031 N N . HIS B 1 472 ? -5.504 -17.688 -41.25 1 97.38 472 HIS B N 1
ATOM 11032 C CA . HIS B 1 472 ? -4.414 -17.562 -40.281 1 97.38 472 HIS B CA 1
ATOM 11033 C C . HIS B 1 472 ? -3.549 -18.828 -40.281 1 97.38 472 HIS B C 1
ATOM 11035 O O . HIS B 1 472 ? -3.535 -19.562 -39.312 1 97.38 472 HIS B O 1
ATOM 11041 N N . PRO B 1 473 ? -2.73 -19 -41.188 1 95.31 473 PRO B N 1
ATOM 11042 C CA . PRO B 1 473 ? -1.935 -20.234 -41.344 1 95.31 473 PRO B CA 1
ATOM 11043 C C . PRO B 1 473 ? -0.917 -20.406 -40.219 1 95.31 473 PRO B C 1
ATOM 11045 O O . PRO B 1 473 ? -0.379 -21.5 -40 1 95.31 473 PRO B O 1
ATOM 11048 N N . ASN B 1 474 ? -0.617 -19.297 -39.531 1 94.06 474 ASN B N 1
ATOM 11049 C CA . ASN B 1 474 ? 0.296 -19.375 -38.375 1 94.06 474 ASN B CA 1
ATOM 11050 C C . ASN B 1 474 ? -0.295 -20.203 -37.25 1 94.06 474 ASN B C 1
ATOM 11052 O O . ASN B 1 474 ? 0.43 -20.641 -36.344 1 94.06 474 ASN B O 1
ATOM 11056 N N . ILE B 1 475 ? -1.567 -20.422 -37.219 1 97.62 475 ILE B N 1
ATOM 11057 C CA . ILE B 1 475 ? -2.211 -21.203 -36.156 1 97.62 475 ILE B CA 1
ATOM 11058 C C . ILE B 1 475 ? -2.082 -22.688 -36.469 1 97.62 475 ILE B C 1
ATOM 11060 O O . ILE B 1 475 ? -2.689 -23.188 -37.438 1 97.62 475 ILE B O 1
ATOM 11064 N N . GLU B 1 476 ? -1.345 -23.344 -35.656 1 95.62 476 GLU B N 1
ATOM 11065 C CA . GLU B 1 476 ? -1.067 -24.75 -35.875 1 95.62 476 GLU B CA 1
ATOM 11066 C C . GLU B 1 476 ? -2.123 -25.641 -35.219 1 95.62 476 GLU B C 1
ATOM 11068 O O . GLU B 1 476 ? -2.48 -26.688 -35.75 1 95.62 476 GLU B O 1
ATOM 11073 N N . HIS B 1 477 ? -2.547 -25.234 -34.062 1 97 477 HIS B N 1
ATOM 11074 C CA . HIS B 1 477 ? -3.459 -26.078 -33.312 1 97 477 HIS B CA 1
ATOM 11075 C C . HIS B 1 477 ? -4.684 -25.297 -32.844 1 97 477 HIS B C 1
ATOM 11077 O O . HIS B 1 477 ? -4.574 -24.125 -32.5 1 97 477 HIS B O 1
ATOM 11083 N N . VAL B 1 478 ? -5.828 -25.922 -32.906 1 98.38 478 VAL B N 1
ATOM 11084 C CA . VAL B 1 478 ? -7.082 -25.391 -32.406 1 98.38 478 VAL B CA 1
ATOM 11085 C C . VAL B 1 478 ? -7.656 -26.312 -31.344 1 98.38 478 VAL B C 1
ATOM 11087 O O . VAL B 1 478 ? -7.902 -27.5 -31.609 1 98.38 478 VAL B O 1
ATOM 11090 N N . ALA B 1 479 ? -7.777 -25.844 -30.172 1 98.44 479 ALA B N 1
ATOM 11091 C CA . ALA B 1 479 ? -8.328 -26.594 -29.047 1 98.44 479 ALA B CA 1
ATOM 11092 C C . ALA B 1 479 ? -9.758 -26.156 -28.75 1 98.44 479 ALA B C 1
ATOM 11094 O O . ALA B 1 479 ? -10.141 -25.016 -29.047 1 98.44 479 ALA B O 1
ATOM 11095 N N . VAL B 1 480 ? -10.555 -27.016 -28.156 1 98.5 480 VAL B N 1
ATOM 11096 C CA . VAL B 1 480 ? -11.867 -26.641 -27.641 1 98.5 480 VAL B CA 1
ATOM 11097 C C . VAL B 1 480 ? -11.961 -26.984 -26.156 1 98.5 480 VAL B C 1
ATOM 11099 O O . VAL B 1 480 ? -11.328 -27.938 -25.688 1 98.5 480 VAL B O 1
ATOM 11102 N N . TRP B 1 481 ? -12.758 -26.188 -25.484 1 98.12 481 TRP B N 1
ATOM 11103 C CA . TRP B 1 481 ? -13.086 -26.406 -24.078 1 98.12 481 TRP B CA 1
ATOM 11104 C C . TRP B 1 481 ? -14.266 -27.375 -23.953 1 98.12 481 TRP B C 1
ATOM 11106 O O . TRP B 1 481 ? -15.227 -27.297 -24.719 1 98.12 481 TRP B O 1
ATOM 11116 N N . HIS B 1 482 ? -14.234 -28.266 -23.016 1 97.81 482 HIS B N 1
ATOM 11117 C CA . HIS B 1 482 ? -15.414 -29.047 -22.625 1 97.81 482 HIS B CA 1
ATOM 11118 C C . HIS B 1 482 ? -15.305 -29.516 -21.172 1 97.81 482 HIS B C 1
ATOM 11120 O O . HIS B 1 482 ? -14.227 -29.484 -20.594 1 97.81 482 HIS B O 1
ATOM 11126 N N . ALA B 1 483 ? -16.438 -29.938 -20.578 1 97.38 483 ALA B N 1
ATOM 11127 C CA . ALA B 1 483 ? -16.469 -30.453 -19.219 1 97.38 483 ALA B CA 1
ATOM 11128 C C . ALA B 1 483 ? -16.391 -31.984 -19.219 1 97.38 483 ALA B C 1
ATOM 11130 O O . ALA B 1 483 ? -16.891 -32.625 -20.141 1 97.38 483 ALA B O 1
ATOM 11131 N N . LEU B 1 484 ? -15.883 -32.531 -18.172 1 98.06 484 LEU B N 1
ATOM 11132 C CA . LEU B 1 484 ? -15.602 -33.938 -18.125 1 98.06 484 LEU B CA 1
ATOM 11133 C C . LEU B 1 484 ? -16.891 -34.75 -18.188 1 98.06 484 LEU B C 1
ATOM 11135 O O . LEU B 1 484 ? -16.953 -35.781 -18.875 1 98.06 484 LEU B O 1
ATOM 11139 N N . LEU B 1 485 ? -17.953 -34.344 -17.531 1 97.19 485 LEU B N 1
ATOM 11140 C CA . LEU B 1 485 ? -19.188 -35.125 -17.453 1 97.19 485 LEU B CA 1
ATOM 11141 C C . LEU B 1 485 ? -20.172 -34.656 -18.531 1 97.19 485 LEU B C 1
ATOM 11143 O O . LEU B 1 485 ? -21.359 -35 -18.453 1 97.19 485 LEU B O 1
ATOM 11147 N N . GLY B 1 486 ? -19.719 -34 -19.453 1 96.5 486 GLY B N 1
ATOM 11148 C CA . GLY B 1 486 ? -20.547 -33.344 -20.453 1 96.5 486 GLY B CA 1
ATOM 11149 C C . GLY B 1 486 ? -20.438 -31.828 -20.406 1 96.5 486 GLY B C 1
ATOM 11150 O O . GLY B 1 486 ? -19.453 -31.25 -20.859 1 96.5 486 GLY B O 1
ATOM 11151 N N . TYR B 1 487 ? -21.422 -31.234 -19.875 1 95.44 487 TYR B N 1
ATOM 11152 C CA . TYR B 1 487 ? -21.406 -29.828 -19.531 1 95.44 487 TYR B CA 1
ATOM 11153 C C . TYR B 1 487 ? -21.609 -29.625 -18.031 1 95.44 487 TYR B C 1
ATOM 11155 O O . TYR B 1 487 ? -21.5 -30.578 -17.25 1 95.44 487 TYR B O 1
ATOM 11163 N N . TRP B 1 488 ? -21.859 -28.406 -17.578 1 91.44 488 TRP B N 1
ATOM 11164 C CA . TRP B 1 488 ? -22.031 -28.156 -16.156 1 91.44 488 TRP B CA 1
ATOM 11165 C C . TRP B 1 488 ? -23.25 -28.891 -15.617 1 91.44 488 TRP B C 1
ATOM 11167 O O . TRP B 1 488 ? -23.234 -29.391 -14.492 1 91.44 488 TRP B O 1
ATOM 11177 N N . GLY B 1 489 ? -24.297 -29.016 -16.422 1 92.31 489 GLY B N 1
ATOM 11178 C CA . GLY B 1 489 ? -25.5 -29.766 -16.078 1 92.31 489 GLY B CA 1
ATOM 11179 C C . GLY B 1 489 ? -25.469 -31.203 -16.562 1 92.31 489 GLY B C 1
ATOM 11180 O O . GLY B 1 489 ? -26.5 -31.875 -16.594 1 92.31 489 GLY B O 1
ATOM 11181 N N . GLY B 1 490 ? -24.344 -31.719 -17.031 1 95.94 490 GLY B N 1
ATOM 11182 C CA . GLY B 1 490 ? -24.203 -33.094 -17.484 1 95.94 490 GLY B CA 1
ATOM 11183 C C . GLY B 1 490 ? -24.641 -33.281 -18.938 1 95.94 490 GLY B C 1
ATOM 11184 O O . GLY B 1 490 ? -24.266 -32.5 -19.812 1 95.94 490 GLY B O 1
ATOM 11185 N N . ILE B 1 491 ? -25.266 -34.469 -19.141 1 97.56 491 ILE B N 1
ATOM 11186 C CA . ILE B 1 491 ? -25.797 -34.844 -20.453 1 97.56 491 ILE B CA 1
ATOM 11187 C C . ILE B 1 491 ? -27.297 -34.562 -20.516 1 97.56 491 ILE B C 1
ATOM 11189 O O . ILE B 1 491 ? -28.031 -34.812 -19.562 1 97.56 491 ILE B O 1
ATOM 11193 N N . SER B 1 492 ? -27.703 -33.969 -21.672 1 97.12 492 SER B N 1
ATOM 11194 C CA . SER B 1 492 ? -29.141 -33.75 -21.859 1 97.12 492 SER B CA 1
ATOM 11195 C C . SER B 1 492 ? -29.875 -35.094 -21.984 1 97.12 492 SER B C 1
ATOM 11197 O O . SER B 1 492 ? -29.578 -35.875 -22.859 1 97.12 492 SER B O 1
ATOM 11199 N N . PRO B 1 493 ? -30.875 -35.25 -21.188 1 95.06 493 PRO B N 1
ATOM 11200 C CA . PRO B 1 493 ? -31.594 -36.531 -21.25 1 95.06 493 PRO B CA 1
ATOM 11201 C C . PRO B 1 493 ? -32.375 -36.719 -22.547 1 95.06 493 PRO B C 1
ATOM 11203 O O . PRO B 1 493 ? -32.688 -37.844 -22.922 1 95.06 493 PRO B O 1
ATOM 11206 N N . LYS B 1 494 ? -32.656 -35.688 -23.203 1 94.31 494 LYS B N 1
ATOM 11207 C CA . LYS B 1 494 ? -33.469 -35.75 -24.422 1 94.31 494 LYS B CA 1
ATOM 11208 C C . LYS B 1 494 ? -32.594 -35.531 -25.656 1 94.31 494 LYS B C 1
ATOM 11210 O O . LYS B 1 494 ? -33.125 -35.438 -26.766 1 94.31 494 LYS B O 1
ATOM 11215 N N . GLY B 1 495 ? -31.328 -35.5 -25.5 1 96.19 495 GLY B N 1
ATOM 11216 C CA . GLY B 1 495 ? -30.438 -35.219 -26.609 1 96.19 495 GLY B CA 1
ATOM 11217 C C . GLY B 1 495 ? -29.938 -36.469 -27.297 1 96.19 495 GLY B C 1
ATOM 11218 O O . GLY B 1 495 ? -30.234 -37.594 -26.859 1 96.19 495 GLY B O 1
ATOM 11219 N N . ASP B 1 496 ? -29.219 -36.25 -28.328 1 97.44 496 ASP B N 1
ATOM 11220 C CA . ASP B 1 496 ? -28.656 -37.312 -29.141 1 97.44 496 ASP B CA 1
ATOM 11221 C C . ASP B 1 496 ? -27.703 -38.188 -28.328 1 97.44 496 ASP B C 1
ATOM 11223 O O . ASP B 1 496 ? -27.656 -39.406 -28.5 1 97.44 496 ASP B O 1
ATOM 11227 N N . LEU B 1 497 ? -26.938 -37.625 -27.438 1 98.19 497 LEU B N 1
ATOM 11228 C CA . LEU B 1 497 ? -25.938 -38.375 -26.656 1 98.19 497 LEU B CA 1
ATOM 11229 C C . LEU B 1 497 ? -26.609 -39.375 -25.734 1 98.19 497 LEU B C 1
ATOM 11231 O O . LEU B 1 497 ? -26.109 -40.5 -25.562 1 98.19 497 LEU B O 1
ATOM 11235 N N . ALA B 1 498 ? -27.688 -38.969 -25.156 1 97.38 498 ALA B N 1
ATOM 11236 C CA . ALA B 1 498 ? -28.422 -39.844 -24.25 1 97.38 498 ALA B CA 1
ATOM 11237 C C . ALA B 1 498 ? -29.047 -41.031 -25.016 1 97.38 498 ALA B C 1
ATOM 11239 O O . ALA B 1 498 ? -29.281 -42.094 -24.453 1 97.38 498 ALA B O 1
ATOM 11240 N N . GLN B 1 499 ? -29.328 -40.812 -26.234 1 97.44 499 GLN B N 1
ATOM 11241 C CA . GLN B 1 499 ? -29.875 -41.875 -27.062 1 97.44 499 GLN B CA 1
ATOM 11242 C C . GLN B 1 499 ? -28.781 -42.812 -27.547 1 97.44 499 GLN B C 1
ATOM 11244 O O . GLN B 1 499 ? -28.984 -44.031 -27.641 1 97.44 499 GLN B O 1
ATOM 11249 N N . ARG B 1 500 ? -27.656 -42.344 -27.766 1 97.62 500 ARG B N 1
ATOM 11250 C CA . ARG B 1 500 ? -26.562 -43.094 -28.375 1 97.62 500 ARG B CA 1
ATOM 11251 C C . ARG B 1 500 ? -25.766 -43.875 -27.328 1 97.62 500 ARG B C 1
ATOM 11253 O O . ARG B 1 500 ? -25.203 -44.938 -27.625 1 97.62 500 ARG B O 1
ATOM 11260 N N . PHE B 1 501 ? -25.625 -43.344 -26.156 1 98.38 501 PHE B N 1
ATOM 11261 C CA . PHE B 1 501 ? -24.781 -43.969 -25.141 1 98.38 501 PHE B CA 1
ATOM 11262 C C . PHE B 1 501 ? -25.594 -44.344 -23.906 1 98.38 501 PHE B C 1
ATOM 11264 O O . PHE B 1 501 ? -26.641 -43.75 -23.641 1 98.38 501 PHE B O 1
ATOM 11271 N N . LYS B 1 502 ? -25.078 -45.344 -23.125 1 98.19 502 LYS B N 1
ATOM 11272 C CA . LYS B 1 502 ? -25.656 -45.688 -21.812 1 98.19 502 LYS B CA 1
ATOM 11273 C C . LYS B 1 502 ? -25.422 -44.562 -20.812 1 98.19 502 LYS B C 1
ATOM 11275 O O . LYS B 1 502 ? -24.297 -44.062 -20.688 1 98.19 502 LYS B O 1
ATOM 11280 N N . THR B 1 503 ? -26.484 -44.094 -20.219 1 98 503 THR B N 1
ATOM 11281 C CA . THR B 1 503 ? -26.375 -43 -19.266 1 98 503 THR B CA 1
ATOM 11282 C C . THR B 1 503 ? -26.844 -43.438 -17.875 1 98 503 THR B C 1
ATOM 11284 O O . THR B 1 503 ? -27.453 -44.5 -17.734 1 98 503 THR B O 1
ATOM 11287 N N . LYS B 1 504 ? -26.453 -42.688 -16.891 1 97.38 504 LYS B N 1
ATOM 11288 C CA . LYS B 1 504 ? -26.875 -42.875 -15.5 1 97.38 504 LYS B CA 1
ATOM 11289 C C . LYS B 1 504 ? -27.188 -41.531 -14.828 1 97.38 504 LYS B C 1
ATOM 11291 O O . LYS B 1 504 ? -26.453 -40.562 -15.008 1 97.38 504 LYS B O 1
ATOM 11296 N N . ARG B 1 505 ? -28.312 -41.531 -14.141 1 95.62 505 ARG B N 1
ATOM 11297 C CA . ARG B 1 505 ? -28.625 -40.375 -13.297 1 95.62 505 ARG B CA 1
ATOM 11298 C C . ARG B 1 505 ? -27.875 -40.438 -11.977 1 95.62 505 ARG B C 1
ATOM 11300 O O . ARG B 1 505 ? -27.953 -41.469 -11.266 1 95.62 505 ARG B O 1
ATOM 11307 N N . VAL B 1 506 ? -27.094 -39.438 -11.656 1 95.38 506 VAL B N 1
ATOM 11308 C CA . VAL B 1 506 ? -26.266 -39.438 -10.453 1 95.38 506 VAL B CA 1
ATOM 11309 C C . VAL B 1 506 ? -26.562 -38.219 -9.609 1 95.38 506 VAL B C 1
ATOM 11311 O O . VAL B 1 506 ? -26.906 -37.156 -10.141 1 95.38 506 VAL B O 1
ATOM 11314 N N . LYS B 1 507 ? -26.391 -38.312 -8.32 1 93 507 LYS B N 1
ATOM 11315 C CA . LYS B 1 507 ? -26.625 -37.219 -7.387 1 93 507 LYS B CA 1
ATOM 11316 C C . LYS B 1 507 ? -25.328 -36.438 -7.141 1 93 507 LYS B C 1
ATOM 11318 O O . LYS B 1 507 ? -24.266 -37 -6.984 1 93 507 LYS B O 1
ATOM 11323 N N . ILE B 1 508 ? -25.469 -35.094 -7.199 1 90.5 508 ILE B N 1
ATOM 11324 C CA . ILE B 1 508 ? -24.344 -34.188 -6.977 1 90.5 508 ILE B CA 1
ATOM 11325 C C . ILE B 1 508 ? -24.531 -33.438 -5.656 1 90.5 508 ILE B C 1
ATOM 11327 O O . ILE B 1 508 ? -25.609 -32.938 -5.375 1 90.5 508 ILE B O 1
ATOM 11331 N N . LYS B 1 509 ? -23.547 -33.406 -4.852 1 80.62 509 LYS B N 1
ATOM 11332 C CA . LYS B 1 509 ? -23.578 -32.625 -3.615 1 80.62 509 LYS B CA 1
ATOM 11333 C C . LYS B 1 509 ? -22.906 -31.266 -3.801 1 80.62 509 LYS B C 1
ATOM 11335 O O . LYS B 1 509 ? -21.734 -31.203 -4.188 1 80.62 509 LYS B O 1
ATOM 11340 N N . ASP B 1 510 ? -23.641 -30.234 -3.725 1 66.19 510 ASP B N 1
ATOM 11341 C CA . ASP B 1 510 ? -23.094 -28.891 -3.844 1 66.19 510 ASP B CA 1
ATOM 11342 C C . ASP B 1 510 ? -22.281 -28.516 -2.604 1 66.19 510 ASP B C 1
ATOM 11344 O O . ASP B 1 510 ? -22.797 -28.578 -1.482 1 66.19 510 ASP B O 1
ATOM 11348 N N . PRO B 1 511 ? -21.016 -28.203 -2.848 1 60.97 511 PRO B N 1
ATOM 11349 C CA . PRO B 1 511 ? -20.203 -27.859 -1.681 1 60.97 511 PRO B CA 1
ATOM 11350 C C . PRO B 1 511 ? -20.688 -26.609 -0.965 1 60.97 511 PRO B C 1
ATOM 11352 O O . PRO B 1 511 ? -20.406 -26.406 0.22 1 60.97 511 PRO B O 1
ATOM 11355 N N . THR B 1 512 ? -21.25 -25.641 -1.705 1 55.5 512 THR B N 1
ATOM 11356 C CA . THR B 1 512 ? -21.797 -24.438 -1.092 1 55.5 512 THR B CA 1
ATOM 11357 C C . THR B 1 512 ? -23.312 -24.547 -0.935 1 55.5 512 THR B C 1
ATOM 11359 O O . THR B 1 512 ? -24.016 -24.859 -1.896 1 55.5 512 THR B O 1
ATOM 11362 N N . ALA B 1 513 ? -23.781 -24.562 0.349 1 44.5 513 ALA B N 1
ATOM 11363 C CA . ALA B 1 513 ? -25.219 -24.531 0.545 1 44.5 513 ALA B CA 1
ATOM 11364 C C . ALA B 1 513 ? -25.859 -23.406 -0.247 1 44.5 513 ALA B C 1
ATOM 11366 O O . ALA B 1 513 ? -25.406 -22.25 -0.196 1 44.5 513 ALA B O 1
ATOM 11367 N N . ASN B 1 514 ? -26.75 -23.656 -1.098 1 46.66 514 ASN B N 1
ATOM 11368 C CA . ASN B 1 514 ? -27.438 -22.719 -1.978 1 46.66 514 ASN B CA 1
ATOM 11369 C C . ASN B 1 514 ? -26.516 -22.203 -3.082 1 46.66 514 ASN B C 1
ATOM 11371 O O . ASN B 1 514 ? -26.641 -21.047 -3.51 1 46.66 514 ASN B O 1
ATOM 11375 N N . GLY B 1 515 ? -25.438 -23.016 -3.248 1 59.81 515 GLY B N 1
ATOM 11376 C CA . GLY B 1 515 ? -24.578 -22.672 -4.375 1 59.81 515 GLY B CA 1
ATOM 11377 C C . GLY B 1 515 ? -25.281 -22.797 -5.715 1 59.81 515 GLY B C 1
ATOM 11378 O O . GLY B 1 515 ? -26.422 -23.266 -5.785 1 59.81 515 GLY B O 1
ATOM 11379 N N . PRO B 1 516 ? -24.641 -22.266 -6.633 1 60.69 516 PRO B N 1
ATOM 11380 C CA . PRO B 1 516 ? -25.297 -22.25 -7.945 1 60.69 516 PRO B CA 1
ATOM 11381 C C . PRO B 1 516 ? -25.703 -23.641 -8.414 1 60.69 516 PRO B C 1
ATOM 11383 O O . PRO B 1 516 ? -26.734 -23.797 -9.086 1 60.69 516 PRO B O 1
ATOM 11386 N N . ILE B 1 517 ? -24.953 -24.625 -7.996 1 65.69 517 ILE B N 1
ATOM 11387 C CA . ILE B 1 517 ? -25.281 -25.969 -8.43 1 65.69 517 ILE B CA 1
ATOM 11388 C C . ILE B 1 517 ? -26.562 -26.438 -7.73 1 65.69 517 ILE B C 1
ATOM 11390 O O . ILE B 1 517 ? -27.469 -26.969 -8.375 1 65.69 517 ILE B O 1
ATOM 11394 N N . ALA B 1 518 ? -26.609 -26.109 -6.473 1 55.84 518 ALA B N 1
ATOM 11395 C CA . ALA B 1 518 ? -27.766 -26.531 -5.691 1 55.84 518 ALA B CA 1
ATOM 11396 C C . ALA B 1 518 ? -29.031 -25.797 -6.152 1 55.84 518 ALA B C 1
ATOM 11398 O O . ALA B 1 518 ? -30.109 -26.391 -6.195 1 55.84 518 ALA B O 1
ATOM 11399 N N . GLU B 1 519 ? -28.891 -24.609 -6.496 1 60.75 519 GLU B N 1
ATOM 11400 C CA . GLU B 1 519 ? -30.031 -23.797 -6.902 1 60.75 519 GLU B CA 1
ATOM 11401 C C . GLU B 1 519 ? -30.562 -24.234 -8.266 1 60.75 519 GLU B C 1
ATOM 11403 O O . GLU B 1 519 ? -31.766 -24.172 -8.516 1 60.75 519 GLU B O 1
ATOM 11408 N N . CYS B 1 520 ? -29.672 -24.734 -8.969 1 65.88 520 CYS B N 1
ATOM 11409 C CA . CYS B 1 520 ? -30.031 -24.953 -10.359 1 65.88 520 CYS B CA 1
ATOM 11410 C C . CYS B 1 520 ? -30.484 -26.406 -10.57 1 65.88 520 CYS B C 1
ATOM 11412 O O . CYS B 1 520 ? -31.141 -26.703 -11.562 1 65.88 520 CYS B O 1
ATOM 11414 N N . LEU B 1 521 ? -30.125 -27.266 -9.641 1 71.62 521 LEU B N 1
ATOM 11415 C CA . LEU B 1 521 ? -30.516 -28.656 -9.758 1 71.62 521 LEU B CA 1
ATOM 11416 C C . LEU B 1 521 ? -31.484 -29.062 -8.641 1 71.62 521 LEU B C 1
ATOM 11418 O O . LEU B 1 521 ? -31.062 -29.578 -7.613 1 71.62 521 LEU B O 1
ATOM 11422 N N . PRO B 1 522 ? -32.844 -28.703 -8.781 1 64.56 522 PRO B N 1
ATOM 11423 C CA . PRO B 1 522 ? -33.812 -28.891 -7.695 1 64.56 522 PRO B CA 1
ATOM 11424 C C . PRO B 1 522 ? -33.688 -30.281 -7.051 1 64.56 522 PRO B C 1
ATOM 11426 O O . PRO B 1 522 ? -33.844 -30.406 -5.836 1 64.56 522 PRO B O 1
ATOM 11429 N N . ASP B 1 523 ? -33.469 -31.297 -7.859 1 79.06 523 ASP B N 1
ATOM 11430 C CA . ASP B 1 523 ? -33.375 -32.625 -7.262 1 79.06 523 ASP B CA 1
ATOM 11431 C C . ASP B 1 523 ? -31.906 -33 -7.016 1 79.06 523 ASP B C 1
ATOM 11433 O O . ASP B 1 523 ? -31.625 -34.125 -6.602 1 79.06 523 ASP B O 1
ATOM 11437 N N . GLY B 1 524 ? -31.031 -32.156 -7.355 1 84.56 524 GLY B N 1
ATOM 11438 C CA . GLY B 1 524 ? -29.609 -32.344 -7.109 1 84.56 524 GLY B CA 1
ATOM 11439 C C . GLY B 1 524 ? -28.969 -33.406 -7.98 1 84.56 524 GLY B C 1
ATOM 11440 O O . GLY B 1 524 ? -27.984 -34.031 -7.598 1 84.56 524 GLY B O 1
ATOM 11441 N N . THR B 1 525 ? -29.594 -33.75 -9.102 1 91.62 525 THR B N 1
ATOM 11442 C CA . THR B 1 525 ? -29.094 -34.844 -9.938 1 91.62 525 THR B CA 1
ATOM 11443 C C . THR B 1 525 ? -28.734 -34.344 -11.328 1 91.62 525 THR B C 1
ATOM 11445 O O . THR B 1 525 ? -29.266 -33.312 -11.781 1 91.62 525 THR B O 1
ATOM 11448 N N . ILE B 1 526 ? -27.844 -35 -11.961 1 94.19 526 ILE B N 1
ATOM 11449 C CA . ILE B 1 526 ? -27.516 -34.781 -13.367 1 94.19 526 ILE B CA 1
ATOM 11450 C C . ILE B 1 526 ? -27.422 -36.125 -14.086 1 94.19 526 ILE B C 1
ATOM 11452 O O . ILE B 1 526 ? -27.297 -37.188 -13.445 1 94.19 526 ILE B O 1
ATOM 11456 N N . VAL B 1 527 ? -27.562 -36.094 -15.367 1 96.31 527 VAL B N 1
ATOM 11457 C CA . VAL B 1 527 ? -27.359 -37.281 -16.188 1 96.31 527 VAL B CA 1
ATOM 11458 C C . VAL B 1 527 ? -25.938 -37.281 -16.734 1 96.31 527 VAL B C 1
ATOM 11460 O O . VAL B 1 527 ? -25.438 -36.25 -17.203 1 96.31 527 VAL B O 1
ATOM 11463 N N . ALA B 1 528 ? -25.25 -38.406 -16.578 1 97.94 528 ALA B N 1
ATOM 11464 C CA . ALA B 1 528 ? -23.891 -38.594 -17.078 1 97.94 528 ALA B CA 1
ATOM 11465 C C . ALA B 1 528 ? -23.781 -39.875 -17.875 1 97.94 528 ALA B C 1
ATOM 11467 O O . ALA B 1 528 ? -24.625 -40.781 -17.766 1 97.94 528 ALA B O 1
ATOM 11468 N N . ILE B 1 529 ? -22.797 -39.938 -18.766 1 98.56 529 ILE B N 1
ATOM 11469 C CA . ILE B 1 529 ? -22.531 -41.219 -19.453 1 98.56 529 ILE B CA 1
ATOM 11470 C C . ILE B 1 529 ? -22.109 -42.281 -18.453 1 98.56 529 ILE B C 1
ATOM 11472 O O . ILE B 1 529 ? -21.266 -42.031 -17.594 1 98.56 529 ILE B O 1
ATOM 11476 N N . ASP B 1 530 ? -22.719 -43.406 -18.547 1 98 530 ASP B N 1
ATOM 11477 C CA . ASP B 1 530 ? -22.438 -44.5 -17.641 1 98 530 ASP B CA 1
ATOM 11478 C C . ASP B 1 530 ? -20.984 -44.938 -17.781 1 98 530 ASP B C 1
ATOM 11480 O O . ASP B 1 530 ? -20.453 -45.031 -18.891 1 98 530 ASP B O 1
ATOM 11484 N N . PRO B 1 531 ? -20.297 -45.344 -16.672 1 97.81 531 PRO B N 1
ATOM 11485 C CA . PRO B 1 531 ? -18.906 -45.812 -16.719 1 97.81 531 PRO B CA 1
ATOM 11486 C C . PRO B 1 531 ? -18.719 -46.938 -17.719 1 97.81 531 PRO B C 1
ATOM 11488 O O . PRO B 1 531 ? -17.641 -47.062 -18.297 1 97.81 531 PRO B O 1
ATOM 11491 N N . ASP B 1 532 ? -19.719 -47.688 -18 1 97.06 532 ASP B N 1
ATOM 11492 C CA . ASP B 1 532 ? -19.641 -48.844 -18.906 1 97.06 532 ASP B CA 1
ATOM 11493 C C . ASP B 1 532 ? -19.438 -48.375 -20.344 1 97.06 532 ASP B C 1
ATOM 11495 O O . ASP B 1 532 ? -18.969 -49.156 -21.188 1 97.06 532 ASP B O 1
ATOM 11499 N N . ASP B 1 533 ? -19.797 -47.156 -20.547 1 98.12 533 ASP B N 1
ATOM 11500 C CA . ASP B 1 533 ? -19.812 -46.688 -21.938 1 98.12 533 ASP B CA 1
ATOM 11501 C C . ASP B 1 533 ? -18.922 -45.469 -22.125 1 98.12 533 ASP B C 1
ATOM 11503 O O . ASP B 1 533 ? -18.859 -44.906 -23.219 1 98.12 533 ASP B O 1
ATOM 11507 N N . VAL B 1 534 ? -18.219 -45.094 -21.125 1 98.44 534 VAL B N 1
ATOM 11508 C CA . VAL B 1 534 ? -17.5 -43.812 -21.141 1 98.44 534 VAL B CA 1
ATOM 11509 C C . VAL B 1 534 ? -16.281 -43.906 -22.062 1 98.44 534 VAL B C 1
ATOM 11511 O O . VAL B 1 534 ? -15.898 -42.938 -22.703 1 98.44 534 VAL B O 1
ATOM 11514 N N . LYS B 1 535 ? -15.625 -45.062 -22.172 1 97.75 535 LYS B N 1
ATOM 11515 C CA . LYS B 1 535 ? -14.508 -45.25 -23.078 1 97.75 535 LYS B CA 1
ATOM 11516 C C . LYS B 1 535 ? -14.93 -45.031 -24.531 1 97.75 535 LYS B C 1
ATOM 11518 O O . LYS B 1 535 ? -14.242 -44.344 -25.281 1 97.75 535 LYS B O 1
ATOM 11523 N N . ARG B 1 536 ? -16.047 -45.656 -24.859 1 98.12 536 ARG B N 1
ATOM 11524 C CA . ARG B 1 536 ? -16.578 -45.469 -26.203 1 98.12 536 ARG B CA 1
ATOM 11525 C C . ARG B 1 536 ? -16.953 -44.031 -26.453 1 98.12 536 ARG B C 1
ATOM 11527 O O . ARG B 1 536 ? -16.719 -43.5 -27.547 1 98.12 536 ARG B O 1
ATOM 11534 N N . PHE B 1 537 ? -17.609 -43.5 -25.531 1 98.19 537 PHE B N 1
ATOM 11535 C CA . PHE B 1 537 ? -18.031 -42.094 -25.641 1 98.19 537 PHE B CA 1
ATOM 11536 C C . PHE B 1 537 ? -16.844 -41.219 -25.984 1 98.19 537 PHE B C 1
ATOM 11538 O O . PHE B 1 537 ? -16.906 -40.469 -26.953 1 98.19 537 PHE B O 1
ATOM 11545 N N . TYR B 1 538 ? -15.758 -41.156 -25.219 1 98.69 538 TYR B N 1
ATOM 11546 C CA . TYR B 1 538 ? -14.625 -40.281 -25.422 1 98.69 538 TYR B CA 1
ATOM 11547 C C . TYR B 1 538 ? -13.906 -40.625 -26.734 1 98.69 538 TYR B C 1
ATOM 11549 O O . TYR B 1 538 ? -13.414 -39.719 -27.422 1 98.69 538 TYR B O 1
ATOM 11557 N N . ASP B 1 539 ? -13.805 -41.844 -27.031 1 97.88 539 ASP B N 1
ATOM 11558 C CA . ASP B 1 539 ? -13.195 -42.219 -28.297 1 97.88 539 ASP B CA 1
ATOM 11559 C C . ASP B 1 539 ? -13.961 -41.625 -29.469 1 97.88 539 ASP B C 1
ATOM 11561 O O . ASP B 1 539 ? -13.367 -41.062 -30.391 1 97.88 539 ASP B O 1
ATOM 11565 N N . GLU B 1 540 ? -15.312 -41.75 -29.453 1 98.19 540 GLU B N 1
ATOM 11566 C CA . GLU B 1 540 ? -16.141 -41.25 -30.547 1 98.19 540 GLU B CA 1
ATOM 11567 C C . GLU B 1 540 ? -16.141 -39.719 -30.562 1 98.19 540 GLU B C 1
ATOM 11569 O O . GLU B 1 540 ? -16.109 -39.094 -31.625 1 98.19 540 GLU B O 1
ATOM 11574 N N . PHE B 1 541 ? -16.281 -39.125 -29.453 1 98.38 541 PHE B N 1
ATOM 11575 C CA . PHE B 1 541 ? -16.266 -37.688 -29.344 1 98.38 541 PHE B CA 1
ATOM 11576 C C . PHE B 1 541 ? -14.977 -37.125 -29.922 1 98.38 541 PHE B C 1
ATOM 11578 O O . PHE B 1 541 ? -15.016 -36.188 -30.734 1 98.38 541 PHE B O 1
ATOM 11585 N N . TYR B 1 542 ? -13.789 -37.656 -29.5 1 98.69 542 TYR B N 1
ATOM 11586 C CA . TYR B 1 542 ? -12.508 -37.125 -29.969 1 98.69 542 TYR B CA 1
ATOM 11587 C C . TYR B 1 542 ? -12.266 -37.5 -31.422 1 98.69 542 TYR B C 1
ATOM 11589 O O . TYR B 1 542 ? -11.602 -36.75 -32.156 1 98.69 542 TYR B O 1
ATOM 11597 N N . THR B 1 543 ? -12.82 -38.594 -31.859 1 98.12 543 THR B N 1
ATOM 11598 C CA . THR B 1 543 ? -12.812 -38.875 -33.281 1 98.12 543 THR B CA 1
ATOM 11599 C C . THR B 1 543 ? -13.555 -37.812 -34.062 1 98.12 543 THR B C 1
ATOM 11601 O O . THR B 1 543 ? -13.078 -37.344 -35.094 1 98.12 543 THR B O 1
ATOM 11604 N N . TYR B 1 544 ? -14.688 -37.531 -33.531 1 98.06 544 TYR B N 1
ATOM 11605 C CA . TYR B 1 544 ? -15.445 -36.438 -34.125 1 98.06 544 TYR B CA 1
ATOM 11606 C C . TYR B 1 544 ? -14.625 -35.156 -34.188 1 98.06 544 TYR B C 1
ATOM 11608 O O . TYR B 1 544 ? -14.531 -34.5 -35.219 1 98.06 544 TYR B O 1
ATOM 11616 N N . LEU B 1 545 ? -14.086 -34.719 -33.031 1 98.69 545 LEU B N 1
ATOM 11617 C CA . LEU B 1 545 ? -13.312 -33.5 -32.969 1 98.69 545 LEU B CA 1
ATOM 11618 C C . LEU B 1 545 ? -12.188 -33.5 -34 1 98.69 545 LEU B C 1
ATOM 11620 O O . LEU B 1 545 ? -11.977 -32.531 -34.719 1 98.69 545 LEU B O 1
ATOM 11624 N N . ARG B 1 546 ? -11.484 -34.594 -34.094 1 97.88 546 ARG B N 1
ATOM 11625 C CA . ARG B 1 546 ? -10.422 -34.719 -35.062 1 97.88 546 ARG B CA 1
ATOM 11626 C C . ARG B 1 546 ? -10.961 -34.562 -36.5 1 97.88 546 ARG B C 1
ATOM 11628 O O . ARG B 1 546 ? -10.328 -33.938 -37.344 1 97.88 546 ARG B O 1
ATOM 11635 N N . SER B 1 547 ? -12.109 -35.125 -36.75 1 98 547 SER B N 1
ATOM 11636 C CA . SER B 1 547 ? -12.711 -35.094 -38.062 1 98 547 SER B CA 1
ATOM 11637 C C . SER B 1 547 ? -13.047 -33.656 -38.5 1 98 547 SER B C 1
ATOM 11639 O O . SER B 1 547 ? -13.109 -33.375 -39.688 1 98 547 SER B O 1
ATOM 11641 N N . VAL B 1 548 ? -13.273 -32.844 -37.531 1 98 548 VAL B N 1
ATOM 11642 C CA . VAL B 1 548 ? -13.641 -31.484 -37.875 1 98 548 VAL B CA 1
ATOM 11643 C C . VAL B 1 548 ? -12.438 -30.562 -37.719 1 98 548 VAL B C 1
ATOM 11645 O O . VAL B 1 548 ? -12.586 -29.344 -37.688 1 98 548 VAL B O 1
ATOM 11648 N N . GLY B 1 549 ? -11.258 -31.062 -37.469 1 97.44 549 GLY B N 1
ATOM 11649 C CA . GLY B 1 549 ? -10.023 -30.297 -37.5 1 97.44 549 GLY B CA 1
ATOM 11650 C C . GLY B 1 549 ? -9.562 -29.875 -36.125 1 97.44 549 GLY B C 1
ATOM 11651 O O . GLY B 1 549 ? -8.547 -29.188 -36 1 97.44 549 GLY B O 1
ATOM 11652 N N . ILE B 1 550 ? -10.258 -30.203 -35.094 1 98.25 550 ILE B N 1
ATOM 11653 C CA . ILE B 1 550 ? -9.836 -29.938 -33.719 1 98.25 550 ILE B CA 1
ATOM 11654 C C . ILE B 1 550 ? -8.805 -30.969 -33.281 1 98.25 550 ILE B C 1
ATOM 11656 O O . ILE B 1 550 ? -9.031 -32.188 -33.406 1 98.25 550 ILE B O 1
ATOM 11660 N N . ASP B 1 551 ? -7.641 -30.484 -32.719 1 96.94 551 ASP B N 1
ATOM 11661 C CA . ASP B 1 551 ? -6.602 -31.469 -32.438 1 96.94 551 ASP B CA 1
ATOM 11662 C C . ASP B 1 551 ? -6.059 -31.281 -31.016 1 96.94 551 ASP B C 1
ATOM 11664 O O . ASP B 1 551 ? -4.953 -31.734 -30.703 1 96.94 551 ASP B O 1
ATOM 11668 N N . SER B 1 552 ? -6.695 -30.578 -30.188 1 97.81 552 SER B N 1
ATOM 11669 C CA . SER B 1 552 ? -6.359 -30.344 -28.797 1 97.81 552 SER B CA 1
ATOM 11670 C C . SER B 1 552 ? -7.605 -30.031 -27.969 1 97.81 552 SER B C 1
ATOM 11672 O O . SER B 1 552 ? -8.625 -29.594 -28.516 1 97.81 552 SER B O 1
ATOM 11674 N N . VAL B 1 553 ? -7.492 -30.234 -26.594 1 98.38 553 VAL B N 1
ATOM 11675 C CA . VAL B 1 553 ? -8.672 -29.969 -25.766 1 98.38 553 VAL B CA 1
ATOM 11676 C C . VAL B 1 553 ? -8.25 -29.359 -24.438 1 98.38 553 VAL B C 1
ATOM 11678 O O . VAL B 1 553 ? -7.125 -29.578 -23.969 1 98.38 553 VAL B O 1
ATOM 11681 N N . LYS B 1 554 ? -9.023 -28.562 -23.891 1 98.19 554 LYS B N 1
ATOM 11682 C CA . LYS B 1 554 ? -9.031 -28.156 -22.5 1 98.19 554 LYS B CA 1
ATOM 11683 C C . LYS B 1 554 ? -10.219 -28.766 -21.75 1 98.19 554 LYS B C 1
ATOM 11685 O O . LYS B 1 554 ? -11.367 -28.375 -21.969 1 98.19 554 LYS B O 1
ATOM 11690 N N . THR B 1 555 ? -9.961 -29.703 -20.938 1 98.5 555 THR B N 1
ATOM 11691 C CA . THR B 1 555 ? -11.023 -30.406 -20.234 1 98.5 555 THR B CA 1
ATOM 11692 C C . THR B 1 555 ? -11.18 -29.859 -18.812 1 98.5 555 THR B C 1
ATOM 11694 O O . THR B 1 555 ? -10.273 -29.984 -18 1 98.5 555 THR B O 1
ATOM 11697 N N . ASP B 1 556 ? -12.32 -29.328 -18.562 1 96.69 556 ASP B N 1
ATOM 11698 C CA . ASP B 1 556 ? -12.586 -28.594 -17.328 1 96.69 556 ASP B CA 1
ATOM 11699 C C . ASP B 1 556 ? -13.602 -29.344 -16.469 1 96.69 556 ASP B C 1
ATOM 11701 O O . ASP B 1 556 ? -14.055 -30.422 -16.828 1 96.69 556 ASP B O 1
ATOM 11705 N N . ALA B 1 557 ? -13.875 -28.859 -15.266 1 95.06 557 ALA B N 1
ATOM 11706 C CA . ALA B 1 557 ? -14.875 -29.359 -14.32 1 95.06 557 ALA B CA 1
ATOM 11707 C C . ALA B 1 557 ? -14.617 -30.812 -13.961 1 95.06 557 ALA B C 1
ATOM 11709 O O . ALA B 1 557 ? -15.555 -31.594 -13.766 1 95.06 557 ALA B O 1
ATOM 11710 N N . GLN B 1 558 ? -13.414 -31.172 -13.922 1 97.44 558 GLN B N 1
ATOM 11711 C CA . GLN B 1 558 ? -13.117 -32.562 -13.609 1 97.44 558 GLN B CA 1
ATOM 11712 C C . GLN B 1 558 ? -13.438 -32.875 -12.148 1 97.44 558 GLN B C 1
ATOM 11714 O O . GLN B 1 558 ? -13.648 -34.031 -11.789 1 97.44 558 GLN B O 1
ATOM 11719 N N . PHE B 1 559 ? -13.57 -31.891 -11.305 1 95.19 559 PHE B N 1
ATOM 11720 C CA . PHE B 1 559 ? -13.859 -32.031 -9.883 1 95.19 559 PHE B CA 1
ATOM 11721 C C . PHE B 1 559 ? -15.289 -32.5 -9.656 1 95.19 559 PHE B C 1
ATOM 11723 O O . PHE B 1 559 ? -15.641 -32.906 -8.547 1 95.19 559 PHE B O 1
ATOM 11730 N N . PHE B 1 560 ? -16.125 -32.5 -10.648 1 95 560 PHE B N 1
ATOM 11731 C CA . PHE B 1 560 ? -17.5 -32.969 -10.484 1 95 560 PHE B CA 1
ATOM 11732 C C . PHE B 1 560 ? -17.516 -34.406 -10.016 1 95 560 PHE B C 1
ATOM 11734 O O . PHE B 1 560 ? -18.469 -34.844 -9.359 1 95 560 PHE B O 1
ATOM 11741 N N . LEU B 1 561 ? -16.484 -35.125 -10.367 1 96.56 561 LEU B N 1
ATOM 11742 C CA . LEU B 1 561 ? -16.375 -36.5 -9.867 1 96.56 561 LEU B CA 1
ATOM 11743 C C . LEU B 1 561 ? -16.312 -36.531 -8.344 1 96.56 561 LEU B C 1
ATOM 11745 O O . LEU B 1 561 ? -16.828 -37.438 -7.707 1 96.56 561 LEU B O 1
ATOM 11749 N N . ASP B 1 562 ? -15.641 -35.562 -7.797 1 94.69 562 ASP B N 1
ATOM 11750 C CA . ASP B 1 562 ? -15.484 -35.375 -6.355 1 94.69 562 ASP B CA 1
ATOM 11751 C C . ASP B 1 562 ? -16.797 -34.969 -5.703 1 94.69 562 ASP B C 1
ATOM 11753 O O . ASP B 1 562 ? -17 -35.188 -4.504 1 94.69 562 ASP B O 1
ATOM 11757 N N . LEU B 1 563 ? -17.75 -34.438 -6.465 1 92.88 563 LEU B N 1
ATOM 11758 C CA . LEU B 1 563 ? -19 -33.906 -5.938 1 92.88 563 LEU B CA 1
ATOM 11759 C C . LEU B 1 563 ? -20.094 -35 -5.949 1 92.88 563 LEU B C 1
ATOM 11761 O O . LEU B 1 563 ? -21.188 -34.781 -5.418 1 92.88 563 LEU B O 1
ATOM 11765 N N . LEU B 1 564 ? -19.828 -36.125 -6.547 1 95 564 LEU B N 1
ATOM 11766 C CA . LEU B 1 564 ? -20.812 -37.219 -6.547 1 95 564 LEU B CA 1
ATOM 11767 C C . LEU B 1 564 ? -21.156 -37.625 -5.121 1 95 564 LEU B C 1
ATOM 11769 O O . LEU B 1 564 ? -20.266 -37.844 -4.297 1 95 564 LEU B O 1
ATOM 11773 N N . GLU B 1 565 ? -22.406 -37.781 -4.832 1 92.88 565 GLU B N 1
ATOM 11774 C CA . GLU B 1 565 ? -22.859 -38.031 -3.473 1 92.88 565 GLU B CA 1
ATOM 11775 C C . GLU B 1 565 ? -22.734 -39.531 -3.125 1 92.88 565 GLU B C 1
ATOM 11777 O O . GLU B 1 565 ? -22.297 -39.875 -2.025 1 92.88 565 GLU B O 1
ATOM 11782 N N . ASP B 1 566 ? -23.141 -40.406 -4.031 1 94.31 566 ASP B N 1
ATOM 11783 C CA . ASP B 1 566 ? -23.172 -41.844 -3.789 1 94.31 566 ASP B CA 1
ATOM 11784 C C . ASP B 1 566 ? -21.781 -42.438 -3.871 1 94.31 566 ASP B C 1
ATOM 11786 O O . ASP B 1 566 ? -21.094 -42.312 -4.891 1 94.31 566 ASP B O 1
ATOM 11790 N N . PRO B 1 567 ? -21.375 -43.188 -2.805 1 95.75 567 PRO B N 1
ATOM 11791 C CA . PRO B 1 567 ? -20.031 -43.75 -2.807 1 95.75 567 PRO B CA 1
ATOM 11792 C C . PRO B 1 567 ? -19.812 -44.75 -3.961 1 95.75 567 PRO B C 1
ATOM 11794 O O . PRO B 1 567 ? -18.703 -44.812 -4.512 1 95.75 567 PRO B O 1
ATOM 11797 N N . GLU B 1 568 ? -20.797 -45.469 -4.273 1 95 568 GLU B N 1
ATOM 11798 C CA . GLU B 1 568 ? -20.672 -46.406 -5.387 1 95 568 GLU B CA 1
ATOM 11799 C C . GLU B 1 568 ? -20.406 -45.656 -6.699 1 95 568 GLU B C 1
ATOM 11801 O O . GLU B 1 568 ? -19.578 -46.094 -7.496 1 95 568 GLU B O 1
ATOM 11806 N N . ASP B 1 569 ? -21.109 -44.625 -6.898 1 95.62 569 ASP B N 1
ATOM 11807 C CA . ASP B 1 569 ? -20.891 -43.812 -8.094 1 95.62 569 ASP B CA 1
ATOM 11808 C C . ASP B 1 569 ? -19.5 -43.188 -8.094 1 95.62 569 ASP B C 1
ATOM 11810 O O . ASP B 1 569 ? -18.828 -43.188 -9.117 1 95.62 569 ASP B O 1
ATOM 11814 N N . ARG B 1 570 ? -19.109 -42.656 -6.977 1 95.88 570 ARG B N 1
ATOM 11815 C CA . ARG B 1 570 ? -17.781 -42.062 -6.891 1 95.88 570 ARG B CA 1
ATOM 11816 C C . ARG B 1 570 ? -16.688 -43.062 -7.25 1 95.88 570 ARG B C 1
ATOM 11818 O O . ARG B 1 570 ? -15.766 -42.719 -8 1 95.88 570 ARG B O 1
ATOM 11825 N N . ARG B 1 571 ? -16.812 -44.219 -6.727 1 93.62 571 ARG B N 1
ATOM 11826 C CA . ARG B 1 571 ? -15.82 -45.25 -6.984 1 93.62 571 ARG B CA 1
ATOM 11827 C C . ARG B 1 571 ? -15.789 -45.625 -8.469 1 93.62 571 ARG B C 1
ATOM 11829 O O . ARG B 1 571 ? -14.711 -45.719 -9.062 1 93.62 571 ARG B O 1
ATOM 11836 N N . SER B 1 572 ? -16.938 -45.812 -9.008 1 94.31 572 SER B N 1
ATOM 11837 C CA . SER B 1 572 ? -17.031 -46.281 -10.383 1 94.31 572 SER B CA 1
ATOM 11838 C C . SER B 1 572 ? -16.688 -45.188 -11.375 1 94.31 572 SER B C 1
ATOM 11840 O O . SER B 1 572 ? -15.984 -45.438 -12.359 1 94.31 572 SER B O 1
ATOM 11842 N N . PHE B 1 573 ? -17.156 -44 -11.164 1 97.25 573 PHE B N 1
ATOM 11843 C CA . PHE B 1 573 ? -16.984 -42.906 -12.117 1 97.25 573 PHE B CA 1
ATOM 11844 C C . PHE B 1 573 ? -15.562 -42.375 -12.062 1 97.25 573 PHE B C 1
ATOM 11846 O O . PHE B 1 573 ? -14.984 -42.031 -13.094 1 97.25 573 PHE B O 1
ATOM 11853 N N . MET B 1 574 ? -14.938 -42.312 -10.883 1 95.5 574 MET B N 1
ATOM 11854 C CA . MET B 1 574 ? -13.641 -41.656 -10.703 1 95.5 574 MET B CA 1
ATOM 11855 C C . MET B 1 574 ? -12.586 -42.281 -11.602 1 95.5 574 MET B C 1
ATOM 11857 O O . MET B 1 574 ? -12.055 -41.625 -12.5 1 95.5 574 MET B O 1
ATOM 11861 N N . THR B 1 575 ? -12.312 -43.5 -11.5 1 93.94 575 THR B N 1
ATOM 11862 C CA . THR B 1 575 ? -11.242 -44.156 -12.234 1 93.94 575 THR B CA 1
ATOM 11863 C C . THR B 1 575 ? -11.633 -44.375 -13.695 1 93.94 575 THR B C 1
ATOM 11865 O O . THR B 1 575 ? -10.812 -44.188 -14.594 1 93.94 575 THR B O 1
ATOM 11868 N N . SER B 1 576 ? -12.953 -44.688 -13.969 1 96.94 576 SER B N 1
ATOM 11869 C CA . SER B 1 576 ? -13.398 -44.969 -15.328 1 96.94 576 SER B CA 1
ATOM 11870 C C . SER B 1 576 ? -13.289 -43.719 -16.203 1 96.94 576 SER B C 1
ATOM 11872 O O . SER B 1 576 ? -12.805 -43.781 -17.344 1 96.94 576 SER B O 1
ATOM 11874 N N . TYR B 1 577 ? -13.766 -42.656 -15.656 1 98.06 577 TYR B N 1
ATOM 11875 C CA . TYR B 1 577 ? -13.742 -41.406 -16.438 1 98.06 577 TYR B CA 1
ATOM 11876 C C . TYR B 1 577 ? -12.32 -40.938 -16.656 1 98.06 577 TYR B C 1
ATOM 11878 O O . TYR B 1 577 ? -11.953 -40.531 -17.766 1 98.06 577 TYR B O 1
ATOM 11886 N N . GLN B 1 578 ? -11.484 -40.938 -15.594 1 96.62 578 GLN B N 1
ATOM 11887 C CA . GLN B 1 578 ? -10.102 -40.469 -15.703 1 96.62 578 GLN B CA 1
ATOM 11888 C C . GLN B 1 578 ? -9.305 -41.344 -16.672 1 96.62 578 GLN B C 1
ATOM 11890 O O . GLN B 1 578 ? -8.508 -40.844 -17.469 1 96.62 578 GLN B O 1
ATOM 11895 N N . ASP B 1 579 ? -9.5 -42.625 -16.625 1 96.19 579 ASP B N 1
ATOM 11896 C CA . ASP B 1 579 ? -8.797 -43.531 -17.531 1 96.19 579 ASP B CA 1
ATOM 11897 C C . ASP B 1 579 ? -9.266 -43.344 -18.969 1 96.19 579 ASP B C 1
ATOM 11899 O O . ASP B 1 579 ? -8.453 -43.281 -19.891 1 96.19 579 ASP B O 1
ATOM 11903 N N . ALA B 1 580 ? -10.617 -43.312 -19.156 1 97.75 580 ALA B N 1
ATOM 11904 C CA . ALA B 1 580 ? -11.172 -43.156 -20.5 1 97.75 580 ALA B CA 1
ATOM 11905 C C . ALA B 1 580 ? -10.695 -41.844 -21.125 1 97.75 580 ALA B C 1
ATOM 11907 O O . ALA B 1 580 ? -10.297 -41.812 -22.297 1 97.75 580 ALA B O 1
ATOM 11908 N N . TRP B 1 581 ? -10.766 -40.812 -20.359 1 97.69 581 TRP B N 1
ATOM 11909 C CA . TRP B 1 581 ? -10.336 -39.5 -20.844 1 97.69 581 TRP B CA 1
ATOM 11910 C C . TRP B 1 581 ? -8.852 -39.5 -21.188 1 97.69 581 TRP B C 1
ATOM 11912 O O . TRP B 1 581 ? -8.445 -38.969 -22.234 1 97.69 581 TRP B O 1
ATOM 11922 N N . SER B 1 582 ? -8 -40.062 -20.328 1 95.75 582 SER B N 1
ATOM 11923 C CA . SER B 1 582 ? -6.559 -40.125 -20.531 1 95.75 582 SER B CA 1
ATOM 11924 C C . SER B 1 582 ? -6.207 -40.906 -21.781 1 95.75 582 SER B C 1
ATOM 11926 O O . SER B 1 582 ? -5.375 -40.469 -22.578 1 95.75 582 SER B O 1
ATOM 11928 N N . ILE B 1 583 ? -6.809 -42 -21.938 1 96 583 ILE B N 1
ATOM 11929 C CA . ILE B 1 583 ? -6.531 -42.875 -23.078 1 96 583 ILE B CA 1
ATOM 11930 C C . ILE B 1 583 ? -6.941 -42.188 -24.375 1 96 583 ILE B C 1
ATOM 11932 O O . ILE B 1 583 ? -6.184 -42.188 -25.344 1 96 583 ILE B O 1
ATOM 11936 N N . ALA B 1 584 ? -8.125 -41.656 -24.375 1 97.44 584 ALA B N 1
ATOM 11937 C CA . ALA B 1 584 ? -8.609 -41 -25.562 1 97.44 584 ALA B CA 1
ATOM 11938 C C . ALA B 1 584 ? -7.723 -39.781 -25.906 1 97.44 584 ALA B C 1
ATOM 11940 O O . ALA B 1 584 ? -7.441 -39.531 -27.078 1 97.44 584 ALA B O 1
ATOM 11941 N N . SER B 1 585 ? -7.371 -39.031 -24.938 1 96.25 585 SER B N 1
ATOM 11942 C CA . SER B 1 585 ? -6.512 -37.875 -25.141 1 96.25 585 SER B CA 1
ATOM 11943 C C . SER B 1 585 ? -5.184 -38.281 -25.781 1 96.25 585 SER B C 1
ATOM 11945 O O . SER B 1 585 ? -4.727 -37.656 -26.734 1 96.25 585 SER B O 1
ATOM 11947 N N . LEU B 1 586 ? -4.543 -39.344 -25.25 1 93.38 586 LEU B N 1
ATOM 11948 C CA . LEU B 1 586 ? -3.26 -39.812 -25.766 1 93.38 586 LEU B CA 1
ATOM 11949 C C . LEU B 1 586 ? -3.402 -40.344 -27.188 1 93.38 586 LEU B C 1
ATOM 11951 O O . LEU B 1 586 ? -2.533 -40.094 -28.031 1 93.38 586 LEU B O 1
ATOM 11955 N N . ARG B 1 587 ? -4.48 -40.969 -27.438 1 95.31 587 ARG B N 1
ATOM 11956 C CA . ARG B 1 587 ? -4.719 -41.594 -28.734 1 95.31 587 ARG B CA 1
ATOM 11957 C C . ARG B 1 587 ? -4.977 -40.562 -29.812 1 95.31 587 ARG B C 1
ATOM 11959 O O . ARG B 1 587 ? -4.492 -40.688 -30.938 1 95.31 587 ARG B O 1
ATOM 11966 N N . HIS B 1 588 ? -5.688 -39.562 -29.469 1 96.62 588 HIS B N 1
ATOM 11967 C CA . HIS B 1 588 ? -6.184 -38.688 -30.516 1 96.62 588 HIS B CA 1
ATOM 11968 C C . HIS B 1 588 ? -5.395 -37.375 -30.547 1 96.62 588 HIS B C 1
ATOM 11970 O O . HIS B 1 588 ? -5.289 -36.75 -31.594 1 96.62 588 HIS B O 1
ATOM 11976 N N . PHE B 1 589 ? -4.848 -37 -29.422 1 96.5 589 PHE B N 1
ATOM 11977 C CA . PHE B 1 589 ? -4.289 -35.656 -29.344 1 96.5 589 PHE B CA 1
ATOM 11978 C C . PHE B 1 589 ? -2.873 -35.688 -28.781 1 96.5 589 PHE B C 1
ATOM 11980 O O . PHE B 1 589 ? -2.252 -34.656 -28.594 1 96.5 589 PHE B O 1
ATOM 11987 N N . SER B 1 590 ? -2.379 -36.844 -28.422 1 92.25 590 SER B N 1
ATOM 11988 C CA . SER B 1 590 ? -1.081 -36.969 -27.766 1 92.25 590 SER B CA 1
ATOM 11989 C C . SER B 1 590 ? -1.049 -36.188 -26.469 1 92.25 590 SER B C 1
ATOM 11991 O O . SER B 1 590 ? -1.888 -36.406 -25.578 1 92.25 590 SER B O 1
ATOM 11993 N N . THR B 1 591 ? -0.207 -35.125 -26.359 1 90.38 591 THR B N 1
ATOM 11994 C CA . THR B 1 591 ? -0.06 -34.406 -25.094 1 90.38 591 THR B CA 1
ATOM 11995 C C . THR B 1 591 ? -0.785 -33.062 -25.141 1 90.38 591 THR B C 1
ATOM 11997 O O . THR B 1 591 ? -0.641 -32.25 -24.234 1 90.38 591 THR B O 1
ATOM 12000 N N . ARG B 1 592 ? -1.594 -32.844 -26.156 1 96.38 592 ARG B N 1
ATOM 12001 C CA . ARG B 1 592 ? -2.227 -31.531 -26.328 1 96.38 592 ARG B CA 1
ATOM 12002 C C . ARG B 1 592 ? -3.586 -31.484 -25.641 1 96.38 592 ARG B C 1
ATOM 12004 O O . ARG B 1 592 ? -4.602 -31.219 -26.281 1 96.38 592 ARG B O 1
ATOM 12011 N N . SER B 1 593 ? -3.539 -31.797 -24.359 1 97 593 SER B N 1
ATOM 12012 C CA . SER B 1 593 ? -4.719 -31.766 -23.5 1 97 593 SER B CA 1
ATOM 12013 C C . SER B 1 593 ? -4.422 -31.047 -22.188 1 97 593 SER B C 1
ATOM 12015 O O . SER B 1 593 ? -3.447 -31.359 -21.5 1 97 593 SER B O 1
ATOM 12017 N N . VAL B 1 594 ? -5.195 -30.078 -21.875 1 97.69 594 VAL B N 1
ATOM 12018 C CA . VAL B 1 594 ? -5.055 -29.359 -20.625 1 97.69 594 VAL B CA 1
ATOM 12019 C C . VAL B 1 594 ? -6.02 -29.938 -19.578 1 97.69 594 VAL B C 1
ATOM 12021 O O . VAL B 1 594 ? -7.23 -29.984 -19.812 1 97.69 594 VAL B O 1
ATOM 12024 N N . SER B 1 595 ? -5.496 -30.438 -18.516 1 98 595 SER B N 1
ATOM 12025 C CA . SER B 1 595 ? -6.309 -30.875 -17.375 1 98 595 SER B CA 1
ATOM 12026 C C . SER B 1 595 ? -6.684 -29.703 -16.484 1 98 595 SER B C 1
ATOM 12028 O O . SER B 1 595 ? -5.812 -29.062 -15.883 1 98 595 SER B O 1
ATOM 12030 N N . CYS B 1 596 ? -7.961 -29.391 -16.406 1 97.19 596 CYS B N 1
ATOM 12031 C CA . CYS B 1 596 ? -8.406 -28.203 -15.68 1 97.19 596 CYS B CA 1
ATOM 12032 C C . CYS B 1 596 ? -9.469 -28.562 -14.648 1 97.19 596 CYS B C 1
ATOM 12034 O O . CYS B 1 596 ? -10.312 -29.422 -14.891 1 97.19 596 CYS B O 1
ATOM 12036 N N . GLY B 1 597 ? -9.414 -27.859 -13.43 1 96 597 GLY B N 1
ATOM 12037 C CA . GLY B 1 597 ? -10.32 -28.188 -12.336 1 96 597 GLY B CA 1
ATOM 12038 C C . GLY B 1 597 ? -10.125 -29.594 -11.797 1 96 597 GLY B C 1
ATOM 12039 O O . GLY B 1 597 ? -11.094 -30.297 -11.523 1 96 597 GLY B O 1
ATOM 12040 N N . SER B 1 598 ? -8.914 -30 -11.773 1 97.56 598 SER B N 1
ATOM 12041 C CA . SER B 1 598 ? -8.672 -31.406 -11.5 1 97.56 598 SER B CA 1
ATOM 12042 C C . SER B 1 598 ? -7.727 -31.578 -10.312 1 97.56 598 SER B C 1
ATOM 12044 O O . SER B 1 598 ? -7.082 -32.625 -10.18 1 97.56 598 SER B O 1
ATOM 12046 N N . MET B 1 599 ? -7.637 -30.562 -9.43 1 96.75 599 MET B N 1
ATOM 12047 C CA . MET B 1 599 ? -6.746 -30.688 -8.281 1 96.75 599 MET B CA 1
ATOM 12048 C C . MET B 1 599 ? -7.461 -31.344 -7.105 1 96.75 599 MET B C 1
ATOM 12050 O O . MET B 1 599 ? -7.41 -30.844 -5.984 1 96.75 599 MET B O 1
ATOM 12054 N N . THR B 1 600 ? -8.164 -32.406 -7.398 1 95.62 600 THR B N 1
ATOM 12055 C CA . THR B 1 600 ? -8.805 -33.25 -6.402 1 95.62 600 THR B CA 1
ATOM 12056 C C . THR B 1 600 ? -7.863 -34.375 -5.969 1 95.62 600 THR B C 1
ATOM 12058 O O . THR B 1 600 ? -7.211 -35 -6.805 1 95.62 600 THR B O 1
ATOM 12061 N N . PRO B 1 601 ? -7.82 -34.656 -4.637 1 97.31 601 PRO B N 1
ATOM 12062 C CA . PRO B 1 601 ? -6.832 -35.625 -4.145 1 97.31 601 PRO B CA 1
ATOM 12063 C C . PRO B 1 601 ? -6.887 -36.969 -4.887 1 97.31 601 PRO B C 1
ATOM 12065 O O . PRO B 1 601 ? -5.844 -37.5 -5.273 1 97.31 601 PRO B O 1
ATOM 12068 N N . GLN B 1 602 ? -8.062 -37.469 -5.129 1 95.88 602 GLN B N 1
ATOM 12069 C CA . GLN B 1 602 ? -8.203 -38.75 -5.801 1 95.88 602 GLN B CA 1
ATOM 12070 C C . GLN B 1 602 ? -7.641 -38.688 -7.219 1 95.88 602 GLN B C 1
ATOM 12072 O O . GLN B 1 602 ? -7.043 -39.688 -7.691 1 95.88 602 GLN B O 1
ATOM 12077 N N . ILE B 1 603 ? -7.852 -37.625 -7.902 1 97.19 603 ILE B N 1
ATOM 12078 C CA . ILE B 1 603 ? -7.332 -37.438 -9.258 1 97.19 603 ILE B CA 1
ATOM 12079 C C . ILE B 1 603 ? -5.812 -37.312 -9.211 1 97.19 603 ILE B C 1
ATOM 12081 O O . ILE B 1 603 ? -5.102 -37.906 -10.023 1 97.19 603 ILE B O 1
ATOM 12085 N N . ILE B 1 604 ? -5.316 -36.594 -8.234 1 97.62 604 ILE B N 1
ATOM 12086 C CA . ILE B 1 604 ? -3.889 -36.344 -8.086 1 97.62 604 ILE B CA 1
ATOM 12087 C C . ILE B 1 604 ? -3.148 -37.688 -7.938 1 97.62 604 ILE B C 1
ATOM 12089 O O . ILE B 1 604 ? -2.166 -37.938 -8.633 1 97.62 604 ILE B O 1
ATOM 12093 N N . PHE B 1 605 ? -3.625 -38.594 -7.164 1 96.62 605 PHE B N 1
ATOM 12094 C CA . PHE B 1 605 ? -2.885 -39.781 -6.816 1 96.62 605 PHE B CA 1
ATOM 12095 C C . PHE B 1 605 ? -3.211 -40.906 -7.785 1 96.62 605 PHE B C 1
ATOM 12097 O O . PHE B 1 605 ? -2.529 -41.938 -7.805 1 96.62 605 PHE B O 1
ATOM 12104 N N . HIS B 1 606 ? -4.188 -40.656 -8.633 1 94 606 HIS B N 1
ATOM 12105 C CA . HIS B 1 606 ? -4.512 -41.688 -9.633 1 94 606 HIS B CA 1
ATOM 12106 C C . HIS B 1 606 ? -3.93 -41.312 -10.992 1 94 606 HIS B C 1
ATOM 12108 O O . HIS B 1 606 ? -3.307 -42.156 -11.656 1 94 606 HIS B O 1
ATOM 12114 N N . SER B 1 607 ? -4.133 -40.062 -11.383 1 93.81 607 SER B N 1
ATOM 12115 C CA . SER B 1 607 ? -3.857 -39.688 -12.758 1 93.81 607 SER B CA 1
ATOM 12116 C C . SER B 1 607 ? -2.596 -38.844 -12.852 1 93.81 607 SER B C 1
ATOM 12118 O O . SER B 1 607 ? -1.926 -38.812 -13.891 1 93.81 607 SER B O 1
ATOM 12120 N N . GLN B 1 608 ? -2.252 -38.125 -11.852 1 95.75 608 GLN B N 1
ATOM 12121 C CA . GLN B 1 608 ? -1.262 -37.094 -12.031 1 95.75 608 GLN B CA 1
ATOM 12122 C C . GLN B 1 608 ? 0.069 -37.469 -11.383 1 95.75 608 GLN B C 1
ATOM 12124 O O . GLN B 1 608 ? 1.102 -36.844 -11.68 1 95.75 608 GLN B O 1
ATOM 12129 N N . ILE B 1 609 ? 0.078 -38.438 -10.508 1 94.31 609 ILE B N 1
ATOM 12130 C CA . ILE B 1 609 ? 1.308 -38.781 -9.805 1 94.31 609 ILE B CA 1
ATOM 12131 C C . ILE B 1 609 ? 2.092 -39.812 -10.617 1 94.31 609 ILE B C 1
ATOM 12133 O O . ILE B 1 609 ? 3.324 -39.844 -10.578 1 94.31 609 ILE B O 1
ATOM 12137 N N . SER B 1 610 ? 1.412 -40.625 -11.422 1 88.56 610 SER B N 1
ATOM 12138 C CA . SER B 1 610 ? 2.047 -41.719 -12.148 1 88.56 610 SER B CA 1
ATOM 12139 C C . SER B 1 610 ? 2.857 -41.188 -13.336 1 88.56 610 SER B C 1
ATOM 12141 O O . SER B 1 610 ? 2.408 -40.312 -14.055 1 88.56 610 SER B O 1
ATOM 12143 N N . THR B 1 611 ? 4.023 -41.781 -13.586 1 87.44 611 THR B N 1
ATOM 12144 C CA . THR B 1 611 ? 4.918 -41.312 -14.633 1 87.44 611 THR B CA 1
ATOM 12145 C C . THR B 1 611 ? 4.883 -42.25 -15.844 1 87.44 611 THR B C 1
ATOM 12147 O O . THR B 1 611 ? 5.773 -42.188 -16.703 1 87.44 611 THR B O 1
ATOM 12150 N N . ASN B 1 612 ? 3.938 -43.031 -15.961 1 83.88 612 ASN B N 1
ATOM 12151 C CA . ASN B 1 612 ? 3.857 -44.031 -17.031 1 83.88 612 ASN B CA 1
ATOM 12152 C C . ASN B 1 612 ? 3.217 -43.438 -18.281 1 83.88 612 ASN B C 1
ATOM 12154 O O . ASN B 1 612 ? 2.934 -44.156 -19.234 1 83.88 612 ASN B O 1
ATOM 12158 N N . LYS B 1 613 ? 2.93 -42.25 -18.281 1 87.38 613 LYS B N 1
ATOM 12159 C CA . LYS B 1 613 ? 2.396 -41.531 -19.438 1 87.38 613 LYS B CA 1
ATOM 12160 C C . LYS B 1 613 ? 3.057 -40.156 -19.578 1 87.38 613 LYS B C 1
ATOM 12162 O O . LYS B 1 613 ? 3.715 -39.688 -18.641 1 87.38 613 LYS B O 1
ATOM 12167 N N . PRO B 1 614 ? 2.938 -39.562 -20.734 1 90.12 614 PRO B N 1
ATOM 12168 C CA . PRO B 1 614 ? 3.521 -38.219 -20.891 1 90.12 614 PRO B CA 1
ATOM 12169 C C . PRO B 1 614 ? 2.834 -37.188 -20.016 1 90.12 614 PRO B C 1
ATOM 12171 O O . PRO B 1 614 ? 1.635 -37.281 -19.75 1 90.12 614 PRO B O 1
ATOM 12174 N N . ALA B 1 615 ? 3.594 -36.25 -19.703 1 92.5 615 ALA B N 1
ATOM 12175 C CA . ALA B 1 615 ? 3.055 -35.156 -18.891 1 92.5 615 ALA B CA 1
ATOM 12176 C C . ALA B 1 615 ? 2.17 -34.25 -19.734 1 92.5 615 ALA B C 1
ATOM 12178 O O . ALA B 1 615 ? 2.449 -34 -20.906 1 92.5 615 ALA B O 1
ATOM 12179 N N . ILE B 1 616 ? 1.124 -33.75 -19.172 1 94.94 616 ILE B N 1
ATOM 12180 C CA . ILE B 1 616 ? 0.229 -32.812 -19.828 1 94.94 616 ILE B CA 1
ATOM 12181 C C . ILE B 1 616 ? 0.075 -31.562 -18.953 1 94.94 616 ILE B C 1
ATOM 12183 O O . ILE B 1 616 ? 0.363 -31.594 -17.766 1 94.94 616 ILE B O 1
ATOM 12187 N N . PRO B 1 617 ? -0.339 -30.422 -19.516 1 96.94 617 PRO B N 1
ATOM 12188 C CA . PRO B 1 617 ? -0.576 -29.219 -18.719 1 96.94 617 PRO B CA 1
ATOM 12189 C C . PRO B 1 617 ? -1.689 -29.406 -17.688 1 96.94 617 PRO B C 1
ATOM 12191 O O . PRO B 1 617 ? -2.703 -30.047 -17.984 1 96.94 617 PRO B O 1
ATOM 12194 N N . LEU B 1 618 ? -1.44 -28.953 -16.484 1 98.25 618 LEU B N 1
ATOM 12195 C CA . LEU B 1 618 ? -2.408 -28.938 -15.398 1 98.25 618 LEU B CA 1
ATOM 12196 C C . LEU B 1 618 ? -2.654 -27.5 -14.922 1 98.25 618 LEU B C 1
ATOM 12198 O O . LEU B 1 618 ? -1.715 -26.797 -14.539 1 98.25 618 LEU B O 1
ATOM 12202 N N . ARG B 1 619 ? -3.902 -27.031 -15.016 1 98.12 619 ARG B N 1
ATOM 12203 C CA . ARG B 1 619 ? -4.211 -25.766 -14.375 1 98.12 619 ARG B CA 1
ATOM 12204 C C . ARG B 1 619 ? -3.863 -25.797 -12.891 1 98.12 619 ARG B C 1
ATOM 12206 O O . ARG B 1 619 ? -4.445 -26.562 -12.133 1 98.12 619 ARG B O 1
ATOM 12213 N N . ASN B 1 620 ? -2.994 -24.875 -12.484 1 98.25 620 ASN B N 1
ATOM 12214 C CA . ASN B 1 620 ? -2.285 -25.016 -11.219 1 98.25 620 ASN B CA 1
ATOM 12215 C C . ASN B 1 620 ? -2.924 -24.172 -10.117 1 98.25 620 ASN B C 1
ATOM 12217 O O . ASN B 1 620 ? -2.463 -24.188 -8.977 1 98.25 620 ASN B O 1
ATOM 12221 N N . SER B 1 621 ? -3.936 -23.422 -10.43 1 95.88 621 SER B N 1
ATOM 12222 C CA . SER B 1 621 ? -4.699 -22.625 -9.477 1 95.88 621 SER B CA 1
ATOM 12223 C C . SER B 1 621 ? -6.051 -22.219 -10.047 1 95.88 621 SER B C 1
ATOM 12225 O O . SER B 1 621 ? -6.406 -22.625 -11.156 1 95.88 621 SER B O 1
ATOM 12227 N N . ASP B 1 622 ? -6.75 -21.406 -9.266 1 92.94 622 ASP B N 1
ATOM 12228 C CA . ASP B 1 622 ? -7.992 -20.812 -9.742 1 92.94 622 ASP B CA 1
ATOM 12229 C C . ASP B 1 622 ? -7.727 -19.797 -10.844 1 92.94 622 ASP B C 1
ATOM 12231 O O . ASP B 1 622 ? -6.574 -19.531 -11.188 1 92.94 622 ASP B O 1
ATOM 12235 N N . ASP B 1 623 ? -8.719 -19.25 -11.398 1 92.38 623 ASP B N 1
ATOM 12236 C CA . ASP B 1 623 ? -8.703 -18.484 -12.648 1 92.38 623 ASP B CA 1
ATOM 12237 C C . ASP B 1 623 ? -8.133 -17.094 -12.43 1 92.38 623 ASP B C 1
ATOM 12239 O O . ASP B 1 623 ? -8.07 -16.609 -11.297 1 92.38 623 ASP B O 1
ATOM 12243 N N . PHE B 1 624 ? -7.668 -16.531 -13.484 1 94.81 624 PHE B N 1
ATOM 12244 C CA . PHE B 1 624 ? -7.355 -15.117 -13.617 1 94.81 624 PHE B CA 1
ATOM 12245 C C . PHE B 1 624 ? -8.633 -14.281 -13.664 1 94.81 624 PHE B C 1
ATOM 12247 O O . PHE B 1 624 ? -9.477 -14.477 -14.531 1 94.81 624 PHE B O 1
ATOM 12254 N N . PHE B 1 625 ? -8.789 -13.367 -12.695 1 92.88 625 PHE B N 1
ATOM 12255 C CA . PHE B 1 625 ? -9.922 -12.453 -12.656 1 92.88 625 PHE B CA 1
ATOM 12256 C C . PHE B 1 625 ? -9.477 -11.031 -12.984 1 92.88 625 PHE B C 1
ATOM 12258 O O . PHE B 1 625 ? -9.086 -10.273 -12.094 1 92.88 625 PHE B O 1
ATOM 12265 N N . PRO B 1 626 ? -9.695 -10.594 -14.234 1 93.38 626 PRO B N 1
ATOM 12266 C CA . PRO B 1 626 ? -9.133 -9.312 -14.648 1 93.38 626 PRO B CA 1
ATOM 12267 C C . PRO B 1 626 ? -9.672 -8.133 -13.828 1 93.38 626 PRO B C 1
ATOM 12269 O O . PRO B 1 626 ? -8.945 -7.168 -13.586 1 93.38 626 PRO B O 1
ATOM 12272 N N . ASP B 1 627 ? -10.875 -8.25 -13.25 1 90.12 627 ASP B N 1
ATOM 12273 C CA . ASP B 1 627 ? -11.531 -7.07 -12.695 1 90.12 627 ASP B CA 1
ATOM 12274 C C . ASP B 1 627 ? -11.5 -7.098 -11.164 1 90.12 627 ASP B C 1
ATOM 12276 O O . ASP B 1 627 ? -12.156 -6.285 -10.516 1 90.12 627 ASP B O 1
ATOM 12280 N N . VAL B 1 628 ? -10.867 -8.039 -10.578 1 91.62 628 VAL B N 1
ATOM 12281 C CA . VAL B 1 628 ? -10.719 -8.133 -9.125 1 91.62 628 VAL B CA 1
ATOM 12282 C C . VAL B 1 628 ? -9.281 -7.797 -8.734 1 91.62 628 VAL B C 1
ATOM 12284 O O . VAL B 1 628 ? -8.414 -8.672 -8.727 1 91.62 628 VAL B O 1
ATOM 12287 N N . VAL B 1 629 ? -9.07 -6.648 -8.281 1 89.75 629 VAL B N 1
ATOM 12288 C CA . VAL B 1 629 ? -7.734 -6.098 -8.078 1 89.75 629 VAL B CA 1
ATOM 12289 C C . VAL B 1 629 ? -6.961 -6.965 -7.09 1 89.75 629 VAL B C 1
ATOM 12291 O O . VAL B 1 629 ? -5.805 -7.324 -7.34 1 89.75 629 VAL B O 1
ATOM 12294 N N . ALA B 1 630 ? -7.551 -7.422 -6.062 1 89.56 630 ALA B N 1
ATOM 12295 C CA . ALA B 1 630 ? -6.871 -8.156 -5 1 89.56 630 ALA B CA 1
ATOM 12296 C C . ALA B 1 630 ? -6.492 -9.562 -5.457 1 89.56 630 ALA B C 1
ATOM 12298 O O . ALA B 1 630 ? -5.668 -10.227 -4.824 1 89.56 630 ALA B O 1
ATOM 12299 N N . SER B 1 631 ? -7.008 -9.984 -6.547 1 94.44 631 SER B N 1
ATOM 12300 C CA . SER B 1 631 ? -6.793 -11.359 -6.996 1 94.44 631 SER B CA 1
ATOM 12301 C C . SER B 1 631 ? -5.434 -11.508 -7.676 1 94.44 631 SER B C 1
ATOM 12303 O O . SER B 1 631 ? -4.91 -12.617 -7.785 1 94.44 631 SER B O 1
ATOM 12305 N N . HIS B 1 632 ? -4.852 -10.453 -8.148 1 96.94 632 HIS B N 1
ATOM 12306 C CA . HIS B 1 632 ? -3.689 -10.555 -9.023 1 96.94 632 HIS B CA 1
ATOM 12307 C C . HIS B 1 632 ? -2.451 -10.992 -8.242 1 96.94 632 HIS B C 1
ATOM 12309 O O . HIS B 1 632 ? -1.806 -11.977 -8.594 1 96.94 632 HIS B O 1
ATOM 12315 N N . PRO B 1 633 ? -2.08 -10.297 -7.141 1 96.81 633 PRO B N 1
ATOM 12316 C CA . PRO B 1 633 ? -0.944 -10.812 -6.375 1 96.81 633 PRO B CA 1
ATOM 12317 C C . PRO B 1 633 ? -1.203 -12.203 -5.809 1 96.81 633 PRO B C 1
ATOM 12319 O O . PRO B 1 633 ? -0.297 -13.047 -5.781 1 96.81 633 PRO B O 1
ATOM 12322 N N . TRP B 1 634 ? -2.426 -12.453 -5.414 1 95.75 634 TRP B N 1
ATOM 12323 C CA . TRP B 1 634 ? -2.773 -13.758 -4.855 1 95.75 634 TRP B CA 1
ATOM 12324 C C . TRP B 1 634 ? -2.607 -14.859 -5.895 1 95.75 634 TRP B C 1
ATOM 12326 O O . TRP B 1 634 ? -2.125 -15.945 -5.582 1 95.75 634 TRP B O 1
ATOM 12336 N N . HIS B 1 635 ? -3.031 -14.562 -7.113 1 97.44 635 HIS B N 1
ATOM 12337 C CA . HIS B 1 635 ? -2.957 -15.555 -8.18 1 97.44 635 HIS B CA 1
ATOM 12338 C C . HIS B 1 635 ? -1.528 -16.047 -8.375 1 97.44 635 HIS B C 1
ATOM 12340 O O . HIS B 1 635 ? -1.292 -17.266 -8.453 1 97.44 635 HIS B O 1
ATOM 12346 N N . VAL B 1 636 ? -0.601 -15.133 -8.43 1 98.56 636 VAL B N 1
ATOM 12347 C CA . VAL B 1 636 ? 0.795 -15.5 -8.641 1 98.56 636 VAL B CA 1
ATOM 12348 C C . VAL B 1 636 ? 1.349 -16.188 -7.395 1 98.56 636 VAL B C 1
ATOM 12350 O O . VAL B 1 636 ? 2.084 -17.172 -7.492 1 98.56 636 VAL B O 1
ATOM 12353 N N . PHE B 1 637 ? 0.942 -15.711 -6.199 1 98.12 637 PHE B N 1
ATOM 12354 C CA . PHE B 1 637 ? 1.358 -16.312 -4.934 1 98.12 637 PHE B CA 1
ATOM 12355 C C . PHE B 1 637 ? 0.888 -17.75 -4.832 1 98.12 637 PHE B C 1
ATOM 12357 O O . PHE B 1 637 ? 1.663 -18.641 -4.469 1 98.12 637 PHE B O 1
ATOM 12364 N N . CYS B 1 638 ? -0.336 -17.984 -5.195 1 97.56 638 CYS B N 1
ATOM 12365 C CA . CYS B 1 638 ? -0.948 -19.297 -5.117 1 97.56 638 CYS B CA 1
ATOM 12366 C C . CYS B 1 638 ? -0.281 -20.266 -6.09 1 97.56 638 CYS B C 1
ATOM 12368 O O . CYS B 1 638 ? 0.04 -21.406 -5.723 1 97.56 638 CYS B O 1
ATOM 12370 N N . ASN B 1 639 ? -0.071 -19.812 -7.301 1 98.75 639 ASN B N 1
ATOM 12371 C CA . ASN B 1 639 ? 0.587 -20.656 -8.289 1 98.75 639 ASN B CA 1
ATOM 12372 C C . ASN B 1 639 ? 1.993 -21.047 -7.852 1 98.75 639 ASN B C 1
ATOM 12374 O O . ASN B 1 639 ? 2.393 -22.219 -7.988 1 98.75 639 ASN B O 1
ATOM 12378 N N . ALA B 1 640 ? 2.699 -20.109 -7.309 1 98.75 640 ALA B N 1
ATOM 12379 C CA . ALA B 1 640 ? 4.078 -20.359 -6.898 1 98.75 640 ALA B CA 1
ATOM 12380 C C . ALA B 1 640 ? 4.141 -21.375 -5.758 1 98.75 640 ALA B C 1
ATOM 12382 O O . ALA B 1 640 ? 5.035 -22.219 -5.723 1 98.75 640 ALA B O 1
ATOM 12383 N N . HIS B 1 641 ? 3.223 -21.297 -4.844 1 98.56 641 HIS B N 1
ATOM 12384 C CA . HIS B 1 641 ? 3.227 -22.203 -3.703 1 98.56 641 HIS B CA 1
ATOM 12385 C C . HIS B 1 641 ? 2.648 -23.562 -4.078 1 98.56 641 HIS B C 1
ATOM 12387 O O . HIS B 1 641 ? 3.111 -24.609 -3.586 1 98.56 641 HIS B O 1
ATOM 12393 N N . ASN B 1 642 ? 1.616 -23.609 -4.949 1 98.5 642 ASN B N 1
ATOM 12394 C CA . ASN B 1 642 ? 1.1 -24.891 -5.422 1 98.5 642 ASN B CA 1
ATOM 12395 C C . ASN B 1 642 ? 2.174 -25.703 -6.145 1 98.5 642 ASN B C 1
ATOM 12397 O O . ASN B 1 642 ? 2.189 -26.922 -6.07 1 98.5 642 ASN B O 1
ATOM 12401 N N . ALA B 1 643 ? 3.043 -24.953 -6.762 1 98.25 643 ALA B N 1
ATOM 12402 C CA . ALA B 1 643 ? 4.102 -25.594 -7.543 1 98.25 643 ALA B CA 1
ATOM 12403 C C . ALA B 1 643 ? 5.086 -26.328 -6.633 1 98.25 643 ALA B C 1
ATOM 12405 O O . ALA B 1 643 ? 5.859 -27.172 -7.098 1 98.25 643 ALA B O 1
ATOM 12406 N N . LEU B 1 644 ? 5.004 -26.094 -5.348 1 98 644 LEU B N 1
ATOM 12407 C CA . LEU B 1 644 ? 5.852 -26.828 -4.406 1 98 644 LEU B CA 1
ATOM 12408 C C . LEU B 1 644 ? 5.465 -28.297 -4.355 1 98 644 LEU B C 1
ATOM 12410 O O . LEU B 1 644 ? 6.277 -29.141 -3.979 1 98 644 LEU B O 1
ATOM 12414 N N . LEU B 1 645 ? 4.273 -28.578 -4.738 1 98 645 LEU B N 1
ATOM 12415 C CA . LEU B 1 645 ? 3.83 -29.969 -4.844 1 98 645 LEU B CA 1
ATOM 12416 C C . LEU B 1 645 ? 3.746 -30.391 -6.305 1 98 645 LEU B C 1
ATOM 12418 O O . LEU B 1 645 ? 4.25 -31.453 -6.672 1 98 645 LEU B O 1
ATOM 12422 N N . THR B 1 646 ? 3.168 -29.594 -7.152 1 97.56 646 THR B N 1
ATOM 12423 C CA . THR B 1 646 ? 2.777 -30 -8.492 1 97.56 646 THR B CA 1
ATOM 12424 C C . THR B 1 646 ? 4.008 -30.25 -9.359 1 97.56 646 THR B C 1
ATOM 12426 O O . THR B 1 646 ? 3.943 -31 -10.336 1 97.56 646 THR B O 1
ATOM 12429 N N . ARG B 1 647 ? 5.102 -29.672 -9.031 1 95.19 647 ARG B N 1
ATOM 12430 C CA . ARG B 1 647 ? 6.312 -29.891 -9.82 1 95.19 647 ARG B CA 1
ATOM 12431 C C . ARG B 1 647 ? 6.805 -31.328 -9.688 1 95.19 647 ARG B C 1
ATOM 12433 O O . ARG B 1 647 ? 7.605 -31.781 -10.508 1 95.19 647 ARG B O 1
ATOM 12440 N N . TYR B 1 648 ? 6.336 -32.031 -8.625 1 95.12 648 TYR B N 1
ATOM 12441 C CA . TYR B 1 648 ? 6.746 -33.438 -8.422 1 95.12 648 TYR B CA 1
ATOM 12442 C C . TYR B 1 648 ? 5.797 -34.375 -9.133 1 95.12 648 TYR B C 1
ATOM 12444 O O . TYR B 1 648 ? 6.109 -35.562 -9.305 1 95.12 648 TYR B O 1
ATOM 12452 N N . LEU B 1 649 ? 4.699 -33.875 -9.578 1 96.44 649 LEU B N 1
ATOM 12453 C CA . LEU B 1 649 ? 3.734 -34.719 -10.297 1 96.44 649 LEU B CA 1
ATOM 12454 C C . LEU B 1 649 ? 4.121 -34.844 -11.758 1 96.44 649 LEU B C 1
ATOM 12456 O O . LEU B 1 649 ? 5.082 -34.219 -12.219 1 96.44 649 LEU B O 1
ATOM 12460 N N . ASN B 1 650 ? 3.422 -35.75 -12.43 1 94.56 650 ASN B N 1
ATOM 12461 C CA . ASN B 1 650 ? 3.645 -35.906 -13.859 1 94.56 650 ASN B CA 1
ATOM 12462 C C . ASN B 1 650 ? 2.766 -35 -14.688 1 94.56 650 ASN B C 1
ATOM 12464 O O . ASN B 1 650 ? 1.973 -35.438 -15.516 1 94.56 650 ASN B O 1
ATOM 12468 N N . VAL B 1 651 ? 2.941 -33.75 -14.438 1 96.38 651 VAL B N 1
ATOM 12469 C CA . VAL B 1 651 ? 2.174 -32.688 -15.102 1 96.38 651 VAL B CA 1
ATOM 12470 C C . VAL B 1 651 ? 3.059 -31.469 -15.336 1 96.38 651 VAL B C 1
ATOM 12472 O O . VAL B 1 651 ? 4.191 -31.422 -14.859 1 96.38 651 VAL B O 1
ATOM 12475 N N . LEU B 1 652 ? 2.607 -30.609 -16.188 1 96.44 652 LEU B N 1
ATOM 12476 C CA . LEU B 1 652 ? 3.189 -29.281 -16.359 1 96.44 652 LEU B CA 1
ATOM 12477 C C . LEU B 1 652 ? 2.268 -28.203 -15.82 1 96.44 652 LEU B C 1
ATOM 12479 O O . LEU B 1 652 ? 1.2 -27.938 -16.375 1 96.44 652 LEU B O 1
ATOM 12483 N N . PRO B 1 653 ? 2.689 -27.516 -14.742 1 97.56 653 PRO B N 1
ATOM 12484 C CA . PRO B 1 653 ? 1.821 -26.484 -14.172 1 97.56 653 PRO B CA 1
ATOM 12485 C C . PRO B 1 653 ? 1.536 -25.344 -15.148 1 97.56 653 PRO B C 1
ATOM 12487 O O . PRO B 1 653 ? 2.467 -24.766 -15.711 1 97.56 653 PRO B O 1
ATOM 12490 N N . ASP B 1 654 ? 0.318 -25.125 -15.344 1 96.56 654 ASP B N 1
ATOM 12491 C CA . ASP B 1 654 ? -0.256 -24.062 -16.156 1 96.56 654 ASP B CA 1
ATOM 12492 C C . ASP B 1 654 ? -0.806 -22.938 -15.281 1 96.56 654 ASP B C 1
ATOM 12494 O O . ASP B 1 654 ? -1.722 -23.141 -14.484 1 96.56 654 ASP B O 1
ATOM 12498 N N . TRP B 1 655 ? -0.261 -21.672 -15.43 1 98.25 655 TRP B N 1
ATOM 12499 C CA . TRP B 1 655 ? -0.652 -20.578 -14.547 1 98.25 655 TRP B CA 1
ATOM 12500 C C . TRP B 1 655 ? -1.756 -19.734 -15.18 1 98.25 655 TRP B C 1
ATOM 12502 O O . TRP B 1 655 ? -1.804 -18.516 -14.992 1 98.25 655 TRP B O 1
ATOM 12512 N N . ASP B 1 656 ? -2.551 -20.266 -16.047 1 97.56 656 ASP B N 1
ATOM 12513 C CA . ASP B 1 656 ? -3.742 -19.656 -16.641 1 97.56 656 ASP B CA 1
ATOM 12514 C C . ASP B 1 656 ? -3.369 -18.516 -17.578 1 97.56 656 ASP B C 1
ATOM 12516 O O . ASP B 1 656 ? -2.188 -18.219 -17.766 1 97.56 656 ASP B O 1
ATOM 12520 N N . MET B 1 657 ? -4.383 -17.953 -18.219 1 98 657 MET B N 1
ATOM 12521 C CA . MET B 1 657 ? -4.262 -16.859 -19.188 1 98 657 MET B CA 1
ATOM 12522 C C . MET B 1 657 ? -4.242 -15.508 -18.469 1 98 657 MET B C 1
ATOM 12524 O O . MET B 1 657 ? -4.508 -15.422 -17.266 1 98 657 MET B O 1
ATOM 12528 N N . PHE B 1 658 ? -3.865 -14.422 -19.172 1 98.06 658 PHE B N 1
ATOM 12529 C CA . PHE B 1 658 ? -3.945 -13.055 -18.688 1 98.06 658 PHE B CA 1
ATOM 12530 C C . PHE B 1 658 ? -4.109 -12.078 -19.844 1 98.06 658 PHE B C 1
ATOM 12532 O O . PHE B 1 658 ? -4.211 -12.492 -21 1 98.06 658 PHE B O 1
ATOM 12539 N N . GLN B 1 659 ? -4.242 -10.828 -19.594 1 98.25 659 GLN B N 1
ATOM 12540 C CA . GLN B 1 659 ? -4.418 -9.781 -20.594 1 98.25 659 GLN B CA 1
ATOM 12541 C C . GLN B 1 659 ? -3.195 -8.875 -20.656 1 98.25 659 GLN B C 1
ATOM 12543 O O . GLN B 1 659 ? -2.684 -8.438 -19.625 1 98.25 659 GLN B O 1
ATOM 12548 N N . THR B 1 660 ? -2.736 -8.578 -21.844 1 98.25 660 THR B N 1
ATOM 12549 C CA . THR B 1 660 ? -1.502 -7.816 -22.016 1 98.25 660 THR B CA 1
ATOM 12550 C C . THR B 1 660 ? -1.764 -6.324 -21.859 1 98.25 660 THR B C 1
ATOM 12552 O O . THR B 1 660 ? -0.828 -5.539 -21.688 1 98.25 660 THR B O 1
ATOM 12555 N N . SER B 1 661 ? -3.012 -5.965 -22.016 1 96.88 661 SER B N 1
ATOM 12556 C CA . SER B 1 661 ? -3.416 -4.594 -21.734 1 96.88 661 SER B CA 1
ATOM 12557 C C . SER B 1 661 ? -4.176 -4.508 -20.406 1 96.88 661 SER B C 1
ATOM 12559 O O . SER B 1 661 ? -5.402 -4.609 -20.391 1 96.88 661 SER B O 1
ATOM 12561 N N . HIS B 1 662 ? -3.508 -4.395 -19.344 1 96.44 662 HIS B N 1
ATOM 12562 C CA . HIS B 1 662 ? -4.008 -4.418 -17.984 1 96.44 662 HIS B CA 1
ATOM 12563 C C . HIS B 1 662 ? -2.994 -3.824 -17.016 1 96.44 662 HIS B C 1
ATOM 12565 O O . HIS B 1 662 ? -1.785 -3.908 -17.25 1 96.44 662 HIS B O 1
ATOM 12571 N N . PRO B 1 663 ? -3.436 -3.193 -15.875 1 94.69 663 PRO B N 1
ATOM 12572 C CA . PRO B 1 663 ? -2.492 -2.607 -14.922 1 94.69 663 PRO B CA 1
ATOM 12573 C C . PRO B 1 663 ? -1.506 -3.631 -14.359 1 94.69 663 PRO B C 1
ATOM 12575 O O . PRO B 1 663 ? -0.389 -3.271 -13.977 1 94.69 663 PRO B O 1
ATOM 12578 N N . TYR B 1 664 ? -1.869 -4.918 -14.297 1 97.69 664 TYR B N 1
ATOM 12579 C CA . TYR B 1 664 ? -1.006 -5.973 -13.773 1 97.69 664 TYR B CA 1
ATOM 12580 C C . TYR B 1 664 ? -0.435 -6.816 -14.906 1 97.69 664 TYR B C 1
ATOM 12582 O O . TYR B 1 664 ? 0.074 -7.914 -14.68 1 97.69 664 TYR B O 1
ATOM 12590 N N . ALA B 1 665 ? -0.444 -6.355 -16.141 1 98.38 665 ALA B N 1
ATOM 12591 C CA . ALA B 1 665 ? -0.079 -7.16 -17.312 1 98.38 665 ALA B CA 1
ATOM 12592 C C . ALA B 1 665 ? 1.371 -7.629 -17.219 1 98.38 665 ALA B C 1
ATOM 12594 O O . ALA B 1 665 ? 1.655 -8.82 -17.359 1 98.38 665 ALA B O 1
ATOM 12595 N N . SER B 1 666 ? 2.258 -6.703 -17 1 98.38 666 SER B N 1
ATOM 12596 C CA . SER B 1 666 ? 3.668 -7.074 -16.969 1 98.38 666 SER B CA 1
ATOM 12597 C C . SER B 1 666 ? 3.984 -7.945 -15.758 1 98.38 666 SER B C 1
ATOM 12599 O O . SER B 1 666 ? 4.848 -8.82 -15.82 1 98.38 666 SER B O 1
ATOM 12601 N N . PHE B 1 667 ? 3.297 -7.707 -14.625 1 98.44 667 PHE B N 1
ATOM 12602 C CA . PHE B 1 667 ? 3.385 -8.531 -13.422 1 98.44 667 PHE B CA 1
ATOM 12603 C C . PHE B 1 667 ? 3.062 -9.984 -13.742 1 98.44 667 PHE B C 1
ATOM 12605 O O . PHE B 1 667 ? 3.826 -10.891 -13.391 1 98.44 667 PHE B O 1
ATOM 12612 N N . HIS B 1 668 ? 2.004 -10.242 -14.438 1 98.75 668 HIS B N 1
ATOM 12613 C CA . HIS B 1 668 ? 1.558 -11.57 -14.844 1 98.75 668 HIS B CA 1
ATOM 12614 C C . HIS B 1 668 ? 2.486 -12.164 -15.898 1 98.75 668 HIS B C 1
ATOM 12616 O O . HIS B 1 668 ? 2.783 -13.359 -15.867 1 98.75 668 HIS B O 1
ATOM 12622 N N . ALA B 1 669 ? 2.914 -11.344 -16.828 1 98.75 669 ALA B N 1
ATOM 12623 C CA . ALA B 1 669 ? 3.812 -11.82 -17.875 1 98.75 669 ALA B CA 1
ATOM 12624 C C . ALA B 1 669 ? 5.098 -12.391 -17.266 1 98.75 669 ALA B C 1
ATOM 12626 O O . ALA B 1 669 ? 5.531 -13.484 -17.641 1 98.75 669 ALA B O 1
ATOM 12627 N N . ALA B 1 670 ? 5.664 -11.641 -16.359 1 98.81 670 ALA B N 1
ATOM 12628 C CA . ALA B 1 670 ? 6.898 -12.086 -15.719 1 98.81 670 ALA B CA 1
ATOM 12629 C C . ALA B 1 670 ? 6.688 -13.406 -14.977 1 98.81 670 ALA B C 1
ATOM 12631 O O . ALA B 1 670 ? 7.531 -14.305 -15.047 1 98.81 670 ALA B O 1
ATOM 12632 N N . ALA B 1 671 ? 5.586 -13.492 -14.297 1 98.81 671 ALA B N 1
ATOM 12633 C CA . ALA B 1 671 ? 5.281 -14.703 -13.539 1 98.81 671 ALA B CA 1
ATOM 12634 C C . ALA B 1 671 ? 5.137 -15.906 -14.469 1 98.81 671 ALA B C 1
ATOM 12636 O O . ALA B 1 671 ? 5.641 -17 -14.172 1 98.81 671 ALA B O 1
ATOM 12637 N N . ARG B 1 672 ? 4.48 -15.688 -15.617 1 98.62 672 ARG B N 1
ATOM 12638 C CA . ARG B 1 672 ? 4.301 -16.781 -16.562 1 98.62 672 ARG B CA 1
ATOM 12639 C C . ARG B 1 672 ? 5.633 -17.203 -17.172 1 98.62 672 ARG B C 1
ATOM 12641 O O . ARG B 1 672 ? 5.852 -18.375 -17.453 1 98.62 672 ARG B O 1
ATOM 12648 N N . CYS B 1 673 ? 6.426 -16.266 -17.406 1 98.69 673 CYS B N 1
ATOM 12649 C CA . CYS B 1 673 ? 7.719 -16.562 -18.016 1 98.69 673 CYS B CA 1
ATOM 12650 C C . CYS B 1 673 ? 8.586 -17.375 -17.062 1 98.69 673 CYS B C 1
ATOM 12652 O O . CYS B 1 673 ? 9.227 -18.344 -17.484 1 98.69 673 CYS B O 1
ATOM 12654 N N . VAL B 1 674 ? 8.57 -17.031 -15.828 1 98.56 674 VAL B N 1
ATOM 12655 C CA . VAL B 1 674 ? 9.438 -17.703 -14.859 1 98.56 674 VAL B CA 1
ATOM 12656 C C . VAL B 1 674 ? 8.836 -19.047 -14.461 1 98.56 674 VAL B C 1
ATOM 12658 O O . VAL B 1 674 ? 9.555 -19.938 -14.008 1 98.56 674 VAL B O 1
ATOM 12661 N N . SER B 1 675 ? 7.578 -19.281 -14.672 1 98.31 675 SER B N 1
ATOM 12662 C CA . SER B 1 675 ? 6.859 -20.469 -14.227 1 98.31 675 SER B CA 1
ATOM 12663 C C . SER B 1 675 ? 7.344 -21.719 -14.961 1 98.31 675 SER B C 1
ATOM 12665 O O . SER B 1 675 ? 7.301 -22.828 -14.414 1 98.31 675 SER B O 1
ATOM 12667 N N . GLY B 1 676 ? 7.754 -21.531 -16.234 1 96.94 676 GLY B N 1
ATOM 12668 C CA . GLY B 1 676 ? 8.141 -22.656 -17.047 1 96.94 676 GLY B CA 1
ATOM 12669 C C . GLY B 1 676 ? 6.965 -23.359 -17.703 1 96.94 676 GLY B C 1
ATOM 12670 O O . GLY B 1 676 ? 7.145 -24.344 -18.438 1 96.94 676 GLY B O 1
ATOM 12671 N N . GLY B 1 677 ? 5.734 -22.891 -17.516 1 97 677 GLY B N 1
ATOM 12672 C CA . GLY B 1 677 ? 4.539 -23.422 -18.141 1 97 677 GLY B CA 1
ATOM 12673 C C . GLY B 1 677 ? 4.148 -22.688 -19.406 1 97 677 GLY B C 1
ATOM 12674 O O . GLY B 1 677 ? 4.887 -21.812 -19.875 1 97 677 GLY B O 1
ATOM 12675 N N . PRO B 1 678 ? 3.086 -23.125 -20.031 1 97.38 678 PRO B N 1
ATOM 12676 C CA . PRO B 1 678 ? 2.619 -22.422 -21.219 1 97.38 678 PRO B CA 1
ATOM 12677 C C . PRO B 1 678 ? 2.135 -21.016 -20.922 1 97.38 678 PRO B C 1
ATOM 12679 O O . PRO B 1 678 ? 1.863 -20.672 -19.766 1 97.38 678 PRO B O 1
ATOM 12682 N N . ILE B 1 679 ? 2.119 -20.172 -21.922 1 98.25 679 ILE B N 1
ATOM 12683 C CA . ILE B 1 679 ? 1.638 -18.797 -21.766 1 98.25 679 ILE B CA 1
ATOM 12684 C C . ILE B 1 679 ? 0.435 -18.562 -22.672 1 98.25 679 ILE B C 1
ATOM 12686 O O . ILE B 1 679 ? 0.527 -18.75 -23.891 1 98.25 679 ILE B O 1
ATOM 12690 N N . TYR B 1 680 ? -0.665 -18.172 -22.062 1 97.88 680 TYR B N 1
ATOM 12691 C CA . TYR B 1 680 ? -1.91 -17.859 -22.75 1 97.88 680 TYR B CA 1
ATOM 12692 C C . TYR B 1 680 ? -2.27 -16.391 -22.594 1 97.88 680 TYR B C 1
ATOM 12694 O O . TYR B 1 680 ? -2.236 -15.859 -21.484 1 97.88 680 TYR B O 1
ATOM 12702 N N . ILE B 1 681 ? -2.605 -15.758 -23.656 1 98.19 681 ILE B N 1
ATOM 12703 C CA . ILE B 1 681 ? -3.178 -14.422 -23.531 1 98.19 681 ILE B CA 1
ATOM 12704 C C . ILE B 1 681 ? -4.672 -14.469 -23.859 1 98.19 681 ILE B C 1
ATOM 12706 O O . ILE B 1 681 ? -5.137 -15.383 -24.547 1 98.19 681 ILE B O 1
ATOM 12710 N N . THR B 1 682 ? -5.418 -13.594 -23.297 1 98.31 682 THR B N 1
ATOM 12711 C CA . THR B 1 682 ? -6.855 -13.469 -23.516 1 98.31 682 THR B CA 1
ATOM 12712 C C . THR B 1 682 ? -7.254 -12.008 -23.688 1 98.31 682 THR B C 1
ATOM 12714 O O . THR B 1 682 ? -8.203 -11.539 -23.062 1 98.31 682 THR B O 1
ATOM 12717 N N . ASP B 1 683 ? -6.559 -11.328 -24.562 1 97.5 683 ASP B N 1
ATOM 12718 C CA . ASP B 1 683 ? -6.766 -9.906 -24.812 1 97.5 683 ASP B CA 1
ATOM 12719 C C . ASP B 1 683 ? -8.117 -9.648 -25.469 1 97.5 683 ASP B C 1
ATOM 12721 O O . ASP B 1 683 ? -8.578 -10.461 -26.281 1 97.5 683 ASP B O 1
ATOM 12725 N N . GLU B 1 684 ? -8.688 -8.547 -25.141 1 96.44 684 GLU B N 1
ATOM 12726 C CA . GLU B 1 684 ? -9.789 -8.039 -25.953 1 96.44 684 GLU B CA 1
ATOM 12727 C C . GLU B 1 684 ? -9.281 -7.527 -27.297 1 96.44 684 GLU B C 1
ATOM 12729 O O . GLU B 1 684 ? -8.211 -6.926 -27.375 1 96.44 684 GLU B O 1
ATOM 12734 N N . PRO B 1 685 ? -10.07 -7.879 -28.359 1 96.19 685 PRO B N 1
ATOM 12735 C CA . PRO B 1 685 ? -9.633 -7.371 -29.656 1 96.19 685 PRO B CA 1
ATOM 12736 C C . PRO B 1 685 ? -9.305 -5.879 -29.641 1 96.19 685 PRO B C 1
ATOM 12738 O O . PRO B 1 685 ? -10.109 -5.078 -29.141 1 96.19 685 PRO B O 1
ATOM 12741 N N . GLY B 1 686 ? -8.117 -5.598 -30.062 1 95.62 686 GLY B N 1
ATOM 12742 C CA . GLY B 1 686 ? -7.715 -4.203 -30.125 1 95.62 686 GLY B CA 1
ATOM 12743 C C . GLY B 1 686 ? -6.957 -3.742 -28.891 1 95.62 686 GLY B C 1
ATOM 12744 O O . GLY B 1 686 ? -6.34 -2.674 -28.906 1 95.62 686 GLY B O 1
ATOM 12745 N N . LYS B 1 687 ? -6.965 -4.387 -27.875 1 97.19 687 LYS B N 1
ATOM 12746 C CA . LYS B 1 687 ? -6.273 -4.023 -26.641 1 97.19 687 LYS B CA 1
ATOM 12747 C C . LYS B 1 687 ? -5.07 -4.926 -26.391 1 97.19 687 LYS B C 1
ATOM 12749 O O . LYS B 1 687 ? -5.164 -5.91 -25.656 1 97.19 687 LYS B O 1
ATOM 12754 N N . HIS B 1 688 ? -3.895 -4.551 -27.016 1 97.31 688 HIS B N 1
ATOM 12755 C CA . HIS B 1 688 ? -2.688 -5.367 -26.938 1 97.31 688 HIS B CA 1
ATOM 12756 C C . HIS B 1 688 ? -1.477 -4.523 -26.547 1 97.31 688 HIS B C 1
ATOM 12758 O O . HIS B 1 688 ? -1.388 -3.352 -26.906 1 97.31 688 HIS B O 1
ATOM 12764 N N . ASP B 1 689 ? -0.642 -5.031 -25.734 1 97.94 689 ASP B N 1
ATOM 12765 C CA . ASP B 1 689 ? 0.662 -4.438 -25.453 1 97.94 689 ASP B CA 1
ATOM 12766 C C . ASP B 1 689 ? 1.771 -5.16 -26.203 1 97.94 689 ASP B C 1
ATOM 12768 O O . ASP B 1 689 ? 2.311 -6.156 -25.734 1 97.94 689 ASP B O 1
ATOM 12772 N N . LEU B 1 690 ? 2.219 -4.641 -27.297 1 97.81 690 LEU B N 1
ATOM 12773 C CA . LEU B 1 690 ? 3.166 -5.293 -28.203 1 97.81 690 LEU B CA 1
ATOM 12774 C C . LEU B 1 690 ? 4.547 -5.387 -27.562 1 97.81 690 LEU B C 1
ATOM 12776 O O . LEU B 1 690 ? 5.27 -6.363 -27.766 1 97.81 690 LEU B O 1
ATOM 12780 N N . ALA B 1 691 ? 4.891 -4.355 -26.828 1 97.56 691 ALA B N 1
ATOM 12781 C CA . ALA B 1 691 ? 6.188 -4.375 -26.156 1 97.56 691 ALA B CA 1
ATOM 12782 C C . ALA B 1 691 ? 6.266 -5.516 -25.141 1 97.56 691 ALA B C 1
ATOM 12784 O O . ALA B 1 691 ? 7.301 -6.172 -25.016 1 97.56 691 ALA B O 1
ATOM 12785 N N . LEU B 1 692 ? 5.215 -5.703 -24.453 1 98.06 692 LEU B N 1
ATOM 12786 C CA . LEU B 1 692 ? 5.16 -6.777 -23.469 1 98.06 692 LEU B CA 1
ATOM 12787 C C . LEU B 1 692 ? 5.203 -8.141 -24.141 1 98.06 692 LEU B C 1
ATOM 12789 O O . LEU B 1 692 ? 5.91 -9.047 -23.688 1 98.06 692 LEU B O 1
ATOM 12793 N N . LEU B 1 693 ? 4.469 -8.344 -25.188 1 98.25 693 LEU B N 1
ATOM 12794 C CA . LEU B 1 693 ? 4.461 -9.594 -25.953 1 98.25 693 LEU B CA 1
ATOM 12795 C C . LEU B 1 693 ? 5.859 -9.93 -26.469 1 98.25 693 LEU B C 1
ATOM 12797 O O . LEU B 1 693 ? 6.266 -11.094 -26.453 1 98.25 693 LEU B O 1
ATOM 12801 N N . ASP B 1 694 ? 6.5 -8.922 -26.859 1 97.94 694 ASP B N 1
ATOM 12802 C CA . ASP B 1 694 ? 7.852 -9.125 -27.375 1 97.94 694 ASP B CA 1
ATOM 12803 C C . ASP B 1 694 ? 8.781 -9.656 -26.281 1 97.94 694 ASP B C 1
ATOM 12805 O O . ASP B 1 694 ? 9.688 -10.438 -26.562 1 97.94 694 ASP B O 1
ATOM 12809 N N . GLN B 1 695 ? 8.602 -9.273 -25.078 1 98.5 695 GLN B N 1
ATOM 12810 C CA . GLN B 1 695 ? 9.445 -9.711 -23.969 1 98.5 695 GLN B CA 1
ATOM 12811 C C . GLN B 1 695 ? 9.195 -11.18 -23.641 1 98.5 695 GLN B C 1
ATOM 12813 O O . GLN B 1 695 ? 10.031 -11.828 -23 1 98.5 695 GLN B O 1
ATOM 12818 N N . MET B 1 696 ? 8.078 -11.719 -24.078 1 98.25 696 MET B N 1
ATOM 12819 C CA . MET B 1 696 ? 7.703 -13.078 -23.672 1 98.25 696 MET B CA 1
ATOM 12820 C C . MET B 1 696 ? 7.957 -14.07 -24.812 1 98.25 696 MET B C 1
ATOM 12822 O O . MET B 1 696 ? 7.973 -15.281 -24.578 1 98.25 696 MET B O 1
ATOM 12826 N N . THR B 1 697 ? 8.141 -13.484 -26.016 1 98.12 697 THR B N 1
ATOM 12827 C CA . THR B 1 697 ? 8.148 -14.367 -27.172 1 98.12 697 THR B CA 1
ATOM 12828 C C . THR B 1 697 ? 9.328 -14.062 -28.094 1 98.12 697 THR B C 1
ATOM 12830 O O . THR B 1 697 ? 9.984 -13.023 -27.938 1 98.12 697 THR B O 1
ATOM 12833 N N . ALA B 1 698 ? 9.594 -15.016 -28.969 1 97.94 698 ALA B N 1
ATOM 12834 C CA . ALA B 1 698 ? 10.602 -14.875 -30.016 1 97.94 698 ALA B CA 1
ATOM 12835 C C . ALA B 1 698 ? 10.281 -15.758 -31.219 1 97.94 698 ALA B C 1
ATOM 12837 O O . ALA B 1 698 ? 9.742 -16.859 -31.047 1 97.94 698 ALA B O 1
ATOM 12838 N N . PRO B 1 699 ? 10.57 -15.32 -32.406 1 96.69 699 PRO B N 1
ATOM 12839 C CA . PRO B 1 699 ? 10.352 -16.156 -33.562 1 96.69 699 PRO B CA 1
ATOM 12840 C C . PRO B 1 699 ? 11.445 -17.203 -33.781 1 96.69 699 PRO B C 1
ATOM 12842 O O . PRO B 1 699 ? 12.625 -16.906 -33.594 1 96.69 699 PRO B O 1
ATOM 12845 N N . THR B 1 700 ? 11.055 -18.375 -34.125 1 95.5 700 THR B N 1
ATOM 12846 C CA . THR B 1 700 ? 12.023 -19.391 -34.469 1 95.5 700 THR B CA 1
ATOM 12847 C C . THR B 1 700 ? 12.555 -19.156 -35.906 1 95.5 700 THR B C 1
ATOM 12849 O O . THR B 1 700 ? 12.117 -18.219 -36.562 1 95.5 700 THR B O 1
ATOM 12852 N N . VAL B 1 701 ? 13.484 -19.969 -36.344 1 94.19 701 VAL B N 1
ATOM 12853 C CA . VAL B 1 701 ? 14.055 -19.859 -37.688 1 94.19 701 VAL B CA 1
ATOM 12854 C C . VAL B 1 701 ? 12.984 -20.188 -38.719 1 94.19 701 VAL B C 1
ATOM 12856 O O . VAL B 1 701 ? 13.109 -19.812 -39.906 1 94.19 701 VAL B O 1
ATOM 12859 N N . LYS B 1 702 ? 11.906 -20.812 -38.312 1 91.75 702 LYS B N 1
ATOM 12860 C CA . LYS B 1 702 ? 10.789 -21.141 -39.188 1 91.75 702 LYS B CA 1
ATOM 12861 C C . LYS B 1 702 ? 9.656 -20.109 -39.062 1 91.75 702 LYS B C 1
ATOM 12863 O O . LYS B 1 702 ? 8.539 -20.359 -39.5 1 91.75 702 LYS B O 1
ATOM 12868 N N . ASP B 1 703 ? 9.898 -19.078 -38.281 1 91.38 703 ASP B N 1
ATOM 12869 C CA . ASP B 1 703 ? 8.992 -17.953 -38.094 1 91.38 703 ASP B CA 1
ATOM 12870 C C . ASP B 1 703 ? 7.781 -18.344 -37.281 1 91.38 703 ASP B C 1
ATOM 12872 O O . ASP B 1 703 ? 6.668 -17.891 -37.531 1 91.38 703 ASP B O 1
ATOM 12876 N N . ILE B 1 704 ? 8.008 -19.297 -36.375 1 94 704 ILE B N 1
ATOM 12877 C CA . ILE B 1 704 ? 7.004 -19.672 -35.375 1 94 704 ILE B CA 1
ATOM 12878 C C . ILE B 1 704 ? 7.219 -18.891 -34.094 1 94 704 ILE B C 1
ATOM 12880 O O . ILE B 1 704 ? 8.344 -18.812 -33.594 1 94 704 ILE B O 1
ATOM 12884 N N . THR B 1 705 ? 6.152 -18.281 -33.594 1 96.69 705 THR B N 1
ATOM 12885 C CA . THR B 1 705 ? 6.254 -17.516 -32.344 1 96.69 705 THR B CA 1
ATOM 12886 C C . THR B 1 705 ? 6.285 -18.438 -31.141 1 96.69 705 THR B C 1
ATOM 12888 O O . THR B 1 705 ? 5.293 -19.094 -30.844 1 96.69 705 THR B O 1
ATOM 12891 N N . VAL B 1 706 ? 7.391 -18.469 -30.422 1 97.12 706 VAL B N 1
ATOM 12892 C CA . VAL B 1 706 ? 7.516 -19.375 -29.281 1 97.12 706 VAL B CA 1
ATOM 12893 C C . VAL B 1 706 ? 7.809 -18.562 -28.016 1 97.12 706 VAL B C 1
ATOM 12895 O O . VAL B 1 706 ? 8.297 -17.438 -28.094 1 97.12 706 VAL B O 1
ATOM 12898 N N . ILE B 1 707 ? 7.426 -19.078 -26.953 1 97.75 707 ILE B N 1
ATOM 12899 C CA . ILE B 1 707 ? 7.836 -18.578 -25.641 1 97.75 707 ILE B CA 1
ATOM 12900 C C . ILE B 1 707 ? 9.148 -19.234 -25.219 1 97.75 707 ILE B C 1
ATOM 12902 O O . ILE B 1 707 ? 9.531 -20.266 -25.766 1 97.75 707 ILE B O 1
ATOM 12906 N N . LEU B 1 708 ? 9.836 -18.609 -24.312 1 97.38 708 LEU B N 1
ATOM 12907 C CA . LEU B 1 708 ? 11.117 -19.141 -23.844 1 97.38 708 LEU B CA 1
ATOM 12908 C C . LEU B 1 708 ? 10.984 -19.75 -22.453 1 97.38 708 LEU B C 1
ATOM 12910 O O . LEU B 1 708 ? 11.281 -19.109 -21.453 1 97.38 708 LEU B O 1
ATOM 12914 N N . ARG B 1 709 ? 10.664 -20.969 -22.406 1 96.06 709 ARG B N 1
ATOM 12915 C CA . ARG B 1 709 ? 10.391 -21.656 -21.156 1 96.06 709 ARG B CA 1
ATOM 12916 C C . ARG B 1 709 ? 11.68 -22.141 -20.5 1 96.06 709 ARG B C 1
ATOM 12918 O O . ARG B 1 709 ? 12.516 -22.766 -21.141 1 96.06 709 ARG B O 1
ATOM 12925 N N . PRO B 1 710 ? 11.859 -21.891 -19.203 1 96.5 710 PRO B N 1
ATOM 12926 C CA . PRO B 1 710 ? 12.977 -22.5 -18.484 1 96.5 710 PRO B CA 1
ATOM 12927 C C . PRO B 1 710 ? 12.852 -24.016 -18.375 1 96.5 710 PRO B C 1
ATOM 12929 O O . PRO B 1 710 ? 11.758 -24.562 -18.516 1 96.5 710 PRO B O 1
ATOM 12932 N N . SER B 1 711 ? 13.953 -24.656 -18.094 1 93.44 711 SER B N 1
ATOM 12933 C CA . SER B 1 711 ? 14.016 -26.125 -18.031 1 93.44 711 SER B CA 1
ATOM 12934 C C . SER B 1 711 ? 13.352 -26.656 -16.766 1 93.44 711 SER B C 1
ATOM 12936 O O . SER B 1 711 ? 12.828 -27.781 -16.766 1 93.44 711 SER B O 1
ATOM 12938 N N . VAL B 1 712 ? 13.453 -25.891 -15.742 1 94.06 712 VAL B N 1
ATOM 12939 C CA . VAL B 1 712 ? 12.898 -26.312 -14.461 1 94.06 712 VAL B CA 1
ATOM 12940 C C . VAL B 1 712 ? 11.695 -25.438 -14.109 1 94.06 712 VAL B C 1
ATOM 12942 O O . VAL B 1 712 ? 11.719 -24.219 -14.305 1 94.06 712 VAL B O 1
ATOM 12945 N N . ILE B 1 713 ? 10.664 -26.094 -13.578 1 95.5 713 ILE B N 1
ATOM 12946 C CA . ILE B 1 713 ? 9.414 -25.422 -13.242 1 95.5 713 ILE B CA 1
ATOM 12947 C C . ILE B 1 713 ? 9.656 -24.406 -12.125 1 95.5 713 ILE B C 1
ATOM 12949 O O . ILE B 1 713 ? 10.391 -24.688 -11.18 1 95.5 713 ILE B O 1
ATOM 12953 N N . GLY B 1 714 ? 9.07 -23.219 -12.312 1 97.62 714 GLY B N 1
ATOM 12954 C CA . GLY B 1 714 ? 9.18 -22.172 -11.312 1 97.62 714 GLY B CA 1
ATOM 12955 C C . GLY B 1 714 ? 8.352 -22.438 -10.07 1 97.62 714 GLY B C 1
ATOM 12956 O O . GLY B 1 714 ? 7.227 -22.938 -10.164 1 97.62 714 GLY B O 1
ATOM 12957 N N . ARG B 1 715 ? 8.922 -22.156 -8.867 1 98.06 715 ARG B N 1
ATOM 12958 C CA . ARG B 1 715 ? 8.234 -22.219 -7.578 1 98.06 715 ARG B CA 1
ATOM 12959 C C . ARG B 1 715 ? 8.812 -21.203 -6.598 1 98.06 715 ARG B C 1
ATOM 12961 O O . ARG B 1 715 ? 9.906 -20.688 -6.809 1 98.06 715 ARG B O 1
ATOM 12968 N N . THR B 1 716 ? 8.055 -20.953 -5.582 1 98.38 716 THR B N 1
ATOM 12969 C CA . THR B 1 716 ? 8.578 -20.047 -4.57 1 98.38 716 THR B CA 1
ATOM 12970 C C . THR B 1 716 ? 9.766 -20.672 -3.844 1 98.38 716 THR B C 1
ATOM 12972 O O . THR B 1 716 ? 9.812 -21.891 -3.66 1 98.38 716 THR B O 1
ATOM 12975 N N . ILE B 1 717 ? 10.703 -19.859 -3.5 1 97.06 717 ILE B N 1
ATOM 12976 C CA . ILE B 1 717 ? 11.812 -20.359 -2.699 1 97.06 717 ILE B CA 1
ATOM 12977 C C . ILE B 1 717 ? 11.602 -20 -1.232 1 97.06 717 ILE B C 1
ATOM 12979 O O . ILE B 1 717 ? 12.43 -20.328 -0.378 1 97.06 717 ILE B O 1
ATOM 12983 N N . ASP B 1 718 ? 10.461 -19.375 -0.936 1 96.69 718 ASP B N 1
ATOM 12984 C CA . ASP B 1 718 ? 10.086 -19.016 0.425 1 96.69 718 ASP B CA 1
ATOM 12985 C C . ASP B 1 718 ? 8.875 -19.812 0.896 1 96.69 718 ASP B C 1
ATOM 12987 O O . ASP B 1 718 ? 7.777 -19.266 1.04 1 96.69 718 ASP B O 1
ATOM 12991 N N . VAL B 1 719 ? 9.094 -20.938 1.322 1 97.31 719 VAL B N 1
ATOM 12992 C CA . VAL B 1 719 ? 8.07 -21.953 1.577 1 97.31 719 VAL B CA 1
ATOM 12993 C C . VAL B 1 719 ? 7.137 -21.484 2.686 1 97.31 719 VAL B C 1
ATOM 12995 O O . VAL B 1 719 ? 5.918 -21.656 2.604 1 97.31 719 VAL B O 1
ATOM 12998 N N . TYR B 1 720 ? 7.641 -20.812 3.701 1 97.19 720 TYR B N 1
ATOM 12999 C CA . TYR B 1 720 ? 6.875 -20.578 4.922 1 97.19 720 TYR B CA 1
ATOM 13000 C C . TYR B 1 720 ? 6.43 -19.125 5.016 1 97.19 720 TYR B C 1
ATOM 13002 O O . TYR B 1 720 ? 5.957 -18.688 6.062 1 97.19 720 TYR B O 1
ATOM 13010 N N . HIS B 1 721 ? 6.594 -18.359 3.939 1 94.5 721 HIS B N 1
ATOM 13011 C CA . HIS B 1 721 ? 6.152 -16.969 3.951 1 94.5 721 HIS B CA 1
ATOM 13012 C C . HIS B 1 721 ? 4.641 -16.875 3.756 1 94.5 721 HIS B C 1
ATOM 13014 O O . HIS B 1 721 ? 4.105 -17.375 2.768 1 94.5 721 HIS B O 1
ATOM 13020 N N . ASP B 1 722 ? 4.066 -16.203 4.676 1 92.88 722 ASP B N 1
ATOM 13021 C CA . ASP B 1 722 ? 2.623 -15.984 4.66 1 92.88 722 ASP B CA 1
ATOM 13022 C C . ASP B 1 722 ? 2.244 -14.828 3.744 1 92.88 722 ASP B C 1
ATOM 13024 O O . ASP B 1 722 ? 2.932 -13.805 3.713 1 92.88 722 ASP B O 1
ATOM 13028 N N . TYR B 1 723 ? 1.15 -14.977 2.932 1 93.69 723 TYR B N 1
ATOM 13029 C CA . TYR B 1 723 ? 0.672 -13.938 2.023 1 93.69 723 TYR B CA 1
ATOM 13030 C C . TYR B 1 723 ? 0.428 -12.633 2.77 1 93.69 723 TYR B C 1
ATOM 13032 O O . TYR B 1 723 ? 0.718 -11.547 2.25 1 93.69 723 TYR B O 1
ATOM 13040 N N . ASN B 1 724 ? -0.09 -12.734 3.992 1 86.31 724 ASN B N 1
ATOM 13041 C CA . ASN B 1 724 ? -0.535 -11.57 4.746 1 86.31 724 ASN B CA 1
ATOM 13042 C C . ASN B 1 724 ? 0.646 -10.781 5.309 1 86.31 724 ASN B C 1
ATOM 13044 O O . ASN B 1 724 ? 0.485 -9.641 5.738 1 86.31 724 ASN B O 1
ATOM 13048 N N . GLU B 1 725 ? 1.813 -11.383 5.246 1 86.88 725 GLU B N 1
ATOM 13049 C CA . GLU B 1 725 ? 3 -10.664 5.703 1 86.88 725 GLU B CA 1
ATOM 13050 C C . GLU B 1 725 ? 3.482 -9.664 4.656 1 86.88 725 GLU B C 1
ATOM 13052 O O . GLU B 1 725 ? 4.246 -8.75 4.965 1 86.88 725 GLU B O 1
ATOM 13057 N N . GLY B 1 726 ? 3.135 -9.906 3.393 1 88.81 726 GLY B N 1
ATOM 13058 C CA . GLY B 1 726 ? 3.355 -8.93 2.34 1 88.81 726 GLY B CA 1
ATOM 13059 C C . GLY B 1 726 ? 4.809 -8.836 1.91 1 88.81 726 GLY B C 1
ATOM 13060 O O . GLY B 1 726 ? 5.242 -7.797 1.408 1 88.81 726 GLY B O 1
ATOM 13061 N N . GLN B 1 727 ? 5.617 -9.836 2.09 1 92.94 727 GLN B N 1
ATOM 13062 C CA . GLN B 1 727 ? 7.008 -9.852 1.645 1 92.94 727 GLN B CA 1
ATOM 13063 C C . GLN B 1 727 ? 7.098 -10.016 0.13 1 92.94 727 GLN B C 1
ATOM 13065 O O . GLN B 1 727 ? 6.156 -10.5 -0.504 1 92.94 727 GLN B O 1
ATOM 13070 N N . VAL B 1 728 ? 8.211 -9.594 -0.43 1 97.56 728 VAL B N 1
ATOM 13071 C CA . VAL B 1 728 ? 8.445 -9.812 -1.854 1 97.56 728 VAL B CA 1
ATOM 13072 C C . VAL B 1 728 ? 8.422 -11.305 -2.158 1 97.56 728 VAL B C 1
ATOM 13074 O O . VAL B 1 728 ? 9.117 -12.094 -1.506 1 97.56 728 VAL B O 1
ATOM 13077 N N . LEU B 1 729 ? 7.52 -11.656 -3.078 1 98.56 729 LEU B N 1
ATOM 13078 C CA . LEU B 1 729 ? 7.461 -13.055 -3.502 1 98.56 729 LEU B CA 1
ATOM 13079 C C . LEU B 1 729 ? 8.648 -13.398 -4.395 1 98.56 729 LEU B C 1
ATOM 13081 O O . LEU B 1 729 ? 8.898 -12.719 -5.395 1 98.56 729 LEU B O 1
ATOM 13085 N N . ARG B 1 730 ? 9.398 -14.383 -4.02 1 98.06 730 ARG B N 1
ATOM 13086 C CA . ARG B 1 730 ? 10.531 -14.836 -4.82 1 98.06 730 ARG B CA 1
ATOM 13087 C C . ARG B 1 730 ? 10.227 -16.172 -5.477 1 98.06 730 ARG B C 1
ATOM 13089 O O . ARG B 1 730 ? 9.891 -17.156 -4.793 1 98.06 730 ARG B O 1
ATOM 13096 N N . ILE B 1 731 ? 10.367 -16.234 -6.789 1 98.81 731 ILE B N 1
ATOM 13097 C CA . ILE B 1 731 ? 10.141 -17.453 -7.562 1 98.81 731 ILE B CA 1
ATOM 13098 C C . ILE B 1 731 ? 11.438 -17.875 -8.242 1 98.81 731 ILE B C 1
ATOM 13100 O O . ILE B 1 731 ? 12.016 -17.109 -9.023 1 98.81 731 ILE B O 1
ATOM 13104 N N . GLY B 1 732 ? 11.844 -19.109 -7.965 1 98.25 732 GLY B N 1
ATOM 13105 C CA . GLY B 1 732 ? 13.078 -19.609 -8.539 1 98.25 732 GLY B CA 1
ATOM 13106 C C . GLY B 1 732 ? 12.852 -20.625 -9.648 1 98.25 732 GLY B C 1
ATOM 13107 O O . GLY B 1 732 ? 11.93 -21.438 -9.57 1 98.25 732 GLY B O 1
ATOM 13108 N N . SER B 1 733 ? 13.609 -20.453 -10.703 1 97.44 733 SER B N 1
ATOM 13109 C CA . SER B 1 733 ? 13.656 -21.391 -11.828 1 97.44 733 SER B CA 1
ATOM 13110 C C . SER B 1 733 ? 15.078 -21.562 -12.344 1 97.44 733 SER B C 1
ATOM 13112 O O . SER B 1 733 ? 16.016 -21 -11.789 1 97.44 733 SER B O 1
ATOM 13114 N N . TYR B 1 734 ? 15.273 -22.469 -13.25 1 97.25 734 TYR B N 1
ATOM 13115 C CA . TYR B 1 734 ? 16.594 -22.781 -13.766 1 97.25 734 TYR B CA 1
ATOM 13116 C C . TYR B 1 734 ? 16.516 -23.25 -15.219 1 97.25 734 TYR B C 1
ATOM 13118 O O . TYR B 1 734 ? 15.531 -23.891 -15.617 1 97.25 734 TYR B O 1
ATOM 13126 N N . THR B 1 735 ? 17.484 -22.891 -16.016 1 96.31 735 THR B N 1
ATOM 13127 C CA . THR B 1 735 ? 17.531 -23.359 -17.391 1 96.31 735 THR B CA 1
ATOM 13128 C C . THR B 1 735 ? 18.938 -23.766 -17.781 1 96.31 735 THR B C 1
ATOM 13130 O O . THR B 1 735 ? 19.922 -23.172 -17.312 1 96.31 735 THR B O 1
ATOM 13133 N N . GLY B 1 736 ? 19.078 -24.828 -18.5 1 91.25 736 GLY B N 1
ATOM 13134 C CA . GLY B 1 736 ? 20.359 -25.312 -18.953 1 91.25 736 GLY B CA 1
ATOM 13135 C C . GLY B 1 736 ? 20.828 -26.562 -18.234 1 91.25 736 GLY B C 1
ATOM 13136 O O . GLY B 1 736 ? 20.047 -27.188 -17.516 1 91.25 736 GLY B O 1
ATOM 13137 N N . TRP B 1 737 ? 22.062 -26.875 -18.438 1 84.75 737 TRP B N 1
ATOM 13138 C CA . TRP B 1 737 ? 22.625 -28.078 -17.844 1 84.75 737 TRP B CA 1
ATOM 13139 C C . TRP B 1 737 ? 23.047 -27.828 -16.391 1 84.75 737 TRP B C 1
ATOM 13141 O O . TRP B 1 737 ? 23.297 -26.688 -16.016 1 84.75 737 TRP B O 1
ATOM 13151 N N . ALA B 1 738 ? 23.125 -28.891 -15.68 1 75.69 738 ALA B N 1
ATOM 13152 C CA . ALA B 1 738 ? 23.531 -28.812 -14.281 1 75.69 738 ALA B CA 1
ATOM 13153 C C . ALA B 1 738 ? 24.875 -28.109 -14.141 1 75.69 738 ALA B C 1
ATOM 13155 O O . ALA B 1 738 ? 25.812 -28.391 -14.891 1 75.69 738 ALA B O 1
ATOM 13156 N N . LYS B 1 739 ? 24.969 -27.141 -13.297 1 75.44 739 LYS B N 1
ATOM 13157 C CA . LYS B 1 739 ? 26.188 -26.438 -12.898 1 75.44 739 LYS B CA 1
ATOM 13158 C C . LYS B 1 739 ? 26.562 -25.375 -13.922 1 75.44 739 LYS B C 1
ATOM 13160 O O . LYS B 1 739 ? 27.25 -24.406 -13.594 1 75.44 739 LYS B O 1
ATOM 13165 N N . THR B 1 740 ? 26.125 -25.625 -15.164 1 82.56 740 THR B N 1
ATOM 13166 C CA . THR B 1 740 ? 26.562 -24.672 -16.188 1 82.56 740 THR B CA 1
ATOM 13167 C C . THR B 1 740 ? 25.391 -23.828 -16.672 1 82.56 740 THR B C 1
ATOM 13169 O O . THR B 1 740 ? 25.578 -22.875 -17.438 1 82.56 740 THR B O 1
ATOM 13172 N N . GLY B 1 741 ? 24.266 -24.188 -16.203 1 92.38 741 GLY B N 1
ATOM 13173 C CA . GLY B 1 741 ? 23.094 -23.422 -16.625 1 92.38 741 GLY B CA 1
ATOM 13174 C C . GLY B 1 741 ? 22.938 -22.125 -15.852 1 92.38 741 GLY B C 1
ATOM 13175 O O . GLY B 1 741 ? 23.906 -21.594 -15.297 1 92.38 741 GLY B O 1
ATOM 13176 N N . SER B 1 742 ? 21.781 -21.516 -16.031 1 96.31 742 SER B N 1
ATOM 13177 C CA . SER B 1 742 ? 21.5 -20.203 -15.445 1 96.31 742 SER B CA 1
ATOM 13178 C C . SER B 1 742 ? 20.328 -20.281 -14.477 1 96.31 742 SER B C 1
ATOM 13180 O O . SER B 1 742 ? 19.25 -20.797 -14.828 1 96.31 742 SER B O 1
ATOM 13182 N N . GLY B 1 743 ? 20.609 -19.875 -13.195 1 97.56 743 GLY B N 1
ATOM 13183 C CA . GLY B 1 743 ? 19.516 -19.703 -12.25 1 97.56 743 GLY B CA 1
ATOM 13184 C C . GLY B 1 743 ? 18.719 -18.438 -12.492 1 97.56 743 GLY B C 1
ATOM 13185 O O . GLY B 1 743 ? 19.281 -17.391 -12.812 1 97.56 743 GLY B O 1
ATOM 13186 N N . ILE B 1 744 ? 17.406 -18.531 -12.492 1 98.62 744 ILE B N 1
ATOM 13187 C CA . ILE B 1 744 ? 16.5 -17.406 -12.703 1 98.62 744 ILE B CA 1
ATOM 13188 C C . ILE B 1 744 ? 15.703 -17.141 -11.43 1 98.62 744 ILE B C 1
ATOM 13190 O O . ILE B 1 744 ? 15.18 -18.062 -10.812 1 98.62 744 ILE B O 1
ATOM 13194 N N . LEU B 1 745 ? 15.664 -15.914 -11 1 98.62 745 LEU B N 1
ATOM 13195 C CA . LEU B 1 745 ? 14.906 -15.5 -9.82 1 98.62 745 LEU B CA 1
ATOM 13196 C C . LEU B 1 745 ? 13.914 -14.398 -10.18 1 98.62 745 LEU B C 1
ATOM 13198 O O . LEU B 1 745 ? 14.312 -13.297 -10.547 1 98.62 745 LEU B O 1
ATOM 13202 N N . GLY B 1 746 ? 12.602 -14.727 -10.164 1 98.81 746 GLY B N 1
ATOM 13203 C CA . GLY B 1 746 ? 11.562 -13.719 -10.289 1 98.81 746 GLY B CA 1
ATOM 13204 C C . GLY B 1 746 ? 11.18 -13.086 -8.961 1 98.81 746 GLY B C 1
ATOM 13205 O O . GLY B 1 746 ? 10.961 -13.789 -7.977 1 98.81 746 GLY B O 1
ATOM 13206 N N . LEU B 1 747 ? 11.219 -11.766 -8.883 1 98.81 747 LEU B N 1
ATOM 13207 C CA . LEU B 1 747 ? 10.82 -10.992 -7.707 1 98.81 747 LEU B CA 1
ATOM 13208 C C . LEU B 1 747 ? 9.516 -10.242 -7.969 1 98.81 747 LEU B C 1
ATOM 13210 O O . LEU B 1 747 ? 9.398 -9.531 -8.969 1 98.81 747 LEU B O 1
ATOM 13214 N N . PHE B 1 748 ? 8.523 -10.422 -7.062 1 98.81 748 PHE B N 1
ATOM 13215 C CA . PHE B 1 748 ? 7.215 -9.828 -7.281 1 98.81 748 PHE B CA 1
ATOM 13216 C C . PHE B 1 748 ? 6.75 -9.07 -6.047 1 98.81 748 PHE B C 1
ATOM 13218 O O . PHE B 1 748 ? 6.684 -9.633 -4.953 1 98.81 748 PHE B O 1
ATOM 13225 N N . ASN B 1 749 ? 6.488 -7.793 -6.215 1 97.81 749 ASN B N 1
ATOM 13226 C CA . ASN B 1 749 ? 5.93 -6.977 -5.145 1 97.81 749 ASN B CA 1
ATOM 13227 C C . ASN B 1 749 ? 4.441 -7.25 -4.945 1 97.81 749 ASN B C 1
ATOM 13229 O O . ASN B 1 749 ? 3.613 -6.805 -5.738 1 97.81 749 ASN B O 1
ATOM 13233 N N . ILE B 1 750 ? 4.074 -7.918 -3.869 1 96.25 750 ILE B N 1
ATOM 13234 C CA . ILE B 1 750 ? 2.676 -8.289 -3.68 1 96.25 750 ILE B CA 1
ATOM 13235 C C . ILE B 1 750 ? 2.021 -7.352 -2.67 1 96.25 750 ILE B C 1
ATOM 13237 O O . ILE B 1 750 ? 0.906 -7.602 -2.209 1 96.25 750 ILE B O 1
ATOM 13241 N N . GLN B 1 751 ? 2.738 -6.301 -2.334 1 91.25 751 GLN B N 1
ATOM 13242 C CA . GLN B 1 751 ? 2.176 -5.27 -1.467 1 91.25 751 GLN B CA 1
ATOM 13243 C C . GLN B 1 751 ? 1.892 -3.988 -2.248 1 91.25 751 GLN B C 1
ATOM 13245 O O . GLN B 1 751 ? 2.43 -3.789 -3.338 1 91.25 751 GLN B O 1
ATOM 13250 N N . PRO B 1 752 ? 1.077 -3.176 -1.694 1 89.38 752 PRO B N 1
ATOM 13251 C CA . PRO B 1 752 ? 0.711 -1.953 -2.416 1 89.38 752 PRO B CA 1
ATOM 13252 C C . PRO B 1 752 ? 1.822 -0.905 -2.4 1 89.38 752 PRO B C 1
ATOM 13254 O O . PRO B 1 752 ? 1.908 -0.079 -3.312 1 89.38 752 PRO B O 1
ATOM 13257 N N . ALA B 1 753 ? 2.691 -0.957 -1.432 1 90.06 753 ALA B N 1
ATOM 13258 C CA . ALA B 1 753 ? 3.775 0.017 -1.319 1 90.06 753 ALA B CA 1
ATOM 13259 C C . ALA B 1 753 ? 5.016 -0.454 -2.074 1 90.06 753 ALA B C 1
ATOM 13261 O O . ALA B 1 753 ? 5.102 -1.617 -2.475 1 90.06 753 ALA B O 1
ATOM 13262 N N . GLU B 1 754 ? 5.922 0.519 -2.332 1 92.44 754 GLU B N 1
ATOM 13263 C CA . GLU B 1 754 ? 7.23 0.155 -2.869 1 92.44 754 GLU B CA 1
ATOM 13264 C C . GLU B 1 754 ? 7.953 -0.823 -1.946 1 92.44 754 GLU B C 1
ATOM 13266 O O . GLU B 1 754 ? 7.824 -0.739 -0.723 1 92.44 754 GLU B O 1
ATOM 13271 N N . ALA B 1 755 ? 8.695 -1.729 -2.51 1 94.5 755 ALA B N 1
ATOM 13272 C CA . ALA B 1 755 ? 9.391 -2.734 -1.713 1 94.5 755 ALA B CA 1
ATOM 13273 C C . ALA B 1 755 ? 10.867 -2.82 -2.104 1 94.5 755 ALA B C 1
ATOM 13275 O O . ALA B 1 755 ? 11.211 -2.711 -3.283 1 94.5 755 ALA B O 1
ATOM 13276 N N . SER B 1 756 ? 11.711 -2.928 -1.131 1 94.88 756 SER B N 1
ATOM 13277 C CA . SER B 1 756 ? 13.141 -3.156 -1.346 1 94.88 756 SER B CA 1
ATOM 13278 C C . SER B 1 756 ? 13.57 -4.516 -0.81 1 94.88 756 SER B C 1
ATOM 13280 O O . SER B 1 756 ? 13.062 -4.977 0.216 1 94.88 756 SER B O 1
ATOM 13282 N N . ILE B 1 757 ? 14.5 -5.148 -1.516 1 96.88 757 ILE B N 1
ATOM 13283 C CA . ILE B 1 757 ? 14.953 -6.469 -1.091 1 96.88 757 ILE B CA 1
ATOM 13284 C C . ILE B 1 757 ? 16.422 -6.652 -1.468 1 96.88 757 ILE B C 1
ATOM 13286 O O . ILE B 1 757 ? 16.891 -6.07 -2.445 1 96.88 757 ILE B O 1
ATOM 13290 N N . ILE B 1 758 ? 17.141 -7.367 -0.641 1 96.94 758 ILE B N 1
ATOM 13291 C CA . ILE B 1 758 ? 18.484 -7.859 -0.943 1 96.94 758 ILE B CA 1
ATOM 13292 C C . ILE B 1 758 ? 18.438 -9.375 -1.146 1 96.94 758 ILE B C 1
ATOM 13294 O O . ILE B 1 758 ? 17.875 -10.102 -0.324 1 96.94 758 ILE B O 1
ATOM 13298 N N . VAL B 1 759 ? 18.938 -9.82 -2.248 1 96.44 759 VAL B N 1
ATOM 13299 C CA . VAL B 1 759 ? 18.984 -11.258 -2.502 1 96.44 759 VAL B CA 1
ATOM 13300 C C . VAL B 1 759 ? 20.438 -11.727 -2.59 1 96.44 759 VAL B C 1
ATOM 13302 O O . VAL B 1 759 ? 21.328 -10.938 -2.916 1 96.44 759 VAL B O 1
ATOM 13305 N N . SER B 1 760 ? 20.625 -12.961 -2.258 1 94.69 760 SER B N 1
ATOM 13306 C CA . SER B 1 760 ? 21.953 -13.57 -2.301 1 94.69 760 SER B CA 1
ATOM 13307 C C . SER B 1 760 ? 22.141 -14.406 -3.568 1 94.69 760 SER B C 1
ATOM 13309 O O . SER B 1 760 ? 21.172 -14.93 -4.117 1 94.69 760 SER B O 1
ATOM 13311 N N . LEU B 1 761 ? 23.391 -14.508 -4.008 1 94.88 761 LEU B N 1
ATOM 13312 C CA . LEU B 1 761 ? 23.703 -15.398 -5.117 1 94.88 761 LEU B CA 1
ATOM 13313 C C . LEU B 1 761 ? 23.266 -16.828 -4.82 1 94.88 761 LEU B C 1
ATOM 13315 O O . LEU B 1 761 ? 22.875 -17.562 -5.73 1 94.88 761 LEU B O 1
ATOM 13319 N N . MET B 1 762 ? 23.156 -17.141 -3.596 1 91.94 762 MET B N 1
ATOM 13320 C CA . MET B 1 762 ? 22.812 -18.484 -3.168 1 91.94 762 MET B CA 1
ATOM 13321 C C . MET B 1 762 ? 21.312 -18.734 -3.295 1 91.94 762 MET B C 1
ATOM 13323 O O . MET B 1 762 ? 20.844 -19.875 -3.236 1 91.94 762 MET B O 1
ATOM 13327 N N . ASP B 1 763 ? 20.578 -17.703 -3.508 1 94.06 763 ASP B N 1
ATOM 13328 C CA . ASP B 1 763 ? 19.141 -17.828 -3.654 1 94.06 763 ASP B CA 1
ATOM 13329 C C . ASP B 1 763 ? 18.766 -18.359 -5.043 1 94.06 763 ASP B C 1
ATOM 13331 O O . ASP B 1 763 ? 17.641 -18.797 -5.266 1 94.06 763 ASP B O 1
ATOM 13335 N N . PHE B 1 764 ? 19.719 -18.266 -5.945 1 96.25 764 PHE B N 1
ATOM 13336 C CA . PHE B 1 764 ? 19.453 -18.688 -7.316 1 96.25 764 PHE B CA 1
ATOM 13337 C C . PHE B 1 764 ? 19.516 -20.203 -7.43 1 96.25 764 PHE B C 1
ATOM 13339 O O . PHE B 1 764 ? 20.531 -20.812 -7.07 1 96.25 764 PHE B O 1
ATOM 13346 N N . PRO B 1 765 ? 18.484 -20.766 -8 1 95 765 PRO B N 1
ATOM 13347 C CA . PRO B 1 765 ? 18.562 -22.219 -8.227 1 95 765 PRO B CA 1
ATOM 13348 C C . PRO B 1 765 ? 19.766 -22.625 -9.07 1 95 765 PRO B C 1
ATOM 13350 O O . PRO B 1 765 ? 20.109 -21.938 -10.039 1 95 765 PRO B O 1
ATOM 13353 N N . GLY B 1 766 ? 20.375 -23.688 -8.695 1 91.5 766 GLY B N 1
ATOM 13354 C CA . GLY B 1 766 ? 21.531 -24.203 -9.422 1 91.5 766 GLY B CA 1
ATOM 13355 C C . GLY B 1 766 ? 22.844 -23.781 -8.797 1 91.5 766 GLY B C 1
ATOM 13356 O O . GLY B 1 766 ? 23.906 -24.344 -9.133 1 91.5 766 GLY B O 1
ATOM 13357 N N . ILE B 1 767 ? 22.781 -22.844 -7.898 1 91.81 767 ILE B N 1
ATOM 13358 C CA . ILE B 1 767 ? 24 -22.391 -7.23 1 91.81 767 ILE B CA 1
ATOM 13359 C C . ILE B 1 767 ? 24.016 -22.906 -5.793 1 91.81 767 ILE B C 1
ATOM 13361 O O . ILE B 1 767 ? 23.109 -22.625 -5.012 1 91.81 767 ILE B O 1
ATOM 13365 N N . HIS B 1 768 ? 25.016 -23.578 -5.496 1 85.31 768 HIS B N 1
ATOM 13366 C CA . HIS B 1 768 ? 25.156 -24.203 -4.184 1 85.31 768 HIS B CA 1
ATOM 13367 C C . HIS B 1 768 ? 26.453 -23.797 -3.51 1 85.31 768 HIS B C 1
ATOM 13369 O O . HIS B 1 768 ? 27.281 -23.109 -4.117 1 85.31 768 HIS B O 1
ATOM 13375 N N . GLU B 1 769 ? 26.641 -24.172 -2.365 1 76.62 769 GLU B N 1
ATOM 13376 C CA . GLU B 1 769 ? 27.812 -23.812 -1.58 1 76.62 769 GLU B CA 1
ATOM 13377 C C . GLU B 1 769 ? 29.094 -24.375 -2.201 1 76.62 769 GLU B C 1
ATOM 13379 O O . GLU B 1 769 ? 30.156 -23.766 -2.098 1 76.62 769 GLU B O 1
ATOM 13384 N N . ASP B 1 770 ? 28.922 -25.422 -2.867 1 76.69 770 ASP B N 1
ATOM 13385 C CA . ASP B 1 770 ? 30.109 -26.078 -3.43 1 76.69 770 ASP B CA 1
ATOM 13386 C C . ASP B 1 770 ? 30.359 -25.609 -4.859 1 76.69 770 ASP B C 1
ATOM 13388 O O . ASP B 1 770 ? 31.312 -26.062 -5.508 1 76.69 770 ASP B O 1
ATOM 13392 N N . SER B 1 771 ? 29.609 -24.672 -5.215 1 81.56 771 SER B N 1
ATOM 13393 C CA . SER B 1 771 ? 29.844 -24.125 -6.551 1 81.56 771 SER B CA 1
ATOM 13394 C C . SER B 1 771 ? 31.109 -23.281 -6.59 1 81.56 771 SER B C 1
ATOM 13396 O O . SER B 1 771 ? 31.328 -22.438 -5.727 1 81.56 771 SER B O 1
ATOM 13398 N N . GLU B 1 772 ? 32.156 -23.547 -7.406 1 77.94 772 GLU B N 1
ATOM 13399 C CA . GLU B 1 772 ? 33.438 -22.875 -7.434 1 77.94 772 GLU B CA 1
ATOM 13400 C C . GLU B 1 772 ? 33.5 -21.844 -8.547 1 77.94 772 GLU B C 1
ATOM 13402 O O . GLU B 1 772 ? 34.406 -21.016 -8.578 1 77.94 772 GLU B O 1
ATOM 13407 N N . GLY B 1 773 ? 32.594 -21.625 -9.25 1 83.81 773 GLY B N 1
ATOM 13408 C CA . GLY B 1 773 ? 32.656 -20.703 -10.359 1 83.81 773 GLY B CA 1
ATOM 13409 C C . GLY B 1 773 ? 32.188 -19.297 -10 1 83.81 773 GLY B C 1
ATOM 13410 O O . GLY B 1 773 ? 31.828 -19.047 -8.852 1 83.81 773 GLY B O 1
ATOM 13411 N N . GLN B 1 774 ? 32.594 -18.359 -10.875 1 92.56 774 GLN B N 1
ATOM 13412 C CA . GLN B 1 774 ? 32.094 -16.984 -10.734 1 92.56 774 GLN B CA 1
ATOM 13413 C C . GLN B 1 774 ? 30.812 -16.766 -11.508 1 92.56 774 GLN B C 1
ATOM 13415 O O . GLN B 1 774 ? 30.547 -17.469 -12.484 1 92.56 774 GLN B O 1
ATOM 13420 N N . TYR B 1 775 ? 30.094 -15.828 -10.953 1 95.81 775 TYR B N 1
ATOM 13421 C CA . TYR B 1 775 ? 28.797 -15.555 -11.555 1 95.81 775 TYR B CA 1
ATOM 13422 C C . TYR B 1 775 ? 28.562 -14.055 -11.711 1 95.81 775 TYR B C 1
ATOM 13424 O O . TYR B 1 775 ? 29.125 -13.258 -10.953 1 95.81 775 TYR B O 1
ATOM 13432 N N . ILE B 1 776 ? 27.891 -13.688 -12.688 1 96.5 776 ILE B N 1
ATOM 13433 C CA . ILE B 1 776 ? 27.281 -12.359 -12.773 1 96.5 776 ILE B CA 1
ATOM 13434 C C . ILE B 1 776 ? 25.766 -12.484 -12.734 1 96.5 776 ILE B C 1
ATOM 13436 O O . ILE B 1 776 ? 25.203 -13.531 -13.07 1 96.5 776 ILE B O 1
ATOM 13440 N N . VAL B 1 777 ? 25.078 -11.477 -12.242 1 97.75 777 VAL B N 1
ATOM 13441 C CA . VAL B 1 777 ? 23.625 -11.43 -12.227 1 97.75 777 VAL B CA 1
ATOM 13442 C C . VAL B 1 777 ? 23.141 -10.25 -13.078 1 97.75 777 VAL B C 1
ATOM 13444 O O . VAL B 1 777 ? 23.672 -9.141 -12.969 1 97.75 777 VAL B O 1
ATOM 13447 N N . ARG B 1 778 ? 22.25 -10.461 -13.93 1 97.94 778 ARG B N 1
ATOM 13448 C CA . ARG B 1 778 ? 21.688 -9.422 -14.781 1 97.94 778 ARG B CA 1
ATOM 13449 C C . ARG B 1 778 ? 20.203 -9.195 -14.469 1 97.94 778 ARG B C 1
ATOM 13451 O O . ARG B 1 778 ? 19.469 -10.156 -14.242 1 97.94 778 ARG B O 1
ATOM 13458 N N . SER B 1 779 ? 19.844 -7.957 -14.438 1 97.69 779 SER B N 1
ATOM 13459 C CA . SER B 1 779 ? 18.438 -7.582 -14.289 1 97.69 779 SER B CA 1
ATOM 13460 C C . SER B 1 779 ? 17.766 -7.371 -15.641 1 97.69 779 SER B C 1
ATOM 13462 O O . SER B 1 779 ? 18.344 -6.742 -16.531 1 97.69 779 SER B O 1
ATOM 13464 N N . HIS B 1 780 ? 16.562 -7.828 -15.805 1 98.06 780 HIS B N 1
ATOM 13465 C CA . HIS B 1 780 ? 15.859 -7.742 -17.078 1 98.06 780 HIS B CA 1
ATOM 13466 C C . HIS B 1 780 ? 15.414 -6.312 -17.375 1 98.06 780 HIS B C 1
ATOM 13468 O O . HIS B 1 780 ? 15.648 -5.793 -18.469 1 98.06 780 HIS B O 1
ATOM 13474 N N . SER B 1 781 ? 14.781 -5.699 -16.422 1 95.25 781 SER B N 1
ATOM 13475 C CA . SER B 1 781 ? 14.117 -4.418 -16.672 1 95.25 781 SER B CA 1
ATOM 13476 C C . SER B 1 781 ? 15.141 -3.314 -16.922 1 95.25 781 SER B C 1
ATOM 13478 O O . SER B 1 781 ? 14.945 -2.49 -17.828 1 95.25 781 SER B O 1
ATOM 13480 N N . SER B 1 782 ? 16.25 -3.344 -16.156 1 93.94 782 SER B N 1
ATOM 13481 C CA . SER B 1 782 ? 17.234 -2.264 -16.266 1 93.94 782 SER B CA 1
ATOM 13482 C C . SER B 1 782 ? 18.359 -2.643 -17.219 1 93.94 782 SER B C 1
ATOM 13484 O O . SER B 1 782 ? 19.047 -1.77 -17.766 1 93.94 782 SER B O 1
ATOM 13486 N N . GLY B 1 783 ? 18.641 -3.949 -17.359 1 95.12 783 GLY B N 1
ATOM 13487 C CA . GLY B 1 783 ? 19.766 -4.414 -18.141 1 95.12 783 GLY B CA 1
ATOM 13488 C C . GLY B 1 783 ? 21.078 -4.336 -17.375 1 95.12 783 GLY B C 1
ATOM 13489 O O . GLY B 1 783 ? 22.125 -4.75 -17.891 1 95.12 783 GLY B O 1
ATOM 13490 N N . LYS B 1 784 ? 21.031 -3.891 -16.141 1 94.81 784 LYS B N 1
ATOM 13491 C CA . LYS B 1 784 ? 22.25 -3.768 -15.328 1 94.81 784 LYS B CA 1
ATOM 13492 C C . LYS B 1 784 ? 22.844 -5.137 -15.008 1 94.81 784 LYS B C 1
ATOM 13494 O O . LYS B 1 784 ? 22.109 -6.133 -14.945 1 94.81 784 LYS B O 1
ATOM 13499 N N . ILE B 1 785 ? 24.125 -5.172 -14.797 1 95.88 785 ILE B N 1
ATOM 13500 C CA . ILE B 1 785 ? 24.844 -6.391 -14.461 1 95.88 785 ILE B CA 1
ATOM 13501 C C . ILE B 1 785 ? 25.641 -6.18 -13.18 1 95.88 785 ILE B C 1
ATOM 13503 O O . ILE B 1 785 ? 26.234 -5.113 -12.977 1 95.88 785 ILE B O 1
ATOM 13507 N N . SER B 1 786 ? 25.641 -7.117 -12.328 1 95.06 786 SER B N 1
ATOM 13508 C CA . SER B 1 786 ? 26.391 -7.047 -11.086 1 95.06 786 SER B CA 1
ATOM 13509 C C . SER B 1 786 ? 27.891 -7.219 -11.336 1 95.06 786 SER B C 1
ATOM 13511 O O . SER B 1 786 ? 28.297 -7.652 -12.422 1 95.06 786 SER B O 1
ATOM 13513 N N . PRO B 1 787 ? 28.734 -6.879 -10.359 1 92.25 787 PRO B N 1
ATOM 13514 C CA . PRO B 1 787 ? 30.125 -7.363 -10.398 1 92.25 787 PRO B CA 1
ATOM 13515 C C . PRO B 1 787 ? 30.219 -8.883 -10.352 1 92.25 787 PRO B C 1
ATOM 13517 O O . PRO B 1 787 ? 29.234 -9.555 -10.016 1 92.25 787 PRO B O 1
ATOM 13520 N N . ARG B 1 788 ? 31.344 -9.414 -10.82 1 93.62 788 ARG B N 1
ATOM 13521 C CA . ARG B 1 788 ? 31.547 -10.852 -10.711 1 93.62 788 ARG B CA 1
ATOM 13522 C C . ARG B 1 788 ? 31.578 -11.297 -9.25 1 93.62 788 ARG B C 1
ATOM 13524 O O . ARG B 1 788 ? 32.25 -10.672 -8.422 1 93.62 788 ARG B O 1
ATOM 13531 N N . MET B 1 789 ? 30.781 -12.273 -8.977 1 93.44 789 MET B N 1
ATOM 13532 C CA . MET B 1 789 ? 30.625 -12.734 -7.605 1 93.44 789 MET B CA 1
ATOM 13533 C C . MET B 1 789 ? 30.953 -14.219 -7.488 1 93.44 789 MET B C 1
ATOM 13535 O O . MET B 1 789 ? 30.906 -14.945 -8.484 1 93.44 789 MET B O 1
ATOM 13539 N N . ARG B 1 790 ? 31.266 -14.586 -6.297 1 90.88 790 ARG B N 1
ATOM 13540 C CA . ARG B 1 790 ? 31.5 -15.984 -5.934 1 90.88 790 ARG B CA 1
ATOM 13541 C C . ARG B 1 790 ? 30.609 -16.406 -4.77 1 90.88 790 ARG B C 1
ATOM 13543 O O . ARG B 1 790 ? 30.422 -15.633 -3.824 1 90.88 790 ARG B O 1
ATOM 13550 N N . PRO B 1 791 ? 30.047 -17.562 -4.863 1 84.81 791 PRO B N 1
ATOM 13551 C CA . PRO B 1 791 ? 29.188 -18.031 -3.773 1 84.81 791 PRO B CA 1
ATOM 13552 C C . PRO B 1 791 ? 29.891 -18.062 -2.426 1 84.81 791 PRO B C 1
ATOM 13554 O O . PRO B 1 791 ? 29.281 -17.828 -1.386 1 84.81 791 PRO B O 1
ATOM 13557 N N . SER B 1 792 ? 31.109 -18.297 -2.445 1 74 792 SER B N 1
ATOM 13558 C CA . SER B 1 792 ? 31.875 -18.484 -1.217 1 74 792 SER B CA 1
ATOM 13559 C C . SER B 1 792 ? 32.219 -17.141 -0.583 1 74 792 SER B C 1
ATOM 13561 O O . SER B 1 792 ? 32.562 -17.078 0.598 1 74 792 SER B O 1
ATOM 13563 N N . THR B 1 793 ? 32.062 -16.141 -1.388 1 71.31 793 THR B N 1
ATOM 13564 C CA . THR B 1 793 ? 32.469 -14.844 -0.859 1 71.31 793 THR B CA 1
ATOM 13565 C C . THR B 1 793 ? 31.266 -14.125 -0.242 1 71.31 793 THR B C 1
ATOM 13567 O O . THR B 1 793 ? 30.125 -14.406 -0.59 1 71.31 793 THR B O 1
ATOM 13570 N N . LYS B 1 794 ? 31.547 -13.383 0.737 1 68.5 794 LYS B N 1
ATOM 13571 C CA . LYS B 1 794 ? 30.531 -12.695 1.518 1 68.5 794 LYS B CA 1
ATOM 13572 C C . LYS B 1 794 ? 29.984 -11.484 0.767 1 68.5 794 LYS B C 1
ATOM 13574 O O . LYS B 1 794 ? 28.984 -10.891 1.18 1 68.5 794 LYS B O 1
ATOM 13579 N N . ASP B 1 795 ? 30.469 -11.164 -0.378 1 77.5 795 ASP B N 1
ATOM 13580 C CA . ASP B 1 795 ? 30 -10.016 -1.152 1 77.5 795 ASP B CA 1
ATOM 13581 C C . ASP B 1 795 ? 29.156 -10.469 -2.338 1 77.5 795 ASP B C 1
ATOM 13583 O O . ASP B 1 795 ? 29.328 -9.969 -3.453 1 77.5 795 ASP B O 1
ATOM 13587 N N . SER B 1 796 ? 28.328 -11.367 -2.139 1 91.81 796 SER B N 1
ATOM 13588 C CA . SER B 1 796 ? 27.531 -11.914 -3.232 1 91.81 796 SER B CA 1
ATOM 13589 C C . SER B 1 796 ? 26.047 -11.578 -3.068 1 91.81 796 SER B C 1
ATOM 13591 O O . SER B 1 796 ? 25.188 -12.461 -3.172 1 91.81 796 SER B O 1
ATOM 13593 N N . LEU B 1 797 ? 25.859 -10.234 -2.777 1 95.12 797 LEU B N 1
ATOM 13594 C CA . LEU B 1 797 ? 24.484 -9.766 -2.578 1 95.12 797 LEU B CA 1
ATOM 13595 C C . LEU B 1 797 ? 24.062 -8.805 -3.688 1 95.12 797 LEU B C 1
ATOM 13597 O O . LEU B 1 797 ? 24.922 -8.133 -4.281 1 95.12 797 LEU B O 1
ATOM 13601 N N . ILE B 1 798 ? 22.797 -8.805 -3.975 1 95.94 798 ILE B N 1
ATOM 13602 C CA . ILE B 1 798 ? 22.188 -7.906 -4.949 1 95.94 798 ILE B CA 1
ATOM 13603 C C . ILE B 1 798 ? 21 -7.191 -4.316 1 95.94 798 ILE B C 1
ATOM 13605 O O . ILE B 1 798 ? 20.203 -7.805 -3.604 1 95.94 798 ILE B O 1
ATOM 13609 N N . SER B 1 799 ? 20.875 -5.859 -4.574 1 96.62 799 SER B N 1
ATOM 13610 C CA . SER B 1 799 ? 19.75 -5.078 -4.09 1 96.62 799 SER B CA 1
ATOM 13611 C C . SER B 1 799 ? 18.781 -4.762 -5.223 1 96.62 799 SER B C 1
ATOM 13613 O O . SER B 1 799 ? 19.188 -4.504 -6.352 1 96.62 799 SER B O 1
ATOM 13615 N N . VAL B 1 800 ? 17.516 -4.816 -4.91 1 97.38 800 VAL B N 1
ATOM 13616 C CA . VAL B 1 800 ? 16.453 -4.531 -5.871 1 97.38 800 VAL B CA 1
ATOM 13617 C C . VAL B 1 800 ? 15.375 -3.684 -5.203 1 97.38 800 VAL B C 1
ATOM 13619 O O . VAL B 1 800 ? 15.031 -3.904 -4.039 1 97.38 800 VAL B O 1
ATOM 13622 N N . VAL B 1 801 ? 14.891 -2.664 -5.863 1 96.19 801 VAL B N 1
ATOM 13623 C CA . VAL B 1 801 ? 13.727 -1.887 -5.441 1 96.19 801 VAL B CA 1
ATOM 13624 C C . VAL B 1 801 ? 12.586 -2.076 -6.438 1 96.19 801 VAL B C 1
ATOM 13626 O O . VAL B 1 801 ? 12.773 -1.924 -7.645 1 96.19 801 VAL B O 1
ATOM 13629 N N . LEU B 1 802 ? 11.406 -2.422 -5.918 1 97.25 802 LEU B N 1
ATOM 13630 C CA . LEU B 1 802 ? 10.25 -2.688 -6.762 1 97.25 802 LEU B CA 1
ATOM 13631 C C . LEU B 1 802 ? 9.141 -1.678 -6.496 1 97.25 802 LEU B C 1
ATOM 13633 O O . LEU B 1 802 ? 8.789 -1.427 -5.344 1 97.25 802 LEU B O 1
ATOM 13637 N N . GLU B 1 803 ? 8.617 -1.097 -7.551 1 94.88 803 GLU B N 1
ATOM 13638 C CA . GLU B 1 803 ? 7.457 -0.217 -7.449 1 94.88 803 GLU B CA 1
ATOM 13639 C C . GLU B 1 803 ? 6.188 -1.012 -7.16 1 94.88 803 GLU B C 1
ATOM 13641 O O . GLU B 1 803 ? 6.188 -2.242 -7.234 1 94.88 803 GLU B O 1
ATOM 13646 N N . PRO B 1 804 ? 5.074 -0.289 -6.793 1 93.5 804 PRO B N 1
ATOM 13647 C CA . PRO B 1 804 ? 3.797 -1.001 -6.699 1 93.5 804 PRO B CA 1
ATOM 13648 C C . PRO B 1 804 ? 3.445 -1.75 -7.98 1 93.5 804 PRO B C 1
ATOM 13650 O O . PRO B 1 804 ? 3.637 -1.224 -9.078 1 93.5 804 PRO B O 1
ATOM 13653 N N . LYS B 1 805 ? 2.977 -2.986 -7.844 1 96.12 805 LYS B N 1
ATOM 13654 C CA . LYS B 1 805 ? 2.689 -3.885 -8.961 1 96.12 805 LYS B CA 1
ATOM 13655 C C . LYS B 1 805 ? 3.961 -4.234 -9.727 1 96.12 805 LYS B C 1
ATOM 13657 O O . LYS B 1 805 ? 3.895 -4.727 -10.852 1 96.12 805 LYS B O 1
ATOM 13662 N N . GLY B 1 806 ? 5.105 -3.957 -9.102 1 97.31 806 GLY B N 1
ATOM 13663 C CA . GLY B 1 806 ? 6.375 -4.148 -9.781 1 97.31 806 GLY B CA 1
ATOM 13664 C C . GLY B 1 806 ? 6.891 -5.57 -9.688 1 97.31 806 GLY B C 1
ATOM 13665 O O . GLY B 1 806 ? 6.387 -6.371 -8.898 1 97.31 806 GLY B O 1
ATOM 13666 N N . TRP B 1 807 ? 7.863 -5.793 -10.508 1 98.5 807 TRP B N 1
ATOM 13667 C CA . TRP B 1 807 ? 8.531 -7.086 -10.609 1 98.5 807 TRP B CA 1
ATOM 13668 C C . TRP B 1 807 ? 9.922 -6.934 -11.211 1 98.5 807 TRP B C 1
ATOM 13670 O O . TRP B 1 807 ? 10.258 -5.879 -11.758 1 98.5 807 TRP B O 1
ATOM 13680 N N . GLU B 1 808 ? 10.719 -7.945 -10.961 1 98.56 808 GLU B N 1
ATOM 13681 C CA . GLU B 1 808 ? 12.016 -8.055 -11.625 1 98.56 808 GLU B CA 1
ATOM 13682 C C . GLU B 1 808 ? 12.398 -9.516 -11.852 1 98.56 808 GLU B C 1
ATOM 13684 O O . GLU B 1 808 ? 12.062 -10.383 -11.039 1 98.56 808 GLU B O 1
ATOM 13689 N N . VAL B 1 809 ? 13.016 -9.766 -12.984 1 98.81 809 VAL B N 1
ATOM 13690 C CA . VAL B 1 809 ? 13.602 -11.078 -13.25 1 98.81 809 VAL B CA 1
ATOM 13691 C C . VAL B 1 809 ? 15.125 -10.969 -13.273 1 98.81 809 VAL B C 1
ATOM 13693 O O . VAL B 1 809 ? 15.688 -10.25 -14.102 1 98.81 809 VAL B O 1
ATOM 13696 N N . LEU B 1 810 ? 15.703 -11.617 -12.336 1 98.75 810 LEU B N 1
ATOM 13697 C CA . LEU B 1 810 ? 17.156 -11.695 -12.258 1 98.75 810 LEU B CA 1
ATOM 13698 C C . LEU B 1 810 ? 17.656 -13.039 -12.773 1 98.75 810 LEU B C 1
ATOM 13700 O O . LEU B 1 810 ? 17.047 -14.078 -12.508 1 98.75 810 LEU B O 1
ATOM 13704 N N . THR B 1 811 ? 18.688 -12.992 -13.523 1 98.75 811 THR B N 1
ATOM 13705 C CA . THR B 1 811 ? 19.281 -14.227 -14.016 1 98.75 811 THR B CA 1
ATOM 13706 C C . THR B 1 811 ? 20.766 -14.273 -13.672 1 98.75 811 THR B C 1
ATOM 13708 O O . THR B 1 811 ? 21.516 -13.32 -13.938 1 98.75 811 THR B O 1
ATOM 13711 N N . ALA B 1 812 ? 21.188 -15.336 -13.047 1 97.94 812 ALA B N 1
ATOM 13712 C CA . ALA B 1 812 ? 22.594 -15.555 -12.742 1 97.94 812 ALA B CA 1
ATOM 13713 C C . ALA B 1 812 ? 23.281 -16.375 -13.836 1 97.94 812 ALA B C 1
ATOM 13715 O O . ALA B 1 812 ? 22.734 -17.375 -14.305 1 97.94 812 ALA B O 1
ATOM 13716 N N . TYR B 1 813 ? 24.469 -15.898 -14.281 1 97.38 813 TYR B N 1
ATOM 13717 C CA . TYR B 1 813 ? 25.219 -16.547 -15.336 1 97.38 813 TYR B CA 1
ATOM 13718 C C . TYR B 1 813 ? 26.609 -16.953 -14.852 1 97.38 813 TYR B C 1
ATOM 13720 O O . TYR B 1 813 ? 27.359 -16.109 -14.344 1 97.38 813 TYR B O 1
ATOM 13728 N N . PRO B 1 814 ? 26.938 -18.219 -15.008 1 95.69 814 PRO B N 1
ATOM 13729 C CA . PRO B 1 814 ? 28.344 -18.547 -14.734 1 95.69 814 PRO B CA 1
ATOM 13730 C C . PRO B 1 814 ? 29.297 -17.953 -15.75 1 95.69 814 PRO B C 1
ATOM 13732 O O . PRO B 1 814 ? 29 -17.922 -16.953 1 95.69 814 PRO B O 1
ATOM 13735 N N . THR B 1 815 ? 30.406 -17.422 -15.289 1 95.38 815 THR B N 1
ATOM 13736 C CA . THR B 1 815 ? 31.422 -16.891 -16.188 1 95.38 815 THR B CA 1
ATOM 13737 C C . THR B 1 815 ? 32.594 -17.859 -16.312 1 95.38 815 THR B C 1
ATOM 13739 O O . THR B 1 815 ? 32.938 -18.547 -15.359 1 95.38 815 THR B O 1
ATOM 13742 N N . HIS B 1 816 ? 33.156 -17.844 -17.5 1 94.06 816 HIS B N 1
ATOM 13743 C CA . HIS B 1 816 ? 34.312 -18.688 -17.766 1 94.06 816 HIS B CA 1
ATOM 13744 C C . HIS B 1 816 ? 35.562 -17.844 -18.094 1 94.06 816 HIS B C 1
ATOM 13746 O O . HIS B 1 816 ? 35.5 -16.984 -18.984 1 94.06 816 HIS B O 1
ATOM 13752 N N . PRO B 1 817 ? 36.625 -18.141 -17.375 1 93.69 817 PRO B N 1
ATOM 13753 C CA . PRO B 1 817 ? 37.844 -17.375 -17.625 1 93.69 817 PRO B CA 1
ATOM 13754 C C . PRO B 1 817 ? 38.688 -17.969 -18.766 1 93.69 817 PRO B C 1
ATOM 13756 O O . PRO B 1 817 ? 38.812 -19.188 -18.875 1 93.69 817 PRO B O 1
ATOM 13759 N N . PHE B 1 818 ? 39.281 -17.078 -19.625 1 93.88 818 PHE B N 1
ATOM 13760 C CA . PHE B 1 818 ? 40.156 -17.5 -20.734 1 93.88 818 PHE B CA 1
ATOM 13761 C C . PHE B 1 818 ? 41.375 -16.594 -20.828 1 93.88 818 PHE B C 1
ATOM 13763 O O . PHE B 1 818 ? 41.281 -15.383 -20.641 1 93.88 818 PHE B O 1
ATOM 13770 N N . ALA B 1 819 ? 42.531 -17.203 -21.047 1 88.38 819 ALA B N 1
ATOM 13771 C CA . ALA B 1 819 ? 43.781 -16.453 -21.328 1 88.38 819 ALA B CA 1
ATOM 13772 C C . ALA B 1 819 ? 43.969 -16.234 -22.812 1 88.38 819 ALA B C 1
ATOM 13774 O O . ALA B 1 819 ? 44.062 -17.188 -23.594 1 88.38 819 ALA B O 1
ATOM 13775 N N . LEU B 1 820 ? 43.969 -15.039 -23.156 1 83 820 LEU B N 1
ATOM 13776 C CA . LEU B 1 820 ? 44.125 -14.734 -24.578 1 83 820 LEU B CA 1
ATOM 13777 C C . LEU B 1 820 ? 45.5 -14.219 -24.875 1 83 820 LEU B C 1
ATOM 13779 O O . LEU B 1 820 ? 46.125 -13.562 -24.047 1 83 820 LEU B O 1
ATOM 13783 N N . THR B 1 821 ? 46.531 -14.828 -25.781 1 69.44 821 THR B N 1
ATOM 13784 C CA . THR B 1 821 ? 47.938 -14.531 -26.094 1 69.44 821 THR B CA 1
ATOM 13785 C C . THR B 1 821 ? 48.156 -13.031 -26.266 1 69.44 821 THR B C 1
ATOM 13787 O O . THR B 1 821 ? 49.188 -12.5 -25.859 1 69.44 821 THR B O 1
ATOM 13790 N N . GLY B 1 822 ? 47.5 -12.234 -26.859 1 56.44 822 GLY B N 1
ATOM 13791 C CA . GLY B 1 822 ? 47.688 -10.812 -27.109 1 56.44 822 GLY B CA 1
ATOM 13792 C C . GLY B 1 822 ? 47.219 -9.938 -25.953 1 56.44 822 GLY B C 1
ATOM 13793 O O . GLY B 1 822 ? 47.25 -8.711 -26.062 1 56.44 822 GLY B O 1
ATOM 13794 N N . SER B 1 823 ? 46.656 -10.492 -25.062 1 53.25 823 SER B N 1
ATOM 13795 C CA . SER B 1 823 ? 46.188 -9.664 -23.953 1 53.25 823 SER B CA 1
ATOM 13796 C C . SER B 1 823 ? 47.344 -9.359 -23 1 53.25 823 SER B C 1
ATOM 13798 O O . SER B 1 823 ? 47.625 -10.141 -22.078 1 53.25 823 SER B O 1
ATOM 13800 N N . HIS B 1 824 ? 48.531 -9.227 -23.5 1 45.53 824 HIS B N 1
ATOM 13801 C CA . HIS B 1 824 ? 49.562 -8.883 -22.547 1 45.53 824 HIS B CA 1
ATOM 13802 C C . HIS B 1 824 ? 49.031 -8.023 -21.406 1 45.53 824 HIS B C 1
ATOM 13804 O O . HIS B 1 824 ? 49.25 -8.312 -20.234 1 45.53 824 HIS B O 1
ATOM 13810 N N . GLY B 1 825 ? 49.125 -6.613 -21.703 1 44.06 825 GLY B N 1
ATOM 13811 C CA . GLY B 1 825 ? 49.125 -5.59 -20.672 1 44.06 825 GLY B CA 1
ATOM 13812 C C . GLY B 1 825 ? 47.875 -5.641 -19.781 1 44.06 825 GLY B C 1
ATOM 13813 O O . GLY B 1 825 ? 47.094 -6.586 -19.859 1 44.06 825 GLY B O 1
ATOM 13814 N N . GLY B 1 826 ? 47.406 -4.305 -19.266 1 45.75 826 GLY B N 1
ATOM 13815 C CA . GLY B 1 826 ? 46.594 -3.586 -18.312 1 45.75 826 GLY B CA 1
ATOM 13816 C C . GLY B 1 826 ? 45.094 -3.898 -18.453 1 45.75 826 GLY B C 1
ATOM 13817 O O . GLY B 1 826 ? 44.312 -3.025 -18.812 1 45.75 826 GLY B O 1
ATOM 13818 N N . ASN B 1 827 ? 44.75 -5.078 -18.672 1 49.78 827 ASN B N 1
ATOM 13819 C CA . ASN B 1 827 ? 43.312 -5.176 -18.859 1 49.78 827 ASN B CA 1
ATOM 13820 C C . ASN B 1 827 ? 42.531 -4.805 -17.594 1 49.78 827 ASN B C 1
ATOM 13822 O O . ASN B 1 827 ? 43.062 -4.93 -16.484 1 49.78 827 ASN B O 1
ATOM 13826 N N . SER B 1 828 ? 41.469 -4.137 -17.703 1 50.12 828 SER B N 1
ATOM 13827 C CA . SER B 1 828 ? 40.656 -3.539 -16.672 1 50.12 828 SER B CA 1
ATOM 13828 C C . SER B 1 828 ? 40.188 -4.59 -15.672 1 50.12 828 SER B C 1
ATOM 13830 O O . SER B 1 828 ? 39.719 -4.254 -14.578 1 50.12 828 SER B O 1
ATOM 13832 N N . SER B 1 829 ? 40.281 -5.949 -16.062 1 55.44 829 SER B N 1
ATOM 13833 C CA . SER B 1 829 ? 39.719 -6.902 -15.109 1 55.44 829 SER B CA 1
ATOM 13834 C C . SER B 1 829 ? 40.75 -7.266 -14.039 1 55.44 829 SER B C 1
ATOM 13836 O O . SER B 1 829 ? 40.406 -7.887 -13.031 1 55.44 829 SER B O 1
ATOM 13838 N N . GLY B 1 830 ? 42.031 -6.84 -14.047 1 57.88 830 GLY B N 1
ATOM 13839 C CA . GLY B 1 830 ? 43.094 -6.941 -13.055 1 57.88 830 GLY B CA 1
ATOM 13840 C C . GLY B 1 830 ? 43.844 -8.266 -13.102 1 57.88 830 GLY B C 1
ATOM 13841 O O . GLY B 1 830 ? 45.031 -8.312 -12.828 1 57.88 830 GLY B O 1
ATOM 13842 N N . ASP B 1 831 ? 43.156 -9.469 -13.453 1 67.25 831 ASP B N 1
ATOM 13843 C CA . ASP B 1 831 ? 43.812 -10.766 -13.305 1 67.25 831 ASP B CA 1
ATOM 13844 C C . ASP B 1 831 ? 44.375 -11.25 -14.633 1 67.25 831 ASP B C 1
ATOM 13846 O O . ASP B 1 831 ? 44.875 -12.375 -14.734 1 67.25 831 ASP B O 1
ATOM 13850 N N . GLY B 1 832 ? 44.281 -10.539 -15.703 1 77 832 GLY B N 1
ATOM 13851 C CA . GLY B 1 832 ? 44.812 -10.875 -17.016 1 77 832 GLY B CA 1
ATOM 13852 C C . GLY B 1 832 ? 43.938 -11.867 -17.781 1 77 832 GLY B C 1
ATOM 13853 O O . GLY B 1 832 ? 44.344 -12.367 -18.828 1 77 832 GLY B O 1
ATOM 13854 N N . LEU B 1 833 ? 42.812 -12.211 -17.219 1 89.25 833 LEU B N 1
ATOM 13855 C CA . LEU B 1 833 ? 41.875 -13.156 -17.844 1 89.25 833 LEU B CA 1
ATOM 13856 C C . LEU B 1 833 ? 40.656 -12.453 -18.375 1 89.25 833 LEU B C 1
ATOM 13858 O O . LEU B 1 833 ? 40.25 -11.398 -17.859 1 89.25 833 LEU B O 1
ATOM 13862 N N . THR B 1 834 ? 40.125 -13 -19.5 1 92.44 834 THR B N 1
ATOM 13863 C CA . THR B 1 834 ? 38.812 -12.555 -20.016 1 92.44 834 THR B CA 1
ATOM 13864 C C . THR B 1 834 ? 37.719 -13.492 -19.562 1 92.44 834 THR B C 1
ATOM 13866 O O . THR B 1 834 ? 37.719 -14.688 -19.859 1 92.44 834 THR B O 1
ATOM 13869 N N . HIS B 1 835 ? 36.812 -12.945 -18.828 1 95.38 835 HIS B N 1
ATOM 13870 C CA . HIS B 1 835 ? 35.656 -13.727 -18.391 1 95.38 835 HIS B CA 1
ATOM 13871 C C . HIS B 1 835 ? 34.5 -13.578 -19.359 1 95.38 835 HIS B C 1
ATOM 13873 O O . HIS B 1 835 ? 34.156 -12.461 -19.766 1 95.38 835 HIS B O 1
ATOM 13879 N N . VAL B 1 836 ? 33.938 -14.742 -19.719 1 96.5 836 VAL B N 1
ATOM 13880 C CA . VAL B 1 836 ? 32.906 -14.734 -20.75 1 96.5 836 VAL B CA 1
ATOM 13881 C C . VAL B 1 836 ? 31.656 -15.469 -20.25 1 96.5 836 VAL B C 1
ATOM 13883 O O . VAL B 1 836 ? 31.766 -16.484 -19.562 1 96.5 836 VAL B O 1
ATOM 13886 N N . ALA B 1 837 ? 30.484 -14.945 -20.547 1 97 837 ALA B N 1
ATOM 13887 C CA . ALA B 1 837 ? 29.203 -15.609 -20.281 1 97 837 ALA B CA 1
ATOM 13888 C C . ALA B 1 837 ? 28.219 -15.367 -21.422 1 97 837 ALA B C 1
ATOM 13890 O O . ALA B 1 837 ? 28.078 -14.242 -21.906 1 97 837 ALA B O 1
ATOM 13891 N N . VAL B 1 838 ? 27.578 -16.406 -21.891 1 97.69 838 VAL B N 1
ATOM 13892 C CA . VAL B 1 838 ? 26.516 -16.266 -22.875 1 97.69 838 VAL B CA 1
ATOM 13893 C C . VAL B 1 838 ? 25.188 -15.984 -22.156 1 97.69 838 VAL B C 1
ATOM 13895 O O . VAL B 1 838 ? 24.703 -16.812 -21.375 1 97.69 838 VAL B O 1
ATOM 13898 N N . LEU B 1 839 ? 24.578 -14.883 -22.453 1 98.31 839 LEU B N 1
ATOM 13899 C CA . LEU B 1 839 ? 23.438 -14.398 -21.672 1 98.31 839 LEU B CA 1
ATOM 13900 C C . LEU B 1 839 ? 22.125 -14.883 -22.281 1 98.31 839 LEU B C 1
ATOM 13902 O O . LEU B 1 839 ? 21.094 -14.898 -21.594 1 98.31 839 LEU B O 1
ATOM 13906 N N . GLY B 1 840 ? 22.109 -15.281 -23.547 1 98.31 840 GLY B N 1
ATOM 13907 C CA . GLY B 1 840 ? 20.859 -15.57 -24.25 1 98.31 840 GLY B CA 1
ATOM 13908 C C . GLY B 1 840 ? 20.281 -14.359 -24.953 1 98.31 840 GLY B C 1
ATOM 13909 O O . GLY B 1 840 ? 21.031 -13.508 -25.453 1 98.31 840 GLY B O 1
ATOM 13910 N N . LEU B 1 841 ? 19 -14.297 -25.141 1 98.69 841 LEU B N 1
ATOM 13911 C CA . LEU B 1 841 ? 18.391 -13.203 -25.891 1 98.69 841 LEU B CA 1
ATOM 13912 C C . LEU B 1 841 ? 18.078 -12.031 -24.969 1 98.69 841 LEU B C 1
ATOM 13914 O O . LEU B 1 841 ? 17.281 -12.164 -24.031 1 98.69 841 LEU B O 1
ATOM 13918 N N . LEU B 1 842 ? 18.625 -10.93 -25.281 1 98.25 842 LEU B N 1
ATOM 13919 C CA . LEU B 1 842 ? 18.359 -9.703 -24.531 1 98.25 842 LEU B CA 1
ATOM 13920 C C . LEU B 1 842 ? 16.938 -9.203 -24.766 1 98.25 842 LEU B C 1
ATOM 13922 O O . LEU B 1 842 ? 16.359 -9.445 -25.812 1 98.25 842 LEU B O 1
ATOM 13926 N N . GLY B 1 843 ? 16.391 -8.562 -23.734 1 97.81 843 GLY B N 1
ATOM 13927 C CA . GLY B 1 843 ? 15.062 -7.98 -23.844 1 97.81 843 GLY B CA 1
ATOM 13928 C C . GLY B 1 843 ? 13.953 -8.992 -23.625 1 97.81 843 GLY B C 1
ATOM 13929 O O . GLY B 1 843 ? 12.7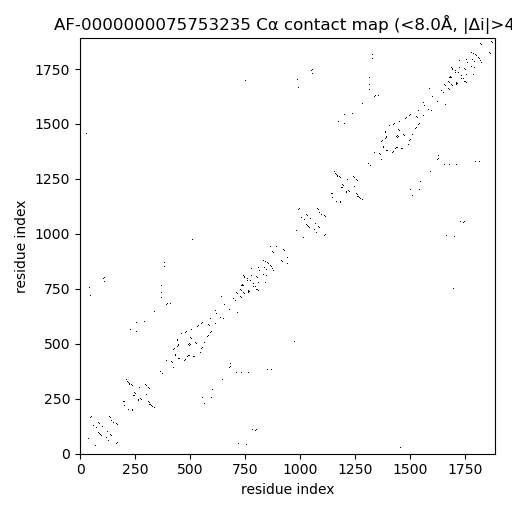73 -8.648 -23.719 1 97.81 843 GLY B O 1
ATOM 13930 N N . LYS B 1 844 ? 14.328 -10.203 -23.438 1 98.69 844 LYS B N 1
ATOM 13931 C CA . LYS B 1 844 ? 13.359 -11.25 -23.094 1 98.69 844 LYS B CA 1
ATOM 13932 C C . LYS B 1 844 ? 13.414 -11.578 -21.609 1 98.69 844 LYS B C 1
ATOM 13934 O O . LYS B 1 844 ? 14.492 -11.648 -21.016 1 98.69 844 LYS B O 1
ATOM 13939 N N . MET B 1 845 ? 12.312 -11.781 -20.969 1 98.69 845 MET B N 1
ATOM 13940 C CA . MET B 1 845 ? 12.25 -11.984 -19.531 1 98.69 845 MET B CA 1
ATOM 13941 C C . MET B 1 845 ? 13.031 -13.227 -19.109 1 98.69 845 MET B C 1
ATOM 13943 O O . MET B 1 845 ? 13.703 -13.227 -18.078 1 98.69 845 MET B O 1
ATOM 13947 N N . THR B 1 846 ? 12.875 -14.273 -19.906 1 98.62 846 THR B N 1
ATOM 13948 C CA . THR B 1 846 ? 13.648 -15.484 -19.688 1 98.62 846 THR B CA 1
ATOM 13949 C C . THR B 1 846 ? 14.523 -15.797 -20.906 1 98.62 846 THR B C 1
ATOM 13951 O O . THR B 1 846 ? 14.531 -16.922 -21.391 1 98.62 846 THR B O 1
ATOM 13954 N N . GLY B 1 847 ? 15.305 -14.859 -21.266 1 98.44 847 GLY B N 1
ATOM 13955 C CA . GLY B 1 847 ? 16.109 -14.938 -22.484 1 98.44 847 GLY B CA 1
ATOM 13956 C C . GLY B 1 847 ? 17.188 -16.016 -22.422 1 98.44 847 GLY B C 1
ATOM 13957 O O . GLY B 1 847 ? 17.609 -16.531 -23.453 1 98.44 847 GLY B O 1
ATOM 13958 N N . ALA B 1 848 ? 17.594 -16.359 -21.219 1 98.25 848 ALA B N 1
ATOM 13959 C CA . ALA B 1 848 ? 18.594 -17.422 -21.047 1 98.25 848 ALA B CA 1
ATOM 13960 C C . ALA B 1 848 ? 18.094 -18.75 -21.609 1 98.25 848 ALA B C 1
ATOM 13962 O O . ALA B 1 848 ? 18.891 -19.578 -22.062 1 98.25 848 ALA B O 1
ATOM 13963 N N . ALA B 1 849 ? 16.828 -18.938 -21.641 1 97.5 849 ALA B N 1
ATOM 13964 C CA . ALA B 1 849 ? 16.219 -20.203 -22.062 1 97.5 849 ALA B CA 1
ATOM 13965 C C . ALA B 1 849 ? 16.281 -20.359 -23.578 1 97.5 849 ALA B C 1
ATOM 13967 O O . ALA B 1 849 ? 16.031 -21.438 -24.109 1 97.5 849 ALA B O 1
ATOM 13968 N N . ALA B 1 850 ? 16.703 -19.359 -24.266 1 97.69 850 ALA B N 1
ATOM 13969 C CA . ALA B 1 850 ? 16.812 -19.453 -25.719 1 97.69 850 ALA B CA 1
ATOM 13970 C C . ALA B 1 850 ? 18.047 -20.266 -26.125 1 97.69 850 ALA B C 1
ATOM 13972 O O . ALA B 1 850 ? 18.125 -20.75 -27.25 1 97.69 850 ALA B O 1
ATOM 13973 N N . VAL B 1 851 ? 18.984 -20.359 -25.25 1 96.75 851 VAL B N 1
ATOM 13974 C CA . VAL B 1 851 ? 20.234 -21.047 -25.547 1 96.75 851 VAL B CA 1
ATOM 13975 C C . VAL B 1 851 ? 20.031 -22.562 -25.453 1 96.75 851 VAL B C 1
ATOM 13977 O O . VAL B 1 851 ? 19.594 -23.078 -24.422 1 96.75 851 VAL B O 1
ATOM 13980 N N . VAL B 1 852 ? 20.328 -23.219 -26.5 1 93.88 852 VAL B N 1
ATOM 13981 C CA . VAL B 1 852 ? 20.297 -24.672 -26.5 1 93.88 852 VAL B CA 1
ATOM 13982 C C . VAL B 1 852 ? 21.641 -25.234 -26.031 1 93.88 852 VAL B C 1
ATOM 13984 O O . VAL B 1 852 ? 21.688 -26.031 -25.094 1 93.88 852 VAL B O 1
ATOM 13987 N N . THR B 1 853 ? 22.688 -24.797 -26.703 1 92.12 853 THR B N 1
ATOM 13988 C CA . THR B 1 853 ? 24.062 -25.156 -26.359 1 92.12 853 THR B CA 1
ATOM 13989 C C . THR B 1 853 ? 25 -23.984 -26.594 1 92.12 853 THR B C 1
ATOM 13991 O O . THR B 1 853 ? 24.703 -23.094 -27.391 1 92.12 853 THR B O 1
ATOM 13994 N N . SER B 1 854 ? 26.016 -23.953 -25.828 1 93.56 854 SER B N 1
ATOM 13995 C CA . SER B 1 854 ? 27.094 -22.984 -26.016 1 93.56 854 SER B CA 1
ATOM 13996 C C . SER B 1 854 ? 28.438 -23.578 -25.656 1 93.56 854 SER B C 1
ATOM 13998 O O . SER B 1 854 ? 28.594 -24.188 -24.609 1 93.56 854 SER B O 1
ATOM 14000 N N . ASP B 1 855 ? 29.328 -23.484 -26.547 1 93.81 855 ASP B N 1
ATOM 14001 C CA . ASP B 1 855 ? 30.703 -23.938 -26.344 1 93.81 855 ASP B CA 1
ATOM 14002 C C . ASP B 1 855 ? 31.688 -22.797 -26.578 1 93.81 855 ASP B C 1
ATOM 14004 O O . ASP B 1 855 ? 31.625 -22.094 -27.594 1 93.81 855 ASP B O 1
ATOM 14008 N N . ILE B 1 856 ? 32.594 -22.594 -25.672 1 94.69 856 ILE B N 1
ATOM 14009 C CA . ILE B 1 856 ? 33.594 -21.547 -25.75 1 94.69 856 ILE B CA 1
ATOM 14010 C C . ILE B 1 856 ? 35 -22.172 -25.625 1 94.69 856 ILE B C 1
ATOM 14012 O O . ILE B 1 856 ? 35.25 -22.922 -24.688 1 94.69 856 ILE B O 1
ATOM 14016 N N . SER B 1 857 ? 35.844 -21.828 -26.516 1 94.06 857 SER B N 1
ATOM 14017 C CA . SER B 1 857 ? 37.219 -22.375 -26.484 1 94.06 857 SER B CA 1
ATOM 14018 C C . SER B 1 857 ? 38.188 -21.438 -27.188 1 94.06 857 SER B C 1
ATOM 14020 O O . SER B 1 857 ? 37.781 -20.578 -27.969 1 94.06 857 SER B O 1
ATOM 14022 N N . VAL B 1 858 ? 39.438 -21.609 -26.797 1 92.69 858 VAL B N 1
ATOM 14023 C CA . VAL B 1 858 ? 40.531 -20.906 -27.5 1 92.69 858 VAL B CA 1
ATOM 14024 C C . VAL B 1 858 ? 41.062 -21.781 -28.625 1 92.69 858 VAL B C 1
ATOM 14026 O O . VAL B 1 858 ? 41.469 -22.922 -28.391 1 92.69 858 VAL B O 1
ATOM 14029 N N . VAL B 1 859 ? 41.094 -21.25 -29.781 1 89.31 859 VAL B N 1
ATOM 14030 C CA . VAL B 1 859 ? 41.562 -22.031 -30.922 1 89.31 859 VAL B CA 1
ATOM 14031 C C . VAL B 1 859 ? 43.094 -21.859 -31.062 1 89.31 859 VAL B C 1
ATOM 14033 O O . VAL B 1 859 ? 43.688 -21.062 -30.344 1 89.31 859 VAL B O 1
ATOM 14036 N N . GLU B 1 860 ? 43.719 -22.609 -31.969 1 82.94 860 GLU B N 1
ATOM 14037 C CA . GLU B 1 860 ? 45.188 -22.75 -32.094 1 82.94 860 GLU B CA 1
ATOM 14038 C C . GLU B 1 860 ? 45.844 -21.391 -32.312 1 82.94 860 GLU B C 1
ATOM 14040 O O . GLU B 1 860 ? 46.938 -21.141 -31.844 1 82.94 860 GLU B O 1
ATOM 14045 N N . ASN B 1 861 ? 45.156 -20.531 -33 1 83.19 861 ASN B N 1
ATOM 14046 C CA . ASN B 1 861 ? 45.75 -19.234 -33.281 1 83.19 861 ASN B CA 1
ATOM 14047 C C . ASN B 1 861 ? 45.625 -18.266 -32.125 1 83.19 861 ASN B C 1
ATOM 14049 O O . ASN B 1 861 ? 45.969 -17.094 -32.219 1 83.19 861 ASN B O 1
ATOM 14053 N N . GLY B 1 862 ? 45 -18.734 -31.047 1 82.88 862 GLY B N 1
ATOM 14054 C CA . GLY B 1 862 ? 44.906 -17.938 -29.844 1 82.88 862 GLY B CA 1
ATOM 14055 C C . GLY B 1 862 ? 43.625 -17.156 -29.734 1 82.88 862 GLY B C 1
ATOM 14056 O O . GLY B 1 862 ? 43.375 -16.484 -28.734 1 82.88 862 GLY B O 1
ATOM 14057 N N . ARG B 1 863 ? 42.812 -17.25 -30.688 1 89.44 863 ARG B N 1
ATOM 14058 C CA . ARG B 1 863 ? 41.562 -16.516 -30.672 1 89.44 863 ARG B CA 1
ATOM 14059 C C . ARG B 1 863 ? 40.5 -17.281 -29.875 1 89.44 863 ARG B C 1
ATOM 14061 O O . ARG B 1 863 ? 40.531 -18.516 -29.797 1 89.44 863 ARG B O 1
ATOM 14068 N N . LEU B 1 864 ? 39.625 -16.5 -29.297 1 94.38 864 LEU B N 1
ATOM 14069 C CA . LEU B 1 864 ? 38.469 -17.078 -28.594 1 94.38 864 LEU B CA 1
ATOM 14070 C C . LEU B 1 864 ? 37.344 -17.406 -29.578 1 94.38 864 LEU B C 1
ATOM 14072 O O . LEU B 1 864 ? 37 -16.578 -30.422 1 94.38 864 LEU B O 1
ATOM 14076 N N . ARG B 1 865 ? 36.906 -18.641 -29.5 1 95.5 865 ARG B N 1
ATOM 14077 C CA . ARG B 1 865 ? 35.781 -19.078 -30.359 1 95.5 865 ARG B CA 1
ATOM 14078 C C . ARG B 1 865 ? 34.562 -19.453 -29.516 1 95.5 865 ARG B C 1
ATOM 14080 O O . ARG B 1 865 ? 34.688 -20.203 -28.547 1 95.5 865 ARG B O 1
ATOM 14087 N N . LEU B 1 866 ? 33.438 -18.938 -29.891 1 97.31 866 LEU B N 1
ATOM 14088 C CA . LEU B 1 866 ? 32.156 -19.312 -29.281 1 97.31 866 LEU B CA 1
ATOM 14089 C C . LEU B 1 866 ? 31.234 -19.938 -30.328 1 97.31 866 LEU B C 1
ATOM 14091 O O . LEU B 1 866 ? 31 -19.359 -31.391 1 97.31 866 LEU B O 1
ATOM 14095 N N . ASP B 1 867 ? 30.75 -21.109 -30.078 1 96.56 867 ASP B N 1
ATOM 14096 C CA . ASP B 1 867 ? 29.688 -21.766 -30.844 1 96.56 867 ASP B CA 1
ATOM 14097 C C . ASP B 1 867 ? 28.391 -21.812 -30.062 1 96.56 867 ASP B C 1
ATOM 14099 O O . ASP B 1 867 ? 28.281 -22.531 -29.062 1 96.56 867 ASP B O 1
ATOM 14103 N N . ILE B 1 868 ? 27.422 -21.062 -30.547 1 96.88 868 ILE B N 1
ATOM 14104 C CA . ILE B 1 868 ? 26.172 -20.922 -29.797 1 96.88 868 ILE B CA 1
ATOM 14105 C C . ILE B 1 868 ? 25 -21.391 -30.656 1 96.88 868 ILE B C 1
ATOM 14107 O O . ILE B 1 868 ? 24.875 -20.969 -31.812 1 96.88 868 ILE B O 1
ATOM 14111 N N . SER B 1 869 ? 24.188 -22.281 -30.156 1 95.44 869 SER B N 1
ATOM 14112 C CA . SER B 1 869 ? 22.938 -22.688 -30.781 1 95.44 869 SER B CA 1
ATOM 14113 C C . SER B 1 869 ? 21.734 -22.078 -30.078 1 95.44 869 SER B C 1
ATOM 14115 O O . SER B 1 869 ? 21.609 -22.188 -28.844 1 95.44 869 SER B O 1
ATOM 14117 N N . LEU B 1 870 ? 20.828 -21.422 -30.812 1 96.12 870 LEU B N 1
ATOM 14118 C CA . LEU B 1 870 ? 19.672 -20.75 -30.25 1 96.12 870 LEU B CA 1
ATOM 14119 C C . LEU B 1 870 ? 18.375 -21.391 -30.734 1 96.12 870 LEU B C 1
ATOM 14121 O O . LEU B 1 870 ? 18.281 -21.797 -31.891 1 96.12 870 LEU B O 1
ATOM 14125 N N . LYS B 1 871 ? 17.344 -21.438 -29.797 1 94.38 871 LYS B N 1
ATOM 14126 C CA . LYS B 1 871 ? 16 -21.922 -30.109 1 94.38 871 LYS B CA 1
ATOM 14127 C C . LYS B 1 871 ? 15.258 -20.938 -31 1 94.38 871 LYS B C 1
ATOM 14129 O O . LYS B 1 871 ? 14.367 -21.328 -31.766 1 94.38 871 LYS B O 1
ATOM 14134 N N . ALA B 1 872 ? 15.602 -19.688 -30.891 1 96.44 872 ALA B N 1
ATOM 14135 C CA . ALA B 1 872 ? 14.844 -18.609 -31.516 1 96.44 872 ALA B CA 1
ATOM 14136 C C . ALA B 1 872 ? 15.742 -17.422 -31.844 1 96.44 872 ALA B C 1
ATOM 14138 O O . ALA B 1 872 ? 16.891 -17.375 -31.422 1 96.44 872 ALA B O 1
ATOM 14139 N N . LEU B 1 873 ? 15.156 -16.578 -32.625 1 97.62 873 LEU B N 1
ATOM 14140 C CA . LEU B 1 873 ? 15.898 -15.414 -33.094 1 97.62 873 LEU B CA 1
ATOM 14141 C C . LEU B 1 873 ? 15.625 -14.203 -32.219 1 97.62 873 LEU B C 1
ATOM 14143 O O . LEU B 1 873 ? 14.578 -14.117 -31.578 1 97.62 873 LEU B O 1
ATOM 14147 N N . GLY B 1 874 ? 16.516 -13.352 -32.094 1 98.31 874 GLY B N 1
ATOM 14148 C CA . GLY B 1 874 ? 16.5 -12.133 -31.297 1 98.31 874 GLY B CA 1
ATOM 14149 C C . GLY B 1 874 ? 17.875 -11.516 -31.125 1 98.31 874 GLY B C 1
ATOM 14150 O O . GLY B 1 874 ? 18.781 -11.773 -31.922 1 98.31 874 GLY B O 1
ATOM 14151 N N . THR B 1 875 ? 18 -10.648 -30.172 1 98.56 875 THR B N 1
ATOM 14152 C CA . THR B 1 875 ? 19.297 -10.039 -29.891 1 98.56 875 THR B CA 1
ATOM 14153 C C . THR B 1 875 ? 20.062 -10.875 -28.875 1 98.56 875 THR B C 1
ATOM 14155 O O . THR B 1 875 ? 19.719 -10.898 -27.688 1 98.56 875 THR B O 1
ATOM 14158 N N . LEU B 1 876 ? 21.078 -11.516 -29.391 1 98.62 876 LEU B N 1
ATOM 14159 C CA . LEU B 1 876 ? 21.922 -12.336 -28.531 1 98.62 876 LEU B CA 1
ATOM 14160 C C . LEU B 1 876 ? 22.906 -11.469 -27.75 1 98.62 876 LEU B C 1
ATOM 14162 O O . LEU B 1 876 ? 23.547 -10.586 -28.312 1 98.62 876 LEU B O 1
ATOM 14166 N N . GLY B 1 877 ? 22.953 -11.719 -26.391 1 98.56 877 GLY B N 1
ATOM 14167 C CA . GLY B 1 877 ? 23.906 -11.016 -25.547 1 98.56 877 GLY B CA 1
ATOM 14168 C C . GLY B 1 877 ? 25.047 -11.898 -25.078 1 98.56 877 GLY B C 1
ATOM 14169 O O . GLY B 1 877 ? 24.844 -13.055 -24.703 1 98.56 877 GLY B O 1
ATOM 14170 N N . ILE B 1 878 ? 26.266 -11.344 -25.109 1 98.31 878 ILE B N 1
ATOM 14171 C CA . ILE B 1 878 ? 27.453 -12.008 -24.594 1 98.31 878 ILE B CA 1
ATOM 14172 C C . ILE B 1 878 ? 28.25 -11.047 -23.703 1 98.31 878 ILE B C 1
ATOM 14174 O O . ILE B 1 878 ? 28.562 -9.93 -24.109 1 98.31 878 ILE B O 1
ATOM 14178 N N . TYR B 1 879 ? 28.516 -11.484 -22.531 1 97.94 879 TYR B N 1
ATOM 14179 C CA . TYR B 1 879 ? 29.281 -10.695 -21.578 1 97.94 879 TYR B CA 1
ATOM 14180 C C . TYR B 1 879 ? 30.766 -10.953 -21.734 1 97.94 879 TYR B C 1
ATOM 14182 O O . TYR B 1 879 ? 31.203 -12.102 -21.812 1 97.94 879 TYR B O 1
ATOM 14190 N N . PHE B 1 880 ? 31.516 -9.938 -21.828 1 96.25 880 PHE B N 1
ATOM 14191 C CA . PHE B 1 880 ? 32.969 -9.953 -21.75 1 96.25 880 PHE B CA 1
ATOM 14192 C C . PHE B 1 880 ? 33.469 -8.992 -20.688 1 96.25 880 PHE B C 1
ATOM 14194 O O . PHE B 1 880 ? 33.156 -7.805 -20.703 1 96.25 880 PHE B O 1
ATOM 14201 N N . SER B 1 881 ? 34.312 -9.477 -19.781 1 94.62 881 SER B N 1
ATOM 14202 C CA . SER B 1 881 ? 34.781 -8.656 -18.672 1 94.62 881 SER B CA 1
ATOM 14203 C C . SER B 1 881 ? 35.625 -7.48 -19.156 1 94.62 881 SER B C 1
ATOM 14205 O O . SER B 1 881 ? 35.688 -6.445 -18.484 1 94.62 881 SER B O 1
ATOM 14207 N N . ASP B 1 882 ? 36.25 -7.566 -20.281 1 92.5 882 ASP B N 1
ATOM 14208 C CA . ASP B 1 882 ? 37.125 -6.52 -20.797 1 92.5 882 ASP B CA 1
ATOM 14209 C C . ASP B 1 882 ? 36.625 -6.008 -22.156 1 92.5 882 ASP B C 1
ATOM 14211 O O . ASP B 1 882 ? 37.438 -5.621 -23 1 92.5 882 ASP B O 1
ATOM 14215 N N . LEU B 1 883 ? 35.375 -6.039 -22.391 1 93.62 883 LEU B N 1
ATOM 14216 C CA . LEU B 1 883 ? 34.812 -5.59 -23.641 1 93.62 883 LEU B CA 1
ATOM 14217 C C . LEU B 1 883 ? 35.125 -4.125 -23.906 1 93.62 883 LEU B C 1
ATOM 14219 O O . LEU B 1 883 ? 35.281 -3.715 -25.062 1 93.62 883 LEU B O 1
ATOM 14223 N N . GLN B 1 884 ? 35.25 -3.318 -22.891 1 90.81 884 GLN B N 1
ATOM 14224 C CA . GLN B 1 884 ? 35.531 -1.89 -23.016 1 90.81 884 GLN B CA 1
ATOM 14225 C C . GLN B 1 884 ? 36.844 -1.637 -23.719 1 90.81 884 GLN B C 1
ATOM 14227 O O . GLN B 1 884 ? 37.031 -0.603 -24.375 1 90.81 884 GLN B O 1
ATOM 14232 N N . ASP B 1 885 ? 37.688 -2.568 -23.672 1 88.88 885 ASP B N 1
ATOM 14233 C CA . ASP B 1 885 ? 39.031 -2.416 -24.25 1 88.88 885 ASP B CA 1
ATOM 14234 C C . ASP B 1 885 ? 39.062 -2.912 -25.703 1 88.88 885 ASP B C 1
ATOM 14236 O O . ASP B 1 885 ? 40.094 -2.871 -26.359 1 88.88 885 ASP B O 1
ATOM 14240 N N . LYS B 1 886 ? 37.969 -3.363 -26.156 1 90.56 886 LYS B N 1
ATOM 14241 C CA . LYS B 1 886 ? 37.906 -3.973 -27.484 1 90.56 886 LYS B CA 1
ATOM 14242 C C . LYS B 1 886 ? 37.094 -3.121 -28.453 1 90.56 886 LYS B C 1
ATOM 14244 O O . LYS B 1 886 ? 36.25 -2.334 -28.031 1 90.56 886 LYS B O 1
ATOM 14249 N N . SER B 1 887 ? 37.469 -3.268 -29.672 1 90.75 887 SER B N 1
ATOM 14250 C CA . SER B 1 887 ? 36.688 -2.666 -30.75 1 90.75 887 SER B CA 1
ATOM 14251 C C . SER B 1 887 ? 35.969 -3.729 -31.562 1 90.75 887 SER B C 1
ATOM 14253 O O . SER B 1 887 ? 36.531 -4.777 -31.875 1 90.75 887 SER B O 1
ATOM 14255 N N . ILE B 1 888 ? 34.812 -3.52 -31.891 1 91.56 888 ILE B N 1
ATOM 14256 C CA . ILE B 1 888 ? 34 -4.504 -32.594 1 91.56 888 ILE B CA 1
ATOM 14257 C C . ILE B 1 888 ? 34.625 -4.809 -33.969 1 91.56 888 ILE B C 1
ATOM 14259 O O . ILE B 1 888 ? 34.781 -5.977 -34.312 1 91.56 888 ILE B O 1
ATOM 14263 N N . ALA B 1 889 ? 35 -3.799 -34.719 1 89.75 889 ALA B N 1
ATOM 14264 C CA . ALA B 1 889 ? 35.5 -3.941 -36.094 1 89.75 889 ALA B CA 1
ATOM 14265 C C . ALA B 1 889 ? 36.844 -4.684 -36.094 1 89.75 889 ALA B C 1
ATOM 14267 O O . ALA B 1 889 ? 37.125 -5.465 -37 1 89.75 889 ALA B O 1
ATOM 14268 N N . ARG B 1 890 ? 37.594 -4.551 -35.062 1 90.25 890 ARG B N 1
ATOM 14269 C CA . ARG B 1 890 ? 38.969 -5.062 -35.094 1 90.25 890 ARG B CA 1
ATOM 14270 C C . ARG B 1 890 ? 39.031 -6.41 -34.375 1 90.25 890 ARG B C 1
ATOM 14272 O O . ARG B 1 890 ? 39.844 -7.266 -34.75 1 90.25 890 ARG B O 1
ATOM 14279 N N . ASN B 1 891 ? 38.188 -6.582 -33.438 1 92.31 891 ASN B N 1
ATOM 14280 C CA . ASN B 1 891 ? 38.438 -7.688 -32.531 1 92.31 891 ASN B CA 1
ATOM 14281 C C . ASN B 1 891 ? 37.438 -8.805 -32.688 1 92.31 891 ASN B C 1
ATOM 14283 O O . ASN B 1 891 ? 37.594 -9.898 -32.156 1 92.31 891 ASN B O 1
ATOM 14287 N N . PHE B 1 892 ? 36.344 -8.578 -33.438 1 94.88 892 PHE B N 1
ATOM 14288 C CA . PHE B 1 892 ? 35.281 -9.57 -33.438 1 94.88 892 PHE B CA 1
ATOM 14289 C C . PHE B 1 892 ? 34.906 -9.938 -34.875 1 94.88 892 PHE B C 1
ATOM 14291 O O . PHE B 1 892 ? 34.906 -9.078 -35.75 1 94.88 892 PHE B O 1
ATOM 14298 N N . MET B 1 893 ? 34.656 -11.164 -35.062 1 95.19 893 MET B N 1
ATOM 14299 C CA . MET B 1 893 ? 34.031 -11.695 -36.25 1 95.19 893 MET B CA 1
ATOM 14300 C C . MET B 1 893 ? 32.844 -12.586 -35.906 1 95.19 893 MET B C 1
ATOM 14302 O O . MET B 1 893 ? 33 -13.547 -35.125 1 95.19 893 MET B O 1
ATOM 14306 N N . VAL B 1 894 ? 31.703 -12.234 -36.344 1 97.44 894 VAL B N 1
ATOM 14307 C CA . VAL B 1 894 ? 30.484 -12.992 -36.031 1 97.44 894 VAL B CA 1
ATOM 14308 C C . VAL B 1 894 ? 29.922 -13.609 -37.312 1 97.44 894 VAL B C 1
ATOM 14310 O O . VAL B 1 894 ? 29.859 -12.953 -38.344 1 97.44 894 VAL B O 1
ATOM 14313 N N . MET B 1 895 ? 29.562 -14.867 -37.219 1 96.88 895 MET B N 1
ATOM 14314 C CA . MET B 1 895 ? 29.016 -15.594 -38.344 1 96.88 895 MET B CA 1
ATOM 14315 C C . MET B 1 895 ? 27.734 -16.312 -37.969 1 96.88 895 MET B C 1
ATOM 14317 O O . MET B 1 895 ? 27.578 -16.75 -36.844 1 96.88 895 MET B O 1
ATOM 14321 N N . ILE B 1 896 ? 26.859 -16.391 -38.938 1 96.19 896 ILE B N 1
ATOM 14322 C CA . ILE B 1 896 ? 25.672 -17.25 -38.844 1 96.19 896 ILE B CA 1
ATOM 14323 C C . ILE B 1 896 ? 25.672 -18.234 -40 1 96.19 896 ILE B C 1
ATOM 14325 O O . ILE B 1 896 ? 25.766 -17.844 -41.188 1 96.19 896 ILE B O 1
ATOM 14329 N N . LEU B 1 897 ? 25.578 -19.469 -39.719 1 91.19 897 LEU B N 1
ATOM 14330 C CA . LEU B 1 897 ? 25.641 -20.531 -40.719 1 91.19 897 LEU B CA 1
ATOM 14331 C C . LEU B 1 897 ? 26.891 -20.391 -41.562 1 91.19 897 LEU B C 1
ATOM 14333 O O . LEU B 1 897 ? 26.812 -20.531 -42.812 1 91.19 897 LEU B O 1
ATOM 14337 N N . GLY B 1 898 ? 27.922 -19.953 -40.969 1 89.19 898 GLY B N 1
ATOM 14338 C CA . GLY B 1 898 ? 29.203 -19.859 -41.625 1 89.19 898 GLY B CA 1
ATOM 14339 C C . GLY B 1 898 ? 29.375 -18.594 -42.438 1 89.19 898 GLY B C 1
ATOM 14340 O O . GLY B 1 898 ? 30.422 -18.375 -43.062 1 89.19 898 GLY B O 1
ATOM 14341 N N . LEU B 1 899 ? 28.391 -17.719 -42.438 1 94.81 899 LEU B N 1
ATOM 14342 C CA . LEU B 1 899 ? 28.469 -16.469 -43.188 1 94.81 899 LEU B CA 1
ATOM 14343 C C . LEU B 1 899 ? 28.641 -15.281 -42.25 1 94.81 899 LEU B C 1
ATOM 14345 O O . LEU B 1 899 ? 27.953 -15.188 -41.219 1 94.81 899 LEU B O 1
ATOM 14349 N N . PRO B 1 900 ? 29.547 -14.406 -42.625 1 95.81 900 PRO B N 1
ATOM 14350 C CA . PRO B 1 900 ? 29.688 -13.211 -41.781 1 95.81 900 PRO B CA 1
ATOM 14351 C C . PRO B 1 900 ? 28.453 -12.336 -41.781 1 95.81 900 PRO B C 1
ATOM 14353 O O . PRO B 1 900 ? 27.797 -12.172 -42.812 1 95.81 900 PRO B O 1
ATOM 14356 N N . ILE B 1 901 ? 28.156 -11.742 -40.688 1 96.56 901 ILE B N 1
ATOM 14357 C CA . ILE B 1 901 ? 26.938 -10.945 -40.562 1 96.56 901 ILE B CA 1
ATOM 14358 C C . ILE B 1 901 ? 27.266 -9.469 -40.781 1 96.56 901 ILE B C 1
ATOM 14360 O O . ILE B 1 901 ? 28.422 -9.055 -40.656 1 96.56 901 ILE B O 1
ATOM 14364 N N . PRO B 1 902 ? 26.219 -8.625 -41.062 1 95.25 902 PRO B N 1
ATOM 14365 C CA . PRO B 1 902 ? 26.438 -7.191 -41.219 1 95.25 902 PRO B CA 1
ATOM 14366 C C . PRO B 1 902 ? 26.906 -6.516 -39.938 1 95.25 902 PRO B C 1
ATOM 14368 O O . PRO B 1 902 ? 26.438 -6.848 -38.844 1 95.25 902 PRO B O 1
ATOM 14371 N N . GLU B 1 903 ? 27.703 -5.512 -40.062 1 92.81 903 GLU B N 1
ATOM 14372 C CA . GLU B 1 903 ? 28.312 -4.832 -38.938 1 92.81 903 GLU B CA 1
ATOM 14373 C C . GLU B 1 903 ? 27.266 -4.078 -38.094 1 92.81 903 GLU B C 1
ATOM 14375 O O . GLU B 1 903 ? 27.406 -3.934 -36.875 1 92.81 903 GLU B O 1
ATOM 14380 N N . ASN B 1 904 ? 26.234 -3.627 -38.75 1 94.19 904 ASN B N 1
ATOM 14381 C CA . ASN B 1 904 ? 25.234 -2.816 -38.062 1 94.19 904 ASN B CA 1
ATOM 14382 C C . ASN B 1 904 ? 24.344 -3.664 -37.156 1 94.19 904 ASN B C 1
ATOM 14384 O O . ASN B 1 904 ? 23.516 -3.131 -36.406 1 94.19 904 ASN B O 1
ATOM 14388 N N . THR B 1 905 ? 24.516 -4.953 -37.188 1 97.31 905 THR B N 1
ATOM 14389 C CA . THR B 1 905 ? 23.719 -5.84 -36.344 1 97.31 905 THR B CA 1
ATOM 14390 C C . THR B 1 905 ? 24.469 -6.184 -35.062 1 97.31 905 THR B C 1
ATOM 14392 O O . THR B 1 905 ? 24 -7 -34.25 1 97.31 905 THR B O 1
ATOM 14395 N N . VAL B 1 906 ? 25.625 -5.629 -34.906 1 97.19 906 VAL B N 1
ATOM 14396 C CA . VAL B 1 906 ? 26.438 -5.891 -33.688 1 97.19 906 VAL B CA 1
ATOM 14397 C C . VAL B 1 906 ? 26.797 -4.57 -33.031 1 97.19 906 VAL B C 1
ATOM 14399 O O . VAL B 1 906 ? 27.234 -3.625 -33.688 1 97.19 906 VAL B O 1
ATOM 14402 N N . TRP B 1 907 ? 26.562 -4.453 -31.719 1 96.56 907 TRP B N 1
ATOM 14403 C CA . TRP B 1 907 ? 26.922 -3.246 -30.969 1 96.56 907 TRP B CA 1
ATOM 14404 C C . TRP B 1 907 ? 27.203 -3.568 -29.516 1 96.56 907 TRP B C 1
ATOM 14406 O O . TRP B 1 907 ? 26.969 -4.695 -29.062 1 96.56 907 TRP B O 1
ATOM 14416 N N . LYS B 1 908 ? 27.797 -2.633 -28.75 1 95.69 908 LYS B N 1
ATOM 14417 C CA . LYS B 1 908 ? 27.953 -2.725 -27.297 1 95.69 908 LYS B CA 1
ATOM 14418 C C . LYS B 1 908 ? 26.719 -2.195 -26.578 1 95.69 908 LYS B C 1
ATOM 14420 O O . LYS B 1 908 ? 26.391 -1.008 -26.672 1 95.69 908 LYS B O 1
ATOM 14425 N N . GLN B 1 909 ? 26.031 -3.057 -25.906 1 93.88 909 GLN B N 1
ATOM 14426 C CA . GLN B 1 909 ? 24.812 -2.674 -25.203 1 93.88 909 GLN B CA 1
ATOM 14427 C C . GLN B 1 909 ? 25.109 -1.75 -24.031 1 93.88 909 GLN B C 1
ATOM 14429 O O . GLN B 1 909 ? 25.719 -2.174 -23.047 1 93.88 909 GLN B O 1
ATOM 14434 N N . GLY B 1 910 ? 24.688 -0.558 -23.984 1 87.62 910 GLY B N 1
ATOM 14435 C CA . GLY B 1 910 ? 24.938 0.418 -22.938 1 87.62 910 GLY B CA 1
ATOM 14436 C C . GLY B 1 910 ? 26.016 1.426 -23.297 1 87.62 910 GLY B C 1
ATOM 14437 O O . GLY B 1 910 ? 26.391 2.262 -22.469 1 87.62 910 GLY B O 1
ATOM 14438 N N . GLY B 1 911 ? 26.656 1.301 -24.422 1 87.44 911 GLY B N 1
ATOM 14439 C CA . GLY B 1 911 ? 27.625 2.281 -24.859 1 87.44 911 GLY B CA 1
ATOM 14440 C C . GLY B 1 911 ? 29.047 1.743 -24.875 1 87.44 911 GLY B C 1
ATOM 14441 O O . GLY B 1 911 ? 29.266 0.537 -24.734 1 87.44 911 GLY B O 1
ATOM 14442 N N . GLU B 1 912 ? 29.969 2.547 -24.953 1 85.06 912 GLU B N 1
ATOM 14443 C CA . GLU B 1 912 ? 31.359 2.184 -25.203 1 85.06 912 GLU B CA 1
ATOM 14444 C C . GLU B 1 912 ? 31.984 1.524 -23.984 1 85.06 912 GLU B C 1
ATOM 14446 O O . GLU B 1 912 ? 32.875 0.696 -24.109 1 85.06 912 GLU B O 1
ATOM 14451 N N . ASN B 1 913 ? 31.438 1.818 -22.906 1 85.5 913 ASN B N 1
ATOM 14452 C CA . ASN B 1 913 ? 32.031 1.268 -21.688 1 85.5 913 ASN B CA 1
ATOM 14453 C C . ASN B 1 913 ? 31.234 0.062 -21.172 1 85.5 913 ASN B C 1
ATOM 14455 O O . ASN B 1 913 ? 31.438 -0.393 -20.047 1 85.5 913 ASN B O 1
ATOM 14459 N N . ALA B 1 914 ? 30.469 -0.479 -22.062 1 91.31 914 ALA B N 1
ATOM 14460 C CA . ALA B 1 914 ? 29.609 -1.585 -21.656 1 91.31 914 ALA B CA 1
ATOM 14461 C C . ALA B 1 914 ? 30.344 -2.916 -21.719 1 91.31 914 ALA B C 1
ATOM 14463 O O . ALA B 1 914 ? 31.422 -3.01 -22.328 1 91.31 914 ALA B O 1
ATOM 14464 N N . ASN B 1 915 ? 29.797 -3.918 -21.062 1 95.06 915 ASN B N 1
ATOM 14465 C CA . ASN B 1 915 ? 30.406 -5.234 -21 1 95.06 915 ASN B CA 1
ATOM 14466 C C . ASN B 1 915 ? 29.578 -6.281 -21.75 1 95.06 915 ASN B C 1
ATOM 14468 O O . ASN B 1 915 ? 29.859 -7.477 -21.656 1 95.06 915 ASN B O 1
ATOM 14472 N N . VAL B 1 916 ? 28.578 -5.84 -22.453 1 97.56 916 VAL B N 1
ATOM 14473 C CA . VAL B 1 916 ? 27.719 -6.797 -23.141 1 97.56 916 VAL B CA 1
ATOM 14474 C C . VAL B 1 916 ? 27.734 -6.516 -24.641 1 97.56 916 VAL B C 1
ATOM 14476 O O . VAL B 1 916 ? 27.406 -5.406 -25.078 1 97.56 916 VAL B O 1
ATOM 14479 N N . LEU B 1 917 ? 28.172 -7.473 -25.359 1 97.56 917 LEU B N 1
ATOM 14480 C CA . LEU B 1 917 ? 28.078 -7.426 -26.812 1 97.56 917 LEU B CA 1
ATOM 14481 C C . LEU B 1 917 ? 26.719 -7.914 -27.297 1 97.56 917 LEU B C 1
ATOM 14483 O O . LEU B 1 917 ? 26.328 -9.039 -26.984 1 97.56 917 LEU B O 1
ATOM 14487 N N . ALA B 1 918 ? 26.031 -7.074 -28 1 98.19 918 ALA B N 1
ATOM 14488 C CA . ALA B 1 918 ? 24.719 -7.414 -28.531 1 98.19 918 ALA B CA 1
ATOM 14489 C C . ALA B 1 918 ? 24.797 -7.773 -30.016 1 98.19 918 ALA B C 1
ATOM 14491 O O . ALA B 1 918 ? 25.422 -7.051 -30.797 1 98.19 918 ALA B O 1
ATOM 14492 N N . ILE B 1 919 ? 24.297 -8.906 -30.359 1 98.31 919 ILE B N 1
ATOM 14493 C CA . ILE B 1 919 ? 24.234 -9.383 -31.734 1 98.31 919 ILE B CA 1
ATOM 14494 C C . ILE B 1 919 ? 22.766 -9.586 -32.125 1 98.31 919 ILE B C 1
ATOM 14496 O O . ILE B 1 919 ? 22.109 -10.516 -31.672 1 98.31 919 ILE B O 1
ATOM 14500 N N . ASP B 1 920 ? 22.312 -8.781 -33 1 98.38 920 ASP B N 1
ATOM 14501 C CA . ASP B 1 920 ? 20.938 -8.891 -33.469 1 98.38 920 ASP B CA 1
ATOM 14502 C C . ASP B 1 920 ? 20.797 -9.992 -34.5 1 98.38 920 ASP B C 1
ATOM 14504 O O . ASP B 1 920 ? 20.719 -9.719 -35.719 1 98.38 920 ASP B O 1
ATOM 14508 N N . VAL B 1 921 ? 20.625 -11.148 -34.031 1 98.19 921 VAL B N 1
ATOM 14509 C CA . VAL B 1 921 ? 20.562 -12.336 -34.875 1 98.19 921 VAL B CA 1
ATOM 14510 C C . VAL B 1 921 ? 19.312 -12.281 -35.75 1 98.19 921 VAL B C 1
ATOM 14512 O O . VAL B 1 921 ? 19.328 -12.727 -36.906 1 98.19 921 VAL B O 1
ATOM 14515 N N . LEU B 1 922 ? 18.219 -11.734 -35.25 1 97.69 922 LEU B N 1
ATOM 14516 C CA . LEU B 1 922 ? 16.969 -11.625 -36 1 97.69 922 LEU B CA 1
ATOM 14517 C C . LEU B 1 922 ? 17.141 -10.695 -37.188 1 97.69 922 LEU B C 1
ATOM 14519 O O . LEU B 1 922 ? 16.766 -11.047 -38.312 1 97.69 922 LEU B O 1
ATOM 14523 N N . ALA B 1 923 ? 17.688 -9.555 -36.969 1 97.19 923 ALA B N 1
ATOM 14524 C CA . ALA B 1 923 ? 17.891 -8.602 -38.062 1 97.19 923 ALA B CA 1
ATOM 14525 C C . ALA B 1 923 ? 18.844 -9.172 -39.094 1 97.19 923 ALA B C 1
ATOM 14527 O O . ALA B 1 923 ? 18.625 -8.992 -40.312 1 97.19 923 ALA B O 1
ATOM 14528 N N . ALA B 1 924 ? 19.938 -9.75 -38.625 1 97.62 924 ALA B N 1
ATOM 14529 C CA . ALA B 1 924 ? 20.891 -10.359 -39.562 1 97.62 924 ALA B CA 1
ATOM 14530 C C . ALA B 1 924 ? 20.234 -11.469 -40.375 1 97.62 924 ALA B C 1
ATOM 14532 O O . ALA B 1 924 ? 20.438 -11.555 -41.594 1 97.62 924 ALA B O 1
ATOM 14533 N N . TRP B 1 925 ? 19.5 -12.281 -39.688 1 96.69 925 TRP B N 1
ATOM 14534 C CA . TRP B 1 925 ? 18.828 -13.398 -40.344 1 96.69 925 TRP B CA 1
ATOM 14535 C C . TRP B 1 925 ? 17.906 -12.914 -41.469 1 96.69 925 TRP B C 1
ATOM 14537 O O . TRP B 1 925 ? 17.906 -13.477 -42.562 1 96.69 925 TRP B O 1
ATOM 14547 N N . LYS B 1 926 ? 17.156 -11.93 -41.219 1 95.31 926 LYS B N 1
ATOM 14548 C CA . LYS B 1 926 ? 16.203 -11.383 -42.156 1 95.31 926 LYS B CA 1
ATOM 14549 C C . LYS B 1 926 ? 16.938 -10.672 -43.312 1 95.31 926 LYS B C 1
ATOM 14551 O O . LYS B 1 926 ? 16.609 -10.875 -44.469 1 95.31 926 LYS B O 1
ATOM 14556 N N . SER B 1 927 ? 17.906 -9.852 -42.938 1 95.94 927 SER B N 1
ATOM 14557 C CA . SER B 1 927 ? 18.609 -9.07 -43.969 1 95.94 927 SER B CA 1
ATOM 14558 C C . SER B 1 927 ? 19.406 -9.969 -44.906 1 95.94 927 SER B C 1
ATOM 14560 O O . SER B 1 927 ? 19.547 -9.664 -46.094 1 95.94 927 SER B O 1
ATOM 14562 N N . MET B 1 928 ? 19.891 -11.047 -44.406 1 96.06 928 MET B N 1
ATOM 14563 C CA . MET B 1 928 ? 20.719 -11.961 -45.219 1 96.06 928 MET B CA 1
ATOM 14564 C C . MET B 1 928 ? 19.844 -13.023 -45.875 1 96.06 928 MET B C 1
ATOM 14566 O O . MET B 1 928 ? 20.344 -13.828 -46.656 1 96.06 928 MET B O 1
ATOM 14570 N N . LYS B 1 929 ? 18.547 -13.031 -45.562 1 93.19 929 LYS B N 1
ATOM 14571 C CA . LYS B 1 929 ? 17.594 -13.977 -46.125 1 93.19 929 LYS B CA 1
ATOM 14572 C C . LYS B 1 929 ? 18.047 -15.414 -45.938 1 93.19 929 LYS B C 1
ATOM 14574 O O . LYS B 1 929 ? 18.109 -16.188 -46.875 1 93.19 929 LYS B O 1
ATOM 14579 N N . LEU B 1 930 ? 18.438 -15.625 -44.688 1 92.56 930 LEU B N 1
ATOM 14580 C CA . LEU B 1 930 ? 18.984 -16.938 -44.375 1 92.56 930 LEU B CA 1
ATOM 14581 C C . LEU B 1 930 ? 17.859 -17.969 -44.25 1 92.56 930 LEU B C 1
ATOM 14583 O O . LEU B 1 930 ? 16.719 -17.609 -43.938 1 92.56 930 LEU B O 1
ATOM 14587 N N . ASP B 1 931 ? 18.188 -19.203 -44.562 1 87.19 931 ASP B N 1
ATOM 14588 C CA . ASP B 1 931 ? 17.312 -20.359 -44.406 1 87.19 931 ASP B CA 1
ATOM 14589 C C . ASP B 1 931 ? 18.031 -21.5 -43.719 1 87.19 931 ASP B C 1
ATOM 14591 O O . ASP B 1 931 ? 19.125 -21.906 -44.125 1 87.19 931 ASP B O 1
ATOM 14595 N N . SER B 1 932 ? 17.531 -22 -42.688 1 80.56 932 SER B N 1
ATOM 14596 C CA . SER B 1 932 ? 18.203 -22.984 -41.844 1 80.56 932 SER B CA 1
ATOM 14597 C C . SER B 1 932 ? 18.141 -24.375 -42.469 1 80.56 932 SER B C 1
ATOM 14599 O O . SER B 1 932 ? 18.812 -25.312 -42 1 80.56 932 SER B O 1
ATOM 14601 N N . GLY B 1 933 ? 17.5 -24.516 -43.531 1 79.12 933 GLY B N 1
ATOM 14602 C CA . GLY B 1 933 ? 17.312 -25.828 -44.094 1 79.12 933 GLY B CA 1
ATOM 14603 C C . GLY B 1 933 ? 16.578 -26.781 -43.188 1 79.12 933 GLY B C 1
ATOM 14604 O O . GLY B 1 933 ? 15.445 -26.516 -42.781 1 79.12 933 GLY B O 1
ATOM 14605 N N . TRP B 1 934 ? 17.359 -27.734 -42.719 1 75.56 934 TRP B N 1
ATOM 14606 C CA . TRP B 1 934 ? 16.703 -28.781 -41.938 1 75.56 934 TRP B CA 1
ATOM 14607 C C . TRP B 1 934 ? 16.844 -28.516 -40.438 1 75.56 934 TRP B C 1
ATOM 14609 O O . TRP B 1 934 ? 16.156 -29.141 -39.625 1 75.56 934 TRP B O 1
ATOM 14619 N N . SER B 1 935 ? 17.562 -27.531 -40.094 1 82.31 935 SER B N 1
ATOM 14620 C CA . SER B 1 935 ? 17.797 -27.266 -38.656 1 82.31 935 SER B CA 1
ATOM 14621 C C . SER B 1 935 ? 16.703 -26.375 -38.094 1 82.31 935 SER B C 1
ATOM 14623 O O . SER B 1 935 ? 16.203 -25.484 -38.781 1 82.31 935 SER B O 1
ATOM 14625 N N . ASN B 1 936 ? 16.344 -26.703 -36.812 1 88.75 936 ASN B N 1
ATOM 14626 C CA . ASN B 1 936 ? 15.359 -25.891 -36.094 1 88.75 936 ASN B CA 1
ATOM 14627 C C . ASN B 1 936 ? 16.031 -24.859 -35.188 1 88.75 936 ASN B C 1
ATOM 14629 O O . ASN B 1 936 ? 15.359 -24.188 -34.406 1 88.75 936 ASN B O 1
ATOM 14633 N N . GLU B 1 937 ? 17.344 -24.766 -35.312 1 92.62 937 GLU B N 1
ATOM 14634 C CA . GLU B 1 937 ? 18.109 -23.875 -34.438 1 92.62 937 GLU B CA 1
ATOM 14635 C C . GLU B 1 937 ? 18.906 -22.875 -35.25 1 92.62 937 GLU B C 1
ATOM 14637 O O . GLU B 1 937 ? 19.141 -23.078 -36.438 1 92.62 937 GLU B O 1
ATOM 14642 N N . ALA B 1 938 ? 19.188 -21.812 -34.656 1 93.88 938 ALA B N 1
ATOM 14643 C CA . ALA B 1 938 ? 20.109 -20.844 -35.25 1 93.88 938 ALA B CA 1
ATOM 14644 C C . ALA B 1 938 ? 21.516 -21.016 -34.688 1 93.88 938 ALA B C 1
ATOM 14646 O O . ALA B 1 938 ? 21.719 -20.953 -33.469 1 93.88 938 ALA B O 1
ATOM 14647 N N . PHE B 1 939 ? 22.453 -21.219 -35.531 1 94.69 939 PHE B N 1
ATOM 14648 C CA . PHE B 1 939 ? 23.828 -21.422 -35.125 1 94.69 939 PHE B CA 1
ATOM 14649 C C . PHE B 1 939 ? 24.656 -20.156 -35.312 1 94.69 939 PHE B C 1
ATOM 14651 O O . PHE B 1 939 ? 24.812 -19.688 -36.469 1 94.69 939 PHE B O 1
ATOM 14658 N N . VAL B 1 940 ? 25.172 -19.625 -34.281 1 96.88 940 VAL B N 1
ATOM 14659 C CA . VAL B 1 940 ? 25.969 -18.391 -34.281 1 96.88 940 VAL B CA 1
ATOM 14660 C C . VAL B 1 940 ? 27.406 -18.719 -33.844 1 96.88 940 VAL B C 1
ATOM 14662 O O . VAL B 1 940 ? 27.625 -19.391 -32.844 1 96.88 940 VAL B O 1
ATOM 14665 N N . GLN B 1 941 ? 28.297 -18.25 -34.594 1 97.19 941 GLN B N 1
ATOM 14666 C CA . GLN B 1 941 ? 29.719 -18.391 -34.281 1 97.19 941 GLN B CA 1
ATOM 14667 C C . GLN B 1 941 ? 30.391 -17.031 -34.094 1 97.19 941 GLN B C 1
ATOM 14669 O O . GLN B 1 941 ? 30.141 -16.109 -34.875 1 97.19 941 GLN B O 1
ATOM 14674 N N . LEU B 1 942 ? 31.125 -16.906 -33.094 1 96.88 942 LEU B N 1
ATOM 14675 C CA . LEU B 1 942 ? 31.844 -15.672 -32.812 1 96.88 942 LEU B CA 1
ATOM 14676 C C . LEU B 1 942 ? 33.312 -15.945 -32.562 1 96.88 942 LEU B C 1
ATOM 14678 O O . LEU B 1 942 ? 33.688 -16.922 -31.891 1 96.88 942 LEU B O 1
ATOM 14682 N N . PHE B 1 943 ? 34.156 -15.148 -33.219 1 94.56 943 PHE B N 1
ATOM 14683 C CA . PHE B 1 943 ? 35.594 -15.172 -33 1 94.56 943 PHE B CA 1
ATOM 14684 C C . PHE B 1 943 ? 36.094 -13.852 -32.438 1 94.56 943 PHE B C 1
ATOM 14686 O O . PHE B 1 943 ? 35.656 -12.781 -32.875 1 94.56 943 PHE B O 1
ATOM 14693 N N . MET B 1 944 ? 36.844 -13.953 -31.438 1 93.94 944 MET B N 1
ATOM 14694 C CA . MET B 1 944 ? 37.438 -12.766 -30.812 1 93.94 944 MET B CA 1
ATOM 14695 C C . MET B 1 944 ? 38.938 -12.867 -30.734 1 93.94 944 MET B C 1
ATOM 14697 O O . MET B 1 944 ? 39.469 -13.883 -30.297 1 93.94 944 MET B O 1
ATOM 14701 N N . GLY B 1 945 ? 39.688 -11.859 -31.172 1 86.88 945 GLY B N 1
ATOM 14702 C CA . GLY B 1 945 ? 41.125 -11.758 -31.141 1 86.88 945 GLY B CA 1
ATOM 14703 C C . GLY B 1 945 ? 41.625 -10.367 -31.453 1 86.88 945 GLY B C 1
ATOM 14704 O O . GLY B 1 945 ? 40.906 -9.531 -31.984 1 86.88 945 GLY B O 1
#

Organism: Penicillium rubens (strain ATCC 28089 / DSM 1075 / NRRL 1951 / Wisconsin 54-1255) (NCBI:txid500485)